Protein AF-0000000068881542 (afdb_homodimer)

Radius of gyration: 43.52 Å; Cα contacts (8 Å, |Δi|>4): 2327; chains: 2; bounding box: 132×144×136 Å

Solvent-accessible surface area (backbone atoms only — not comparable to full-atom values): 103836 Å² total; per-residue (Å²): 121,63,63,62,49,48,50,47,49,41,56,67,59,58,75,40,73,68,54,52,52,44,15,53,52,47,24,43,38,31,41,53,41,55,55,42,48,75,35,67,71,51,36,69,72,44,49,92,53,50,56,50,18,25,52,31,14,57,68,52,45,48,73,47,32,48,39,55,30,52,53,52,48,54,53,34,52,51,30,43,52,52,29,52,52,50,39,51,50,34,38,51,53,16,43,54,39,38,62,71,67,45,54,96,85,51,66,70,69,48,93,48,69,63,13,25,50,50,28,49,51,44,47,40,52,52,39,23,51,39,38,20,46,30,60,70,34,67,90,42,34,67,39,39,39,54,21,46,43,54,32,61,69,40,44,69,64,36,52,66,50,68,46,71,67,60,39,52,50,56,47,48,50,57,52,47,35,38,50,51,15,34,49,49,16,49,51,44,35,64,68,47,79,62,45,48,28,58,58,51,31,52,50,28,50,40,49,31,34,49,27,52,34,47,34,39,53,31,47,53,51,39,52,49,36,61,72,68,44,61,70,71,55,84,75,79,85,80,72,70,64,48,49,50,47,48,32,51,50,31,50,50,49,32,54,50,32,49,52,50,30,56,62,29,51,69,36,32,38,65,34,76,41,80,36,63,67,49,59,72,50,49,50,49,51,48,52,47,54,56,61,47,47,30,38,54,37,40,55,51,50,49,46,48,58,58,58,52,63,74,53,64,68,79,74,50,74,78,62,76,76,68,76,75,77,75,78,72,60,71,67,65,52,52,54,52,51,56,54,42,53,51,49,49,51,52,49,49,52,49,47,49,52,51,38,50,48,45,35,38,49,33,48,21,46,40,46,49,53,50,49,63,56,56,67,68,75,68,87,67,70,72,67,66,78,68,68,57,53,76,81,44,79,49,71,72,34,90,42,24,59,60,51,52,45,55,75,64,42,92,82,42,82,71,53,51,58,54,47,51,47,46,52,44,42,65,68,63,46,68,55,76,87,47,51,78,62,52,53,72,63,53,51,49,51,49,48,51,45,48,42,52,52,48,50,49,53,34,48,50,50,41,44,47,50,49,45,54,46,42,52,53,51,55,65,50,57,76,47,69,71,40,80,41,71,29,55,77,79,36,69,66,44,55,55,42,54,55,40,42,71,70,45,54,70,62,66,66,81,68,78,91,62,81,68,64,54,68,34,57,44,71,79,49,63,41,54,61,57,36,42,78,57,88,47,68,69,21,44,54,23,39,54,55,43,51,53,29,51,52,61,66,33,71,36,36,52,50,1,49,38,47,20,50,40,46,44,68,58,51,49,39,51,54,36,86,89,38,24,62,56,29,52,27,67,47,54,64,52,16,49,46,31,27,60,68,51,56,47,81,37,43,13,59,26,46,51,47,50,54,42,34,54,50,29,38,49,51,27,46,53,48,49,52,48,34,43,58,72,49,73,69,39,66,72,52,30,54,55,47,47,38,52,52,36,33,52,46,30,40,48,36,70,74,37,57,90,50,38,64,30,43,52,49,19,50,48,46,36,42,54,54,51,35,45,53,52,39,40,69,66,73,32,67,65,60,46,45,72,72,48,30,65,87,66,59,69,87,55,42,45,62,48,50,49,51,40,33,47,50,14,40,53,43,26,48,49,37,39,46,46,78,49,56,43,48,46,53,61,50,34,41,43,38,48,17,49,39,33,43,43,48,30,53,45,50,53,51,41,52,48,50,48,50,42,56,47,67,66,72,36,59,55,59,85,37,82,86,23,50,32,24,53,52,50,50,51,49,51,52,45,50,52,52,41,52,52,42,49,51,50,31,52,50,41,57,62,33,50,78,52,38,84,75,66,21,25,58,57,61,58,67,62,54,53,50,49,52,52,50,52,57,50,46,55,30,46,51,37,26,46,50,48,47,51,67,68,45,85,50,38,65,51,44,44,36,46,70,47,59,49,89,68,74,87,57,82,52,75,63,71,65,81,54,53,52,33,44,36,40,50,50,17,47,21,52,53,68,50,37,51,38,58,53,83,77,67,79,77,77,78,72,68,76,66,80,74,70,88,78,76,67,85,64,49,72,41,47,54,47,27,52,48,47,45,50,46,48,49,53,45,49,50,48,52,46,50,47,51,51,50,50,36,68,44,23,31,53,50,47,75,41,58,51,55,56,50,51,53,47,47,55,52,49,54,55,58,63,64,54,64,72,74,75,69,73,70,79,77,80,80,80,85,76,80,89,72,74,83,136,122,63,61,63,49,47,48,46,49,42,57,69,60,59,75,41,72,67,54,51,54,42,15,54,55,46,23,44,39,31,41,54,41,56,54,41,50,75,35,68,70,51,35,70,72,44,48,93,54,49,55,48,19,24,52,32,14,56,68,51,44,47,74,48,32,49,38,56,30,53,53,53,47,52,52,34,51,50,31,42,51,51,29,53,52,50,40,51,49,32,37,51,53,17,45,53,39,37,62,72,68,46,56,98,85,52,68,69,71,47,93,48,70,63,13,24,49,50,29,49,52,46,49,40,52,52,39,24,52,40,37,21,45,31,61,71,35,67,91,43,34,67,39,42,38,53,20,46,43,54,31,61,69,39,43,69,64,36,52,66,48,67,47,70,66,59,37,53,51,54,48,49,51,57,51,48,34,38,51,52,14,33,49,50,18,49,52,44,35,65,67,47,81,60,46,49,30,57,58,50,32,51,51,30,50,40,49,33,35,49,28,52,36,47,33,38,54,31,48,51,52,38,51,51,36,60,73,68,45,63,69,72,57,83,75,80,84,80,73,68,63,49,48,50,47,48,33,52,51,31,51,51,49,31,53,51,32,48,53,52,31,57,62,28,50,68,36,31,40,66,36,74,39,82,36,64,67,47,60,72,50,50,50,48,51,48,51,46,53,57,61,49,48,32,40,57,36,42,56,52,50,48,48,47,58,58,58,52,65,73,53,62,69,79,74,48,72,79,60,77,76,68,79,76,77,75,78,72,60,70,67,64,51,52,54,52,51,55,54,42,53,51,50,49,52,51,51,50,52,49,48,48,51,52,38,52,47,46,34,39,48,32,48,21,46,39,46,50,54,50,49,64,58,57,68,68,74,65,87,66,68,72,66,69,79,67,68,57,54,75,82,45,78,48,70,72,35,92,42,24,60,62,53,53,46,54,76,65,43,92,83,42,82,72,53,52,60,52,48,50,47,47,52,46,41,67,70,61,45,67,53,78,87,48,52,75,61,53,53,72,65,54,51,50,50,48,49,49,46,49,42,50,52,48,50,48,54,33,48,49,52,42,44,49,50,49,45,54,48,43,51,53,52,56,65,49,57,77,47,70,70,40,79,40,74,29,56,76,79,35,70,62,44,56,55,44,52,55,39,43,73,72,45,54,70,64,65,68,82,65,79,91,64,80,69,65,52,69,35,58,43,71,80,49,64,41,52,62,57,36,43,80,56,87,49,70,67,21,44,54,24,40,54,55,43,50,54,30,50,51,60,65,34,71,36,37,52,49,1,49,38,46,20,50,40,45,44,68,59,51,47,39,52,56,35,86,89,38,25,63,57,31,51,27,68,49,54,64,52,17,50,46,30,27,59,69,51,55,48,81,34,43,12,58,26,46,51,47,47,54,42,33,52,51,30,37,51,50,27,46,55,48,50,51,49,34,43,57,72,48,74,70,39,67,72,53,31,54,55,46,46,38,54,52,37,33,52,47,30,41,48,35,70,73,38,58,91,50,36,63,29,43,52,48,18,51,47,46,38,43,54,53,53,34,46,52,53,39,40,69,66,71,32,68,66,59,43,46,71,73,47,30,65,85,68,58,70,88,55,41,44,62,47,51,50,51,40,35,47,48,13,40,51,44,25,49,51,37,37,46,47,77,50,56,43,49,44,54,61,50,33,42,46,37,48,18,49,38,34,42,43,47,28,53,44,51,52,51,43,50,47,51,48,48,41,54,47,66,66,71,36,60,55,57,85,38,82,85,23,50,32,24,52,52,49,50,51,48,51,50,45,50,52,51,42,54,52,41,49,50,49,32,53,52,40,56,63,34,48,78,51,38,83,75,68,21,25,56,60,61,58,67,61,53,53,50,49,54,53,50,51,56,50,47,54,32,45,51,37,26,44,49,48,48,52,68,69,43,87,51,39,65,52,45,44,34,47,71,37,60,57,86,67,72,89,56,84,51,75,64,61,71,80,52,53,51,31,44,36,41,49,51,17,47,22,52,53,67,50,37,50,38,55,53,82,78,67,77,80,78,78,71,68,74,64,78,74,64,84,76,76,65,77,67,53,71,40,48,55,46,27,51,47,46,45,50,45,48,49,54,44,50,49,48,52,45,50,47,51,51,51,50,37,69,42,23,32,54,51,48,76,43,60,51,55,56,51,50,51,46,47,55,52,50,55,54,58,64,63,54,67,72,76,75,65,80,72,81,78,80,81,88,83,86,92,84,90,81,76,133

InterPro domains:
  IPR018823 Putative ER transporter, 6TM, N-terminal [PF10337] (111-347)
  IPR049453 Integral membrane bound transporter domain [PF13515] (574-717)

Organism: Cordyceps militaris (strain CM01) (NCBI:txid983644)

Foldseek 3Di:
DVVVVVVVVCVVLVDDPLLLLLLLLLLPLLLVLLVVLLPPVQCVQLPLLSLVLSLLLNLLNLSDADLVSVVLVVLLLVLLVVLLVLLLVLLVQLLVQLVVPAPPPGDLQDFDQRSLVSLLVSLLVLLLVLLLCCVVDVVCQSSSLSSNLLNLVQSLVSSNDNDSVVSNSSSVSSSVSSVNSNVSSSVSSCPRPHHHLVNVLLVLLLVLLVLLLQLLVLLLVLLVCLLVCVLADPPDPPDNCVSLVSNVVSLVSNVVSLVVSVVSLVSNLQDWDFALAASVRSVVLSVLSVLLNQLSLLLNVLSVLSVVLNVVPVPDPLPDQPPPCPPPDPVVVVVLVVVLSVLSVVLSVLSNVLSVLSSQLSQLLSVLSVLRVVVPDDPPPPPDCPCLVVDDCGRPHPCVLVVLCQSLPDDHPCVVSLLVLLVSCVVLVPPLVCPSNDPSVSVSSNSSSLSSLSSVLSSSLSSVSSSVSSVSSVVSSPGHTDTHHRPVVPPVVVVVVVCCVVVVVPPPPPDDDDPPDDDVCLVPNDDPVDDPDPDPVVVVVVVVVVVVVSCVDLSSVSSSLLSVLLCVQCVLCSDPVRVLVCQQLVLSLLSSLLSLQFDQALLSSLVSLVLQLVLLVVLLVQLVCLCPVVPNDDVSSSVSLSVVSSVLSSCCSSCVVSNSSSSSSNSSNSVLSSSVSSCVSSDVVVCVVVSYHDDDSVPSSVSSSVSNNNSSVSSSVSCPPPHGPHLLLVLLQLLLVLLLLLLVLLLLLLVLLVVVLVVRQDDCPDCPTNNVVSVVVNVVSLVVSVVSLVVSVVSLVSNVRDDDDDDDRPSVLSVLSSVLSVSLSSLSSNLSSLSVVQPHSVLLCCLVQLDPDPPPVSCSPPDCLSVLSNQLSVCSNVLAAGEPDPDQDDDRRGPPPDPPPSPRSSNNSSNVSNNVSVSVNSSSSRVSVVSSCVVSNYPDPPVPVVVVVVVVVVVVVPPPPPPVVPVPPPPDPDDPDDDD/DVVVVVVVVCVVLVDDPLLLLLLLLLLPLLLVLLVVLLPPVQCVQLPLLSLVLSLLLNLLNLSDADLVSVVLVVLLLVLLVVLLVLLLVLLVQLLVQLVVPAPPPGDLQDFDQRSLVSLLVSLLVLLLVLLLCCVVDVVCQSSSLSSNLLNLVQSLVSSNDNDSVVSNSSSVSSSVSSVNSNVSSSVSSCPRPHDHLVNVLLVLLLVLLVLLLQLLVLLLVLLVCLLVCVLQDPPDPPDNCVSLVSNVVSLVSSVVSLVVSVVSLVSNLQDWDFALAASVRSVVLSVLSVLLNQLSLLLNVLSVLSVCLNVVPPQDPLPDQPPPPPPPDPVVVVVLVVVLSVLSVVLSVLSNVLSVLSSQLSQLLSVLSVLRVVVPDDPPPPPPCPCLVVDDCGRNHPCVLVVLCQSLPDDHPCVVSLLVLLVSCVVLPPPLVCPSNDPSVSVSSNSSSLSSLSSVLSSSLSSVSSSVSSVSSVVSSPGHTDTHHRPVVPPVVVVVVVCCVVPVVPPPPPDDPDPPDDPVCLVPNDDPVDDPDPDPVVVVVVVVVVVVVSCVDLSSVSSSLLSVLLCVQSVLCSDPVRVLVCQQLVLSLLSSLLSLQFDQALLVSLVSLVLQLVLLVVLLVQLVCLCPVVPNDDVSSSVSLSVVSSVLSSCCSSCVVSNSNSSSSNSSNSVLSSSVSSCVSSDVVVCVVVSYHDDDSVPSSVSSSVSNNNSSVSSSVSCPPPHGPHLLLVLLQLLLVLLLLLLVLLVLLLVLLVVVLVVRQDDCPDCPTNNVVSVVVNVVSLVVSVVSLVVSVVSLVSNVRHDDDDDDRPSVLSVLSSVLSVSLSSLSSNLSSLSVVQPHSVLLCCLQQLDPDPPPVSCSPLPCLSVLSNQLSVCSNVLAAGEPDPDQSDQRRRPPPDPPVSPPSSNNSSNVSNNVSVVVNSSSSRVSVVSSCVVSNYDDPPVPPVVVVVVVVVVVVVPPPPPPPPPPPPDDDDDDDDDD

Nearest PDB structures (foldseek):
  8w6e-assembly1_A  TM=4.303E-01  e=9.654E+00  artificial sequences

pLDDT: mean 74.73, std 20.35, range [17.88, 97.19]

Secondary structure (DSSP, 8-state):
-HHHHHHHHHHHHT--HHHHHHHHHHHHHHHHHHHHTT-HHHHHHHGGGTTHHHHHHHTT-TTS-HHHHHHHHHHHHHHHHHHHHHHHHHHHHHHHHHHHHS-TTS-TTS--HHHHHHHHHHHHHHHHHHHHHHHH-GGGHHHHHHHHHHHHHHHHHHTT--SHHHHHHHHHHHHHHHHHHHHHHHHHHHHSS---HHHHHHHHHHHHHHHHHHHHHHHHHHHHHHHHTTTT-SS--SSTTHHHHHHHHHHHHHHHHHHHHHHHHHHHTTS-EEES--HHHHHHHHHHHHTTHHHHHHHHHHHHHHHHTT-HHHHS-------------HHHHHHHHHHHHHHHHHHHHHHHHHHHHHHHHHHHHHHHHHHHHHTTS------------TT--STTSTTHHHHHHHHH-TT-TTHHHHHHHHHHHHHH---GGGTTSS-HHHHHHHHHHHHHHHHHHHHHHHHHHHHHHHHHHHHHHTSPPEEE--GGGSHHHHHHHHHHHHSTT------SS----B-HHHHS---TT-PPP-SHHHHHHHHHHHHHHHHHSHHHHHHHHHHHHHHHHHGGGTSTTTHHHHHHHTTHHHHHHHHHH--SSHHHHHHHHHHHHHHHHHHHHHHHHHHHHTTT-HHHHHHHHHHHHHHHHHHHHH-GGGHHHHHHHHHHHIIIIIHHHHHHHH-HHHHHHTT-----HHHHHHHHHHHHHHHHHHHHHHHHSS----HHHHHHHHHHHHHHHHHHHHHHHHHHHHHHHTTTT--TT-TTSHHHHHHHHHHHHHHHHHHHHHHHHHHHHHGGGS---SSPP-HHHHHHHHHHHHHHHHHHHHHHHHHHH-S-HHHHHHHHS---SSS-----S-SSHHHHHHHHHHHHHHTPPBPS-----PPPP-----TT--S-HHHHHHHHHHHHHHHHHHHHHHHHHHHHHHHH-B--BTHHHHHHHHHHHHHHHHSS--------------------/-HHHHHHHHHHHHT--HHHHHHHHHHHHHHHHHHHHTT-HHHHHHHGGGTTHHHHHHHTT-TTS-HHHHHHHHHHHHHHHHHHHHHHHHHHHHHHHHHHHHS-TTS-TTS--HHHHHHHHHHHHHHHHHHHHHHHH-GGGHHHHHHHHHHHHHHHHHHTT--SHHHHHHHHHHHHHHHHHHHHHHHHHHHHSS---HHHHHHHHHHHHHHHHHHHHHHHHHHHHHHHHTGGG-SS--SSTTHHHHHHHHHHHHHHHHHHHHHHHHHHHTTS-EEES--HHHHHHHHHHHHTTHHHHHHHHHHHHHHHHTT-HHHHS-------------HHHHHHHHHHHHHHHHHHHHHHHHHHHHHHHHHHHHHHHHHHHHHTTS------------TT--STTSTTHHHHHHHHH-TT-TTHHHHHHHHHHHHHH---GGGTTSS-HHHHHHHHHHHHHHHHHHHHHHHHHHHHHHHHHHHHHHTSPPEEEPPGGGSHHHHHHHHHHHHTTT------SS----B-HHHHS---TT-PPP-SHHHHHHHHHHHHHHHHHSHHHHHHHHHHHHHHHHHGGGTSTTTHHHHHHHTTHHHHHHHHHH--SSHHHHHHHHHHHHHHHHHHHHHHHHHHHHTTT-HHHHHHHHHHHHHHHHHHHHH-GGGHHHHHHHHHHHIIIIIHHHHHHHH-HHHHHHTT-----HHHHHHHHHHHHHHHHHHHHHHHHSS----HHHHHHHHHHHHHHHHHHHHHHHHHHHHHHHHSTT--TT-TTSHHHHHHHHHHHHHHHHHHHHHHHHHHHHHGGGS---SSPP-HHHHHHHHHHHHHHHHHHHHHHHHHHH-S-HHHHHHHHS--SSSS-----S-TTHHHHHHHHHHHHHHTPPBPS-----PPPP-----TTTTS-HHHHHHHHHHHHHHHHHHHHHHHHHHHHHHHH-B--BTHHHHHHHHHHHHHHHHTS--------------------

Sequence (1960 aa):
MVKPQARALLSWLQLDWHTVKLTVKTSIPPAVLVCAIQSDTWIAYFGTNAYLAPIAAASVMAGFPQGMLLDFNAKQTLGYAVAYCWALLAGWCGLQARKHTTGPSGDLAAYNSSAEAVVAVLLTFGMWVTFTVKSAFPSWNIQASVAAILAIAMIPAIARLSTMESITKAATNAFVVFLAGQAIGLANALLIFPQTCRGLFNRATMACLDAVSAIMSAHEMCIRDVVSGTLFSSSSGTTDTKSVEELEAALQQLGNEVARANGYVDHAAREMSWGAYTQSELDTVCTLLVQLVPPVSGLSLVADMMQRETDPSSIIGHQEQVDGKLEATEDQKKQRQNDWHKTESDMQEQLRQMSDMISSGAQHAKLRLRHSQKRNRAGVRSEVTDQESQGAVNPGGSRFIEYYREMFKEGGDQSLSRLQVLRRYVQHRPQVGTIGNTSSAKHADTLRYFALLHSQTILVALGRKLLRLLIYLDDRHARPKQLIAPNFLFPRYWTSLWHSKLFSRDIRKRDGGPRVELDPVFHKPRNPDHLPAANTVEAVGDCIRKISVVLRTEHAAYGLRGACAVMTIAIVGFLHDSQDFYFAQRLLWALFAILLSMGRTSGSSTFLLIGRLLGTTASMVASYVIWYIVDQRTPGVLVFTWLWFMVISFLTVRFPALFSIWFVALIAAIVMIGIELQTAQIGEEVVEKSGQAVYPPYIIFPYRLAVVSLGVITGYIWTVFPYPVSEHSELRESTAQVLYELSRYYMCIQQTVFARLHRDIGDADDASSPSSRLQTALRRLFLKYRGLSADAKRSFQFLNWEFSLGGQFPKKAYGEILSILDRSGSYMALTSYLSKESKSPDVIAACWAESGTGIPHIDLTPHGIASRIIILHSALGGGHPLPPGLHRLGMGHLPQNSRDLTSKDYEFAIAALIHNVHWYFIHDVNRLTELVREVVGELRFSFIDELESSTTNSNIELTTPASASEATHLDTLDTATVQEMVKPQARALLSWLQLDWHTVKLTVKTSIPPAVLVCAIQSDTWIAYFGTNAYLAPIAAASVMAGFPQGMLLDFNAKQTLGYAVAYCWALLAGWCGLQARKHTTGPSGDLAAYNSSAEAVVAVLLTFGMWVTFTVKSAFPSWNIQASVAAILAIAMIPAIARLSTMESITKAATNAFVVFLAGQAIGLANALLIFPQTCRGLFNRATMACLDAVSAIMSAHEMCIRDVVSGTLFSSSSGTTDTKSVEELEAALQQLGNEVARANGYVDHAAREMSWGAYTQSELDTVCTLLVQLVPPVSGLSLVADMMQRETDPSSIIGHQEQVDGKLEATEDQKKQRQNDWHKTESDMQEQLRQMSDMISSGAQHAKLRLRHSQKRNRAGVRSEVTDQESQGAVNPGGSRFIEYYREMFKEGGDQSLSRLQVLRRYVQHRPQVGTIGNTSSAKHADTLRYFALLHSQTILVALGRKLLRLLIYLDDRHARPKQLIAPNFLFPRYWTSLWHSKLFSRDIRKRDGGPRVELDPVFHKPRNPDHLPAANTVEAVGDCIRKISVVLRTEHAAYGLRGACAVMTIAIVGFLHDSQDFYFAQRLLWALFAILLSMGRTSGSSTFLLIGRLLGTTASMVASYVIWYIVDQRTPGVLVFTWLWFMVISFLTVRFPALFSIWFVALIAAIVMIGIELQTAQIGEEVVEKSGQAVYPPYIIFPYRLAVVSLGVITGYIWTVFPYPVSEHSELRESTAQVLYELSRYYMCIQQTVFARLHRDIGDADDASSPSSRLQTALRRLFLKYRGLSADAKRSFQFLNWEFSLGGQFPKKAYGEILSILDRSGSYMALTSYLSKESKSPDVIAACWAESGTGIPHIDLTPHGIASRIIILHSALGGGHPLPPGLHRLGMGHLPQNSRDLTSKDYEFAIAALIHNVHWYFIHDVNRLTELVREVVGELRFSFIDELESSTTNSNIELTTPASASEATHLDTLDTATVQE

Structure (mmCIF, N/CA/C/O backbone):
data_AF-0000000068881542-model_v1
#
loop_
_entity.id
_entity.type
_entity.pdbx_description
1 polymer 'Uncharacterized protein'
#
loop_
_atom_site.group_PDB
_atom_site.id
_atom_site.type_symbol
_atom_site.label_atom_id
_atom_site.label_alt_id
_atom_site.label_comp_id
_atom_site.label_asym_id
_atom_site.label_entity_id
_atom_site.label_seq_id
_atom_site.pdbx_PDB_ins_code
_atom_site.Cartn_x
_atom_site.Cartn_y
_atom_site.Cartn_z
_atom_site.occupancy
_atom_site.B_iso_or_equiv
_atom_site.auth_seq_id
_atom_site.auth_comp_id
_atom_site.auth_asym_id
_atom_site.auth_atom_id
_atom_site.pdbx_PDB_model_num
ATOM 1 N N . MET A 1 1 ? -43.938 -35.375 23.719 1 35.94 1 MET A N 1
ATOM 2 C CA . MET A 1 1 ? -42.875 -34.375 23.875 1 35.94 1 MET A CA 1
ATOM 3 C C . MET A 1 1 ? -42.219 -34.062 22.516 1 35.94 1 MET A C 1
ATOM 5 O O . MET A 1 1 ? -41.406 -33.156 22.406 1 35.94 1 MET A O 1
ATOM 9 N N . VAL A 1 2 ? -42.375 -34.906 21.5 1 47 2 VAL A N 1
ATOM 10 C CA . VAL A 1 2 ? -41.75 -34.719 20.188 1 47 2 VAL A CA 1
ATOM 11 C C . VAL A 1 2 ? -42.531 -33.719 19.375 1 47 2 VAL A C 1
ATOM 13 O O . VAL A 1 2 ? -41.969 -32.969 18.594 1 47 2 VAL A O 1
ATOM 16 N N . LYS A 1 3 ? -43.812 -33.562 19.562 1 54.91 3 LYS A N 1
ATOM 17 C CA . LYS A 1 3 ? -44.656 -32.719 18.719 1 54.91 3 LYS A CA 1
ATOM 18 C C . LYS A 1 3 ? -44.344 -31.234 18.984 1 54.91 3 LYS A C 1
ATOM 20 O O . LYS A 1 3 ? -44.219 -30.438 18.047 1 54.91 3 LYS A O 1
ATOM 25 N N . PRO A 1 4 ? -44.344 -31.031 20.203 1 55.66 4 PRO A N 1
ATOM 26 C CA . PRO A 1 4 ? -44.031 -29.625 20.406 1 55.66 4 PRO A CA 1
ATOM 27 C C . PRO A 1 4 ? -42.625 -29.25 19.922 1 55.66 4 PRO A C 1
ATOM 29 O O . PRO A 1 4 ? -42.406 -28.125 19.469 1 55.66 4 PRO A O 1
ATOM 32 N N . GLN A 1 5 ? -41.75 -30.141 20.062 1 55.59 5 GLN A N 1
ATOM 33 C CA . GLN A 1 5 ? -40.406 -29.859 19.594 1 55.59 5 GLN A CA 1
ATOM 34 C C . GLN A 1 5 ? -40.375 -29.734 18.078 1 55.59 5 GLN A C 1
ATOM 36 O O . GLN A 1 5 ? -39.656 -28.891 17.531 1 55.59 5 GLN A O 1
ATOM 41 N N . ALA A 1 6 ? -41.125 -30.562 17.516 1 56.38 6 ALA A N 1
ATOM 42 C CA . ALA A 1 6 ? -41.188 -30.469 16.047 1 56.38 6 ALA A CA 1
ATOM 43 C C . ALA A 1 6 ? -41.812 -29.141 15.625 1 56.38 6 ALA A C 1
ATOM 45 O O . ALA A 1 6 ? -41.344 -28.516 14.672 1 56.38 6 ALA A O 1
ATOM 46 N N . ARG A 1 7 ? -42.812 -28.781 16.344 1 58.31 7 ARG A N 1
ATOM 47 C CA . ARG A 1 7 ? -43.438 -27.5 16.047 1 58.31 7 ARG A CA 1
ATOM 48 C C . ARG A 1 7 ? -42.469 -26.344 16.312 1 58.31 7 ARG A C 1
ATOM 50 O O . ARG A 1 7 ? -42.438 -25.375 15.547 1 58.31 7 ARG A O 1
ATOM 57 N N . ALA A 1 8 ? -41.781 -26.531 17.328 1 59.12 8 ALA A N 1
ATOM 58 C CA . ALA A 1 8 ? -40.781 -25.516 17.641 1 59.12 8 ALA A CA 1
ATOM 59 C C . ALA A 1 8 ? -39.688 -25.469 16.594 1 59.12 8 ALA A C 1
ATOM 61 O O . ALA A 1 8 ? -39.219 -24.391 16.203 1 59.12 8 ALA A O 1
ATOM 62 N N . LEU A 1 9 ? -39.219 -26.625 16.203 1 57.44 9 LEU A N 1
ATOM 63 C CA . LEU A 1 9 ? -38.219 -26.688 15.133 1 57.44 9 LEU A CA 1
ATOM 64 C C . LEU A 1 9 ? -38.781 -26.125 13.836 1 57.44 9 LEU A C 1
ATOM 66 O O . LEU A 1 9 ? -38.094 -25.422 13.102 1 57.44 9 LEU A O 1
ATOM 70 N N . LEU A 1 10 ? -40.062 -26.578 13.633 1 57.41 10 LEU A N 1
ATOM 71 C CA . LEU A 1 10 ? -40.688 -26.047 12.43 1 57.41 10 LEU A CA 1
ATOM 72 C C . LEU A 1 10 ? -40.875 -24.547 12.523 1 57.41 10 LEU A C 1
ATOM 74 O O . LEU A 1 10 ? -40.719 -23.828 11.523 1 57.41 10 LEU A O 1
ATOM 78 N N . SER A 1 11 ? -41.281 -24.156 13.633 1 59.31 11 SER A N 1
ATOM 79 C CA . SER A 1 11 ? -41.438 -22.719 13.805 1 59.31 11 SER A CA 1
ATOM 80 C C . SER A 1 11 ? -40.062 -22.016 13.711 1 59.31 11 SER A C 1
ATOM 82 O O . SER A 1 11 ? -40 -20.891 13.211 1 59.31 11 SER A O 1
ATOM 84 N N . TRP A 1 12 ? -39.219 -22.75 14.312 1 58.38 12 TRP A N 1
ATOM 85 C CA . TRP A 1 12 ? -37.875 -22.203 14.234 1 58.38 12 TRP A CA 1
ATOM 86 C C . TRP A 1 12 ? -37.406 -22.188 12.789 1 58.38 12 TRP A C 1
ATOM 88 O O . TRP A 1 12 ? -36.688 -21.25 12.383 1 58.38 12 TRP A O 1
ATOM 98 N N . LEU A 1 13 ? -37.75 -23.297 12.141 1 60.56 13 LEU A N 1
ATOM 99 C CA . LEU A 1 13 ? -37.344 -23.375 10.75 1 60.56 13 LEU A CA 1
ATOM 100 C C . LEU A 1 13 ? -38.219 -22.469 9.867 1 60.56 13 LEU A C 1
ATOM 102 O O . LEU A 1 13 ? -37.844 -22.156 8.734 1 60.56 13 LEU A O 1
ATOM 106 N N . GLN A 1 14 ? -39.125 -21.75 10.453 1 62.97 14 GLN A N 1
ATOM 107 C CA . GLN A 1 14 ? -40.031 -20.844 9.734 1 62.97 14 GLN A CA 1
ATOM 108 C C . GLN A 1 14 ? -40.281 -21.328 8.32 1 62.97 14 GLN A C 1
ATOM 110 O O . GLN A 1 14 ? -39.969 -20.641 7.348 1 62.97 14 GLN A O 1
ATOM 115 N N . LEU A 1 15 ? -40.75 -22.562 8.195 1 67.12 15 LEU A N 1
ATOM 116 C CA . LEU A 1 15 ? -41.031 -23.156 6.898 1 67.12 15 LEU A CA 1
ATOM 117 C C . LEU A 1 15 ? -42.281 -22.547 6.277 1 67.12 15 LEU A C 1
ATOM 119 O O . LEU A 1 15 ? -43.406 -22.781 6.75 1 67.12 15 LEU A O 1
ATOM 123 N N . ASP A 1 16 ? -42.156 -21.562 5.531 1 75.88 16 ASP A N 1
ATOM 124 C CA . ASP A 1 16 ? -43.219 -20.953 4.734 1 75.88 16 ASP A CA 1
ATOM 125 C C . ASP A 1 16 ? -43.375 -21.656 3.395 1 75.88 16 ASP A C 1
ATOM 127 O O . ASP A 1 16 ? -42.5 -22.391 2.965 1 75.88 16 ASP A O 1
ATOM 131 N N . TRP A 1 17 ? -44.656 -21.719 2.896 1 80.81 17 TRP A N 1
ATOM 132 C CA . TRP A 1 17 ? -44.969 -22.359 1.629 1 80.81 17 TRP A CA 1
ATOM 133 C C . TRP A 1 17 ? -44.031 -21.891 0.526 1 80.81 17 TRP A C 1
ATOM 135 O O . TRP A 1 17 ? -43.594 -22.672 -0.327 1 80.81 17 TRP A O 1
ATOM 145 N N . HIS A 1 18 ? -43.656 -20.703 0.634 1 82.38 18 HIS A N 1
ATOM 146 C CA . HIS A 1 18 ? -42.75 -20.172 -0.366 1 82.38 18 HIS A CA 1
ATOM 147 C C . HIS A 1 18 ? -41.375 -20.828 -0.245 1 82.38 18 HIS A C 1
ATOM 149 O O . HIS A 1 18 ? -40.75 -21.188 -1.255 1 82.38 18 HIS A O 1
ATOM 155 N N . THR A 1 19 ? -41 -21.109 0.998 1 86.44 19 THR A N 1
ATOM 156 C CA . THR A 1 19 ? -39.688 -21.734 1.214 1 86.44 19 THR A CA 1
ATOM 157 C C . THR A 1 19 ? -39.688 -23.188 0.785 1 86.44 19 THR A C 1
ATOM 159 O O . THR A 1 19 ? -38.719 -23.703 0.234 1 86.44 19 THR A O 1
ATOM 162 N N . VAL A 1 20 ? -40.812 -23.797 0.956 1 88.25 20 VAL A N 1
ATOM 163 C CA . VAL A 1 20 ? -40.938 -25.203 0.584 1 88.25 20 VAL A CA 1
ATOM 164 C C . VAL A 1 20 ? -40.938 -25.344 -0.937 1 88.25 20 VAL A C 1
ATOM 166 O O . VAL A 1 20 ? -40.281 -26.234 -1.487 1 88.25 20 VAL A O 1
ATOM 169 N N . LYS A 1 21 ? -41.625 -24.453 -1.598 1 89.69 21 LYS A N 1
ATOM 170 C CA . LYS A 1 21 ? -41.656 -24.5 -3.057 1 89.69 21 LYS A CA 1
ATOM 171 C C . LYS A 1 21 ? -40.25 -24.25 -3.639 1 89.69 21 LYS A C 1
ATOM 173 O O . LYS A 1 21 ? -39.844 -24.922 -4.59 1 89.69 21 LYS A O 1
ATOM 178 N N . LEU A 1 22 ? -39.625 -23.359 -3.018 1 90.62 22 LEU A N 1
ATOM 179 C CA . LEU A 1 22 ? -38.281 -23.047 -3.518 1 90.62 22 LEU A CA 1
ATOM 180 C C . LEU A 1 22 ? -37.312 -24.203 -3.236 1 90.62 22 LEU A C 1
ATOM 182 O O . LEU A 1 22 ? -36.406 -24.469 -4.035 1 90.62 22 LEU A O 1
ATOM 186 N N . THR A 1 23 ? -37.5 -24.859 -2.082 1 91.69 23 THR A N 1
ATOM 187 C CA . THR A 1 23 ? -36.656 -26 -1.729 1 91.69 23 THR A CA 1
ATOM 188 C C . THR A 1 23 ? -36.844 -27.141 -2.723 1 91.69 23 THR A C 1
ATOM 190 O O . THR A 1 23 ? -35.844 -27.734 -3.176 1 91.69 23 THR A O 1
ATOM 193 N N . VAL A 1 24 ? -38.062 -27.406 -3.1 1 91.75 24 VAL A N 1
ATOM 194 C CA . VAL A 1 24 ? -38.344 -28.484 -4.047 1 91.75 24 VAL A CA 1
ATOM 195 C C . VAL A 1 24 ? -37.812 -28.094 -5.43 1 91.75 24 VAL A C 1
ATOM 197 O O . VAL A 1 24 ? -37.219 -28.922 -6.121 1 91.75 24 VAL A O 1
ATOM 200 N N . LYS A 1 25 ? -38 -26.922 -5.77 1 93.5 25 LYS A N 1
ATOM 201 C CA . LYS A 1 25 ? -37.562 -26.438 -7.078 1 93.5 25 LYS A CA 1
ATOM 202 C C . LYS A 1 25 ? -36.062 -26.531 -7.227 1 93.5 25 LYS A C 1
ATOM 204 O O . LYS A 1 25 ? -35.562 -26.922 -8.281 1 93.5 25 LYS A O 1
ATOM 209 N N . THR A 1 26 ? -35.312 -26.234 -6.227 1 92.31 26 THR A N 1
ATOM 210 C CA . THR A 1 26 ? -33.844 -26.203 -6.32 1 92.31 26 THR A CA 1
ATOM 211 C C . THR A 1 26 ? -33.25 -27.594 -6.199 1 92.31 26 THR A C 1
ATOM 213 O O . THR A 1 26 ? -32.125 -27.844 -6.625 1 92.31 26 THR A O 1
ATOM 216 N N . SER A 1 27 ? -33.969 -28.578 -5.664 1 94.31 27 SER A N 1
ATOM 217 C CA . SER A 1 27 ? -33.438 -29.922 -5.453 1 94.31 27 SER A CA 1
ATOM 218 C C . SER A 1 27 ? -33.719 -30.812 -6.66 1 94.31 27 SER A C 1
ATOM 220 O O . SER A 1 27 ? -33.062 -31.844 -6.828 1 94.31 27 SER A O 1
ATOM 222 N N . ILE A 1 28 ? -34.5 -30.453 -7.625 1 94.94 28 ILE A N 1
ATOM 223 C CA . ILE A 1 28 ? -34.969 -31.328 -8.703 1 94.94 28 ILE A CA 1
ATOM 224 C C . ILE A 1 28 ? -33.875 -31.422 -9.773 1 94.94 28 ILE A C 1
ATOM 226 O O . ILE A 1 28 ? -33.562 -32.531 -10.219 1 94.94 28 ILE A O 1
ATOM 230 N N . PRO A 1 29 ? -33.281 -30.359 -10.18 1 94.94 29 PRO A N 1
ATOM 231 C CA . PRO A 1 29 ? -32.375 -30.469 -11.312 1 94.94 29 PRO A CA 1
ATOM 232 C C . PRO A 1 29 ? -31.203 -31.438 -11.047 1 94.94 29 PRO A C 1
ATOM 234 O O . PRO A 1 29 ? -30.953 -32.312 -11.859 1 94.94 29 PRO A O 1
ATOM 237 N N . PRO A 1 30 ? -30.5 -31.281 -9.914 1 95 30 PRO A N 1
ATOM 238 C CA . PRO A 1 30 ? -29.438 -32.25 -9.695 1 95 30 PRO A CA 1
ATOM 239 C C . PRO A 1 30 ? -29.953 -33.688 -9.523 1 95 30 PRO A C 1
ATOM 241 O O . PRO A 1 30 ? -29.281 -34.625 -9.945 1 95 30 PRO A O 1
ATOM 244 N N . ALA A 1 31 ? -31.156 -33.844 -8.992 1 95.06 31 ALA A N 1
ATOM 245 C CA . ALA A 1 31 ? -31.734 -35.156 -8.797 1 95.06 31 ALA A CA 1
ATOM 246 C C . ALA A 1 31 ? -32.094 -35.812 -10.133 1 95.06 31 ALA A C 1
ATOM 248 O O . ALA A 1 31 ? -31.844 -37 -10.344 1 95.06 31 ALA A O 1
ATOM 249 N N . VAL A 1 32 ? -32.656 -35.062 -11.055 1 95.19 32 VAL A N 1
ATOM 250 C CA . VAL A 1 32 ? -33.031 -35.562 -12.359 1 95.19 32 VAL A CA 1
ATOM 251 C C . VAL A 1 32 ? -31.781 -36 -13.133 1 95.19 32 VAL A C 1
ATOM 253 O O . VAL A 1 32 ? -31.797 -37.031 -13.82 1 95.19 32 VAL A O 1
ATOM 256 N N . LEU A 1 33 ? -30.766 -35.281 -12.969 1 95.5 33 LEU A N 1
ATOM 257 C CA . LEU A 1 33 ? -29.562 -35.594 -13.734 1 95.5 33 LEU A CA 1
ATOM 258 C C . LEU A 1 33 ? -28.781 -36.75 -13.094 1 95.5 33 LEU A C 1
ATOM 260 O O . LEU A 1 33 ? -28.078 -37.469 -13.789 1 95.5 33 LEU A O 1
ATOM 264 N N . VAL A 1 34 ? -28.906 -36.938 -11.781 1 94.94 34 VAL A N 1
ATOM 265 C CA . VAL A 1 34 ? -28.344 -38.125 -11.172 1 94.94 34 VAL A CA 1
ATOM 266 C C . VAL A 1 34 ? -29.109 -39.375 -11.633 1 94.94 34 VAL A C 1
ATOM 268 O O . VAL A 1 34 ? -28.531 -40.438 -11.836 1 94.94 34 VAL A O 1
ATOM 271 N N . CYS A 1 35 ? -30.391 -39.188 -11.906 1 94.44 35 CYS A N 1
ATOM 272 C CA . CYS A 1 35 ? -31.203 -40.281 -12.453 1 94.44 35 CYS A CA 1
ATOM 273 C C . CYS A 1 35 ? -30.844 -40.531 -13.914 1 94.44 35 CYS A C 1
ATOM 275 O O . CYS A 1 35 ? -30.859 -41.688 -14.367 1 94.44 35 CYS A O 1
ATOM 277 N N . ALA A 1 36 ? -30.453 -39.469 -14.57 1 94.38 36 ALA A N 1
ATOM 278 C CA . ALA A 1 36 ? -30.125 -39.594 -15.984 1 94.38 36 ALA A CA 1
ATOM 279 C C . ALA A 1 36 ? -28.844 -40.406 -16.172 1 94.38 36 ALA A C 1
ATOM 281 O O . ALA A 1 36 ? -28.625 -40.969 -17.25 1 94.38 36 ALA A O 1
ATOM 282 N N . ILE A 1 37 ? -28.031 -40.5 -15.172 1 93.44 37 ILE A N 1
ATOM 283 C CA . ILE A 1 37 ? -26.797 -41.281 -15.242 1 93.44 37 ILE A CA 1
ATOM 284 C C . ILE A 1 37 ? -27.125 -42.75 -15.43 1 93.44 37 ILE A C 1
ATOM 286 O O . ILE A 1 37 ? -26.328 -43.5 -15.984 1 93.44 37 ILE A O 1
ATOM 290 N N . GLN A 1 38 ? -28.453 -43.219 -15.102 1 91.94 38 GLN A N 1
ATOM 291 C CA . GLN A 1 38 ? -28.859 -44.625 -15.211 1 91.94 38 GLN A CA 1
ATOM 292 C C . GLN A 1 38 ? -29.328 -44.938 -16.625 1 91.94 38 GLN A C 1
ATOM 294 O O . GLN A 1 38 ? -29.516 -46.094 -16.969 1 91.94 38 GLN A O 1
ATOM 299 N N . SER A 1 39 ? -29.281 -43.969 -17.453 1 93.06 39 SER A N 1
ATOM 300 C CA . SER A 1 39 ? -29.656 -44.188 -18.844 1 93.06 39 SER A CA 1
ATOM 301 C C . SER A 1 39 ? -28.469 -44.594 -19.688 1 93.06 39 SER A C 1
ATOM 303 O O . SER A 1 39 ? -27.391 -43.969 -19.609 1 93.06 39 SER A O 1
ATOM 305 N N . ASP A 1 40 ? -28.562 -45.562 -20.578 1 92.19 40 ASP A N 1
ATOM 306 C CA . ASP A 1 40 ? -27.484 -46.094 -21.406 1 92.19 40 ASP A CA 1
ATOM 307 C C . ASP A 1 40 ? -27.078 -45.062 -22.484 1 92.19 40 ASP A C 1
ATOM 309 O O . ASP A 1 40 ? -25.891 -44.969 -22.797 1 92.19 40 ASP A O 1
ATOM 313 N N . THR A 1 41 ? -28.047 -44.312 -22.922 1 92.56 41 THR A N 1
ATOM 314 C CA . THR A 1 41 ? -27.734 -43.312 -23.953 1 92.56 41 THR A CA 1
ATOM 315 C C . THR A 1 41 ? -26.922 -42.188 -23.359 1 92.56 41 THR A C 1
ATOM 317 O O . THR A 1 41 ? -26 -41.656 -24.016 1 92.56 41 THR A O 1
ATOM 320 N N . TRP A 1 42 ? -27.234 -41.812 -22.156 1 94 42 TRP A N 1
ATOM 321 C CA . TRP A 1 42 ? -26.531 -40.719 -21.469 1 94 42 TRP A CA 1
ATOM 322 C C . TRP A 1 42 ? -25.094 -41.125 -21.141 1 94 42 TRP A C 1
ATOM 324 O O . TRP A 1 42 ? -24.156 -40.344 -21.391 1 94 42 TRP A O 1
ATOM 334 N N . ILE A 1 43 ? -24.828 -42.312 -20.734 1 91.69 43 ILE A N 1
ATOM 335 C CA . ILE A 1 43 ? -23.516 -42.781 -20.297 1 91.69 43 ILE A CA 1
ATOM 336 C C . ILE A 1 43 ? -22.656 -43.125 -21.516 1 91.69 43 ILE A C 1
ATOM 338 O O . ILE A 1 43 ? -21.438 -42.938 -21.5 1 91.69 43 ILE A O 1
ATOM 342 N N . ALA A 1 44 ? -23.375 -43.531 -22.578 1 90.94 44 ALA A N 1
ATOM 343 C CA . ALA A 1 44 ? -22.625 -43.844 -23.797 1 90.94 44 ALA A CA 1
ATOM 344 C C . ALA A 1 44 ? -22.016 -42.562 -24.391 1 90.94 44 ALA A C 1
ATOM 346 O O . ALA A 1 44 ? -20.906 -42.594 -24.953 1 90.94 44 ALA A O 1
ATOM 347 N N . TYR A 1 45 ? -22.688 -41.5 -24.219 1 92.19 45 TYR A N 1
ATOM 348 C CA . TYR A 1 45 ? -22.219 -40.25 -24.797 1 92.19 45 TYR A CA 1
ATOM 349 C C . TYR A 1 45 ? -21.219 -39.562 -23.875 1 92.19 45 TYR A C 1
ATOM 351 O O . TYR A 1 45 ? -20.141 -39.156 -24.312 1 92.19 45 TYR A O 1
ATOM 359 N N . PHE A 1 46 ? -21.453 -39.438 -22.625 1 93.19 46 PHE A N 1
ATOM 360 C CA . PHE A 1 46 ? -20.625 -38.625 -21.719 1 93.19 46 PHE A CA 1
ATOM 361 C C . PHE A 1 46 ? -19.594 -39.5 -21.016 1 93.19 46 PHE A C 1
ATOM 363 O O . PHE A 1 46 ? -18.578 -38.969 -20.531 1 93.19 46 PHE A O 1
ATOM 370 N N . GLY A 1 47 ? -19.734 -40.719 -20.969 1 89.12 47 GLY A N 1
ATOM 371 C CA . GLY A 1 47 ? -18.75 -41.625 -20.391 1 89.12 47 GLY A CA 1
ATOM 372 C C . GLY A 1 47 ? -18.469 -41.344 -18.922 1 89.12 47 GLY A C 1
ATOM 373 O O . GLY A 1 47 ? -19.391 -41.25 -18.109 1 89.12 47 GLY A O 1
ATOM 374 N N . THR A 1 48 ? -17.188 -41.062 -18.594 1 88.06 48 THR A N 1
ATOM 375 C CA . THR A 1 48 ? -16.766 -40.844 -17.219 1 88.06 48 THR A CA 1
ATOM 376 C C . THR A 1 48 ? -17.016 -39.406 -16.766 1 88.06 48 THR A C 1
ATOM 378 O O . THR A 1 48 ? -16.875 -39.094 -15.578 1 88.06 48 THR A O 1
ATOM 381 N N . ASN A 1 49 ? -17.516 -38.5 -17.641 1 90.62 49 ASN A N 1
ATOM 382 C CA . ASN A 1 49 ? -17.781 -37.125 -17.281 1 90.62 49 ASN A CA 1
ATOM 383 C C . ASN A 1 49 ? -19.25 -36.875 -16.969 1 90.62 49 ASN A C 1
ATOM 385 O O . ASN A 1 49 ? -19.672 -35.75 -16.703 1 90.62 49 ASN A O 1
ATOM 389 N N . ALA A 1 50 ? -20.047 -37.906 -16.844 1 92.62 50 ALA A N 1
ATOM 390 C CA . ALA A 1 50 ? -21.5 -37.75 -16.656 1 92.62 50 ALA A CA 1
ATOM 391 C C . ALA A 1 50 ? -21.812 -37.156 -15.305 1 92.62 50 ALA A C 1
ATOM 393 O O . ALA A 1 50 ? -22.828 -36.469 -15.148 1 92.62 50 ALA A O 1
ATOM 394 N N . TYR A 1 51 ? -20.938 -37.344 -14.297 1 91.69 51 TYR A N 1
ATOM 395 C CA . TYR A 1 51 ? -21.219 -36.812 -12.961 1 91.69 51 TYR A CA 1
ATOM 396 C C . TYR A 1 51 ? -21.094 -35.281 -12.938 1 91.69 51 TYR A C 1
ATOM 398 O O . TYR A 1 51 ? -21.562 -34.656 -12 1 91.69 51 TYR A O 1
ATOM 406 N N . LEU A 1 52 ? -20.5 -34.656 -13.914 1 94.06 52 LEU A N 1
ATOM 407 C CA . LEU A 1 52 ? -20.312 -33.219 -13.969 1 94.06 52 LEU A CA 1
ATOM 408 C C . LEU A 1 52 ? -21.625 -32.5 -14.336 1 94.06 52 LEU A C 1
ATOM 410 O O . LEU A 1 52 ? -21.781 -31.312 -14.078 1 94.06 52 LEU A O 1
ATOM 414 N N . ALA A 1 53 ? -22.547 -33.219 -14.898 1 95.62 53 ALA A N 1
ATOM 415 C CA . ALA A 1 53 ? -23.812 -32.625 -15.32 1 95.62 53 ALA A CA 1
ATOM 416 C C . ALA A 1 53 ? -24.641 -32.188 -14.117 1 95.62 53 ALA A C 1
ATOM 418 O O . ALA A 1 53 ? -25.141 -31.047 -14.094 1 95.62 53 ALA A O 1
ATOM 419 N N . PRO A 1 54 ? -24.797 -33.062 -13.102 1 95.19 54 PRO A N 1
ATOM 420 C CA . PRO A 1 54 ? -25.547 -32.594 -11.938 1 95.19 54 PRO A CA 1
ATOM 421 C C . PRO A 1 54 ? -24.859 -31.391 -11.25 1 95.19 54 PRO A C 1
ATOM 423 O O . PRO A 1 54 ? -25.547 -30.547 -10.656 1 95.19 54 PRO A O 1
ATOM 426 N N . ILE A 1 55 ? -23.562 -31.281 -11.258 1 92.81 55 ILE A N 1
ATOM 427 C CA . ILE A 1 55 ? -22.859 -30.156 -10.664 1 92.81 55 ILE A CA 1
ATOM 428 C C . ILE A 1 55 ? -23.188 -28.875 -11.43 1 92.81 55 ILE A C 1
ATOM 430 O O . ILE A 1 55 ? -23.469 -27.844 -10.828 1 92.81 55 ILE A O 1
ATOM 434 N N . ALA A 1 56 ? -23.219 -28.938 -12.719 1 95 56 ALA A N 1
ATOM 435 C CA . ALA A 1 56 ? -23.562 -27.797 -13.547 1 95 56 ALA A CA 1
ATOM 436 C C . ALA A 1 56 ? -25.016 -27.375 -13.328 1 95 56 ALA A C 1
ATOM 438 O O . ALA A 1 56 ? -25.344 -26.188 -13.344 1 95 56 ALA A O 1
ATOM 439 N N . ALA A 1 57 ? -25.859 -28.359 -13.117 1 95.06 57 ALA A N 1
ATOM 440 C CA . ALA A 1 57 ? -27.281 -28.062 -12.883 1 95.06 57 ALA A CA 1
ATOM 441 C C . ALA A 1 57 ? -27.469 -27.359 -11.547 1 95.06 57 ALA A C 1
ATOM 443 O O . ALA A 1 57 ? -28.328 -26.469 -11.422 1 95.06 57 ALA A O 1
ATOM 444 N N . ALA A 1 58 ? -26.703 -27.734 -10.609 1 91.31 58 ALA A N 1
ATOM 445 C CA . ALA A 1 58 ? -26.812 -27.125 -9.289 1 91.31 58 ALA A CA 1
ATOM 446 C C . ALA A 1 58 ? -26.312 -25.688 -9.32 1 91.31 58 ALA A C 1
ATOM 448 O O . ALA A 1 58 ? -26.734 -24.859 -8.508 1 91.31 58 ALA A O 1
ATOM 449 N N . SER A 1 59 ? -25.438 -25.281 -10.227 1 91.31 59 SER A N 1
ATOM 450 C CA . SER A 1 59 ? -24.828 -23.953 -10.281 1 91.31 59 SER A CA 1
ATOM 451 C C . SER A 1 59 ? -25.75 -22.938 -10.945 1 91.31 59 SER A C 1
ATOM 453 O O . SER A 1 59 ? -25.484 -21.75 -10.945 1 91.31 59 SER A O 1
ATOM 455 N N . VAL A 1 60 ? -26.875 -23.266 -11.516 1 93.06 60 VAL A N 1
ATOM 456 C CA . VAL A 1 60 ? -27.828 -22.375 -12.18 1 93.06 60 VAL A CA 1
ATOM 457 C C . VAL A 1 60 ? -28.609 -21.594 -11.141 1 93.06 60 VAL A C 1
ATOM 459 O O . VAL A 1 60 ? -29.125 -20.5 -11.43 1 93.06 60 VAL A O 1
ATOM 462 N N . MET A 1 61 ? -28.547 -21.812 -9.961 1 88.31 61 MET A N 1
ATOM 463 C CA . MET A 1 61 ? -29.297 -21.141 -8.898 1 88.31 61 MET A CA 1
ATOM 464 C C . MET A 1 61 ? -30.766 -21.031 -9.25 1 88.31 61 MET A C 1
ATOM 466 O O . MET A 1 61 ? -31.281 -19.922 -9.445 1 88.31 61 MET A O 1
ATOM 470 N N . ALA A 1 62 ? -31.422 -22.031 -9.148 1 88.88 62 ALA A N 1
ATOM 471 C CA . ALA A 1 62 ? -32.844 -22.109 -9.555 1 88.88 62 ALA A CA 1
ATOM 472 C C . ALA A 1 62 ? -33.719 -21.281 -8.641 1 88.88 62 ALA A C 1
ATOM 474 O O . ALA A 1 62 ? -34.844 -20.953 -8.992 1 88.88 62 ALA A O 1
ATOM 475 N N . GLY A 1 63 ? -33.219 -20.812 -7.547 1 85.69 63 GLY A N 1
ATOM 476 C CA . GLY A 1 63 ? -34 -20.031 -6.609 1 85.69 63 GLY A CA 1
ATOM 477 C C . GLY A 1 63 ? -34.094 -18.562 -6.996 1 85.69 63 GLY A C 1
ATOM 478 O O . GLY A 1 63 ? -34.969 -17.844 -6.477 1 85.69 63 GLY A O 1
ATOM 479 N N . PHE A 1 64 ? -33.375 -18.156 -7.988 1 88.44 64 PHE A N 1
ATOM 480 C CA . PHE A 1 64 ? -33.406 -16.766 -8.422 1 88.44 64 PHE A CA 1
ATOM 481 C C . PHE A 1 64 ? -34.656 -16.5 -9.25 1 88.44 64 PHE A C 1
ATOM 483 O O . PHE A 1 64 ? -35.188 -17.391 -9.906 1 88.44 64 PHE A O 1
ATOM 490 N N . PRO A 1 65 ? -35.125 -15.266 -9.109 1 90.06 65 PRO A N 1
ATOM 491 C CA . PRO A 1 65 ? -36.25 -14.914 -9.977 1 90.06 65 PRO A CA 1
ATOM 492 C C . PRO A 1 65 ? -35.875 -14.844 -11.453 1 90.06 65 PRO A C 1
ATOM 494 O O . PRO A 1 65 ? -34.688 -14.836 -11.781 1 90.06 65 PRO A O 1
ATOM 497 N N . GLN A 1 66 ? -36.812 -14.836 -12.352 1 89.38 66 GLN A N 1
ATOM 498 C CA . GLN A 1 66 ? -36.625 -15.055 -13.773 1 89.38 66 GLN A CA 1
ATOM 499 C C . GLN A 1 66 ? -35.688 -14.023 -14.367 1 89.38 66 GLN A C 1
ATOM 501 O O . GLN A 1 66 ? -34.75 -14.375 -15.094 1 89.38 66 GLN A O 1
ATOM 506 N N . GLY A 1 67 ? -35.875 -12.719 -14.133 1 85.12 67 GLY A N 1
ATOM 507 C CA . GLY A 1 67 ? -34.969 -11.727 -14.68 1 85.12 67 GLY A CA 1
ATOM 508 C C . GLY A 1 67 ? -33.531 -11.898 -14.203 1 85.12 67 GLY A C 1
ATOM 509 O O . GLY A 1 67 ? -32.625 -11.828 -15.008 1 85.12 67 GLY A O 1
ATOM 510 N N . MET A 1 68 ? -33.375 -12.164 -12.945 1 89.62 68 MET A N 1
ATOM 511 C CA . MET A 1 68 ? -32.031 -12.383 -12.383 1 89.62 68 MET A CA 1
ATOM 512 C C . MET A 1 68 ? -31.453 -13.719 -12.836 1 89.62 68 MET A C 1
ATOM 514 O O . MET A 1 68 ? -30.25 -13.836 -13.07 1 89.62 68 MET A O 1
ATOM 518 N N . LEU A 1 69 ? -32.312 -14.695 -12.984 1 91.62 69 LEU A N 1
ATOM 519 C CA . LEU A 1 69 ? -31.906 -16.031 -13.414 1 91.62 69 LEU A CA 1
ATOM 520 C C . LEU A 1 69 ? -31.344 -15.992 -14.828 1 91.62 69 LEU A C 1
ATOM 522 O O . LEU A 1 69 ? -30.297 -16.609 -15.102 1 91.62 69 LEU A O 1
ATOM 526 N N . LEU A 1 70 ? -31.984 -15.25 -15.688 1 90 70 LEU A N 1
ATOM 527 C CA . LEU A 1 70 ? -31.531 -15.188 -17.078 1 90 70 LEU A CA 1
ATOM 528 C C . LEU A 1 70 ? -30.219 -14.414 -17.188 1 90 70 LEU A C 1
ATOM 530 O O . LEU A 1 70 ? -29.344 -14.781 -17.969 1 90 70 LEU A O 1
ATOM 534 N N . ASP A 1 71 ? -30.109 -13.383 -16.453 1 89.06 71 ASP A N 1
ATOM 535 C CA . ASP A 1 71 ? -28.859 -12.633 -16.469 1 89.06 71 ASP A CA 1
ATOM 536 C C . ASP A 1 71 ? -27.719 -13.461 -15.891 1 89.06 71 ASP A C 1
ATOM 538 O O . ASP A 1 71 ? -26.625 -13.492 -16.453 1 89.06 71 ASP A O 1
ATOM 542 N N . PHE A 1 72 ? -27.984 -14.156 -14.805 1 92.25 72 PHE A N 1
ATOM 543 C CA . PHE A 1 72 ? -26.984 -14.984 -14.148 1 92.25 72 PHE A CA 1
ATOM 544 C C . PHE A 1 72 ? -26.516 -16.109 -15.07 1 92.25 72 PHE A C 1
ATOM 546 O O . PHE A 1 72 ? -25.312 -16.344 -15.195 1 92.25 72 PHE A O 1
ATOM 553 N N . ASN A 1 73 ? -27.406 -16.766 -15.781 1 94.56 73 ASN A N 1
ATOM 554 C CA . ASN A 1 73 ? -27.047 -17.906 -16.609 1 94.56 73 ASN A CA 1
ATOM 555 C C . ASN A 1 73 ? -26.438 -17.469 -17.938 1 94.56 73 ASN A C 1
ATOM 557 O O . ASN A 1 73 ? -25.672 -18.203 -18.547 1 94.56 73 ASN A O 1
ATOM 561 N N . ALA A 1 74 ? -26.828 -16.266 -18.391 1 92.94 74 ALA A N 1
ATOM 562 C CA . ALA A 1 74 ? -26.141 -15.742 -19.562 1 92.94 74 ALA A CA 1
ATOM 563 C C . ALA A 1 74 ? -24.672 -15.484 -19.266 1 92.94 74 ALA A C 1
ATOM 565 O O . ALA A 1 74 ? -23.797 -15.812 -20.078 1 92.94 74 ALA A O 1
ATOM 566 N N . LYS A 1 75 ? -24.406 -14.977 -18.109 1 93.44 75 LYS A N 1
ATOM 567 C CA . LYS A 1 75 ? -23.031 -14.75 -17.703 1 93.44 75 LYS A CA 1
ATOM 568 C C . LYS A 1 75 ? -22.297 -16.078 -17.469 1 93.44 75 LYS A C 1
ATOM 570 O O . LYS A 1 75 ? -21.109 -16.203 -17.781 1 93.44 75 LYS A O 1
ATOM 575 N N . GLN A 1 76 ? -23 -17.031 -16.969 1 95.81 76 GLN A N 1
ATOM 576 C CA . GLN A 1 76 ? -22.406 -18.344 -16.734 1 95.81 76 GLN A CA 1
ATOM 577 C C . GLN A 1 76 ? -22.062 -19.016 -18.062 1 95.81 76 GLN A C 1
ATOM 579 O O . GLN A 1 76 ? -21.016 -19.656 -18.172 1 95.81 76 GLN A O 1
ATOM 584 N N . THR A 1 77 ? -22.938 -18.859 -19.094 1 96.31 77 THR A N 1
ATOM 585 C CA . THR A 1 77 ? -22.672 -19.438 -20.406 1 96.31 77 THR A CA 1
ATOM 586 C C . THR A 1 77 ? -21.469 -18.766 -21.047 1 96.31 77 THR A C 1
ATOM 588 O O . THR A 1 77 ? -20.641 -19.438 -21.688 1 96.31 77 THR A O 1
ATOM 591 N N . LEU A 1 78 ? -21.359 -17.531 -20.828 1 95.31 78 LEU A N 1
ATOM 592 C CA . LEU A 1 78 ? -20.172 -16.828 -21.312 1 95.31 78 LEU A CA 1
ATOM 593 C C . LEU A 1 78 ? -18.906 -17.312 -20.609 1 95.31 78 LEU A C 1
ATOM 595 O O . LEU A 1 78 ? -17.859 -17.469 -21.234 1 95.31 78 LEU A O 1
ATOM 599 N N . GLY A 1 79 ? -19.031 -17.578 -19.328 1 95.31 79 GLY A N 1
ATOM 600 C CA . GLY A 1 79 ? -17.906 -18.141 -18.594 1 95.31 79 GLY A CA 1
ATOM 601 C C . GLY A 1 79 ? -17.469 -19.516 -19.094 1 95.31 79 GLY A C 1
ATOM 602 O O . GLY A 1 79 ? -16.281 -19.781 -19.234 1 95.31 79 GLY A O 1
ATOM 603 N N . TYR A 1 80 ? -18.453 -20.344 -19.469 1 96.94 80 TYR A N 1
ATOM 604 C CA . TYR A 1 80 ? -18.156 -21.656 -20.016 1 96.94 80 TYR A CA 1
ATOM 605 C C . TYR A 1 80 ? -17.438 -21.547 -21.359 1 96.94 80 TYR A C 1
ATOM 607 O O . TYR A 1 80 ? -16.484 -22.266 -21.625 1 96.94 80 TYR A O 1
ATOM 615 N N . ALA A 1 81 ? -17.922 -20.578 -22.156 1 97 81 ALA A N 1
ATOM 616 C CA . ALA A 1 81 ? -17.328 -20.406 -23.484 1 97 81 ALA A CA 1
ATOM 617 C C . ALA A 1 81 ? -15.883 -19.922 -23.391 1 97 81 ALA A C 1
ATOM 619 O O . ALA A 1 81 ? -15.023 -20.391 -24.125 1 97 81 ALA A O 1
ATOM 620 N N . VAL A 1 82 ? -15.609 -19.094 -22.484 1 96.38 82 VAL A N 1
ATOM 621 C CA . VAL A 1 82 ? -14.242 -18.594 -22.312 1 96.38 82 VAL A CA 1
ATOM 622 C C . VAL A 1 82 ? -13.344 -19.734 -21.812 1 96.38 82 VAL A C 1
ATOM 624 O O . VAL A 1 82 ? -12.211 -19.875 -22.266 1 96.38 82 VAL A O 1
ATOM 627 N N . ALA A 1 83 ? -13.852 -20.516 -20.859 1 97.19 83 ALA A N 1
ATOM 628 C CA . ALA A 1 83 ? -13.078 -21.625 -20.344 1 97.19 83 ALA A CA 1
ATOM 629 C C . ALA A 1 83 ? -12.789 -22.656 -21.438 1 97.19 83 ALA A C 1
ATOM 631 O O . ALA A 1 83 ? -11.688 -23.203 -21.5 1 97.19 83 ALA A O 1
ATOM 632 N N . TYR A 1 84 ? -13.789 -22.938 -22.328 1 97.06 84 TYR A N 1
ATOM 633 C CA . TYR A 1 84 ? -13.633 -23.859 -23.438 1 97.06 84 TYR A CA 1
ATOM 634 C C . TYR A 1 84 ? -12.57 -23.375 -24.422 1 97.06 84 TYR A C 1
ATOM 636 O O . TYR A 1 84 ? -11.688 -24.141 -24.812 1 97.06 84 TYR A O 1
ATOM 644 N N . CYS A 1 85 ? -12.617 -22.094 -24.797 1 97.19 85 CYS A N 1
ATOM 645 C CA . CYS A 1 85 ? -11.641 -21.516 -25.703 1 97.19 85 CYS A CA 1
ATOM 646 C C . CYS A 1 85 ? -10.242 -21.547 -25.094 1 97.19 85 CYS A C 1
ATOM 648 O O . CYS A 1 85 ? -9.258 -21.781 -25.781 1 97.19 85 CYS A O 1
ATOM 650 N N . TRP A 1 86 ? -10.133 -21.297 -23.828 1 96.81 86 TRP A N 1
ATOM 651 C CA . TRP A 1 86 ? -8.844 -21.297 -23.141 1 96.81 86 TRP A CA 1
ATOM 652 C C . TRP A 1 86 ? -8.258 -22.719 -23.094 1 96.81 86 TRP A C 1
ATOM 654 O O . TRP A 1 86 ? -7.051 -22.891 -23.25 1 96.81 86 TRP A O 1
ATOM 664 N N . ALA A 1 87 ? -9.125 -23.672 -22.859 1 96.88 87 ALA A N 1
ATOM 665 C CA . ALA A 1 87 ? -8.664 -25.062 -22.828 1 96.88 87 ALA A CA 1
ATOM 666 C C . ALA A 1 87 ? -8.18 -25.516 -24.203 1 96.88 87 ALA A C 1
ATOM 668 O O . ALA A 1 87 ? -7.184 -26.219 -24.312 1 96.88 87 ALA A O 1
ATOM 669 N N . LEU A 1 88 ? -8.859 -25.062 -25.297 1 96.81 88 LEU A N 1
ATOM 670 C CA . LEU A 1 88 ? -8.43 -25.406 -26.656 1 96.81 88 LEU A CA 1
ATOM 671 C C . LEU A 1 88 ? -7.105 -24.734 -26.984 1 96.81 88 LEU A C 1
ATOM 673 O O . LEU A 1 88 ? -6.25 -25.344 -27.641 1 96.81 88 LEU A O 1
ATOM 677 N N . LEU A 1 89 ? -6.977 -23.516 -26.516 1 96.81 89 LEU A N 1
ATOM 678 C CA . LEU A 1 89 ? -5.707 -22.828 -26.734 1 96.81 89 LEU A CA 1
ATOM 679 C C . LEU A 1 89 ? -4.574 -23.531 -25.984 1 96.81 89 LEU A C 1
ATOM 681 O O . LEU A 1 89 ? -3.484 -23.703 -26.531 1 96.81 89 LEU A O 1
ATOM 685 N N . ALA A 1 90 ? -4.805 -23.922 -24.766 1 97 90 ALA A N 1
ATOM 686 C CA . ALA A 1 90 ? -3.799 -24.656 -23.984 1 97 90 ALA A CA 1
ATOM 687 C C . ALA A 1 90 ? -3.453 -25.984 -24.656 1 97 90 ALA A C 1
ATOM 689 O O . ALA A 1 90 ? -2.283 -26.375 -24.703 1 97 90 ALA A O 1
ATOM 690 N N . GLY A 1 91 ? -4.531 -26.688 -25.203 1 95.5 91 GLY A N 1
ATOM 691 C CA . GLY A 1 91 ? -4.297 -27.938 -25.906 1 95.5 91 GLY A CA 1
ATOM 692 C C . GLY A 1 91 ? -3.514 -27.766 -27.203 1 95.5 91 GLY A C 1
ATOM 693 O O . GLY A 1 91 ? -2.611 -28.562 -27.484 1 95.5 91 GLY A O 1
ATOM 694 N N . TRP A 1 92 ? -3.814 -26.703 -27.906 1 95.75 92 TRP A N 1
ATOM 695 C CA . TRP A 1 92 ? -3.1 -26.438 -29.156 1 95.75 92 TRP A CA 1
ATOM 696 C C . TRP A 1 92 ? -1.643 -26.078 -28.875 1 95.75 92 TRP A C 1
ATOM 698 O O . TRP A 1 92 ? -0.737 -26.562 -29.562 1 95.75 92 TRP A O 1
ATOM 708 N N . CYS A 1 93 ? -1.392 -25.25 -27.859 1 95.56 93 CYS A N 1
ATOM 709 C CA . CYS A 1 93 ? -0.027 -24.875 -27.516 1 95.56 93 CYS A CA 1
ATOM 710 C C . CYS A 1 93 ? 0.765 -26.078 -27.016 1 95.56 93 CYS A C 1
ATOM 712 O O . CYS A 1 93 ? 1.952 -26.203 -27.312 1 95.56 93 CYS A O 1
ATOM 714 N N . GLY A 1 94 ? 0.136 -26.906 -26.281 1 93.75 94 GLY A N 1
ATOM 715 C CA . GLY A 1 94 ? 0.795 -28.109 -25.828 1 93.75 94 GLY A CA 1
ATOM 716 C C . GLY A 1 94 ? 1.158 -29.062 -26.953 1 93.75 94 GLY A C 1
ATOM 717 O O . GLY A 1 94 ? 2.244 -29.641 -26.953 1 93.75 94 GLY A O 1
ATOM 718 N N . LEU A 1 95 ? 0.274 -29.203 -27.984 1 93.31 95 LEU A N 1
ATOM 719 C CA . LEU A 1 95 ? 0.519 -30.078 -29.125 1 93.31 95 LEU A CA 1
ATOM 720 C C . LEU A 1 95 ? 1.653 -29.531 -29.984 1 93.31 95 LEU A C 1
ATOM 722 O O . LEU A 1 95 ? 2.492 -30.297 -30.469 1 93.31 95 LEU A O 1
ATOM 726 N N . GLN A 1 96 ? 1.697 -28.156 -30.141 1 92.62 96 GLN A N 1
ATOM 727 C CA . GLN A 1 96 ? 2.771 -27.547 -30.922 1 92.62 96 GLN A CA 1
ATOM 728 C C . GLN A 1 96 ? 4.121 -27.719 -30.219 1 92.62 96 GLN A C 1
ATOM 730 O O . GLN A 1 96 ? 5.141 -27.938 -30.891 1 92.62 96 GLN A O 1
ATOM 735 N N . ALA A 1 97 ? 4.129 -27.641 -28.906 1 90.69 97 ALA A N 1
ATOM 736 C CA . ALA A 1 97 ? 5.359 -27.875 -28.156 1 90.69 97 ALA A CA 1
ATOM 737 C C . ALA A 1 97 ? 5.816 -29.328 -28.281 1 90.69 97 ALA A C 1
ATOM 739 O O . ALA A 1 97 ? 7.016 -29.594 -28.391 1 90.69 97 ALA A O 1
ATOM 740 N N . ARG A 1 98 ? 4.875 -30.281 -28.359 1 89.44 98 ARG A N 1
ATOM 741 C CA . ARG A 1 98 ? 5.172 -31.703 -28.547 1 89.44 98 ARG A CA 1
ATOM 742 C C . ARG A 1 98 ? 5.766 -31.969 -29.922 1 89.44 98 ARG A C 1
ATOM 744 O O . ARG A 1 98 ? 6.734 -32.719 -30.047 1 89.44 98 ARG A O 1
ATOM 751 N N . LYS A 1 99 ? 5.258 -31.344 -30.906 1 88 99 LYS A N 1
ATOM 752 C CA . LYS A 1 99 ? 5.711 -31.547 -32.281 1 88 99 LYS A CA 1
ATOM 753 C C . LYS A 1 99 ? 7.102 -30.969 -32.5 1 88 99 LYS A C 1
ATOM 755 O O . LYS A 1 99 ? 7.926 -31.547 -33.188 1 88 99 LYS A O 1
ATOM 760 N N . HIS A 1 100 ? 7.352 -29.875 -31.797 1 84.31 100 HIS A N 1
ATOM 761 C CA . HIS A 1 100 ? 8.625 -29.203 -32 1 84.31 100 HIS A CA 1
ATOM 762 C C . HIS A 1 100 ? 9.742 -29.859 -31.203 1 84.31 100 HIS A C 1
ATOM 764 O O . HIS A 1 100 ? 10.914 -29.781 -31.578 1 84.31 100 HIS A O 1
ATOM 770 N N . THR A 1 101 ? 9.406 -30.484 -30.109 1 82.06 101 THR A N 1
ATOM 771 C CA . THR A 1 101 ? 10.453 -31 -29.234 1 82.06 101 THR A CA 1
ATOM 772 C C . THR A 1 101 ? 10.625 -32.5 -29.438 1 82.06 101 THR A C 1
ATOM 774 O O . THR A 1 101 ? 11.641 -33.094 -29.031 1 82.06 101 THR A O 1
ATOM 777 N N . THR A 1 102 ? 9.586 -33.25 -29.953 1 82 102 THR A N 1
ATOM 778 C CA . THR A 1 102 ? 9.719 -34.688 -30.156 1 82 102 THR A CA 1
ATOM 779 C C . THR A 1 102 ? 10.461 -34.969 -31.469 1 82 102 THR A C 1
ATOM 781 O O . THR A 1 102 ? 10.18 -34.344 -32.5 1 82 102 THR A O 1
ATOM 784 N N . GLY A 1 103 ? 11.758 -35.312 -31.438 1 70.44 103 GLY A N 1
ATOM 785 C CA . GLY A 1 103 ? 12.555 -35.688 -32.594 1 70.44 103 GLY A CA 1
ATOM 786 C C . GLY A 1 103 ? 11.805 -36.562 -33.562 1 70.44 103 GLY A C 1
ATOM 787 O O . GLY A 1 103 ? 10.711 -37.062 -33.281 1 70.44 103 GLY A O 1
ATOM 788 N N . PRO A 1 104 ? 12.125 -36.594 -34.875 1 67.06 104 PRO A N 1
ATOM 789 C CA . PRO A 1 104 ? 11.453 -37.375 -35.938 1 67.06 104 PRO A CA 1
ATOM 790 C C . PRO A 1 104 ? 11.195 -38.812 -35.562 1 67.06 104 PRO A C 1
ATOM 792 O O . PRO A 1 104 ? 10.227 -39.406 -36.031 1 67.06 104 PRO A O 1
ATOM 795 N N . SER A 1 105 ? 11.945 -39.438 -34.625 1 65.62 105 SER A N 1
ATOM 796 C CA . SER A 1 105 ? 11.797 -40.844 -34.281 1 65.62 105 SER A CA 1
ATOM 797 C C . SER A 1 105 ? 10.984 -41.031 -33 1 65.62 105 SER A C 1
ATOM 799 O O . SER A 1 105 ? 10.742 -42.156 -32.594 1 65.62 105 SER A O 1
ATOM 801 N N . GLY A 1 106 ? 10.531 -39.969 -32.406 1 66.88 106 GLY A N 1
ATOM 802 C CA . GLY A 1 106 ? 9.953 -40.156 -31.078 1 66.88 106 GLY A CA 1
ATOM 803 C C . GLY A 1 106 ? 8.445 -40.312 -31.109 1 66.88 106 GLY A C 1
ATOM 804 O O . GLY A 1 106 ? 7.789 -39.938 -32.094 1 66.88 106 GLY A O 1
ATOM 805 N N . ASP A 1 107 ? 7.918 -41.25 -30.219 1 76.06 107 ASP A N 1
ATOM 806 C CA . ASP A 1 107 ? 6.492 -41.5 -30.062 1 76.06 107 ASP A CA 1
ATOM 807 C C . ASP A 1 107 ? 5.762 -40.312 -29.5 1 76.06 107 ASP A C 1
ATOM 809 O O . ASP A 1 107 ? 6.07 -39.844 -28.391 1 76.06 107 ASP A O 1
ATOM 813 N N . LEU A 1 108 ? 4.902 -39.75 -30.328 1 78.31 108 LEU A N 1
ATOM 814 C CA . LEU A 1 108 ? 4.152 -38.531 -29.969 1 78.31 108 LEU A CA 1
ATOM 815 C C . LEU A 1 108 ? 3.205 -38.844 -28.797 1 78.31 108 LEU A C 1
ATOM 817 O O . LEU A 1 108 ? 2.803 -37.938 -28.078 1 78.31 108 LEU A O 1
ATOM 821 N N . ALA A 1 109 ? 2.924 -40.094 -28.547 1 80 109 ALA A N 1
ATOM 822 C CA . ALA A 1 109 ? 1.95 -40.438 -27.516 1 80 109 ALA A CA 1
ATOM 823 C C . ALA A 1 109 ? 2.625 -40.594 -26.156 1 80 109 ALA A C 1
ATOM 825 O O . ALA A 1 109 ? 1.955 -40.594 -25.125 1 80 109 ALA A O 1
ATOM 826 N N . ALA A 1 110 ? 3.908 -40.531 -26.188 1 83.31 110 ALA A N 1
ATOM 827 C CA . ALA A 1 110 ? 4.641 -40.719 -24.938 1 83.31 110 ALA A CA 1
ATOM 828 C C . ALA A 1 110 ? 4.734 -39.406 -24.172 1 83.31 110 ALA A C 1
ATOM 830 O O . ALA A 1 110 ? 4.43 -38.344 -24.703 1 83.31 110 ALA A O 1
ATOM 831 N N . TYR A 1 111 ? 4.957 -39.531 -22.922 1 86.5 111 TYR A N 1
ATOM 832 C CA . TYR A 1 111 ? 5.094 -38.375 -22.031 1 86.5 111 TYR A CA 1
ATOM 833 C C . TYR A 1 111 ? 6.121 -37.375 -22.578 1 86.5 111 TYR A C 1
ATOM 835 O O . TYR A 1 111 ? 7.215 -37.781 -23 1 86.5 111 TYR A O 1
ATOM 843 N N . ASN A 1 112 ? 5.668 -36.125 -22.859 1 87.19 112 ASN A N 1
ATOM 844 C CA . ASN A 1 112 ? 6.543 -35.031 -23.266 1 87.19 112 ASN A CA 1
ATOM 845 C C . ASN A 1 112 ? 6.605 -33.938 -22.203 1 87.19 112 ASN A C 1
ATOM 847 O O . ASN A 1 112 ? 5.59 -33.312 -21.891 1 87.19 112 ASN A O 1
ATOM 851 N N . SER A 1 113 ? 7.77 -33.688 -21.672 1 82.31 113 SER A N 1
ATOM 852 C CA . SER A 1 113 ? 7.945 -32.75 -20.578 1 82.31 113 SER A CA 1
ATOM 853 C C . SER A 1 113 ? 7.66 -31.312 -21.031 1 82.31 113 SER A C 1
ATOM 855 O O . SER A 1 113 ? 7.102 -30.516 -20.281 1 82.31 113 SER A O 1
ATOM 857 N N . SER A 1 114 ? 8.023 -30.891 -22.266 1 83.5 114 SER A N 1
ATOM 858 C CA . SER A 1 114 ? 7.801 -29.531 -22.734 1 83.5 114 SER A CA 1
ATOM 859 C C . SER A 1 114 ? 6.316 -29.266 -22.953 1 83.5 114 SER A C 1
ATOM 861 O O . SER A 1 114 ? 5.824 -28.172 -22.625 1 83.5 114 SER A O 1
ATOM 863 N N . ALA A 1 115 ? 5.668 -30.266 -23.453 1 90 115 ALA A N 1
ATOM 864 C CA . ALA A 1 115 ? 4.234 -30.094 -23.656 1 90 115 ALA A CA 1
ATOM 865 C C . ALA A 1 115 ? 3.496 -29.938 -22.344 1 90 115 ALA A C 1
ATOM 867 O O . ALA A 1 115 ? 2.615 -29.078 -22.203 1 90 115 ALA A O 1
ATOM 868 N N . GLU A 1 116 ? 3.867 -30.703 -21.359 1 91.69 116 GLU A N 1
ATOM 869 C CA . GLU A 1 116 ? 3.223 -30.641 -20.047 1 91.69 116 GLU A CA 1
ATOM 870 C C . GLU A 1 116 ? 3.539 -29.312 -19.344 1 91.69 116 GLU A C 1
ATOM 872 O O . GLU A 1 116 ? 2.682 -28.734 -18.672 1 91.69 116 GLU A O 1
ATOM 877 N N . ALA A 1 117 ? 4.723 -28.812 -19.531 1 87.56 117 ALA A N 1
ATOM 878 C CA . ALA A 1 117 ? 5.102 -27.547 -18.891 1 87.56 117 ALA A CA 1
ATOM 879 C C . ALA A 1 117 ? 4.324 -26.375 -19.5 1 87.56 117 ALA A C 1
ATOM 881 O O . ALA A 1 117 ? 3.887 -25.469 -18.781 1 87.56 117 ALA A O 1
ATOM 882 N N . VAL A 1 118 ? 4.141 -26.375 -20.781 1 92.12 118 VAL A N 1
ATOM 883 C CA . VAL A 1 118 ? 3.424 -25.297 -21.438 1 92.12 118 VAL A CA 1
ATOM 884 C C . VAL A 1 118 ? 1.962 -25.297 -21 1 92.12 118 VAL A C 1
ATOM 886 O O . VAL A 1 118 ? 1.393 -24.234 -20.719 1 92.12 118 VAL A O 1
ATOM 889 N N . VAL A 1 119 ? 1.369 -26.484 -20.906 1 95.75 119 VAL A N 1
ATOM 890 C CA . VAL A 1 119 ? -0.026 -26.578 -20.5 1 95.75 119 VAL A CA 1
ATOM 891 C C . VAL A 1 119 ? -0.153 -26.188 -19.031 1 95.75 119 VAL A C 1
ATOM 893 O O . VAL A 1 119 ? -1.121 -25.516 -18.641 1 95.75 119 VAL A O 1
ATOM 896 N N . ALA A 1 120 ? 0.84 -26.531 -18.266 1 95.12 120 ALA A N 1
ATOM 897 C CA . ALA A 1 120 ? 0.822 -26.156 -16.844 1 95.12 120 ALA A CA 1
ATOM 898 C C . ALA A 1 120 ? 0.925 -24.641 -16.688 1 95.12 120 ALA A C 1
ATOM 900 O O . ALA A 1 120 ? 0.269 -24.047 -15.82 1 95.12 120 ALA A O 1
ATOM 901 N N . VAL A 1 121 ? 1.728 -23.969 -17.5 1 92.75 121 VAL A N 1
ATOM 902 C CA . VAL A 1 121 ? 1.874 -22.531 -17.438 1 92.75 121 VAL A CA 1
ATOM 903 C C . VAL A 1 121 ? 0.569 -21.859 -17.859 1 92.75 121 VAL A C 1
ATOM 905 O O . VAL A 1 121 ? 0.153 -20.859 -17.266 1 92.75 121 VAL A O 1
ATOM 908 N N . LEU A 1 122 ? -0.065 -22.422 -18.812 1 96 122 LEU A N 1
ATOM 909 C CA . LEU A 1 122 ? -1.331 -21.844 -19.25 1 96 122 LEU A CA 1
ATOM 910 C C . LEU A 1 122 ? -2.428 -22.078 -18.219 1 96 122 LEU A C 1
ATOM 912 O O . LEU A 1 122 ? -3.311 -21.234 -18.047 1 96 122 LEU A O 1
ATOM 916 N N . LEU A 1 123 ? -2.361 -23.203 -17.547 1 96.81 123 LEU A N 1
ATOM 917 C CA . LEU A 1 123 ? -3.299 -23.438 -16.453 1 96.81 123 LEU A CA 1
ATOM 918 C C . LEU A 1 123 ? -3.07 -22.438 -15.32 1 96.81 123 LEU A C 1
ATOM 920 O O . LEU A 1 123 ? -4.023 -21.891 -14.773 1 96.81 123 LEU A O 1
ATOM 924 N N . THR A 1 124 ? -1.803 -22.188 -15.039 1 96.12 124 THR A N 1
ATOM 925 C CA . THR A 1 124 ? -1.471 -21.25 -13.977 1 96.12 124 THR A CA 1
ATOM 926 C C . THR A 1 124 ? -1.97 -19.844 -14.32 1 96.12 124 THR A C 1
ATOM 928 O O . THR A 1 124 ? -2.543 -19.156 -13.469 1 96.12 124 THR A O 1
ATOM 931 N N . PHE A 1 125 ? -1.819 -19.469 -15.562 1 95.31 125 PHE A N 1
ATOM 932 C CA . PHE A 1 125 ? -2.268 -18.156 -15.984 1 95.31 125 PHE A CA 1
ATOM 933 C C . PHE A 1 125 ? -3.789 -18.062 -15.984 1 95.31 125 PHE A C 1
ATOM 935 O O . PHE A 1 125 ? -4.359 -17.047 -15.586 1 95.31 125 PHE A O 1
ATOM 942 N N . GLY A 1 126 ? -4.457 -19.141 -16.422 1 95.81 126 GLY A N 1
ATOM 943 C CA . GLY A 1 126 ? -5.91 -19.172 -16.391 1 95.81 126 GLY A CA 1
ATOM 944 C C . GLY A 1 126 ? -6.473 -19.094 -14.977 1 95.81 126 GLY A C 1
ATOM 945 O O . GLY A 1 126 ? -7.453 -18.375 -14.734 1 95.81 126 GLY A O 1
ATOM 946 N N . MET A 1 127 ? -5.836 -19.781 -14.07 1 96.5 127 MET A N 1
ATOM 947 C CA . MET A 1 127 ? -6.301 -19.75 -12.688 1 96.5 127 MET A CA 1
ATOM 948 C C . MET A 1 127 ? -5.992 -18.406 -12.047 1 96.5 127 MET A C 1
ATOM 950 O O . MET A 1 127 ? -6.762 -17.906 -11.211 1 96.5 127 MET A O 1
ATOM 954 N N . TRP A 1 128 ? -4.863 -17.75 -12.367 1 95.31 128 TRP A N 1
ATOM 955 C CA . TRP A 1 128 ? -4.539 -16.422 -11.867 1 95.31 128 TRP A CA 1
ATOM 956 C C . TRP A 1 128 ? -5.605 -15.406 -12.281 1 95.31 128 TRP A C 1
ATOM 958 O O . TRP A 1 128 ? -6.047 -14.602 -11.461 1 95.31 128 TRP A O 1
ATOM 968 N N . VAL A 1 129 ? -6.062 -15.492 -13.523 1 94.38 129 VAL A N 1
ATOM 969 C CA . VAL A 1 129 ? -7.07 -14.57 -14.023 1 94.38 129 VAL A CA 1
ATOM 970 C C . VAL A 1 129 ? -8.406 -14.836 -13.328 1 94.38 129 VAL A C 1
ATOM 972 O O . VAL A 1 129 ? -9.109 -13.898 -12.938 1 94.38 129 VAL A O 1
ATOM 975 N N . THR A 1 130 ? -8.688 -16.078 -13.102 1 95.31 130 THR A N 1
ATOM 976 C CA . THR A 1 130 ? -9.969 -16.438 -12.492 1 95.31 130 THR A CA 1
ATOM 977 C C . THR A 1 130 ? -10.039 -15.93 -11.055 1 95.31 130 THR A C 1
ATOM 979 O O . THR A 1 130 ? -11.016 -15.297 -10.664 1 95.31 130 THR A O 1
ATOM 982 N N . PHE A 1 131 ? -8.977 -16.156 -10.297 1 94.69 131 PHE A N 1
ATOM 983 C CA . PHE A 1 131 ? -8.992 -15.719 -8.906 1 94.69 131 PHE A CA 1
ATOM 984 C C . PHE A 1 131 ? -8.945 -14.195 -8.812 1 94.69 131 PHE A C 1
ATOM 986 O O . PHE A 1 131 ? -9.508 -13.609 -7.891 1 94.69 131 PHE A O 1
ATOM 993 N N . THR A 1 132 ? -8.281 -13.523 -9.773 1 93.5 132 THR A N 1
ATOM 994 C CA . THR A 1 132 ? -8.242 -12.062 -9.781 1 93.5 132 THR A CA 1
ATOM 995 C C . THR A 1 132 ? -9.625 -11.484 -10.07 1 93.5 132 THR A C 1
ATOM 997 O O . THR A 1 132 ? -10.062 -10.539 -9.414 1 93.5 132 THR A O 1
ATOM 1000 N N . VAL A 1 133 ? -10.328 -12.141 -10.961 1 92 133 VAL A N 1
ATOM 1001 C CA . VAL A 1 133 ? -11.664 -11.672 -11.312 1 92 133 VAL A CA 1
ATOM 1002 C C . VAL A 1 133 ? -12.633 -11.961 -10.164 1 92 133 VAL A C 1
ATOM 1004 O O . VAL A 1 133 ? -13.508 -11.141 -9.859 1 92 133 VAL A O 1
ATOM 1007 N N . LYS A 1 134 ? -12.461 -13.047 -9.531 1 91.38 134 LYS A N 1
ATOM 1008 C CA . LYS A 1 134 ? -13.305 -13.422 -8.398 1 91.38 134 LYS A CA 1
ATOM 1009 C C . LYS A 1 134 ? -13.164 -12.422 -7.258 1 91.38 134 LYS A C 1
ATOM 1011 O O . LYS A 1 134 ? -14.156 -12.078 -6.605 1 91.38 134 LYS A O 1
ATOM 1016 N N . SER A 1 135 ? -11.953 -11.93 -7.055 1 88.38 135 SER A N 1
ATOM 1017 C CA . SER A 1 135 ? -11.711 -11 -5.957 1 88.38 135 SER A CA 1
ATOM 1018 C C . SER A 1 135 ? -12.117 -9.578 -6.34 1 88.38 135 SER A C 1
ATOM 1020 O O . SER A 1 135 ? -12.656 -8.836 -5.516 1 88.38 135 SER A O 1
ATOM 1022 N N . ALA A 1 136 ? -11.922 -9.195 -7.574 1 88.12 136 ALA A N 1
ATOM 1023 C CA . ALA A 1 136 ? -12.203 -7.828 -8.016 1 88.12 136 ALA A CA 1
ATOM 1024 C C . ALA A 1 136 ? -13.703 -7.605 -8.18 1 88.12 136 ALA A C 1
ATOM 1026 O O . ALA A 1 136 ? -14.219 -6.531 -7.859 1 88.12 136 ALA A O 1
ATOM 1027 N N . PHE A 1 137 ? -14.367 -8.664 -8.695 1 88.06 137 PHE A N 1
ATOM 1028 C CA . PHE A 1 137 ? -15.805 -8.562 -8.922 1 88.06 137 PHE A CA 1
ATOM 1029 C C . PHE A 1 137 ? -16.547 -9.641 -8.148 1 88.06 137 PHE A C 1
ATOM 1031 O O . PHE A 1 137 ? -16.812 -10.727 -8.68 1 88.06 137 PHE A O 1
ATOM 1038 N N . PRO A 1 138 ? -17.047 -9.258 -7.027 1 83.69 138 PRO A N 1
ATOM 1039 C CA . PRO A 1 138 ? -17.703 -10.266 -6.191 1 83.69 138 PRO A CA 1
ATOM 1040 C C . PRO A 1 138 ? -19.031 -10.734 -6.781 1 83.69 138 PRO A C 1
ATOM 1042 O O . PRO A 1 138 ? -19.5 -11.828 -6.445 1 83.69 138 PRO A O 1
ATOM 1045 N N . SER A 1 139 ? -19.625 -10.016 -7.766 1 84.75 139 SER A N 1
ATOM 1046 C CA . SER A 1 139 ? -20.859 -10.445 -8.391 1 84.75 139 SER A CA 1
ATOM 1047 C C . SER A 1 139 ? -20.625 -11.602 -9.359 1 84.75 139 SER A C 1
ATOM 1049 O O . SER A 1 139 ? -21.547 -12.367 -9.656 1 84.75 139 SER A O 1
ATOM 1051 N N . TRP A 1 140 ? -19.328 -11.805 -9.75 1 89 140 TRP A N 1
ATOM 1052 C CA . TRP A 1 140 ? -18.984 -12.867 -10.688 1 89 140 TRP A CA 1
ATOM 1053 C C . TRP A 1 140 ? -18.312 -14.031 -9.969 1 89 140 TRP A C 1
ATOM 1055 O O . TRP A 1 140 ? -17.688 -14.891 -10.602 1 89 140 TRP A O 1
ATOM 1065 N N . ASN A 1 141 ? -18.531 -14.141 -8.688 1 88 141 ASN A N 1
ATOM 1066 C CA . ASN A 1 141 ? -17.797 -15.141 -7.914 1 88 141 ASN A CA 1
ATOM 1067 C C . ASN A 1 141 ? -18.234 -16.562 -8.281 1 88 141 ASN A C 1
ATOM 1069 O O . ASN A 1 141 ? -17.391 -17.422 -8.57 1 88 141 ASN A O 1
ATOM 1073 N N . ILE A 1 142 ? -19.484 -16.828 -8.391 1 89.25 142 ILE A N 1
ATOM 1074 C CA . ILE A 1 142 ? -19.969 -18.172 -8.656 1 89.25 142 ILE A CA 1
ATOM 1075 C C . ILE A 1 142 ? -19.703 -18.547 -10.109 1 89.25 142 ILE A C 1
ATOM 1077 O O . ILE A 1 142 ? -19.234 -19.656 -10.406 1 89.25 142 ILE A O 1
ATOM 1081 N N . GLN A 1 143 ? -19.875 -17.625 -10.969 1 93.06 143 GLN A N 1
ATOM 1082 C CA . GLN A 1 143 ? -19.672 -17.891 -12.391 1 93.06 143 GLN A CA 1
ATOM 1083 C C . GLN A 1 143 ? -18.203 -18.141 -12.695 1 93.06 143 GLN A C 1
ATOM 1085 O O . GLN A 1 143 ? -17.875 -19.062 -13.445 1 93.06 143 GLN A O 1
ATOM 1090 N N . ALA A 1 144 ? -17.406 -17.359 -12.078 1 93.31 144 ALA A N 1
ATOM 1091 C CA . ALA A 1 144 ? -15.984 -17.547 -12.312 1 93.31 144 ALA A CA 1
ATOM 1092 C C . ALA A 1 144 ? -15.484 -18.859 -11.711 1 93.31 144 ALA A C 1
ATOM 1094 O O . ALA A 1 144 ? -14.664 -19.547 -12.312 1 93.31 144 ALA A O 1
ATOM 1095 N N . SER A 1 145 ? -16.031 -19.25 -10.586 1 92.81 145 SER A N 1
ATOM 1096 C CA . SER A 1 145 ? -15.609 -20.484 -9.93 1 92.81 145 SER A CA 1
ATOM 1097 C C . SER A 1 145 ? -16.078 -21.719 -10.719 1 92.81 145 SER A C 1
ATOM 1099 O O . SER A 1 145 ? -15.297 -22.656 -10.914 1 92.81 145 SER A O 1
ATOM 1101 N N . VAL A 1 146 ? -17.234 -21.734 -11.219 1 94 146 VAL A N 1
ATOM 1102 C CA . VAL A 1 146 ? -17.75 -22.875 -11.953 1 94 146 VAL A CA 1
ATOM 1103 C C . VAL A 1 146 ? -17.078 -22.969 -13.32 1 94 146 VAL A C 1
ATOM 1105 O O . VAL A 1 146 ? -16.781 -24.062 -13.797 1 94 146 VAL A O 1
ATOM 1108 N N . ALA A 1 147 ? -16.844 -21.844 -13.93 1 95.75 147 ALA A N 1
ATOM 1109 C CA . ALA A 1 147 ? -16.109 -21.859 -15.18 1 95.75 147 ALA A CA 1
ATOM 1110 C C . ALA A 1 147 ? -14.695 -22.406 -14.977 1 95.75 147 ALA A C 1
ATOM 1112 O O . ALA A 1 147 ? -14.172 -23.125 -15.828 1 95.75 147 ALA A O 1
ATOM 1113 N N . ALA A 1 148 ? -14.156 -22.094 -13.875 1 95.69 148 ALA A N 1
ATOM 1114 C CA . ALA A 1 148 ? -12.82 -22.609 -13.57 1 95.69 148 ALA A CA 1
ATOM 1115 C C . ALA A 1 148 ? -12.859 -24.109 -13.305 1 95.69 148 ALA A C 1
ATOM 1117 O O . ALA A 1 148 ? -11.898 -24.828 -13.609 1 95.69 148 ALA A O 1
ATOM 1118 N N . ILE A 1 149 ? -13.93 -24.562 -12.727 1 94.62 149 ILE A N 1
ATOM 1119 C CA . ILE A 1 149 ? -14.094 -26 -12.516 1 94.62 149 ILE A CA 1
ATOM 1120 C C . ILE A 1 149 ? -14.102 -26.719 -13.859 1 94.62 149 ILE A C 1
ATOM 1122 O O . ILE A 1 149 ? -13.469 -27.766 -14.016 1 94.62 149 ILE A O 1
ATOM 1126 N N . LEU A 1 150 ? -14.766 -26.172 -14.812 1 95.94 150 LEU A N 1
ATOM 1127 C CA . LEU A 1 150 ? -14.773 -26.734 -16.156 1 95.94 150 LEU A CA 1
ATOM 1128 C C . LEU A 1 150 ? -13.367 -26.75 -16.75 1 95.94 150 LEU A C 1
ATOM 1130 O O . LEU A 1 150 ? -12.945 -27.75 -17.344 1 95.94 150 LEU A O 1
ATOM 1134 N N . ALA A 1 151 ? -12.656 -25.703 -16.547 1 95.88 151 ALA A N 1
ATOM 1135 C CA . ALA A 1 151 ? -11.297 -25.625 -17.078 1 95.88 151 ALA A CA 1
ATOM 1136 C C . ALA A 1 151 ? -10.391 -26.672 -16.438 1 95.88 151 ALA A C 1
ATOM 1138 O O . ALA A 1 151 ? -9.602 -27.328 -17.141 1 95.88 151 ALA A O 1
ATOM 1139 N N . ILE A 1 152 ? -10.547 -26.859 -15.164 1 95.62 152 ILE A N 1
ATOM 1140 C CA . ILE A 1 152 ? -9.711 -27.812 -14.438 1 95.62 152 ILE A CA 1
ATOM 1141 C C . ILE A 1 152 ? -10.07 -29.234 -14.852 1 95.62 152 ILE A C 1
ATOM 1143 O O . ILE A 1 152 ? -9.203 -30.109 -14.922 1 95.62 152 ILE A O 1
ATOM 1147 N N . ALA A 1 153 ? -11.297 -29.453 -15.18 1 93.38 153 ALA A N 1
ATOM 1148 C CA . ALA A 1 153 ? -11.719 -30.781 -15.602 1 93.38 153 ALA A CA 1
ATOM 1149 C C . ALA A 1 153 ? -11.156 -31.125 -16.984 1 93.38 153 ALA A C 1
ATOM 1151 O O . ALA A 1 153 ? -10.945 -32.281 -17.297 1 93.38 153 ALA A O 1
ATOM 1152 N N . MET A 1 154 ? -10.719 -30.141 -17.75 1 94.56 154 MET A N 1
ATOM 1153 C CA . MET A 1 154 ? -10.32 -30.375 -19.141 1 94.56 154 MET A CA 1
ATOM 1154 C C . MET A 1 154 ? -8.805 -30.297 -19.297 1 94.56 154 MET A C 1
ATOM 1156 O O . MET A 1 154 ? -8.195 -31.188 -19.875 1 94.56 154 MET A O 1
ATOM 1160 N N . ILE A 1 155 ? -8.164 -29.328 -18.688 1 95.38 155 ILE A N 1
ATOM 1161 C CA . ILE A 1 155 ? -6.82 -28.906 -19.078 1 95.38 155 ILE A CA 1
ATOM 1162 C C . ILE A 1 155 ? -5.805 -29.984 -18.703 1 95.38 155 ILE A C 1
ATOM 1164 O O . ILE A 1 155 ? -4.969 -30.375 -19.516 1 95.38 155 ILE A O 1
ATOM 1168 N N . PRO A 1 156 ? -5.902 -30.531 -17.5 1 92.38 156 PRO A N 1
ATOM 1169 C CA . PRO A 1 156 ? -4.895 -31.547 -17.188 1 92.38 156 PRO A CA 1
ATOM 1170 C C . PRO A 1 156 ? -5.031 -32.812 -18.047 1 92.38 156 PRO A C 1
ATOM 1172 O O . PRO A 1 156 ? -4.031 -33.438 -18.391 1 92.38 156 PRO A O 1
ATOM 1175 N N . ALA A 1 157 ? -6.234 -33.188 -18.484 1 90.25 157 ALA A N 1
ATOM 1176 C CA . ALA A 1 157 ? -6.453 -34.375 -19.312 1 90.25 157 ALA A CA 1
ATOM 1177 C C . ALA A 1 157 ? -6.004 -34.125 -20.75 1 90.25 157 ALA A C 1
ATOM 1179 O O . ALA A 1 157 ? -5.559 -35.062 -21.438 1 90.25 157 ALA A O 1
ATOM 1180 N N . ILE A 1 158 ? -6.043 -32.969 -21.219 1 91.38 158 ILE A N 1
ATOM 1181 C CA . ILE A 1 158 ? -5.715 -32.594 -22.594 1 91.38 158 ILE A CA 1
ATOM 1182 C C . ILE A 1 158 ? -4.199 -32.594 -22.766 1 91.38 158 ILE A C 1
ATOM 1184 O O . ILE A 1 158 ? -3.695 -32.781 -23.875 1 91.38 158 ILE A O 1
ATOM 1188 N N . ALA A 1 159 ? -3.471 -32.406 -21.672 1 90 159 ALA A N 1
ATOM 1189 C CA . ALA A 1 159 ? -2.012 -32.344 -21.75 1 90 159 ALA A CA 1
ATOM 1190 C C . ALA A 1 159 ? -1.434 -33.688 -22.203 1 90 159 ALA A C 1
ATOM 1192 O O . ALA A 1 159 ? -0.341 -33.75 -22.781 1 90 159 ALA A O 1
ATOM 1193 N N . ARG A 1 160 ? -2.186 -34.812 -22.125 1 88.75 160 ARG A N 1
ATOM 1194 C CA . ARG A 1 160 ? -1.688 -36.156 -22.422 1 88.75 160 ARG A CA 1
ATOM 1195 C C . ARG A 1 160 ? -2.053 -36.594 -23.844 1 88.75 160 ARG A C 1
ATOM 1197 O O . ARG A 1 160 ? -1.556 -37.594 -24.344 1 88.75 160 ARG A O 1
ATOM 1204 N N . LEU A 1 161 ? -2.789 -35.781 -24.578 1 90.69 161 LEU A N 1
ATOM 1205 C CA . LEU A 1 161 ? -3.291 -36.188 -25.891 1 90.69 161 LEU A CA 1
ATOM 1206 C C . LEU A 1 161 ? -2.344 -35.719 -26.984 1 90.69 161 LEU A C 1
ATOM 1208 O O . LEU A 1 161 ? -1.729 -34.656 -26.875 1 90.69 161 LEU A O 1
ATOM 1212 N N . SER A 1 162 ? -2.234 -36.562 -28.047 1 89.81 162 SER A N 1
ATOM 1213 C CA . SER A 1 162 ? -1.195 -36.344 -29.047 1 89.81 162 SER A CA 1
ATOM 1214 C C . SER A 1 162 ? -1.787 -35.781 -30.359 1 89.81 162 SER A C 1
ATOM 1216 O O . SER A 1 162 ? -1.051 -35.438 -31.266 1 89.81 162 SER A O 1
ATOM 1218 N N . THR A 1 163 ? -3.17 -35.75 -30.516 1 91.19 163 THR A N 1
ATOM 1219 C CA . THR A 1 163 ? -3.76 -35.25 -31.766 1 91.19 163 THR A CA 1
ATOM 1220 C C . THR A 1 163 ? -4.773 -34.156 -31.469 1 91.19 163 THR A C 1
ATOM 1222 O O . THR A 1 163 ? -5.336 -34.094 -30.375 1 91.19 163 THR A O 1
ATOM 1225 N N . MET A 1 164 ? -4.93 -33.219 -32.438 1 93.75 164 MET A N 1
ATOM 1226 C CA . MET A 1 164 ? -5.859 -32.125 -32.281 1 93.75 164 MET A CA 1
ATOM 1227 C C . MET A 1 164 ? -7.301 -32.625 -32.25 1 93.75 164 MET A C 1
ATOM 1229 O O . MET A 1 164 ? -8.148 -32.062 -31.562 1 93.75 164 MET A O 1
ATOM 1233 N N . GLU A 1 165 ? -7.613 -33.656 -33 1 94.5 165 GLU A N 1
ATOM 1234 C CA . GLU A 1 165 ? -8.969 -34.219 -33.031 1 94.5 165 GLU A CA 1
ATOM 1235 C C . GLU A 1 165 ? -9.352 -34.812 -31.672 1 94.5 165 GLU A C 1
ATOM 1237 O O . GLU A 1 165 ? -10.477 -34.625 -31.219 1 94.5 165 GLU A O 1
ATOM 1242 N N . SER A 1 166 ? -8.391 -35.469 -31.062 1 93.62 166 SER A N 1
ATOM 1243 C CA . SER A 1 166 ? -8.672 -36.031 -29.75 1 93.62 166 SER A CA 1
ATOM 1244 C C . SER A 1 166 ? -8.844 -34.906 -28.719 1 93.62 166 SER A C 1
ATOM 1246 O O . SER A 1 166 ? -9.664 -35.031 -27.797 1 93.62 166 SER A O 1
ATOM 1248 N N . ILE A 1 167 ? -8.094 -33.844 -28.859 1 95.12 167 ILE A N 1
ATOM 1249 C CA . ILE A 1 167 ? -8.188 -32.719 -27.938 1 95.12 167 ILE A CA 1
ATOM 1250 C C . ILE A 1 167 ? -9.555 -32.031 -28.078 1 95.12 167 ILE A C 1
ATOM 1252 O O . ILE A 1 167 ? -10.227 -31.766 -27.078 1 95.12 167 ILE A O 1
ATOM 1256 N N . THR A 1 168 ? -10.008 -31.781 -29.312 1 96.06 168 THR A N 1
ATOM 1257 C CA . THR A 1 168 ? -11.297 -31.125 -29.547 1 96.06 168 THR A CA 1
ATOM 1258 C C . THR A 1 168 ? -12.445 -32.031 -29.109 1 96.06 168 THR A C 1
ATOM 1260 O O . THR A 1 168 ? -13.445 -31.531 -28.578 1 96.06 168 THR A O 1
ATOM 1263 N N . LYS A 1 169 ? -12.32 -33.312 -29.266 1 94.44 169 LYS A N 1
ATOM 1264 C CA . LYS A 1 169 ? -13.375 -34.219 -28.844 1 94.44 169 LYS A CA 1
ATOM 1265 C C . LYS A 1 169 ? -13.5 -34.281 -27.328 1 94.44 169 LYS A C 1
ATOM 1267 O O . LYS A 1 169 ? -14.609 -34.219 -26.781 1 94.44 169 LYS A O 1
ATOM 1272 N N . ALA A 1 170 ? -12.383 -34.375 -26.672 1 93.44 170 ALA A N 1
ATOM 1273 C CA . ALA A 1 170 ? -12.398 -34.406 -25.203 1 93.44 170 ALA A CA 1
ATOM 1274 C C . ALA A 1 170 ? -12.914 -33.094 -24.641 1 93.44 170 ALA A C 1
ATOM 1276 O O . ALA A 1 170 ? -13.711 -33.094 -23.688 1 93.44 170 ALA A O 1
ATOM 1277 N N . ALA A 1 171 ? -12.469 -31.984 -25.156 1 95.69 171 ALA A N 1
ATOM 1278 C CA . ALA A 1 171 ? -12.891 -30.672 -24.688 1 95.69 171 ALA A CA 1
ATOM 1279 C C . ALA A 1 171 ? -14.375 -30.438 -24.969 1 95.69 171 ALA A C 1
ATOM 1281 O O . ALA A 1 171 ? -15.094 -29.875 -24.141 1 95.69 171 ALA A O 1
ATOM 1282 N N . THR A 1 172 ? -14.875 -30.844 -26.125 1 96.12 172 THR A N 1
ATOM 1283 C CA . THR A 1 172 ? -16.281 -30.641 -26.484 1 96.12 172 THR A CA 1
ATOM 1284 C C . THR A 1 172 ? -17.188 -31.516 -25.641 1 96.12 172 THR A C 1
ATOM 1286 O O . THR A 1 172 ? -18.297 -31.109 -25.266 1 96.12 172 THR A O 1
ATOM 1289 N N . ASN A 1 173 ? -16.734 -32.688 -25.266 1 95.31 173 ASN A N 1
ATOM 1290 C CA . ASN A 1 173 ? -17.531 -33.562 -24.391 1 95.31 173 ASN A CA 1
ATOM 1291 C C . ASN A 1 173 ? -17.75 -32.906 -23.031 1 95.31 173 ASN A C 1
ATOM 1293 O O . ASN A 1 173 ? -18.875 -32.875 -22.516 1 95.31 173 ASN A O 1
ATOM 1297 N N . ALA A 1 174 ? -16.688 -32.438 -22.469 1 95.25 174 ALA A N 1
ATOM 1298 C CA . ALA A 1 174 ? -16.797 -31.781 -21.172 1 95.25 174 ALA A CA 1
ATOM 1299 C C . ALA A 1 174 ? -17.641 -30.5 -21.281 1 95.25 174 ALA A C 1
ATOM 1301 O O . ALA A 1 174 ? -18.438 -30.188 -20.391 1 95.25 174 ALA A O 1
ATOM 1302 N N . PHE A 1 175 ? -17.453 -29.75 -22.344 1 96.5 175 PHE A N 1
ATOM 1303 C CA . PHE A 1 175 ? -18.203 -28.516 -22.578 1 96.5 175 PHE A CA 1
ATOM 1304 C C . PHE A 1 175 ? -19.688 -28.797 -22.734 1 96.5 175 PHE A C 1
ATOM 1306 O O . PHE A 1 175 ? -20.531 -28.125 -22.125 1 96.5 175 PHE A O 1
ATOM 1313 N N . VAL A 1 176 ? -20.078 -29.844 -23.438 1 96.62 176 VAL A N 1
ATOM 1314 C CA . VAL A 1 176 ? -21.469 -30.172 -23.688 1 96.62 176 VAL A CA 1
ATOM 1315 C C . VAL A 1 176 ? -22.125 -30.719 -22.422 1 96.62 176 VAL A C 1
ATOM 1317 O O . VAL A 1 176 ? -23.297 -30.469 -22.172 1 96.62 176 VAL A O 1
ATOM 1320 N N . VAL A 1 177 ? -21.391 -31.422 -21.641 1 96.44 177 VAL A N 1
ATOM 1321 C CA . VAL A 1 177 ? -21.969 -31.922 -20.391 1 96.44 177 VAL A CA 1
ATOM 1322 C C . VAL A 1 177 ? -22.359 -30.766 -19.484 1 96.44 177 VAL A C 1
ATOM 1324 O O . VAL A 1 177 ? -23.406 -30.797 -18.844 1 96.44 177 VAL A O 1
ATOM 1327 N N . PHE A 1 178 ? -21.562 -29.703 -19.359 1 97.06 178 PHE A N 1
ATOM 1328 C CA . PHE A 1 178 ? -21.891 -28.547 -18.531 1 97.06 178 PHE A CA 1
ATOM 1329 C C . PHE A 1 178 ? -23.062 -27.766 -19.125 1 97.06 178 PHE A C 1
ATOM 1331 O O . PHE A 1 178 ? -23.938 -27.297 -18.391 1 97.06 178 PHE A O 1
ATOM 1338 N N . LEU A 1 179 ? -23.141 -27.719 -20.484 1 96.88 179 LEU A N 1
ATOM 1339 C CA . LEU A 1 179 ? -24.266 -27.047 -21.125 1 96.88 179 LEU A CA 1
ATOM 1340 C C . LEU A 1 179 ? -25.547 -27.828 -20.938 1 96.88 179 LEU A C 1
ATOM 1342 O O . LEU A 1 179 ? -26.625 -27.234 -20.75 1 96.88 179 LEU A O 1
ATOM 1346 N N . ALA A 1 180 ? -25.453 -29.125 -20.984 1 96.31 180 ALA A N 1
ATOM 1347 C CA . ALA A 1 180 ? -26.641 -29.969 -20.781 1 96.31 180 ALA A CA 1
ATOM 1348 C C . ALA A 1 180 ? -27.156 -29.844 -19.344 1 96.31 180 ALA A C 1
ATOM 1350 O O . ALA A 1 180 ? -28.359 -29.766 -19.109 1 96.31 180 ALA A O 1
ATOM 1351 N N . GLY A 1 181 ? -26.25 -29.859 -18.422 1 96 181 GLY A N 1
ATOM 1352 C CA . GLY A 1 181 ? -26.672 -29.641 -17.047 1 96 181 GLY A CA 1
ATOM 1353 C C . GLY A 1 181 ? -27.297 -28.281 -16.812 1 96 181 GLY A C 1
ATOM 1354 O O . GLY A 1 181 ? -28.312 -28.172 -16.125 1 96 181 GLY A O 1
ATOM 1355 N N . GLN A 1 182 ? -26.703 -27.234 -17.391 1 96.25 182 GLN A N 1
ATOM 1356 C CA . GLN A 1 182 ? -27.266 -25.891 -17.266 1 96.25 182 GLN A CA 1
ATOM 1357 C C . GLN A 1 182 ? -28.625 -25.781 -17.938 1 96.25 182 GLN A C 1
ATOM 1359 O O . GLN A 1 182 ? -29.531 -25.125 -17.422 1 96.25 182 GLN A O 1
ATOM 1364 N N . ALA A 1 183 ? -28.797 -26.438 -19.094 1 95.94 183 ALA A N 1
ATOM 1365 C CA . ALA A 1 183 ? -30.062 -26.391 -19.828 1 95.94 183 ALA A CA 1
ATOM 1366 C C . ALA A 1 183 ? -31.188 -27.031 -19.031 1 95.94 183 ALA A C 1
ATOM 1368 O O . ALA A 1 183 ? -32.281 -26.484 -18.953 1 95.94 183 ALA A O 1
ATOM 1369 N N . ILE A 1 184 ? -30.906 -28.141 -18.375 1 95.38 184 ILE A N 1
ATOM 1370 C CA . ILE A 1 184 ? -31.938 -28.812 -17.578 1 95.38 184 ILE A CA 1
ATOM 1371 C C . ILE A 1 184 ? -32.25 -28 -16.328 1 95.38 184 ILE A C 1
ATOM 1373 O O . ILE A 1 184 ? -33.406 -27.875 -15.938 1 95.38 184 ILE A O 1
ATOM 1377 N N . GLY A 1 185 ? -31.234 -27.516 -15.75 1 94.75 185 GLY A N 1
ATOM 1378 C CA . GLY A 1 185 ? -31.484 -26.641 -14.609 1 94.75 185 GLY A CA 1
ATOM 1379 C C . GLY A 1 185 ? -32.281 -25.406 -14.953 1 94.75 185 GLY A C 1
ATOM 1380 O O . GLY A 1 185 ? -33.188 -25.031 -14.203 1 94.75 185 GLY A O 1
ATOM 1381 N N . LEU A 1 186 ? -31.984 -24.75 -16.078 1 95 186 LEU A N 1
ATOM 1382 C CA . LEU A 1 186 ? -32.688 -23.562 -16.516 1 95 186 LEU A CA 1
ATOM 1383 C C . LEU A 1 186 ? -34.125 -23.891 -16.906 1 95 186 LEU A C 1
ATOM 1385 O O . LEU A 1 186 ? -35.062 -23.141 -16.594 1 95 186 LEU A O 1
ATOM 1389 N N . ALA A 1 187 ? -34.344 -25.031 -17.609 1 93.94 187 ALA A N 1
ATOM 1390 C CA . ALA A 1 187 ? -35.688 -25.453 -17.984 1 93.94 187 ALA A CA 1
ATOM 1391 C C . ALA A 1 187 ? -36.531 -25.719 -16.75 1 93.94 187 ALA A C 1
ATOM 1393 O O . ALA A 1 187 ? -37.719 -25.328 -16.703 1 93.94 187 ALA A O 1
ATOM 1394 N N . ASN A 1 188 ? -35.906 -26.297 -15.789 1 94.06 188 ASN A N 1
ATOM 1395 C CA . ASN A 1 188 ? -36.656 -26.531 -14.539 1 94.06 188 ASN A CA 1
ATOM 1396 C C . ASN A 1 188 ? -36.969 -25.219 -13.836 1 94.06 188 ASN A C 1
ATOM 1398 O O . ASN A 1 188 ? -38.094 -25.062 -13.312 1 94.06 188 ASN A O 1
ATOM 1402 N N . ALA A 1 189 ? -36.062 -24.328 -13.789 1 92.88 189 ALA A N 1
ATOM 1403 C CA . ALA A 1 189 ? -36.25 -23.062 -13.086 1 92.88 189 ALA A CA 1
ATOM 1404 C C . ALA A 1 189 ? -37.344 -22.219 -13.766 1 92.88 189 ALA A C 1
ATOM 1406 O O . ALA A 1 189 ? -38.094 -21.5 -13.102 1 92.88 189 ALA A O 1
ATOM 1407 N N . LEU A 1 190 ? -37.531 -22.359 -15.117 1 91.06 190 LEU A N 1
ATOM 1408 C CA . LEU A 1 190 ? -38.5 -21.562 -15.867 1 91.06 190 LEU A CA 1
ATOM 1409 C C . LEU A 1 190 ? -39.875 -22.219 -15.867 1 91.06 190 LEU A C 1
ATOM 1411 O O . LEU A 1 190 ? -40.875 -21.547 -15.93 1 91.06 190 LEU A O 1
ATOM 1415 N N . LEU A 1 191 ? -39.906 -23.578 -15.656 1 91.56 191 LEU A N 1
ATOM 1416 C CA . LEU A 1 191 ? -41.156 -24.297 -15.82 1 91.56 191 LEU A CA 1
ATOM 1417 C C . LEU A 1 191 ? -41.812 -24.609 -14.469 1 91.56 191 LEU A C 1
ATOM 1419 O O . LEU A 1 191 ? -43.031 -24.516 -14.312 1 91.56 191 LEU A O 1
ATOM 1423 N N . ILE A 1 192 ? -40.875 -24.922 -13.492 1 92 192 ILE A N 1
ATOM 1424 C CA . ILE A 1 192 ? -41.406 -25.328 -12.195 1 92 192 ILE A CA 1
ATOM 1425 C C . ILE A 1 192 ? -41.5 -24.125 -11.273 1 92 192 ILE A C 1
ATOM 1427 O O . ILE A 1 192 ? -40.5 -23.516 -10.922 1 92 192 ILE A O 1
ATOM 1431 N N . PHE A 1 193 ? -42.594 -23.859 -10.812 1 88.69 193 PHE A N 1
ATOM 1432 C CA . PHE A 1 193 ? -42.875 -22.766 -9.891 1 88.69 193 PHE A CA 1
ATOM 1433 C C . PHE A 1 193 ? -42.156 -21.5 -10.297 1 88.69 193 PHE A C 1
ATOM 1435 O O . PHE A 1 193 ? -41.281 -21.016 -9.57 1 88.69 193 PHE A O 1
ATOM 1442 N N . PRO A 1 194 ? -42.469 -20.922 -11.383 1 86.88 194 PRO A N 1
ATOM 1443 C CA . PRO A 1 194 ? -41.75 -19.719 -11.828 1 86.88 194 PRO A CA 1
ATOM 1444 C C . PRO A 1 194 ? -42.031 -18.516 -10.938 1 86.88 194 PRO A C 1
ATOM 1446 O O . PRO A 1 194 ? -43.156 -18.359 -10.43 1 86.88 194 PRO A O 1
ATOM 1449 N N . GLN A 1 195 ? -41 -17.938 -10.484 1 87.19 195 GLN A N 1
ATOM 1450 C CA . GLN A 1 195 ? -41.094 -16.688 -9.734 1 87.19 195 GLN A CA 1
ATOM 1451 C C . GLN A 1 195 ? -40.625 -15.508 -10.562 1 87.19 195 GLN A C 1
ATOM 1453 O O . GLN A 1 195 ? -39.562 -15.57 -11.203 1 87.19 195 GLN A O 1
ATOM 1458 N N . THR A 1 196 ? -41.469 -14.484 -10.625 1 87.06 196 THR A N 1
ATOM 1459 C CA . THR A 1 196 ? -41.094 -13.289 -11.367 1 87.06 196 THR A CA 1
ATOM 1460 C C . THR A 1 196 ? -40.531 -12.227 -10.422 1 87.06 196 THR A C 1
ATOM 1462 O O . THR A 1 196 ? -40.75 -12.281 -9.219 1 87.06 196 THR A O 1
ATOM 1465 N N . CYS A 1 197 ? -39.719 -11.406 -10.922 1 88.69 197 CYS A N 1
ATOM 1466 C CA . CYS A 1 197 ? -39.156 -10.305 -10.133 1 88.69 197 CYS A CA 1
ATOM 1467 C C . CYS A 1 197 ? -40.25 -9.32 -9.734 1 88.69 197 CYS A C 1
ATOM 1469 O O . CYS A 1 197 ? -40.188 -8.719 -8.664 1 88.69 197 CYS A O 1
ATOM 1471 N N . ARG A 1 198 ? -41.25 -9.18 -10.477 1 85.56 198 ARG A N 1
ATOM 1472 C CA . ARG A 1 198 ? -42.375 -8.289 -10.172 1 85.56 198 ARG A CA 1
ATOM 1473 C C . ARG A 1 198 ? -43.188 -8.828 -9.016 1 85.56 198 ARG A C 1
ATOM 1475 O O . ARG A 1 198 ? -43.688 -8.07 -8.18 1 85.56 198 ARG A O 1
ATOM 1482 N N . GLY A 1 199 ? -43.344 -10.164 -9.094 1 83.31 199 GLY A N 1
ATOM 1483 C CA . GLY A 1 199 ? -44.031 -10.773 -7.973 1 83.31 199 GLY A CA 1
ATOM 1484 C C . GLY A 1 199 ? -43.281 -10.633 -6.656 1 83.31 199 GLY A C 1
ATOM 1485 O O . GLY A 1 199 ? -43.906 -10.367 -5.617 1 83.31 199 GLY A O 1
ATOM 1486 N N . LEU A 1 200 ? -42.062 -10.812 -6.723 1 87.88 200 LEU A N 1
ATOM 1487 C CA . LEU A 1 200 ? -41.25 -10.68 -5.508 1 87.88 200 LEU A CA 1
ATOM 1488 C C . LEU A 1 200 ? -41.188 -9.219 -5.066 1 87.88 200 LEU A C 1
ATOM 1490 O O . LEU A 1 200 ? -41.094 -8.93 -3.871 1 87.88 200 LEU A O 1
ATOM 1494 N N . PHE A 1 201 ? -41.125 -8.281 -6.078 1 88 201 PHE A N 1
ATOM 1495 C CA . PHE A 1 201 ? -41.188 -6.859 -5.746 1 88 201 PHE A CA 1
ATOM 1496 C C . PHE A 1 201 ? -42.438 -6.539 -4.957 1 88 201 PHE A C 1
ATOM 1498 O O . PHE A 1 201 ? -42.375 -5.816 -3.957 1 88 201 PHE A O 1
ATOM 1505 N N . ASN A 1 202 ? -43.531 -7.125 -5.336 1 85.75 202 ASN A N 1
ATOM 1506 C CA . ASN A 1 202 ? -44.781 -6.891 -4.633 1 85.75 202 ASN A CA 1
ATOM 1507 C C . ASN A 1 202 ? -44.75 -7.48 -3.225 1 85.75 202 ASN A C 1
ATOM 1509 O O . ASN A 1 202 ? -45.281 -6.871 -2.281 1 85.75 202 ASN A O 1
ATOM 1513 N N . ARG A 1 203 ? -44.156 -8.594 -3.141 1 85.75 203 ARG A N 1
ATOM 1514 C CA . ARG A 1 203 ? -44.031 -9.195 -1.819 1 85.75 203 ARG A CA 1
ATOM 1515 C C . ARG A 1 203 ? -43.125 -8.367 -0.92 1 85.75 203 ARG A C 1
ATOM 1517 O O . ARG A 1 203 ? -43.406 -8.219 0.274 1 85.75 203 ARG A O 1
ATOM 1524 N N . ALA A 1 204 ? -42.094 -7.938 -1.521 1 89 204 ALA A N 1
ATOM 1525 C CA . ALA A 1 204 ? -41.188 -7.109 -0.751 1 89 204 ALA A CA 1
ATOM 1526 C C . ALA A 1 204 ? -41.844 -5.797 -0.333 1 89 204 ALA A C 1
ATOM 1528 O O . ALA A 1 204 ? -41.594 -5.305 0.773 1 89 204 ALA A O 1
ATOM 1529 N N . THR A 1 205 ? -42.625 -5.242 -1.19 1 89.69 205 THR A N 1
ATOM 1530 C CA . THR A 1 205 ? -43.344 -4.016 -0.864 1 89.69 205 THR A CA 1
ATOM 1531 C C . THR A 1 205 ? -44.344 -4.258 0.257 1 89.69 205 THR A C 1
ATOM 1533 O O . THR A 1 205 ? -44.5 -3.422 1.15 1 89.69 205 THR A O 1
ATOM 1536 N N . MET A 1 206 ? -44.938 -5.395 0.213 1 89.56 206 MET A N 1
ATOM 1537 C CA . MET A 1 206 ? -45.844 -5.734 1.288 1 89.56 206 MET A CA 1
ATOM 1538 C C . MET A 1 206 ? -45.125 -5.926 2.607 1 89.56 206 MET A C 1
ATOM 1540 O O . MET A 1 206 ? -45.594 -5.523 3.664 1 89.56 206 MET A O 1
ATOM 1544 N N . ALA A 1 207 ? -44 -6.508 2.473 1 89.25 207 ALA A N 1
ATOM 1545 C CA . ALA A 1 207 ? -43.188 -6.691 3.674 1 89.25 207 ALA A CA 1
ATOM 1546 C C . ALA A 1 207 ? -42.719 -5.348 4.219 1 89.25 207 ALA A C 1
ATOM 1548 O O . ALA A 1 207 ? -42.562 -5.176 5.43 1 89.25 207 ALA A O 1
ATOM 1549 N N . CYS A 1 208 ? -42.406 -4.418 3.324 1 90.75 208 CYS A N 1
ATOM 1550 C CA . CYS A 1 208 ? -42.031 -3.076 3.758 1 90.75 208 CYS A CA 1
ATOM 1551 C C . CYS A 1 208 ? -43.156 -2.416 4.523 1 90.75 208 CYS A C 1
ATOM 1553 O O . CYS A 1 208 ? -42.938 -1.786 5.559 1 90.75 208 CYS A O 1
ATOM 1555 N N . LEU A 1 209 ? -44.375 -2.621 4.039 1 92.25 209 LEU A N 1
ATOM 1556 C CA . LEU A 1 209 ? -45.531 -2.027 4.688 1 92.25 209 LEU A CA 1
ATOM 1557 C C . LEU A 1 209 ? -45.844 -2.713 6.02 1 92.25 209 LEU A C 1
ATOM 1559 O O . LEU A 1 209 ? -46.25 -2.061 6.98 1 92.25 209 LEU A O 1
ATOM 1563 N N . ASP A 1 210 ? -45.5 -3.977 6.09 1 90.75 210 ASP A N 1
ATOM 1564 C CA . ASP A 1 210 ? -45.625 -4.672 7.367 1 90.75 210 ASP A CA 1
ATOM 1565 C C . ASP A 1 210 ? -44.594 -4.172 8.359 1 90.75 210 ASP A C 1
ATOM 1567 O O . ASP A 1 210 ? -44.844 -4.078 9.562 1 90.75 210 ASP A O 1
ATOM 1571 N N . ALA A 1 211 ? -43.438 -3.891 7.836 1 91.81 211 ALA A N 1
ATOM 1572 C CA . ALA A 1 211 ? -42.406 -3.369 8.695 1 91.81 211 ALA A CA 1
ATOM 1573 C C . ALA A 1 211 ? -42.75 -1.993 9.25 1 91.81 211 ALA A C 1
ATOM 1575 O O . ALA A 1 211 ? -42.438 -1.667 10.391 1 91.81 211 ALA A O 1
ATOM 1576 N N . VAL A 1 212 ? -43.469 -1.189 8.453 1 92.06 212 VAL A N 1
ATOM 1577 C CA . VAL A 1 212 ? -43.906 0.117 8.922 1 92.06 212 VAL A CA 1
ATOM 1578 C C . VAL A 1 212 ? -44.906 -0.06 10.07 1 92.06 212 VAL A C 1
ATOM 1580 O O . VAL A 1 212 ? -44.844 0.655 11.07 1 92.06 212 VAL A O 1
ATOM 1583 N N . SER A 1 213 ? -45.781 -1.045 9.969 1 90.94 213 SER A N 1
ATOM 1584 C CA . SER A 1 213 ? -46.719 -1.315 11.047 1 90.94 213 SER A CA 1
ATOM 1585 C C . SER A 1 213 ? -46 -1.821 12.297 1 90.94 213 SER A C 1
ATOM 1587 O O . SER A 1 213 ? -46.375 -1.477 13.414 1 90.94 213 SER A O 1
ATOM 1589 N N . ALA A 1 214 ? -45 -2.586 12.055 1 91.12 214 ALA A N 1
ATOM 1590 C CA . ALA A 1 214 ? -44.219 -3.088 13.18 1 91.12 214 ALA A CA 1
ATOM 1591 C C . ALA A 1 214 ? -43.469 -1.956 13.875 1 91.12 214 ALA A C 1
ATOM 1593 O O . ALA A 1 214 ? -43.344 -1.962 15.102 1 91.12 214 ALA A O 1
ATOM 1594 N N . ILE A 1 215 ? -42.969 -1.021 13.172 1 91.31 215 ILE A N 1
ATOM 1595 C CA . ILE A 1 215 ? -42.25 0.127 13.734 1 91.31 215 ILE A CA 1
ATOM 1596 C C . ILE A 1 215 ? -43.219 0.963 14.57 1 91.31 215 ILE A C 1
ATOM 1598 O O . ILE A 1 215 ? -42.875 1.445 15.648 1 91.31 215 ILE A O 1
ATOM 1602 N N . MET A 1 216 ? -44.469 1.093 14.055 1 91.5 216 MET A N 1
ATOM 1603 C CA . MET A 1 216 ? -45.469 1.867 14.781 1 91.5 216 MET A CA 1
ATOM 1604 C C . MET A 1 216 ? -45.844 1.196 16.109 1 91.5 216 MET A C 1
ATOM 1606 O O . MET A 1 216 ? -45.969 1.866 17.125 1 91.5 216 MET A O 1
ATOM 1610 N N . SER A 1 217 ? -45.844 -0.087 16.062 1 89.25 217 SER A N 1
ATOM 1611 C CA . SER A 1 217 ? -46.156 -0.794 17.297 1 89.25 217 SER A CA 1
ATOM 1612 C C . SER A 1 217 ? -45 -0.718 18.281 1 89.25 217 SER A C 1
ATOM 1614 O O . SER A 1 217 ? -45.188 -0.535 19.484 1 89.25 217 SER A O 1
ATOM 1616 N N . ALA A 1 218 ? -43.781 -0.864 17.781 1 89.19 218 ALA A N 1
ATOM 1617 C CA . ALA A 1 218 ? -42.625 -0.765 18.641 1 89.19 218 ALA A CA 1
ATOM 1618 C C . ALA A 1 218 ? -42.438 0.654 19.188 1 89.19 218 ALA A C 1
ATOM 1620 O O . ALA A 1 218 ? -42.031 0.845 20.328 1 89.19 218 ALA A O 1
ATOM 1621 N N . HIS A 1 219 ? -42.719 1.64 18.375 1 87.38 219 HIS A N 1
ATOM 1622 C CA . HIS A 1 219 ? -42.625 3.035 18.797 1 87.38 219 HIS A CA 1
ATOM 1623 C C . HIS A 1 219 ? -43.656 3.352 19.891 1 87.38 219 HIS A C 1
ATOM 1625 O O . HIS A 1 219 ? -43.344 4.086 20.828 1 87.38 219 HIS A O 1
ATOM 1631 N N . GLU A 1 220 ? -44.844 2.789 19.766 1 85.31 220 GLU A N 1
ATOM 1632 C CA . GLU A 1 220 ? -45.844 2.994 20.781 1 85.31 220 GLU A CA 1
ATOM 1633 C C . GLU A 1 220 ? -45.438 2.418 22.141 1 85.31 220 GLU A C 1
ATOM 1635 O O . GLU A 1 220 ? -45.656 3.035 23.172 1 85.31 220 GLU A O 1
ATOM 1640 N N . MET A 1 221 ? -44.781 1.359 22.016 1 83.38 221 MET A N 1
ATOM 1641 C CA . MET A 1 221 ? -44.281 0.749 23.25 1 83.38 221 MET A CA 1
ATOM 1642 C C . MET A 1 221 ? -43.188 1.583 23.875 1 83.38 221 MET A C 1
ATOM 1644 O O . MET A 1 221 ? -43.094 1.717 25.094 1 83.38 221 MET A O 1
ATOM 1648 N N . CYS A 1 222 ? -42.375 2.146 23.062 1 80.88 222 CYS A N 1
ATOM 1649 C CA . CYS A 1 222 ? -41.281 2.979 23.547 1 80.88 222 CYS A CA 1
ATOM 1650 C C . CYS A 1 222 ? -41.812 4.258 24.188 1 80.88 222 CYS A C 1
ATOM 1652 O O . CYS A 1 222 ? -41.312 4.688 25.219 1 80.88 222 CYS A O 1
ATOM 1654 N N . ILE A 1 223 ? -42.812 4.883 23.562 1 80.38 223 ILE A N 1
ATOM 1655 C CA . ILE A 1 223 ? -43.375 6.117 24.078 1 80.38 223 ILE A CA 1
ATOM 1656 C C . ILE A 1 223 ? -44.094 5.836 25.406 1 80.38 223 ILE A C 1
ATOM 1658 O O . ILE A 1 223 ? -44.062 6.648 26.328 1 80.38 223 ILE A O 1
ATOM 1662 N N . ARG A 1 224 ? -44.625 4.672 25.516 1 78.19 224 ARG A N 1
ATOM 1663 C CA . ARG A 1 224 ? -45.281 4.289 26.766 1 78.19 224 ARG A CA 1
ATOM 1664 C C . ARG A 1 224 ? -44.25 4.137 27.891 1 78.19 224 ARG A C 1
ATOM 1666 O O . ARG A 1 224 ? -44.5 4.543 29.016 1 78.19 224 ARG A O 1
ATOM 1673 N N . ASP A 1 225 ? -43.156 3.656 27.453 1 77.56 225 ASP A N 1
ATOM 1674 C CA . ASP A 1 225 ? -42.094 3.494 28.422 1 77.56 225 ASP A CA 1
ATOM 1675 C C . ASP A 1 225 ? -41.5 4.848 28.812 1 77.56 225 ASP A C 1
ATOM 1677 O O . ASP A 1 225 ? -41.094 5.047 29.969 1 77.56 225 ASP A O 1
ATOM 1681 N N . VAL A 1 226 ? -41.406 5.777 27.938 1 74.94 226 VAL A N 1
ATOM 1682 C CA . VAL A 1 226 ? -40.844 7.105 28.188 1 74.94 226 VAL A CA 1
ATOM 1683 C C . VAL A 1 226 ? -41.781 7.875 29.125 1 74.94 226 VAL A C 1
ATOM 1685 O O . VAL A 1 226 ? -41.312 8.523 30.078 1 74.94 226 VAL A O 1
ATOM 1688 N N . VAL A 1 227 ? -43.062 7.758 28.891 1 72.69 227 VAL A N 1
ATOM 1689 C CA . VAL A 1 227 ? -44.031 8.516 29.656 1 72.69 227 VAL A CA 1
ATOM 1690 C C . VAL A 1 227 ? -44.188 7.898 31.047 1 72.69 227 VAL A C 1
ATOM 1692 O O . VAL A 1 227 ? -44.344 8.609 32.031 1 72.69 227 VAL A O 1
ATOM 1695 N N . SER A 1 228 ? -44.125 6.531 31.047 1 69.12 228 SER A N 1
ATOM 1696 C CA . SER A 1 228 ? -44.25 5.887 32.344 1 69.12 228 SER A CA 1
ATOM 1697 C C . SER A 1 228 ? -43 6.082 33.219 1 69.12 228 SER A C 1
ATOM 1699 O O . SER A 1 228 ? -43.031 5.855 34.406 1 69.12 228 SER A O 1
ATOM 1701 N N . GLY A 1 229 ? -41.938 6.77 32.75 1 60.47 229 GLY A N 1
ATOM 1702 C CA . GLY A 1 229 ? -40.75 7.039 33.5 1 60.47 229 GLY A CA 1
ATOM 1703 C C . GLY A 1 229 ? -39.906 5.801 33.75 1 60.47 229 GLY A C 1
ATOM 1704 O O . GLY A 1 229 ? -38.938 5.832 34.531 1 60.47 229 GLY A O 1
ATOM 1705 N N . THR A 1 230 ? -40.188 4.586 33.406 1 52.72 230 THR A N 1
ATOM 1706 C CA . THR A 1 230 ? -39.5 3.346 33.719 1 52.72 230 THR A CA 1
ATOM 1707 C C . THR A 1 230 ? -38.094 3.363 33.125 1 52.72 230 THR A C 1
ATOM 1709 O O . THR A 1 230 ? -37.188 2.707 33.656 1 52.72 230 THR A O 1
ATOM 1712 N N . LEU A 1 231 ? -37.844 3.875 32.094 1 51.66 231 LEU A N 1
ATOM 1713 C CA . LEU A 1 231 ? -36.531 3.861 31.453 1 51.66 231 LEU A CA 1
ATOM 1714 C C . LEU A 1 231 ? -35.562 4.699 32.25 1 51.66 231 LEU A C 1
ATOM 1716 O O . LEU A 1 231 ? -34.344 4.488 32.156 1 51.66 231 LEU A O 1
ATOM 1720 N N . PHE A 1 232 ? -36.062 5.707 33.094 1 48.03 232 PHE A N 1
ATOM 1721 C CA . PHE A 1 232 ? -35.156 6.637 33.781 1 48.03 232 PHE A CA 1
ATOM 1722 C C . PHE A 1 232 ? -34.781 6.09 35.125 1 48.03 232 PHE A C 1
ATOM 1724 O O . PHE A 1 232 ? -33.938 6.684 35.844 1 48.03 232 PHE A O 1
ATOM 1731 N N . SER A 1 233 ? -35.469 5.188 35.719 1 41.03 233 SER A N 1
ATOM 1732 C CA . SER A 1 233 ? -35.062 4.758 37.031 1 41.03 233 SER A CA 1
ATOM 1733 C C . SER A 1 233 ? -33.844 3.854 37 1 41.03 233 SER A C 1
ATOM 1735 O O . SER A 1 233 ? -33.781 2.926 36.188 1 41.03 233 SER A O 1
ATOM 1737 N N . SER A 1 234 ? -32.625 4.293 37.438 1 39.56 234 SER A N 1
ATOM 1738 C CA . SER A 1 234 ? -31.312 3.725 37.656 1 39.56 234 SER A CA 1
ATOM 1739 C C . SER A 1 234 ? -31.391 2.266 38.094 1 39.56 234 SER A C 1
ATOM 1741 O O . SER A 1 234 ? -30.375 1.56 38.125 1 39.56 234 SER A O 1
ATOM 1743 N N . SER A 1 235 ? -32.344 1.832 39.062 1 35.84 235 SER A N 1
ATOM 1744 C CA . SER A 1 235 ? -32.062 0.644 39.875 1 35.84 235 SER A CA 1
ATOM 1745 C C . SER A 1 235 ? -31.969 -0.599 38.969 1 35.84 235 SER A C 1
ATOM 1747 O O . SER A 1 235 ? -31.234 -1.539 39.312 1 35.84 235 SER A O 1
ATOM 1749 N N . SER A 1 236 ? -33.125 -1.155 38.531 1 35.81 236 SER A N 1
ATOM 1750 C CA . SER A 1 236 ? -33.062 -2.551 38.094 1 35.81 236 SER A CA 1
ATOM 1751 C C . SER A 1 236 ? -32.406 -2.682 36.719 1 35.81 236 SER A C 1
ATOM 1753 O O . SER A 1 236 ? -32.781 -1.967 35.781 1 35.81 236 SER A O 1
ATOM 1755 N N . GLY A 1 237 ? -31.188 -3.078 36.5 1 37.44 237 GLY A N 1
ATOM 1756 C CA . GLY A 1 237 ? -30.188 -3.402 35.5 1 37.44 237 GLY A CA 1
ATOM 1757 C C . GLY A 1 237 ? -30.781 -3.764 34.156 1 37.44 237 GLY A C 1
ATOM 1758 O O . GLY A 1 237 ? -30.25 -3.383 33.094 1 37.44 237 GLY A O 1
ATOM 1759 N N . THR A 1 238 ? -31.484 -5.043 33.906 1 41.06 238 THR A N 1
ATOM 1760 C CA . THR A 1 238 ? -31.609 -5.984 32.812 1 41.06 238 THR A CA 1
ATOM 1761 C C . THR A 1 238 ? -32.688 -5.516 31.812 1 41.06 238 THR A C 1
ATOM 1763 O O . THR A 1 238 ? -32.594 -5.797 30.625 1 41.06 238 THR A O 1
ATOM 1766 N N . THR A 1 239 ? -33.906 -5.211 32.312 1 42.5 239 THR A N 1
ATOM 1767 C CA . THR A 1 239 ? -35.125 -5.328 31.531 1 42.5 239 THR A CA 1
ATOM 1768 C C . THR A 1 239 ? -35.219 -4.238 30.469 1 42.5 239 THR A C 1
ATOM 1770 O O . THR A 1 239 ? -35.938 -4.375 29.484 1 42.5 239 THR A O 1
ATOM 1773 N N . ASP A 1 240 ? -34.875 -2.943 30.719 1 47.47 240 ASP A N 1
ATOM 1774 C CA . ASP A 1 240 ? -35.312 -1.653 30.188 1 47.47 240 ASP A CA 1
ATOM 1775 C C . ASP A 1 240 ? -34.75 -1.417 28.797 1 47.47 240 ASP A C 1
ATOM 1777 O O . ASP A 1 240 ? -35.312 -0.668 28 1 47.47 240 ASP A O 1
ATOM 1781 N N . THR A 1 241 ? -33.781 -2.152 28.25 1 58.78 241 THR A N 1
ATOM 1782 C CA . THR A 1 241 ? -33.062 -1.984 26.984 1 58.78 241 THR A CA 1
ATOM 1783 C C . THR A 1 241 ? -33.719 -2.816 25.891 1 58.78 241 THR A C 1
ATOM 1785 O O . THR A 1 241 ? -33.344 -2.711 24.719 1 58.78 241 THR A O 1
ATOM 1788 N N . LYS A 1 242 ? -34.969 -3.348 26.172 1 72.06 242 LYS A N 1
ATOM 1789 C CA . LYS A 1 242 ? -35.5 -4.258 25.172 1 72.06 242 LYS A CA 1
ATOM 1790 C C . LYS A 1 242 ? -36.344 -3.502 24.156 1 72.06 242 LYS A C 1
ATOM 1792 O O . LYS A 1 242 ? -36.312 -3.811 22.953 1 72.06 242 LYS A O 1
ATOM 1797 N N . SER A 1 243 ? -37.25 -2.457 24.625 1 75.94 243 SER A N 1
ATOM 1798 C CA . SER A 1 243 ? -38.062 -1.72 23.672 1 75.94 243 SER A CA 1
ATOM 1799 C C . SER A 1 243 ? -37.219 -0.958 22.672 1 75.94 243 SER A C 1
ATOM 1801 O O . SER A 1 243 ? -37.531 -0.884 21.484 1 75.94 243 SER A O 1
ATOM 1803 N N . VAL A 1 244 ? -36.188 -0.497 23.203 1 75.38 244 VAL A N 1
ATOM 1804 C CA . VAL A 1 244 ? -35.281 0.233 22.312 1 75.38 244 VAL A CA 1
ATOM 1805 C C . VAL A 1 244 ? -34.656 -0.731 21.312 1 75.38 244 VAL A C 1
ATOM 1807 O O . VAL A 1 244 ? -34.531 -0.408 20.125 1 75.38 244 VAL A O 1
ATOM 1810 N N . GLU A 1 245 ? -34.375 -1.866 21.828 1 77.12 245 GLU A N 1
ATOM 1811 C CA . GLU A 1 245 ? -33.781 -2.857 20.938 1 77.12 245 GLU A CA 1
ATOM 1812 C C . GLU A 1 245 ? -34.781 -3.328 19.875 1 77.12 245 GLU A C 1
ATOM 1814 O O . GLU A 1 245 ? -34.406 -3.576 18.734 1 77.12 245 GLU A O 1
ATOM 1819 N N . GLU A 1 246 ? -36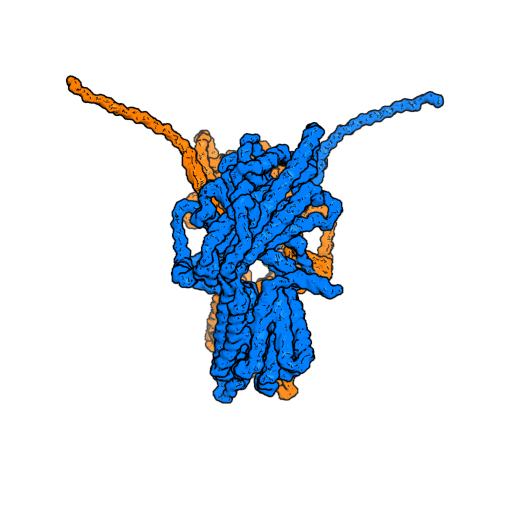.031 -3.381 20.25 1 81.88 246 GLU A N 1
ATOM 1820 C CA . GLU A 1 246 ? -37.062 -3.799 19.297 1 81.88 246 GLU A CA 1
ATOM 1821 C C . GLU A 1 246 ? -37.312 -2.725 18.25 1 81.88 246 GLU A C 1
ATOM 1823 O O . GLU A 1 246 ? -37.562 -3.037 17.078 1 81.88 246 GLU A O 1
ATOM 1828 N N . LEU A 1 247 ? -37.219 -1.51 18.672 1 82.75 247 LEU A N 1
ATOM 1829 C CA . LEU A 1 247 ? -37.406 -0.425 17.719 1 82.75 247 LEU A CA 1
ATOM 1830 C C . LEU A 1 247 ? -36.25 -0.377 16.734 1 82.75 247 LEU A C 1
ATOM 1832 O O . LEU A 1 247 ? -36.469 -0.228 15.523 1 82.75 247 LEU A O 1
ATOM 1836 N N . GLU A 1 248 ? -35.125 -0.583 17.281 1 76.5 248 GLU A N 1
ATOM 1837 C CA . GLU A 1 248 ? -33.969 -0.565 16.406 1 76.5 248 GLU A CA 1
ATOM 1838 C C . GLU A 1 248 ? -34 -1.743 15.438 1 76.5 248 GLU A C 1
ATOM 1840 O O . GLU A 1 248 ? -33.625 -1.6 14.266 1 76.5 248 GLU A O 1
ATOM 1845 N N . ALA A 1 249 ? -34.406 -2.82 15.898 1 81.06 249 ALA A N 1
ATOM 1846 C CA . ALA A 1 249 ? -34.5 -3.998 15.039 1 81.06 249 ALA A CA 1
ATOM 1847 C C . ALA A 1 249 ? -35.562 -3.801 13.945 1 81.06 249 ALA A C 1
ATOM 1849 O O . ALA A 1 249 ? -35.344 -4.195 12.797 1 81.06 249 ALA A O 1
ATOM 1850 N N . ALA A 1 250 ? -36.656 -3.197 14.305 1 85.56 250 ALA A N 1
ATOM 1851 C CA . ALA A 1 250 ? -37.719 -2.943 13.336 1 85.56 250 ALA A CA 1
ATOM 1852 C C . ALA A 1 250 ? -37.25 -1.927 12.289 1 85.56 250 ALA A C 1
ATOM 1854 O O . ALA A 1 250 ? -37.594 -2.041 11.109 1 85.56 250 ALA A O 1
ATOM 1855 N N . LEU A 1 251 ? -36.5 -1.008 12.758 1 82.75 251 LEU A N 1
ATOM 1856 C CA . LEU A 1 251 ? -36 -0.006 11.836 1 82.75 251 LEU A CA 1
ATOM 1857 C C . LEU A 1 251 ? -35.031 -0.634 10.844 1 82.75 251 LEU A C 1
ATOM 1859 O O . LEU A 1 251 ? -35.062 -0.329 9.648 1 82.75 251 LEU A O 1
ATOM 1863 N N . GLN A 1 252 ? -34.188 -1.472 11.312 1 77.25 252 GLN A N 1
ATOM 1864 C CA . GLN A 1 252 ? -33.25 -2.145 10.438 1 77.25 252 GLN A CA 1
ATOM 1865 C C . GLN A 1 252 ? -33.969 -3.061 9.453 1 77.25 252 GLN A C 1
ATOM 1867 O O . GLN A 1 252 ? -33.531 -3.203 8.305 1 77.25 252 GLN A O 1
ATOM 1872 N N . GLN A 1 253 ? -35 -3.615 9.906 1 83.62 253 GLN A N 1
ATOM 1873 C CA . GLN A 1 253 ? -35.781 -4.492 9.023 1 83.62 253 GLN A CA 1
ATOM 1874 C C . GLN A 1 253 ? -36.375 -3.713 7.859 1 83.62 253 GLN A C 1
ATOM 1876 O O . GLN A 1 253 ? -36.375 -4.195 6.727 1 83.62 253 GLN A O 1
ATOM 1881 N N . LEU A 1 254 ? -36.875 -2.557 8.109 1 86.94 254 LEU A N 1
ATOM 1882 C CA . LEU A 1 254 ? -37.406 -1.735 7.027 1 86.94 254 LEU A CA 1
ATOM 1883 C C . LEU A 1 254 ? -36.312 -1.363 6.031 1 86.94 254 LEU A C 1
ATOM 1885 O O . LEU A 1 254 ? -36.531 -1.44 4.82 1 86.94 254 LEU A O 1
ATOM 1889 N N . GLY A 1 255 ? -35.219 -1.01 6.594 1 76.31 255 GLY A N 1
ATOM 1890 C CA . GLY A 1 255 ? -34.125 -0.678 5.715 1 76.31 255 GLY A CA 1
ATOM 1891 C C . GLY A 1 255 ? -33.688 -1.832 4.82 1 76.31 255 GLY A C 1
ATOM 1892 O O . GLY A 1 255 ? -33.438 -1.64 3.631 1 76.31 255 GLY A O 1
ATOM 1893 N N . ASN A 1 256 ? -33.719 -2.963 5.324 1 77.44 256 ASN A N 1
ATOM 1894 C CA . ASN A 1 256 ? -33.312 -4.141 4.555 1 77.44 256 ASN A CA 1
ATOM 1895 C C . ASN A 1 256 ? -34.375 -4.48 3.49 1 77.44 256 ASN A C 1
ATOM 1897 O O . ASN A 1 256 ? -34 -4.855 2.371 1 77.44 256 ASN A O 1
ATOM 1901 N N . GLU A 1 257 ? -35.625 -4.328 3.859 1 86.38 257 GLU A N 1
ATOM 1902 C CA . GLU A 1 257 ? -36.688 -4.656 2.912 1 86.38 257 GLU A CA 1
ATOM 1903 C C . GLU A 1 257 ? -36.719 -3.645 1.77 1 86.38 257 GLU A C 1
ATOM 1905 O O . GLU A 1 257 ? -37 -4.004 0.625 1 86.38 257 GLU A O 1
ATOM 1910 N N . VAL A 1 258 ? -36.438 -2.471 2.113 1 85.06 258 VAL A N 1
ATOM 1911 C CA . VAL A 1 258 ? -36.438 -1.453 1.068 1 85.06 258 VAL A CA 1
ATOM 1912 C C . VAL A 1 258 ? -35.25 -1.688 0.137 1 85.06 258 VAL A C 1
ATOM 1914 O O . VAL A 1 258 ? -35.375 -1.526 -1.08 1 85.06 258 VAL A O 1
ATOM 1917 N N . ALA A 1 259 ? -34.188 -2.053 0.739 1 76.38 259 ALA A N 1
ATOM 1918 C CA . ALA A 1 259 ? -33.031 -2.361 -0.08 1 76.38 259 ALA A CA 1
ATOM 1919 C C . ALA A 1 259 ? -33.281 -3.561 -0.985 1 76.38 259 ALA A C 1
ATOM 1921 O O . ALA A 1 259 ? -32.844 -3.584 -2.139 1 76.38 259 ALA A O 1
ATOM 1922 N N . ARG A 1 260 ? -34 -4.473 -0.486 1 80.69 260 ARG A N 1
ATOM 1923 C CA . ARG A 1 260 ? -34.375 -5.641 -1.283 1 80.69 260 ARG A CA 1
ATOM 1924 C C . ARG A 1 260 ? -35.312 -5.266 -2.412 1 80.69 260 ARG A C 1
ATOM 1926 O O . ARG A 1 260 ? -35.188 -5.762 -3.533 1 80.69 260 ARG A O 1
ATOM 1933 N N . ALA A 1 261 ? -36.219 -4.445 -2.113 1 85.88 261 ALA A N 1
ATOM 1934 C CA . ALA A 1 261 ? -37.156 -3.996 -3.131 1 85.88 261 ALA A CA 1
ATOM 1935 C C . ALA A 1 261 ? -36.469 -3.219 -4.234 1 85.88 261 ALA A C 1
ATOM 1937 O O . ALA A 1 261 ? -36.781 -3.383 -5.418 1 85.88 261 ALA A O 1
ATOM 1938 N N . ASN A 1 262 ? -35.562 -2.502 -3.857 1 79.62 262 ASN A N 1
ATOM 1939 C CA . ASN A 1 262 ? -34.812 -1.734 -4.844 1 79.62 262 ASN A CA 1
ATOM 1940 C C . ASN A 1 262 ? -33.969 -2.639 -5.727 1 79.62 262 ASN A C 1
ATOM 1942 O O . ASN A 1 262 ? -33.719 -2.33 -6.895 1 79.62 262 ASN A O 1
ATOM 1946 N N . GLY A 1 263 ? -33.531 -3.709 -5.184 1 78.94 263 GLY A N 1
ATOM 1947 C CA . GLY A 1 263 ? -32.719 -4.641 -5.961 1 78.94 263 GLY A CA 1
ATOM 1948 C C . GLY A 1 263 ? -33.5 -5.363 -7.031 1 78.94 263 GLY A C 1
ATOM 1949 O O . GLY A 1 263 ? -32.969 -5.695 -8.094 1 78.94 263 GLY A O 1
ATOM 1950 N N . TYR A 1 264 ? -34.812 -5.473 -6.836 1 86.44 264 TYR A N 1
ATOM 1951 C CA . TYR A 1 264 ? -35.625 -6.219 -7.773 1 86.44 264 TYR A CA 1
ATOM 1952 C C . TYR A 1 264 ? -36.156 -5.316 -8.898 1 86.44 264 TYR A C 1
ATOM 1954 O O . TYR A 1 264 ? -36.531 -5.801 -9.969 1 86.44 264 TYR A O 1
ATOM 1962 N N . VAL A 1 265 ? -36.094 -4.047 -8.695 1 85.06 265 VAL A N 1
ATOM 1963 C CA . VAL A 1 265 ? -36.719 -3.135 -9.648 1 85.06 265 VAL A CA 1
ATOM 1964 C C . VAL A 1 265 ? -35.938 -3.123 -10.953 1 85.06 265 VAL A C 1
ATOM 1966 O O . VAL A 1 265 ? -36.5 -3.131 -12.039 1 85.06 265 VAL A O 1
ATOM 1969 N N . ASP A 1 266 ? -34.656 -3.184 -10.922 1 80.81 266 ASP A N 1
ATOM 1970 C CA . ASP A 1 266 ? -33.875 -3.125 -12.133 1 80.81 266 ASP A CA 1
ATOM 1971 C C . ASP A 1 266 ? -34.031 -4.391 -12.969 1 80.81 266 ASP A C 1
ATOM 1973 O O . ASP A 1 266 ? -34.094 -4.328 -14.203 1 80.81 266 ASP A O 1
ATOM 1977 N N . HIS A 1 267 ? -34.281 -5.465 -12.281 1 84.94 267 HIS A N 1
ATOM 1978 C CA . HIS A 1 267 ? -34.406 -6.715 -13.016 1 84.94 267 HIS A CA 1
ATOM 1979 C C . HIS A 1 267 ? -35.875 -6.914 -13.477 1 84.94 267 HIS A C 1
ATOM 1981 O O . HIS A 1 267 ? -36.125 -7.629 -14.445 1 84.94 267 HIS A O 1
ATOM 1987 N N . ALA A 1 268 ? -36.75 -6.293 -12.758 1 85.25 268 ALA A N 1
ATOM 1988 C CA . ALA A 1 268 ? -38.156 -6.391 -13.156 1 85.25 268 ALA A CA 1
ATOM 1989 C C . ALA A 1 268 ? -38.406 -5.664 -14.469 1 85.25 268 ALA A C 1
ATOM 1991 O O . ALA A 1 268 ? -39.344 -5.996 -15.195 1 85.25 268 ALA A O 1
ATOM 1992 N N . ALA A 1 269 ? -37.562 -4.703 -14.781 1 78.69 269 ALA A N 1
ATOM 1993 C CA . ALA A 1 269 ? -37.688 -3.943 -16.016 1 78.69 269 ALA A CA 1
ATOM 1994 C C . ALA A 1 269 ? -37.344 -4.797 -17.234 1 78.69 269 ALA A C 1
ATOM 1996 O O . ALA A 1 269 ? -37.781 -4.516 -18.344 1 78.69 269 ALA A O 1
ATOM 1997 N N . ARG A 1 270 ? -36.719 -5.875 -16.953 1 78.88 270 ARG A N 1
ATOM 1998 C CA . ARG A 1 270 ? -36.25 -6.703 -18.062 1 78.88 270 ARG A CA 1
ATOM 1999 C C . ARG A 1 270 ? -37.188 -7.895 -18.281 1 78.88 270 ARG A C 1
ATOM 2001 O O . ARG A 1 270 ? -37 -8.688 -19.203 1 78.88 270 ARG A O 1
ATOM 2008 N N . GLU A 1 271 ? -38.25 -7.984 -17.484 1 83.12 271 GLU A N 1
ATOM 2009 C CA . GLU A 1 271 ? -39.188 -9.109 -17.594 1 83.12 271 GLU A CA 1
ATOM 2010 C C . GLU A 1 271 ? -40.469 -8.711 -18.312 1 83.12 271 GLU A C 1
ATOM 2012 O O . GLU A 1 271 ? -40.875 -7.547 -18.266 1 83.12 271 GLU A O 1
ATOM 2017 N N . MET A 1 272 ? -40.938 -9.656 -19.141 1 78.56 272 MET A N 1
ATOM 2018 C CA . MET A 1 272 ? -42.281 -9.5 -19.719 1 78.56 272 MET A CA 1
ATOM 2019 C C . MET A 1 272 ? -43.375 -9.906 -18.719 1 78.56 272 MET A C 1
ATOM 2021 O O . MET A 1 272 ? -43.25 -10.938 -18.047 1 78.56 272 MET A O 1
ATOM 2025 N N . SER A 1 273 ? -44.25 -8.953 -18.391 1 78.25 273 SER A N 1
ATOM 2026 C CA . SER A 1 273 ? -45.219 -9.312 -17.375 1 78.25 273 SER A CA 1
ATOM 2027 C C . SER A 1 273 ? -46.625 -8.781 -17.75 1 78.25 273 SER A C 1
ATOM 2029 O O . SER A 1 273 ? -46.719 -7.852 -18.547 1 78.25 273 SER A O 1
ATOM 2031 N N . TRP A 1 274 ? -47.469 -9.539 -17.203 1 75.31 274 TRP A N 1
ATOM 2032 C CA . TRP A 1 274 ? -48.875 -9.141 -17.266 1 75.31 274 TRP A CA 1
ATOM 2033 C C . TRP A 1 274 ? -49.281 -8.406 -15.992 1 75.31 274 TRP A C 1
ATOM 2035 O O . TRP A 1 274 ? -49.469 -9.016 -14.938 1 75.31 274 TRP A O 1
ATOM 2045 N N . GLY A 1 275 ? -49.031 -7.164 -15.992 1 74 275 GLY A N 1
ATOM 2046 C CA . GLY A 1 275 ? -49.344 -6.422 -14.781 1 74 275 GLY A CA 1
ATOM 2047 C C . GLY A 1 275 ? -49.844 -5.02 -15.055 1 74 275 GLY A C 1
ATOM 2048 O O . GLY A 1 275 ? -49.969 -4.613 -16.219 1 74 275 GLY A O 1
ATOM 2049 N N . ALA A 1 276 ? -50.281 -4.422 -13.93 1 74.25 276 ALA A N 1
ATOM 2050 C CA . ALA A 1 276 ? -50.844 -3.078 -14.031 1 74.25 276 ALA A CA 1
ATOM 2051 C C . ALA A 1 276 ? -49.75 -2.016 -13.977 1 74.25 276 ALA A C 1
ATOM 2053 O O . ALA A 1 276 ? -49.969 -0.883 -14.414 1 74.25 276 ALA A O 1
ATOM 2054 N N . TYR A 1 277 ? -48.625 -2.465 -13.492 1 82.31 277 TYR A N 1
ATOM 2055 C CA . TYR A 1 277 ? -47.594 -1.441 -13.281 1 82.31 277 TYR A CA 1
ATOM 2056 C C . TYR A 1 277 ? -46.531 -1.506 -14.367 1 82.31 277 TYR A C 1
ATOM 2058 O O . TYR A 1 277 ? -46 -2.582 -14.68 1 82.31 277 TYR A O 1
ATOM 2066 N N . THR A 1 278 ? -46.375 -0.405 -14.992 1 81.06 278 THR A N 1
ATOM 2067 C CA . THR A 1 278 ? -45.281 -0.292 -15.945 1 81.06 278 THR A CA 1
ATOM 2068 C C . THR A 1 278 ? -43.938 -0.156 -15.219 1 81.06 278 THR A C 1
ATOM 2070 O O . THR A 1 278 ? -43.906 -0.067 -13.984 1 81.06 278 THR A O 1
ATOM 2073 N N . GLN A 1 279 ? -42.875 -0.211 -15.914 1 81.19 279 GLN A N 1
ATOM 2074 C CA . GLN A 1 279 ? -41.531 -0.123 -15.312 1 81.19 279 GLN A CA 1
ATOM 2075 C C . GLN A 1 279 ? -41.344 1.219 -14.609 1 81.19 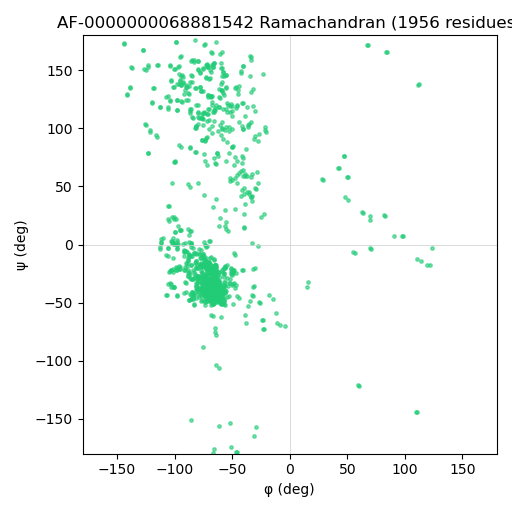279 GLN A C 1
ATOM 2077 O O . GLN A 1 279 ? -40.781 1.275 -13.516 1 81.19 279 GLN A O 1
ATOM 2082 N N . SER A 1 280 ? -41.75 2.301 -15.297 1 79.38 280 SER A N 1
ATOM 2083 C CA . SER A 1 280 ? -41.562 3.623 -14.703 1 79.38 280 SER A CA 1
ATOM 2084 C C . SER A 1 280 ? -42.438 3.773 -13.445 1 79.38 280 SER A C 1
ATOM 2086 O O . SER A 1 280 ? -42.031 4.453 -12.492 1 79.38 280 SER A O 1
ATOM 2088 N N . GLU A 1 281 ? -43.469 3.012 -13.43 1 85.44 281 GLU A N 1
ATOM 2089 C CA . GLU A 1 281 ? -44.344 3.078 -12.258 1 85.44 281 GLU A CA 1
ATOM 2090 C C . GLU A 1 281 ? -43.781 2.277 -11.094 1 85.44 281 GLU A C 1
ATOM 2092 O O . GLU A 1 281 ? -43.938 2.656 -9.938 1 85.44 281 GLU A O 1
ATOM 2097 N N . LEU A 1 282 ? -43.188 1.19 -11.453 1 86.69 282 LEU A N 1
ATOM 2098 C CA . LEU A 1 282 ? -42.531 0.426 -10.391 1 86.69 282 LEU A CA 1
ATOM 2099 C C . LEU A 1 282 ? -41.406 1.229 -9.766 1 86.69 282 LEU A C 1
ATOM 2101 O O . LEU A 1 282 ? -41.188 1.168 -8.555 1 86.69 282 LEU A O 1
ATOM 2105 N N . ASP A 1 283 ? -40.781 1.988 -10.656 1 83.88 283 ASP A N 1
ATOM 2106 C CA . ASP A 1 283 ? -39.688 2.848 -10.156 1 83.88 283 ASP A CA 1
ATOM 2107 C C . ASP A 1 283 ? -40.25 3.945 -9.25 1 83.88 283 ASP A C 1
ATOM 2109 O O . ASP A 1 283 ? -39.625 4.316 -8.258 1 83.88 283 ASP A O 1
ATOM 2113 N N . THR A 1 284 ? -41.375 4.426 -9.57 1 86.25 284 THR A N 1
ATOM 2114 C CA . THR A 1 284 ? -42 5.461 -8.75 1 86.25 284 THR A CA 1
ATOM 2115 C C . THR A 1 284 ? -42.438 4.891 -7.402 1 86.25 284 THR A C 1
ATOM 2117 O O . THR A 1 284 ? -42.312 5.551 -6.371 1 86.25 284 THR A O 1
ATOM 2120 N N . VAL A 1 285 ? -42.969 3.664 -7.453 1 87.75 285 VAL A N 1
ATOM 2121 C CA . VAL A 1 285 ? -43.344 3.037 -6.195 1 87.75 285 VAL A CA 1
ATOM 2122 C C . VAL A 1 285 ? -42.125 2.82 -5.316 1 87.75 285 VAL A C 1
ATOM 2124 O O . VAL A 1 285 ? -42.188 3.053 -4.105 1 87.75 285 VAL A O 1
ATOM 2127 N N . CYS A 1 286 ? -41.125 2.408 -5.906 1 86 286 CYS A N 1
ATOM 2128 C CA . CYS A 1 286 ? -39.906 2.174 -5.152 1 86 286 CYS A CA 1
ATOM 2129 C C . CYS A 1 286 ? -39.344 3.48 -4.59 1 86 286 CYS A C 1
ATOM 2131 O O . CYS A 1 286 ? -38.875 3.525 -3.443 1 86 286 CYS A O 1
ATOM 2133 N N . THR A 1 287 ? -39.406 4.523 -5.43 1 81.06 287 THR A N 1
ATOM 2134 C CA . THR A 1 287 ? -38.938 5.816 -4.957 1 81.06 287 THR A CA 1
ATOM 2135 C C . THR A 1 287 ? -39.781 6.312 -3.783 1 81.06 287 THR A C 1
ATOM 2137 O O . THR A 1 287 ? -39.25 6.902 -2.838 1 81.06 287 THR A O 1
ATOM 2140 N N . LEU A 1 288 ? -41 6.023 -3.863 1 87.31 288 LEU A N 1
ATOM 2141 C CA . LEU A 1 288 ? -41.906 6.438 -2.779 1 87.31 288 LEU A CA 1
ATOM 2142 C C . LEU A 1 288 ? -41.625 5.613 -1.522 1 87.31 288 LEU A C 1
ATOM 2144 O O . LEU A 1 288 ? -41.75 6.125 -0.406 1 87.31 288 LEU A O 1
ATOM 2148 N N . LEU A 1 289 ? -41.281 4.402 -1.663 1 87.75 289 LEU A N 1
ATOM 2149 C CA . LEU A 1 289 ? -40.938 3.562 -0.522 1 87.75 289 LEU A CA 1
ATOM 2150 C C . LEU A 1 289 ? -39.625 4.027 0.115 1 87.75 289 LEU A C 1
ATOM 2152 O O . LEU A 1 289 ? -39.5 4.039 1.342 1 87.75 289 LEU A O 1
ATOM 2156 N N . VAL A 1 290 ? -38.688 4.387 -0.748 1 80.5 290 VAL A N 1
ATOM 2157 C CA . VAL A 1 290 ? -37.406 4.848 -0.249 1 80.5 290 VAL A CA 1
ATOM 2158 C C . VAL A 1 290 ? -37.594 6.148 0.525 1 80.5 290 VAL A C 1
ATOM 2160 O O . VAL A 1 290 ? -36.875 6.41 1.492 1 80.5 290 VAL A O 1
ATOM 2163 N N . GLN A 1 291 ? -38.531 6.918 0.189 1 78.88 291 GLN A N 1
ATOM 2164 C CA . GLN A 1 291 ? -38.781 8.195 0.855 1 78.88 291 GLN A CA 1
ATOM 2165 C C . GLN A 1 291 ? -39.375 7.98 2.244 1 78.88 291 GLN A C 1
ATOM 2167 O O . GLN A 1 291 ? -39.406 8.898 3.064 1 78.88 291 GLN A O 1
ATOM 2172 N N . LEU A 1 292 ? -39.781 6.781 2.529 1 85.75 292 LEU A N 1
ATOM 2173 C CA . LEU A 1 292 ? -40.312 6.484 3.854 1 85.75 292 LEU A CA 1
ATOM 2174 C C . LEU A 1 292 ? -39.156 6.242 4.852 1 85.75 292 LEU A C 1
ATOM 2176 O O . LEU A 1 292 ? -39.375 6.332 6.062 1 85.75 292 LEU A O 1
ATOM 2180 N N . VAL A 1 293 ? -38 6.02 4.379 1 80.62 293 VAL A N 1
ATOM 2181 C CA . VAL A 1 293 ? -36.906 5.574 5.246 1 80.62 293 VAL A CA 1
ATOM 2182 C C . VAL A 1 293 ? -36.375 6.754 6.059 1 80.62 293 VAL A C 1
ATOM 2184 O O . VAL A 1 293 ? -36.156 6.629 7.262 1 80.62 293 VAL A O 1
ATOM 2187 N N . PRO A 1 294 ? -36.281 7.957 5.484 1 73.75 294 PRO A N 1
ATOM 2188 C CA . PRO A 1 294 ? -35.688 9.047 6.262 1 73.75 294 PRO A CA 1
ATOM 2189 C C . PRO A 1 294 ? -36.531 9.43 7.477 1 73.75 294 PRO A C 1
ATOM 2191 O O . PRO A 1 294 ? -36 9.562 8.586 1 73.75 294 PRO A O 1
ATOM 2194 N N . PRO A 1 295 ? -37.812 9.523 7.355 1 77.5 295 PRO A N 1
ATOM 2195 C CA . PRO A 1 295 ? -38.562 9.859 8.562 1 77.5 295 PRO A CA 1
ATOM 2196 C C . PRO A 1 295 ? -38.562 8.734 9.594 1 77.5 295 PRO A C 1
ATOM 2198 O O . PRO A 1 295 ? -38.531 9.008 10.797 1 77.5 295 PRO A O 1
ATOM 2201 N N . VAL A 1 296 ? -38.531 7.555 9.141 1 82.44 296 VAL A N 1
ATOM 2202 C CA . VAL A 1 296 ? -38.531 6.426 10.062 1 82.44 296 VAL A CA 1
ATOM 2203 C C . VAL A 1 296 ? -37.219 6.367 10.805 1 82.44 296 VAL A C 1
ATOM 2205 O O . VAL A 1 296 ? -37.156 6.008 11.984 1 82.44 296 VAL A O 1
ATOM 2208 N N . SER A 1 297 ? -36.219 6.746 10.164 1 76.69 297 SER A N 1
ATOM 2209 C CA . SER A 1 297 ? -34.906 6.766 10.812 1 76.69 297 SER A CA 1
ATOM 2210 C C . SER A 1 297 ? -34.844 7.828 11.906 1 76.69 297 SER A C 1
ATOM 2212 O O . SER A 1 297 ? -34.031 7.738 12.828 1 76.69 297 SER A O 1
ATOM 2214 N N . GLY A 1 298 ? -35.688 8.805 11.805 1 74 298 GLY A N 1
ATOM 2215 C CA . GLY A 1 298 ? -35.781 9.805 12.859 1 74 298 GLY A CA 1
ATOM 2216 C C . GLY A 1 298 ? -36.312 9.25 14.164 1 74 298 GLY A C 1
ATOM 2217 O O . GLY A 1 298 ? -36.031 9.797 15.234 1 74 298 GLY A O 1
ATOM 2218 N N . LEU A 1 299 ? -37 8.188 14.016 1 77.94 299 LEU A N 1
ATOM 2219 C CA . LEU A 1 299 ? -37.562 7.598 15.227 1 77.94 299 LEU A CA 1
ATOM 2220 C C . LEU A 1 299 ? -36.469 6.918 16.047 1 77.94 299 LEU A C 1
ATOM 2222 O O . LEU A 1 299 ? -36.625 6.68 17.25 1 77.94 299 LEU A O 1
ATOM 2226 N N . SER A 1 300 ? -35.312 6.664 15.336 1 73.75 300 SER A N 1
ATOM 2227 C CA . SER A 1 300 ? -34.188 6.102 16.094 1 73.75 300 SER A CA 1
ATOM 2228 C C . SER A 1 300 ? -33.625 7.113 17.078 1 73.75 300 SER A C 1
ATOM 2230 O O . SER A 1 300 ? -33.031 6.734 18.078 1 73.75 300 SER A O 1
ATOM 2232 N N . LEU A 1 301 ? -33.844 8.359 16.766 1 69.88 301 LEU A N 1
ATOM 2233 C CA . LEU A 1 301 ? -33.375 9.422 17.656 1 69.88 301 LEU A CA 1
ATOM 2234 C C . LEU A 1 301 ? -34.094 9.359 18.984 1 69.88 301 LEU A C 1
ATOM 2236 O O . LEU A 1 301 ? -33.531 9.719 20.031 1 69.88 301 LEU A O 1
ATOM 2240 N N . VAL A 1 302 ? -35.312 8.93 18.875 1 69.62 302 VAL A N 1
ATOM 2241 C CA . VAL A 1 302 ? -36.062 8.828 20.125 1 69.62 302 VAL A CA 1
ATOM 2242 C C . VAL A 1 302 ? -35.438 7.773 21.016 1 69.62 302 VAL A C 1
ATOM 2244 O O . VAL A 1 302 ? -35.312 7.973 22.234 1 69.62 302 VAL A O 1
ATOM 2247 N N . ALA A 1 303 ? -34.938 6.727 20.344 1 68.62 303 ALA A N 1
ATOM 2248 C CA . ALA A 1 303 ? -34.281 5.668 21.078 1 68.62 303 ALA A CA 1
ATOM 2249 C C . ALA A 1 303 ? -32.938 6.156 21.656 1 68.62 303 ALA A C 1
ATOM 2251 O O . ALA A 1 303 ? -32.594 5.84 22.797 1 68.62 303 ALA A O 1
ATOM 2252 N N . ASP A 1 304 ? -32.281 6.988 20.953 1 68.88 304 ASP A N 1
ATOM 2253 C CA . ASP A 1 304 ? -30.984 7.48 21.406 1 68.88 304 ASP A CA 1
ATOM 2254 C C . ASP A 1 304 ? -31.141 8.508 22.531 1 68.88 304 ASP A C 1
ATOM 2256 O O . ASP A 1 304 ? -30.328 8.555 23.453 1 68.88 304 ASP A O 1
ATOM 2260 N N . MET A 1 305 ? -32.156 9.352 22.422 1 64.56 305 MET A N 1
ATOM 2261 C CA . MET A 1 305 ? -32.406 10.344 23.453 1 64.56 305 MET A CA 1
ATOM 2262 C C . MET A 1 305 ? -32.719 9.664 24.797 1 64.56 305 MET A C 1
ATOM 2264 O O . MET A 1 305 ? -32.312 10.156 25.844 1 64.56 305 MET A O 1
ATOM 2268 N N . MET A 1 306 ? -33.188 8.508 24.547 1 61.75 306 MET A N 1
ATOM 2269 C CA . MET A 1 306 ? -33.562 7.773 25.766 1 61.75 306 MET A CA 1
ATOM 2270 C C . MET A 1 306 ? -32.344 7.137 26.406 1 61.75 306 MET A C 1
ATOM 2272 O O . MET A 1 306 ? -32.25 7.078 27.625 1 61.75 306 MET A O 1
ATOM 2276 N N . GLN A 1 307 ? -31.406 6.727 25.547 1 60.88 307 GLN A N 1
ATOM 2277 C CA . GLN A 1 307 ? -30.203 6.086 26.062 1 60.88 307 GLN A CA 1
ATOM 2278 C C . GLN A 1 307 ? -29.25 7.113 26.672 1 60.88 307 GLN A C 1
ATOM 2280 O O . GLN A 1 307 ? -28.516 6.805 27.609 1 60.88 307 GLN A O 1
ATOM 2285 N N . ARG A 1 308 ? -29 8.273 26.172 1 57.66 308 ARG A N 1
ATOM 2286 C CA . ARG A 1 308 ? -28.047 9.281 26.641 1 57.66 308 ARG A CA 1
ATOM 2287 C C . ARG A 1 308 ? -28.531 9.906 27.953 1 57.66 308 ARG A C 1
ATOM 2289 O O . ARG A 1 308 ? -27.719 10.398 28.734 1 57.66 308 ARG A O 1
ATOM 2296 N N . GLU A 1 309 ? -29.797 9.992 28.203 1 53.12 309 GLU A N 1
ATOM 2297 C CA . GLU A 1 309 ? -30.297 10.492 29.484 1 53.12 309 GLU A CA 1
ATOM 2298 C C . GLU A 1 309 ? -29.734 9.688 30.641 1 53.12 309 GLU A C 1
ATOM 2300 O O . GLU A 1 309 ? -29.594 10.203 31.75 1 53.12 309 GLU A O 1
ATOM 2305 N N . THR A 1 310 ? -29.266 8.539 30.375 1 46.91 310 THR A N 1
ATOM 2306 C CA . THR A 1 310 ? -28.75 7.801 31.516 1 46.91 310 THR A CA 1
ATOM 2307 C C . THR A 1 310 ? -27.359 8.297 31.906 1 46.91 310 THR A C 1
ATOM 2309 O O . THR A 1 310 ? -26.891 8.062 33.031 1 46.91 310 THR A O 1
ATOM 2312 N N . ASP A 1 311 ? -26.438 8.859 31.016 1 41.75 311 ASP A N 1
ATOM 2313 C CA . ASP A 1 311 ? -25.156 9.406 31.422 1 41.75 311 ASP A CA 1
ATOM 2314 C C . ASP A 1 311 ? -25.203 10.922 31.516 1 41.75 311 ASP A C 1
ATOM 2316 O O . ASP A 1 311 ? -24.875 11.625 30.562 1 41.75 311 ASP A O 1
ATOM 2320 N N . PRO A 1 312 ? -25.875 11.539 32.5 1 38.41 312 PRO A N 1
ATOM 2321 C CA . PRO A 1 312 ? -26.047 12.984 32.594 1 38.41 312 PRO A CA 1
ATOM 2322 C C . PRO A 1 312 ? -24.719 13.75 32.5 1 38.41 312 PRO A C 1
ATOM 2324 O O . PRO A 1 312 ? -24.719 14.938 32.188 1 38.41 312 PRO A O 1
ATOM 2327 N N . SER A 1 313 ? -23.594 13.141 33.031 1 37.25 313 SER A N 1
ATOM 2328 C CA . SER A 1 313 ? -22.344 13.859 33.219 1 37.25 313 SER A CA 1
ATOM 2329 C C . SER A 1 313 ? -21.719 14.281 31.891 1 37.25 313 SER A C 1
ATOM 2331 O O . SER A 1 313 ? -20.859 15.156 31.844 1 37.25 313 SER A O 1
ATOM 2333 N N . SER A 1 314 ? -21.719 13.484 30.953 1 38.72 314 SER A N 1
ATOM 2334 C CA . SER A 1 314 ? -20.906 13.695 29.766 1 38.72 314 SER A CA 1
ATOM 2335 C C . SER A 1 314 ? -21.453 14.836 28.906 1 38.72 314 SER A C 1
ATOM 2337 O O . SER A 1 314 ? -20.797 15.281 27.969 1 38.72 314 SER A O 1
ATOM 2339 N N . ILE A 1 315 ? -22.688 14.969 28.859 1 36.09 315 ILE A N 1
ATOM 2340 C CA . ILE A 1 315 ? -23.203 16.047 28.031 1 36.09 315 ILE A CA 1
ATOM 2341 C C . ILE A 1 315 ? -22.844 17.391 28.641 1 36.09 315 ILE A C 1
ATOM 2343 O O . ILE A 1 315 ? -22.469 18.328 27.922 1 36.09 315 ILE A O 1
ATOM 2347 N N . ILE A 1 316 ? -23.344 17.734 30.016 1 33.75 316 ILE A N 1
ATOM 2348 C CA . ILE A 1 316 ? -23.312 19.062 30.609 1 33.75 316 ILE A CA 1
ATOM 2349 C C . ILE A 1 316 ? -21.922 19.328 31.188 1 33.75 316 ILE A C 1
ATOM 2351 O O . ILE A 1 316 ? -21.453 18.594 32.062 1 33.75 316 ILE A O 1
ATOM 2355 N N . GLY A 1 317 ? -20.922 19.672 30.484 1 31.28 317 GLY A N 1
ATOM 2356 C CA . GLY A 1 317 ? -19.875 20.312 31.281 1 31.28 317 GLY A CA 1
ATOM 2357 C C . GLY A 1 317 ? -20.375 20.859 32.594 1 31.28 317 GLY A C 1
ATOM 2358 O O . GLY A 1 317 ? -21.406 21.516 32.656 1 31.28 317 GLY A O 1
ATOM 2359 N N . HIS A 1 318 ? -20.219 20.109 33.656 1 30.59 318 HIS A N 1
ATOM 2360 C CA . HIS A 1 318 ? -20.5 20.5 35.031 1 30.59 318 HIS A CA 1
ATOM 2361 C C . HIS A 1 318 ? -20.219 21.984 35.25 1 30.59 318 HIS A C 1
ATOM 2363 O O . HIS A 1 318 ? -19.062 22.375 35.469 1 30.59 318 HIS A O 1
ATOM 2369 N N . GLN A 1 319 ? -20.547 22.906 34.375 1 30.28 319 GLN A N 1
ATOM 2370 C CA . GLN A 1 319 ? -20.266 24.156 35.062 1 30.28 319 GLN A CA 1
ATOM 2371 C C . GLN A 1 319 ? -21.047 24.234 36.375 1 30.28 319 GLN A C 1
ATOM 2373 O O . GLN A 1 319 ? -22.156 23.719 36.469 1 30.28 319 GLN A O 1
ATOM 2378 N N . GLU A 1 320 ? -20.344 24.531 37.469 1 30.14 320 GLU A N 1
ATOM 2379 C CA . GLU A 1 320 ? -20.672 24.812 38.875 1 30.14 320 GLU A CA 1
ATOM 2380 C C . GLU A 1 320 ? -22.031 25.5 38.969 1 30.14 320 GLU A C 1
ATOM 2382 O O . GLU A 1 320 ? -22.422 26.266 38.094 1 30.14 320 GLU A O 1
ATOM 2387 N N . GLN A 1 321 ? -22.828 25.016 39.875 1 33.03 321 GLN A N 1
ATOM 2388 C CA . GLN A 1 321 ? -24.078 25.359 40.5 1 33.03 321 GLN A CA 1
ATOM 2389 C C . GLN A 1 321 ? -24.188 26.875 40.719 1 33.03 321 GLN A C 1
ATOM 2391 O O . GLN A 1 321 ? -23.484 27.438 41.562 1 33.03 321 GLN A O 1
ATOM 2396 N N . VAL A 1 322 ? -24.109 27.641 39.688 1 32.22 322 VAL A N 1
ATOM 2397 C CA . VAL A 1 322 ? -24.484 28.938 40.281 1 32.22 322 VAL A CA 1
ATOM 2398 C C . VAL A 1 322 ? -25.875 28.859 40.906 1 32.22 322 VAL A C 1
ATOM 2400 O O . VAL A 1 322 ? -26.828 28.438 40.219 1 32.22 322 VAL A O 1
ATOM 2403 N N . ASP A 1 323 ? -26.047 28.703 42.281 1 31.41 323 ASP A N 1
ATOM 2404 C CA . ASP A 1 323 ? -27.094 28.719 43.281 1 31.41 323 ASP A CA 1
ATOM 2405 C C . ASP A 1 323 ? -28.109 29.828 43 1 31.41 323 ASP A C 1
ATOM 2407 O O . ASP A 1 323 ? -28.422 30.625 43.875 1 31.41 323 ASP A O 1
ATOM 2411 N N . GLY A 1 324 ? -28.141 30.422 41.844 1 33.16 324 GLY A N 1
ATOM 2412 C CA . GLY A 1 324 ? -29.125 31.469 41.969 1 33.16 324 GLY A CA 1
ATOM 2413 C C . GLY A 1 324 ? -30.547 30.938 42.125 1 33.16 324 GLY A C 1
ATOM 2414 O O . GLY A 1 324 ? -31 30.141 41.312 1 33.16 324 GLY A O 1
ATOM 2415 N N . LYS A 1 325 ? -31.141 30.781 43.375 1 35.62 325 LYS A N 1
ATOM 2416 C CA . LYS A 1 325 ? -32.469 30.562 43.969 1 35.62 325 LYS A CA 1
ATOM 2417 C C . LYS A 1 325 ? -33.531 31.406 43.219 1 35.62 325 LYS A C 1
ATOM 2419 O O . LYS A 1 325 ? -33.688 32.594 43.531 1 35.62 325 LYS A O 1
ATOM 2424 N N . LEU A 1 326 ? -33.594 31.406 42 1 35.38 326 LEU A N 1
ATOM 2425 C CA . LEU A 1 326 ? -34.844 32.062 41.625 1 35.38 326 LEU A CA 1
ATOM 2426 C C . LEU A 1 326 ? -36.031 31.297 42.219 1 35.38 326 LEU A C 1
ATOM 2428 O O . LEU A 1 326 ? -36.219 30.109 41.969 1 35.38 326 LEU A O 1
ATOM 2432 N N . GLU A 1 327 ? -36.562 31.656 43.406 1 33.84 327 GLU A N 1
ATOM 2433 C CA . GLU A 1 327 ? -37.719 31.297 44.219 1 33.84 327 GLU A CA 1
ATOM 2434 C C . GLU A 1 327 ? -39 31.234 43.375 1 33.84 327 GLU A C 1
ATOM 2436 O O . GLU A 1 327 ? -39.625 32.281 43.094 1 33.84 327 GLU A O 1
ATOM 2441 N N . ALA A 1 328 ? -39.125 30.5 42.25 1 42.03 328 ALA A N 1
ATOM 2442 C CA . ALA A 1 328 ? -40.469 30.391 41.719 1 42.03 328 ALA A CA 1
ATOM 2443 C C . ALA A 1 328 ? -41.438 29.844 42.75 1 42.03 328 ALA A C 1
ATOM 2445 O O . ALA A 1 328 ? -41.062 29 43.562 1 42.03 328 ALA A O 1
ATOM 2446 N N . THR A 1 329 ? -42.469 30.594 43.188 1 41.34 329 THR A N 1
ATOM 2447 C CA . THR A 1 329 ? -43.469 30.328 44.219 1 41.34 329 THR A CA 1
ATOM 2448 C C . THR A 1 329 ? -44.031 28.922 44.031 1 41.34 329 THR A C 1
ATOM 2450 O O . THR A 1 329 ? -44.031 28.375 42.938 1 41.34 329 THR A O 1
ATOM 2453 N N . GLU A 1 330 ? -44.188 28.141 45.062 1 46.06 330 GLU A N 1
ATOM 2454 C CA . GLU A 1 330 ? -44.594 26.766 45.25 1 46.06 330 GLU A CA 1
ATOM 2455 C C . GLU A 1 330 ? -45.812 26.438 44.375 1 46.06 330 GLU A C 1
ATOM 2457 O O . GLU A 1 330 ? -45.906 25.344 43.812 1 46.06 330 GLU A O 1
ATOM 2462 N N . ASP A 1 331 ? -46.812 27.344 44.375 1 47.09 331 ASP A N 1
ATOM 2463 C CA . ASP A 1 331 ? -48.094 27.062 43.719 1 47.09 331 ASP A CA 1
ATOM 2464 C C . ASP A 1 331 ? -47.938 26.953 42.219 1 47.09 331 ASP A C 1
ATOM 2466 O O . ASP A 1 331 ? -48.562 26.125 41.562 1 47.09 331 ASP A O 1
ATOM 2470 N N . GLN A 1 332 ? -47.219 27.781 41.562 1 44.97 332 GLN A N 1
ATOM 2471 C CA . GLN A 1 332 ? -46.969 27.781 40.125 1 44.97 332 GLN A CA 1
ATOM 2472 C C . GLN A 1 332 ? -46.188 26.547 39.688 1 44.97 332 GLN A C 1
ATOM 2474 O O . GLN A 1 332 ? -46.375 26.047 38.562 1 44.97 332 GLN A O 1
ATOM 2479 N N . LYS A 1 333 ? -45.469 26.016 40.625 1 50.97 333 LYS A N 1
ATOM 2480 C CA . LYS A 1 333 ? -44.719 24.781 40.344 1 50.97 333 LYS A CA 1
ATOM 2481 C C . LYS A 1 333 ? -45.688 23.594 40.219 1 50.97 333 LYS A C 1
ATOM 2483 O O . LYS A 1 333 ? -45.531 22.75 39.344 1 50.97 333 LYS A O 1
ATOM 2488 N N . LYS A 1 334 ? -46.625 23.5 41.188 1 51.56 334 LYS A N 1
ATOM 2489 C CA . LYS A 1 334 ? -47.531 22.359 41.188 1 51.56 334 LYS A CA 1
ATOM 2490 C C . LYS A 1 334 ? -48.469 22.406 39.969 1 51.56 334 LYS A C 1
ATOM 2492 O O . LYS A 1 334 ? -48.75 21.359 39.375 1 51.56 334 LYS A O 1
ATOM 2497 N N . GLN A 1 335 ? -49.031 23.484 39.688 1 48.16 335 GLN A N 1
ATOM 2498 C CA . GLN A 1 335 ? -49.906 23.578 38.531 1 48.16 335 GLN A CA 1
ATOM 2499 C C . GLN A 1 335 ? -49.156 23.281 37.219 1 48.16 335 GLN A C 1
ATOM 2501 O O . GLN A 1 335 ? -49.719 22.656 36.312 1 48.16 335 GLN A O 1
ATOM 2506 N N . ARG A 1 336 ? -47.969 23.703 37.25 1 51.06 336 ARG A N 1
ATOM 2507 C CA . ARG A 1 336 ? -47.125 23.469 36.094 1 51.06 336 ARG A CA 1
ATOM 2508 C C . ARG A 1 336 ? -46.812 21.969 35.938 1 51.06 336 ARG A C 1
ATOM 2510 O O . ARG A 1 336 ? -46.781 21.469 34.812 1 51.06 336 ARG A O 1
ATOM 2517 N N . GLN A 1 337 ? -46.719 21.297 37.062 1 54.38 337 GLN A N 1
ATOM 2518 C CA . GLN A 1 337 ? -46.469 19.859 37 1 54.38 337 GLN A CA 1
ATOM 2519 C C . GLN A 1 337 ? -47.688 19.094 36.562 1 54.38 337 GLN A C 1
ATOM 2521 O O . GLN A 1 337 ? -47.594 18.141 35.781 1 54.38 337 GLN A O 1
ATOM 2526 N N . ASN A 1 338 ? -48.938 19.438 37.156 1 54.12 338 ASN A N 1
ATOM 2527 C CA . ASN A 1 338 ? -50.156 18.75 36.781 1 54.12 338 ASN A CA 1
ATOM 2528 C C . ASN A 1 338 ? -50.531 19 35.312 1 54.12 338 ASN A C 1
ATOM 2530 O O . ASN A 1 338 ? -51 18.078 34.625 1 54.12 338 ASN A O 1
ATOM 2534 N N . ASP A 1 339 ? -50.281 20.219 34.875 1 58.22 339 ASP A N 1
ATOM 2535 C CA . ASP A 1 339 ? -50.562 20.547 33.5 1 58.22 339 ASP A CA 1
ATOM 2536 C C . ASP A 1 339 ? -49.656 19.812 32.531 1 58.22 339 ASP A C 1
ATOM 2538 O O . ASP A 1 339 ? -50.062 19.391 31.453 1 58.22 339 ASP A O 1
ATOM 2542 N N . TRP A 1 340 ? -48.594 19.406 33.094 1 63.81 340 TRP A N 1
ATOM 2543 C CA . TRP A 1 340 ? -47.656 18.688 32.25 1 63.81 340 TRP A CA 1
ATOM 2544 C C . TRP A 1 340 ? -48.062 17.234 32.094 1 63.81 340 TRP A C 1
ATOM 2546 O O . TRP A 1 340 ? -48 16.688 30.969 1 63.81 340 TRP A O 1
ATOM 2556 N N . HIS A 1 341 ? -48.562 16.656 33.156 1 65.56 341 HIS A N 1
ATOM 2557 C CA . HIS A 1 341 ? -48.969 15.266 33.031 1 65.56 341 HIS A CA 1
ATOM 2558 C C . HIS A 1 341 ? -50.156 15.094 32.125 1 65.56 341 HIS A C 1
ATOM 2560 O O . HIS A 1 341 ? -50.25 14.125 31.375 1 65.56 341 HIS A O 1
ATOM 2566 N N . LYS A 1 342 ? -51.062 16.062 32.188 1 68 342 LYS A N 1
ATOM 2567 C CA . LYS A 1 342 ? -52.219 15.977 31.312 1 68 342 LYS A CA 1
ATOM 2568 C C . LYS A 1 342 ? -51.812 16.188 29.859 1 68 342 LYS A C 1
ATOM 2570 O O . LYS A 1 342 ? -52.281 15.484 28.969 1 68 342 LYS A O 1
ATOM 2575 N N . THR A 1 343 ? -50.969 17.125 29.688 1 68.69 343 THR A N 1
ATOM 2576 C CA . THR A 1 343 ? -50.5 17.375 28.328 1 68.69 343 THR A CA 1
ATOM 2577 C C . THR A 1 343 ? -49.719 16.172 27.797 1 68.69 343 THR A C 1
ATOM 2579 O O . THR A 1 343 ? -49.844 15.82 26.625 1 68.69 343 THR A O 1
ATOM 2582 N N . GLU A 1 344 ? -49 15.625 28.625 1 72.69 344 GLU A N 1
ATOM 2583 C CA . GLU A 1 344 ? -48.25 14.438 28.234 1 72.69 344 GLU A CA 1
ATOM 2584 C C . GLU A 1 344 ? -49.188 13.297 27.844 1 72.69 344 GLU A C 1
ATOM 2586 O O . GLU A 1 344 ? -48.938 12.586 26.875 1 72.69 344 GLU A O 1
ATOM 2591 N N . SER A 1 345 ? -50.219 13.133 28.609 1 73.88 345 SER A N 1
ATOM 2592 C CA . SER A 1 345 ? -51.156 12.062 28.312 1 73.88 345 SER A CA 1
ATOM 2593 C C . SER A 1 345 ? -51.938 12.359 27.031 1 73.88 345 SER A C 1
ATOM 2595 O O . SER A 1 345 ? -52.281 11.438 26.266 1 73.88 345 SER A O 1
ATOM 2597 N N . ASP A 1 346 ? -52.25 13.594 26.797 1 71.81 346 ASP A N 1
ATOM 2598 C CA . ASP A 1 346 ? -52.938 13.961 25.562 1 71.81 346 ASP A CA 1
ATOM 2599 C C . ASP A 1 346 ? -52.031 13.75 24.344 1 71.81 346 ASP A C 1
ATOM 2601 O O . ASP A 1 346 ? -52.5 13.305 23.297 1 71.81 346 ASP A O 1
ATOM 2605 N N . MET A 1 347 ? -50.844 14.094 24.547 1 75.75 347 MET A N 1
ATOM 2606 C CA . MET A 1 347 ? -49.906 13.906 23.438 1 75.75 347 MET A CA 1
ATOM 2607 C C . MET A 1 347 ? -49.688 12.422 23.141 1 75.75 347 MET A C 1
ATOM 2609 O O . MET A 1 347 ? -49.562 12.023 21.984 1 75.75 347 MET A O 1
ATOM 2613 N N . GLN A 1 348 ? -49.688 11.664 24.203 1 79.81 348 GLN A N 1
ATOM 2614 C CA . GLN A 1 348 ? -49.531 10.227 24.016 1 79.81 348 GLN A CA 1
ATOM 2615 C C . GLN A 1 348 ? -50.75 9.648 23.266 1 79.81 348 GLN A C 1
ATOM 2617 O O . GLN A 1 348 ? -50.594 8.766 22.422 1 79.81 348 GLN A O 1
ATOM 2622 N N . GLU A 1 349 ? -51.875 10.109 23.656 1 78.88 349 GLU A N 1
ATOM 2623 C CA . GLU A 1 349 ? -53.094 9.609 22.984 1 78.88 349 GLU A CA 1
ATOM 2624 C C . GLU A 1 349 ? -53.125 10.039 21.531 1 78.88 349 GLU A C 1
ATOM 2626 O O . GLU A 1 349 ? -53.531 9.273 20.656 1 78.88 349 GLU A O 1
ATOM 2631 N N . GLN A 1 350 ? -52.688 11.219 21.281 1 79.38 350 GLN A N 1
ATOM 2632 C CA . GLN A 1 350 ? -52.625 11.672 19.891 1 79.38 350 GLN A CA 1
ATOM 2633 C C . GLN A 1 350 ? -51.625 10.859 19.094 1 79.38 350 GLN A C 1
ATOM 2635 O O . GLN A 1 350 ? -51.875 10.508 17.938 1 79.38 350 GLN A O 1
ATOM 2640 N N . LEU A 1 351 ? -50.531 10.633 19.734 1 85.06 351 LEU A N 1
ATOM 2641 C CA . LEU A 1 351 ? -49.5 9.82 19.062 1 85.06 351 LEU A CA 1
ATOM 2642 C C . LEU A 1 351 ? -50.031 8.414 18.781 1 85.06 351 LEU A C 1
ATOM 2644 O O . LEU A 1 351 ? -49.719 7.836 17.734 1 85.06 351 LEU A O 1
ATOM 2648 N N . ARG A 1 352 ? -50.75 7.965 19.672 1 86.25 352 ARG A N 1
ATOM 2649 C CA . ARG A 1 352 ? -51.312 6.637 19.484 1 86.25 352 ARG A CA 1
ATOM 2650 C C . ARG A 1 352 ? -52.312 6.641 18.328 1 86.25 352 ARG A C 1
ATOM 2652 O O . ARG A 1 352 ? -52.312 5.723 17.5 1 86.25 352 ARG A O 1
ATOM 2659 N N . GLN A 1 353 ? -53.094 7.629 18.203 1 84.06 353 GLN A N 1
ATOM 2660 C CA . GLN A 1 353 ? -54.031 7.723 17.109 1 84.06 353 GLN A CA 1
ATOM 2661 C C . GLN A 1 353 ? -53.344 7.855 15.773 1 84.06 353 GLN A C 1
ATOM 2663 O O . GLN A 1 353 ? -53.75 7.25 14.781 1 84.06 353 GLN A O 1
ATOM 2668 N N . MET A 1 354 ? -52.375 8.656 15.766 1 86.81 354 MET A N 1
ATOM 2669 C CA . MET A 1 354 ? -51.594 8.82 14.531 1 86.81 354 MET A CA 1
ATOM 2670 C C . MET A 1 354 ? -50.938 7.508 14.133 1 86.81 354 MET A C 1
ATOM 2672 O O . MET A 1 354 ? -50.906 7.145 12.953 1 86.81 354 MET A O 1
ATOM 2676 N N . SER A 1 355 ? -50.312 6.797 15.148 1 90.38 355 SER A N 1
ATOM 2677 C CA . SER A 1 355 ? -49.656 5.52 14.875 1 90.38 355 SER A CA 1
ATOM 2678 C C . SER A 1 355 ? -50.656 4.492 14.352 1 90.38 355 SER A C 1
ATOM 2680 O O . SER A 1 355 ? -50.344 3.727 13.438 1 90.38 355 SER A O 1
ATOM 2682 N N . ASP A 1 356 ? -51.812 4.496 14.875 1 88.81 356 ASP A N 1
ATOM 2683 C CA . ASP A 1 356 ? -52.844 3.566 14.422 1 88.81 356 ASP A CA 1
ATOM 2684 C C . ASP A 1 356 ? -53.312 3.908 13.008 1 88.81 356 ASP A C 1
ATOM 2686 O O . ASP A 1 356 ? -53.562 3.012 12.195 1 88.81 356 ASP A O 1
ATOM 2690 N N . MET A 1 357 ? -53.375 5.164 12.75 1 88.81 357 MET A N 1
ATOM 2691 C CA . MET A 1 357 ? -53.781 5.578 11.406 1 88.81 357 MET A CA 1
ATOM 2692 C C . MET A 1 357 ? -52.719 5.203 10.383 1 88.81 357 MET A C 1
ATOM 2694 O O . MET A 1 357 ? -53.031 4.773 9.273 1 88.81 357 MET A O 1
ATOM 2698 N N . ILE A 1 358 ? -51.531 5.395 10.734 1 92.19 358 ILE A N 1
ATOM 2699 C CA . ILE A 1 358 ? -50.469 5.027 9.828 1 92.19 358 ILE A CA 1
ATOM 2700 C C . ILE A 1 358 ? -50.469 3.518 9.609 1 92.19 358 ILE A C 1
ATOM 2702 O O . ILE A 1 358 ? -50.25 3.047 8.484 1 92.19 358 ILE A O 1
ATOM 2706 N N . SER A 1 359 ? -50.625 2.762 10.695 1 91.88 359 SER A N 1
ATOM 2707 C CA . SER A 1 359 ? -50.719 1.312 10.555 1 91.88 359 SER A CA 1
ATOM 2708 C C . SER A 1 359 ? -51.906 0.906 9.68 1 91.88 359 SER A C 1
ATOM 2710 O O . SER A 1 359 ? -51.781 -0.018 8.867 1 91.88 359 SER A O 1
ATOM 2712 N N . SER A 1 360 ? -52.969 1.612 9.805 1 89.94 360 SER A N 1
ATOM 2713 C CA . SER A 1 360 ? -54.094 1.347 8.953 1 89.94 360 SER A CA 1
ATOM 2714 C C . SER A 1 360 ? -53.844 1.759 7.508 1 89.94 360 SER A C 1
ATOM 2716 O O . SER A 1 360 ? -54.344 1.137 6.574 1 89.94 360 SER A O 1
ATOM 2718 N N . GLY A 1 361 ? -53.219 2.836 7.383 1 90.94 361 GLY A N 1
ATOM 2719 C CA . GLY A 1 361 ? -52.812 3.221 6.039 1 90.94 361 GLY A CA 1
ATOM 2720 C C . GLY A 1 361 ? -51.906 2.197 5.371 1 90.94 361 GLY A C 1
ATOM 2721 O O . GLY A 1 361 ? -52.062 1.906 4.184 1 90.94 361 GLY A O 1
ATOM 2722 N N . ALA A 1 362 ? -50.969 1.674 6.113 1 92.94 362 ALA A N 1
ATOM 2723 C CA . ALA A 1 362 ? -50.094 0.632 5.582 1 92.94 362 ALA A CA 1
ATOM 2724 C C . ALA A 1 362 ? -50.875 -0.62 5.223 1 92.94 362 ALA A C 1
ATOM 2726 O O . ALA A 1 362 ? -50.594 -1.269 4.211 1 92.94 362 ALA A O 1
ATOM 2727 N N . GLN A 1 363 ? -51.875 -0.906 5.996 1 89.5 363 GLN A N 1
ATOM 2728 C CA . GLN A 1 363 ? -52.719 -2.057 5.695 1 89.5 363 GLN A CA 1
ATOM 2729 C C . GLN A 1 363 ? -53.562 -1.806 4.453 1 89.5 363 GLN A C 1
ATOM 2731 O O . GLN A 1 363 ? -53.781 -2.717 3.652 1 89.5 363 GLN A O 1
ATOM 2736 N N . HIS A 1 364 ? -54.031 -0.59 4.305 1 89.44 364 HIS A N 1
ATOM 2737 C CA . HIS A 1 364 ? -54.75 -0.235 3.098 1 89.44 364 HIS A CA 1
ATOM 2738 C C . HIS A 1 364 ? -53.875 -0.399 1.855 1 89.44 364 HIS A C 1
ATOM 2740 O O . HIS A 1 364 ? -54.344 -0.932 0.84 1 89.44 364 HIS A O 1
ATOM 2746 N N . ALA A 1 365 ? -52.719 0.085 1.96 1 89.88 365 ALA A N 1
ATOM 2747 C CA . ALA A 1 365 ? -51.812 -0.05 0.834 1 89.88 365 ALA A CA 1
ATOM 2748 C C . ALA A 1 365 ? -51.531 -1.519 0.527 1 89.88 365 ALA A C 1
ATOM 2750 O O . ALA A 1 365 ? -51.438 -1.909 -0.64 1 89.88 365 ALA A O 1
ATOM 2751 N N . LYS A 1 366 ? -51.344 -2.293 1.567 1 88.38 366 LYS A N 1
ATOM 2752 C CA . LYS A 1 366 ? -51.094 -3.723 1.396 1 88.38 366 LYS A CA 1
ATOM 2753 C C . LYS A 1 366 ? -52.281 -4.398 0.703 1 88.38 366 LYS A C 1
ATOM 2755 O O . LYS A 1 366 ? -52.094 -5.195 -0.218 1 88.38 366 LYS A O 1
ATOM 2760 N N . LEU A 1 367 ? -53.438 -4.043 1.046 1 84.88 367 LEU A N 1
ATOM 2761 C CA . LEU A 1 367 ? -54.625 -4.629 0.456 1 84.88 367 LEU A CA 1
ATOM 2762 C C . LEU A 1 367 ? -54.781 -4.188 -0.995 1 84.88 367 LEU A C 1
ATOM 2764 O O . LEU A 1 367 ? -55.188 -4.984 -1.85 1 84.88 367 LEU A O 1
ATOM 2768 N N . ARG A 1 368 ? -54.438 -2.988 -1.226 1 84.12 368 ARG A N 1
ATOM 2769 C CA . ARG A 1 368 ? -54.531 -2.502 -2.6 1 84.12 368 ARG A CA 1
ATOM 2770 C C . ARG A 1 368 ? -53.5 -3.213 -3.49 1 84.12 368 ARG A C 1
ATOM 2772 O O . ARG A 1 368 ? -53.812 -3.514 -4.652 1 84.12 368 ARG A O 1
ATOM 2779 N N . LEU A 1 369 ? -52.406 -3.434 -2.938 1 83.69 369 LEU A N 1
ATOM 2780 C CA . LEU A 1 369 ? -51.375 -4.141 -3.697 1 83.69 369 LEU A CA 1
ATOM 2781 C C . LEU A 1 369 ? -51.75 -5.602 -3.896 1 83.69 369 LEU A C 1
ATOM 2783 O O . LEU A 1 369 ? -51.531 -6.168 -4.969 1 83.69 369 LEU A O 1
ATOM 2787 N N . ARG A 1 370 ? -52.312 -6.211 -2.852 1 76.88 370 ARG A N 1
ATOM 2788 C CA . ARG A 1 370 ? -52.75 -7.605 -2.947 1 76.88 370 ARG A CA 1
ATOM 2789 C C . ARG A 1 370 ? -53.875 -7.77 -3.945 1 76.88 370 ARG A C 1
ATOM 2791 O O . ARG A 1 370 ? -53.906 -8.75 -4.695 1 76.88 370 ARG A O 1
ATOM 2798 N N . HIS A 1 371 ? -54.719 -6.793 -3.947 1 70.25 371 HIS A N 1
ATOM 2799 C CA . HIS A 1 371 ? -55.844 -6.848 -4.859 1 70.25 371 HIS A CA 1
ATOM 2800 C C . HIS A 1 371 ? -55.406 -6.656 -6.305 1 70.25 371 HIS A C 1
ATOM 2802 O O . HIS A 1 371 ? -55.969 -7.273 -7.219 1 70.25 371 HIS A O 1
ATOM 2808 N N . SER A 1 372 ? -54.5 -5.828 -6.391 1 63.72 372 SER A N 1
ATOM 2809 C CA . SER A 1 372 ? -54 -5.629 -7.742 1 63.72 372 SER A CA 1
ATOM 2810 C C . SER A 1 372 ? -53.344 -6.898 -8.281 1 63.72 372 SER A C 1
ATOM 2812 O O . SER A 1 372 ? -53.375 -7.145 -9.492 1 63.72 372 SER A O 1
ATOM 2814 N N . GLN A 1 373 ? -52.906 -7.816 -7.375 1 61.28 373 GLN A N 1
ATOM 2815 C CA . GLN A 1 373 ? -52.25 -9.062 -7.801 1 61.28 373 GLN A CA 1
ATOM 2816 C C . GLN A 1 373 ? -53.281 -10.148 -8.055 1 61.28 373 GLN A C 1
ATOM 2818 O O . GLN A 1 373 ? -53.156 -10.953 -8.977 1 61.28 373 GLN A O 1
ATOM 2823 N N . LYS A 1 374 ? -54.312 -10.438 -7.172 1 56.03 374 LYS A N 1
ATOM 2824 C CA . LYS A 1 374 ? -55.281 -11.5 -7.27 1 56.03 374 LYS A CA 1
ATOM 2825 C C . LYS A 1 374 ? -56.25 -11.266 -8.445 1 56.03 374 LYS A C 1
ATOM 2827 O O . LYS A 1 374 ? -56.812 -12.211 -8.992 1 56.03 374 LYS A O 1
ATOM 2832 N N . ARG A 1 375 ? -56.406 -10.25 -8.844 1 51.91 375 ARG A N 1
ATOM 2833 C CA . ARG A 1 375 ? -57.312 -10.117 -9.984 1 51.91 375 ARG A CA 1
ATOM 2834 C C . ARG A 1 375 ? -56.875 -10.984 -11.148 1 51.91 375 ARG A C 1
ATOM 2836 O O . ARG A 1 375 ? -57.656 -11.297 -12.039 1 51.91 375 ARG A O 1
ATOM 2843 N N . ASN A 1 376 ? -55.562 -11.461 -11.195 1 43.56 376 ASN A N 1
ATOM 2844 C CA . ASN A 1 376 ? -55.125 -12.25 -12.344 1 43.56 376 ASN A CA 1
ATOM 2845 C C . ASN A 1 376 ? -55.719 -13.664 -12.297 1 43.56 376 ASN A C 1
ATOM 2847 O O . ASN A 1 376 ? -55.688 -14.383 -13.289 1 43.56 376 ASN A O 1
ATOM 2851 N N . ARG A 1 377 ? -55.75 -14.625 -11.219 1 39.31 377 ARG A N 1
ATOM 2852 C CA . ARG A 1 377 ? -56.125 -16.016 -11.438 1 39.31 377 ARG A CA 1
ATOM 2853 C C . ARG A 1 377 ? -57.594 -16.109 -11.898 1 39.31 377 ARG A C 1
ATOM 2855 O O . ARG A 1 377 ? -57.875 -16.766 -12.891 1 39.31 377 ARG A O 1
ATOM 2862 N N . ALA A 1 378 ? -58.75 -16.562 -10.914 1 33.97 378 ALA A N 1
ATOM 2863 C CA . ALA A 1 378 ? -60.156 -16.938 -11.227 1 33.97 378 ALA A CA 1
ATOM 2864 C C . ALA A 1 378 ? -60.938 -15.727 -11.719 1 33.97 378 ALA A C 1
ATOM 2866 O O . ALA A 1 378 ? -60.625 -14.586 -11.352 1 33.97 378 ALA A O 1
ATOM 2867 N N . GLY A 1 379 ? -61.562 -15.75 -12.984 1 34.22 379 GLY A N 1
ATOM 2868 C CA . GLY A 1 379 ? -62.812 -15.117 -13.375 1 34.22 379 GLY A CA 1
ATOM 2869 C C . GLY A 1 379 ? -63.688 -14.734 -12.195 1 34.22 379 GLY A C 1
ATOM 2870 O O . GLY A 1 379 ? -64.812 -14.312 -12.367 1 34.22 379 GLY A O 1
ATOM 2871 N N . VAL A 1 380 ? -63.75 -15.734 -11.211 1 31.33 380 VAL A N 1
ATOM 2872 C CA . VAL A 1 380 ? -64.812 -15.594 -10.195 1 31.33 380 VAL A CA 1
ATOM 2873 C C . VAL A 1 380 ? -64.625 -14.266 -9.461 1 31.33 380 VAL A C 1
ATOM 2875 O O . VAL A 1 380 ? -63.5 -13.961 -8.969 1 31.33 380 VAL A O 1
ATOM 2878 N N . ARG A 1 381 ? -65.438 -13.289 -9.93 1 34.62 381 ARG A N 1
ATOM 2879 C CA . ARG A 1 381 ? -65.812 -12.133 -9.125 1 34.62 381 ARG A CA 1
ATOM 2880 C C . ARG A 1 381 ? -65.938 -12.508 -7.652 1 34.62 381 ARG A C 1
ATOM 2882 O O . ARG A 1 381 ? -66.875 -13.234 -7.258 1 34.62 381 ARG A O 1
ATOM 2889 N N . SER A 1 382 ? -65.062 -13.328 -7.102 1 29.95 382 SER A N 1
ATOM 2890 C CA . SER A 1 382 ? -65.438 -13.391 -5.695 1 29.95 382 SER A CA 1
ATOM 2891 C C . SER A 1 382 ? -66.125 -12.109 -5.254 1 29.95 382 SER A C 1
ATOM 2893 O O . SER A 1 382 ? -65.562 -11.016 -5.398 1 29.95 382 SER A O 1
ATOM 2895 N N . GLU A 1 383 ? -67.375 -12.07 -5.402 1 31.12 383 GLU A N 1
ATOM 2896 C CA . GLU A 1 383 ? -68.438 -11.312 -4.766 1 31.12 383 GLU A CA 1
ATOM 2897 C C . GLU A 1 383 ? -68.125 -11.008 -3.307 1 31.12 383 GLU A C 1
ATOM 2899 O O . GLU A 1 383 ? -69 -10.57 -2.543 1 31.12 383 GLU A O 1
ATOM 2904 N N . VAL A 1 384 ? -67.25 -11.781 -2.742 1 32.81 384 VAL A N 1
ATOM 2905 C CA . VAL A 1 384 ? -67.25 -11.273 -1.376 1 32.81 384 VAL A CA 1
ATOM 2906 C C . VAL A 1 384 ? -67.5 -9.758 -1.395 1 32.81 384 VAL A C 1
ATOM 2908 O O . VAL A 1 384 ? -67.25 -9.102 -2.41 1 32.81 384 VAL A O 1
ATOM 2911 N N . THR A 1 385 ? -68 -9.289 -0.114 1 31.14 385 THR A N 1
ATOM 2912 C CA . THR A 1 385 ? -68.5 -8.023 0.377 1 31.14 385 THR A CA 1
ATOM 2913 C C . THR A 1 385 ? -67.625 -6.863 -0.04 1 31.14 385 THR A C 1
ATOM 2915 O O . THR A 1 385 ? -66.5 -6.758 0.427 1 31.14 385 THR A O 1
ATOM 2918 N N . ASP A 1 386 ? -67.438 -6.613 -1.195 1 32.16 386 ASP A N 1
ATOM 2919 C CA . ASP A 1 386 ? -67.375 -5.215 -1.609 1 32.16 386 ASP A CA 1
ATOM 2920 C C . ASP A 1 386 ? -68.312 -4.355 -0.747 1 32.16 386 ASP A C 1
ATOM 2922 O O . ASP A 1 386 ? -69.25 -3.797 -1.243 1 32.16 386 ASP A O 1
ATOM 2926 N N . GLN A 1 387 ? -69 -4.996 0.243 1 31.08 387 GLN A N 1
ATOM 2927 C CA . GLN A 1 387 ? -69.562 -3.924 1.044 1 31.08 387 GLN A CA 1
ATOM 2928 C C . GLN A 1 387 ? -68.625 -2.752 1.175 1 31.08 387 GLN A C 1
ATOM 2930 O O . GLN A 1 387 ? -67.688 -2.795 1.979 1 31.08 387 GLN A O 1
ATOM 2935 N N . GLU A 1 388 ? -68.062 -2.361 0.158 1 34.84 388 GLU A N 1
ATOM 2936 C CA . GLU A 1 388 ? -67.75 -0.938 0.01 1 34.84 388 GLU A CA 1
ATOM 2937 C C . GLU A 1 388 ? -68.688 -0.087 0.84 1 34.84 388 GLU A C 1
ATOM 2939 O O . GLU A 1 388 ? -69.812 0.248 0.385 1 34.84 388 GLU A O 1
ATOM 2944 N N . SER A 1 389 ? -69.25 -0.641 1.861 1 34.06 389 SER A N 1
ATOM 2945 C CA . SER A 1 389 ? -70 0.336 2.629 1 34.06 389 SER A CA 1
ATOM 2946 C C . SER A 1 389 ? -69.438 1.738 2.473 1 34.06 389 SER A C 1
ATOM 2948 O O . SER A 1 389 ? -68.188 1.919 2.506 1 34.06 389 SER A O 1
ATOM 2950 N N . GLN A 1 390 ? -70.062 2.525 1.493 1 37.75 390 GLN A N 1
ATOM 2951 C CA . GLN A 1 390 ? -69.812 3.951 1.252 1 37.75 390 GLN A CA 1
ATOM 2952 C C . GLN A 1 390 ? -68.938 4.57 2.314 1 37.75 390 GLN A C 1
ATOM 2954 O O . GLN A 1 390 ? -68.062 5.383 1.999 1 37.75 390 GLN A O 1
ATOM 2959 N N . GLY A 1 391 ? -69.438 4.707 3.488 1 39.53 391 GLY A N 1
ATOM 2960 C CA . GLY A 1 391 ? -69.125 5.562 4.625 1 39.53 391 GLY A CA 1
ATOM 2961 C C . GLY A 1 391 ? -67.938 5.098 5.418 1 39.53 391 GLY A C 1
ATOM 2962 O O . GLY A 1 391 ? -67.562 5.699 6.438 1 39.53 391 GLY A O 1
ATOM 2963 N N . ALA A 1 392 ? -67.438 3.789 5.312 1 45.84 392 ALA A N 1
ATOM 2964 C CA . ALA A 1 392 ? -66.688 3.314 6.465 1 45.84 392 ALA A CA 1
ATOM 2965 C C . ALA A 1 392 ? -65.25 3.676 6.332 1 45.84 392 ALA A C 1
ATOM 2967 O O . ALA A 1 392 ? -64.625 3.594 5.242 1 45.84 392 ALA A O 1
ATOM 2968 N N . VAL A 1 393 ? -64.625 4.305 7.141 1 63.75 393 VAL A N 1
ATOM 2969 C CA . VAL A 1 393 ? -63.344 4.789 7.594 1 63.75 393 VAL A CA 1
ATOM 2970 C C . VAL A 1 393 ? -62.406 3.607 7.801 1 63.75 393 VAL A C 1
ATOM 2972 O O . VAL A 1 393 ? -61.281 3.773 8.328 1 63.75 393 VAL A O 1
ATOM 2975 N N . ASN A 1 394 ? -62.719 2.193 7.199 1 69.88 394 ASN A N 1
ATOM 2976 C CA . ASN A 1 394 ? -61.812 1.095 7.449 1 69.88 394 ASN A CA 1
ATOM 2977 C C . ASN A 1 394 ? -60.812 0.925 6.305 1 69.88 394 ASN A C 1
ATOM 2979 O O . ASN A 1 394 ? -61.062 1.361 5.184 1 69.88 394 ASN A O 1
ATOM 2983 N N . PRO A 1 395 ? -59.594 0.172 6.527 1 80.38 395 PRO A N 1
ATOM 2984 C CA . PRO A 1 395 ? -58.562 -0.052 5.523 1 80.38 395 PRO A CA 1
ATOM 2985 C C . PRO A 1 395 ? -59.031 -0.884 4.34 1 80.38 395 PRO A C 1
ATOM 2987 O O . PRO A 1 395 ? -59.719 -1.899 4.531 1 80.38 395 PRO A O 1
ATOM 2990 N N . GLY A 1 396 ? -59.094 -0.45 2.98 1 74.69 396 GLY A N 1
ATOM 2991 C CA . GLY A 1 396 ? -59.531 -1.091 1.754 1 74.69 396 GLY A CA 1
ATOM 2992 C C . GLY A 1 396 ? -60.656 -0.335 1.062 1 74.69 396 GLY A C 1
ATOM 2993 O O . GLY A 1 396 ? -60.906 -0.559 -0.121 1 74.69 396 GLY A O 1
ATOM 2994 N N . GLY A 1 397 ? -61.344 0.585 1.806 1 73.38 397 GLY A N 1
ATOM 2995 C CA . GLY A 1 397 ? -62.469 1.312 1.275 1 73.38 397 GLY A CA 1
ATOM 2996 C C . GLY A 1 397 ? -62.094 2.537 0.471 1 73.38 397 GLY A C 1
ATOM 2997 O O . GLY A 1 397 ? -60.938 2.977 0.523 1 73.38 397 GLY A O 1
ATOM 2998 N N . SER A 1 398 ? -63 2.977 -0.436 1 75.62 398 SER A N 1
ATOM 2999 C CA . SER A 1 398 ? -62.75 4.094 -1.343 1 75.62 398 SER A CA 1
ATOM 3000 C C . SER A 1 398 ? -62.719 5.418 -0.589 1 75.62 398 SER A C 1
ATOM 3002 O O . SER A 1 398 ? -62.062 6.371 -1.038 1 75.62 398 SER A O 1
ATOM 3004 N N . ARG A 1 399 ? -63.219 5.441 0.68 1 78.62 399 ARG A N 1
ATOM 3005 C CA . ARG A 1 399 ? -63.25 6.711 1.399 1 78.62 399 ARG A CA 1
ATOM 3006 C C . ARG A 1 399 ? -62.125 6.785 2.43 1 78.62 399 ARG A C 1
ATOM 3008 O O . ARG A 1 399 ? -62.031 7.75 3.191 1 78.62 399 ARG A O 1
ATOM 3015 N N . PHE A 1 400 ? -61.344 5.797 2.445 1 86.25 400 PHE A N 1
ATOM 3016 C CA . PHE A 1 400 ? -60.281 5.75 3.453 1 86.25 400 PHE A CA 1
ATOM 3017 C C . PHE A 1 400 ? -59.25 6.852 3.211 1 86.25 400 PHE A C 1
ATOM 3019 O O . PHE A 1 400 ? -58.75 7.469 4.16 1 86.25 400 PHE A O 1
ATOM 3026 N N . ILE A 1 401 ? -58.969 7.168 2.004 1 87.5 401 ILE A N 1
ATOM 3027 C CA . ILE A 1 401 ? -57.938 8.133 1.665 1 87.5 401 ILE A CA 1
ATOM 3028 C C . ILE A 1 401 ? -58.344 9.523 2.139 1 87.5 401 ILE A C 1
ATOM 3030 O O . ILE A 1 401 ? -57.5 10.297 2.631 1 87.5 401 ILE A O 1
ATOM 3034 N N . GLU A 1 402 ? -59.625 9.781 1.982 1 82.5 402 GLU A N 1
ATOM 3035 C CA . GLU A 1 402 ? -60.094 11.086 2.426 1 82.5 402 GLU A CA 1
ATOM 3036 C C . GLU A 1 402 ? -60.031 11.219 3.945 1 82.5 402 GLU A C 1
ATOM 3038 O O . GLU A 1 402 ? -59.656 12.273 4.465 1 82.5 402 GLU A O 1
ATOM 3043 N N . TYR A 1 403 ? -60.312 10.062 4.547 1 81.12 403 TYR A N 1
ATOM 3044 C CA . TYR A 1 403 ? -60.188 10.062 6.004 1 81.12 403 TYR A CA 1
ATOM 3045 C C . TYR A 1 403 ? -58.719 10.203 6.434 1 81.12 403 TYR A C 1
ATOM 3047 O O . TYR A 1 403 ? -58.406 10.945 7.367 1 81.12 403 TYR A O 1
ATOM 3055 N N . TYR A 1 404 ? -57.906 9.516 5.77 1 87.62 404 TYR A N 1
ATOM 3056 C CA . TYR A 1 404 ? -56.469 9.578 6.051 1 87.62 404 TYR A CA 1
ATOM 3057 C C . TYR A 1 404 ? -55.938 10.977 5.797 1 87.62 404 TYR A C 1
ATOM 3059 O O . TYR A 1 404 ? -55.125 11.492 6.582 1 87.62 404 TYR A O 1
ATOM 3067 N N . ARG A 1 405 ? -56.344 11.586 4.699 1 83.25 405 ARG A N 1
ATOM 3068 C CA . ARG A 1 405 ? -55.906 12.93 4.324 1 83.25 405 ARG A CA 1
ATOM 3069 C C . ARG A 1 405 ? -56.312 13.961 5.359 1 83.25 405 ARG A C 1
ATOM 3071 O O . ARG A 1 405 ? -55.594 14.898 5.652 1 83.25 405 ARG A O 1
ATOM 3078 N N . GLU A 1 406 ? -57.438 13.734 5.965 1 76.69 406 GLU A N 1
ATOM 3079 C CA . GLU A 1 406 ? -57.938 14.68 6.949 1 76.69 406 GLU A CA 1
ATOM 3080 C C . GLU A 1 406 ? -57.125 14.656 8.227 1 76.69 406 GLU A C 1
ATOM 3082 O O . GLU A 1 406 ? -56.938 15.695 8.867 1 76.69 406 GLU A O 1
ATOM 3087 N N . MET A 1 407 ? -56.656 13.484 8.516 1 77.31 407 MET A N 1
ATOM 3088 C CA . MET A 1 407 ? -55.844 13.367 9.734 1 77.31 407 MET A CA 1
ATOM 3089 C C . MET A 1 407 ? -54.5 14.047 9.578 1 77.31 407 MET A C 1
ATOM 3091 O O . MET A 1 407 ? -53.969 14.602 10.539 1 77.31 407 MET A O 1
ATOM 3095 N N . PHE A 1 408 ? -53.969 14.023 8.375 1 76.56 408 PHE A N 1
ATOM 3096 C CA . PHE A 1 408 ? -52.594 14.523 8.203 1 76.56 408 PHE A CA 1
ATOM 3097 C C . PHE A 1 408 ? -52.594 15.805 7.391 1 76.56 408 PHE A C 1
ATOM 3099 O O . PHE A 1 408 ? -51.531 16.266 6.941 1 76.56 408 PHE A O 1
ATOM 3106 N N . LYS A 1 409 ? -53.844 16.406 6.914 1 61.84 409 LYS A N 1
ATOM 3107 C CA . LYS A 1 409 ? -53.938 17.656 6.164 1 61.84 409 LYS A CA 1
ATOM 3108 C C . LYS A 1 409 ? -53.312 18.812 6.941 1 61.84 409 LYS A C 1
ATOM 3110 O O . LYS A 1 409 ? -53.344 18.828 8.172 1 61.84 409 LYS A O 1
ATOM 3115 N N . GLU A 1 410 ? -52.688 19.734 6.141 1 52.81 410 GLU A N 1
ATOM 3116 C CA . GLU A 1 410 ? -52.062 20.984 6.566 1 52.81 410 GLU A CA 1
ATOM 3117 C C . GLU A 1 410 ? -53.125 21.969 7.078 1 52.81 410 GLU A C 1
ATOM 3119 O O . GLU A 1 410 ? -54.125 22.234 6.402 1 52.81 410 GLU A O 1
ATOM 3124 N N . GLY A 1 411 ? -53.438 22.281 8.461 1 46.09 411 GLY A N 1
ATOM 3125 C CA . GLY A 1 411 ? -54.344 23.25 9.023 1 46.09 411 GLY A CA 1
ATOM 3126 C C . GLY A 1 411 ? -55.5 22.594 9.766 1 46.09 411 GLY A C 1
ATOM 3127 O O . GLY A 1 411 ? -56.469 23.281 10.164 1 46.09 411 GLY A O 1
ATOM 3128 N N . GLY A 1 412 ? -55.844 21.359 9.695 1 41.81 412 GLY A N 1
ATOM 3129 C CA . GLY A 1 412 ? -57 20.797 10.383 1 41.81 412 GLY A CA 1
ATOM 3130 C C . GLY A 1 412 ? -56.938 20.984 11.883 1 41.81 412 GLY A C 1
ATOM 3131 O O . GLY A 1 412 ? -55.938 21.422 12.43 1 41.81 412 GLY A O 1
ATOM 3132 N N . ASP A 1 413 ? -58.125 20.766 12.672 1 41.59 413 ASP A N 1
ATOM 3133 C CA . ASP A 1 413 ? -58.406 20.969 14.094 1 41.59 413 ASP A CA 1
ATOM 3134 C C . ASP A 1 413 ? -57.281 20.359 14.945 1 41.59 413 ASP A C 1
ATOM 3136 O O . ASP A 1 413 ? -57.062 20.781 16.078 1 41.59 413 ASP A O 1
ATOM 3140 N N . GLN A 1 414 ? -56.688 19.328 14.695 1 43.84 414 GLN A N 1
ATOM 3141 C CA . GLN A 1 414 ? -55.719 18.562 15.477 1 43.84 414 GLN A CA 1
ATOM 3142 C C . GLN A 1 414 ? -54.375 19.219 15.477 1 43.84 414 GLN A C 1
ATOM 3144 O O . GLN A 1 414 ? -53.438 18.781 16.156 1 43.84 414 GLN A O 1
ATOM 3149 N N . SER A 1 415 ? -54.031 20.203 14.695 1 41.59 415 SER A N 1
ATOM 3150 C CA . SER A 1 415 ? -53.031 21.25 14.758 1 41.59 415 SER A CA 1
ATOM 3151 C C . SER A 1 415 ? -53.094 22.016 16.078 1 41.59 415 SER A C 1
ATOM 3153 O O . SER A 1 415 ? -52.125 22.672 16.469 1 41.59 415 SER A O 1
ATOM 3155 N N . LEU A 1 416 ? -54.188 22.078 16.609 1 41.38 416 LEU A N 1
ATOM 3156 C CA . LEU A 1 416 ? -54.406 22.734 17.891 1 41.38 416 LEU A CA 1
ATOM 3157 C C . LEU A 1 416 ? -53.562 22.109 18.984 1 41.38 416 LEU A C 1
ATOM 3159 O O . LEU A 1 416 ? -53 22.812 19.828 1 41.38 416 LEU A O 1
ATOM 3163 N N . SER A 1 417 ? -53.594 20.703 18.984 1 46.56 417 SER A N 1
ATOM 3164 C CA . SER A 1 417 ? -52.844 20.047 20.062 1 46.56 417 SER A CA 1
ATOM 3165 C C . SER A 1 417 ? -51.344 20.25 19.891 1 46.56 417 SER A C 1
ATOM 3167 O O . SER A 1 417 ? -50.594 20.406 20.875 1 46.56 417 SER A O 1
ATOM 3169 N N . ARG A 1 418 ? -50.938 20.328 18.703 1 49.16 418 ARG A N 1
ATOM 3170 C CA . ARG A 1 418 ? -49.5 20.594 18.469 1 49.16 418 ARG A CA 1
ATOM 3171 C C . ARG A 1 418 ? -49.125 22 18.922 1 49.16 418 ARG A C 1
ATOM 3173 O O . ARG A 1 418 ? -48.062 22.203 19.516 1 49.16 418 ARG A O 1
ATOM 3180 N N . LEU A 1 419 ? -50.094 22.984 18.625 1 46.72 419 LEU A N 1
ATOM 3181 C CA . LEU A 1 419 ? -49.875 24.359 19.047 1 46.72 419 LEU A CA 1
ATOM 3182 C C . LEU A 1 419 ? -49.844 24.453 20.578 1 46.72 419 LEU A C 1
ATOM 3184 O O . LEU A 1 419 ? -49.062 25.219 21.141 1 46.72 419 LEU A O 1
ATOM 3188 N N . GLN A 1 420 ? -50.75 23.75 21.094 1 46.94 420 GLN A N 1
ATOM 3189 C CA . GLN A 1 420 ? -50.781 23.812 22.547 1 46.94 420 GLN A CA 1
ATOM 3190 C C . GLN A 1 420 ? -49.5 23.203 23.125 1 46.94 420 GLN A C 1
ATOM 3192 O O . GLN A 1 420 ? -48.938 23.719 24.109 1 46.94 420 GLN A O 1
ATOM 3197 N N . VAL A 1 421 ? -49.094 22.203 22.484 1 50.16 421 VAL A N 1
ATOM 3198 C CA . VAL A 1 421 ? -47.844 21.594 22.969 1 50.16 421 VAL A CA 1
ATOM 3199 C C . VAL A 1 421 ? -46.688 22.531 22.734 1 50.16 421 VAL A C 1
ATOM 3201 O O . VAL A 1 421 ? -45.812 22.688 23.609 1 50.16 421 VAL A O 1
ATOM 3204 N N . LEU A 1 422 ? -46.688 23.156 21.609 1 48.81 422 LEU A N 1
ATOM 3205 C CA . LEU A 1 422 ? -45.625 24.094 21.328 1 48.81 422 LEU A CA 1
ATOM 3206 C C . LEU A 1 422 ? -45.656 25.266 22.297 1 48.81 422 LEU A C 1
ATOM 3208 O O . LEU A 1 422 ? -44.594 25.734 22.75 1 48.81 422 LEU A O 1
ATOM 3212 N N . ARG A 1 423 ? -46.844 25.766 22.516 1 47.06 423 ARG A N 1
ATOM 3213 C CA . ARG A 1 423 ? -46.969 26.859 23.484 1 47.06 423 ARG A CA 1
ATOM 3214 C C . ARG A 1 423 ? -46.469 26.422 24.859 1 47.06 423 ARG A C 1
ATOM 3216 O O . ARG A 1 423 ? -45.812 27.219 25.562 1 47.06 423 ARG A O 1
ATOM 3223 N N . ARG A 1 424 ? -46.781 25.297 25.031 1 45.12 424 ARG A N 1
ATOM 3224 C CA . ARG A 1 424 ? -46.344 24.828 26.344 1 45.12 424 ARG A CA 1
ATOM 3225 C C . ARG A 1 424 ? -44.844 24.594 26.359 1 45.12 424 ARG A C 1
ATOM 3227 O O . ARG A 1 424 ? -44.188 24.812 27.375 1 45.12 424 ARG A O 1
ATOM 3234 N N . TYR A 1 425 ? -44.344 24.109 25.25 1 48.34 425 TYR A N 1
ATOM 3235 C CA . TYR A 1 425 ? -42.906 23.984 25.125 1 48.34 425 TYR A CA 1
ATOM 3236 C C . TYR A 1 425 ? -42.219 25.344 25.328 1 48.34 425 TYR A C 1
ATOM 3238 O O . TYR A 1 425 ? -41.219 25.438 26.031 1 48.34 425 TYR A O 1
ATOM 3246 N N . VAL A 1 426 ? -42.812 26.281 24.578 1 46.56 426 VAL A N 1
ATOM 3247 C CA . VAL A 1 426 ? -42.219 27.625 24.703 1 46.56 426 VAL A CA 1
ATOM 3248 C C . VAL A 1 426 ? -42.281 28.078 26.156 1 46.56 426 VAL A C 1
ATOM 3250 O O . VAL A 1 426 ? -41.375 28.766 26.656 1 46.56 426 VAL A O 1
ATOM 3253 N N . GLN A 1 427 ? -43.344 27.656 26.734 1 43.53 427 GLN A N 1
ATOM 3254 C CA . GLN A 1 427 ? -43.5 28.078 28.125 1 43.53 427 GLN A CA 1
ATOM 3255 C C . GLN A 1 427 ? -42.5 27.344 29.047 1 43.53 427 GLN A C 1
ATOM 3257 O O . GLN A 1 427 ? -42.062 27.906 30.047 1 43.53 427 GLN A O 1
ATOM 3262 N N . HIS A 1 428 ? -42.312 26.078 28.703 1 40.09 428 HIS A N 1
ATOM 3263 C CA . HIS A 1 428 ? -41.469 25.312 29.594 1 40.09 428 HIS A CA 1
ATOM 3264 C C . HIS A 1 428 ? -40.062 25.172 29.016 1 40.09 428 HIS A C 1
ATOM 3266 O O . HIS A 1 428 ? -39.281 24.344 29.469 1 40.09 428 HIS A O 1
ATOM 3272 N N . ARG A 1 429 ? -39.812 25.797 27.969 1 41.78 429 ARG A N 1
ATOM 3273 C CA . ARG A 1 429 ? -38.5 25.797 27.328 1 41.78 429 ARG A CA 1
ATOM 3274 C C . ARG A 1 429 ? -37.375 26.125 28.328 1 41.78 429 ARG A C 1
ATOM 3276 O O . ARG A 1 429 ? -37.5 27.094 29.094 1 41.78 429 ARG A O 1
ATOM 3283 N N . PRO A 1 430 ? -36.562 25.203 28.656 1 36.78 430 PRO A N 1
ATOM 3284 C CA . PRO A 1 430 ? -35.438 25.656 29.5 1 36.78 430 PRO A CA 1
ATOM 3285 C C . PRO A 1 430 ? -34.688 26.828 28.906 1 36.78 430 PRO A C 1
ATOM 3287 O O . PRO A 1 430 ? -34.5 26.906 27.688 1 36.78 430 PRO A O 1
ATOM 3290 N N . GLN A 1 431 ? -34.906 28.016 29.344 1 33 431 GLN A N 1
ATOM 3291 C CA . GLN A 1 431 ? -34.094 29.156 28.953 1 33 431 GLN A CA 1
ATOM 3292 C C . GLN A 1 431 ? -32.625 28.734 28.781 1 33 431 GLN A C 1
ATOM 3294 O O . GLN A 1 431 ? -32.062 28.031 29.641 1 33 431 GLN A O 1
ATOM 3299 N N . VAL A 1 432 ? -32.188 28.594 27.562 1 36.06 432 VAL A N 1
ATOM 3300 C CA . VAL A 1 432 ? -30.891 28.188 27.078 1 36.06 432 VAL A CA 1
ATOM 3301 C C . VAL A 1 432 ? -29.812 28.531 28.109 1 36.06 432 VAL A C 1
ATOM 3303 O O . VAL A 1 432 ? -28.844 27.781 28.297 1 36.06 432 VAL A O 1
ATOM 3306 N N . GLY A 1 433 ? -29.734 29.781 28.672 1 32.56 433 GLY A N 1
ATOM 3307 C CA . GLY A 1 433 ? -28.75 30.188 29.672 1 32.56 433 GLY A CA 1
ATOM 3308 C C . GLY A 1 433 ? -28.781 29.328 30.922 1 32.56 433 GLY A C 1
ATOM 3309 O O . GLY A 1 433 ? -27.828 29.328 31.719 1 32.56 433 GLY A O 1
ATOM 3310 N N . THR A 1 434 ? -30 29.031 31.359 1 32.69 434 THR A N 1
ATOM 3311 C CA . THR A 1 434 ? -30.188 28.391 32.656 1 32.69 434 THR A CA 1
ATOM 3312 C C . THR A 1 434 ? -30.234 26.875 32.531 1 32.69 434 THR A C 1
ATOM 3314 O O . THR A 1 434 ? -30.734 26.172 33.406 1 32.69 434 THR A O 1
ATOM 3317 N N . ILE A 1 435 ? -30.094 26.359 31.359 1 36.59 435 ILE A N 1
ATOM 3318 C CA . ILE A 1 435 ? -30.125 24.906 31.188 1 36.59 435 ILE A CA 1
ATOM 3319 C C . ILE A 1 435 ? -29.094 24.266 32.125 1 36.59 435 ILE A C 1
ATOM 3321 O O . ILE A 1 435 ? -29.188 23.094 32.438 1 36.59 435 ILE A O 1
ATOM 3325 N N . GLY A 1 436 ? -28.031 24.891 32.312 1 35.41 436 GLY A N 1
ATOM 3326 C CA . GLY A 1 436 ? -27.062 24.422 33.312 1 35.41 436 GLY A CA 1
ATOM 3327 C C . GLY A 1 436 ? -27.672 24.203 34.688 1 35.41 436 GLY A C 1
ATOM 3328 O O . GLY A 1 436 ? -27.125 23.453 35.5 1 35.41 436 GLY A O 1
ATOM 3329 N N . ASN A 1 437 ? -28.531 25.188 35.125 1 36.75 437 ASN A N 1
ATOM 3330 C CA . ASN A 1 437 ? -29.016 25.219 36.5 1 36.75 437 ASN A CA 1
ATOM 3331 C C . ASN A 1 437 ? -30.297 24.391 36.688 1 36.75 437 ASN A C 1
ATOM 3333 O O . ASN A 1 437 ? -31 24.516 37.688 1 36.75 437 ASN A O 1
ATOM 3337 N N . THR A 1 438 ? -30.922 23.969 35.656 1 39.22 438 THR A N 1
ATOM 3338 C CA . THR A 1 438 ? -32.25 23.375 35.875 1 39.22 438 THR A CA 1
ATOM 3339 C C . THR A 1 438 ? -32.094 21.969 36.469 1 39.22 438 THR A C 1
ATOM 3341 O O . THR A 1 438 ? -31.141 21.25 36.156 1 39.22 438 THR A O 1
ATOM 3344 N N . SER A 1 439 ? -32.781 21.594 37.5 1 44.06 439 SER A N 1
ATOM 3345 C CA . SER A 1 439 ? -32.844 20.328 38.25 1 44.06 439 SER A CA 1
ATOM 3346 C C . SER A 1 439 ? -32.969 19.141 37.312 1 44.06 439 SER A C 1
ATOM 3348 O O . SER A 1 439 ? -33.438 19.297 36.156 1 44.06 439 SER A O 1
ATOM 3350 N N . SER A 1 440 ? -32.219 18.062 37.5 1 47.56 440 SER A N 1
ATOM 3351 C CA . SER A 1 440 ? -32.188 16.781 36.812 1 47.56 440 SER A CA 1
ATOM 3352 C C . SER A 1 440 ? -33.594 16.406 36.312 1 47.56 440 SER A C 1
ATOM 3354 O O . SER A 1 440 ? -33.781 15.883 35.219 1 47.56 440 SER A O 1
ATOM 3356 N N . ALA A 1 441 ? -34.562 16.766 37.156 1 50.34 441 ALA A N 1
ATOM 3357 C CA . ALA A 1 441 ? -35.938 16.359 36.844 1 50.34 441 ALA A CA 1
ATOM 3358 C C . ALA A 1 441 ? -36.5 17.172 35.688 1 50.34 441 ALA A C 1
ATOM 3360 O O . ALA A 1 441 ? -37.188 16.641 34.844 1 50.34 441 ALA A O 1
ATOM 3361 N N . LYS A 1 442 ? -36.094 18.375 35.75 1 53.06 442 LYS A N 1
ATOM 3362 C CA . LYS A 1 442 ? -36.594 19.25 34.688 1 53.06 442 LYS A CA 1
ATOM 3363 C C . LYS A 1 442 ? -35.969 18.906 33.344 1 53.06 442 LYS A C 1
ATOM 3365 O O . LYS A 1 442 ? -36.594 19 32.281 1 53.06 442 LYS A O 1
ATOM 3370 N N . HIS A 1 443 ? -34.719 18.469 33.562 1 53.25 443 HIS A N 1
ATOM 3371 C CA . HIS A 1 443 ? -34.062 18.047 32.312 1 53.25 443 HIS A CA 1
ATOM 3372 C C . HIS A 1 443 ? -34.75 16.828 31.719 1 53.25 443 HIS A C 1
ATOM 3374 O O . HIS A 1 443 ? -34.906 16.75 30.5 1 53.25 443 HIS A O 1
ATOM 3380 N N . ALA A 1 444 ? -35.125 15.992 32.594 1 59.53 444 ALA A N 1
ATOM 3381 C CA . ALA A 1 444 ? -35.812 14.789 32.125 1 59.53 444 ALA A CA 1
ATOM 3382 C C . ALA A 1 444 ? -37.125 15.133 31.469 1 59.53 444 ALA A C 1
ATOM 3384 O O . ALA A 1 444 ? -37.5 14.547 30.453 1 59.53 444 ALA A O 1
ATOM 3385 N N . ASP A 1 445 ? -37.812 16.094 32.094 1 59.78 445 ASP A N 1
ATOM 3386 C CA . ASP A 1 445 ? -39.094 16.5 31.516 1 59.78 445 ASP A CA 1
ATOM 3387 C C . ASP A 1 445 ? -38.906 17.172 30.156 1 59.78 445 ASP A C 1
ATOM 3389 O O . ASP A 1 445 ? -39.688 16.953 29.234 1 59.78 445 ASP A O 1
ATOM 3393 N N . THR A 1 446 ? -37.844 17.859 30.125 1 58.72 446 THR A N 1
ATOM 3394 C CA . THR A 1 446 ? -37.594 18.531 28.859 1 58.72 446 THR A CA 1
ATOM 3395 C C . THR A 1 446 ? -37.219 17.516 27.781 1 58.72 446 THR A C 1
ATOM 3397 O O . THR A 1 446 ? -37.625 17.641 26.625 1 58.72 446 THR A O 1
ATOM 3400 N N . LEU A 1 447 ? -36.531 16.609 28.219 1 62.47 447 LEU A N 1
ATOM 3401 C CA . LEU A 1 447 ? -36.156 15.586 27.266 1 62.47 447 LEU A CA 1
ATOM 3402 C C . LEU A 1 447 ? -37.375 14.789 26.812 1 62.47 447 LEU A C 1
ATOM 3404 O O . LEU A 1 447 ? -37.469 14.422 25.641 1 62.47 447 LEU A O 1
ATOM 3408 N N . ARG A 1 448 ? -38.25 14.516 27.766 1 68.38 448 ARG A N 1
ATOM 3409 C CA . ARG A 1 448 ? -39.438 13.789 27.406 1 68.38 448 ARG A CA 1
ATOM 3410 C C . ARG A 1 448 ? -40.312 14.609 26.469 1 68.38 448 ARG A C 1
ATOM 3412 O O . ARG A 1 448 ? -40.906 14.07 25.516 1 68.38 448 ARG A O 1
ATOM 3419 N N . TYR A 1 449 ? -40.219 15.758 26.75 1 65.19 449 TYR A N 1
ATOM 3420 C CA . TYR A 1 449 ? -41 16.641 25.875 1 65.19 449 TYR A CA 1
ATOM 3421 C C . TYR A 1 449 ? -40.438 16.641 24.453 1 65.19 449 TYR A C 1
ATOM 3423 O O . TYR A 1 449 ? -41.188 16.547 23.484 1 65.19 449 TYR A O 1
ATOM 3431 N N . PHE A 1 450 ? -39.219 16.75 24.422 1 66.38 450 PHE A N 1
ATOM 3432 C CA . PHE A 1 450 ? -38.594 16.766 23.094 1 66.38 450 PHE A CA 1
ATOM 3433 C C . PHE A 1 450 ? -38.812 15.43 22.391 1 66.38 450 PHE A C 1
ATOM 3435 O O . PHE A 1 450 ? -38.969 15.398 21.172 1 66.38 450 PHE A O 1
ATOM 3442 N N . ALA A 1 451 ? -38.812 14.477 23.094 1 73.12 451 ALA A N 1
ATOM 3443 C CA . ALA A 1 451 ? -39.031 13.164 22.484 1 73.12 451 ALA A CA 1
ATOM 3444 C C . ALA A 1 451 ? -40.438 13.062 21.922 1 73.12 451 ALA A C 1
ATOM 3446 O O . ALA A 1 451 ? -40.625 12.5 20.828 1 73.12 451 ALA A O 1
ATOM 3447 N N . LEU A 1 452 ? -41.375 13.633 22.656 1 75.19 452 LEU A N 1
ATOM 3448 C CA . LEU A 1 452 ? -42.75 13.562 22.203 1 75.19 452 LEU A CA 1
ATOM 3449 C C . LEU A 1 452 ? -43 14.484 21 1 75.19 452 LEU A C 1
ATOM 3451 O O . LEU A 1 452 ? -43.688 14.109 20.047 1 75.19 452 LEU A O 1
ATOM 3455 N N . LEU A 1 453 ? -42.375 15.578 21.078 1 70.88 453 LEU A N 1
ATOM 3456 C CA . LEU A 1 453 ? -42.5 16.5 19.953 1 70.88 453 LEU A CA 1
ATOM 3457 C C . LEU A 1 453 ? -41.812 15.93 18.703 1 70.88 453 LEU A C 1
ATOM 3459 O O . LEU A 1 453 ? -42.344 16.031 17.609 1 70.88 453 LEU A O 1
ATOM 3463 N N . HIS A 1 454 ? -40.719 15.391 18.969 1 73.25 454 HIS A N 1
ATOM 3464 C CA . HIS A 1 454 ? -40 14.758 17.875 1 73.25 454 HIS A CA 1
ATOM 3465 C C . HIS A 1 454 ? -40.812 13.625 17.266 1 73.25 454 HIS A C 1
ATOM 3467 O O . HIS A 1 454 ? -40.938 13.516 16.031 1 73.25 454 HIS A O 1
ATOM 3473 N N . SER A 1 455 ? -41.344 12.836 18.062 1 79.75 455 SER A N 1
ATOM 3474 C CA . SER A 1 455 ? -42.125 11.711 17.578 1 79.75 455 SER A CA 1
ATOM 3475 C C . SER A 1 455 ? -43.344 12.195 16.797 1 79.75 455 SER A C 1
ATOM 3477 O O . SER A 1 455 ? -43.719 11.617 15.766 1 79.75 455 SER A O 1
ATOM 3479 N N . GLN A 1 456 ? -43.969 13.234 17.234 1 77.5 456 GLN A N 1
ATOM 3480 C CA . GLN A 1 456 ? -45.156 13.766 16.547 1 77.5 456 GLN A CA 1
ATOM 3481 C C . GLN A 1 456 ? -44.781 14.312 15.172 1 77.5 456 GLN A C 1
ATOM 3483 O O . GLN A 1 456 ? -45.469 14.07 14.188 1 77.5 456 GLN A O 1
ATOM 3488 N N . THR A 1 457 ? -43.719 15.039 15.172 1 74.12 457 THR A N 1
ATOM 3489 C CA . THR A 1 457 ? -43.281 15.625 13.906 1 74.12 457 THR A CA 1
ATOM 3490 C C . THR A 1 457 ? -42.906 14.539 12.906 1 74.12 457 THR A C 1
ATOM 3492 O O . THR A 1 457 ? -43.25 14.641 11.727 1 74.12 457 THR A O 1
ATOM 3495 N N . ILE A 1 458 ? -42.25 13.562 13.398 1 79.88 458 ILE A N 1
ATOM 3496 C CA . ILE A 1 458 ? -41.812 12.484 12.508 1 79.88 458 ILE A CA 1
ATOM 3497 C C . ILE A 1 458 ? -43.031 11.688 12.039 1 79.88 458 ILE A C 1
ATOM 3499 O O . ILE A 1 458 ? -43.094 11.25 10.891 1 79.88 458 ILE A O 1
ATOM 3503 N N . LEU A 1 459 ? -43.969 11.477 12.883 1 84.69 459 LEU A N 1
ATOM 3504 C CA . LEU A 1 459 ? -45.156 10.719 12.5 1 84.69 459 LEU A CA 1
ATOM 3505 C C . LEU A 1 459 ? -45.969 11.484 11.461 1 84.69 459 LEU A C 1
ATOM 3507 O O . LEU A 1 459 ? -46.562 10.883 10.555 1 84.69 459 LEU A O 1
ATOM 3511 N N . VAL A 1 460 ? -46.031 12.766 11.578 1 78.19 460 VAL A N 1
ATOM 3512 C CA . VAL A 1 460 ? -46.719 13.57 10.578 1 78.19 460 VAL A CA 1
ATOM 3513 C C . VAL A 1 460 ? -46 13.477 9.242 1 78.19 460 VAL A C 1
ATOM 3515 O O . VAL A 1 460 ? -46.594 13.32 8.188 1 78.19 460 VAL A O 1
ATOM 3518 N N . ALA A 1 461 ? -44.75 13.57 9.359 1 77.94 461 ALA A N 1
ATOM 3519 C CA . ALA A 1 461 ? -43.969 13.453 8.133 1 77.94 461 ALA A CA 1
ATOM 3520 C C . ALA A 1 461 ? -44.156 12.086 7.496 1 77.94 461 ALA A C 1
ATOM 3522 O O . ALA A 1 461 ? -44.312 11.977 6.277 1 77.94 461 ALA A O 1
ATOM 3523 N N . LEU A 1 462 ? -44.062 11.07 8.297 1 87.06 462 LEU A N 1
ATOM 3524 C CA . LEU A 1 462 ? -44.281 9.711 7.797 1 87.06 462 LEU A CA 1
ATOM 3525 C C . LEU A 1 462 ? -45.688 9.547 7.227 1 87.06 462 LEU A C 1
ATOM 3527 O O . LEU A 1 462 ? -45.875 8.914 6.184 1 87.06 462 LEU A O 1
ATOM 3531 N N . GLY A 1 463 ? -46.656 10.094 7.902 1 87.25 463 GLY A N 1
ATOM 3532 C CA . GLY A 1 463 ? -48.031 10.023 7.418 1 87.25 463 GLY A CA 1
ATOM 3533 C C . GLY A 1 463 ? -48.25 10.703 6.074 1 87.25 463 GLY A C 1
ATOM 3534 O O . GLY A 1 463 ? -48.938 10.18 5.207 1 87.25 463 GLY A O 1
ATOM 3535 N N . ARG A 1 464 ? -47.562 11.734 5.863 1 83.5 464 ARG A N 1
ATOM 3536 C CA . ARG A 1 464 ? -47.688 12.461 4.605 1 83.5 464 ARG A CA 1
ATOM 3537 C C . ARG A 1 464 ? -47 11.703 3.469 1 83.5 464 ARG A C 1
ATOM 3539 O O . ARG A 1 464 ? -47.5 11.656 2.35 1 83.5 464 ARG A O 1
ATOM 3546 N N . LYS A 1 465 ? -45.906 11.242 3.783 1 86.81 465 LYS A N 1
ATOM 3547 C CA . LYS A 1 465 ? -45.219 10.484 2.746 1 86.81 465 LYS A CA 1
ATOM 3548 C C . LYS A 1 465 ? -45.969 9.211 2.402 1 86.81 465 LYS A C 1
ATOM 3550 O O . LYS A 1 465 ? -46.031 8.797 1.241 1 86.81 465 LYS A O 1
ATOM 3555 N N . LEU A 1 466 ? -46.469 8.594 3.41 1 91 466 LEU A N 1
ATOM 3556 C CA . LEU A 1 466 ? -47.281 7.406 3.152 1 91 466 LEU A CA 1
ATOM 3557 C C . LEU A 1 466 ? -48.531 7.766 2.357 1 91 466 LEU A C 1
ATOM 3559 O O . LEU A 1 466 ? -49 6.973 1.538 1 91 466 LEU A O 1
ATOM 3563 N N . LEU A 1 467 ? -49.062 8.977 2.562 1 89.19 467 LEU A N 1
ATOM 3564 C CA . LEU A 1 467 ? -50.25 9.43 1.821 1 89.19 467 LEU A CA 1
ATOM 3565 C C . LEU A 1 467 ? -49.938 9.492 0.326 1 89.19 467 LEU A C 1
ATOM 3567 O O . LEU A 1 467 ? -50.781 9.102 -0.492 1 89.19 467 LEU A O 1
ATOM 3571 N N . ARG A 1 468 ? -48.781 9.938 0.005 1 87.5 468 ARG A N 1
ATOM 3572 C CA . AR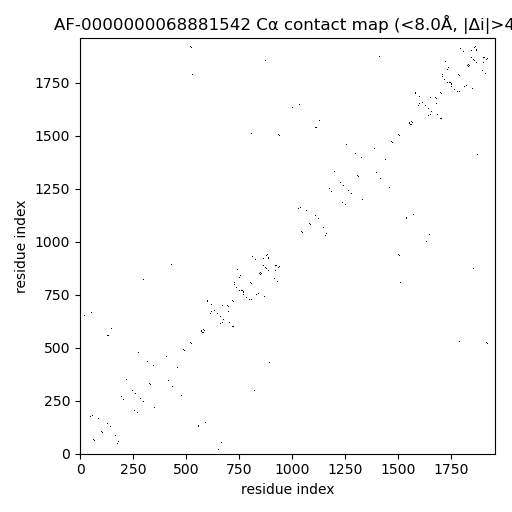G A 1 468 ? -48.406 9.984 -1.407 1 87.5 468 ARG A CA 1
ATOM 3573 C C . ARG A 1 468 ? -48.406 8.586 -2.012 1 87.5 468 ARG A C 1
ATOM 3575 O O . ARG A 1 468 ? -48.812 8.391 -3.162 1 87.5 468 ARG A O 1
ATOM 3582 N N . LEU A 1 469 ? -47.906 7.711 -1.256 1 90.81 469 LEU A N 1
ATOM 3583 C CA . LEU A 1 469 ? -47.875 6.328 -1.722 1 90.81 469 LEU A CA 1
ATOM 3584 C C . LEU A 1 469 ? -49.281 5.781 -1.856 1 90.81 469 LEU A C 1
ATOM 3586 O O . LEU A 1 469 ? -49.594 5.09 -2.826 1 90.81 469 LEU A O 1
ATOM 3590 N N . LEU A 1 470 ? -50.188 6.129 -0.962 1 89.75 470 LEU A N 1
ATOM 3591 C CA . LEU A 1 470 ? -51.562 5.648 -0.984 1 89.75 470 LEU A CA 1
ATOM 3592 C C . LEU A 1 470 ? -52.344 6.211 -2.182 1 89.75 470 LEU A C 1
ATOM 3594 O O . LEU A 1 470 ? -53.062 5.484 -2.861 1 89.75 470 LEU A O 1
ATOM 3598 N N . ILE A 1 471 ? -52.062 7.469 -2.418 1 88.31 471 ILE A N 1
ATOM 3599 C CA . ILE A 1 471 ? -52.75 8.102 -3.547 1 88.31 471 ILE A CA 1
ATOM 3600 C C . ILE A 1 471 ? -52.25 7.473 -4.852 1 88.31 471 ILE A C 1
ATOM 3602 O O . ILE A 1 471 ? -53.062 7.195 -5.746 1 88.31 471 ILE A O 1
ATOM 3606 N N . TYR A 1 472 ? -51.094 7.254 -4.875 1 88.56 472 TYR A N 1
ATOM 3607 C CA . TYR A 1 472 ? -50.531 6.676 -6.098 1 88.56 472 TYR A CA 1
ATOM 3608 C C . TYR A 1 472 ? -51.062 5.262 -6.32 1 88.56 472 TYR A C 1
ATOM 3610 O O . TYR A 1 472 ? -51.406 4.898 -7.441 1 88.56 472 TYR A O 1
ATOM 3618 N N . LEU A 1 473 ? -51.094 4.449 -5.32 1 88.06 473 LEU A N 1
ATOM 3619 C CA . LEU A 1 473 ? -51.562 3.068 -5.441 1 88.06 473 LEU A CA 1
ATOM 3620 C C . LEU A 1 473 ? -53.062 3.012 -5.734 1 88.06 473 LEU A C 1
ATOM 3622 O O . LEU A 1 473 ? -53.5 2.148 -6.488 1 88.06 473 LEU A O 1
ATOM 3626 N N . ASP A 1 474 ? -53.75 3.93 -5.211 1 83 474 ASP A N 1
ATOM 3627 C CA . ASP A 1 474 ? -55.188 3.945 -5.43 1 83 474 ASP A CA 1
ATOM 3628 C C . ASP A 1 474 ? -55.531 4.402 -6.848 1 83 474 ASP A C 1
ATOM 3630 O O . ASP A 1 474 ? -56.469 3.904 -7.461 1 83 474 ASP A O 1
ATOM 3634 N N . ASP A 1 475 ? -54.75 5.34 -7.289 1 78.94 475 ASP A N 1
ATOM 3635 C CA . ASP A 1 475 ? -54.969 5.801 -8.656 1 78.94 475 ASP A CA 1
ATOM 3636 C C . ASP A 1 475 ? -54.688 4.684 -9.664 1 78.94 475 ASP A C 1
ATOM 3638 O O . ASP A 1 475 ? -55.406 4.57 -10.672 1 78.94 475 ASP A O 1
ATOM 3642 N N . ARG A 1 476 ? -53.812 3.859 -9.359 1 78.81 476 ARG A N 1
ATOM 3643 C CA . ARG A 1 476 ? -53.406 2.826 -10.305 1 78.81 476 ARG A CA 1
ATOM 3644 C C . ARG A 1 476 ? -54.219 1.56 -10.125 1 78.81 476 ARG A C 1
ATOM 3646 O O . ARG A 1 476 ? -54.25 0.7 -11.008 1 78.81 476 ARG A O 1
ATOM 3653 N N . HIS A 1 477 ? -54.781 1.417 -8.953 1 75.62 477 HIS A N 1
ATOM 3654 C CA . HIS A 1 477 ? -55.594 0.24 -8.688 1 75.62 477 HIS A CA 1
ATOM 3655 C C . HIS A 1 477 ? -56.75 0.128 -9.695 1 75.62 477 HIS A C 1
ATOM 3657 O O . HIS A 1 477 ? -57.156 -0.978 -10.055 1 75.62 477 HIS A O 1
ATOM 3663 N N . ALA A 1 478 ? -57.188 1.288 -10.297 1 69.31 478 ALA A N 1
ATOM 3664 C CA . ALA A 1 478 ? -58.312 1.277 -11.195 1 69.31 478 ALA A CA 1
ATOM 3665 C C . ALA A 1 478 ? -57.906 0.93 -12.625 1 69.31 478 ALA A C 1
ATOM 3667 O O . ALA A 1 478 ? -58.75 0.684 -13.484 1 69.31 478 ALA A O 1
ATOM 3668 N N . ARG A 1 479 ? -56.625 0.693 -12.742 1 74.88 479 ARG A N 1
ATOM 3669 C CA . ARG A 1 479 ? -56.156 0.458 -14.109 1 74.88 479 ARG A CA 1
ATOM 3670 C C . ARG A 1 479 ? -56.156 -1.03 -14.438 1 74.88 479 ARG A C 1
ATOM 3672 O O . ARG A 1 479 ? -55.844 -1.859 -13.594 1 74.88 479 ARG A O 1
ATOM 3679 N N . PRO A 1 480 ? -56.594 -1.325 -15.656 1 73.56 480 PRO A N 1
ATOM 3680 C CA . PRO A 1 480 ? -56.594 -2.732 -16.062 1 73.56 480 PRO A CA 1
ATOM 3681 C C . PRO A 1 480 ? -55.188 -3.268 -16.328 1 73.56 480 PRO A C 1
ATOM 3683 O O . PRO A 1 480 ? -54.25 -2.49 -16.609 1 73.56 480 PRO A O 1
ATOM 3686 N N . LYS A 1 481 ? -55.031 -4.543 -16.188 1 79.12 481 LYS A N 1
ATOM 3687 C CA . LYS A 1 481 ? -53.75 -5.203 -16.438 1 79.12 481 LYS A CA 1
ATOM 3688 C C . LYS A 1 481 ? -53.406 -5.191 -17.922 1 79.12 481 LYS A C 1
ATOM 3690 O O . LYS A 1 481 ? -54.281 -5.316 -18.766 1 79.12 481 LYS A O 1
ATOM 3695 N N . GLN A 1 482 ? -52.25 -4.746 -18.234 1 79.06 482 GLN A N 1
ATOM 3696 C CA . GLN A 1 482 ? -51.75 -4.738 -19.609 1 79.06 482 GLN A CA 1
ATOM 3697 C C . GLN A 1 482 ? -50.438 -5.508 -19.719 1 79.06 482 GLN A C 1
ATOM 3699 O O . GLN A 1 482 ? -49.781 -5.77 -18.719 1 79.06 482 GLN A O 1
ATOM 3704 N N . LEU A 1 483 ? -50.219 -6.023 -20.906 1 81.06 483 LEU A N 1
ATOM 3705 C CA . LEU A 1 483 ? -48.969 -6.68 -21.203 1 81.06 483 LEU A CA 1
ATOM 3706 C C . LEU A 1 483 ? -47.812 -5.664 -21.297 1 81.06 483 LEU A C 1
ATOM 3708 O O . LEU A 1 483 ? -47.906 -4.727 -22.094 1 81.06 483 LEU A O 1
ATOM 3712 N N . ILE A 1 484 ? -46.969 -5.781 -20.359 1 81.62 484 ILE A N 1
ATOM 3713 C CA . ILE A 1 484 ? -45.844 -4.855 -20.328 1 81.62 484 ILE A CA 1
ATOM 3714 C C . ILE A 1 484 ? -44.625 -5.516 -20.953 1 81.62 484 ILE A C 1
ATOM 3716 O O . ILE A 1 484 ? -44.188 -6.582 -20.516 1 81.62 484 ILE A O 1
ATOM 3720 N N . ALA A 1 485 ? -44.156 -5 -22.047 1 76.88 485 ALA A N 1
ATOM 3721 C CA . ALA A 1 485 ? -42.938 -5.496 -22.703 1 76.88 485 ALA A CA 1
ATOM 3722 C C . ALA A 1 485 ? -41.719 -4.711 -22.266 1 76.88 485 ALA A C 1
ATOM 3724 O O . ALA A 1 485 ? -41.812 -3.521 -21.953 1 76.88 485 ALA A O 1
ATOM 3725 N N . PRO A 1 486 ? -40.594 -5.469 -22 1 77.56 486 PRO A N 1
ATOM 3726 C CA . PRO A 1 486 ? -39.344 -4.773 -21.594 1 77.56 486 PRO A CA 1
ATOM 3727 C C . PRO A 1 486 ? -38.875 -3.762 -22.641 1 77.56 486 PRO A C 1
ATOM 3729 O O . PRO A 1 486 ? -39.188 -3.918 -23.828 1 77.56 486 PRO A O 1
ATOM 3732 N N . ASN A 1 487 ? -38.25 -2.738 -22.141 1 70.31 487 ASN A N 1
ATOM 3733 C CA . ASN A 1 487 ? -37.844 -1.628 -23 1 70.31 487 ASN A CA 1
ATOM 3734 C C . ASN A 1 487 ? -36.812 -2.068 -24.031 1 70.31 487 ASN A C 1
ATOM 3736 O O . ASN A 1 487 ? -36.656 -1.445 -25.078 1 70.31 487 ASN A O 1
ATOM 3740 N N . PHE A 1 488 ? -36.125 -3.186 -23.719 1 69.25 488 PHE A N 1
ATOM 3741 C CA . PHE A 1 488 ? -35.062 -3.559 -24.625 1 69.25 488 PHE A CA 1
ATOM 3742 C C . PHE A 1 488 ? -35.625 -4.113 -25.922 1 69.25 488 PHE A C 1
ATOM 3744 O O . PHE A 1 488 ? -34.906 -4.176 -26.938 1 69.25 488 PHE A O 1
ATOM 3751 N N . LEU A 1 489 ? -36.938 -4.516 -25.844 1 65.88 489 LEU A N 1
ATOM 3752 C CA . LEU A 1 489 ? -37.531 -5.078 -27.062 1 65.88 489 LEU A CA 1
ATOM 3753 C C . LEU A 1 489 ? -37.906 -3.975 -28.047 1 65.88 489 LEU A C 1
ATOM 3755 O O . LEU A 1 489 ? -38.094 -4.238 -29.234 1 65.88 489 LEU A O 1
ATOM 3759 N N . PHE A 1 490 ? -37.75 -2.77 -27.438 1 67.06 490 PHE A N 1
ATOM 3760 C CA . PHE A 1 490 ? -38.094 -1.677 -28.328 1 67.06 490 PHE A CA 1
ATOM 3761 C C . PHE A 1 490 ? -36.844 -1.087 -28.969 1 67.06 490 PHE A C 1
ATOM 3763 O O . PHE A 1 490 ? -35.812 -0.931 -28.297 1 67.06 490 PHE A O 1
ATOM 3770 N N . PRO A 1 491 ? -36.781 -1.031 -30.266 1 66.12 491 PRO A N 1
ATOM 3771 C CA . PRO A 1 491 ? -35.625 -0.514 -30.969 1 66.12 491 PRO A CA 1
ATOM 3772 C C . PRO A 1 491 ? -35.156 0.84 -30.438 1 66.12 491 PRO A C 1
ATOM 3774 O O . PRO A 1 491 ? -33.969 1.181 -30.547 1 66.12 491 PRO A O 1
ATOM 3777 N N . ARG A 1 492 ? -36 1.474 -29.844 1 63.31 492 ARG A N 1
ATOM 3778 C CA . ARG A 1 492 ? -35.625 2.803 -29.344 1 63.31 492 ARG A CA 1
ATOM 3779 C C . ARG A 1 492 ? -34.625 2.713 -28.203 1 63.31 492 ARG A C 1
ATOM 3781 O O . ARG A 1 492 ? -33.781 3.59 -28.031 1 63.31 492 ARG A O 1
ATOM 3788 N N . TYR A 1 493 ? -34.719 1.695 -27.422 1 63.78 493 TYR A N 1
ATOM 3789 C CA . TYR A 1 493 ? -33.812 1.493 -26.297 1 63.78 493 TYR A CA 1
ATOM 3790 C C . TYR A 1 493 ? -32.375 1.316 -26.781 1 63.78 493 TYR A C 1
ATOM 3792 O O . TYR A 1 493 ? -31.453 1.895 -26.203 1 63.78 493 TYR A O 1
ATOM 3800 N N . TRP A 1 494 ? -32.25 0.579 -27.828 1 63.66 494 TRP A N 1
ATOM 3801 C CA . TRP A 1 494 ? -30.922 0.302 -28.328 1 63.66 494 TRP A CA 1
ATOM 3802 C C . TRP A 1 494 ? -30.328 1.53 -29.031 1 63.66 494 TRP A C 1
ATOM 3804 O O . TRP A 1 494 ? -29.125 1.795 -28.922 1 63.66 494 TRP A O 1
ATOM 3814 N N . THR A 1 495 ? -31.141 2.242 -29.578 1 61.91 495 THR A N 1
ATOM 3815 C CA . THR A 1 495 ? -30.656 3.465 -30.219 1 61.91 495 THR A CA 1
ATOM 3816 C C . THR A 1 495 ? -30.266 4.504 -29.172 1 61.91 495 THR A C 1
ATOM 3818 O O . THR A 1 495 ? -29.297 5.238 -29.344 1 61.91 495 THR A O 1
ATOM 3821 N N . SER A 1 496 ? -30.844 4.395 -28.031 1 61.41 496 SER A N 1
ATOM 3822 C CA . SER A 1 496 ? -30.516 5.363 -26.984 1 61.41 496 SER A CA 1
ATOM 3823 C C . SER A 1 496 ? -29.25 4.969 -26.234 1 61.41 496 SER A C 1
ATOM 3825 O O . SER A 1 496 ? -28.469 5.832 -25.844 1 61.41 496 SER A O 1
ATOM 3827 N N . LEU A 1 497 ? -29.141 3.766 -25.922 1 60.12 497 LEU A N 1
ATOM 3828 C CA . LEU A 1 497 ? -27.938 3.273 -25.25 1 60.12 497 LEU A CA 1
ATOM 3829 C C . LEU A 1 497 ? -26.688 3.584 -26.078 1 60.12 497 LEU A C 1
ATOM 3831 O O . LEU A 1 497 ? -25.656 3.953 -25.531 1 60.12 497 LEU A O 1
ATOM 3835 N N . TRP A 1 498 ? -26.828 3.275 -27.375 1 55.81 498 TRP A N 1
ATOM 3836 C CA . TRP A 1 498 ? -25.703 3.592 -28.266 1 55.81 498 TRP A CA 1
ATOM 3837 C C . TRP A 1 498 ? -25.484 5.098 -28.328 1 55.81 498 TRP A C 1
ATOM 3839 O O . TRP A 1 498 ? -24.328 5.555 -28.344 1 55.81 498 TRP A O 1
ATOM 3849 N N . HIS A 1 499 ? -26.469 5.738 -28.281 1 53.56 499 HIS A N 1
ATOM 3850 C CA . HIS A 1 499 ? -26.359 7.191 -28.344 1 53.56 499 HIS A CA 1
ATOM 3851 C C . HIS A 1 499 ? -25.812 7.762 -27.031 1 53.56 499 HIS A C 1
ATOM 3853 O O . HIS A 1 499 ? -25.031 8.703 -27.031 1 53.56 499 HIS A O 1
ATOM 3859 N N . SER A 1 500 ? -26.297 7.25 -25.938 1 53.84 500 SER A N 1
ATOM 3860 C CA . SER A 1 500 ? -25.844 7.777 -24.656 1 53.84 500 SER A CA 1
ATOM 3861 C C . SER A 1 500 ? -24.375 7.426 -24.391 1 53.84 500 SER A C 1
ATOM 3863 O O . SER A 1 500 ? -23.625 8.234 -23.844 1 53.84 500 SER A O 1
ATOM 3865 N N . LYS A 1 501 ? -24 6.215 -24.547 1 50.81 501 LYS A N 1
ATOM 3866 C CA . LYS A 1 501 ? -22.609 5.84 -24.375 1 50.81 501 LYS A CA 1
ATOM 3867 C C . LYS A 1 501 ? -21.703 6.602 -25.344 1 50.81 501 LYS A C 1
ATOM 3869 O O . LYS A 1 501 ? -20.594 7.008 -24.984 1 50.81 501 LYS A O 1
ATOM 3874 N N . LEU A 1 502 ? -22.031 6.598 -26.656 1 43.84 502 LEU A N 1
ATOM 3875 C CA . LEU A 1 502 ? -21.266 7.332 -27.656 1 43.84 502 LEU A CA 1
ATOM 3876 C C . LEU A 1 502 ? -21.391 8.836 -27.438 1 43.84 502 LEU A C 1
ATOM 3878 O O . LEU A 1 502 ? -20.438 9.578 -27.672 1 43.84 502 LEU A O 1
ATOM 3882 N N . PHE A 1 503 ? -22.625 9.312 -27.328 1 39.91 503 PHE A N 1
ATOM 3883 C CA . PHE A 1 503 ? -22.828 10.758 -27.266 1 39.91 503 PHE A CA 1
ATOM 3884 C C . PHE A 1 503 ? -22.922 11.219 -25.812 1 39.91 503 PHE A C 1
ATOM 3886 O O . PHE A 1 503 ? -23.812 12 -25.469 1 39.91 503 PHE A O 1
ATOM 3893 N N . SER A 1 504 ? -22.562 10.344 -25 1 42.12 504 SER A N 1
ATOM 3894 C CA . SER A 1 504 ? -22.609 10.852 -23.625 1 42.12 504 SER A CA 1
ATOM 3895 C C . SER A 1 504 ? -21.922 12.203 -23.516 1 42.12 504 SER A C 1
ATOM 3897 O O . SER A 1 504 ? -21.844 12.781 -22.438 1 42.12 504 SER A O 1
ATOM 3899 N N . ARG A 1 505 ? -21.281 12.57 -24.656 1 38.62 505 ARG A N 1
ATOM 3900 C CA . ARG A 1 505 ? -20.641 13.883 -24.656 1 38.62 505 ARG A CA 1
ATOM 3901 C C . ARG A 1 505 ? -21.688 14.984 -24.469 1 38.62 505 ARG A C 1
ATOM 3903 O O . ARG A 1 505 ? -21.328 16.156 -24.344 1 38.62 505 ARG A O 1
ATOM 3910 N N . ASP A 1 506 ? -22.797 14.742 -25.094 1 33.91 506 ASP A N 1
ATOM 3911 C CA . ASP A 1 506 ? -23.688 15.906 -25.125 1 33.91 506 ASP A CA 1
ATOM 3912 C C . ASP A 1 506 ? -24.188 16.25 -23.734 1 33.91 506 ASP A C 1
ATOM 3914 O O . ASP A 1 506 ? -25.234 15.773 -23.312 1 33.91 506 ASP A O 1
ATOM 3918 N N . ILE A 1 507 ? -23.469 16.047 -22.797 1 33.75 507 ILE A N 1
ATOM 3919 C CA . ILE A 1 507 ? -23.859 16.938 -21.719 1 33.75 507 ILE A CA 1
ATOM 3920 C C . ILE A 1 507 ? -24.234 18.312 -22.281 1 33.75 507 ILE A C 1
ATOM 3922 O O . ILE A 1 507 ? -23.375 19.047 -22.766 1 33.75 507 ILE A O 1
ATOM 3926 N N . ARG A 1 508 ? -25.25 18.406 -23.156 1 31.91 508 ARG A N 1
ATOM 3927 C CA . ARG A 1 508 ? -25.844 19.703 -23.484 1 31.91 508 ARG A CA 1
ATOM 3928 C C . ARG A 1 508 ? -25.781 20.641 -22.281 1 31.91 508 ARG A C 1
ATOM 3930 O O . ARG A 1 508 ? -26.078 20.234 -21.156 1 31.91 508 ARG A O 1
ATOM 3937 N N . LYS A 1 509 ? -25.094 21.75 -22.453 1 34.28 509 LYS A N 1
ATOM 3938 C CA . LYS A 1 509 ? -25.219 23.031 -21.766 1 34.28 509 LYS A CA 1
ATOM 3939 C C . LYS A 1 509 ? -26.688 23.391 -21.531 1 34.28 509 LYS A C 1
ATOM 3941 O O . LYS A 1 509 ? -27.344 23.906 -22.438 1 34.28 509 LYS A O 1
ATOM 3946 N N . ARG A 1 510 ? -27.594 22.562 -21.109 1 32.12 510 ARG A N 1
ATOM 3947 C CA . ARG A 1 510 ? -28.906 23.156 -20.812 1 32.12 510 ARG A CA 1
ATOM 3948 C C . ARG A 1 510 ? -28.75 24.578 -20.25 1 32.12 510 ARG A C 1
ATOM 3950 O O . ARG A 1 510 ? -27.688 24.922 -19.703 1 32.12 510 ARG A O 1
ATOM 3957 N N . ASP A 1 511 ? -29.891 25.422 -20.266 1 29.69 511 ASP A N 1
ATOM 3958 C CA . ASP A 1 511 ? -30.141 26.828 -19.969 1 29.69 511 ASP A CA 1
ATOM 3959 C C . ASP A 1 511 ? -29.484 27.234 -18.641 1 29.69 511 ASP A C 1
ATOM 3961 O O . ASP A 1 511 ? -29.094 26.359 -17.859 1 29.69 511 ASP A O 1
ATOM 3965 N N . GLY A 1 512 ? -29.719 28.656 -18.219 1 31.27 512 GLY A N 1
ATOM 3966 C CA . GLY A 1 512 ? -29.312 29.641 -17.219 1 31.27 512 GLY A CA 1
ATOM 3967 C C . GLY A 1 512 ? -29.422 29.109 -15.797 1 31.27 512 GLY A C 1
ATOM 3968 O O . GLY A 1 512 ? -29.375 29.891 -14.844 1 31.27 512 GLY A O 1
ATOM 3969 N N . GLY A 1 513 ? -30.234 28.047 -15.508 1 33.22 513 GLY A N 1
ATOM 3970 C CA . GLY A 1 513 ? -30.359 27.828 -14.07 1 33.22 513 GLY A CA 1
ATOM 3971 C C . GLY A 1 513 ? -29.094 27.328 -13.422 1 33.22 513 GLY A C 1
ATOM 3972 O O . GLY A 1 513 ? -28.156 26.922 -14.109 1 33.22 513 GLY A O 1
ATOM 3973 N N . PRO A 1 514 ? -28.859 27.672 -12.086 1 35.34 514 PRO A N 1
ATOM 3974 C CA . PRO A 1 514 ? -27.672 27.344 -11.297 1 35.34 514 PRO A CA 1
ATOM 3975 C C . PRO A 1 514 ? -27.297 25.875 -11.383 1 35.34 514 PRO A C 1
ATOM 3977 O O . PRO A 1 514 ? -28.125 25 -11.133 1 35.34 514 PRO A O 1
ATOM 3980 N N . ARG A 1 515 ? -26.594 25.453 -12.336 1 40.25 515 ARG A N 1
ATOM 3981 C CA . ARG A 1 515 ? -26.078 24.094 -12.555 1 40.25 515 ARG A CA 1
ATOM 3982 C C . ARG A 1 515 ? -25.328 23.594 -11.32 1 40.25 515 ARG A C 1
ATOM 3984 O O . ARG A 1 515 ? -24.438 24.281 -10.797 1 40.25 515 ARG A O 1
ATOM 3991 N N . VAL A 1 516 ? -25.922 22.781 -10.398 1 45.91 516 VAL A N 1
ATOM 3992 C CA . VAL A 1 516 ? -25.266 22.094 -9.289 1 45.91 516 VAL A CA 1
ATOM 3993 C C . VAL A 1 516 ? -24.266 21.062 -9.828 1 45.91 516 VAL A C 1
ATOM 3995 O O . VAL A 1 516 ? -24.672 20.094 -10.484 1 45.91 516 VAL A O 1
ATOM 3998 N N . GLU A 1 517 ? -23.141 21.469 -10.445 1 45.56 517 GLU A N 1
ATOM 3999 C CA . GLU A 1 517 ? -22.188 20.453 -10.891 1 45.56 517 GLU A CA 1
ATOM 4000 C C . GLU A 1 517 ? -21.328 19.969 -9.734 1 45.56 517 GLU A C 1
ATOM 4002 O O . GLU A 1 517 ? -20.828 20.766 -8.938 1 45.56 517 GLU A O 1
ATOM 4007 N N . LEU A 1 518 ? -21.562 18.75 -9.32 1 50.66 518 LEU A N 1
ATOM 4008 C CA . LEU A 1 518 ? -20.641 18.125 -8.383 1 50.66 518 LEU A CA 1
ATOM 4009 C C . LEU A 1 518 ? -19.203 18.219 -8.883 1 50.66 518 LEU A C 1
ATOM 4011 O O . LEU A 1 518 ? -18.938 18.062 -10.078 1 50.66 518 LEU A O 1
ATOM 4015 N N . ASP A 1 519 ? -18.406 18.969 -8.156 1 53.5 519 ASP A N 1
ATOM 4016 C CA . ASP A 1 519 ? -17 19.031 -8.539 1 53.5 519 ASP A CA 1
ATOM 4017 C C . ASP A 1 519 ? -16.469 17.656 -8.953 1 53.5 519 ASP A C 1
ATOM 4019 O O . ASP A 1 519 ? -16.844 16.641 -8.359 1 53.5 519 ASP A O 1
ATOM 4023 N N . PRO A 1 520 ? -16.016 17.578 -10.094 1 51.44 520 PRO A N 1
ATOM 4024 C CA . PRO A 1 520 ? -15.477 16.312 -10.609 1 51.44 520 PRO A CA 1
ATOM 4025 C C . PRO A 1 520 ? -14.648 15.555 -9.578 1 51.44 520 PRO A C 1
ATOM 4027 O O . PRO A 1 520 ? -14.547 14.328 -9.641 1 51.44 520 PRO A O 1
ATOM 4030 N N . VAL A 1 521 ? -14.211 16.406 -8.625 1 57.19 521 VAL A N 1
ATOM 4031 C CA . VAL A 1 521 ? -13.359 15.758 -7.641 1 57.19 521 VAL A CA 1
ATOM 4032 C C . VAL A 1 521 ? -14.203 14.867 -6.734 1 57.19 521 VAL A C 1
ATOM 4034 O O . VAL A 1 521 ? -13.703 13.891 -6.168 1 57.19 521 VAL A O 1
ATOM 4037 N N . PHE A 1 522 ? -15.461 15.273 -6.805 1 59.38 522 PHE A N 1
ATOM 4038 C CA . PHE A 1 522 ? -16.359 14.516 -5.945 1 59.38 522 PHE A CA 1
ATOM 4039 C C . PHE A 1 522 ? -16.562 13.102 -6.48 1 59.38 522 PHE A C 1
ATOM 4041 O O . PHE A 1 522 ? -16.75 12.164 -5.703 1 59.38 522 PHE A O 1
ATOM 4048 N N . HIS A 1 523 ? -16.453 13.062 -7.855 1 59.5 523 HIS A N 1
ATOM 4049 C CA . HIS A 1 523 ? -16.672 11.75 -8.438 1 59.5 523 HIS A CA 1
ATOM 4050 C C . HIS A 1 523 ? -15.352 11.039 -8.719 1 59.5 523 HIS A C 1
ATOM 4052 O O . HIS A 1 523 ? -15.234 9.828 -8.508 1 59.5 523 HIS A O 1
ATOM 4058 N N . LYS A 1 524 ? -14.453 11.977 -9.328 1 64.31 524 LYS A N 1
ATOM 4059 C CA . LYS A 1 524 ? -13.156 11.391 -9.633 1 64.31 524 LYS A CA 1
ATOM 4060 C C . LYS A 1 524 ? -12.023 12.203 -9.008 1 64.31 524 LYS A C 1
ATOM 4062 O O . LYS A 1 524 ? -11.75 13.328 -9.445 1 64.31 524 LYS A O 1
ATOM 4067 N N . PRO A 1 525 ? -11.516 11.641 -7.922 1 70 525 PRO A N 1
ATOM 4068 C CA . PRO A 1 525 ? -10.398 12.391 -7.336 1 70 525 PRO A CA 1
ATOM 4069 C C . PRO A 1 525 ? -9.234 12.57 -8.305 1 70 525 PRO A C 1
ATOM 4071 O O . PRO A 1 525 ? -9 11.719 -9.164 1 70 525 PRO A O 1
ATOM 4074 N N . ARG A 1 526 ? -8.734 13.812 -8.383 1 77.31 526 ARG A N 1
ATOM 4075 C CA . ARG A 1 526 ? -7.555 14.109 -9.188 1 77.31 526 ARG A CA 1
ATOM 4076 C C . ARG A 1 526 ? -6.379 13.227 -8.781 1 77.31 526 ARG A C 1
ATOM 4078 O O . ARG A 1 526 ? -6.195 12.93 -7.602 1 77.31 526 ARG A O 1
ATOM 4085 N N . ASN A 1 527 ? -5.711 12.703 -9.766 1 77.06 527 ASN A N 1
ATOM 4086 C CA . ASN A 1 527 ? -4.496 11.938 -9.508 1 77.06 527 ASN A CA 1
ATOM 4087 C C . ASN A 1 527 ? -3.301 12.859 -9.266 1 77.06 527 ASN A C 1
ATOM 4089 O O . ASN A 1 527 ? -2.912 13.625 -10.148 1 77.06 527 ASN A O 1
ATOM 4093 N N . PRO A 1 528 ? -2.756 12.875 -8.078 1 84 528 PRO A N 1
ATOM 4094 C CA . PRO A 1 528 ? -1.639 13.773 -7.77 1 84 528 PRO A CA 1
ATOM 4095 C C . PRO A 1 528 ? -0.371 13.43 -8.547 1 84 528 PRO A C 1
ATOM 4097 O O . PRO A 1 528 ? 0.547 14.25 -8.633 1 84 528 PRO A O 1
ATOM 4100 N N . ASP A 1 529 ? -0.293 12.25 -9.195 1 82.81 529 ASP A N 1
ATOM 4101 C CA . ASP A 1 529 ? 0.939 11.812 -9.852 1 82.81 529 ASP A CA 1
ATOM 4102 C C . ASP A 1 529 ? 0.903 12.117 -11.344 1 82.81 529 ASP A C 1
ATOM 4104 O O . ASP A 1 529 ? 1.942 12.117 -12.008 1 82.81 529 ASP A O 1
ATOM 4108 N N . HIS A 1 530 ? -0.347 12.281 -11.914 1 83.31 530 HIS A N 1
ATOM 4109 C CA . HIS A 1 530 ? -0.436 12.5 -13.352 1 83.31 530 HIS A CA 1
ATOM 4110 C C . HIS A 1 530 ? -1.485 13.562 -13.68 1 83.31 530 HIS A C 1
ATOM 4112 O O . HIS A 1 530 ? -2.57 13.562 -13.094 1 83.31 530 HIS A O 1
ATOM 4118 N N . LEU A 1 531 ? -1.136 14.445 -14.547 1 83.19 531 LEU A N 1
ATOM 4119 C CA . LEU A 1 531 ? -2.092 15.375 -15.133 1 83.19 531 LEU A CA 1
ATOM 4120 C C . LEU A 1 531 ? -2.955 14.688 -16.172 1 83.19 531 LEU A C 1
ATOM 4122 O O . LEU A 1 531 ? -2.615 13.602 -16.656 1 83.19 531 LEU A O 1
ATOM 4126 N N . PRO A 1 532 ? -4.133 15.117 -16.391 1 81.94 532 PRO A N 1
ATOM 4127 C CA . PRO A 1 532 ? -4.961 14.5 -17.422 1 81.94 532 PRO A CA 1
ATOM 4128 C C . PRO A 1 532 ? -4.277 14.484 -18.797 1 81.94 532 PRO A C 1
ATOM 4130 O O . PRO A 1 532 ? -3.463 15.359 -19.094 1 81.94 532 PRO A O 1
ATOM 4133 N N . ALA A 1 533 ? -4.523 13.414 -19.609 1 82.94 533 ALA A N 1
ATOM 4134 C CA . ALA A 1 533 ? -3.867 13.188 -20.891 1 82.94 533 ALA A CA 1
ATOM 4135 C C . ALA A 1 533 ? -4.168 14.312 -21.875 1 82.94 533 ALA A C 1
ATOM 4137 O O . ALA A 1 533 ? -5.328 14.68 -22.078 1 82.94 533 ALA A O 1
ATOM 4138 N N . ALA A 1 534 ? -3.16 15.039 -22.328 1 79.69 534 ALA A N 1
ATOM 4139 C CA . ALA A 1 534 ? -3.301 16.125 -23.281 1 79.69 534 ALA A CA 1
ATOM 4140 C C . ALA A 1 534 ? -3.215 15.617 -24.719 1 79.69 534 ALA A C 1
ATOM 4142 O O . ALA A 1 534 ? -3.836 16.188 -25.625 1 79.69 534 ALA A O 1
ATOM 4143 N N . ASN A 1 535 ? -2.457 14.422 -24.938 1 85.25 535 ASN A N 1
ATOM 4144 C CA . ASN A 1 535 ? -2.207 13.883 -26.281 1 85.25 535 ASN A CA 1
ATOM 4145 C C . ASN A 1 535 ? -2.598 12.414 -26.375 1 85.25 535 ASN A C 1
ATOM 4147 O O . ASN A 1 535 ? -2.902 11.781 -25.359 1 85.25 535 ASN A O 1
ATOM 4151 N N . THR A 1 536 ? -2.674 11.867 -27.594 1 84.5 536 THR A N 1
ATOM 4152 C CA . THR A 1 536 ? -3.066 10.484 -27.859 1 84.5 536 THR A CA 1
ATOM 4153 C C . THR A 1 536 ? -2.016 9.516 -27.312 1 84.5 536 THR A C 1
ATOM 4155 O O . THR A 1 536 ? -2.35 8.422 -26.844 1 84.5 536 THR A O 1
ATOM 4158 N N . VAL A 1 537 ? -0.783 9.961 -27.438 1 83.5 537 VAL A N 1
ATOM 4159 C CA . VAL A 1 537 ? 0.272 9.094 -26.938 1 83.5 537 VAL A CA 1
ATOM 4160 C C . VAL A 1 537 ? 0.149 8.961 -25.422 1 83.5 537 VAL A C 1
ATOM 4162 O O . VAL A 1 537 ? 0.335 7.879 -24.859 1 83.5 537 VAL A O 1
ATOM 4165 N N . GLU A 1 538 ? -0.248 10.047 -24.906 1 86.31 538 GLU A N 1
ATOM 4166 C CA . GLU A 1 538 ? -0.437 10.008 -23.469 1 86.31 538 GLU A CA 1
ATOM 4167 C C . GLU A 1 538 ? -1.681 9.203 -23.094 1 86.31 538 GLU A C 1
ATOM 4169 O O . GLU A 1 538 ? -1.725 8.578 -22.031 1 86.31 538 GLU A O 1
ATOM 4174 N N . ALA A 1 539 ? -2.576 9.172 -23.953 1 86.56 539 ALA A N 1
ATOM 4175 C CA . ALA A 1 539 ? -3.791 8.414 -23.672 1 86.56 539 ALA A CA 1
ATOM 4176 C C . ALA A 1 539 ? -3.531 6.914 -23.75 1 86.56 539 ALA A C 1
ATOM 4178 O O . ALA A 1 539 ? -4.066 6.141 -22.953 1 86.56 539 ALA A O 1
ATOM 4179 N N . VAL A 1 540 ? -2.746 6.539 -24.781 1 85.06 540 VAL A N 1
ATOM 4180 C CA . VAL A 1 540 ? -2.369 5.133 -24.891 1 85.06 540 VAL A CA 1
ATOM 4181 C C . VAL A 1 540 ? -1.502 4.734 -23.703 1 85.06 540 VAL A C 1
ATOM 4183 O O . VAL A 1 540 ? -1.634 3.631 -23.172 1 85.06 540 VAL A O 1
ATOM 4186 N N . GLY A 1 541 ? -0.696 5.664 -23.359 1 83.88 541 GLY A N 1
ATOM 4187 C CA . GLY A 1 541 ? 0.116 5.414 -22.188 1 83.88 541 GLY A CA 1
ATOM 4188 C C . GLY A 1 541 ? -0.707 5.234 -20.922 1 83.88 541 GLY A C 1
ATOM 4189 O O . GLY A 1 541 ? -0.37 4.41 -20.062 1 83.88 541 GLY A O 1
ATOM 4190 N N . ASP A 1 542 ? -1.779 5.883 -20.875 1 85 542 ASP A N 1
ATOM 4191 C CA . ASP A 1 542 ? -2.66 5.742 -19.719 1 85 542 ASP A CA 1
ATOM 4192 C C . ASP A 1 542 ? -3.336 4.375 -19.719 1 85 542 ASP A C 1
ATOM 4194 O O . ASP A 1 542 ? -3.598 3.814 -18.641 1 85 542 ASP A O 1
ATOM 4198 N N . CYS A 1 543 ? -3.533 3.863 -20.859 1 81.62 543 CYS A N 1
ATOM 4199 C CA . CYS A 1 543 ? -4.121 2.531 -20.938 1 81.62 543 CYS A CA 1
ATOM 4200 C C . CYS A 1 543 ? -3.137 1.47 -20.469 1 81.62 543 CYS A C 1
ATOM 4202 O O . CYS A 1 543 ? -3.514 0.54 -19.75 1 81.62 543 CYS A O 1
ATOM 4204 N N . ILE A 1 544 ? -1.913 1.638 -20.828 1 82 544 ILE A N 1
ATOM 4205 C CA . ILE A 1 544 ? -0.882 0.696 -20.406 1 82 544 ILE A CA 1
ATOM 4206 C C . ILE A 1 544 ? -0.658 0.814 -18.891 1 82 544 ILE A C 1
ATOM 4208 O O . ILE A 1 544 ? -0.425 -0.187 -18.219 1 82 544 ILE A O 1
ATOM 4212 N N . ARG A 1 545 ? -0.839 2 -18.484 1 83.31 545 ARG A N 1
ATOM 4213 C CA . ARG A 1 545 ? -0.675 2.225 -17.062 1 83.31 545 ARG A CA 1
ATOM 4214 C C . ARG A 1 545 ? -1.786 1.543 -16.266 1 83.31 545 ARG A C 1
ATOM 4216 O O . ARG A 1 545 ? -1.562 1.076 -15.148 1 83.31 545 ARG A O 1
ATOM 4223 N N . LYS A 1 546 ? -2.908 1.466 -16.828 1 83.69 546 LYS A N 1
ATOM 4224 C CA . LYS A 1 546 ? -4.012 0.807 -16.141 1 83.69 546 LYS A CA 1
ATOM 4225 C C . LYS A 1 546 ? -3.738 -0.684 -15.961 1 83.69 546 LYS A C 1
ATOM 4227 O O . LYS A 1 546 ? -4.137 -1.278 -14.961 1 83.69 546 LYS A O 1
ATOM 4232 N N . ILE A 1 547 ? -3.004 -1.313 -16.828 1 81.94 547 ILE A N 1
ATOM 4233 C CA . ILE A 1 547 ? -2.645 -2.723 -16.719 1 81.94 547 ILE A CA 1
ATOM 4234 C C . ILE A 1 547 ? -1.657 -2.914 -15.562 1 81.94 547 ILE A C 1
ATOM 4236 O O . ILE A 1 547 ? -1.776 -3.863 -14.789 1 81.94 547 ILE A O 1
ATOM 4240 N N . SER A 1 548 ? -0.773 -1.911 -15.539 1 81.75 548 SER A N 1
ATOM 4241 C CA . SER A 1 548 ? 0.215 -1.997 -14.469 1 81.75 548 SER A CA 1
ATOM 4242 C C . SER A 1 548 ? -0.426 -1.765 -13.102 1 81.75 548 SER A C 1
ATOM 4244 O O . SER A 1 548 ? -0.016 -2.365 -12.109 1 81.75 548 SER A O 1
ATOM 4246 N N . VAL A 1 549 ? -1.489 -0.971 -13.125 1 82.81 549 VAL A N 1
ATOM 4247 C CA . VAL A 1 549 ? -2.164 -0.69 -11.859 1 82.81 549 VAL A CA 1
ATOM 4248 C C . VAL A 1 549 ? -2.955 -1.917 -11.414 1 82.81 549 VAL A C 1
ATOM 4250 O O . VAL A 1 549 ? -3.01 -2.227 -10.219 1 82.81 549 VAL A O 1
ATOM 4253 N N . VAL A 1 550 ? -3.473 -2.713 -12.383 1 84.75 550 VAL A N 1
ATOM 4254 C CA . VAL A 1 550 ? -4.227 -3.922 -12.062 1 84.75 550 VAL A CA 1
ATOM 4255 C C . VAL A 1 550 ? -3.289 -4.98 -11.484 1 84.75 550 VAL A C 1
ATOM 4257 O O . VAL A 1 550 ? -3.648 -5.688 -10.539 1 84.75 550 VAL A O 1
ATOM 4260 N N . LEU A 1 551 ? -2.057 -4.992 -11.922 1 84.94 551 LEU A N 1
ATOM 4261 C CA . LEU A 1 551 ? -1.093 -5.984 -11.453 1 84.94 551 LEU A CA 1
ATOM 4262 C C . LEU A 1 551 ? -0.58 -5.633 -10.062 1 84.94 551 LEU A C 1
ATOM 4264 O O . LEU A 1 551 ? -0.129 -6.512 -9.32 1 84.94 551 LEU A O 1
ATOM 4268 N N . ARG A 1 552 ? -0.77 -4.324 -9.734 1 81.69 552 ARG A N 1
ATOM 4269 C CA . ARG A 1 552 ? -0.272 -3.869 -8.445 1 81.69 552 ARG A CA 1
ATOM 4270 C C . ARG A 1 552 ? -1.352 -3.979 -7.371 1 81.69 552 ARG A C 1
ATOM 4272 O O . ARG A 1 552 ? -1.05 -3.986 -6.176 1 81.69 552 ARG A O 1
ATOM 4279 N N . THR A 1 553 ? -2.475 -4.316 -7.695 1 83.5 553 THR A N 1
ATOM 4280 C CA . THR A 1 553 ? -3.58 -4.348 -6.746 1 83.5 553 THR A CA 1
ATOM 4281 C C . THR A 1 553 ? -3.521 -5.609 -5.887 1 83.5 553 THR A C 1
ATOM 4283 O O . THR A 1 553 ? -2.779 -6.543 -6.195 1 83.5 553 THR A O 1
ATOM 4286 N N . GLU A 1 554 ? -4.16 -5.543 -4.734 1 83.31 554 GLU A N 1
ATOM 4287 C CA . GLU A 1 554 ? -4.246 -6.676 -3.816 1 83.31 554 GLU A CA 1
ATOM 4288 C C . GLU A 1 554 ? -5.062 -7.816 -4.422 1 83.31 554 GLU A C 1
ATOM 4290 O O . GLU A 1 554 ? -4.887 -8.977 -4.055 1 83.31 554 GLU A O 1
ATOM 4295 N N . HIS A 1 555 ? -5.832 -7.508 -5.414 1 88.19 555 HIS A N 1
ATOM 4296 C CA . HIS A 1 555 ? -6.625 -8.547 -6.066 1 88.19 555 HIS A CA 1
ATOM 4297 C C . HIS A 1 555 ? -5.746 -9.438 -6.938 1 88.19 555 HIS A C 1
ATOM 4299 O O . HIS A 1 555 ? -5.961 -10.648 -6.996 1 88.19 555 HIS A O 1
ATOM 4305 N N . ALA A 1 556 ? -4.75 -8.805 -7.52 1 89.31 556 ALA A N 1
ATOM 4306 C CA . ALA A 1 556 ? -3.824 -9.594 -8.328 1 89.31 556 ALA A CA 1
ATOM 4307 C C . ALA A 1 556 ? -2.943 -10.477 -7.445 1 89.31 556 ALA A C 1
ATOM 4309 O O . ALA A 1 556 ? -2.588 -11.586 -7.832 1 89.31 556 ALA A O 1
ATOM 4310 N N . ALA A 1 557 ? -2.621 -9.945 -6.281 1 86.75 557 ALA A N 1
ATOM 4311 C CA . ALA A 1 557 ? -1.841 -10.75 -5.348 1 86.75 557 ALA A CA 1
ATOM 4312 C C . ALA A 1 557 ? -2.654 -11.938 -4.832 1 86.75 557 ALA A C 1
AT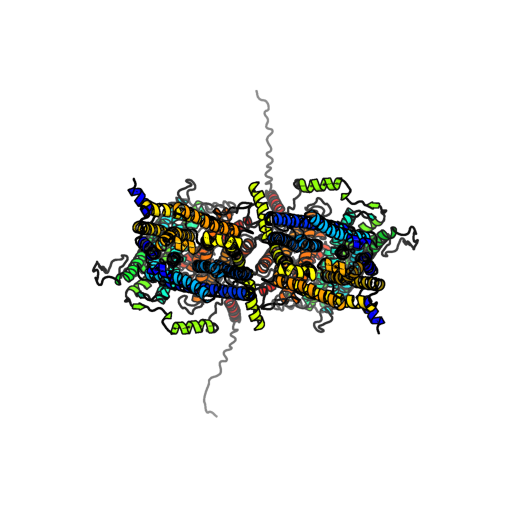OM 4314 O O . ALA A 1 557 ? -2.121 -13.031 -4.652 1 86.75 557 ALA A O 1
ATOM 4315 N N . TYR A 1 558 ? -3.926 -11.711 -4.602 1 89.25 558 TYR A N 1
ATOM 4316 C CA . TYR A 1 558 ? -4.812 -12.812 -4.238 1 89.25 558 TYR A CA 1
ATOM 4317 C C . TYR A 1 558 ? -4.902 -13.836 -5.359 1 89.25 558 TYR A C 1
ATOM 4319 O O . TYR A 1 558 ? -4.949 -15.039 -5.105 1 89.25 558 TYR A O 1
ATOM 4327 N N . GLY A 1 559 ? -4.941 -13.344 -6.562 1 91.56 559 GLY A N 1
ATOM 4328 C CA . GLY A 1 559 ? -4.969 -14.266 -7.691 1 91.56 559 GLY A CA 1
ATOM 4329 C C . GLY A 1 559 ? -3.719 -15.117 -7.797 1 91.56 559 GLY A C 1
ATOM 4330 O O . GLY A 1 559 ? -3.801 -16.312 -8.102 1 91.56 559 GLY A O 1
ATOM 4331 N N . LEU A 1 560 ? -2.578 -14.531 -7.48 1 89.81 560 LEU A N 1
ATOM 4332 C CA . LEU A 1 560 ? -1.334 -15.297 -7.523 1 89.81 560 LEU A CA 1
ATOM 4333 C C . LEU A 1 560 ? -1.312 -16.359 -6.43 1 89.81 560 LEU A C 1
ATOM 4335 O O . LEU A 1 560 ? -0.834 -17.469 -6.656 1 89.81 560 LEU A O 1
ATOM 4339 N N . ARG A 1 561 ? -1.85 -16.031 -5.301 1 91.25 561 ARG A N 1
ATOM 4340 C CA . ARG A 1 561 ? -1.941 -17.016 -4.23 1 91.25 561 ARG A CA 1
ATOM 4341 C C . ARG A 1 561 ? -2.873 -18.156 -4.617 1 91.25 561 ARG A C 1
ATOM 4343 O O . ARG A 1 561 ? -2.602 -19.328 -4.305 1 91.25 561 ARG A O 1
ATOM 4350 N N . GLY A 1 562 ? -3.967 -17.781 -5.227 1 92.81 562 GLY A N 1
ATOM 4351 C CA . GLY A 1 562 ? -4.883 -18.812 -5.691 1 92.81 562 GLY A CA 1
ATOM 4352 C C . GLY A 1 562 ? -4.273 -19.719 -6.738 1 92.81 562 GLY A C 1
ATOM 4353 O O . GLY A 1 562 ? -4.465 -20.938 -6.699 1 92.81 562 GLY A O 1
ATOM 4354 N N . ALA A 1 563 ? -3.502 -19.141 -7.625 1 94.81 563 ALA A N 1
ATOM 4355 C CA . ALA A 1 563 ? -2.838 -19.938 -8.656 1 94.81 563 ALA A CA 1
ATOM 4356 C C . ALA A 1 563 ? -1.791 -20.859 -8.039 1 94.81 563 ALA A C 1
ATOM 4358 O O . ALA A 1 563 ? -1.645 -22 -8.461 1 94.81 563 ALA A O 1
ATOM 4359 N N . CYS A 1 564 ? -1.091 -20.375 -7.008 1 92.69 564 CYS A N 1
ATOM 4360 C CA . CYS A 1 564 ? -0.1 -21.203 -6.332 1 92.69 564 CYS A CA 1
ATOM 4361 C C . CYS A 1 564 ? -0.772 -22.328 -5.559 1 92.69 564 CYS A C 1
ATOM 4363 O O . CYS A 1 564 ? -0.241 -23.438 -5.484 1 92.69 564 CYS A O 1
ATOM 4365 N N . ALA A 1 565 ? -1.904 -22.062 -4.992 1 94.69 565 ALA A N 1
ATOM 4366 C CA . ALA A 1 565 ? -2.643 -23.094 -4.281 1 94.69 565 ALA A CA 1
ATOM 4367 C C . ALA A 1 565 ? -3.059 -24.219 -5.234 1 94.69 565 ALA A C 1
ATOM 4369 O O . ALA A 1 565 ? -2.875 -25.406 -4.934 1 94.69 565 ALA A O 1
ATOM 4370 N N . VAL A 1 566 ? -3.529 -23.891 -6.371 1 96.12 566 VAL A N 1
ATOM 4371 C CA . VAL A 1 566 ? -3.971 -24.875 -7.348 1 96.12 566 VAL A CA 1
ATOM 4372 C C . VAL A 1 566 ? -2.766 -25.641 -7.891 1 96.12 566 VAL A C 1
ATOM 4374 O O . VAL A 1 566 ? -2.807 -26.859 -8.008 1 96.12 566 VAL A O 1
ATOM 4377 N N . MET A 1 567 ? -1.665 -24.922 -8.102 1 94.44 567 MET A N 1
ATOM 4378 C CA . MET A 1 567 ? -0.506 -25.547 -8.727 1 94.44 567 MET A CA 1
ATOM 4379 C C . MET A 1 567 ? 0.242 -26.422 -7.723 1 94.44 567 MET A C 1
ATOM 4381 O O . MET A 1 567 ? 1.012 -27.312 -8.109 1 94.44 567 MET A O 1
ATOM 4385 N N . THR A 1 568 ? 0.014 -26.234 -6.418 1 93.06 568 THR A N 1
ATOM 4386 C CA . THR A 1 568 ? 0.619 -27.109 -5.414 1 93.06 568 THR A CA 1
ATOM 4387 C C . THR A 1 568 ? 0.134 -28.547 -5.582 1 93.06 568 THR A C 1
ATOM 4389 O O . THR A 1 568 ? 0.903 -29.484 -5.395 1 93.06 568 THR A O 1
ATOM 4392 N N . ILE A 1 569 ? -1.1 -28.672 -5.98 1 94.81 569 ILE A N 1
ATOM 4393 C CA . ILE A 1 569 ? -1.648 -30.016 -6.164 1 94.81 569 ILE A CA 1
ATOM 4394 C C . ILE A 1 569 ? -1.63 -30.375 -7.648 1 94.81 569 ILE A C 1
ATOM 4396 O O . ILE A 1 569 ? -1.29 -31.516 -8.008 1 94.81 569 ILE A O 1
ATOM 4400 N N . ALA A 1 570 ? -1.877 -29.422 -8.508 1 95.44 570 ALA A N 1
ATOM 4401 C CA . ALA A 1 570 ? -1.983 -29.688 -9.938 1 95.44 570 ALA A CA 1
ATOM 4402 C C . ALA A 1 570 ? -0.638 -30.109 -10.516 1 95.44 570 ALA A C 1
ATOM 4404 O O . ALA A 1 570 ? -0.585 -30.844 -11.516 1 95.44 570 ALA A O 1
ATOM 4405 N N . ILE A 1 571 ? 0.474 -29.719 -9.922 1 91.31 571 ILE A N 1
ATOM 4406 C CA . ILE A 1 571 ? 1.802 -30.031 -10.445 1 91.31 571 ILE A CA 1
ATOM 4407 C C . ILE A 1 571 ? 2.025 -31.531 -10.43 1 91.31 571 ILE A C 1
ATOM 4409 O O . ILE A 1 571 ? 2.77 -32.062 -11.266 1 91.31 571 ILE A O 1
ATOM 4413 N N . VAL A 1 572 ? 1.316 -32.281 -9.562 1 90.69 572 VAL A N 1
ATOM 4414 C CA . VAL A 1 572 ? 1.425 -33.75 -9.461 1 90.69 572 VAL A CA 1
ATOM 4415 C C . VAL A 1 572 ? 0.901 -34.406 -10.742 1 90.69 572 VAL A C 1
ATOM 4417 O O . VAL A 1 572 ? 1.347 -35.469 -11.125 1 90.69 572 VAL A O 1
ATOM 4420 N N . GLY A 1 573 ? 0.019 -33.688 -11.453 1 91.81 573 GLY A N 1
ATOM 4421 C CA . GLY A 1 573 ? -0.566 -34.219 -12.672 1 91.81 573 GLY A CA 1
ATOM 4422 C C . GLY A 1 573 ? 0.27 -33.938 -13.906 1 91.81 573 GLY A C 1
ATOM 4423 O O . GLY A 1 573 ? 0.025 -34.531 -14.969 1 91.81 573 GLY A O 1
ATOM 4424 N N . PHE A 1 574 ? 1.358 -33.094 -13.773 1 91.5 574 PHE A N 1
ATOM 4425 C CA . PHE A 1 574 ? 2.121 -32.719 -14.953 1 91.5 574 PHE A CA 1
ATOM 4426 C C . PHE A 1 574 ? 3.527 -33.312 -14.914 1 91.5 574 PHE A C 1
ATOM 4428 O O . PHE A 1 574 ? 4.258 -33.25 -15.906 1 91.5 574 PHE A O 1
ATOM 4435 N N . LEU A 1 575 ? 3.852 -33.969 -13.828 1 85.44 575 LEU A N 1
ATOM 4436 C CA . LEU A 1 575 ? 5.172 -34.594 -13.703 1 85.44 575 LEU A CA 1
ATOM 4437 C C . LEU A 1 575 ? 5.148 -36.031 -14.141 1 85.44 575 LEU A C 1
ATOM 4439 O O . LEU A 1 575 ? 4.141 -36.719 -13.961 1 85.44 575 LEU A O 1
ATOM 4443 N N . HIS A 1 576 ? 6.219 -36.594 -14.75 1 82.94 576 HIS A N 1
ATOM 4444 C CA . HIS A 1 576 ? 6.293 -37.906 -15.367 1 82.94 576 HIS A CA 1
ATOM 4445 C C . HIS A 1 576 ? 6.031 -39 -14.344 1 82.94 576 HIS A C 1
ATOM 4447 O O . HIS A 1 576 ? 5.195 -39.906 -14.578 1 82.94 576 HIS A O 1
ATOM 4453 N N . ASP A 1 577 ? 6.621 -38.906 -13.141 1 78.88 577 ASP A N 1
ATOM 4454 C CA . ASP A 1 577 ? 6.551 -40 -12.172 1 78.88 577 ASP A CA 1
ATOM 4455 C C . ASP A 1 577 ? 5.254 -39.938 -11.375 1 78.88 577 ASP A C 1
ATOM 4457 O O . ASP A 1 577 ? 4.793 -40.969 -10.852 1 78.88 577 ASP A O 1
ATOM 4461 N N . SER A 1 578 ? 4.59 -38.781 -11.273 1 86.94 578 SER A N 1
ATOM 4462 C CA . SER A 1 578 ? 3.424 -38.656 -10.406 1 86.94 578 SER A CA 1
ATOM 4463 C C . SER A 1 578 ? 2.15 -38.469 -11.219 1 86.94 578 SER A C 1
ATOM 4465 O O . SER A 1 578 ? 1.056 -38.375 -10.664 1 86.94 578 SER A O 1
ATOM 4467 N N . GLN A 1 579 ? 2.207 -38.531 -12.461 1 89.81 579 GLN A N 1
ATOM 4468 C CA . GLN A 1 579 ? 1.056 -38.281 -13.32 1 89.81 579 GLN A CA 1
ATOM 4469 C C . GLN A 1 579 ? 0.003 -39.375 -13.172 1 89.81 579 GLN A C 1
ATOM 4471 O O . GLN A 1 579 ? -1.192 -39.094 -13.078 1 89.81 579 GLN A O 1
ATOM 4476 N N . ASP A 1 580 ? 0.425 -40.656 -13.07 1 89.19 580 ASP A N 1
ATOM 4477 C CA . ASP A 1 580 ? -0.515 -41.75 -12.953 1 89.19 580 ASP A CA 1
ATOM 4478 C C . ASP A 1 580 ? -1.244 -41.719 -11.617 1 89.19 580 ASP A C 1
ATOM 4480 O O . ASP A 1 580 ? -2.424 -42.062 -11.531 1 89.19 580 ASP A O 1
ATOM 4484 N N . PHE A 1 581 ? -0.547 -41.219 -10.625 1 90.69 581 PHE A N 1
ATOM 4485 C CA . PHE A 1 581 ? -1.163 -41.094 -9.312 1 90.69 581 PHE A CA 1
ATOM 4486 C C . PHE A 1 581 ? -2.254 -40.031 -9.32 1 90.69 581 PHE A C 1
ATOM 4488 O O . PHE A 1 581 ? -3.309 -40.219 -8.711 1 90.69 581 PHE A O 1
ATOM 4495 N N . TYR A 1 582 ? -2.037 -38.969 -10.031 1 92.44 582 TYR A N 1
ATOM 4496 C CA . TYR A 1 582 ? -3.002 -37.875 -10.125 1 92.44 582 TYR A CA 1
ATOM 4497 C C . TYR A 1 582 ? -4.301 -38.344 -10.766 1 92.44 582 TYR A C 1
ATOM 4499 O O . TYR A 1 582 ? -5.391 -38.062 -10.258 1 92.44 582 TYR A O 1
ATOM 4507 N N . PHE A 1 583 ? -4.281 -39.125 -11.82 1 90.62 583 PHE A N 1
ATOM 4508 C CA . PHE A 1 583 ? -5.465 -39.562 -12.555 1 90.62 583 PHE A CA 1
ATOM 4509 C C . PHE A 1 583 ? -6.098 -40.781 -11.898 1 90.62 583 PHE A C 1
ATOM 4511 O O . PHE A 1 583 ? -7.32 -40.938 -11.906 1 90.62 583 PHE A O 1
ATOM 4518 N N . ALA A 1 584 ? -5.258 -41.594 -11.242 1 89.94 584 ALA A N 1
ATOM 4519 C CA . ALA A 1 584 ? -5.797 -42.781 -10.562 1 89.94 584 ALA A CA 1
ATOM 4520 C C . ALA A 1 584 ? -6.605 -42.375 -9.336 1 89.94 584 ALA A C 1
ATOM 4522 O O . ALA A 1 584 ? -7.691 -42.906 -9.094 1 89.94 584 ALA A O 1
ATOM 4523 N N . GLN A 1 585 ? -6.105 -41.344 -8.617 1 88.94 585 GLN A N 1
ATOM 4524 C CA . GLN A 1 585 ? -6.762 -40.938 -7.379 1 88.94 585 GLN A CA 1
ATOM 4525 C C . GLN A 1 585 ? -7.672 -39.75 -7.617 1 88.94 585 GLN A C 1
ATOM 4527 O O . GLN A 1 585 ? -8.344 -39.281 -6.691 1 88.94 585 GLN A O 1
ATOM 4532 N N . ARG A 1 586 ? -7.84 -39.25 -8.781 1 89.44 586 ARG A N 1
ATOM 4533 C CA . ARG A 1 586 ? -8.703 -38.156 -9.164 1 89.44 586 ARG A CA 1
ATOM 4534 C C . ARG A 1 586 ? -8.484 -36.938 -8.266 1 89.44 586 ARG A C 1
ATOM 4536 O O . ARG A 1 586 ? -9.438 -36.438 -7.672 1 89.44 586 ARG A O 1
ATOM 4543 N N . LEU A 1 587 ? -7.289 -36.438 -8.203 1 92.69 587 LEU A N 1
ATOM 4544 C CA . LEU A 1 587 ? -6.941 -35.281 -7.383 1 92.69 587 LEU A CA 1
ATOM 4545 C C . LEU A 1 587 ? -7.578 -34 -7.941 1 92.69 587 LEU A C 1
ATOM 4547 O O . LEU A 1 587 ? -7.449 -32.938 -7.352 1 92.69 587 LEU A O 1
ATOM 4551 N N . LEU A 1 588 ? -8.375 -34.219 -9.023 1 91.88 588 LEU A N 1
ATOM 4552 C CA . LEU A 1 588 ? -9.078 -33.094 -9.609 1 91.88 588 LEU A CA 1
ATOM 4553 C C . LEU A 1 588 ? -10.109 -32.531 -8.633 1 91.88 588 LEU A C 1
ATOM 4555 O O . LEU A 1 588 ? -10.398 -31.328 -8.648 1 91.88 588 LEU A O 1
ATOM 4559 N N . TRP A 1 589 ? -10.586 -33.344 -7.746 1 91.88 589 TRP A N 1
ATOM 4560 C CA . TRP A 1 589 ? -11.602 -32.906 -6.785 1 91.88 589 TRP A CA 1
ATOM 4561 C C . TRP A 1 589 ? -10.992 -31.969 -5.738 1 91.88 589 TRP A C 1
ATOM 4563 O O . TRP A 1 589 ? -11.688 -31.125 -5.18 1 91.88 589 TRP A O 1
ATOM 4573 N N . ALA A 1 590 ? -9.773 -32.188 -5.457 1 93.25 590 ALA A N 1
ATOM 4574 C CA . ALA A 1 590 ? -9.102 -31.281 -4.547 1 93.25 590 ALA A CA 1
ATOM 4575 C C . ALA A 1 590 ? -8.984 -29.891 -5.16 1 93.25 590 ALA A C 1
ATOM 4577 O O . ALA A 1 590 ? -9.102 -28.875 -4.457 1 93.25 590 ALA A O 1
ATOM 4578 N N . LEU A 1 591 ? -8.82 -29.859 -6.469 1 94.94 591 LEU A N 1
ATOM 4579 C CA . LEU A 1 591 ? -8.703 -28.578 -7.152 1 94.94 591 LEU A CA 1
ATOM 4580 C C . LEU A 1 591 ? -10.047 -27.859 -7.18 1 94.94 591 LEU A C 1
ATOM 4582 O O . LEU A 1 591 ? -10.102 -26.625 -7.047 1 94.94 591 LEU A O 1
ATOM 4586 N N . PHE A 1 592 ? -11.156 -28.656 -7.254 1 91.88 592 PHE A N 1
ATOM 4587 C CA . PHE A 1 592 ? -12.492 -28.078 -7.168 1 91.88 592 PHE A CA 1
ATOM 4588 C C . PHE A 1 592 ? -12.703 -27.391 -5.82 1 91.88 592 PHE A C 1
ATOM 4590 O O . PHE A 1 592 ? -13.234 -26.281 -5.754 1 91.88 592 PHE A O 1
ATOM 4597 N N . ALA A 1 593 ? -12.211 -28.062 -4.863 1 90.56 593 ALA A N 1
ATOM 4598 C CA . ALA A 1 593 ? -12.414 -27.578 -3.502 1 90.56 593 ALA A CA 1
ATOM 4599 C C . ALA A 1 593 ? -11.641 -26.297 -3.258 1 90.56 593 ALA A C 1
ATOM 4601 O O . ALA A 1 593 ? -12.109 -25.391 -2.549 1 90.56 593 ALA A O 1
ATOM 4602 N N . ILE A 1 594 ? -10.469 -26.125 -3.807 1 91.81 594 ILE A N 1
ATOM 4603 C CA . ILE A 1 594 ? -9.672 -24.922 -3.643 1 91.81 594 ILE A CA 1
ATOM 4604 C C . ILE A 1 594 ? -10.398 -23.734 -4.27 1 91.81 594 ILE A C 1
ATOM 4606 O O . ILE A 1 594 ? -10.484 -22.656 -3.666 1 91.81 594 ILE A O 1
ATOM 4610 N N . LEU A 1 595 ? -11.039 -23.953 -5.414 1 91.75 595 LEU A N 1
ATOM 4611 C CA . LEU A 1 595 ? -11.703 -22.891 -6.16 1 91.75 595 LEU A CA 1
ATOM 4612 C C . LEU A 1 595 ? -12.922 -22.375 -5.402 1 91.75 595 LEU A C 1
ATOM 4614 O O . LEU A 1 595 ? -13.211 -21.172 -5.426 1 91.75 595 LEU A O 1
ATOM 4618 N N . LEU A 1 596 ? -13.469 -23.219 -4.648 1 86.62 596 LEU A N 1
ATOM 4619 C CA . LEU A 1 596 ? -14.719 -22.844 -3.992 1 86.62 596 LEU A CA 1
ATOM 4620 C C . LEU A 1 596 ? -14.453 -22.328 -2.58 1 86.62 596 LEU A C 1
ATOM 4622 O O . LEU A 1 596 ? -15.266 -21.578 -2.029 1 86.62 596 LEU A O 1
ATOM 4626 N N . SER A 1 597 ? -13.32 -22.672 -1.999 1 82.81 597 SER A N 1
ATOM 4627 C CA . SER A 1 597 ? -13.148 -22.422 -0.57 1 82.81 597 SER A CA 1
ATOM 4628 C C . SER A 1 597 ? -12.25 -21.219 -0.319 1 82.81 597 SER A C 1
ATOM 4630 O O . SER A 1 597 ? -12.297 -20.609 0.754 1 82.81 597 SER A O 1
ATOM 4632 N N . MET A 1 598 ? -11.438 -20.828 -1.167 1 83.5 598 MET A N 1
ATOM 4633 C CA . MET A 1 598 ? -10.438 -19.812 -0.86 1 83.5 598 MET A CA 1
ATOM 4634 C C . MET A 1 598 ? -11.07 -18.438 -0.782 1 83.5 598 MET A C 1
ATOM 4636 O O . MET A 1 598 ? -11.742 -18 -1.72 1 83.5 598 MET A O 1
ATOM 4640 N N . GLY A 1 599 ? -11.031 -17.875 0.474 1 79.06 599 GLY A N 1
ATOM 4641 C CA . GLY A 1 599 ? -11.5 -16.516 0.696 1 79.06 599 GLY A CA 1
ATOM 4642 C C . GLY A 1 599 ? -10.367 -15.508 0.747 1 79.06 599 GLY A C 1
ATOM 4643 O O . GLY A 1 599 ? -9.195 -15.875 0.72 1 79.06 599 GLY A O 1
ATOM 4644 N N . ARG A 1 600 ? -10.703 -14.219 0.826 1 79.19 600 ARG A N 1
ATOM 4645 C CA . ARG A 1 600 ? -9.703 -13.156 0.761 1 79.19 600 ARG A CA 1
ATOM 4646 C C . ARG A 1 600 ? -9.102 -12.891 2.135 1 79.19 600 ARG A C 1
ATOM 4648 O O . ARG A 1 600 ? -7.887 -12.711 2.26 1 79.19 600 ARG A O 1
ATOM 4655 N N . THR A 1 601 ? -9.961 -12.906 3.164 1 82.25 601 THR A N 1
ATOM 4656 C CA . THR A 1 601 ? -9.477 -12.555 4.496 1 82.25 601 THR A CA 1
ATOM 4657 C C . THR A 1 601 ? -9.305 -13.812 5.352 1 82.25 601 THR A C 1
ATOM 4659 O O . THR A 1 601 ? -9.93 -14.836 5.086 1 82.25 601 THR A O 1
ATOM 4662 N N . SER A 1 602 ? -8.445 -13.773 6.328 1 81.88 602 SER A N 1
ATOM 4663 C CA . SER A 1 602 ? -8.117 -14.938 7.152 1 81.88 602 SER A CA 1
ATOM 4664 C C . SER A 1 602 ? -9.297 -15.336 8.031 1 81.88 602 SER A C 1
ATOM 4666 O O . SER A 1 602 ? -9.562 -16.516 8.227 1 81.88 602 SER A O 1
ATOM 4668 N N . GLY A 1 603 ? -10.023 -14.406 8.594 1 81.19 603 GLY A N 1
ATOM 4669 C CA . GLY A 1 603 ? -11.164 -14.734 9.438 1 81.19 603 GLY A CA 1
ATOM 4670 C C . GLY A 1 603 ? -12.305 -15.391 8.672 1 81.19 603 GLY A C 1
ATOM 4671 O O . GLY A 1 603 ? -12.836 -16.422 9.102 1 81.19 603 GLY A O 1
ATOM 4672 N N . SER A 1 604 ? -12.617 -14.844 7.609 1 81.31 604 SER A N 1
ATOM 4673 C CA . SER A 1 604 ? -13.672 -15.414 6.781 1 81.31 604 SER A CA 1
ATOM 4674 C C . SER A 1 604 ? -13.258 -16.766 6.207 1 81.31 604 SER A C 1
ATOM 4676 O O . SER A 1 604 ? -14.078 -17.672 6.098 1 81.31 604 SER A O 1
ATOM 4678 N N . SER A 1 605 ? -12 -16.938 5.922 1 82.88 605 SER A N 1
ATOM 4679 C CA . SER A 1 605 ? -11.523 -18.203 5.367 1 82.88 605 SER A CA 1
ATOM 4680 C C . SER A 1 605 ? -11.531 -19.312 6.418 1 82.88 605 SER A C 1
ATOM 4682 O O . SER A 1 605 ? -11.812 -20.469 6.105 1 82.88 605 SER A O 1
ATOM 4684 N N . THR A 1 606 ? -11.219 -18.938 7.656 1 85 606 THR A N 1
AT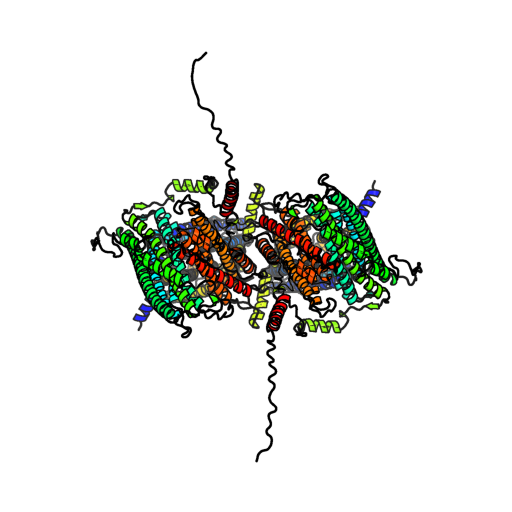OM 4685 C CA . THR A 1 606 ? -11.258 -19.938 8.719 1 85 606 THR A CA 1
ATOM 4686 C C . THR A 1 606 ? -12.688 -20.422 8.969 1 85 606 THR A C 1
ATOM 4688 O O . THR A 1 606 ? -12.93 -21.609 9.133 1 85 606 THR A O 1
ATOM 4691 N N . PHE A 1 607 ? -13.578 -19.531 8.992 1 84.25 607 PHE A N 1
ATOM 4692 C CA . PHE A 1 607 ? -14.984 -19.875 9.172 1 84.25 607 PHE A CA 1
ATOM 4693 C C . PHE A 1 607 ? -15.477 -20.75 8.023 1 84.25 607 PHE A C 1
ATOM 4695 O O . PHE A 1 607 ? -16.156 -21.766 8.25 1 84.25 607 PHE A O 1
ATOM 4702 N N . LEU A 1 608 ? -15.125 -20.406 6.848 1 81.88 608 LEU A N 1
ATOM 4703 C CA . LEU A 1 608 ? -15.562 -21.156 5.68 1 81.88 608 LEU A CA 1
ATOM 4704 C C . LEU A 1 608 ? -14.891 -22.531 5.633 1 81.88 608 LEU A C 1
ATOM 4706 O O . LEU A 1 608 ? -15.5 -23.516 5.207 1 81.88 608 LEU A O 1
ATOM 4710 N N . LEU A 1 609 ? -13.617 -22.594 6.113 1 87.38 609 LEU A N 1
ATOM 4711 C CA . LEU A 1 609 ? -12.906 -23.859 6.168 1 87.38 609 LEU A CA 1
ATOM 4712 C C . LEU A 1 609 ? -13.625 -24.844 7.09 1 87.38 609 LEU A C 1
ATOM 4714 O O . LEU A 1 609 ? -13.891 -25.984 6.703 1 87.38 609 LEU A O 1
ATOM 4718 N N . ILE A 1 610 ? -13.961 -24.375 8.242 1 87.5 610 ILE A N 1
ATOM 4719 C CA . ILE A 1 610 ? -14.609 -25.25 9.211 1 87.5 610 ILE A CA 1
ATOM 4720 C C . ILE A 1 610 ? -16 -25.625 8.719 1 87.5 610 ILE A C 1
ATOM 4722 O O . ILE A 1 610 ? -16.422 -26.781 8.844 1 87.5 610 ILE A O 1
ATOM 4726 N N . GLY A 1 611 ? -16.641 -24.641 8.188 1 89.44 611 GLY A N 1
ATOM 4727 C CA . GLY A 1 611 ? -17.969 -24.906 7.648 1 89.44 611 GLY A CA 1
ATOM 4728 C C . GLY A 1 611 ? -17.953 -25.891 6.496 1 89.44 611 GLY A C 1
ATOM 4729 O O . GLY A 1 611 ? -18.797 -26.797 6.441 1 89.44 611 GLY A O 1
ATOM 4730 N N . ARG A 1 612 ? -17.031 -25.875 5.648 1 90.12 612 ARG A N 1
ATOM 4731 C CA . ARG A 1 612 ? -16.953 -26.75 4.488 1 90.12 612 ARG A CA 1
ATOM 4732 C C . ARG A 1 612 ? -16.516 -28.156 4.895 1 90.12 612 ARG A C 1
ATOM 4734 O O . ARG A 1 612 ? -17 -29.141 4.328 1 90.12 612 ARG A O 1
ATOM 4741 N N . LEU A 1 613 ? -15.602 -28.156 5.859 1 92.06 613 LEU A N 1
ATOM 4742 C CA . LEU A 1 613 ? -15.188 -29.469 6.352 1 92.06 613 LEU A CA 1
ATOM 4743 C C . LEU A 1 613 ? -16.344 -30.172 7.039 1 92.06 613 LEU A C 1
ATOM 4745 O O . LEU A 1 613 ? -16.547 -31.375 6.848 1 92.06 613 LEU A O 1
ATOM 4749 N N . LEU A 1 614 ? -17.141 -29.422 7.738 1 91.81 614 LEU A N 1
ATOM 4750 C CA . LEU A 1 614 ? -18.297 -30 8.406 1 91.81 614 LEU A CA 1
ATOM 4751 C C . LEU A 1 614 ? -19.375 -30.375 7.402 1 91.81 614 LEU A C 1
ATOM 4753 O O . LEU A 1 614 ? -20.031 -31.406 7.551 1 91.81 614 LEU A O 1
ATOM 4757 N N . GLY A 1 615 ? -19.547 -29.516 6.43 1 91.62 615 GLY A N 1
ATOM 4758 C CA . GLY A 1 615 ? -20.516 -29.828 5.387 1 91.62 615 GLY A CA 1
ATOM 4759 C C . GLY A 1 615 ? -20.141 -31.062 4.582 1 91.62 615 GLY A C 1
ATOM 4760 O O . GLY A 1 615 ? -21 -31.906 4.309 1 91.62 615 GLY A O 1
ATOM 4761 N N . THR A 1 616 ? -18.891 -31.219 4.227 1 93 616 THR A N 1
ATOM 4762 C CA . THR A 1 616 ? -18.422 -32.375 3.463 1 93 616 THR A CA 1
ATOM 4763 C C . THR A 1 616 ? -18.484 -33.656 4.309 1 93 616 THR A C 1
ATOM 4765 O O . THR A 1 616 ? -18.844 -34.719 3.803 1 93 616 THR A O 1
ATOM 4768 N N . THR A 1 617 ? -18.188 -33.5 5.598 1 94.75 617 THR A N 1
ATOM 4769 C CA . THR A 1 617 ? -18.266 -34.656 6.492 1 94.75 617 THR A CA 1
ATOM 4770 C C . THR A 1 617 ? -19.719 -35.094 6.656 1 94.75 617 THR A C 1
ATOM 4772 O O . THR A 1 617 ? -20.016 -36.312 6.68 1 94.75 617 THR A O 1
ATOM 4775 N N . ALA A 1 618 ? -20.578 -34.125 6.742 1 94.5 618 ALA A N 1
ATOM 4776 C CA . ALA A 1 618 ? -22 -34.438 6.832 1 94.5 618 ALA A CA 1
ATOM 4777 C C . ALA A 1 618 ? -22.484 -35.156 5.57 1 94.5 618 ALA A C 1
ATOM 4779 O O . ALA A 1 618 ? -23.281 -36.125 5.648 1 94.5 618 ALA A O 1
ATOM 4780 N N . SER A 1 619 ? -22.047 -34.781 4.426 1 94.25 619 SER A N 1
ATOM 4781 C CA . SER A 1 619 ? -22.438 -35.406 3.17 1 94.25 619 SER A CA 1
ATOM 4782 C C . SER A 1 619 ? -21.844 -36.812 3.043 1 94.25 619 SER A C 1
ATOM 4784 O O . SER A 1 619 ? -22.438 -37.688 2.443 1 94.25 619 SER A O 1
ATOM 4786 N N . MET A 1 620 ? -20.641 -37 3.545 1 94.62 620 MET A N 1
ATOM 4787 C CA . MET A 1 620 ? -20.062 -38.344 3.535 1 94.62 620 MET A CA 1
ATOM 4788 C C . MET A 1 620 ? -20.891 -39.312 4.387 1 94.62 620 MET A C 1
ATOM 4790 O O . MET A 1 620 ? -21.203 -40.406 3.947 1 94.62 620 MET A O 1
ATOM 4794 N N . VAL A 1 621 ? -21.281 -38.844 5.602 1 94.62 621 VAL A N 1
ATOM 4795 C CA . VAL A 1 621 ? -22.094 -39.656 6.492 1 94.62 621 VAL A CA 1
ATOM 4796 C C . VAL A 1 621 ? -23.438 -39.938 5.852 1 94.62 621 VAL A C 1
ATOM 4798 O O . VAL A 1 621 ? -23.938 -41.062 5.895 1 94.62 621 VAL A O 1
ATOM 4801 N N . ALA A 1 622 ? -24 -38.906 5.223 1 95.25 622 ALA A N 1
ATOM 4802 C CA . ALA A 1 622 ? -25.266 -39.094 4.539 1 95.25 622 ALA A CA 1
ATOM 4803 C C . ALA A 1 622 ? -25.141 -40.094 3.379 1 95.25 622 ALA A C 1
ATOM 4805 O O . ALA A 1 622 ? -26.031 -40.906 3.141 1 95.25 622 ALA A O 1
ATOM 4806 N N . SER A 1 623 ? -24.062 -40 2.648 1 94.31 623 SER A N 1
ATOM 4807 C CA . SER A 1 623 ? -23.859 -40.906 1.524 1 94.31 623 SER A CA 1
ATOM 4808 C C . SER A 1 623 ? -23.719 -42.344 1.998 1 94.31 623 SER A C 1
ATOM 4810 O O . SER A 1 623 ? -24.188 -43.281 1.328 1 94.31 623 SER A O 1
ATOM 4812 N N . TYR A 1 624 ? -23.109 -42.562 3.193 1 93.56 624 TYR A N 1
ATOM 4813 C CA . TYR A 1 624 ? -23.016 -43.906 3.781 1 93.56 624 TYR A CA 1
ATOM 4814 C C . TYR A 1 624 ? -24.406 -44.438 4.117 1 93.56 624 TYR A C 1
ATOM 4816 O O . TYR A 1 624 ? -24.734 -45.594 3.801 1 93.56 624 TYR A O 1
ATOM 4824 N N . VAL A 1 625 ? -25.141 -43.562 4.688 1 94 625 VAL A N 1
ATOM 4825 C CA . VAL A 1 625 ? -26.484 -43.969 5.094 1 94 625 VAL A CA 1
ATOM 4826 C C . VAL A 1 625 ? -27.344 -44.25 3.861 1 94 625 VAL A C 1
ATOM 4828 O O . VAL A 1 625 ? -28.062 -45.25 3.822 1 94 625 VAL A O 1
ATOM 4831 N N . ILE A 1 626 ? -27.234 -43.5 2.814 1 94.81 626 ILE A N 1
ATOM 4832 C CA . ILE A 1 626 ? -28.031 -43.625 1.604 1 94.81 626 ILE A CA 1
ATOM 4833 C C . ILE A 1 626 ? -27.656 -44.938 0.882 1 94.81 626 ILE A C 1
ATOM 4835 O O . ILE A 1 626 ? -28.531 -45.656 0.414 1 94.81 626 ILE A O 1
ATOM 4839 N N . TRP A 1 627 ? -26.375 -45.219 0.817 1 92.5 627 TRP A N 1
ATOM 4840 C CA . TRP A 1 627 ? -25.891 -46.375 0.055 1 92.5 627 TRP A CA 1
ATOM 4841 C C . TRP A 1 627 ? -26.203 -47.656 0.786 1 92.5 627 TRP A C 1
ATOM 4843 O O . TRP A 1 627 ? -26.594 -48.656 0.164 1 92.5 627 TRP A O 1
ATOM 4853 N N . TYR A 1 628 ? -26.141 -47.75 2.133 1 91.75 628 TYR A N 1
ATOM 4854 C CA . TYR A 1 628 ? -26.219 -49 2.84 1 91.75 628 TYR A CA 1
ATOM 4855 C C . TYR A 1 628 ? -27.594 -49.219 3.436 1 91.75 628 TYR A C 1
ATOM 4857 O O . TYR A 1 628 ? -28 -50.344 3.717 1 91.75 628 TYR A O 1
ATOM 4865 N N . ILE A 1 629 ? -28.344 -48.125 3.623 1 91.25 629 ILE A N 1
ATOM 4866 C CA . ILE A 1 629 ? -29.688 -48.281 4.18 1 91.25 629 ILE A CA 1
ATOM 4867 C C . ILE A 1 629 ? -30.547 -49.125 3.225 1 91.25 629 ILE A C 1
ATOM 4869 O O . ILE A 1 629 ? -31.391 -49.906 3.662 1 91.25 629 ILE A O 1
ATOM 4873 N N . VAL A 1 630 ? -30.422 -48.938 1.922 1 90.75 630 VAL A N 1
ATOM 4874 C CA . VAL A 1 630 ? -31.25 -49.625 0.931 1 90.75 630 VAL A CA 1
ATOM 4875 C C . VAL A 1 630 ? -30.484 -50.812 0.361 1 90.75 630 VAL A C 1
ATOM 4877 O O . VAL A 1 630 ? -30.906 -51.406 -0.642 1 90.75 630 VAL A O 1
ATOM 4880 N N . ASP A 1 631 ? -29.531 -51.375 0.933 1 88.38 631 ASP A N 1
ATOM 4881 C CA . ASP A 1 631 ? -28.75 -52.531 0.54 1 88.38 631 ASP A CA 1
ATOM 4882 C C . ASP A 1 631 ? -28.234 -52.406 -0.892 1 88.38 631 ASP A C 1
ATOM 4884 O O . ASP A 1 631 ? -28.359 -53.312 -1.696 1 88.38 631 ASP A O 1
ATOM 4888 N N . GLN A 1 632 ? -27.797 -51.156 -1.36 1 85.31 632 GLN A N 1
ATOM 4889 C CA . GLN A 1 632 ? -27.094 -50.844 -2.6 1 85.31 632 GLN A CA 1
ATOM 4890 C C . GLN A 1 632 ? -28.016 -51.031 -3.809 1 85.31 632 GLN A C 1
ATOM 4892 O O . GLN A 1 632 ? -27.547 -51.281 -4.918 1 85.31 632 GLN A O 1
ATOM 4897 N N . ARG A 1 633 ? -29.406 -50.938 -3.596 1 91.31 633 ARG A N 1
ATOM 4898 C CA . ARG A 1 633 ? -30.344 -50.969 -4.715 1 91.31 633 ARG A CA 1
ATOM 4899 C C . ARG A 1 633 ? -30.484 -49.594 -5.359 1 91.31 633 ARG A C 1
ATOM 4901 O O . ARG A 1 633 ? -30.688 -48.594 -4.66 1 91.31 633 ARG A O 1
ATOM 4908 N N . THR A 1 634 ? -30.469 -49.469 -6.574 1 91.69 634 THR A N 1
ATOM 4909 C CA . THR A 1 634 ? -30.359 -48.219 -7.32 1 91.69 634 THR A CA 1
ATOM 4910 C C . THR A 1 634 ? -31.578 -47.344 -7.102 1 91.69 634 THR A C 1
ATOM 4912 O O . THR A 1 634 ? -31.453 -46.156 -6.836 1 91.69 634 THR A O 1
ATOM 4915 N N . PRO A 1 635 ? -32.875 -47.906 -7.168 1 92.38 635 PRO A N 1
ATOM 4916 C CA . PRO A 1 635 ? -34 -47.031 -6.988 1 92.38 635 PRO A CA 1
ATOM 4917 C C . PRO A 1 635 ? -34.094 -46.438 -5.582 1 92.38 635 PRO A C 1
ATOM 4919 O O . PRO A 1 635 ? -34.438 -45.25 -5.414 1 92.38 635 PRO A O 1
ATOM 4922 N N . GLY A 1 636 ? -33.75 -47.156 -4.633 1 92.94 636 GLY A N 1
ATOM 4923 C CA . GLY A 1 636 ? -33.719 -46.625 -3.273 1 92.94 636 GLY A CA 1
ATOM 4924 C C . GLY A 1 636 ? -32.688 -45.562 -3.061 1 92.94 636 GLY A C 1
ATOM 4925 O O . GLY A 1 636 ? -32.906 -44.562 -2.375 1 92.94 636 GLY A O 1
ATOM 4926 N N . VAL A 1 637 ? -31.5 -45.781 -3.656 1 94.31 637 VAL A N 1
ATOM 4927 C CA . VAL A 1 637 ? -30.406 -44.844 -3.533 1 94.31 637 VAL A CA 1
ATOM 4928 C C . VAL A 1 637 ? -30.828 -43.5 -4.148 1 94.31 637 VAL A C 1
ATOM 4930 O O . VAL A 1 637 ? -30.547 -42.438 -3.596 1 94.31 637 VAL A O 1
ATOM 4933 N N . LEU A 1 638 ? -31.578 -43.5 -5.258 1 94.81 638 LEU A N 1
ATOM 4934 C CA . LEU A 1 638 ? -32 -42.281 -5.949 1 94.81 638 LEU A CA 1
ATOM 4935 C C . LEU A 1 638 ? -33 -41.5 -5.121 1 94.81 638 LEU A C 1
ATOM 4937 O O . LEU A 1 638 ? -32.938 -40.281 -5.031 1 94.81 638 LEU A O 1
ATOM 4941 N N . VAL A 1 639 ? -33.906 -42.188 -4.449 1 94.56 639 VAL A N 1
ATOM 4942 C CA . VAL A 1 639 ? -34.938 -41.531 -3.662 1 94.56 639 VAL A CA 1
ATOM 4943 C C . VAL A 1 639 ? -34.312 -40.875 -2.43 1 94.56 639 VAL A C 1
ATOM 4945 O O . VAL A 1 639 ? -34.625 -39.719 -2.109 1 94.56 639 VAL A O 1
ATOM 4948 N N . PHE A 1 640 ? -33.438 -41.562 -1.801 1 94.75 640 PHE A N 1
ATOM 4949 C CA . PHE A 1 640 ? -32.812 -41.031 -0.593 1 94.75 640 PHE A CA 1
ATOM 4950 C C . PHE A 1 640 ? -31.812 -39.938 -0.938 1 94.75 640 PHE A C 1
ATOM 4952 O O . PHE A 1 640 ? -31.594 -39 -0.141 1 94.75 640 PHE A O 1
ATOM 4959 N N . THR A 1 641 ? -31.203 -40.062 -2.121 1 95.06 641 THR A N 1
ATOM 4960 C CA . THR A 1 641 ? -30.328 -38.969 -2.568 1 95.06 641 THR A CA 1
ATOM 4961 C C . THR A 1 641 ? -31.125 -37.688 -2.783 1 95.06 641 THR A C 1
ATOM 4963 O O . THR A 1 641 ? -30.672 -36.594 -2.414 1 95.06 641 THR A O 1
ATOM 4966 N N . TRP A 1 642 ? -32.25 -37.781 -3.326 1 95.88 642 TRP A N 1
ATOM 4967 C CA . TRP A 1 642 ? -33.125 -36.625 -3.537 1 95.88 642 TRP A CA 1
ATOM 4968 C C . TRP A 1 642 ? -33.531 -36.031 -2.205 1 95.88 642 TRP A C 1
ATOM 4970 O O . TRP A 1 642 ? -33.625 -34.781 -2.074 1 95.88 642 TRP A O 1
ATOM 4980 N N . LEU A 1 643 ? -33.812 -36.844 -1.24 1 94.44 643 LEU A N 1
ATOM 4981 C CA . LEU A 1 643 ? -34.156 -36.344 0.084 1 94.44 643 LEU A CA 1
ATOM 4982 C C . LEU A 1 643 ? -33 -35.562 0.693 1 94.44 643 LEU A C 1
ATOM 4984 O O . LEU A 1 643 ? -33.25 -34.531 1.346 1 94.44 643 LEU A O 1
ATOM 4988 N N . TRP A 1 644 ? -31.812 -36.062 0.489 1 95.19 644 TRP A N 1
ATOM 4989 C CA . TRP A 1 644 ? -30.656 -35.344 0.991 1 95.19 644 TRP A CA 1
ATOM 4990 C C . TRP A 1 644 ? -30.484 -34.031 0.256 1 95.19 644 TRP A C 1
ATOM 4992 O O . TRP A 1 644 ? -30.141 -33 0.866 1 95.19 644 TRP A O 1
ATOM 5002 N N . PHE A 1 645 ? -30.734 -34 -1.061 1 95.75 645 PHE A N 1
ATOM 5003 C CA . PHE A 1 645 ? -30.672 -32.75 -1.82 1 95.75 645 PHE A CA 1
ATOM 5004 C C . PHE A 1 645 ? -31.719 -31.766 -1.325 1 95.75 645 PHE A C 1
ATOM 5006 O O . PHE A 1 645 ? -31.469 -30.562 -1.312 1 95.75 645 PHE A O 1
ATOM 5013 N N . MET A 1 646 ? -32.812 -32.219 -0.851 1 94.31 646 MET A N 1
ATOM 5014 C CA . MET A 1 646 ? -33.875 -31.359 -0.318 1 94.31 646 MET A CA 1
ATOM 5015 C C . MET A 1 646 ? -33.438 -30.719 0.992 1 94.31 646 MET A C 1
ATOM 5017 O O . MET A 1 646 ? -33.75 -29.547 1.23 1 94.31 646 MET A O 1
ATOM 5021 N N . VAL A 1 647 ? -32.75 -31.484 1.751 1 92.81 647 VAL A N 1
ATOM 5022 C CA . VAL A 1 647 ? -32.25 -30.938 3.014 1 92.81 647 VAL A CA 1
ATOM 5023 C C . VAL A 1 647 ? -31.234 -29.828 2.744 1 92.81 647 VAL A C 1
ATOM 5025 O O . VAL A 1 647 ? -31.297 -28.75 3.35 1 92.81 647 VAL A O 1
ATOM 5028 N N . ILE A 1 648 ? -30.312 -30.094 1.843 1 93.62 648 ILE A N 1
ATOM 5029 C CA . ILE A 1 648 ? -29.281 -29.094 1.533 1 93.62 648 ILE A CA 1
ATOM 5030 C C . ILE A 1 648 ? -29.922 -27.875 0.899 1 93.62 648 ILE A C 1
ATOM 5032 O O . ILE A 1 648 ? -29.547 -26.734 1.202 1 93.62 648 ILE A O 1
ATOM 5036 N N . SER A 1 649 ? -30.859 -28.109 0.005 1 92.5 649 SER A N 1
ATOM 5037 C CA . SER A 1 649 ? -31.547 -26.984 -0.635 1 92.5 649 SER A CA 1
ATOM 5038 C C . SER A 1 649 ? -32.312 -26.156 0.383 1 92.5 649 SER A C 1
ATOM 5040 O O . SER A 1 649 ? -32.406 -24.938 0.259 1 92.5 649 SER A O 1
ATOM 5042 N N . PHE A 1 650 ? -32.938 -26.797 1.345 1 90.62 650 PHE A N 1
ATOM 5043 C CA . PHE A 1 650 ? -33.656 -26.078 2.398 1 90.62 650 PHE A CA 1
ATOM 5044 C C . PHE A 1 650 ? -32.688 -25.156 3.164 1 90.62 650 PHE A C 1
ATOM 5046 O O . PHE A 1 650 ? -33.031 -24 3.434 1 90.62 650 PHE A O 1
ATOM 5053 N N . LEU A 1 651 ? -31.516 -25.656 3.453 1 88.94 651 LEU A N 1
ATOM 5054 C CA . LEU A 1 651 ? -30.531 -24.875 4.18 1 88.94 651 LEU A CA 1
ATOM 5055 C C . LEU A 1 651 ? -30.031 -23.719 3.322 1 88.94 651 LEU A C 1
ATOM 5057 O O . LEU A 1 651 ? -29.719 -22.641 3.842 1 88.94 651 LEU A O 1
ATOM 5061 N N . THR A 1 652 ? -29.922 -23.891 2.061 1 88.5 652 THR A N 1
ATOM 5062 C CA . THR A 1 652 ? -29.453 -22.844 1.147 1 88.5 652 THR A CA 1
ATOM 5063 C C . THR A 1 652 ? -30.453 -21.703 1.071 1 88.5 652 THR A C 1
ATOM 5065 O O . THR A 1 652 ? -30.062 -20.531 1.006 1 88.5 652 THR A O 1
ATOM 5068 N N . VAL A 1 653 ? -31.688 -22.031 1.078 1 85.94 653 VAL A N 1
ATOM 5069 C CA . VAL A 1 653 ? -32.75 -21.016 0.958 1 85.94 653 VAL A CA 1
ATOM 5070 C C . VAL A 1 653 ? -32.906 -20.281 2.283 1 85.94 653 VAL A C 1
ATOM 5072 O O . VAL A 1 653 ? -33.094 -19.062 2.299 1 85.94 653 VAL A O 1
ATOM 5075 N N . ARG A 1 654 ? -32.688 -21 3.273 1 83.06 654 ARG A N 1
ATOM 5076 C CA . ARG A 1 654 ? -32.875 -20.406 4.59 1 83.06 654 ARG A CA 1
ATOM 5077 C C . ARG A 1 654 ? -31.672 -19.562 4.996 1 83.06 654 ARG A C 1
ATOM 5079 O O . ARG A 1 654 ? -31.828 -18.516 5.633 1 83.06 654 ARG A O 1
ATOM 5086 N N . PHE A 1 655 ? -30.516 -20.109 4.629 1 83.44 655 PHE A N 1
ATOM 5087 C CA . PHE A 1 655 ? -29.297 -19.391 4.988 1 83.44 655 PHE A CA 1
ATOM 5088 C C . PHE A 1 655 ? -28.469 -19.078 3.75 1 83.44 655 PHE A C 1
ATOM 5090 O O . PHE A 1 655 ? -27.375 -19.641 3.572 1 83.44 655 PHE A O 1
ATOM 5097 N N . PRO A 1 656 ? -28.906 -18.062 3.07 1 80.19 656 PRO A N 1
ATOM 5098 C CA . PRO A 1 656 ? -28.203 -17.781 1.82 1 80.19 656 PRO A CA 1
ATOM 5099 C C . PRO A 1 656 ? -26.812 -17.188 2.051 1 80.19 656 PRO A C 1
ATOM 5101 O O . PRO A 1 656 ? -25.969 -17.25 1.165 1 80.19 656 PRO A O 1
ATOM 5104 N N . ALA A 1 657 ? -26.531 -16.703 3.301 1 75.62 657 ALA A N 1
ATOM 5105 C CA . ALA A 1 657 ? -25.219 -16.125 3.592 1 75.62 657 ALA A CA 1
ATOM 5106 C C . ALA A 1 657 ? -24.141 -17.188 3.639 1 75.62 657 ALA A C 1
ATOM 5108 O O . ALA A 1 657 ? -22.969 -16.906 3.414 1 75.62 657 ALA A O 1
ATOM 5109 N N . LEU A 1 658 ? -24.547 -18.438 3.85 1 82.44 658 LEU A N 1
ATOM 5110 C CA . LEU A 1 658 ? -23.625 -19.562 3.934 1 82.44 658 LEU A CA 1
ATOM 5111 C C . LEU A 1 658 ? -23.688 -20.422 2.676 1 82.44 658 LEU A C 1
ATOM 5113 O O . LEU A 1 658 ? -23.531 -21.641 2.746 1 82.44 658 LEU A O 1
ATOM 5117 N N . PHE A 1 659 ? -23.938 -19.781 1.585 1 83.44 659 PHE A N 1
ATOM 5118 C CA . PHE A 1 659 ? -24.125 -20.484 0.317 1 83.44 659 PHE A CA 1
ATOM 5119 C C . PHE A 1 659 ? -22.906 -21.312 -0.036 1 83.44 659 PHE A C 1
ATOM 5121 O O . PHE A 1 659 ? -23.031 -22.438 -0.518 1 83.44 659 PHE A O 1
ATOM 5128 N N . SER A 1 660 ? -21.75 -20.859 0.252 1 82.5 660 SER A N 1
ATOM 5129 C CA . SER A 1 660 ? -20.547 -21.547 -0.156 1 82.5 660 SER A CA 1
ATOM 5130 C C . SER A 1 660 ? -20.391 -22.891 0.566 1 82.5 660 SER A C 1
ATOM 5132 O O . SER A 1 660 ? -19.969 -23.875 -0.031 1 82.5 660 SER A O 1
ATOM 5134 N N . ILE A 1 661 ? -20.859 -22.938 1.789 1 87.31 661 ILE A N 1
ATOM 5135 C CA . ILE A 1 661 ? -20.781 -24.156 2.584 1 87.31 661 ILE A CA 1
ATOM 5136 C C . ILE A 1 661 ? -21.766 -25.203 2.047 1 87.31 661 ILE A C 1
ATOM 5138 O O . ILE A 1 661 ? -21.391 -26.344 1.817 1 87.31 661 ILE A O 1
ATOM 5142 N N . TRP A 1 662 ? -22.906 -24.781 1.774 1 90 662 TRP A N 1
ATOM 5143 C CA . TRP A 1 662 ? -23.953 -25.703 1.305 1 90 662 TRP A CA 1
ATOM 5144 C C . TRP A 1 662 ? -23.656 -26.172 -0.114 1 90 662 TRP A C 1
ATOM 5146 O O . TRP A 1 662 ? -23.906 -27.328 -0.454 1 90 662 TRP A O 1
ATOM 5156 N N . PHE A 1 663 ? -23.094 -25.297 -0.876 1 88.5 663 PHE A N 1
ATOM 5157 C CA . PHE A 1 663 ? -22.781 -25.641 -2.256 1 88.5 663 PHE A CA 1
ATOM 5158 C C . PHE A 1 663 ? -21.688 -26.703 -2.309 1 88.5 663 PHE A C 1
ATOM 5160 O O . PHE A 1 663 ? -21.75 -27.641 -3.117 1 88.5 663 PHE A O 1
ATOM 5167 N N . VAL A 1 664 ? -20.75 -26.609 -1.481 1 87.38 664 VAL A N 1
ATOM 5168 C CA . VAL A 1 664 ? -19.688 -27.609 -1.436 1 87.38 664 VAL A CA 1
ATOM 5169 C C . VAL A 1 664 ? -20.234 -28.938 -0.915 1 87.38 664 VAL A C 1
ATOM 5171 O O . VAL A 1 664 ? -19.844 -30 -1.389 1 87.38 664 VAL A O 1
ATOM 5174 N N . ALA A 1 665 ? -21.109 -28.844 0.032 1 90.62 665 ALA A N 1
ATOM 5175 C CA . ALA A 1 665 ? -21.734 -30.062 0.551 1 90.62 665 ALA A CA 1
ATOM 5176 C C . ALA A 1 665 ? -22.531 -30.766 -0.532 1 90.62 665 ALA A C 1
ATOM 5178 O O . ALA A 1 665 ? -22.531 -32 -0.62 1 90.62 665 ALA A O 1
ATOM 5179 N N . LEU A 1 666 ? -23.172 -30.016 -1.327 1 91.81 666 LEU A N 1
ATOM 5180 C CA . LEU A 1 666 ? -23.953 -30.578 -2.424 1 91.81 666 LEU A CA 1
ATOM 5181 C C . LEU A 1 666 ? -23.047 -31.234 -3.455 1 91.81 666 LEU A C 1
ATOM 5183 O O . LEU A 1 666 ? -23.328 -32.344 -3.912 1 91.81 666 LEU A O 1
ATOM 5187 N N . ILE A 1 667 ? -22 -30.594 -3.809 1 88.94 667 ILE A N 1
ATOM 5188 C CA . ILE A 1 667 ? -21.062 -31.125 -4.789 1 88.94 667 ILE A CA 1
ATOM 5189 C C . ILE A 1 667 ? -20.422 -32.406 -4.246 1 88.94 667 ILE A C 1
ATOM 5191 O O . ILE A 1 667 ? -20.234 -33.375 -4.984 1 88.94 667 ILE A O 1
ATOM 5195 N N . ALA A 1 668 ? -20.141 -32.375 -2.963 1 90.75 668 ALA A N 1
ATOM 5196 C CA . ALA A 1 668 ? -19.547 -33.562 -2.348 1 90.75 668 ALA A CA 1
ATOM 5197 C C . ALA A 1 668 ? -20.5 -34.75 -2.408 1 90.75 668 ALA A C 1
ATOM 5199 O O . ALA A 1 668 ? -20.078 -35.875 -2.719 1 90.75 668 ALA A O 1
ATOM 5200 N N . ALA A 1 669 ? -21.719 -34.531 -2.191 1 92.44 669 ALA A N 1
ATOM 5201 C CA . ALA A 1 669 ? -22.719 -35.594 -2.258 1 92.44 669 ALA A CA 1
ATOM 5202 C C . ALA A 1 669 ? -22.859 -36.125 -3.682 1 92.44 669 ALA A C 1
ATOM 5204 O O . ALA A 1 669 ? -22.969 -37.344 -3.893 1 92.44 669 ALA A O 1
ATOM 5205 N N . ILE A 1 670 ? -22.828 -35.281 -4.641 1 91.69 670 ILE A N 1
ATOM 5206 C CA . ILE A 1 670 ? -22.953 -35.656 -6.043 1 91.69 670 ILE A CA 1
ATOM 5207 C C . ILE A 1 670 ? -21.75 -36.469 -6.465 1 91.69 670 ILE A C 1
ATOM 5209 O O . ILE A 1 670 ? -21.891 -37.469 -7.164 1 91.69 670 ILE A O 1
ATOM 5213 N N . VAL A 1 671 ? -20.594 -36.062 -6.02 1 88.56 671 VAL A N 1
ATOM 5214 C CA . VAL A 1 671 ? -19.359 -36.75 -6.402 1 88.56 671 VAL A CA 1
ATOM 5215 C C . VAL A 1 671 ? -19.312 -38.125 -5.746 1 88.56 671 VAL A C 1
ATOM 5217 O O . VAL A 1 671 ? -18.922 -39.094 -6.379 1 88.56 671 VAL A O 1
ATOM 5220 N N . MET A 1 672 ? -19.797 -38.25 -4.586 1 91.69 672 MET A N 1
ATOM 5221 C CA . MET A 1 672 ? -19.734 -39.531 -3.877 1 91.69 672 MET A CA 1
ATOM 5222 C C . MET A 1 672 ? -20.766 -40.5 -4.426 1 91.69 672 MET A C 1
ATOM 5224 O O . MET A 1 672 ? -20.422 -41.625 -4.828 1 91.69 672 MET A O 1
ATOM 5228 N N . ILE A 1 673 ? -21.922 -40.062 -4.578 1 91.62 673 ILE A N 1
ATOM 5229 C CA . ILE A 1 673 ? -22.984 -40.969 -5 1 91.62 673 ILE A CA 1
ATOM 5230 C C . ILE A 1 673 ? -23.016 -41.062 -6.523 1 91.62 673 ILE A C 1
ATOM 5232 O O . ILE A 1 673 ? -23.188 -42.125 -7.086 1 91.62 673 ILE A O 1
ATOM 5236 N N . GLY A 1 674 ? -22.875 -39.906 -7.195 1 89.12 674 GLY A N 1
ATOM 5237 C CA . GLY A 1 674 ? -22.953 -39.875 -8.648 1 89.12 674 GLY A CA 1
ATOM 5238 C C . GLY A 1 674 ? -21.875 -40.688 -9.328 1 89.12 674 GLY A C 1
ATOM 5239 O O . GLY A 1 674 ? -22.141 -41.406 -10.289 1 89.12 674 GLY A O 1
ATOM 5240 N N . ILE A 1 675 ? -20.672 -40.625 -8.836 1 88.56 675 ILE A N 1
ATOM 5241 C CA . ILE A 1 675 ? -19.578 -41.375 -9.453 1 88.56 675 ILE A CA 1
ATOM 5242 C C . ILE A 1 675 ? -19.75 -42.875 -9.211 1 88.56 675 ILE A C 1
ATOM 5244 O O . ILE A 1 675 ? -19.438 -43.688 -10.078 1 88.56 675 ILE A O 1
ATOM 5248 N N . GLU A 1 676 ? -20.25 -43.25 -8.031 1 90.75 676 GLU A N 1
ATOM 5249 C CA . GLU A 1 676 ? -20.5 -44.656 -7.75 1 90.75 676 GLU A CA 1
ATOM 5250 C C . GLU A 1 676 ? -21.594 -45.219 -8.648 1 90.75 676 GLU A C 1
ATOM 5252 O O . GLU A 1 676 ? -21.469 -46.344 -9.148 1 90.75 676 GLU A O 1
ATOM 5257 N N . LEU A 1 677 ? -22.609 -44.469 -8.852 1 91.62 677 LEU A N 1
ATOM 5258 C CA . LEU A 1 677 ? -23.672 -44.906 -9.75 1 91.62 677 LEU A CA 1
ATOM 5259 C C . LEU A 1 677 ? -23.172 -44.969 -11.188 1 91.62 677 LEU A C 1
ATOM 5261 O O . LEU A 1 677 ? -23.562 -45.875 -11.945 1 91.62 677 LEU A O 1
ATOM 5265 N N . GLN A 1 678 ? -22.344 -44.062 -11.547 1 91.62 678 GLN A N 1
ATOM 5266 C CA . GLN A 1 678 ? -21.75 -44.031 -12.883 1 91.62 678 GLN A CA 1
ATOM 5267 C C . GLN A 1 678 ? -20.859 -45.25 -13.109 1 91.62 678 GLN A C 1
ATOM 5269 O O . GLN A 1 678 ? -20.891 -45.875 -14.18 1 91.62 678 GLN A O 1
ATOM 5274 N N . THR A 1 679 ? -20.016 -45.594 -12.164 1 89.5 679 THR A N 1
ATOM 5275 C CA . THR A 1 679 ? -19.109 -46.719 -12.281 1 89.5 679 THR A CA 1
ATOM 5276 C C . THR A 1 679 ? -19.891 -48.031 -12.367 1 89.5 679 THR A C 1
ATOM 5278 O O . THR A 1 679 ? -19.516 -48.938 -13.102 1 89.5 679 THR A O 1
ATOM 5281 N N . ALA A 1 680 ? -21 -48.094 -11.586 1 88.5 680 ALA A N 1
ATOM 5282 C CA . ALA A 1 680 ? -21.844 -49.281 -11.625 1 88.5 680 ALA A CA 1
ATOM 5283 C C . ALA A 1 680 ? -22.516 -49.438 -12.984 1 88.5 680 ALA A C 1
ATOM 5285 O O . ALA A 1 680 ? -22.703 -50.562 -13.461 1 88.5 680 ALA A O 1
ATOM 5286 N N . GLN A 1 681 ? -22.812 -48.344 -13.633 1 91.06 681 GLN A N 1
ATOM 5287 C CA . GLN A 1 681 ? -23.516 -48.406 -14.914 1 91.06 681 GLN A CA 1
ATOM 5288 C C . GLN A 1 681 ? -22.547 -48.656 -16.062 1 91.06 681 GLN A C 1
ATOM 5290 O O . GLN A 1 681 ? -22.859 -49.375 -17 1 91.06 681 GLN A O 1
ATOM 5295 N N . ILE A 1 682 ? -21.359 -48.031 -16.109 1 90.31 682 ILE A N 1
ATOM 5296 C CA . ILE A 1 682 ? -20.359 -48.188 -17.172 1 90.31 682 ILE A CA 1
ATOM 5297 C C . ILE A 1 682 ? -19.656 -49.531 -17.016 1 90.31 682 ILE A C 1
ATOM 5299 O O . ILE A 1 682 ? -19.328 -50.188 -18 1 90.31 682 ILE A O 1
ATOM 5303 N N . GLY A 1 683 ? -19.344 -50 -15.969 1 88.19 683 GLY A N 1
ATOM 5304 C CA . GLY A 1 683 ? -18.578 -51.188 -15.68 1 88.19 683 GLY A CA 1
ATOM 5305 C C . GLY A 1 683 ? -17.234 -50.906 -15.055 1 88.19 683 GLY A C 1
ATOM 5306 O O . GLY A 1 683 ? -16.547 -49.969 -15.438 1 88.19 683 GLY A O 1
ATOM 5307 N N . GLU A 1 684 ? -16.844 -51.625 -14.109 1 88.75 684 GLU A N 1
ATOM 5308 C CA . GLU A 1 684 ? -15.602 -51.438 -13.367 1 88.75 684 GLU A CA 1
ATOM 5309 C C . GLU A 1 684 ? -14.383 -51.625 -14.266 1 88.75 684 GLU A C 1
ATOM 5311 O O . GLU A 1 684 ? -13.375 -50.938 -14.125 1 88.75 684 GLU A O 1
ATOM 5316 N N . GLU A 1 685 ? -14.477 -52.375 -15.242 1 89.06 685 GLU A N 1
ATOM 5317 C CA . GLU A 1 685 ? -13.352 -52.688 -16.125 1 89.06 685 GLU A CA 1
ATOM 5318 C C . GLU A 1 685 ? -13.055 -51.5 -17.062 1 89.06 685 GLU A C 1
ATOM 5320 O O . GLU A 1 685 ? -11.891 -51.188 -17.344 1 89.06 685 GLU A O 1
ATOM 5325 N N . VAL A 1 686 ? -14.109 -50.938 -17.469 1 86.94 686 VAL A N 1
ATOM 5326 C CA . VAL A 1 686 ? -13.945 -49.812 -18.406 1 86.94 686 VAL A CA 1
ATOM 5327 C C . VAL A 1 686 ? -13.336 -48.625 -17.672 1 86.94 686 VAL A C 1
ATOM 5329 O O . VAL A 1 686 ? -12.516 -47.906 -18.234 1 86.94 686 VAL A O 1
ATOM 5332 N N . VAL A 1 687 ? -13.688 -48.438 -16.469 1 87.69 687 VAL A N 1
ATOM 5333 C CA . VAL A 1 687 ? -13.164 -47.312 -15.68 1 87.69 687 VAL A CA 1
ATOM 5334 C C . VAL A 1 687 ? -11.695 -47.562 -15.352 1 87.69 687 VAL A C 1
ATOM 5336 O O . VAL A 1 687 ? -10.883 -46.625 -15.383 1 87.69 687 VAL A O 1
ATOM 5339 N N . GLU A 1 688 ? -11.273 -48.781 -15.125 1 88.5 688 GLU A N 1
ATOM 5340 C CA . GLU A 1 688 ? -9.883 -49.125 -14.844 1 88.5 688 GLU A CA 1
ATOM 5341 C C . GLU A 1 688 ? -9.008 -48.906 -16.078 1 88.5 688 GLU A C 1
ATOM 5343 O O . GLU A 1 688 ? -7.844 -48.531 -15.961 1 88.5 688 GLU A O 1
ATOM 5348 N N . LYS A 1 689 ? -9.602 -49.125 -17.203 1 82.19 689 LYS A N 1
ATOM 5349 C CA . LYS A 1 689 ? -8.852 -48.969 -18.438 1 82.19 689 LYS A CA 1
ATOM 5350 C C . LYS A 1 689 ? -8.602 -47.469 -18.719 1 82.19 689 LYS A C 1
ATOM 5352 O O . LYS A 1 689 ? -7.637 -47.125 -19.406 1 82.19 689 LYS A O 1
ATOM 5357 N N . SER A 1 690 ? -9.469 -46.656 -18.234 1 80 690 SER A N 1
ATOM 5358 C CA . SER A 1 690 ? -9.312 -45.219 -18.438 1 80 690 SER A CA 1
ATOM 5359 C C . SER A 1 690 ? -8.258 -44.656 -17.5 1 80 690 SER A C 1
ATOM 5361 O O . SER A 1 690 ? -7.887 -43.5 -17.625 1 80 690 SER A O 1
ATOM 5363 N N . GLY A 1 691 ? -7.672 -45.375 -16.594 1 81.62 691 GLY A N 1
ATOM 5364 C CA . GLY A 1 691 ? -6.594 -44.969 -15.711 1 81.62 691 GLY A CA 1
ATOM 5365 C C . GLY A 1 691 ? -7.07 -44.562 -14.328 1 81.62 691 GLY A C 1
ATOM 5366 O O . GLY A 1 691 ? -6.289 -44.094 -13.508 1 81.62 691 GLY A O 1
ATOM 5367 N N . GLN A 1 692 ? -8.398 -44.781 -14.07 1 87.25 692 GLN A N 1
ATOM 5368 C CA . GLN A 1 692 ? -8.945 -44.406 -12.766 1 87.25 692 GLN A CA 1
ATOM 5369 C C . GLN A 1 692 ? -9.07 -45.656 -11.867 1 87.25 692 GLN A C 1
ATOM 5371 O O . GLN A 1 692 ? -9.398 -46.75 -12.328 1 87.25 692 GLN A O 1
ATOM 5376 N N . ALA A 1 693 ? -8.664 -45.5 -10.625 1 88.19 693 ALA A N 1
ATOM 5377 C CA . ALA A 1 693 ? -8.742 -46.594 -9.672 1 88.19 693 ALA A CA 1
ATOM 5378 C C . ALA A 1 693 ? -10.172 -46.781 -9.156 1 88.19 693 ALA A C 1
ATOM 5380 O O . ALA A 1 693 ? -10.883 -45.781 -8.945 1 88.19 693 ALA A O 1
ATOM 5381 N N . VAL A 1 694 ? -10.609 -48.062 -9.094 1 90.06 694 VAL A N 1
ATOM 5382 C CA . VAL A 1 694 ? -11.945 -48.375 -8.609 1 90.06 694 VAL A CA 1
ATOM 5383 C C . VAL A 1 694 ? -11.859 -48.969 -7.215 1 90.06 694 VAL A C 1
ATOM 5385 O O . VAL A 1 694 ? -11.148 -49.969 -7.012 1 90.06 694 VAL A O 1
ATOM 5388 N N . TYR A 1 695 ? -12.43 -48.281 -6.238 1 89.25 695 TYR A N 1
ATOM 5389 C CA . TYR A 1 695 ? -12.5 -48.781 -4.867 1 89.25 695 TYR A CA 1
ATOM 5390 C C . TYR A 1 695 ? -13.945 -49.031 -4.457 1 89.25 695 TYR A C 1
ATOM 5392 O O . TYR A 1 695 ? -14.875 -48.438 -5.004 1 89.25 695 TYR A O 1
ATOM 5400 N N . PRO A 1 696 ? -14.117 -49.969 -3.471 1 88.88 696 PRO A N 1
ATOM 5401 C CA . PRO A 1 696 ? -15.477 -50.156 -2.963 1 88.88 696 PRO A CA 1
ATOM 5402 C C . PRO A 1 696 ? -15.984 -48.938 -2.203 1 88.88 696 PRO A C 1
ATOM 5404 O O . PRO A 1 696 ? -15.188 -48.125 -1.735 1 88.88 696 PRO A O 1
ATOM 5407 N N . PRO A 1 697 ? -17.328 -48.75 -2.143 1 88.56 697 PRO A N 1
ATOM 5408 C CA . PRO A 1 697 ? -17.922 -47.562 -1.551 1 88.56 697 PRO A CA 1
ATOM 5409 C C . PRO A 1 697 ? -17.484 -47.312 -0.106 1 88.56 697 PRO A C 1
ATOM 5411 O O . PRO A 1 697 ? -17.375 -46.188 0.337 1 88.56 697 PRO A O 1
ATOM 5414 N N . TYR A 1 698 ? -17.219 -48.344 0.688 1 88.75 698 TYR A N 1
ATOM 5415 C CA . TYR A 1 698 ? -16.828 -48.156 2.08 1 88.75 698 TYR A CA 1
ATOM 5416 C C . TYR A 1 698 ? -15.445 -47.531 2.174 1 88.75 698 TYR A C 1
ATOM 5418 O O . TYR A 1 698 ? -15.109 -46.906 3.176 1 88.75 698 TYR A O 1
ATOM 5426 N N . ILE A 1 699 ? -14.656 -47.594 1.134 1 90.56 699 ILE A N 1
ATOM 5427 C CA . ILE A 1 699 ? -13.312 -47.031 1.135 1 90.56 699 ILE A CA 1
ATOM 5428 C C . ILE A 1 699 ? -13.305 -45.719 0.359 1 90.56 699 ILE A C 1
ATOM 5430 O O . ILE A 1 699 ? -12.625 -44.75 0.75 1 90.56 699 ILE A O 1
ATOM 5434 N N . ILE A 1 700 ? -14.094 -45.625 -0.655 1 89.69 700 ILE A N 1
ATOM 5435 C CA . ILE A 1 700 ? -13.984 -44.5 -1.578 1 89.69 700 ILE A CA 1
ATOM 5436 C C . ILE A 1 700 ? -14.602 -43.25 -0.947 1 89.69 700 ILE A C 1
ATOM 5438 O O . ILE A 1 700 ? -14.148 -42.125 -1.198 1 89.69 700 ILE A O 1
ATOM 5442 N N . PHE A 1 701 ? -15.633 -43.375 -0.12 1 92.38 701 PHE A N 1
ATOM 5443 C CA . PHE A 1 701 ? -16.281 -42.219 0.453 1 92.38 701 PHE A CA 1
ATOM 5444 C C . PHE A 1 701 ? -15.344 -41.469 1.4 1 92.38 701 PHE A C 1
ATOM 5446 O O . PHE A 1 701 ? -15.133 -40.281 1.256 1 92.38 701 PHE A O 1
ATOM 5453 N N . PRO A 1 702 ? -14.688 -42.188 2.369 1 91.19 702 PRO A N 1
ATOM 5454 C CA . PRO A 1 702 ? -13.719 -41.469 3.203 1 91.19 702 PRO A CA 1
ATOM 5455 C C . PRO A 1 702 ? -12.516 -40.969 2.412 1 91.19 702 PRO A C 1
ATOM 5457 O O . PRO A 1 702 ? -11.922 -39.938 2.758 1 91.19 702 PRO A O 1
ATOM 5460 N N . TYR A 1 703 ? -12.219 -41.625 1.424 1 90.75 703 TYR A N 1
ATOM 5461 C CA . TYR A 1 703 ? -11.117 -41.219 0.573 1 90.75 703 TYR A CA 1
ATOM 5462 C C . TYR A 1 703 ? -11.445 -39.906 -0.13 1 90.75 703 TYR A C 1
ATOM 5464 O O . TYR A 1 703 ? -10.594 -39 -0.256 1 90.75 703 TYR A O 1
ATOM 5472 N N . ARG A 1 704 ? -12.648 -39.781 -0.573 1 90.06 704 ARG A N 1
ATOM 5473 C CA . ARG A 1 704 ? -13.078 -38.531 -1.218 1 90.06 704 ARG A CA 1
ATOM 5474 C C . ARG A 1 704 ? -13.094 -37.375 -0.224 1 90.06 704 ARG A C 1
ATOM 5476 O O . ARG A 1 704 ? -12.789 -36.25 -0.581 1 90.06 704 ARG A O 1
ATOM 5483 N N . LEU A 1 705 ? -13.445 -37.719 0.981 1 92.62 705 LEU A N 1
ATOM 5484 C CA . LEU A 1 705 ? -13.383 -36.688 2.025 1 92.62 705 LEU A CA 1
ATOM 5485 C C . LEU A 1 705 ? -11.945 -36.25 2.254 1 92.62 705 LEU A C 1
ATOM 5487 O O . LEU A 1 705 ? -11.688 -35.062 2.412 1 92.62 705 LEU A O 1
ATOM 5491 N N . ALA A 1 706 ? -11.055 -37.156 2.252 1 93.25 706 ALA A N 1
ATOM 5492 C CA . ALA A 1 706 ? -9.648 -36.812 2.471 1 93.25 706 ALA A CA 1
ATOM 5493 C C . ALA A 1 706 ? -9.109 -35.938 1.341 1 93.25 706 ALA A C 1
ATOM 5495 O O . ALA A 1 706 ? -8.352 -35 1.585 1 93.25 706 ALA A O 1
ATOM 5496 N N . VAL A 1 707 ? -9.523 -36.188 0.111 1 92.38 707 VAL A N 1
ATOM 5497 C CA . VAL A 1 707 ? -9.047 -35.406 -1.038 1 92.38 707 VAL A CA 1
ATOM 5498 C C . VAL A 1 707 ? -9.633 -34 -1.005 1 92.38 707 VAL A C 1
ATOM 5500 O O . VAL A 1 707 ? -8.938 -33.031 -1.278 1 92.38 707 VAL A O 1
ATOM 5503 N N . VAL A 1 708 ? -10.867 -34 -0.692 1 90.75 708 VAL A N 1
ATOM 5504 C CA . VAL A 1 708 ? -11.508 -32.688 -0.608 1 90.75 708 VAL A CA 1
ATOM 5505 C C . VAL A 1 708 ? -10.914 -31.906 0.555 1 90.75 708 VAL A C 1
ATOM 5507 O O . VAL A 1 708 ? -10.68 -30.703 0.436 1 90.75 708 VAL A O 1
ATOM 5510 N N . SER A 1 709 ? -10.648 -32.625 1.641 1 91.69 709 SER A N 1
ATOM 5511 C CA . SER A 1 709 ? -10.031 -31.953 2.785 1 91.69 709 SER A CA 1
ATOM 5512 C C . SER A 1 709 ? -8.633 -31.453 2.449 1 91.69 709 SER A C 1
ATOM 5514 O O . SER A 1 709 ? -8.211 -30.391 2.924 1 91.69 709 SER A O 1
ATOM 5516 N N . LEU A 1 710 ? -7.98 -32.188 1.654 1 93.06 710 LEU A N 1
ATOM 5517 C CA . LEU A 1 710 ? -6.66 -31.75 1.213 1 93.06 710 LEU A CA 1
ATOM 5518 C C . LEU A 1 710 ? -6.742 -30.453 0.423 1 93.06 710 LEU A C 1
ATOM 5520 O O . LEU A 1 710 ? -5.91 -29.562 0.593 1 93.06 710 LEU A O 1
ATOM 5524 N N . GLY A 1 711 ? -7.742 -30.391 -0.38 1 92.56 711 GLY A N 1
ATOM 5525 C CA . GLY A 1 711 ? -7.922 -29.172 -1.15 1 92.56 711 GLY A CA 1
ATOM 5526 C C . GLY A 1 711 ? -8.273 -27.969 -0.292 1 92.56 711 GLY A C 1
ATOM 5527 O O . GLY A 1 711 ? -7.668 -26.906 -0.433 1 92.56 711 GLY A O 1
ATOM 5528 N N . VAL A 1 712 ? -9.102 -28.156 0.648 1 90.81 712 VAL A N 1
ATOM 5529 C CA . VAL A 1 712 ? -9.555 -27.062 1.493 1 90.81 712 VAL A CA 1
ATOM 5530 C C . VAL A 1 712 ? -8.422 -26.609 2.41 1 90.81 712 VAL A C 1
ATOM 5532 O O . VAL A 1 712 ? -8.203 -25.406 2.6 1 90.81 712 VAL A O 1
ATOM 5535 N N . ILE A 1 713 ? -7.684 -27.547 2.922 1 91.19 713 ILE A N 1
ATOM 5536 C CA . ILE A 1 713 ? -6.59 -27.234 3.832 1 91.19 713 ILE A CA 1
ATOM 5537 C C . ILE A 1 713 ? -5.473 -26.516 3.07 1 91.19 713 ILE A C 1
ATOM 5539 O O . ILE A 1 713 ? -4.879 -25.562 3.574 1 91.19 713 ILE A O 1
ATOM 5543 N N . THR A 1 714 ? -5.242 -26.953 1.819 1 92.81 714 THR A N 1
ATOM 5544 C CA . THR A 1 714 ? -4.23 -26.297 1.003 1 92.81 714 THR A CA 1
ATOM 5545 C C . THR A 1 714 ? -4.648 -24.859 0.69 1 92.81 714 THR A C 1
ATOM 5547 O O . THR A 1 714 ? -3.824 -23.938 0.743 1 92.81 714 THR A O 1
ATOM 5550 N N . GLY A 1 715 ? -5.918 -24.766 0.294 1 90.88 715 GLY A N 1
ATOM 5551 C CA . GLY A 1 715 ? -6.406 -23.422 0.066 1 90.88 715 GLY A CA 1
ATOM 5552 C C . GLY A 1 715 ? -6.27 -22.516 1.282 1 90.88 715 GLY A C 1
ATOM 5553 O O . GLY A 1 715 ? -5.898 -21.359 1.158 1 90.88 715 GLY A O 1
ATOM 5554 N N . TYR A 1 716 ? -6.426 -23.047 2.459 1 89 716 TYR A N 1
ATOM 5555 C CA . TYR A 1 716 ? -6.316 -22.297 3.697 1 89 716 TYR A CA 1
ATOM 5556 C C . TYR A 1 716 ? -4.863 -21.922 3.982 1 89 716 TYR A C 1
ATOM 5558 O O . TYR A 1 716 ? -4.578 -20.812 4.426 1 89 716 TYR A O 1
ATOM 5566 N N . ILE A 1 717 ? -3.934 -22.781 3.756 1 89.12 717 ILE A N 1
ATOM 5567 C CA . ILE A 1 717 ? -2.518 -22.547 4.012 1 89.12 717 ILE A CA 1
ATOM 5568 C C . ILE A 1 717 ? -2.029 -21.391 3.148 1 89.12 717 ILE A C 1
ATOM 5570 O O . ILE A 1 717 ? -1.279 -20.531 3.619 1 89.12 717 ILE A O 1
ATOM 5574 N N . TRP A 1 718 ? -2.539 -21.328 1.929 1 90.12 718 TRP A N 1
ATOM 5575 C CA . TRP A 1 718 ? -2.074 -20.281 1.025 1 90.12 718 TRP A CA 1
ATOM 5576 C C . TRP A 1 718 ? -2.787 -18.953 1.308 1 90.12 718 TRP A C 1
ATOM 5578 O O . TRP A 1 718 ? -2.363 -17.906 0.831 1 90.12 718 TRP A O 1
ATOM 5588 N N . THR A 1 719 ? -3.871 -18.984 2.078 1 85.81 719 THR A N 1
ATOM 5589 C CA . THR A 1 719 ? -4.52 -17.75 2.486 1 85.81 719 THR A CA 1
ATOM 5590 C C . THR A 1 719 ? -3.773 -17.109 3.65 1 85.81 719 THR A C 1
ATOM 5592 O O . THR A 1 719 ? -3.707 -15.883 3.75 1 85.81 719 THR A O 1
ATOM 5595 N N . VAL A 1 720 ? -3.174 -17.984 4.469 1 80.12 720 VAL A N 1
ATOM 5596 C CA . VAL A 1 720 ? -2.463 -17.469 5.641 1 80.12 720 VAL A CA 1
ATOM 5597 C C . VAL A 1 720 ? -1.001 -17.219 5.285 1 80.12 720 VAL A C 1
ATOM 5599 O O . VAL A 1 720 ? -0.403 -16.25 5.766 1 80.12 720 VAL A O 1
ATOM 5602 N N . PHE A 1 721 ? -0.424 -18.031 4.371 1 78.69 721 PHE A N 1
ATOM 5603 C CA . PHE A 1 721 ? 0.96 -17.891 3.928 1 78.69 721 PHE A CA 1
ATOM 5604 C C . PHE A 1 721 ? 1.041 -17.125 2.619 1 78.69 721 PHE A C 1
ATOM 5606 O O . PHE A 1 721 ? 0.22 -17.312 1.722 1 78.69 721 PHE A O 1
ATOM 5613 N N . PRO A 1 722 ? 1.943 -16.281 2.52 1 73.19 722 PRO A N 1
ATOM 5614 C CA . PRO A 1 722 ? 3.084 -15.789 3.301 1 73.19 722 PRO A CA 1
ATOM 5615 C C . PRO A 1 722 ? 2.699 -14.703 4.297 1 73.19 722 PRO A C 1
ATOM 5617 O O . PRO A 1 722 ? 3.385 -14.508 5.305 1 73.19 722 PRO A O 1
ATOM 5620 N N . TYR A 1 723 ? 1.624 -13.914 3.922 1 75.94 723 TYR A N 1
ATOM 5621 C CA . TYR A 1 723 ? 1.141 -12.93 4.883 1 75.94 723 TYR A CA 1
ATOM 5622 C C . TYR A 1 723 ? -0.381 -12.844 4.859 1 75.94 723 TYR A C 1
ATOM 5624 O O . TYR A 1 723 ? -0.99 -12.812 3.787 1 75.94 723 TYR A O 1
ATOM 5632 N N . PRO A 1 724 ? -0.908 -12.938 6.012 1 75.62 724 PRO A N 1
ATOM 5633 C CA . PRO A 1 724 ? -2.369 -12.906 6.094 1 75.62 724 PRO A CA 1
ATOM 5634 C C . PRO A 1 724 ? -2.945 -11.5 5.953 1 75.62 724 PRO A C 1
ATOM 5636 O O . PRO A 1 724 ? -2.322 -10.531 6.387 1 75.62 724 PRO A O 1
ATOM 5639 N N . VAL A 1 725 ? -3.959 -11.453 5.086 1 76.94 725 VAL A N 1
ATOM 5640 C CA . VAL A 1 725 ? -4.777 -10.242 5.117 1 76.94 725 VAL A CA 1
ATOM 5641 C C . VAL A 1 725 ? -5.805 -10.344 6.238 1 76.94 725 VAL A C 1
ATOM 5643 O O . VAL A 1 725 ? -6.746 -11.141 6.156 1 76.94 725 VAL A O 1
ATOM 5646 N N . SER A 1 726 ? -5.484 -9.695 7.336 1 77 726 SER A N 1
ATOM 5647 C CA . SER A 1 726 ? -6.281 -9.852 8.547 1 77 726 SER A CA 1
ATOM 5648 C C . SER A 1 726 ? -7.547 -9.008 8.492 1 77 726 SER A C 1
ATOM 5650 O O . SER A 1 726 ? -7.602 -8.016 7.762 1 77 726 SER A O 1
ATOM 5652 N N . GLU A 1 727 ? -8.547 -9.477 9.156 1 77.94 727 GLU A N 1
ATOM 5653 C CA . GLU A 1 727 ? -9.805 -8.742 9.297 1 77.94 727 GLU A CA 1
ATOM 5654 C C . GLU A 1 727 ? -9.602 -7.453 10.086 1 77.94 727 GLU A C 1
ATOM 5656 O O . GLU A 1 727 ? -10.375 -6.504 9.938 1 77.94 727 GLU A O 1
ATOM 5661 N N . HIS A 1 728 ? -8.492 -7.418 10.773 1 83.94 728 HIS A N 1
ATOM 5662 C CA . HIS A 1 728 ? -8.219 -6.223 11.562 1 83.94 728 HIS A CA 1
ATOM 5663 C C . HIS A 1 728 ? -7.926 -5.027 10.672 1 83.94 728 HIS A C 1
ATOM 5665 O O . HIS A 1 728 ? -8.5 -3.951 10.852 1 83.94 728 HIS A O 1
ATOM 5671 N N . SER A 1 729 ? -7.098 -5.332 9.758 1 80.81 729 SER A N 1
ATOM 5672 C CA . SER A 1 729 ? -6.711 -4.25 8.859 1 80.81 729 SER A CA 1
ATOM 5673 C C . SER A 1 729 ? -7.855 -3.873 7.926 1 80.81 729 SER A C 1
ATOM 5675 O O . SER A 1 729 ? -8.031 -2.699 7.594 1 80.81 729 SER A O 1
ATOM 5677 N N . GLU A 1 730 ? -8.641 -4.871 7.551 1 84.31 730 GLU A N 1
ATOM 5678 C CA . GLU A 1 730 ? -9.781 -4.594 6.676 1 84.31 730 GLU A CA 1
ATOM 5679 C C . GLU A 1 730 ? -10.859 -3.797 7.402 1 84.31 730 GLU A C 1
ATOM 5681 O O . GLU A 1 730 ? -11.477 -2.906 6.816 1 84.31 730 GLU A O 1
ATOM 5686 N N . LEU A 1 731 ? -11.102 -4.094 8.641 1 89.69 731 LEU A N 1
ATOM 5687 C CA . LEU A 1 731 ? -12.094 -3.365 9.422 1 89.69 731 LEU A CA 1
ATOM 5688 C C . LEU A 1 731 ? -11.688 -1.907 9.602 1 89.69 731 LEU A C 1
ATOM 5690 O O . LEU A 1 731 ? -12.523 -1.006 9.5 1 89.69 731 LEU A O 1
ATOM 5694 N N . ARG A 1 732 ? -10.453 -1.695 9.859 1 90 732 ARG A N 1
ATOM 5695 C CA . ARG A 1 732 ? -9.961 -0.328 10.008 1 90 732 ARG A CA 1
ATOM 5696 C C . ARG A 1 732 ? -10.141 0.46 8.719 1 90 732 ARG A C 1
ATOM 5698 O O . ARG A 1 732 ? -10.617 1.597 8.734 1 90 732 ARG A O 1
ATOM 5705 N N . GLU A 1 733 ? -9.781 -0.148 7.633 1 86.62 733 GLU A N 1
ATOM 5706 C CA . GLU A 1 733 ? -9.898 0.526 6.344 1 86.62 733 GLU A CA 1
ATOM 5707 C C . GLU A 1 733 ? -11.359 0.754 5.973 1 86.62 733 GLU A C 1
ATOM 5709 O O . GLU A 1 733 ? -11.711 1.801 5.426 1 86.62 733 GLU A O 1
ATOM 5714 N N . SER A 1 734 ? -12.18 -0.252 6.242 1 89.38 734 SER A N 1
ATOM 5715 C CA . SER A 1 734 ? -13.602 -0.103 5.949 1 89.38 734 SER A CA 1
ATOM 5716 C C . SER A 1 734 ? -14.234 0.98 6.816 1 89.38 734 SER A C 1
ATOM 5718 O O . SER A 1 734 ? -15.07 1.749 6.344 1 89.38 734 SER A O 1
ATOM 5720 N N . THR A 1 735 ? -13.844 1.041 8.055 1 93.12 735 THR A N 1
ATOM 5721 C CA . THR A 1 735 ? -14.352 2.078 8.945 1 93.12 735 THR A CA 1
ATOM 5722 C C . THR A 1 735 ? -13.914 3.461 8.477 1 93.12 735 THR A C 1
ATOM 5724 O O . THR A 1 735 ? -14.688 4.418 8.523 1 93.12 735 THR A O 1
ATOM 5727 N N . ALA A 1 736 ? -12.703 3.557 8.016 1 91.19 736 ALA A N 1
ATOM 5728 C CA . ALA A 1 736 ? -12.203 4.828 7.488 1 91.19 736 ALA A CA 1
ATOM 5729 C C . ALA A 1 736 ? -12.977 5.242 6.238 1 91.19 736 ALA A C 1
ATOM 5731 O O . ALA A 1 736 ? -13.281 6.422 6.051 1 91.19 736 ALA A O 1
ATOM 5732 N N . GLN A 1 737 ? -13.344 4.309 5.438 1 88.75 737 GLN A N 1
ATOM 5733 C CA . GLN A 1 737 ? -14.109 4.621 4.234 1 88.75 737 GLN A CA 1
ATOM 5734 C C . GLN A 1 737 ? -15.523 5.062 4.582 1 88.75 737 GLN A C 1
ATOM 5736 O O . GLN A 1 737 ? -16.094 5.918 3.904 1 88.75 737 GLN A O 1
ATOM 5741 N N . VAL A 1 738 ? -16.078 4.496 5.621 1 92.38 738 VAL A N 1
ATOM 5742 C CA . VAL A 1 738 ? -17.406 4.914 6.074 1 92.38 738 VAL A CA 1
ATOM 5743 C C . VAL A 1 738 ? -17.359 6.359 6.57 1 92.38 738 VAL A C 1
ATOM 5745 O O . VAL A 1 738 ? -18.266 7.145 6.316 1 92.38 738 VAL A O 1
ATOM 5748 N N . LEU A 1 739 ? -16.234 6.68 7.188 1 92.62 739 LEU A N 1
ATOM 5749 C CA . LEU A 1 739 ? -16.062 8.047 7.664 1 92.62 739 LEU A CA 1
ATOM 5750 C C . LEU A 1 739 ? -15.961 9.023 6.492 1 92.62 739 LEU A C 1
ATOM 5752 O O . LEU A 1 739 ? -16.562 10.102 6.52 1 92.62 739 LEU A O 1
ATOM 5756 N N . TYR A 1 740 ? -15.312 8.648 5.547 1 86.75 740 TYR A N 1
ATOM 5757 C CA . TYR A 1 740 ? -15.172 9.5 4.367 1 86.75 740 TYR A CA 1
ATOM 5758 C C . TYR A 1 740 ? -16.516 9.703 3.676 1 86.75 740 TYR A C 1
ATOM 5760 O O . TYR A 1 740 ? -16.844 10.828 3.283 1 86.75 740 TYR A O 1
ATOM 5768 N N . GLU A 1 741 ? -17.234 8.633 3.508 1 87 741 GLU A N 1
ATOM 5769 C CA . GLU A 1 741 ? -18.531 8.75 2.865 1 87 741 GLU A CA 1
ATOM 5770 C C . GLU A 1 741 ? -19.516 9.547 3.73 1 87 741 GLU A C 1
ATOM 5772 O O . GLU A 1 741 ? -20.391 10.227 3.211 1 87 741 GLU A O 1
ATOM 5777 N N . LEU A 1 742 ? -19.375 9.438 5.043 1 89.25 742 LEU A N 1
ATOM 5778 C CA . LEU A 1 742 ? -20.203 10.242 5.941 1 89.25 742 LEU A CA 1
ATOM 5779 C C . LEU A 1 742 ? -19.938 11.734 5.73 1 89.25 742 LEU A C 1
ATOM 5781 O O . LEU A 1 742 ? -20.875 12.539 5.727 1 89.25 742 LEU A O 1
ATOM 5785 N N . SER A 1 743 ? -18.688 12.094 5.543 1 86.06 743 SER A N 1
ATOM 5786 C CA . SER A 1 743 ? -18.359 13.5 5.312 1 86.06 743 SER A CA 1
ATOM 5787 C C . SER A 1 743 ? -18.938 14 3.994 1 86.06 743 SER A C 1
ATOM 5789 O O . SER A 1 743 ? -19.438 15.125 3.91 1 86.06 743 SER A O 1
ATOM 5791 N N . ARG A 1 744 ? -18.906 13.172 3.01 1 81.44 744 ARG A N 1
ATOM 5792 C CA . ARG A 1 744 ? -19.5 13.547 1.725 1 81.44 744 ARG A CA 1
ATOM 5793 C C . ARG A 1 744 ? -21.016 13.672 1.827 1 81.44 744 ARG A C 1
ATOM 5795 O O . ARG A 1 744 ? -21.594 14.594 1.256 1 81.44 744 ARG A O 1
ATOM 5802 N N . TYR A 1 745 ? -21.609 12.727 2.523 1 83.56 745 TYR A N 1
ATOM 5803 C CA . TYR A 1 745 ? -23.062 12.766 2.74 1 83.56 745 TYR A CA 1
ATOM 5804 C C . TYR A 1 745 ? -23.453 14.008 3.529 1 83.56 745 TYR A C 1
ATOM 5806 O O . TYR A 1 745 ? -24.453 14.664 3.207 1 83.56 745 TYR A O 1
ATOM 5814 N N . TYR A 1 746 ? -22.641 14.328 4.535 1 84.06 746 TYR A N 1
ATOM 5815 C CA . TYR A 1 746 ? -22.906 15.516 5.344 1 84.06 746 TYR A CA 1
ATOM 5816 C C . TYR A 1 746 ? -22.781 16.781 4.508 1 84.06 746 TYR A C 1
ATOM 5818 O O . TYR A 1 746 ? -23.625 17.688 4.621 1 84.06 746 TYR A O 1
ATOM 5826 N N . MET A 1 747 ? -21.828 16.859 3.662 1 80.12 747 MET A N 1
ATOM 5827 C CA . MET A 1 747 ? -21.641 18.047 2.828 1 80.12 747 MET A CA 1
ATOM 5828 C C . MET A 1 747 ? -22.766 18.188 1.817 1 80.12 747 MET A C 1
ATOM 5830 O O . MET A 1 747 ? -23.203 19.297 1.523 1 80.12 747 MET A O 1
ATOM 5834 N N . CYS A 1 748 ? -23.234 17.125 1.337 1 79.25 748 CYS A N 1
ATOM 5835 C CA . CYS A 1 748 ? -24.344 17.156 0.406 1 79.25 748 CYS A CA 1
ATOM 5836 C C . CYS A 1 748 ? -25.625 17.594 1.109 1 79.25 748 CYS A C 1
ATOM 5838 O O . CYS A 1 748 ? -26.438 18.328 0.54 1 79.25 748 CYS A O 1
ATOM 5840 N N . ILE A 1 749 ? -25.859 17.188 2.293 1 79.69 749 ILE A N 1
ATOM 5841 C CA . ILE A 1 749 ? -27.047 17.578 3.057 1 79.69 749 ILE A CA 1
ATOM 5842 C C . ILE A 1 749 ? -26.984 19.078 3.379 1 79.69 749 ILE A C 1
ATOM 5844 O O . ILE A 1 749 ? -27.984 19.781 3.303 1 79.69 749 ILE A O 1
ATOM 5848 N N . GLN A 1 750 ? -25.812 19.484 3.738 1 76.44 750 GLN A N 1
ATOM 5849 C CA . GLN A 1 750 ? -25.641 20.906 4.035 1 76.44 750 GLN A CA 1
ATOM 5850 C C . GLN A 1 750 ? -25.953 21.75 2.811 1 76.44 750 GLN A C 1
ATOM 5852 O O . GLN A 1 750 ? -26.594 22.797 2.922 1 76.44 750 GLN A O 1
ATOM 5857 N N . GLN A 1 751 ? -25.562 21.266 1.745 1 75.12 751 GLN A N 1
ATOM 5858 C CA . GLN A 1 751 ? -25.828 22.016 0.521 1 75.12 751 GLN A CA 1
ATOM 5859 C C . GLN A 1 751 ? -27.312 21.969 0.151 1 75.12 751 GLN A C 1
ATOM 5861 O O . GLN A 1 751 ? -27.859 22.938 -0.369 1 75.12 751 GLN A O 1
ATOM 5866 N N . THR A 1 752 ? -27.906 20.906 0.368 1 74.5 752 THR A N 1
ATOM 5867 C CA . THR A 1 752 ? -29.344 20.781 0.086 1 74.5 752 THR A CA 1
ATOM 5868 C C . THR A 1 752 ? -30.156 21.672 1.01 1 74.5 752 THR A C 1
ATOM 5870 O O . THR A 1 752 ? -31.125 22.312 0.572 1 74.5 752 THR A O 1
ATOM 5873 N N . VAL A 1 753 ? -29.75 21.688 2.248 1 72.5 753 VAL A N 1
ATOM 5874 C CA . VAL A 1 753 ? -30.453 22.531 3.205 1 72.5 753 VAL A CA 1
ATOM 5875 C C . VAL A 1 753 ? -30.266 24 2.838 1 72.5 753 VAL A C 1
ATOM 5877 O O . VAL A 1 753 ? -31.203 24.797 2.9 1 72.5 753 VAL A O 1
ATOM 5880 N N . PHE A 1 754 ? -29.094 24.297 2.35 1 68.06 754 PHE A N 1
ATOM 5881 C CA . PHE A 1 754 ? -28.797 25.672 1.965 1 68.06 754 PHE A CA 1
ATOM 5882 C C . PHE A 1 754 ? -29.547 26.047 0.694 1 68.06 754 PHE A C 1
ATOM 5884 O O . PHE A 1 754 ? -30.047 27.172 0.565 1 68.06 754 PHE A O 1
ATOM 5891 N N . ALA A 1 755 ? -29.578 25.141 -0.198 1 69.25 755 ALA A N 1
ATOM 5892 C CA . ALA A 1 755 ? -30.297 25.391 -1.442 1 69.25 755 ALA A CA 1
ATOM 5893 C C . ALA A 1 755 ? -31.797 25.578 -1.185 1 69.25 755 ALA A C 1
ATOM 5895 O O . ALA A 1 755 ? -32.438 26.391 -1.835 1 69.25 755 ALA A O 1
ATOM 5896 N N . ARG A 1 756 ? -32.312 24.953 -0.288 1 68.81 756 ARG A N 1
ATOM 5897 C CA . ARG A 1 756 ? -33.75 25.047 0.037 1 68.81 756 ARG A CA 1
ATOM 5898 C C . ARG A 1 756 ? -34.062 26.359 0.765 1 68.81 756 ARG A C 1
ATOM 5900 O O . ARG A 1 756 ? -35.156 26.891 0.642 1 68.81 756 ARG A O 1
ATOM 5907 N N . LEU A 1 757 ? -33.062 26.719 1.489 1 63.44 757 LEU A N 1
ATOM 5908 C CA . LEU A 1 757 ? -33.25 27.969 2.215 1 63.44 757 LEU A CA 1
ATOM 5909 C C . LEU A 1 757 ? -33.25 29.156 1.258 1 63.44 757 LEU A C 1
ATOM 5911 O O . LEU A 1 757 ? -33.938 30.141 1.482 1 63.44 757 LEU A O 1
ATOM 5915 N N . HIS A 1 758 ? -32.438 28.969 0.202 1 57.94 758 HIS A N 1
ATOM 5916 C CA . HIS A 1 758 ? -32.344 30.094 -0.723 1 57.94 758 HIS A CA 1
ATOM 5917 C C . HIS A 1 758 ? -33.469 30.031 -1.76 1 57.94 758 HIS A C 1
ATOM 5919 O O . HIS A 1 758 ? -33.688 31 -2.492 1 57.94 758 HIS A O 1
ATOM 5925 N N . ARG A 1 759 ? -34.594 29.141 -1.655 1 53.94 759 ARG A N 1
ATOM 5926 C CA . ARG A 1 759 ? -35.875 29.016 -2.383 1 53.94 759 ARG A CA 1
ATOM 5927 C C . ARG A 1 759 ? -35.625 28.844 -3.879 1 53.94 759 ARG A C 1
ATOM 5929 O O . ARG A 1 759 ? -36.562 28.781 -4.668 1 53.94 759 ARG A O 1
ATOM 5936 N N . ASP A 1 760 ? -34.344 28.969 -4.398 1 52.22 760 ASP A N 1
ATOM 5937 C CA . ASP A 1 760 ? -34.219 29.062 -5.852 1 52.22 760 ASP A CA 1
ATOM 5938 C C . ASP A 1 760 ? -34.125 27.688 -6.488 1 52.22 760 ASP A C 1
ATOM 5940 O O . ASP A 1 760 ? -33.719 27.562 -7.645 1 52.22 760 ASP A O 1
ATOM 5944 N N . ILE A 1 761 ? -34.312 26.656 -5.805 1 57.41 761 ILE A N 1
ATOM 5945 C CA . ILE A 1 761 ? -33.781 25.5 -6.5 1 57.41 761 ILE A CA 1
ATOM 5946 C C . ILE A 1 761 ? -34.906 24.734 -7.18 1 57.41 761 ILE A C 1
ATOM 5948 O O . ILE A 1 761 ? -34.688 23.688 -7.789 1 57.41 761 ILE A O 1
ATOM 5952 N N . GLY A 1 762 ? -36 25.344 -7.484 1 56.94 762 GLY A N 1
ATOM 5953 C CA . GLY A 1 762 ? -37.031 24.719 -8.289 1 56.94 762 GLY A CA 1
ATOM 5954 C C . GLY A 1 762 ? -37.719 23.562 -7.578 1 56.94 762 GLY A C 1
ATOM 5955 O O . GLY A 1 762 ? -37.406 23.25 -6.434 1 56.94 762 GLY A O 1
ATOM 5956 N N . ASP A 1 763 ? -38.781 23.062 -8.188 1 54.19 763 ASP A N 1
ATOM 5957 C CA . ASP A 1 763 ? -39.656 22 -7.656 1 54.19 763 ASP A CA 1
ATOM 5958 C C . ASP A 1 763 ? -38.906 20.656 -7.66 1 54.19 763 ASP A C 1
ATOM 5960 O O . ASP A 1 763 ? -38.312 20.281 -8.656 1 54.19 763 ASP A O 1
ATOM 5964 N N . ALA A 1 764 ? -38.688 20.109 -6.539 1 58.16 764 ALA A N 1
ATOM 5965 C CA . ALA A 1 764 ? -38.031 18.828 -6.344 1 58.16 764 ALA A CA 1
ATOM 5966 C C . ALA A 1 764 ? -38.625 17.75 -7.238 1 58.16 764 ALA A C 1
ATOM 5968 O O . ALA A 1 764 ? -37.969 16.781 -7.602 1 58.16 764 ALA A O 1
ATOM 5969 N N . ASP A 1 765 ? -39.938 17.922 -7.684 1 53.03 765 ASP A N 1
ATOM 5970 C CA . ASP A 1 765 ? -40.625 16.875 -8.445 1 53.03 765 ASP A CA 1
ATOM 5971 C C . ASP A 1 765 ? -40.344 17.016 -9.938 1 53.03 765 ASP A C 1
ATOM 5973 O O . ASP A 1 765 ? -40.719 16.141 -10.734 1 53.03 765 ASP A O 1
ATOM 5977 N N . ASP A 1 766 ? -39.719 18.188 -10.281 1 56.03 766 ASP A N 1
ATOM 5978 C CA . ASP A 1 766 ? -39.375 18.359 -11.688 1 56.03 766 ASP A CA 1
ATOM 5979 C C . ASP A 1 766 ? -38.031 17.75 -12 1 56.03 766 ASP A C 1
ATOM 5981 O O . ASP A 1 766 ? -37.031 18.078 -11.359 1 56.03 766 ASP A O 1
ATOM 5985 N N . ALA A 1 767 ? -38.062 16.688 -12.82 1 57.69 767 ALA A N 1
ATOM 5986 C CA . ALA A 1 767 ? -36.906 15.914 -13.195 1 57.69 767 ALA A CA 1
ATOM 5987 C C . ALA A 1 767 ? -35.781 16.828 -13.68 1 57.69 767 ALA A C 1
ATOM 5989 O O . ALA A 1 767 ? -34.594 16.5 -13.547 1 57.69 767 ALA A O 1
ATOM 5990 N N . SER A 1 768 ? -36.094 18.016 -14.195 1 55.75 768 SER A N 1
ATOM 5991 C CA . SER A 1 768 ? -35.062 18.859 -14.781 1 55.75 768 SER A CA 1
ATOM 5992 C C . SER A 1 768 ? -34.562 19.906 -13.781 1 55.75 768 SER A C 1
ATOM 5994 O O . SER A 1 768 ? -33.594 20.594 -14.031 1 55.75 768 SER A O 1
ATOM 5996 N N . SER A 1 769 ? -35.094 19.906 -12.594 1 61.44 769 SER A N 1
ATOM 5997 C CA . SER A 1 769 ? -34.75 20.953 -11.625 1 61.44 769 SER A CA 1
ATOM 5998 C C . SER A 1 769 ? -33.5 20.578 -10.836 1 61.44 769 SER A C 1
ATOM 6000 O O . SER A 1 769 ? -33.188 19.391 -10.68 1 61.44 769 SER A O 1
ATOM 6002 N N . PRO A 1 770 ? -32.625 21.516 -10.57 1 65.12 770 PRO A N 1
ATOM 6003 C CA . PRO A 1 770 ? -31.438 21.281 -9.75 1 65.12 770 PRO A CA 1
ATOM 6004 C C . PRO A 1 770 ? -31.766 20.609 -8.422 1 65.12 770 PRO A C 1
ATOM 6006 O O . PRO A 1 770 ? -30.938 19.859 -7.883 1 65.12 770 PRO A O 1
ATOM 6009 N N . SER A 1 771 ? -32.969 20.797 -8.047 1 68 771 SER A N 1
ATOM 6010 C CA . SER A 1 771 ? -33.344 20.156 -6.793 1 68 771 SER A CA 1
ATOM 6011 C C . SER A 1 771 ? -33.5 18.641 -6.969 1 68 771 SER A C 1
ATOM 6013 O O . SER A 1 771 ? -33.188 17.875 -6.055 1 68 771 SER A O 1
ATOM 6015 N N . SER A 1 772 ? -33.906 18.328 -8.102 1 67.62 772 SER A N 1
ATOM 6016 C CA . SER A 1 772 ? -34.031 16.891 -8.344 1 67.62 772 SER A CA 1
ATOM 6017 C C . SER A 1 772 ? -32.688 16.234 -8.469 1 67.62 772 SER A C 1
ATOM 6019 O O . SER A 1 772 ? -32.469 15.094 -8.023 1 67.62 772 SER A O 1
ATOM 6021 N N . ARG A 1 773 ? -31.766 16.953 -8.992 1 69.75 773 ARG A N 1
ATOM 6022 C CA . ARG A 1 773 ? -30.406 16.422 -9.102 1 69.75 773 ARG A CA 1
ATOM 6023 C C . ARG A 1 773 ? -29.766 16.281 -7.727 1 69.75 773 ARG A C 1
ATOM 6025 O O . ARG A 1 773 ? -29.031 15.32 -7.469 1 69.75 773 ARG A O 1
ATOM 6032 N N . LEU A 1 774 ? -30 17.219 -6.887 1 72.19 774 LEU A N 1
ATOM 6033 C CA . LEU A 1 774 ? -29.469 17.141 -5.531 1 72.19 774 LEU A CA 1
ATOM 6034 C C . LEU A 1 774 ? -30.094 15.992 -4.758 1 72.19 774 LEU A C 1
ATOM 6036 O O . LEU A 1 774 ? -29.406 15.32 -3.98 1 72.19 774 LEU A O 1
ATOM 6040 N N . GLN A 1 775 ? -31.312 15.758 -5.086 1 70.69 775 GLN A N 1
ATOM 6041 C CA . GLN A 1 775 ? -31.984 14.672 -4.383 1 70.69 775 GLN A CA 1
ATOM 6042 C C . GLN A 1 775 ? -31.5 13.312 -4.883 1 70.69 775 GLN A C 1
ATOM 6044 O O . GLN A 1 775 ? -31.375 12.367 -4.105 1 70.69 775 GLN A O 1
ATOM 6049 N N . THR A 1 776 ? -31.25 13.305 -6.164 1 69.44 776 THR A N 1
ATOM 6050 C CA . THR A 1 776 ? -30.719 12.055 -6.695 1 69.44 776 THR A CA 1
ATOM 6051 C C . THR A 1 776 ? -29.312 11.789 -6.164 1 69.44 776 THR A C 1
ATOM 6053 O O . THR A 1 776 ? -28.969 10.641 -5.871 1 69.44 776 THR A O 1
ATOM 6056 N N . ALA A 1 777 ? -28.516 12.797 -6.039 1 74.5 777 ALA A N 1
ATOM 6057 C CA . ALA A 1 777 ? -27.188 12.656 -5.469 1 74.5 777 ALA A CA 1
ATOM 6058 C C . ALA A 1 777 ? -27.25 12.242 -4 1 74.5 777 ALA A C 1
ATOM 6060 O O . ALA A 1 777 ? -26.453 11.422 -3.541 1 74.5 777 ALA A O 1
ATOM 6061 N N . LEU A 1 778 ? -28.203 12.773 -3.365 1 75.62 778 LEU A N 1
ATOM 6062 C CA . LEU A 1 778 ? -28.375 12.445 -1.955 1 75.62 778 LEU A CA 1
ATOM 6063 C C . LEU A 1 778 ? -28.766 10.984 -1.784 1 75.62 778 LEU A C 1
ATOM 6065 O O . LEU A 1 778 ? -28.266 10.297 -0.895 1 75.62 778 LEU A O 1
ATOM 6069 N N . ARG A 1 779 ? -29.609 10.562 -2.652 1 70.5 779 ARG A N 1
ATOM 6070 C CA . ARG A 1 779 ? -30.047 9.172 -2.578 1 70.5 779 ARG A CA 1
ATOM 6071 C C . ARG A 1 779 ? -28.906 8.219 -2.91 1 70.5 779 ARG A C 1
ATOM 6073 O O . ARG A 1 779 ? -28.734 7.191 -2.244 1 70.5 779 ARG A O 1
ATOM 6080 N N . ARG A 1 780 ? -28.141 8.57 -3.826 1 72.94 780 ARG A N 1
ATOM 6081 C CA . ARG A 1 780 ? -27.016 7.73 -4.219 1 72.94 780 ARG A CA 1
ATOM 6082 C C . ARG A 1 780 ? -25.969 7.656 -3.104 1 72.94 780 ARG A C 1
ATOM 6084 O O . ARG A 1 780 ? -25.438 6.582 -2.812 1 72.94 780 ARG A O 1
ATOM 6091 N N . LEU A 1 781 ? -25.672 8.766 -2.521 1 78 781 LEU A N 1
ATOM 6092 C CA . LEU A 1 781 ? -24.688 8.805 -1.451 1 78 781 LEU A CA 1
ATOM 6093 C C . LEU A 1 781 ? -25.188 8.07 -0.215 1 78 781 LEU A C 1
ATOM 6095 O O . LEU A 1 781 ? -24.406 7.449 0.508 1 78 781 LEU A O 1
ATOM 6099 N N . PHE A 1 782 ? -26.547 8.148 -0.016 1 75.62 782 PHE A N 1
ATOM 6100 C CA . PHE A 1 782 ? -27.125 7.453 1.135 1 75.62 782 PHE A CA 1
ATOM 6101 C C . PHE A 1 782 ? -27.016 5.941 0.958 1 75.62 782 PHE A C 1
ATOM 6103 O O . PHE A 1 782 ? -26.672 5.223 1.895 1 75.62 782 PHE A O 1
ATOM 6110 N N . LEU A 1 783 ? -27.219 5.488 -0.246 1 70.56 783 LEU A N 1
ATOM 6111 C CA . LEU A 1 783 ? -27.156 4.055 -0.511 1 70.56 783 LEU A CA 1
ATOM 6112 C C . LEU A 1 783 ? -25.719 3.547 -0.437 1 70.56 783 LEU A C 1
ATOM 6114 O O . LEU A 1 783 ? -25.469 2.461 0.087 1 70.56 783 LEU A O 1
ATOM 6118 N N . LYS A 1 784 ? -24.844 4.336 -0.897 1 78.31 784 LYS A N 1
ATOM 6119 C CA . LYS A 1 784 ? -23.438 3.957 -0.807 1 78.31 784 LYS A CA 1
ATOM 6120 C C . LYS A 1 784 ? -22.969 3.932 0.645 1 78.31 784 LYS A C 1
ATOM 6122 O O . LYS A 1 784 ? -22.234 3.031 1.048 1 78.31 784 LYS A O 1
ATOM 6127 N N . TYR A 1 785 ? -23.422 4.879 1.434 1 84.06 785 TYR A N 1
ATOM 6128 C CA . TYR A 1 785 ? -23.078 4.938 2.848 1 84.06 785 TYR A CA 1
ATOM 6129 C C . TYR A 1 785 ? -23.609 3.727 3.598 1 84.06 785 TYR A C 1
ATOM 6131 O O . TYR A 1 785 ? -22.906 3.113 4.395 1 84.06 785 TYR A O 1
ATOM 6139 N N . ARG A 1 786 ? -24.797 3.348 3.32 1 74.31 786 ARG A N 1
ATOM 6140 C CA . ARG A 1 786 ? -25.422 2.213 4 1 74.31 786 ARG A CA 1
ATOM 6141 C C . ARG A 1 786 ? -24.75 0.902 3.592 1 74.31 786 ARG A C 1
ATOM 6143 O O . ARG A 1 786 ? -24.609 -0.007 4.41 1 74.31 786 ARG A O 1
ATOM 6150 N N . GLY A 1 787 ? -24.375 0.836 2.326 1 76.12 787 GLY A N 1
ATOM 6151 C CA . GLY A 1 787 ? -23.672 -0.346 1.854 1 76.12 787 GLY A CA 1
ATOM 6152 C C . GLY A 1 787 ? -22.312 -0.536 2.512 1 76.12 787 GLY A C 1
ATOM 6153 O O . GLY A 1 787 ? -21.984 -1.641 2.941 1 76.12 787 GLY A O 1
ATOM 6154 N N . LEU A 1 788 ? -21.594 0.52 2.695 1 85.5 788 LEU A N 1
ATOM 6155 C CA . LEU A 1 788 ? -20.281 0.452 3.316 1 85.5 788 LEU A CA 1
ATOM 6156 C C . LEU A 1 788 ? -20.391 0.17 4.812 1 85.5 788 LEU A C 1
ATOM 6158 O O . LEU A 1 788 ? -19.578 -0.55 5.379 1 85.5 788 LEU A O 1
ATOM 6162 N N . SER A 1 789 ? -21.453 0.75 5.398 1 85.81 789 SER A N 1
ATOM 6163 C CA . SER A 1 789 ? -21.656 0.508 6.82 1 85.81 789 SER A CA 1
ATOM 6164 C C . SER A 1 789 ? -22.031 -0.947 7.086 1 85.81 789 SER A C 1
ATOM 6166 O O . SER A 1 789 ? -21.594 -1.533 8.078 1 85.81 789 SER A O 1
ATOM 6168 N N . ALA A 1 790 ? -22.719 -1.544 6.184 1 76.81 790 ALA A N 1
ATOM 6169 C CA . ALA A 1 790 ? -23.078 -2.951 6.32 1 76.81 790 ALA A CA 1
ATOM 6170 C C . ALA A 1 790 ? -21.859 -3.852 6.129 1 76.81 790 ALA A C 1
ATOM 6172 O O . ALA A 1 790 ? -21.719 -4.859 6.824 1 76.81 790 ALA A O 1
ATOM 6173 N N . ASP A 1 791 ? -21.047 -3.449 5.266 1 82.25 791 ASP A N 1
ATOM 6174 C CA . ASP A 1 791 ? -19.812 -4.211 5.035 1 82.25 791 ASP A CA 1
ATOM 6175 C C . ASP A 1 791 ? -18.906 -4.152 6.254 1 82.25 791 ASP A C 1
ATOM 6177 O O . ASP A 1 791 ? -18.266 -5.145 6.605 1 82.25 791 ASP A O 1
ATOM 6181 N N . ALA A 1 792 ? -18.812 -2.984 6.852 1 88.62 792 ALA A N 1
ATOM 6182 C CA . ALA A 1 792 ? -17.984 -2.836 8.047 1 88.62 792 ALA A CA 1
ATOM 6183 C C . ALA A 1 792 ? -18.531 -3.664 9.203 1 88.62 792 ALA A C 1
ATOM 6185 O O . ALA A 1 792 ? -17.781 -4.285 9.953 1 88.62 792 ALA A O 1
ATOM 6186 N N . LYS A 1 793 ? -19.844 -3.812 9.328 1 84.81 793 LYS A N 1
ATOM 6187 C CA . LYS A 1 793 ? -20.453 -4.605 10.391 1 84.81 793 LYS A CA 1
ATOM 6188 C C . LYS A 1 793 ? -20.25 -6.098 10.156 1 84.81 793 LYS A C 1
ATOM 6190 O O . LYS A 1 793 ? -20.062 -6.863 11.102 1 84.81 793 LYS A O 1
ATOM 6195 N N . ARG A 1 794 ? -20.234 -6.426 8.906 1 80.12 794 ARG A N 1
ATOM 6196 C CA . ARG A 1 794 ? -19.953 -7.816 8.57 1 80.12 794 ARG A CA 1
ATOM 6197 C C . ARG A 1 794 ? -18.516 -8.195 8.922 1 80.12 794 ARG A C 1
ATOM 6199 O O . ARG A 1 794 ? -18.281 -9.258 9.5 1 80.12 794 ARG A O 1
ATOM 6206 N N . SER A 1 795 ? -17.641 -7.293 8.594 1 85.44 795 SER A N 1
ATOM 6207 C CA . SER A 1 795 ? -16.234 -7.555 8.93 1 85.44 795 SER A CA 1
ATOM 6208 C C . SER A 1 795 ? -16.031 -7.617 10.438 1 85.44 795 SER A C 1
ATOM 6210 O O . SER A 1 795 ? -15.18 -8.367 10.922 1 85.44 795 SER A O 1
ATOM 6212 N N . PHE A 1 796 ? -16.859 -6.836 11.141 1 89.19 796 PHE A N 1
ATOM 6213 C CA . PHE A 1 796 ? -16.781 -6.836 12.594 1 89.19 796 PHE A CA 1
ATOM 6214 C C . PHE A 1 796 ? -17.234 -8.172 13.156 1 89.19 796 PHE A C 1
ATOM 6216 O O . PHE A 1 796 ? -16.672 -8.672 14.133 1 89.19 796 PHE A O 1
ATOM 6223 N N . GLN A 1 797 ? -18.141 -8.883 12.539 1 83.12 797 GLN A N 1
ATOM 6224 C CA . GLN A 1 797 ? -18.641 -10.164 13 1 83.12 797 GLN A CA 1
ATOM 6225 C C . GLN A 1 797 ? -17.641 -11.281 12.734 1 83.12 797 GLN A C 1
ATOM 6227 O O . GLN A 1 797 ? -17.531 -12.234 13.516 1 83.12 797 GLN A O 1
ATOM 6232 N N . PHE A 1 798 ? -16.812 -11.102 11.75 1 83 798 PHE A N 1
ATOM 6233 C CA . PHE A 1 798 ? -15.844 -12.141 11.398 1 83 798 PHE A CA 1
ATOM 6234 C C . PHE A 1 798 ? -14.586 -12.016 12.25 1 83 798 PHE A C 1
ATOM 6236 O O . PHE A 1 798 ? -13.727 -12.906 12.227 1 83 798 PHE A O 1
ATOM 6243 N N . LEU A 1 799 ? -14.492 -10.898 13 1 85.19 799 LEU A N 1
ATOM 6244 C CA . LEU A 1 799 ? -13.328 -10.695 13.852 1 85.19 799 LEU A CA 1
ATOM 6245 C C . LEU A 1 799 ? -13.219 -11.797 14.898 1 85.19 799 LEU A C 1
ATOM 6247 O O . LEU A 1 799 ? -12.117 -12.141 15.336 1 85.19 799 LEU A O 1
ATOM 6251 N N . ASN A 1 800 ? -14.328 -12.422 15.203 1 80.81 800 ASN A N 1
ATOM 6252 C CA . ASN A 1 800 ? -14.328 -13.438 16.25 1 80.81 800 ASN A CA 1
ATOM 6253 C C . ASN A 1 800 ? -13.742 -14.758 15.742 1 80.81 800 ASN A C 1
ATOM 6255 O O . ASN A 1 800 ? -13.344 -15.609 16.547 1 80.81 800 ASN A O 1
ATOM 6259 N N . TRP A 1 801 ? -13.555 -14.875 14.5 1 78.31 801 TRP A N 1
ATOM 6260 C CA . TRP A 1 801 ? -13.078 -16.125 13.93 1 78.31 801 TRP A CA 1
ATOM 6261 C C . TRP A 1 801 ? -11.609 -16.016 13.523 1 78.31 801 TRP A C 1
ATOM 6263 O O . TRP A 1 801 ? -11.023 -16.969 13.023 1 78.31 801 TRP A O 1
ATOM 6273 N N . GLU A 1 802 ? -11.039 -14.805 13.695 1 79.56 802 GLU A N 1
ATOM 6274 C CA . GLU A 1 802 ? -9.633 -14.641 13.328 1 79.56 802 GLU A CA 1
ATOM 6275 C C . GLU A 1 802 ? -8.711 -14.984 14.484 1 79.56 802 GLU A C 1
ATOM 6277 O O . GLU A 1 802 ? -9.008 -14.672 15.641 1 79.56 802 GLU A O 1
ATOM 6282 N N . PHE A 1 803 ? -7.723 -15.836 14.141 1 73.5 803 PHE A N 1
ATOM 6283 C CA . PHE A 1 803 ? -6.688 -16.125 15.125 1 73.5 803 PHE A CA 1
ATOM 6284 C C . PHE A 1 803 ? -5.77 -14.93 15.32 1 73.5 803 PHE A C 1
ATOM 6286 O O . PHE A 1 803 ? -5.211 -14.406 14.359 1 73.5 803 PHE A O 1
ATOM 6293 N N . SER A 1 804 ? -5.859 -14.188 16.438 1 73.19 804 SER A N 1
ATOM 6294 C CA . SER A 1 804 ? -5.07 -12.977 16.641 1 73.19 804 SER A CA 1
ATOM 6295 C C . SER A 1 804 ? -3.627 -13.312 17 1 73.19 804 SER A C 1
ATOM 6297 O O . SER A 1 804 ? -3.375 -14.102 17.922 1 73.19 804 SER A O 1
ATOM 6299 N N . LEU A 1 805 ? -2.727 -13.031 16.016 1 76.38 805 LEU A N 1
ATOM 6300 C CA . LEU A 1 805 ? -1.3 -13.109 16.312 1 76.38 805 LEU A CA 1
ATOM 6301 C C . LEU A 1 805 ? -0.804 -11.805 16.938 1 76.38 805 LEU A C 1
ATOM 6303 O O . LEU A 1 805 ? -0.905 -10.742 16.312 1 76.38 805 LEU A O 1
ATOM 6307 N N . GLY A 1 806 ? -0.479 -11.805 18.25 1 79.38 806 GLY A N 1
ATOM 6308 C CA . GLY A 1 806 ? 0.024 -10.625 18.922 1 79.38 806 GLY A CA 1
ATOM 6309 C C . GLY A 1 806 ? -0.964 -10.039 19.922 1 79.38 806 GLY A C 1
ATOM 6310 O O . GLY A 1 806 ? -1.738 -10.773 20.531 1 79.38 806 GLY A O 1
ATOM 6311 N N . GLY A 1 807 ? -0.981 -8.727 20.016 1 80.75 807 GLY A N 1
ATOM 6312 C CA . GLY A 1 807 ? -1.891 -8.055 20.938 1 80.75 807 GLY A CA 1
ATOM 6313 C C . GLY A 1 807 ? -3.34 -8.109 20.484 1 80.75 807 GLY A C 1
ATOM 6314 O O . GLY A 1 807 ? -3.619 -8.258 19.297 1 80.75 807 GLY A O 1
ATOM 6315 N N . GLN A 1 808 ? -4.199 -8.023 21.359 1 83.25 808 GLN A N 1
ATOM 6316 C CA . GLN A 1 808 ? -5.625 -8.109 21.062 1 83.25 808 GLN A CA 1
ATOM 6317 C C . GLN A 1 808 ? -6.102 -6.887 20.281 1 83.25 808 GLN A C 1
ATOM 6319 O O . GLN A 1 808 ? -5.527 -5.805 20.406 1 83.25 808 GLN A O 1
ATOM 6324 N N . PHE A 1 809 ? -7.02 -7.117 19.344 1 87.31 809 PHE A N 1
ATOM 6325 C CA . PHE A 1 809 ? -7.664 -6.043 18.594 1 87.31 809 PHE A CA 1
ATOM 6326 C C . PHE A 1 809 ? -8.617 -5.254 19.484 1 87.31 809 PHE A C 1
ATOM 6328 O O . PHE A 1 809 ? -9.344 -5.836 20.297 1 87.31 809 PHE A O 1
ATOM 6335 N N . PRO A 1 810 ? -8.508 -3.953 19.516 1 88.75 810 PRO A N 1
ATOM 6336 C CA . PRO A 1 810 ? -9.445 -3.146 20.297 1 88.75 810 PRO A CA 1
ATOM 6337 C C . PRO A 1 810 ? -10.883 -3.258 19.797 1 88.75 810 PRO A C 1
ATOM 6339 O O . PRO A 1 810 ? -11.422 -2.297 19.234 1 88.75 810 PRO A O 1
ATOM 6342 N N . LYS A 1 811 ? -11.586 -4.297 20.109 1 88.94 811 LYS A N 1
ATOM 6343 C CA . LYS A 1 811 ? -12.93 -4.602 19.625 1 88.94 811 LYS A CA 1
ATOM 6344 C C . LYS A 1 811 ? -13.961 -3.664 20.234 1 88.94 811 LYS A C 1
ATOM 6346 O O . LYS A 1 811 ? -14.914 -3.256 19.562 1 88.94 811 LYS A O 1
ATOM 6351 N N . LYS A 1 812 ? -13.758 -3.201 21.391 1 87.62 812 LYS A N 1
ATOM 6352 C CA . LYS A 1 812 ? -14.734 -2.342 22.047 1 87.62 812 LYS A CA 1
ATOM 6353 C C . LYS A 1 812 ? -14.75 -0.949 21.438 1 87.62 812 LYS A C 1
ATOM 6355 O O . LYS A 1 812 ? -15.82 -0.386 21.188 1 87.62 812 LYS A O 1
ATOM 6360 N N . ALA A 1 813 ? -13.594 -0.456 21.156 1 90.5 813 ALA A N 1
ATOM 6361 C CA . ALA A 1 813 ? -13.531 0.877 20.562 1 90.5 813 ALA A CA 1
ATOM 6362 C C . ALA A 1 813 ? -14.133 0.883 19.156 1 90.5 813 ALA A C 1
ATOM 6364 O O . ALA A 1 813 ? -14.906 1.774 18.812 1 90.5 813 ALA A O 1
ATOM 6365 N N . TYR A 1 814 ? -13.844 -0.175 18.375 1 92.31 814 TYR A N 1
ATOM 6366 C CA . TYR A 1 814 ? -14.359 -0.218 17.016 1 92.31 814 TYR A CA 1
ATOM 6367 C C . TYR A 1 814 ? -15.852 -0.528 17 1 92.31 814 TYR A C 1
ATOM 6369 O O . TYR A 1 814 ? -16.578 -0.072 16.125 1 92.31 814 TYR A O 1
ATOM 6377 N N . GLY A 1 815 ? -16.328 -1.304 18 1 88.62 815 GLY A N 1
ATOM 6378 C CA . GLY A 1 815 ? -17.75 -1.539 18.109 1 88.62 815 GLY A CA 1
ATOM 6379 C C . GLY A 1 815 ? -18.547 -0.277 18.391 1 88.62 815 GLY A C 1
ATOM 6380 O O . GLY A 1 815 ? -19.594 -0.045 17.797 1 88.62 815 GLY A O 1
ATOM 6381 N N . GLU A 1 816 ? -17.984 0.558 19.172 1 89.94 816 GLU A N 1
ATOM 6382 C CA . GLU A 1 816 ? -18.641 1.827 19.484 1 89.94 816 GLU A CA 1
ATOM 6383 C C . GLU A 1 816 ? -18.547 2.799 18.312 1 89.94 816 GLU A C 1
ATOM 6385 O O . GLU A 1 816 ? -19.5 3.537 18.047 1 89.94 816 GLU A O 1
ATOM 6390 N N . ILE A 1 817 ? -17.438 2.832 17.625 1 93.31 817 ILE A N 1
ATOM 6391 C CA . ILE A 1 817 ? -17.281 3.705 16.469 1 93.31 817 ILE A CA 1
ATOM 6392 C C . ILE A 1 817 ? -18.328 3.35 15.414 1 93.31 817 ILE A C 1
ATOM 6394 O O . ILE A 1 817 ? -18.984 4.234 14.859 1 93.31 817 ILE A O 1
ATOM 6398 N N . LEU A 1 818 ? -18.562 2.041 15.195 1 90.62 818 LEU A N 1
ATOM 6399 C CA . LEU A 1 818 ? -19.5 1.607 14.18 1 90.62 818 LEU A CA 1
ATOM 6400 C C . LEU A 1 818 ? -20.938 1.935 14.594 1 90.62 818 LEU A C 1
ATOM 6402 O O . LEU A 1 818 ? -21.766 2.287 13.75 1 90.62 818 LEU A O 1
ATOM 6406 N N . SER A 1 819 ? -21.203 1.881 15.891 1 83.75 819 SER A N 1
ATOM 6407 C CA . SER A 1 819 ? -22.531 2.236 16.359 1 83.75 819 SER A CA 1
ATOM 6408 C C . SER A 1 819 ? -22.797 3.729 16.203 1 83.75 819 SER A C 1
ATOM 6410 O O . SER A 1 819 ? -23.891 4.129 15.812 1 83.75 819 SER A O 1
ATOM 6412 N N . ILE A 1 820 ? -21.797 4.547 16.406 1 87.31 820 ILE A N 1
ATOM 6413 C CA . ILE A 1 820 ? -21.938 5.992 16.25 1 87.31 820 ILE A CA 1
ATOM 6414 C C . ILE A 1 820 ? -22.109 6.34 14.781 1 87.31 820 ILE A C 1
ATOM 6416 O O . ILE A 1 820 ? -22.906 7.215 14.43 1 87.31 820 ILE A O 1
ATOM 6420 N N . LEU A 1 821 ? -21.406 5.652 13.953 1 89.44 821 LEU A N 1
ATOM 6421 C CA . LEU A 1 821 ? -21.5 5.922 12.523 1 89.44 821 LEU A CA 1
ATOM 6422 C C . LEU A 1 821 ? -22.875 5.531 11.992 1 89.44 821 LEU A C 1
ATOM 6424 O O . LEU A 1 821 ? -23.422 6.211 11.117 1 89.44 821 LEU A O 1
ATOM 6428 N N . ASP A 1 822 ? -23.422 4.488 12.531 1 79.44 822 ASP A N 1
ATOM 6429 C CA . ASP A 1 822 ? -24.75 4.078 12.109 1 79.44 822 ASP A CA 1
ATOM 6430 C C . ASP A 1 822 ? -25.797 5.098 12.555 1 79.44 822 ASP A C 1
ATOM 6432 O O . ASP A 1 822 ? -26.688 5.461 11.773 1 79.44 822 ASP A O 1
ATOM 6436 N N . ARG A 1 823 ? -25.594 5.688 13.711 1 77 823 ARG A N 1
ATOM 6437 C CA . ARG A 1 823 ? -26.516 6.695 14.227 1 77 823 ARG A CA 1
ATOM 6438 C C . ARG A 1 823 ? -26.375 8.008 13.461 1 77 823 ARG A C 1
ATOM 6440 O O . ARG A 1 823 ? -27.359 8.703 13.211 1 77 823 ARG A O 1
ATOM 6447 N N . SER A 1 824 ? -25.125 8.281 13.125 1 84.5 824 SER A N 1
ATOM 6448 C CA . SER A 1 824 ? -24.875 9.539 12.422 1 84.5 824 SER A CA 1
ATOM 6449 C C . SER A 1 824 ? -25.516 9.547 11.047 1 84.5 824 SER A C 1
ATOM 6451 O O . SER A 1 824 ? -26 10.578 10.586 1 84.5 824 SER A O 1
ATOM 6453 N N . GLY A 1 825 ? -25.547 8.453 10.406 1 77.12 825 GLY A N 1
ATOM 6454 C CA . GLY A 1 825 ? -26.219 8.367 9.125 1 77.12 825 GLY A CA 1
ATOM 6455 C C . GLY A 1 825 ? -27.719 8.602 9.227 1 77.12 825 GLY A C 1
ATOM 6456 O O . GLY A 1 825 ? -28.312 9.273 8.383 1 77.12 825 GLY A O 1
ATOM 6457 N N . SER A 1 826 ? -28.312 8.18 10.297 1 73.56 826 SER A N 1
ATOM 6458 C CA . SER A 1 826 ? -29.75 8.352 10.508 1 73.56 826 SER A CA 1
ATOM 6459 C C . SER A 1 826 ? -30.078 9.797 10.867 1 73.56 826 SER A C 1
ATOM 6461 O O . SER A 1 826 ? -31.109 10.328 10.438 1 73.56 826 SER A O 1
ATOM 6463 N N . TYR A 1 827 ? -29.141 10.445 11.617 1 75.75 827 TYR A N 1
ATOM 6464 C CA . TYR A 1 827 ? -29.344 11.844 11.953 1 75.75 827 TYR A CA 1
ATOM 6465 C C . TYR A 1 827 ? -29.328 12.719 10.703 1 75.75 827 TYR A C 1
ATOM 6467 O O . TYR A 1 827 ? -30.156 13.617 10.547 1 75.75 827 TYR A O 1
ATOM 6475 N N . MET A 1 828 ? -28.469 12.398 9.852 1 81.19 828 MET A N 1
ATOM 6476 C CA . MET A 1 828 ? -28.328 13.219 8.648 1 81.19 828 MET A CA 1
ATOM 6477 C C . MET A 1 828 ? -29.5 12.992 7.699 1 81.19 828 MET A C 1
ATOM 6479 O O . MET A 1 828 ? -29.969 13.93 7.055 1 81.19 828 MET A O 1
ATOM 6483 N N . ALA A 1 829 ? -29.953 11.82 7.668 1 72.88 829 ALA A N 1
ATOM 6484 C CA . ALA A 1 829 ? -31.125 11.555 6.84 1 72.88 829 ALA A CA 1
ATOM 6485 C C . ALA A 1 829 ? -32.344 12.266 7.383 1 72.88 829 ALA A C 1
ATOM 6487 O O . ALA A 1 829 ? -33.188 12.781 6.617 1 72.88 829 ALA A O 1
ATOM 6488 N N . LEU A 1 830 ? -32.438 12.383 8.664 1 72.75 830 LEU A N 1
ATOM 6489 C CA . LEU A 1 830 ? -33.531 13.094 9.297 1 72.75 830 LEU A CA 1
ATOM 6490 C C . LEU A 1 830 ? -33.438 14.586 9.023 1 72.75 830 LEU A C 1
ATOM 6492 O O . LEU A 1 830 ? -34.469 15.234 8.789 1 72.75 830 LEU A O 1
ATOM 6496 N N . THR A 1 831 ? -32.25 15.055 9.07 1 74.38 831 THR A N 1
ATOM 6497 C CA . THR A 1 831 ? -32.062 16.484 8.82 1 74.38 831 THR A CA 1
ATOM 6498 C C . THR A 1 831 ? -32.469 16.828 7.383 1 74.38 831 THR A C 1
ATOM 6500 O O . THR A 1 831 ? -33.094 17.859 7.137 1 74.38 831 THR A O 1
ATOM 6503 N N . SER A 1 832 ? -32.125 15.984 6.445 1 75.44 832 SER A N 1
ATOM 6504 C CA . SER A 1 832 ? -32.5 16.219 5.055 1 75.44 832 SER A CA 1
ATOM 6505 C C . SER A 1 832 ? -34 16.172 4.871 1 75.44 832 SER A C 1
ATOM 6507 O O . SER A 1 832 ? -34.562 16.953 4.117 1 75.44 832 SER A O 1
ATOM 6509 N N . TYR A 1 833 ? -34.625 15.375 5.586 1 70.38 833 TYR A N 1
ATOM 6510 C CA . TYR A 1 833 ? -36.094 15.234 5.48 1 70.38 833 TYR A CA 1
ATOM 6511 C C . TYR A 1 833 ? -36.781 16.422 6.113 1 70.38 833 TYR A C 1
ATOM 6513 O O . TYR A 1 833 ? -37.75 16.969 5.539 1 70.38 833 TYR A O 1
ATOM 6521 N N . LEU A 1 834 ? -36.312 16.828 7.242 1 69.81 834 LEU A N 1
ATOM 6522 C CA . LEU A 1 834 ? -36.969 17.938 7.949 1 69.81 834 LEU A CA 1
ATOM 6523 C C . LEU A 1 834 ? -36.781 19.234 7.184 1 69.81 834 LEU A C 1
ATOM 6525 O O . LEU A 1 834 ? -37.688 20.094 7.195 1 69.81 834 LEU A O 1
ATOM 6529 N N . SER A 1 835 ? -35.688 19.344 6.504 1 71.38 835 SER A N 1
ATOM 6530 C CA . SER A 1 835 ? -35.438 20.562 5.738 1 71.38 835 SER A CA 1
ATOM 6531 C C . SER A 1 835 ? -36.375 20.641 4.527 1 71.38 835 SER A C 1
ATOM 6533 O O . SER A 1 835 ? -36.719 21.734 4.082 1 71.38 835 SER A O 1
ATOM 6535 N N . LYS A 1 836 ? -36.719 19.562 4.027 1 69.56 836 LYS A N 1
ATOM 6536 C CA . LYS A 1 836 ? -37.656 19.547 2.895 1 69.56 836 LYS A CA 1
ATOM 6537 C C . LYS A 1 836 ? -39.062 19.891 3.332 1 69.56 836 LYS A C 1
ATOM 6539 O O . LYS A 1 836 ? -39.781 20.562 2.609 1 69.56 836 LYS A O 1
ATOM 6544 N N . GLU A 1 837 ? -39.375 19.516 4.52 1 62.81 837 GLU A N 1
ATOM 6545 C CA . GLU A 1 837 ? -40.75 19.719 5.02 1 62.81 837 GLU A CA 1
ATOM 6546 C C . GLU A 1 837 ? -40.969 21.156 5.484 1 62.81 837 GLU A C 1
ATOM 6548 O O . GLU A 1 837 ? -42.094 21.641 5.512 1 62.81 837 GLU A O 1
ATOM 6553 N N . SER A 1 838 ? -39.812 21.844 5.766 1 61.5 838 SER A N 1
ATOM 6554 C CA . SER A 1 838 ? -39.938 23.203 6.285 1 61.5 838 SER A CA 1
ATOM 6555 C C . SER A 1 838 ? -40.312 24.172 5.18 1 61.5 838 SER A C 1
ATOM 6557 O O . SER A 1 838 ? -39.75 24.141 4.09 1 61.5 838 SER A O 1
ATOM 6559 N N . LYS A 1 839 ? -41.531 24.781 5.203 1 55.53 839 LYS A N 1
ATOM 6560 C CA . LYS A 1 839 ? -42.031 25.766 4.25 1 55.53 839 LYS A CA 1
ATOM 6561 C C . LYS A 1 839 ? -41.406 27.141 4.512 1 55.53 839 LYS A C 1
ATOM 6563 O O . LYS A 1 839 ? -41.531 28.047 3.691 1 55.53 839 LYS A O 1
ATOM 6568 N N . SER A 1 840 ? -40.781 27.297 5.77 1 51.03 840 SER A N 1
ATOM 6569 C CA . SER A 1 840 ? -40.25 28.625 6.082 1 51.03 840 SER A CA 1
ATOM 6570 C C . SER A 1 840 ? -38.75 28.594 6.234 1 51.03 840 SER A C 1
ATOM 6572 O O . SER A 1 840 ? -38.219 28.234 7.289 1 51.03 840 SER A O 1
ATOM 6574 N N . PRO A 1 841 ? -38.031 28.891 5.168 1 54.19 841 PRO A N 1
ATOM 6575 C CA . PRO A 1 841 ? -36.562 28.828 5.117 1 54.19 841 PRO A CA 1
ATOM 6576 C C . PRO A 1 841 ? -35.906 29.734 6.16 1 54.19 841 PRO A C 1
ATOM 6578 O O . PRO A 1 841 ? -34.781 29.438 6.613 1 54.19 841 PRO A O 1
ATOM 6581 N N . ASP A 1 842 ? -36.625 30.766 6.652 1 51.25 842 ASP A N 1
ATOM 6582 C CA . ASP A 1 842 ? -36 31.75 7.527 1 51.25 842 ASP A CA 1
ATOM 6583 C C . ASP A 1 842 ? -35.719 31.172 8.906 1 51.25 842 ASP A C 1
ATOM 6585 O O . ASP A 1 842 ? -34.719 31.484 9.523 1 51.25 842 ASP A O 1
ATOM 6589 N N . VAL A 1 843 ? -36.625 30.344 9.352 1 52.22 843 VAL A N 1
ATOM 6590 C CA . VAL A 1 843 ? -36.438 29.797 10.695 1 52.22 843 VAL A CA 1
ATOM 6591 C C . VAL A 1 843 ? -35.312 28.797 10.711 1 52.22 843 VAL A C 1
ATOM 6593 O O . VAL A 1 843 ? -34.5 28.766 11.664 1 52.22 843 VAL A O 1
ATOM 6596 N N . ILE A 1 844 ? -35.125 28.062 9.648 1 57.19 844 ILE A N 1
ATOM 6597 C CA . ILE A 1 844 ? -34.062 27.062 9.578 1 57.19 844 ILE A CA 1
ATOM 6598 C C . ILE A 1 844 ? -32.719 27.766 9.484 1 57.19 844 ILE A C 1
ATOM 6600 O O . ILE A 1 844 ? -31.719 27.312 10.086 1 57.19 844 ILE A O 1
ATOM 6604 N N . ALA A 1 845 ? -32.781 28.828 8.75 1 55.69 845 ALA A N 1
ATOM 6605 C CA . ALA A 1 845 ? -31.547 29.594 8.625 1 55.69 845 ALA A CA 1
ATOM 6606 C C . ALA A 1 845 ? -31.094 30.109 9.984 1 55.69 845 ALA A C 1
ATOM 6608 O O . ALA A 1 845 ? -29.891 30.109 10.289 1 55.69 845 ALA A O 1
ATOM 6609 N N . ALA A 1 846 ? -32.062 30.609 10.75 1 49.84 846 ALA A N 1
ATOM 6610 C CA . ALA A 1 846 ? -31.719 31.172 12.062 1 49.84 846 ALA A CA 1
ATOM 6611 C C . ALA A 1 846 ? -31.141 30.094 12.977 1 49.84 846 ALA A C 1
ATOM 6613 O O . ALA A 1 846 ? -30.25 30.375 13.781 1 49.84 846 ALA A O 1
ATOM 6614 N N . CYS A 1 847 ? -31.688 28.984 12.852 1 48 847 CYS A N 1
ATOM 6615 C CA . CYS A 1 847 ? -31.281 27.922 13.766 1 48 847 CYS A CA 1
ATOM 6616 C C . CYS A 1 847 ? -29.938 27.328 13.352 1 48 847 CYS A C 1
ATOM 6618 O O . CYS A 1 847 ? -29.141 26.938 14.211 1 48 847 CYS A O 1
ATOM 6620 N N . TRP A 1 848 ? -29.891 27.234 12.117 1 50.25 848 TRP A N 1
ATOM 6621 C CA . TRP A 1 848 ? -28.656 26.625 11.633 1 50.25 848 TRP A CA 1
ATOM 6622 C C . TRP A 1 848 ? -27.5 27.625 11.672 1 50.25 848 TRP A C 1
ATOM 6624 O O . TRP A 1 848 ? -26.359 27.25 11.977 1 50.25 848 TRP A O 1
ATOM 6634 N N . ALA A 1 849 ? -27.766 29.016 11.164 1 47.12 849 ALA A N 1
ATOM 6635 C CA . ALA A 1 849 ? -26.703 30 11.047 1 47.12 849 ALA A CA 1
ATOM 6636 C C . ALA A 1 849 ? -26.5 30.766 12.352 1 47.12 849 ALA A C 1
ATOM 6638 O O . ALA A 1 849 ? -25.781 31.766 12.398 1 47.12 849 ALA A O 1
ATOM 6639 N N . GLU A 1 850 ? -26.375 30.25 13.461 1 44.91 850 GLU A N 1
ATOM 6640 C CA . GLU A 1 850 ? -26.141 30.906 14.75 1 44.91 850 GLU A CA 1
ATOM 6641 C C . GLU A 1 850 ? -26.438 32.406 14.672 1 44.91 850 GLU A C 1
ATOM 6643 O O . GLU A 1 850 ? -26.281 33.125 15.648 1 44.91 850 GLU A O 1
ATOM 6648 N N . SER A 1 851 ? -26.266 33.312 13.492 1 37.53 851 SER A N 1
ATOM 6649 C CA . SER A 1 851 ? -26.344 34.75 13.586 1 37.53 851 SER A CA 1
ATOM 6650 C C . SER A 1 851 ? -27.781 35.25 13.453 1 37.53 851 SER A C 1
ATOM 6652 O O . SER A 1 851 ? -28.578 34.656 12.727 1 37.53 851 SER A O 1
ATOM 6654 N N . GLY A 1 852 ? -28.422 35.875 14.414 1 34.66 852 GLY A N 1
ATOM 6655 C CA . GLY A 1 852 ? -29.703 36.594 14.453 1 34.66 852 GLY A CA 1
ATOM 6656 C C . GLY A 1 852 ? -30.125 37.125 13.102 1 34.66 852 GLY A C 1
ATOM 6657 O O . GLY A 1 852 ? -31.266 37.562 12.93 1 34.66 852 GLY A O 1
ATOM 6658 N N . THR A 1 853 ? -29.297 38.188 12.414 1 34.94 853 THR A N 1
ATOM 6659 C CA . THR A 1 853 ? -29.812 39 11.312 1 34.94 853 THR A CA 1
ATOM 6660 C C . THR A 1 853 ? -30.062 38.125 10.078 1 34.94 853 THR A C 1
ATOM 6662 O O . THR A 1 853 ? -29.562 37 9.984 1 34.94 853 THR A O 1
ATOM 6665 N N . GLY A 1 854 ? -30.609 38.844 8.773 1 31.56 854 GLY A N 1
ATOM 6666 C CA . GLY A 1 854 ? -30.938 38.5 7.395 1 31.56 854 GLY A CA 1
ATOM 6667 C C . GLY A 1 854 ? -30.109 37.344 6.863 1 31.56 854 GLY A C 1
ATOM 6668 O O . GLY A 1 854 ? -29.359 36.719 7.613 1 31.56 854 GLY A O 1
ATOM 6669 N N . ILE A 1 855 ? -30.031 37.344 5.43 1 35.56 855 ILE A N 1
ATOM 6670 C CA . ILE A 1 855 ? -29.391 36.281 4.641 1 35.56 855 ILE A CA 1
ATOM 6671 C C . ILE A 1 855 ? -28.016 35.969 5.203 1 35.56 855 ILE A C 1
ATOM 6673 O O . ILE A 1 855 ? -27.109 36.812 5.156 1 35.56 855 ILE A O 1
ATOM 6677 N N . PRO A 1 856 ? -27.922 35.438 6.281 1 34.41 856 PRO A N 1
ATOM 6678 C CA . PRO A 1 856 ? -26.641 35.188 6.957 1 34.41 856 PRO A CA 1
ATOM 6679 C C . PRO A 1 856 ? -25.531 34.812 5.992 1 34.41 856 PRO A C 1
ATOM 6681 O O . PRO A 1 856 ? -25.781 34.188 4.953 1 34.41 856 PRO A O 1
ATOM 6684 N N . HIS A 1 857 ? -24.641 35.75 5.637 1 34.75 857 HIS A N 1
ATOM 6685 C CA . HIS A 1 857 ? -23.359 35.219 5.152 1 34.75 857 HIS A CA 1
ATOM 6686 C C . HIS A 1 857 ? -23.062 33.875 5.742 1 34.75 857 HIS A C 1
ATOM 6688 O O . HIS A 1 857 ? -22.688 33.75 6.91 1 34.75 857 HIS A O 1
ATOM 6694 N N . ILE A 1 858 ? -24.016 32.969 5.613 1 35.56 858 ILE A N 1
ATOM 6695 C CA . ILE A 1 858 ? -23.891 31.578 6.039 1 35.56 858 ILE A CA 1
ATOM 6696 C C . ILE A 1 858 ? -22.453 31.109 5.871 1 35.56 858 ILE A C 1
ATOM 6698 O O . ILE A 1 858 ? -21.938 31.047 4.754 1 35.56 858 ILE A O 1
ATOM 6702 N N . ASP A 1 859 ? -21.594 31.719 6.508 1 35.84 859 ASP A N 1
ATOM 6703 C CA . ASP A 1 859 ? -20.391 30.875 6.555 1 35.84 859 ASP A CA 1
ATOM 6704 C C . ASP A 1 859 ? -20.766 29.391 6.504 1 35.84 859 ASP A C 1
ATOM 6706 O O . ASP A 1 859 ? -21.172 28.812 7.516 1 35.84 859 ASP A O 1
ATOM 6710 N N . LEU A 1 860 ? -21.703 28.938 5.508 1 35.91 860 LEU A N 1
ATOM 6711 C CA . LEU A 1 860 ? -22.281 27.672 5.078 1 35.91 860 LEU A CA 1
ATOM 6712 C C . LEU A 1 860 ? -21.547 26.484 5.711 1 35.91 860 LEU A C 1
ATOM 6714 O O . LEU A 1 860 ? -22.094 25.391 5.797 1 35.91 860 LEU A O 1
ATOM 6718 N N . THR A 1 861 ? -20.375 26.25 5.395 1 39.59 861 THR A N 1
ATOM 6719 C CA . THR A 1 861 ? -19.734 25.031 5.855 1 39.59 861 THR A CA 1
ATOM 6720 C C . THR A 1 861 ? -19.641 25 7.379 1 39.59 861 THR A C 1
ATOM 6722 O O . THR A 1 861 ? -18.906 25.812 7.973 1 39.59 861 THR A O 1
ATOM 6725 N N . PRO A 1 862 ? -20.891 24.688 8.008 1 42.69 862 PRO A N 1
ATOM 6726 C CA . PRO A 1 862 ? -20.578 24.531 9.438 1 42.69 862 PRO A CA 1
ATOM 6727 C C . PRO A 1 862 ? -19.109 24.188 9.688 1 42.69 862 PRO A C 1
ATOM 6729 O O . PRO A 1 862 ? -18.453 23.594 8.828 1 42.69 862 PRO A O 1
ATOM 6732 N N . HIS A 1 863 ? -18.562 24.703 10.867 1 53.47 863 HIS A N 1
ATOM 6733 C CA . HIS A 1 863 ? -17.297 24.906 11.555 1 53.47 863 HIS A CA 1
ATOM 6734 C C . HIS A 1 863 ? -16.516 23.609 11.711 1 53.47 863 HIS A C 1
ATOM 6736 O O . HIS A 1 863 ? -16.641 22.922 12.727 1 53.47 863 HIS A O 1
ATOM 6742 N N . GLY A 1 864 ? -16.031 23.125 10.82 1 70.81 864 GLY A N 1
ATOM 6743 C CA . GLY A 1 864 ? -14.883 22.25 11.008 1 70.81 864 GLY A CA 1
ATOM 6744 C C . GLY A 1 864 ? -15.266 20.797 11.203 1 70.81 864 GLY A C 1
ATOM 6745 O O . GLY A 1 864 ? -14.43 19.969 11.57 1 70.81 864 GLY A O 1
ATOM 6746 N N . ILE A 1 865 ? -16.953 20.594 10.945 1 80.25 865 ILE A N 1
ATOM 6747 C CA . ILE A 1 865 ? -17.328 19.203 11.219 1 80.25 865 ILE A CA 1
ATOM 6748 C C . ILE A 1 865 ? -16.844 18.297 10.094 1 80.25 865 ILE A C 1
ATOM 6750 O O . ILE A 1 865 ? -16.266 17.25 10.344 1 80.25 865 ILE A O 1
ATOM 6754 N N . ALA A 1 866 ? -17.25 18.75 8.82 1 81.5 866 ALA A N 1
ATOM 6755 C CA . ALA A 1 866 ? -16.797 17.953 7.691 1 81.5 866 ALA A CA 1
ATOM 6756 C C . ALA A 1 866 ? -15.273 17.812 7.695 1 81.5 866 ALA A C 1
ATOM 6758 O O . ALA A 1 866 ? -14.75 16.734 7.406 1 81.5 866 ALA A O 1
ATOM 6759 N N . SER A 1 867 ? -14.633 18.875 8.031 1 82 867 SER A N 1
ATOM 6760 C CA . SER A 1 867 ? -13.172 18.828 8.086 1 82 867 SER A CA 1
ATOM 6761 C C . SER A 1 867 ? -12.703 17.891 9.195 1 82 867 SER A C 1
ATOM 6763 O O . SER A 1 867 ? -11.727 17.156 9.023 1 82 867 SER A O 1
ATOM 6765 N N . ARG A 1 868 ? -13.414 17.906 10.281 1 86.38 868 ARG A N 1
ATOM 6766 C CA . ARG A 1 868 ? -13.055 17.016 11.383 1 86.38 868 ARG A CA 1
ATOM 6767 C C . ARG A 1 868 ? -13.242 15.562 10.992 1 86.38 868 ARG A C 1
ATOM 6769 O O . ARG A 1 868 ? -12.391 14.719 11.289 1 86.38 868 ARG A O 1
ATOM 6776 N N . ILE A 1 869 ? -14.32 15.305 10.344 1 89 869 ILE A N 1
ATOM 6777 C CA . ILE A 1 869 ? -14.586 13.922 9.961 1 89 869 ILE A CA 1
ATOM 6778 C C . ILE A 1 869 ? -13.547 13.461 8.938 1 89 869 ILE A C 1
ATOM 6780 O O . ILE A 1 869 ? -13.117 12.305 8.961 1 89 869 ILE A O 1
ATOM 6784 N N . ILE A 1 870 ? -13.133 14.352 8.086 1 84.62 870 ILE A N 1
ATOM 6785 C CA . ILE A 1 870 ? -12.125 14 7.098 1 84.62 870 ILE A CA 1
ATOM 6786 C C . ILE A 1 870 ? -10.773 13.797 7.789 1 84.62 870 ILE A C 1
ATOM 6788 O O . ILE A 1 870 ? -9.992 12.93 7.391 1 84.62 870 ILE A O 1
ATOM 6792 N N . ILE A 1 871 ? -10.516 14.57 8.797 1 85.94 871 ILE A N 1
ATOM 6793 C CA . ILE A 1 871 ? -9.281 14.398 9.562 1 85.94 871 ILE A CA 1
ATOM 6794 C C . ILE A 1 871 ? -9.305 13.039 10.266 1 85.94 871 ILE A C 1
ATOM 6796 O O . ILE A 1 871 ? -8.289 12.344 10.312 1 85.94 871 ILE A O 1
ATOM 6800 N N . LEU A 1 872 ? -10.438 12.688 10.773 1 90.62 872 LEU A N 1
ATOM 6801 C CA . LEU A 1 872 ? -10.562 11.398 11.438 1 90.62 872 LEU A CA 1
ATOM 6802 C C . LEU A 1 872 ? -10.406 10.258 10.438 1 90.62 872 LEU A C 1
ATOM 6804 O O . LEU A 1 872 ? -9.82 9.219 10.758 1 90.62 872 LEU A O 1
ATOM 6808 N N . HIS A 1 873 ? -10.93 10.477 9.227 1 89.69 873 HIS A N 1
ATOM 6809 C CA . HIS A 1 873 ? -10.781 9.469 8.18 1 89.69 873 HIS A CA 1
ATOM 6810 C C . HIS A 1 873 ? -9.312 9.266 7.816 1 89.69 873 HIS A C 1
ATOM 6812 O O . HIS A 1 873 ? -8.852 8.125 7.695 1 89.69 873 HIS A O 1
ATOM 6818 N N . SER A 1 874 ? -8.641 10.352 7.703 1 84.44 874 SER A N 1
ATOM 6819 C CA . SER A 1 874 ? -7.234 10.273 7.324 1 84.44 874 SER A CA 1
ATOM 6820 C C . SER A 1 874 ? -6.395 9.656 8.438 1 84.44 874 SER A C 1
ATOM 6822 O O . SER A 1 874 ? -5.465 8.891 8.172 1 84.44 874 SER A O 1
ATOM 6824 N N . ALA A 1 875 ? -6.727 9.938 9.664 1 86.88 875 ALA A N 1
ATOM 6825 C CA . ALA A 1 875 ? -5.98 9.406 10.805 1 86.88 875 ALA A CA 1
ATOM 6826 C C . ALA A 1 875 ? -6.219 7.906 10.961 1 86.88 875 ALA A C 1
ATOM 6828 O O . ALA A 1 875 ? -5.273 7.145 11.172 1 86.88 875 ALA A O 1
ATOM 6829 N N . LEU A 1 876 ? -7.406 7.492 10.812 1 89.44 876 LEU A N 1
ATOM 6830 C CA . LEU A 1 876 ? -7.738 6.082 10.969 1 89.44 876 LEU A CA 1
ATOM 6831 C C . LEU A 1 876 ? -7.258 5.273 9.773 1 89.44 876 LEU A C 1
ATOM 6833 O O . LEU A 1 876 ? -6.754 4.156 9.93 1 89.44 876 LEU A O 1
ATOM 6837 N N . GLY A 1 877 ? -7.414 5.84 8.594 1 85.94 877 GLY A N 1
ATOM 6838 C CA . GLY A 1 877 ? -7.008 5.141 7.387 1 85.94 877 GLY A CA 1
ATOM 6839 C C . GLY A 1 877 ? -5.504 4.977 7.27 1 85.94 877 GLY A C 1
ATOM 6840 O O . GLY A 1 877 ? -5.016 3.9 6.91 1 85.94 877 GLY A O 1
ATOM 6841 N N . GLY A 1 878 ? -4.727 6.016 7.617 1 79.06 878 GLY A N 1
ATOM 6842 C CA . GLY A 1 878 ? -3.275 5.965 7.516 1 79.06 878 GLY A CA 1
ATOM 6843 C C . GLY A 1 878 ? -2.605 5.484 8.789 1 79.06 878 GLY A C 1
ATOM 6844 O O . GLY A 1 878 ? -1.411 5.184 8.797 1 79.06 878 GLY A O 1
ATOM 6845 N N . GLY A 1 879 ? -3.361 5.289 9.836 1 80.44 879 GLY A N 1
ATOM 6846 C CA . GLY A 1 879 ? -2.785 4.883 11.109 1 80.44 879 GLY A CA 1
ATOM 6847 C C . GLY A 1 879 ? -1.834 5.914 11.688 1 80.44 879 GLY A C 1
ATOM 6848 O O . GLY A 1 879 ? -0.825 5.559 12.297 1 80.44 879 GLY A O 1
ATOM 6849 N N . HIS A 1 880 ? -2.053 7.176 11.359 1 79.69 880 HIS A N 1
ATOM 6850 C CA . HIS A 1 880 ? -1.227 8.234 11.922 1 79.69 880 HIS A CA 1
ATOM 6851 C C . HIS A 1 880 ? -1.939 8.938 13.078 1 79.69 880 HIS A C 1
ATOM 6853 O O . HIS A 1 880 ? -3.17 8.953 13.133 1 79.69 880 HIS A O 1
ATOM 6859 N N . PRO A 1 881 ? -1.17 9.406 13.93 1 84.75 881 PRO A N 1
ATOM 6860 C CA . PRO A 1 881 ? -1.79 10.086 15.062 1 84.75 881 PRO A CA 1
ATOM 6861 C C . PRO A 1 881 ? -2.523 11.367 14.656 1 84.75 881 PRO A C 1
ATOM 6863 O O . PRO A 1 881 ? -2.232 11.938 13.609 1 84.75 881 PRO A O 1
ATOM 6866 N N . LEU A 1 882 ? -3.48 11.758 15.469 1 86.5 882 LEU A N 1
ATOM 6867 C CA . LEU A 1 882 ? -4.277 12.953 15.234 1 86.5 882 LEU A CA 1
ATOM 6868 C C . LEU A 1 882 ? -3.449 14.211 15.492 1 86.5 882 LEU A C 1
ATOM 6870 O O . LEU A 1 882 ? -2.525 14.195 16.312 1 86.5 882 LEU A O 1
ATOM 6874 N N . PRO A 1 883 ? -3.711 15.273 14.648 1 78.88 883 PRO A N 1
ATOM 6875 C CA . PRO A 1 883 ? -3.035 16.547 14.914 1 78.88 883 PRO A CA 1
ATOM 6876 C C . PRO A 1 883 ? -3.359 17.109 16.297 1 78.88 883 PRO A C 1
ATOM 6878 O O . PRO A 1 883 ? -4.395 16.766 16.875 1 78.88 883 PRO A O 1
ATOM 6881 N N . PRO A 1 884 ? -2.51 17.812 16.797 1 76.06 884 PRO A N 1
ATOM 6882 C CA . PRO A 1 884 ? -2.768 18.391 18.109 1 76.06 884 PRO A CA 1
ATOM 6883 C C . PRO A 1 884 ? -3.826 19.484 18.078 1 76.06 884 PRO A C 1
ATOM 6885 O O . PRO A 1 884 ? -4.02 20.125 17.031 1 76.06 884 PRO A O 1
ATOM 6888 N N . GLY A 1 885 ? -4.527 19.734 19.141 1 67.94 885 GLY A N 1
ATOM 6889 C CA . GLY A 1 885 ? -5.383 20.891 19.328 1 67.94 885 GLY A CA 1
ATOM 6890 C C . GLY A 1 885 ? -6.75 20.734 18.688 1 67.94 885 GLY A C 1
ATOM 6891 O O . GLY A 1 885 ? -7.293 21.688 18.125 1 67.94 885 GLY A O 1
ATOM 6892 N N . LEU A 1 886 ? -7.16 19.5 18.531 1 74.62 886 LEU A N 1
ATOM 6893 C CA . LEU A 1 886 ? -8.531 19.375 18.047 1 74.62 886 LEU A CA 1
ATOM 6894 C C . LEU A 1 886 ? -9.531 19.656 19.156 1 74.62 886 LEU A C 1
ATOM 6896 O O . LEU A 1 886 ? -9.742 18.812 20.031 1 74.62 886 LEU A O 1
ATOM 6900 N N . HIS A 1 887 ? -9.844 20.969 19.188 1 71.06 887 HIS A N 1
ATOM 6901 C CA . HIS A 1 887 ? -10.789 21.391 20.219 1 71.06 887 HIS A CA 1
ATOM 6902 C C . HIS A 1 887 ? -12.172 20.812 19.969 1 71.06 887 HIS A C 1
ATOM 6904 O O . HIS A 1 887 ? -12.508 20.438 18.844 1 71.06 887 HIS A O 1
ATOM 6910 N N . ARG A 1 888 ? -12.875 20.656 21.078 1 75.81 888 ARG A N 1
ATOM 6911 C CA . ARG A 1 888 ? -14.25 20.172 21 1 75.81 888 ARG A CA 1
ATOM 6912 C C . ARG A 1 888 ? -15.125 21.125 20.188 1 75.81 888 ARG A C 1
ATOM 6914 O O . ARG A 1 888 ? -15.008 22.344 20.312 1 75.81 888 ARG A O 1
ATOM 6921 N N . LEU A 1 889 ? -15.773 20.531 19.203 1 74.5 889 LEU A N 1
ATOM 6922 C CA . LEU A 1 889 ? -16.672 21.328 18.375 1 74.5 889 LEU A CA 1
ATOM 6923 C C . LEU A 1 889 ? -17.859 21.844 19.188 1 74.5 889 LEU A C 1
ATOM 6925 O O . LEU A 1 889 ? -18.422 21.109 20 1 74.5 889 LEU A O 1
ATOM 6929 N N . GLY A 1 890 ? -17.938 23.203 19.328 1 60.09 890 GLY A N 1
ATOM 6930 C CA . GLY A 1 890 ? -19.016 23.812 20.109 1 60.09 890 GLY A CA 1
ATOM 6931 C C . GLY A 1 890 ? -20.234 24.125 19.281 1 60.09 890 GLY A C 1
ATOM 6932 O O . GLY A 1 890 ? -20.172 24.141 18.047 1 60.09 890 GLY A O 1
ATOM 6933 N N . MET A 1 891 ? -21.484 23.828 19.734 1 59.66 891 MET A N 1
ATOM 6934 C CA . MET A 1 891 ? -22.703 24.219 19.031 1 59.66 891 MET A CA 1
ATOM 6935 C C . MET A 1 891 ? -23.188 25.578 19.531 1 59.66 891 MET A C 1
ATOM 6937 O O . MET A 1 891 ? -23.016 25.922 20.703 1 59.66 891 MET A O 1
ATOM 6941 N N . GLY A 1 892 ? -23.5 26.422 18.469 1 50.5 892 GLY A N 1
ATOM 6942 C CA . GLY A 1 892 ? -24.125 27.703 18.766 1 50.5 892 GLY A CA 1
ATOM 6943 C C . GLY A 1 892 ? -25.438 27.562 19.516 1 50.5 892 GLY A C 1
ATOM 6944 O O . GLY A 1 892 ? -26.062 26.5 19.5 1 50.5 892 GLY A O 1
ATOM 6945 N N . HIS A 1 893 ? -25.812 28.344 20.5 1 47.56 893 HIS A N 1
ATOM 6946 C CA . HIS A 1 893 ? -27.047 28.406 21.266 1 47.56 893 HIS A CA 1
ATOM 6947 C C . HIS A 1 893 ? -28.234 28.688 20.344 1 47.56 893 HIS A C 1
ATOM 6949 O O . HIS A 1 893 ? -28.078 29.297 19.297 1 47.56 893 HIS A O 1
ATOM 6955 N N . LEU A 1 894 ? -29.406 27.938 20.453 1 49.41 894 LEU A N 1
ATOM 6956 C CA . LEU A 1 894 ? -30.656 28.25 19.75 1 49.41 894 LEU A CA 1
ATOM 6957 C C . LEU A 1 894 ? -30.969 29.734 19.859 1 49.41 894 LEU A C 1
ATOM 6959 O O . LEU A 1 894 ? -30.875 30.312 20.938 1 49.41 894 LEU A O 1
ATOM 6963 N N . PRO A 1 895 ? -31.078 30.516 18.656 1 42.47 895 PRO A N 1
ATOM 6964 C CA . PRO A 1 895 ? -31.438 31.938 18.812 1 42.47 895 PRO A CA 1
ATOM 6965 C C . PRO A 1 895 ? -32.719 32.125 19.641 1 42.47 895 PRO A C 1
ATOM 6967 O O . PRO A 1 895 ? -33.594 31.281 19.609 1 42.47 895 PRO A O 1
ATOM 6970 N N . GLN A 1 896 ? -32.656 32.812 20.734 1 40.09 896 GLN A N 1
ATOM 6971 C CA . GLN A 1 896 ? -33.812 33.25 21.516 1 40.09 896 GLN A CA 1
ATOM 6972 C C . GLN A 1 896 ? -34.875 33.875 20.625 1 40.09 896 GLN A C 1
ATOM 6974 O O . GLN A 1 896 ? -34.656 34.875 19.969 1 40.09 896 GLN A O 1
ATOM 6979 N N . ASN A 1 897 ? -35.656 33.188 19.859 1 41 897 ASN A N 1
ATOM 6980 C CA . ASN A 1 897 ? -36.781 33.75 19.125 1 41 897 ASN A CA 1
ATOM 6981 C C . ASN A 1 897 ? -37.531 34.812 19.938 1 41 897 ASN A C 1
ATOM 6983 O O . ASN A 1 897 ? -37.875 34.562 21.094 1 41 897 ASN A O 1
ATOM 6987 N N . SER A 1 898 ? -37.469 36.062 19.578 1 38.34 898 SER A N 1
ATOM 6988 C CA . SER A 1 898 ? -38.375 37.094 20.094 1 38.34 898 SER A CA 1
ATOM 6989 C C . SER A 1 898 ? -39.812 36.594 20.156 1 38.34 898 SER A C 1
ATOM 6991 O O . SER A 1 898 ? -40.188 35.719 19.422 1 38.34 898 SER A O 1
ATOM 6993 N N . ARG A 1 899 ? -40.688 37.094 21.141 1 39.88 899 ARG A N 1
ATOM 6994 C CA . ARG A 1 899 ? -42.094 36.969 21.516 1 39.88 899 ARG A CA 1
ATOM 6995 C C . ARG A 1 899 ? -42.969 36.844 20.281 1 39.88 899 ARG A C 1
ATOM 6997 O O . ARG A 1 899 ? -44 36.188 20.328 1 39.88 899 ARG A O 1
ATOM 7004 N N . ASP A 1 900 ? -42.875 37.75 19.297 1 37.06 900 ASP A N 1
ATOM 7005 C CA . ASP A 1 900 ? -43.938 37.969 18.328 1 37.06 900 ASP A CA 1
ATOM 7006 C C . ASP A 1 900 ? -44.031 36.844 17.312 1 37.06 900 ASP A C 1
ATOM 7008 O O . ASP A 1 900 ? -44.812 36.906 16.375 1 37.06 900 ASP A O 1
ATOM 7012 N N . LEU A 1 901 ? -43.188 36.094 17.078 1 38.62 901 LEU A N 1
ATOM 7013 C CA . LEU A 1 901 ? -43.375 35.219 15.938 1 38.62 901 LEU A CA 1
ATOM 7014 C C . LEU A 1 901 ? -44.281 34.062 16.297 1 38.62 901 LEU A C 1
ATOM 7016 O O . LEU A 1 901 ? -43.812 33 16.703 1 38.62 901 LEU A O 1
ATOM 7020 N N . THR A 1 902 ? -45.438 34.188 16.828 1 38.97 902 THR A N 1
ATOM 7021 C CA . THR A 1 902 ? -46.594 33.375 17.141 1 38.97 902 THR A CA 1
ATOM 7022 C C . THR A 1 902 ? -46.844 32.344 16.031 1 38.97 902 THR A C 1
ATOM 7024 O O . THR A 1 902 ? -47.25 31.203 16.328 1 38.97 902 THR A O 1
ATOM 7027 N N . SER A 1 903 ? -47.25 32.812 14.766 1 42.28 903 SER A N 1
ATOM 7028 C CA . SER A 1 903 ? -47.906 32.062 13.703 1 42.28 903 SER A CA 1
ATOM 7029 C C . SER A 1 903 ? -47.062 30.859 13.281 1 42.28 903 SER A C 1
ATOM 7031 O O . SER A 1 903 ? -47.594 29.906 12.695 1 42.28 903 SER A O 1
ATOM 7033 N N . LYS A 1 904 ? -45.688 30.734 13.016 1 49.94 904 LYS A N 1
ATOM 7034 C CA . LYS A 1 904 ? -45.062 29.719 12.172 1 49.94 904 LYS A CA 1
ATOM 7035 C C . LYS A 1 904 ? -44.406 28.625 13.023 1 49.94 904 LYS A C 1
ATOM 7037 O O . LYS A 1 904 ? -43.188 28.578 13.172 1 49.94 904 LYS A O 1
ATOM 7042 N N . ASP A 1 905 ? -45.25 28.078 13.945 1 48.06 905 ASP A N 1
ATOM 7043 C CA . ASP A 1 905 ? -44.969 27.109 14.992 1 48.06 905 ASP A CA 1
ATOM 7044 C C . ASP A 1 905 ? -44.344 25.844 14.414 1 48.06 905 ASP A C 1
ATOM 7046 O O . ASP A 1 905 ? -43.375 25.312 14.945 1 48.06 905 ASP A O 1
ATOM 7050 N N . TYR A 1 906 ? -45.094 25.312 13.367 1 54.25 906 TYR A N 1
ATOM 7051 C CA . TYR A 1 906 ? -44.594 24.094 12.742 1 54.25 906 TYR A CA 1
ATOM 7052 C C . TYR A 1 906 ? -43.156 24.281 12.281 1 54.25 906 TYR A C 1
ATOM 7054 O O . TYR A 1 906 ? -42.312 23.391 12.445 1 54.25 906 TYR A O 1
ATOM 7062 N N . GLU A 1 907 ? -42.969 25.453 12.008 1 58.5 907 GLU A N 1
ATOM 7063 C CA . GLU A 1 907 ? -41.625 25.719 11.516 1 58.5 907 GLU A CA 1
ATOM 7064 C C . GLU A 1 907 ? -40.625 25.797 12.664 1 58.5 907 GLU A C 1
ATOM 7066 O O . GLU A 1 907 ? -39.438 25.406 12.516 1 58.5 907 GLU A O 1
ATOM 7071 N N . PHE A 1 908 ? -41.188 26.219 13.781 1 57.75 908 PHE A N 1
ATOM 7072 C CA . PHE A 1 908 ? -40.312 26.266 14.938 1 57.75 908 PHE A CA 1
ATOM 7073 C C . PHE A 1 908 ? -39.969 24.859 15.422 1 57.75 908 PHE A C 1
ATOM 7075 O O . PHE A 1 908 ? -38.844 24.578 15.852 1 57.75 908 PHE A O 1
ATOM 7082 N N . ALA A 1 909 ? -41.031 24.016 15.391 1 60.31 909 ALA A N 1
ATOM 7083 C CA . ALA A 1 909 ? -40.781 22.641 15.812 1 60.31 909 ALA A CA 1
ATOM 7084 C C . ALA A 1 909 ? -39.719 21.969 14.914 1 60.31 909 ALA A C 1
ATOM 7086 O O . ALA A 1 909 ? -38.844 21.25 15.398 1 60.31 909 ALA A O 1
ATOM 7087 N N . ILE A 1 910 ? -39.781 22.203 13.664 1 65.75 910 ILE A N 1
ATOM 7088 C CA . ILE A 1 910 ? -38.812 21.609 12.727 1 65.75 910 ILE A CA 1
ATOM 7089 C C . ILE A 1 910 ? -37.438 22.188 12.977 1 65.75 910 ILE A C 1
ATOM 7091 O O . ILE A 1 910 ? -36.438 21.469 12.938 1 65.75 910 ILE A O 1
ATOM 7095 N N . ALA A 1 911 ? -37.406 23.438 13.273 1 65.88 911 ALA A N 1
ATOM 7096 C CA . ALA A 1 911 ? -36.094 24.047 13.531 1 65.88 911 ALA A CA 1
ATOM 7097 C C . ALA A 1 911 ? -35.5 23.531 14.828 1 65.88 911 ALA A C 1
ATOM 7099 O O . ALA A 1 911 ? -34.281 23.312 14.906 1 65.88 911 ALA A O 1
ATOM 7100 N N . ALA A 1 912 ? -36.375 23.406 15.812 1 63.53 912 ALA A N 1
ATOM 7101 C CA . ALA A 1 912 ? -35.875 22.859 17.078 1 63.53 912 ALA A CA 1
ATOM 7102 C C . ALA A 1 912 ? -35.375 21.438 16.906 1 63.53 912 ALA A C 1
ATOM 7104 O O . ALA A 1 912 ? -34.375 21.047 17.5 1 63.53 912 ALA A O 1
ATOM 7105 N N . LEU A 1 913 ? -36.062 20.734 16.094 1 66.12 913 LEU A N 1
ATOM 7106 C CA . LEU A 1 913 ? -35.656 19.359 15.867 1 66.12 913 LEU A CA 1
ATOM 7107 C C . LEU A 1 913 ? -34.344 19.297 15.109 1 66.12 913 LEU A C 1
ATOM 7109 O O . LEU A 1 913 ? -33.469 18.469 15.414 1 66.12 913 LEU A O 1
ATOM 7113 N N . ILE A 1 914 ? -34.219 20.125 14.148 1 70.31 914 ILE A N 1
ATOM 7114 C CA . ILE A 1 914 ? -32.969 20.141 13.391 1 70.31 914 ILE A CA 1
ATOM 7115 C C . ILE A 1 914 ? -31.812 20.547 14.305 1 70.31 914 ILE A C 1
ATOM 7117 O O . ILE A 1 914 ? -30.703 20.016 14.203 1 70.31 914 ILE A O 1
ATOM 7121 N N . HIS A 1 915 ? -32.094 21.453 15.203 1 68.5 915 HIS A N 1
ATOM 7122 C CA . HIS A 1 915 ? -31.062 21.891 16.125 1 68.5 915 HIS A CA 1
ATOM 7123 C C . HIS A 1 915 ? -30.672 20.766 17.078 1 68.5 915 HIS A C 1
ATOM 7125 O O . HIS A 1 915 ? -29.5 20.562 17.359 1 68.5 915 HIS A O 1
ATOM 7131 N N . ASN A 1 916 ? -31.688 20.062 17.562 1 66.88 916 ASN A N 1
ATOM 7132 C CA . ASN A 1 916 ? -31.391 18.969 18.469 1 66.88 916 ASN A CA 1
ATOM 7133 C C . ASN A 1 916 ? -30.625 17.844 17.766 1 66.88 916 ASN A C 1
ATOM 7135 O O . ASN A 1 916 ? -29.719 17.25 18.328 1 66.88 916 ASN A O 1
ATOM 7139 N N . VAL A 1 917 ? -31.047 17.594 16.594 1 72 917 VAL A N 1
ATOM 7140 C CA . VAL A 1 917 ? -30.375 16.547 15.836 1 72 917 VAL A CA 1
ATOM 7141 C C . VAL A 1 917 ? -28.938 16.953 15.555 1 72 917 VAL A C 1
ATOM 7143 O O . VAL A 1 917 ? -28.016 16.141 15.625 1 72 917 VAL A O 1
ATOM 7146 N N . HIS A 1 918 ? -28.766 18.172 15.305 1 74.19 918 HIS A N 1
ATOM 7147 C CA . HIS A 1 918 ? -27.406 18.656 15.062 1 74.19 918 HIS A CA 1
ATOM 7148 C C . HIS A 1 918 ? -26.578 18.625 16.344 1 74.19 918 HIS A C 1
ATOM 7150 O O . HIS A 1 918 ? -25.375 18.375 16.281 1 74.19 918 HIS A O 1
ATOM 7156 N N . TRP A 1 919 ? -27.266 18.875 17.375 1 72.44 919 TRP A N 1
ATOM 7157 C CA . TRP A 1 919 ? -26.562 18.797 18.656 1 72.44 919 TRP A CA 1
ATOM 7158 C C . TRP A 1 919 ? -26.094 17.375 18.922 1 72.44 919 TRP A C 1
ATOM 7160 O O . TRP A 1 919 ? -24.953 17.156 19.344 1 72.44 919 TRP A O 1
ATOM 7170 N N . TYR A 1 920 ? -26.969 16.438 18.719 1 73.81 920 TYR A N 1
ATOM 7171 C CA . TYR A 1 920 ? -26.594 15.047 18.922 1 73.81 920 TYR A CA 1
ATOM 7172 C C . TYR A 1 920 ? -25.5 14.625 17.953 1 73.81 920 TYR A C 1
ATOM 7174 O O . TYR A 1 920 ? -24.625 13.828 18.297 1 73.81 920 TYR A O 1
ATOM 7182 N N . PHE A 1 921 ? -25.609 15.156 16.844 1 83.06 921 PHE A N 1
ATOM 7183 C CA . PHE A 1 921 ? -24.594 14.805 15.836 1 83.06 921 PHE A CA 1
ATOM 7184 C C . PHE A 1 921 ? -23.234 15.352 16.234 1 83.06 921 PHE A C 1
ATOM 7186 O O . PHE A 1 921 ? -22.219 14.648 16.141 1 83.06 921 PHE A O 1
ATOM 7193 N N . ILE A 1 922 ? -23.125 16.547 16.703 1 79.75 922 ILE A N 1
ATOM 7194 C CA . ILE A 1 922 ? -21.859 17.156 17.109 1 79.75 922 ILE A CA 1
ATOM 7195 C C . ILE A 1 922 ? -21.312 16.406 18.328 1 79.75 922 ILE A C 1
ATOM 7197 O O . ILE A 1 922 ? -20.094 16.203 18.453 1 79.75 922 ILE A O 1
ATOM 7201 N N . HIS A 1 923 ? -22.219 16.031 19.156 1 79.31 923 HIS A N 1
ATOM 7202 C CA . HIS A 1 923 ? -21.781 15.258 20.312 1 79.31 923 HIS A CA 1
ATOM 7203 C C . HIS A 1 923 ? -21.172 13.922 19.891 1 79.31 923 HIS A C 1
ATOM 7205 O O . HIS A 1 923 ? -20.172 13.484 20.453 1 79.31 923 HIS A O 1
ATOM 7211 N N . ASP A 1 924 ? -21.812 13.359 18.969 1 85.69 924 ASP A N 1
ATOM 7212 C CA . ASP A 1 924 ? -21.297 12.078 18.484 1 85.69 924 ASP A CA 1
ATOM 7213 C C . ASP A 1 924 ? -19.969 12.266 17.75 1 85.69 924 ASP A C 1
ATOM 7215 O O . ASP A 1 924 ? -19.078 11.414 17.828 1 85.69 924 ASP A O 1
ATOM 7219 N N . VAL A 1 925 ? -19.828 13.328 17.047 1 89.56 925 VAL A N 1
ATOM 7220 C CA . VAL A 1 925 ? -18.578 13.586 16.359 1 89.56 925 VAL A CA 1
ATOM 7221 C C . VAL A 1 925 ? -17.469 13.828 17.375 1 89.56 925 VAL A C 1
ATOM 7223 O O . VAL A 1 925 ? -16.328 13.406 17.172 1 89.56 925 VAL A O 1
ATOM 7226 N N . ASN A 1 926 ? -17.766 14.453 18.484 1 87.31 926 ASN A N 1
ATOM 7227 C CA . ASN A 1 926 ? -16.766 14.641 19.547 1 87.31 926 ASN A CA 1
ATOM 7228 C C . ASN A 1 926 ? -16.391 13.32 20.203 1 87.31 926 ASN A C 1
ATOM 7230 O O . ASN A 1 926 ? -15.227 13.094 20.531 1 87.31 926 ASN A O 1
ATOM 7234 N N . ARG A 1 927 ? -17.406 12.539 20.406 1 88.56 927 ARG A N 1
ATOM 7235 C CA . ARG A 1 927 ? -17.109 11.227 20.953 1 88.56 927 ARG A CA 1
ATOM 7236 C C . ARG A 1 927 ? -16.281 10.391 19.984 1 88.56 927 ARG A C 1
ATOM 7238 O O . ARG A 1 927 ? -15.391 9.648 20.375 1 88.56 927 ARG A O 1
ATOM 7245 N N . LEU A 1 928 ? -16.656 10.516 18.766 1 92.56 928 LEU A N 1
ATOM 7246 C CA . LEU A 1 928 ? -15.891 9.844 17.734 1 92.56 928 LEU A CA 1
ATOM 7247 C C . LEU A 1 928 ? -14.438 10.305 17.75 1 92.56 928 LEU A C 1
ATOM 7249 O O . LEU A 1 928 ? -13.523 9.5 17.578 1 92.56 928 LEU A O 1
ATOM 7253 N N . THR A 1 929 ? -14.188 11.555 17.953 1 91 929 THR A N 1
ATOM 7254 C CA . THR A 1 929 ? -12.836 12.102 18.016 1 91 929 THR A CA 1
ATOM 7255 C C . THR A 1 929 ? -12.078 11.539 19.219 1 91 929 THR A C 1
ATOM 7257 O O . THR A 1 929 ? -10.891 11.227 19.109 1 91 929 THR A O 1
ATOM 7260 N N . GLU A 1 930 ? -12.734 11.336 20.281 1 89.81 930 GLU A N 1
ATOM 7261 C CA . GLU A 1 930 ? -12.086 10.773 21.469 1 89.81 930 GLU A CA 1
ATOM 7262 C C . GLU A 1 930 ? -11.742 9.305 21.266 1 89.81 930 GLU A C 1
ATOM 7264 O O . GLU A 1 930 ? -10.68 8.852 21.688 1 89.81 930 GLU A O 1
ATOM 7269 N N . LEU A 1 931 ? -12.656 8.648 20.641 1 92.5 931 LEU A N 1
ATOM 7270 C CA . LEU A 1 931 ? -12.406 7.227 20.406 1 92.5 931 LEU A CA 1
ATOM 7271 C C . LEU A 1 931 ? -11.25 7.031 19.438 1 92.5 931 LEU A C 1
ATOM 7273 O O . LEU A 1 931 ? -10.406 6.156 19.641 1 92.5 931 LEU A O 1
ATOM 7277 N N . VAL A 1 932 ? -11.25 7.812 18.406 1 91.31 932 VAL A N 1
ATOM 7278 C CA . VAL A 1 932 ? -10.156 7.711 17.438 1 91.31 932 VAL A CA 1
ATOM 7279 C C . VAL A 1 932 ? -8.852 8.141 18.109 1 91.31 932 VAL A C 1
ATOM 7281 O O . VAL A 1 932 ? -7.789 7.582 17.812 1 91.31 932 VAL A O 1
ATOM 7284 N N . ARG A 1 933 ? -8.922 9.086 19 1 88.62 933 ARG A N 1
ATOM 7285 C CA . ARG A 1 933 ? -7.75 9.516 19.75 1 88.62 933 ARG A CA 1
ATOM 7286 C C . ARG A 1 933 ? -7.207 8.375 20.609 1 88.62 933 ARG A C 1
ATOM 7288 O O . ARG A 1 933 ? -5.992 8.219 20.75 1 88.62 933 ARG A O 1
ATOM 7295 N N . GLU A 1 934 ? -8.07 7.609 21.094 1 87.06 934 GLU A N 1
ATOM 7296 C CA . GLU A 1 934 ? -7.668 6.48 21.922 1 87.06 934 GLU A CA 1
ATOM 7297 C C . GLU A 1 934 ? -7.012 5.387 21.094 1 87.06 934 GLU A C 1
ATOM 7299 O O . GLU A 1 934 ? -6.082 4.723 21.547 1 87.06 934 GLU A O 1
ATOM 7304 N N . VAL A 1 935 ? -7.48 5.238 19.906 1 89.5 935 VAL A N 1
ATOM 7305 C CA . VAL A 1 935 ? -7 4.141 19.078 1 89.5 935 VAL A CA 1
ATOM 7306 C C . VAL A 1 935 ? -5.699 4.547 18.375 1 89.5 935 VAL A C 1
ATOM 7308 O O . VAL A 1 935 ? -4.738 3.775 18.344 1 89.5 935 VAL A O 1
ATOM 7311 N N . VAL A 1 936 ? -5.57 5.723 17.766 1 88.31 936 VAL A N 1
ATOM 7312 C CA . VAL A 1 936 ? -4.414 6.121 16.969 1 88.31 936 VAL A CA 1
ATOM 7313 C C . VAL A 1 936 ? -3.48 6.988 17.797 1 88.31 936 VAL A C 1
ATOM 7315 O O . VAL A 1 936 ? -2.285 7.082 17.516 1 88.31 936 VAL A O 1
ATOM 7318 N N . GLY A 1 937 ? -3.85 7.562 18.812 1 82.5 937 GLY A N 1
ATOM 7319 C CA . GLY A 1 937 ? -3.039 8.469 19.609 1 82.5 937 GLY A CA 1
ATOM 7320 C C . GLY A 1 937 ? -3.031 9.891 19.078 1 82.5 937 GLY A C 1
ATOM 7321 O O . GLY A 1 937 ? -3.664 10.18 18.062 1 82.5 937 GLY A O 1
ATOM 7322 N N . GLU A 1 938 ? -2.602 10.859 19.812 1 81.19 938 GLU A N 1
ATOM 7323 C CA . GLU A 1 938 ? -2.473 12.266 19.438 1 81.19 938 GLU A CA 1
ATOM 7324 C C . GLU A 1 938 ? -1.019 12.719 19.516 1 81.19 938 GLU A C 1
ATOM 7326 O O . GLU A 1 938 ? -0.274 12.297 20.406 1 81.19 938 GLU A O 1
ATOM 7331 N N . LEU A 1 939 ? -0.643 13.438 18.438 1 75.75 939 LEU A N 1
ATOM 7332 C CA . LEU A 1 939 ? 0.708 13.984 18.469 1 75.75 939 LEU A CA 1
ATOM 7333 C C . LEU A 1 939 ? 0.804 15.156 19.438 1 75.75 939 LEU A C 1
ATOM 7335 O O . LEU A 1 939 ? 0.267 16.234 19.172 1 75.75 939 LEU A O 1
ATOM 7339 N N . ARG A 1 940 ? 1.133 14.867 20.734 1 66 940 ARG A N 1
ATOM 7340 C CA . ARG A 1 940 ? 1.254 15.922 21.734 1 66 940 ARG A CA 1
ATOM 7341 C C . ARG A 1 940 ? 2.662 15.961 22.312 1 66 940 ARG A C 1
ATOM 7343 O O . ARG A 1 940 ? 3.281 14.922 22.531 1 66 940 ARG A O 1
ATOM 7350 N N . PHE A 1 941 ? 3.238 17.062 22.172 1 59.22 941 PHE A N 1
ATOM 7351 C CA . PHE A 1 941 ? 4.504 17.234 22.875 1 59.22 941 PHE A CA 1
ATOM 7352 C C . PHE A 1 941 ? 4.27 17.719 24.297 1 59.22 941 PHE A C 1
ATOM 7354 O O . PHE A 1 941 ? 3.537 18.688 24.516 1 59.22 941 PHE A O 1
ATOM 7361 N N . SER A 1 942 ? 3.963 16.891 25.422 1 56.44 942 SER A N 1
ATOM 7362 C CA . SER A 1 942 ? 3.535 17.141 26.797 1 56.44 942 SER A CA 1
ATOM 7363 C C . SER A 1 942 ? 4.477 18.109 27.5 1 56.44 942 SER A C 1
ATOM 7365 O O . SER A 1 942 ? 4.488 18.188 28.734 1 56.44 942 SER A O 1
ATOM 7367 N N . PHE A 1 943 ? 5.27 18.75 27.125 1 49.75 943 PHE A N 1
ATOM 7368 C CA . PHE A 1 943 ? 5.738 19.688 28.125 1 49.75 943 PHE A CA 1
ATOM 7369 C C . PHE A 1 943 ? 4.578 20.516 28.688 1 49.75 943 PHE A C 1
ATOM 7371 O O . PHE A 1 943 ? 4.668 21.062 29.781 1 49.75 943 PHE A O 1
ATOM 7378 N N . ILE A 1 944 ? 3.51 20.516 27.969 1 45.62 944 ILE A N 1
ATOM 7379 C CA . ILE A 1 944 ? 2.414 21.438 28.219 1 45.62 944 ILE A CA 1
ATOM 7380 C C . ILE A 1 944 ? 1.559 20.922 29.375 1 45.62 944 ILE A C 1
ATOM 7382 O O . ILE A 1 944 ? 1.068 21.703 30.188 1 45.62 944 ILE A O 1
ATOM 7386 N N . ASP A 1 945 ? 1.306 19.719 29.406 1 44.06 945 ASP A N 1
ATOM 7387 C CA . ASP A 1 945 ? 0.333 19.297 30.406 1 44.06 945 ASP A CA 1
ATOM 7388 C C . ASP A 1 945 ? 0.833 19.625 31.812 1 44.06 945 ASP A C 1
ATOM 7390 O O . ASP A 1 945 ? 0.045 19.984 32.688 1 44.06 945 ASP A O 1
ATOM 7394 N N . GLU A 1 946 ? 2.059 19.484 32.062 1 42.97 946 GLU A N 1
ATOM 7395 C CA . GLU A 1 946 ? 2.463 19.781 33.406 1 42.97 946 GLU A CA 1
ATOM 7396 C C . GLU A 1 946 ? 2.352 21.266 33.719 1 42.97 946 GLU A C 1
ATOM 7398 O O . GLU A 1 946 ? 2.057 21.672 34.844 1 42.97 946 GLU A O 1
ATOM 7403 N N . LEU A 1 947 ? 2.58 21.984 32.781 1 39.12 947 LEU A N 1
ATOM 7404 C CA . LEU A 1 947 ? 2.412 23.406 33.094 1 39.12 947 LEU A CA 1
ATOM 7405 C C . LEU A 1 947 ? 0.939 23.75 33.281 1 39.12 947 LEU A C 1
ATOM 7407 O O . LEU A 1 947 ? 0.601 24.578 34.125 1 39.12 947 LEU A O 1
ATOM 7411 N N . GLU A 1 948 ? 0.117 23.078 32.469 1 40.75 948 GLU A N 1
ATOM 7412 C CA . GLU A 1 948 ? -1.301 23.328 32.688 1 40.75 948 GLU A CA 1
ATOM 7413 C C . GLU A 1 948 ? -1.751 22.781 34.031 1 40.75 948 GLU A C 1
ATOM 7415 O O . GLU A 1 948 ? -2.584 23.391 34.719 1 40.75 948 GLU A O 1
ATOM 7420 N N . SER A 1 949 ? -1.291 21.641 34.375 1 41.69 949 SER A N 1
ATOM 7421 C CA . SER A 1 949 ? -1.661 21.172 35.719 1 41.69 949 SER A CA 1
ATOM 7422 C C . SER A 1 949 ? -1.039 22.047 36.812 1 41.69 949 SER A C 1
ATOM 7424 O O . SER A 1 949 ? -1.648 22.281 37.844 1 41.69 949 SER A O 1
ATOM 7426 N N . SER A 1 950 ? 0.112 22.531 36.594 1 39.31 950 SER A N 1
ATOM 7427 C CA . SER A 1 950 ? 0.686 23.391 37.625 1 39.31 950 SER A CA 1
ATOM 7428 C C . SER A 1 950 ? 0.007 24.75 37.656 1 39.31 950 SER A C 1
ATOM 7430 O O . SER A 1 950 ? -0.155 25.359 38.719 1 39.31 950 SER A O 1
ATOM 7432 N N . THR A 1 951 ? -0.337 25.234 36.5 1 37.69 951 THR A N 1
ATOM 7433 C CA . THR A 1 951 ? -1.063 26.5 36.562 1 37.69 951 THR A CA 1
ATOM 7434 C C . THR A 1 951 ? -2.475 26.297 37.094 1 37.69 951 THR A C 1
ATOM 7436 O O . THR A 1 951 ? -3.039 27.203 37.719 1 37.69 951 THR A O 1
ATOM 7439 N N . THR A 1 952 ? -3.08 25.156 36.781 1 37.88 952 THR A N 1
ATOM 7440 C CA . THR A 1 952 ? -4.367 24.938 37.438 1 37.88 952 THR A CA 1
ATOM 7441 C C . THR A 1 952 ? -4.188 24.75 38.938 1 37.88 952 THR A C 1
ATOM 7443 O O . THR A 1 952 ? -5.055 25.125 39.719 1 37.88 952 THR A O 1
ATOM 7446 N N . ASN A 1 953 ? -3.137 24.156 39.406 1 36.94 953 ASN A N 1
ATOM 7447 C CA . ASN A 1 953 ? -2.93 24.109 40.844 1 36.94 953 ASN A CA 1
ATOM 7448 C C . ASN A 1 953 ? -2.531 25.469 41.406 1 36.94 953 ASN A C 1
ATOM 7450 O O . ASN A 1 953 ? -2.873 25.797 42.531 1 36.94 953 ASN A O 1
ATOM 7454 N N . SER A 1 954 ? -1.713 26.203 40.688 1 35.78 954 SER A N 1
ATOM 7455 C CA . SER A 1 954 ? -1.356 27.484 41.281 1 35.78 954 SER A CA 1
ATOM 7456 C C . SER A 1 954 ? -2.527 28.469 41.219 1 35.78 954 SER A C 1
ATOM 7458 O O . SER A 1 954 ? -2.629 29.375 42.062 1 35.78 954 SER A O 1
ATOM 7460 N N . ASN A 1 955 ? -3.316 28.375 40.188 1 33.56 955 ASN A N 1
ATOM 7461 C CA . ASN A 1 955 ? -4.465 29.281 40.219 1 33.56 955 ASN A CA 1
ATOM 7462 C C . ASN A 1 955 ? -5.465 28.875 41.281 1 33.56 955 ASN A C 1
ATOM 7464 O O . ASN A 1 955 ? -6.398 29.609 41.594 1 33.56 955 ASN A O 1
ATOM 7468 N N . ILE A 1 956 ? -5.449 27.625 41.688 1 34.66 956 ILE A N 1
ATOM 7469 C CA . ILE A 1 956 ? -6.309 27.328 42.812 1 34.66 956 ILE A CA 1
ATOM 7470 C C . ILE A 1 956 ? -5.773 28.031 44.062 1 34.66 956 ILE A C 1
ATOM 7472 O O . ILE A 1 956 ? -6.543 28.469 44.906 1 34.66 956 ILE A O 1
ATOM 7476 N N . GLU A 1 957 ? -4.426 28.141 44.094 1 33.75 957 GLU A N 1
ATOM 7477 C CA . GLU A 1 957 ? -3.984 28.719 45.375 1 33.75 957 GLU A CA 1
ATOM 7478 C C . GLU A 1 957 ? -4.262 30.219 45.438 1 33.75 957 GLU A C 1
ATOM 7480 O O . GLU A 1 957 ? -4.398 30.781 46.531 1 33.75 957 GLU A O 1
ATOM 7485 N N . LEU A 1 958 ? -4.195 30.875 44.219 1 32 958 LEU A N 1
ATOM 7486 C CA . LEU A 1 958 ? -4.289 32.312 44.406 1 32 958 LEU A CA 1
ATOM 7487 C C . LEU A 1 958 ? -5.723 32.75 44.688 1 32 958 LEU A C 1
ATOM 7489 O O . LEU A 1 958 ? -5.977 33.906 45.031 1 32 958 LEU A O 1
ATOM 7493 N N . THR A 1 959 ? -6.672 31.984 44.156 1 30.34 959 THR A N 1
ATOM 7494 C CA . THR A 1 959 ? -7.953 32.656 44.344 1 30.34 959 THR A CA 1
ATOM 7495 C C . THR A 1 959 ? -8.43 32.531 45.781 1 30.34 959 THR A C 1
ATOM 7497 O O . THR A 1 959 ? -9.547 32.938 46.125 1 30.34 959 THR A O 1
ATOM 7500 N N . THR A 1 960 ? -7.816 31.578 46.469 1 28.81 960 THR A N 1
ATOM 7501 C CA . THR A 1 960 ? -8.5 31.641 47.75 1 28.81 960 THR A CA 1
ATOM 7502 C C . THR A 1 960 ? -8.078 32.875 48.531 1 28.81 960 THR A C 1
ATOM 7504 O O . THR A 1 960 ? -6.922 33.031 48.938 1 28.81 960 THR A O 1
ATOM 7507 N N . PRO A 1 961 ? -8.586 34.031 48 1 26.53 961 PRO A N 1
ATOM 7508 C CA . PRO A 1 961 ? -8.305 35.156 48.938 1 26.53 961 PRO A CA 1
ATOM 7509 C C . PRO A 1 961 ? -8.508 34.75 50.406 1 26.53 961 PRO A C 1
ATOM 7511 O O . PRO A 1 961 ? -9.492 34.094 50.719 1 26.53 961 PRO A O 1
ATOM 7514 N N . ALA A 1 962 ? -7.355 34.469 51 1 27.12 962 ALA A N 1
ATOM 7515 C CA . ALA A 1 962 ? -7.348 34.281 52.469 1 27.12 962 ALA A CA 1
ATOM 7516 C C . ALA A 1 962 ? -8.234 35.312 53.156 1 27.12 962 ALA A C 1
ATOM 7518 O O . ALA A 1 962 ? -8 36.5 53.031 1 27.12 962 ALA A O 1
ATOM 7519 N N . SER A 1 963 ? -9.594 35.156 52.969 1 23.64 963 SER A N 1
ATOM 7520 C CA . SER A 1 963 ? -10.352 35.969 53.906 1 23.64 963 SER A CA 1
ATOM 7521 C C . SER A 1 963 ? -9.688 36 55.281 1 23.64 963 SER A C 1
ATOM 7523 O O . SER A 1 963 ? -9.453 34.938 55.875 1 23.64 963 SER A O 1
ATOM 7525 N N . ALA A 1 964 ? -8.695 36.875 55.438 1 24.38 964 ALA A N 1
ATOM 7526 C CA . ALA A 1 964 ? -8.047 37.25 56.688 1 24.38 964 ALA A CA 1
ATOM 7527 C C . ALA A 1 964 ? -9.07 37.375 57.844 1 24.38 964 ALA A C 1
ATOM 7529 O O . ALA A 1 964 ? -9.57 38.469 58.125 1 24.38 964 ALA A O 1
ATOM 7530 N N . SER A 1 965 ? -10.227 36.625 57.75 1 21.06 965 SER A N 1
ATOM 7531 C CA . SER A 1 965 ? -11.039 36.875 58.938 1 21.06 965 SER A CA 1
ATOM 7532 C C . SER A 1 965 ? -10.312 36.469 60.219 1 21.06 965 SER A C 1
ATOM 7534 O O . SER A 1 965 ? -10.562 35.375 60.75 1 21.06 965 SER A O 1
ATOM 7536 N N . GLU A 1 966 ? -8.938 36.406 60.188 1 20.34 966 GLU A N 1
ATOM 7537 C CA . GLU A 1 966 ? -8.414 36.156 61.531 1 20.34 966 GLU A CA 1
ATOM 7538 C C . GLU A 1 966 ? -8.969 37.125 62.531 1 20.34 966 GLU A C 1
ATOM 7540 O O . GLU A 1 966 ? -8.547 38.312 62.562 1 20.34 966 GLU A O 1
ATOM 7545 N N . ALA A 1 967 ? -10.312 37.219 62.625 1 21.3 967 ALA A N 1
ATOM 7546 C CA . ALA A 1 967 ? -10.836 37.875 63.844 1 21.3 967 ALA A CA 1
ATOM 7547 C C . ALA A 1 967 ? -10.094 37.375 65.062 1 21.3 967 ALA A C 1
ATOM 7549 O O . ALA A 1 967 ? -9.891 36.188 65.25 1 21.3 967 ALA A O 1
ATOM 7550 N N . THR A 1 968 ? -9.18 38.25 65.625 1 20.86 968 THR A N 1
ATOM 7551 C CA . THR A 1 968 ? -8.516 38.344 66.938 1 20.86 968 THR A CA 1
ATOM 7552 C C . THR A 1 968 ? -9.477 37.969 68.062 1 20.86 968 THR A C 1
ATOM 7554 O O . THR A 1 968 ? -10.43 38.719 68.375 1 20.86 968 THR A O 1
ATOM 7557 N N . HIS A 1 969 ? -10.047 36.75 68.062 1 19.33 969 HIS A N 1
ATOM 7558 C CA . HIS A 1 969 ? -10.773 36.406 69.312 1 19.33 969 HIS A CA 1
ATOM 7559 C C . HIS A 1 969 ? -9.883 36.562 70.5 1 19.33 969 HIS A C 1
ATOM 7561 O O . HIS A 1 969 ? -8.828 35.938 70.625 1 19.33 969 HIS A O 1
ATOM 7567 N N . LEU A 1 970 ? -9.805 37.812 71.125 1 18.89 970 LEU A N 1
ATOM 7568 C CA . LEU A 1 970 ? -9.43 38.281 72.5 1 18.89 970 LEU A CA 1
ATOM 7569 C C . LEU A 1 970 ? -10.062 37.406 73.562 1 18.89 970 LEU A C 1
ATOM 7571 O O . LEU A 1 970 ? -11.281 37.406 73.75 1 18.89 970 LEU A O 1
ATOM 7575 N N . ASP A 1 971 ? -9.742 36.062 73.625 1 18.55 971 ASP A N 1
ATOM 7576 C CA . ASP A 1 971 ? -10.086 35.281 74.812 1 18.55 971 ASP A CA 1
ATOM 7577 C C . ASP A 1 971 ? -9.711 36 76.125 1 18.55 971 ASP A C 1
ATOM 7579 O O . ASP A 1 971 ? -8.602 36.531 76.188 1 18.55 971 ASP A O 1
ATOM 7583 N N . THR A 1 972 ? -10.742 36.344 77 1 19.59 972 THR A N 1
ATOM 7584 C CA . THR A 1 972 ? -10.977 36.938 78.312 1 19.59 972 THR A CA 1
ATOM 7585 C C . THR A 1 972 ? -10.258 36.125 79.375 1 19.59 972 THR A C 1
ATOM 7587 O O . THR A 1 972 ? -10.352 34.906 79.438 1 19.59 972 THR A O 1
ATOM 7590 N N . LEU A 1 973 ? -9.117 36.5 80 1 19.14 973 LEU A N 1
ATOM 7591 C CA . LEU A 1 973 ? -8.523 36.219 81.312 1 19.14 973 LEU A CA 1
ATOM 7592 C C . LEU A 1 973 ? -9.555 36.406 82.438 1 19.14 973 LEU A C 1
ATOM 7594 O O . LEU A 1 973 ? -9.516 37.406 83.188 1 19.14 973 LEU A O 1
ATOM 7598 N N . ASP A 1 974 ? -10.883 36.219 82.375 1 18.83 974 ASP A N 1
ATOM 7599 C CA . ASP A 1 974 ? -11.594 36.531 83.625 1 18.83 974 ASP A CA 1
ATOM 7600 C C . ASP A 1 974 ? -11.078 35.656 84.75 1 18.83 974 ASP A C 1
ATOM 7602 O O . ASP A 1 974 ? -10.578 34.562 84.562 1 18.83 974 ASP A O 1
ATOM 7606 N N . THR A 1 975 ? -11.281 36.188 86.062 1 20.38 975 THR A N 1
ATOM 7607 C CA . THR A 1 975 ? -10.93 36.156 87.5 1 20.38 975 THR A CA 1
ATOM 7608 C C . THR A 1 975 ? -11.492 34.906 88.188 1 20.38 975 THR A C 1
ATOM 7610 O O . THR A 1 975 ? -12.711 34.719 88.25 1 20.38 975 THR A O 1
ATOM 7613 N N . ALA A 1 976 ? -11.188 33.625 88.062 1 21.88 976 ALA A N 1
ATOM 7614 C CA . ALA A 1 976 ? -11.539 32.688 89.125 1 21.88 976 ALA A CA 1
ATOM 7615 C C . ALA A 1 976 ? -10.93 33.125 90.5 1 21.88 976 ALA A C 1
ATOM 7617 O O . ALA A 1 976 ? -10.094 32.406 91.062 1 21.88 976 ALA A O 1
ATOM 7618 N N . THR A 1 977 ? -10.688 34.375 90.875 1 18.77 977 THR A N 1
ATOM 7619 C CA . THR A 1 977 ? -10.414 34.75 92.25 1 18.77 977 THR A CA 1
ATOM 7620 C C . THR A 1 977 ? -11.5 34.188 93.188 1 18.77 977 THR A C 1
ATOM 7622 O O . THR A 1 977 ? -12.656 34.031 92.75 1 18.77 977 THR A O 1
ATOM 7625 N N . VAL A 1 978 ? -11.648 34.438 94.625 1 22.81 978 VAL A N 1
ATOM 7626 C CA . VAL A 1 978 ? -11.352 33.781 95.875 1 22.81 978 VAL A CA 1
ATOM 7627 C C . VAL A 1 978 ? -12.625 33.156 96.438 1 22.81 978 VAL A C 1
ATOM 7629 O O . VAL A 1 978 ? -12.57 32.344 97.375 1 22.81 978 VAL A O 1
ATOM 7632 N N . GLN A 1 979 ? -13.859 33.281 96.125 1 21.02 979 GLN A N 1
ATOM 7633 C CA . GLN A 1 979 ? -14.562 32.938 97.375 1 21.02 979 GLN A CA 1
ATOM 7634 C C . GLN A 1 979 ? -14.109 31.609 97.938 1 21.02 979 GLN A C 1
ATOM 7636 O O . GLN A 1 979 ? -13.5 30.797 97.25 1 21.02 979 GLN A O 1
ATOM 7641 N N . GLU A 1 980 ? -15.055 30.812 98.812 1 21.69 980 GLU A N 1
ATOM 7642 C CA . GLU A 1 980 ? -15.039 29.812 99.875 1 21.69 980 GLU A CA 1
ATOM 7643 C C . GLU A 1 980 ? -14.57 28.453 99.375 1 21.69 980 GLU A C 1
ATOM 7645 O O . GLU A 1 980 ? -14.945 28.047 98.312 1 21.69 980 GLU A O 1
ATOM 7650 N N . MET B 1 1 ? 46.906 26.062 -28.062 1 35.94 1 MET B N 1
ATOM 7651 C CA . MET B 1 1 ? 45.5 26 -27.719 1 35.94 1 MET B CA 1
ATOM 7652 C C . MET B 1 1 ? 45.219 24.844 -26.766 1 35.94 1 MET B C 1
ATOM 7654 O O . MET B 1 1 ? 44.094 24.688 -26.281 1 35.94 1 MET B O 1
ATOM 7658 N N . VAL B 1 2 ? 46.094 23.859 -26.656 1 47.56 2 VAL B N 1
ATOM 7659 C CA . VAL B 1 2 ? 45.906 22.672 -25.828 1 47.56 2 VAL B CA 1
ATOM 7660 C C . VAL B 1 2 ? 46.219 23 -24.375 1 47.56 2 VAL B C 1
ATOM 7662 O O . VAL B 1 2 ? 45.594 22.453 -23.453 1 47.56 2 VAL B O 1
ATOM 7665 N N . LYS B 1 3 ? 47.062 23.969 -24.109 1 55.09 3 LYS B N 1
ATOM 7666 C CA . LYS B 1 3 ? 47.469 24.25 -22.734 1 55.09 3 LYS B CA 1
ATOM 7667 C C . LYS B 1 3 ? 46.344 24.891 -21.922 1 55.09 3 LYS B C 1
ATOM 7669 O O . LYS B 1 3 ? 46.094 24.5 -20.781 1 55.09 3 LYS B O 1
ATOM 7674 N N . PRO B 1 4 ? 45.875 25.797 -22.562 1 56.25 4 PRO B N 1
ATOM 7675 C CA . PRO B 1 4 ? 44.781 26.375 -21.734 1 56.25 4 PRO B CA 1
ATOM 7676 C C . PRO B 1 4 ? 43.625 25.391 -21.516 1 56.25 4 PRO B C 1
ATOM 7678 O O . PRO B 1 4 ? 43 25.438 -20.469 1 56.25 4 PRO B O 1
ATOM 7681 N N . GLN B 1 5 ? 43.375 24.609 -22.438 1 55.84 5 GLN B N 1
ATOM 7682 C CA . GLN B 1 5 ? 42.312 23.625 -22.25 1 55.84 5 GLN B CA 1
ATOM 7683 C C . GLN B 1 5 ? 42.688 22.609 -21.188 1 55.84 5 GLN B C 1
ATOM 7685 O O . GLN B 1 5 ? 41.844 22.188 -20.391 1 55.84 5 GLN B O 1
ATOM 7690 N N . ALA B 1 6 ? 43.906 22.297 -21.203 1 56.03 6 ALA B N 1
ATOM 7691 C CA . ALA B 1 6 ? 44.344 21.375 -20.172 1 56.03 6 ALA B CA 1
ATOM 7692 C C . ALA B 1 6 ? 44.25 22.016 -18.781 1 56.03 6 ALA B C 1
ATOM 7694 O O . ALA B 1 6 ? 43.844 21.359 -17.828 1 56.03 6 ALA B O 1
ATOM 7695 N N . ARG B 1 7 ? 44.594 23.281 -18.75 1 58.28 7 ARG B N 1
ATOM 7696 C CA . ARG B 1 7 ? 44.469 23.969 -17.469 1 58.28 7 ARG B CA 1
ATOM 7697 C C . ARG B 1 7 ? 43 24.094 -17.062 1 58.28 7 ARG B C 1
ATOM 7699 O O . ARG B 1 7 ? 42.688 23.984 -15.875 1 58.28 7 ARG B O 1
ATOM 7706 N N . ALA B 1 8 ? 42.25 24.328 -18.047 1 58.81 8 ALA B N 1
ATOM 7707 C CA . ALA B 1 8 ? 40.812 24.406 -17.75 1 58.81 8 ALA B CA 1
ATOM 7708 C C . ALA B 1 8 ? 40.281 23.062 -17.312 1 58.81 8 ALA B C 1
ATOM 7710 O O . ALA B 1 8 ? 39.469 22.984 -16.391 1 58.81 8 ALA B O 1
ATOM 7711 N N . LEU B 1 9 ? 40.656 22.031 -18 1 57.06 9 LEU B N 1
ATOM 7712 C CA . LEU B 1 9 ? 40.25 20.688 -17.594 1 57.06 9 LEU B CA 1
ATOM 7713 C C . LEU B 1 9 ? 40.812 20.359 -16.203 1 57.06 9 LEU B C 1
ATOM 7715 O O . LEU B 1 9 ? 40.094 19.75 -15.391 1 57.06 9 LEU B O 1
ATOM 7719 N N . LEU B 1 10 ? 42.094 20.766 -16.062 1 57.19 10 LEU B N 1
ATOM 7720 C CA . LEU B 1 10 ? 42.688 20.531 -14.75 1 57.19 10 LEU B CA 1
ATOM 7721 C C . LEU B 1 10 ? 41.938 21.344 -13.688 1 57.19 10 LEU B C 1
ATOM 7723 O O . LEU B 1 10 ? 41.75 20.875 -12.562 1 57.19 10 LEU B O 1
ATOM 7727 N N . SER B 1 11 ? 41.719 22.516 -14.031 1 58.78 11 SER B N 1
ATOM 7728 C CA . SER B 1 11 ? 41 23.344 -13.07 1 58.78 11 SER B CA 1
ATOM 7729 C C . SER B 1 11 ? 39.594 22.797 -12.844 1 58.78 11 SER B C 1
ATOM 7731 O O . SER B 1 11 ? 39.062 22.891 -11.734 1 58.78 11 SER B O 1
ATOM 7733 N N . TRP B 1 12 ? 39.125 22.406 -13.984 1 57.88 12 TRP B N 1
ATOM 7734 C CA . TRP B 1 12 ? 37.812 21.797 -13.867 1 57.88 12 TRP B CA 1
ATOM 7735 C C . TRP B 1 12 ? 37.875 20.531 -13.031 1 57.88 12 TRP B C 1
ATOM 7737 O O . TRP B 1 12 ? 36.938 20.234 -12.266 1 57.88 12 TRP B O 1
ATOM 7747 N N . LEU B 1 13 ? 38.969 19.797 -13.312 1 60 13 LEU B N 1
ATOM 7748 C CA . LEU B 1 13 ? 39.125 18.562 -12.57 1 60 13 LEU B CA 1
ATOM 7749 C C . LEU B 1 13 ? 39.531 18.828 -11.125 1 60 13 LEU B C 1
ATOM 7751 O O . LEU B 1 13 ? 39.406 17.969 -10.258 1 60 13 LEU B O 1
ATOM 7755 N N . GLN B 1 14 ? 39.688 20.078 -10.75 1 62.62 14 GLN B N 1
ATOM 7756 C CA . GLN B 1 14 ? 40.094 20.484 -9.406 1 62.62 14 GLN B CA 1
ATOM 7757 C C . GLN B 1 14 ? 40.938 19.406 -8.734 1 62.62 14 GLN B C 1
ATOM 7759 O O . GLN B 1 14 ? 40.562 18.859 -7.703 1 62.62 14 GLN B O 1
ATOM 7764 N N . LEU B 1 15 ? 42.031 19.031 -9.391 1 66.25 15 LEU B N 1
ATOM 7765 C CA . LEU B 1 15 ? 42.906 18 -8.875 1 66.25 15 LEU B CA 1
ATOM 7766 C C . LEU B 1 15 ? 43.688 18.5 -7.664 1 66.25 15 LEU B C 1
ATOM 7768 O O . LEU B 1 15 ? 44.562 19.344 -7.793 1 66.25 15 LEU B O 1
ATOM 7772 N N . ASP B 1 16 ? 43.219 18.312 -6.539 1 75.44 16 ASP B N 1
ATOM 7773 C CA . ASP B 1 16 ? 43.906 18.594 -5.277 1 75.44 16 ASP B CA 1
ATOM 7774 C C . ASP B 1 16 ? 44.781 17.422 -4.879 1 75.44 16 ASP B C 1
ATOM 7776 O O . ASP B 1 16 ? 44.625 16.297 -5.375 1 75.44 16 ASP B O 1
ATOM 7780 N N . TRP B 1 17 ? 45.938 17.75 -4.254 1 80.38 17 TRP B N 1
ATOM 7781 C CA . TRP B 1 17 ? 46.906 16.75 -3.814 1 80.38 17 TRP B CA 1
ATOM 7782 C C . TRP B 1 17 ? 46.219 15.641 -3.029 1 80.38 17 TRP B C 1
ATOM 7784 O O . TRP B 1 17 ? 46.562 14.461 -3.156 1 80.38 17 TRP B O 1
ATOM 7794 N N . HIS B 1 18 ? 45.25 16.016 -2.35 1 82 18 HIS B N 1
ATOM 7795 C CA . HIS B 1 18 ? 44.5 15.008 -1.594 1 82 18 HIS B CA 1
ATOM 7796 C C . HIS B 1 18 ? 43.781 14.047 -2.523 1 82 18 HIS B C 1
ATOM 7798 O O . HIS B 1 18 ? 43.781 12.836 -2.297 1 82 18 HIS B O 1
ATOM 7804 N N . THR B 1 19 ? 43.312 14.594 -3.637 1 86.31 19 THR B N 1
ATOM 7805 C CA . THR B 1 19 ? 42.562 13.75 -4.582 1 86.31 19 THR B CA 1
ATOM 7806 C C . THR B 1 19 ? 43.531 12.836 -5.34 1 86.31 19 THR B C 1
ATOM 7808 O O . THR B 1 19 ? 43.188 11.68 -5.617 1 86.31 19 THR B O 1
ATOM 7811 N N . VAL B 1 20 ? 44.688 13.328 -5.559 1 88.06 20 VAL B N 1
ATOM 7812 C CA . VAL B 1 20 ? 45.656 12.531 -6.289 1 88.06 20 VAL B CA 1
ATOM 7813 C C . VAL B 1 20 ? 46.156 11.391 -5.406 1 88.06 20 VAL B C 1
ATOM 7815 O O . VAL B 1 20 ? 46.312 10.258 -5.871 1 88.06 20 VAL B O 1
ATOM 7818 N N . LYS B 1 21 ? 46.406 11.695 -4.156 1 89.56 21 LYS B N 1
ATOM 7819 C CA . LYS B 1 21 ? 46.844 10.656 -3.236 1 89.56 21 LYS B CA 1
ATOM 7820 C C . LYS B 1 21 ? 45.781 9.57 -3.076 1 89.56 21 LYS B C 1
ATOM 7822 O O . LYS B 1 21 ? 46.125 8.375 -3.057 1 89.56 21 LYS B O 1
ATOM 7827 N N . LEU B 1 22 ? 44.625 10.008 -3.033 1 90.56 22 LEU B N 1
ATOM 7828 C CA . LEU B 1 22 ? 43.531 9.039 -2.865 1 90.56 22 LEU B CA 1
ATOM 7829 C C . LEU B 1 22 ? 43.344 8.211 -4.133 1 90.56 22 LEU B C 1
ATOM 7831 O O . LEU B 1 22 ? 43.031 7.023 -4.062 1 90.56 22 LEU B O 1
ATOM 7835 N N . THR B 1 23 ? 43.531 8.859 -5.293 1 91.62 23 THR B N 1
ATOM 7836 C CA . THR B 1 23 ? 43.406 8.156 -6.562 1 91.62 23 THR B CA 1
ATOM 7837 C C . THR B 1 23 ? 44.469 7.066 -6.684 1 91.62 23 THR B C 1
ATOM 7839 O O . THR B 1 23 ? 44.188 5.941 -7.086 1 91.62 23 THR B O 1
ATOM 7842 N N . VAL B 1 24 ? 45.688 7.375 -6.293 1 91.69 24 VAL B N 1
ATOM 7843 C CA . VAL B 1 24 ? 46.781 6.402 -6.371 1 91.69 24 VAL B CA 1
ATOM 7844 C C . VAL B 1 24 ? 46.562 5.289 -5.352 1 91.69 24 VAL B C 1
ATOM 7846 O O . VAL B 1 24 ? 46.75 4.109 -5.664 1 91.69 24 VAL B O 1
ATOM 7849 N N . LYS B 1 25 ? 46.125 5.645 -4.242 1 93.38 25 LYS B N 1
ATOM 7850 C CA . LYS B 1 25 ? 45.875 4.676 -3.178 1 93.38 25 LYS B CA 1
ATOM 7851 C C . LYS B 1 25 ? 44.812 3.676 -3.58 1 93.38 25 LYS B C 1
ATOM 7853 O O . LYS B 1 25 ? 44.938 2.479 -3.318 1 93.38 25 LYS B O 1
ATOM 7858 N N . THR B 1 26 ? 43.781 4.09 -4.219 1 92.31 26 THR B N 1
ATOM 7859 C CA . THR B 1 26 ? 42.656 3.223 -4.547 1 92.31 26 THR B CA 1
ATOM 7860 C C . THR B 1 26 ? 42.938 2.387 -5.785 1 92.31 26 THR B C 1
ATOM 7862 O O . THR B 1 26 ? 42.344 1.343 -6.004 1 92.31 26 THR B O 1
ATOM 7865 N N . SER B 1 27 ? 43.875 2.752 -6.633 1 94.31 27 SER B N 1
ATOM 7866 C CA . SER B 1 27 ? 44.188 2.041 -7.875 1 94.31 27 SER B CA 1
ATOM 7867 C C . SER B 1 27 ? 45.219 0.955 -7.656 1 94.31 27 SER B C 1
ATOM 7869 O O . SER B 1 27 ? 45.344 0.033 -8.469 1 94.31 27 SER B O 1
ATOM 7871 N N . ILE B 1 28 ? 45.938 0.885 -6.559 1 94.94 28 ILE B N 1
ATOM 7872 C CA . ILE B 1 28 ? 47.062 0.011 -6.355 1 94.94 28 ILE B CA 1
ATOM 7873 C C . ILE B 1 28 ? 46.594 -1.405 -6.043 1 94.94 28 ILE B C 1
ATOM 7875 O O . ILE B 1 28 ? 47.094 -2.375 -6.637 1 94.94 28 ILE B O 1
ATOM 7879 N N . PRO B 1 29 ? 45.625 -1.583 -5.184 1 94.94 29 PRO B N 1
ATOM 7880 C CA . PRO B 1 29 ? 45.312 -2.957 -4.789 1 94.94 29 PRO B CA 1
ATOM 7881 C C . PRO B 1 29 ? 44.875 -3.822 -5.973 1 94.94 29 PRO B C 1
ATOM 7883 O O . PRO B 1 29 ? 45.406 -4.918 -6.164 1 94.94 29 PRO B O 1
ATOM 7886 N N . PRO B 1 30 ? 43.906 -3.35 -6.785 1 95.06 30 PRO B N 1
ATOM 7887 C CA . PRO B 1 30 ? 43.562 -4.207 -7.918 1 95.06 30 PRO B CA 1
ATOM 7888 C C . PRO B 1 30 ? 44.719 -4.398 -8.898 1 95.06 30 PRO B C 1
ATOM 7890 O O . PRO B 1 30 ? 44.844 -5.469 -9.492 1 95.06 30 PRO B O 1
ATOM 7893 N N . ALA B 1 31 ? 45.594 -3.406 -9.016 1 95.06 31 ALA B N 1
ATOM 7894 C CA . ALA B 1 31 ? 46.75 -3.506 -9.922 1 95.06 31 ALA B CA 1
ATOM 7895 C C . ALA B 1 31 ? 47.75 -4.523 -9.422 1 95.06 31 ALA B C 1
ATOM 7897 O O . ALA B 1 31 ? 48.281 -5.316 -10.203 1 95.06 31 ALA B O 1
ATOM 7898 N N . VAL B 1 32 ? 48.031 -4.547 -8.141 1 95.25 32 VAL B N 1
ATOM 7899 C CA . VAL B 1 32 ? 48.969 -5.48 -7.551 1 95.25 32 VAL B CA 1
ATOM 7900 C C . VAL B 1 32 ? 48.469 -6.914 -7.719 1 95.25 32 VAL B C 1
ATOM 7902 O O . VAL B 1 32 ? 49.25 -7.828 -7.992 1 95.25 32 VAL B O 1
ATOM 7905 N N . LEU B 1 33 ? 47.219 -7.062 -7.586 1 95.5 33 LEU B N 1
ATOM 7906 C CA . LEU B 1 33 ? 46.688 -8.414 -7.652 1 95.5 33 LEU B CA 1
ATOM 7907 C C . LEU B 1 33 ? 46.562 -8.883 -9.102 1 95.5 33 LEU B C 1
ATOM 7909 O O . LEU B 1 33 ? 46.625 -10.078 -9.383 1 95.5 33 LEU B O 1
ATOM 7913 N N . VAL B 1 34 ? 46.375 -7.961 -10.039 1 95 34 VAL B N 1
ATOM 7914 C CA . VAL B 1 34 ? 46.438 -8.344 -11.445 1 95 34 VAL B CA 1
ATOM 7915 C C . VAL B 1 34 ? 47.875 -8.758 -11.805 1 95 34 VAL B C 1
ATOM 7917 O O . VAL B 1 34 ? 48.062 -9.68 -12.594 1 95 34 VAL B O 1
ATOM 7920 N N . CYS B 1 35 ? 48.844 -8.148 -11.172 1 94.5 35 CYS B N 1
ATOM 7921 C CA . CYS B 1 35 ? 50.25 -8.539 -11.352 1 94.5 35 CYS B CA 1
ATOM 7922 C C . CYS B 1 35 ? 50.531 -9.891 -10.695 1 94.5 35 CYS B C 1
ATOM 7924 O O . CYS B 1 35 ? 51.312 -10.688 -11.211 1 94.5 35 CYS B O 1
ATOM 7926 N N . ALA B 1 36 ? 49.812 -10.133 -9.617 1 94.5 36 ALA B N 1
ATOM 7927 C CA . ALA B 1 36 ? 50 -11.383 -8.891 1 94.5 36 ALA B CA 1
ATOM 7928 C C . ALA B 1 36 ? 49.531 -12.578 -9.711 1 94.5 36 ALA B C 1
ATOM 7930 O O . ALA B 1 36 ? 50 -13.703 -9.492 1 94.5 36 ALA B O 1
ATOM 7931 N N . ILE B 1 37 ? 48.656 -12.359 -10.656 1 93.5 37 ILE B N 1
ATOM 7932 C CA . ILE B 1 37 ? 48.156 -13.43 -11.508 1 93.5 37 ILE B CA 1
ATOM 7933 C C . ILE B 1 37 ? 49.312 -14 -12.352 1 93.5 37 ILE B C 1
ATOM 7935 O O . ILE B 1 37 ? 49.281 -15.164 -12.758 1 93.5 37 ILE B O 1
ATOM 7939 N N . GLN B 1 38 ? 50.5 -13.203 -12.531 1 91.94 38 GLN B N 1
ATOM 7940 C CA . GLN B 1 38 ? 51.625 -13.641 -13.336 1 91.94 38 GLN B CA 1
ATOM 7941 C C . GLN B 1 38 ? 52.594 -14.516 -12.516 1 91.94 38 GLN B C 1
ATOM 7943 O O . GLN B 1 38 ? 53.5 -15.141 -13.07 1 91.94 38 GLN B O 1
ATOM 7948 N N . SER B 1 39 ? 52.25 -14.727 -11.305 1 93 39 SER B N 1
ATOM 7949 C CA . SER B 1 39 ? 53.031 -15.594 -10.453 1 93 39 SER B CA 1
ATOM 7950 C C . SER B 1 39 ? 52.594 -17.047 -10.539 1 93 39 SER B C 1
ATOM 7952 O O . SER B 1 39 ? 51.375 -17.328 -10.445 1 93 39 SER B O 1
ATOM 7954 N N . ASP B 1 40 ? 53.438 -18.031 -10.633 1 92.25 40 ASP B N 1
ATOM 7955 C CA . ASP B 1 40 ? 53.156 -19.453 -10.773 1 92.25 40 ASP B CA 1
ATOM 7956 C C . ASP B 1 40 ? 52.562 -20.016 -9.484 1 92.25 40 ASP B C 1
ATOM 7958 O O . ASP B 1 40 ? 51.656 -20.859 -9.523 1 92.25 40 ASP B O 1
ATOM 7962 N N . THR B 1 41 ? 53 -19.469 -8.375 1 92.56 41 THR B N 1
ATOM 7963 C CA . THR B 1 41 ? 52.5 -19.953 -7.098 1 92.56 41 THR B CA 1
ATOM 7964 C C . THR B 1 41 ? 51.062 -19.516 -6.891 1 92.56 41 THR B C 1
ATOM 7966 O O . THR B 1 41 ? 50.25 -20.281 -6.375 1 92.56 41 THR B O 1
ATOM 7969 N N . TRP B 1 42 ? 50.75 -18.312 -7.309 1 94.12 42 TRP B N 1
ATOM 7970 C CA . TRP B 1 42 ? 49.406 -17.766 -7.172 1 94.12 42 TRP B CA 1
ATOM 7971 C C . TRP B 1 42 ? 48.406 -18.516 -8.07 1 94.12 42 TRP B C 1
ATOM 7973 O O . TRP B 1 42 ? 47.312 -18.891 -7.633 1 94.12 42 TRP B O 1
ATOM 7983 N N . ILE B 1 43 ? 48.781 -18.859 -9.281 1 91.75 43 ILE B N 1
ATOM 7984 C CA . ILE B 1 43 ? 47.875 -19.484 -10.258 1 91.75 43 ILE B CA 1
ATOM 7985 C C . ILE B 1 43 ? 47.75 -20.984 -9.945 1 91.75 43 ILE B C 1
ATOM 7987 O O . ILE B 1 43 ? 46.688 -21.562 -10.18 1 91.75 43 ILE B O 1
ATOM 7991 N N . ALA B 1 44 ? 48.844 -21.516 -9.359 1 90.94 44 ALA B N 1
ATOM 7992 C CA . ALA B 1 44 ? 48.75 -22.938 -9.016 1 90.94 44 ALA B CA 1
ATOM 7993 C C . ALA B 1 44 ? 47.75 -23.172 -7.895 1 90.94 44 ALA B C 1
ATOM 7995 O O . ALA B 1 44 ? 47.062 -24.188 -7.867 1 90.94 44 ALA B O 1
ATOM 7996 N N . TYR B 1 45 ? 47.625 -22.203 -7.055 1 92.19 45 TYR B N 1
ATOM 7997 C CA . TYR B 1 45 ? 46.719 -22.359 -5.926 1 92.19 45 TYR B CA 1
ATOM 7998 C C . TYR B 1 45 ? 45.281 -21.984 -6.312 1 92.19 45 TYR B C 1
ATOM 8000 O O . TYR B 1 45 ? 44.344 -22.734 -6.035 1 92.19 45 TYR B O 1
ATOM 8008 N N . PHE B 1 46 ? 45.031 -20.906 -6.961 1 93.19 46 PHE B N 1
ATOM 8009 C CA . PHE B 1 46 ? 43.688 -20.391 -7.199 1 93.19 46 PHE B CA 1
ATOM 8010 C C . PHE B 1 46 ? 43.188 -20.844 -8.562 1 93.19 46 PHE B C 1
ATOM 8012 O O . PHE B 1 46 ? 41.969 -20.844 -8.805 1 93.19 46 PHE B O 1
ATOM 8019 N N . GLY B 1 47 ? 43.969 -21.234 -9.438 1 89.06 47 GLY B N 1
ATOM 8020 C CA . GLY B 1 47 ? 43.562 -21.75 -10.727 1 89.06 47 GLY B CA 1
ATOM 8021 C C . GLY B 1 47 ? 42.75 -20.75 -11.547 1 89.06 47 GLY B C 1
ATOM 8022 O O . GLY B 1 47 ? 43.188 -19.609 -11.734 1 89.06 47 GLY B O 1
ATOM 8023 N N . THR B 1 48 ? 41.5 -21.109 -11.914 1 88.06 48 THR B N 1
ATOM 8024 C CA . THR B 1 48 ? 40.688 -20.297 -12.789 1 88.06 48 THR B CA 1
ATOM 8025 C C . THR B 1 48 ? 39.938 -19.234 -11.984 1 88.06 48 THR B C 1
ATOM 8027 O O . THR B 1 48 ? 39.312 -18.328 -12.555 1 88.06 48 THR B O 1
ATOM 8030 N N . ASN B 1 49 ? 40.062 -19.188 -10.617 1 90.69 49 ASN B N 1
ATOM 8031 C CA . ASN B 1 49 ? 39.375 -18.203 -9.781 1 90.69 49 ASN B CA 1
ATOM 8032 C C . ASN B 1 49 ? 40.312 -17.047 -9.398 1 90.69 49 ASN B C 1
ATOM 8034 O O . ASN B 1 49 ? 39.938 -16.156 -8.648 1 90.69 49 ASN B O 1
ATOM 8038 N N . ALA B 1 50 ? 41.469 -16.938 -9.977 1 92.62 50 ALA B N 1
ATOM 8039 C CA . ALA B 1 50 ? 42.469 -15.938 -9.594 1 92.62 50 ALA B CA 1
ATOM 8040 C C . ALA B 1 50 ? 41.969 -14.531 -9.938 1 92.62 50 ALA B C 1
ATOM 8042 O O . ALA B 1 50 ? 42.344 -13.562 -9.258 1 92.62 50 ALA B O 1
ATOM 8043 N N . TYR B 1 51 ? 41.125 -14.391 -10.977 1 91.69 51 TYR B N 1
ATOM 8044 C CA . TYR B 1 51 ? 40.656 -13.07 -11.391 1 91.69 51 TYR B CA 1
ATOM 8045 C C . TYR B 1 51 ? 39.719 -12.477 -10.359 1 91.69 51 TYR B C 1
ATOM 8047 O O . TYR B 1 51 ? 39.438 -11.273 -10.375 1 91.69 51 TYR B O 1
ATOM 8055 N N . LEU B 1 52 ? 39.156 -13.242 -9.438 1 94.12 52 LEU B N 1
ATOM 8056 C CA . LEU B 1 52 ? 38.219 -12.773 -8.43 1 94.12 52 LEU B CA 1
ATOM 8057 C C . LEU B 1 52 ? 38.938 -12.008 -7.32 1 94.12 52 LEU B C 1
ATOM 8059 O O . LEU B 1 52 ? 38.312 -11.227 -6.598 1 94.12 52 LEU B O 1
ATOM 8063 N N . ALA B 1 53 ? 40.219 -12.172 -7.215 1 95.62 53 ALA B N 1
ATOM 8064 C CA . ALA B 1 53 ? 41 -11.516 -6.156 1 95.62 53 ALA B CA 1
ATOM 8065 C C . ALA B 1 53 ? 41.031 -10.008 -6.371 1 95.62 53 ALA B C 1
ATOM 8067 O O . ALA B 1 53 ? 40.781 -9.234 -5.449 1 95.62 53 ALA B O 1
ATOM 8068 N N . PRO B 1 54 ? 41.375 -9.562 -7.613 1 95.19 54 PRO B N 1
ATOM 8069 C CA . PRO B 1 54 ? 41.344 -8.117 -7.812 1 95.19 54 PRO B CA 1
ATOM 8070 C C . PRO B 1 54 ? 39.969 -7.504 -7.609 1 95.19 54 PRO B C 1
ATOM 8072 O O . PRO B 1 54 ? 39.844 -6.348 -7.203 1 95.19 54 PRO B O 1
ATOM 8075 N N . ILE B 1 55 ? 38.875 -8.203 -7.891 1 92.88 55 ILE B N 1
ATOM 8076 C CA . ILE B 1 55 ? 37.531 -7.703 -7.668 1 92.88 55 ILE B CA 1
ATOM 8077 C C . ILE B 1 55 ? 37.281 -7.52 -6.172 1 92.88 55 ILE B C 1
ATOM 8079 O O . ILE B 1 55 ? 36.75 -6.504 -5.746 1 92.88 55 ILE B O 1
ATOM 8083 N N . ALA B 1 56 ? 37.719 -8.453 -5.375 1 95 56 ALA B N 1
ATOM 8084 C CA . ALA B 1 56 ? 37.562 -8.359 -3.926 1 95 56 ALA B CA 1
ATOM 8085 C C . ALA B 1 56 ? 38.406 -7.211 -3.363 1 95 56 ALA B C 1
ATOM 8087 O O . ALA B 1 56 ? 37.969 -6.535 -2.42 1 95 56 ALA B O 1
ATOM 8088 N N . ALA B 1 57 ? 39.562 -6.984 -3.951 1 95.06 57 ALA B N 1
ATOM 8089 C CA . ALA B 1 57 ? 40.406 -5.895 -3.494 1 95.06 57 ALA B CA 1
ATOM 8090 C C . ALA B 1 57 ? 39.781 -4.535 -3.807 1 95.06 57 ALA B C 1
ATOM 8092 O O . ALA B 1 57 ? 39.906 -3.594 -3.021 1 95.06 57 ALA B O 1
ATOM 8093 N N . ALA B 1 58 ? 39.156 -4.484 -4.914 1 91.31 58 ALA B N 1
ATOM 8094 C CA . ALA B 1 58 ? 38.531 -3.232 -5.305 1 91.31 58 ALA B CA 1
ATOM 8095 C C . ALA B 1 58 ? 37.312 -2.924 -4.406 1 91.31 58 ALA B C 1
ATOM 8097 O O . ALA B 1 58 ? 36.969 -1.759 -4.219 1 91.31 58 ALA B O 1
ATOM 8098 N N . SER B 1 59 ? 36.688 -3.9 -3.764 1 91.31 59 SER B N 1
ATOM 8099 C CA . SER B 1 59 ? 35.469 -3.717 -2.961 1 91.31 59 SER B CA 1
ATOM 8100 C C . SER B 1 59 ? 35.812 -3.244 -1.552 1 91.31 59 SER B C 1
ATOM 8102 O O . SER B 1 59 ? 34.938 -2.887 -0.777 1 91.31 59 SER B O 1
ATOM 8104 N N . VAL B 1 60 ? 37.031 -3.158 -1.09 1 93.12 60 VAL B N 1
ATOM 8105 C CA . VAL B 1 60 ? 37.438 -2.721 0.239 1 93.12 60 VAL B CA 1
ATOM 8106 C C . VAL B 1 60 ? 37.312 -1.204 0.347 1 93.12 60 VAL B C 1
ATOM 8108 O O . VAL B 1 60 ? 37.188 -0.663 1.448 1 93.12 60 VAL B O 1
ATOM 8111 N N . MET B 1 61 ? 37.062 -0.484 -0.589 1 88.19 61 MET B N 1
ATOM 8112 C CA . MET B 1 61 ? 36.969 0.973 -0.591 1 88.19 61 MET B CA 1
ATOM 8113 C C . MET B 1 61 ? 38.156 1.599 0.136 1 88.19 61 MET B C 1
ATOM 8115 O O . MET B 1 61 ? 37.969 2.215 1.19 1 88.19 61 MET B O 1
ATOM 8119 N N . ALA B 1 62 ? 39.188 1.616 -0.451 1 88.88 62 ALA B N 1
ATOM 8120 C CA . ALA B 1 62 ? 40.438 2.078 0.146 1 88.88 62 ALA B CA 1
ATOM 8121 C C . ALA B 1 62 ? 40.406 3.584 0.391 1 88.88 62 ALA B C 1
ATOM 8123 O O . ALA B 1 62 ? 41.219 4.109 1.165 1 88.88 62 ALA B O 1
ATOM 8124 N N . GLY B 1 63 ? 39.469 4.262 -0.133 1 85.69 63 GLY B N 1
ATOM 8125 C CA . GLY B 1 63 ? 39.375 5.703 0.04 1 85.69 63 GLY B CA 1
ATOM 8126 C C . GLY B 1 63 ? 38.75 6.109 1.355 1 85.69 63 GLY B C 1
ATOM 8127 O O . GLY B 1 63 ? 38.844 7.266 1.773 1 85.69 63 GLY B O 1
ATOM 8128 N N . PHE B 1 64 ? 38.219 5.152 2.088 1 88.44 64 PHE B N 1
ATOM 8129 C CA . PHE B 1 64 ? 37.562 5.465 3.365 1 88.44 64 PHE B CA 1
ATOM 8130 C C . PHE B 1 64 ? 38.625 5.691 4.445 1 88.44 64 PHE B C 1
ATOM 8132 O O . PHE B 1 64 ? 39.719 5.129 4.383 1 88.44 64 PHE B O 1
ATOM 8139 N N . PRO B 1 65 ? 38.25 6.566 5.359 1 90.12 65 PRO B N 1
ATOM 8140 C CA . PRO B 1 65 ? 39.188 6.742 6.488 1 90.12 65 PRO B CA 1
ATOM 8141 C C . PRO B 1 65 ? 39.25 5.504 7.383 1 90.12 65 PRO B C 1
ATOM 8143 O O . PRO B 1 65 ? 38.438 4.602 7.262 1 90.12 65 PRO B O 1
ATOM 8146 N N . GLN B 1 66 ? 40.25 5.414 8.242 1 89.5 66 GLN B N 1
ATOM 8147 C CA . GLN B 1 66 ? 40.594 4.195 8.953 1 89.5 66 GLN B CA 1
ATOM 8148 C C . GLN B 1 66 ? 39.438 3.674 9.789 1 89.5 66 GLN B C 1
ATOM 8150 O O . GLN B 1 66 ? 39.125 2.486 9.742 1 89.5 66 GLN B O 1
ATOM 8155 N N . GLY B 1 67 ? 38.812 4.5 10.617 1 85.25 67 GLY B N 1
ATOM 8156 C CA . GLY B 1 67 ? 37.719 4.02 11.422 1 85.25 67 GLY B CA 1
ATOM 8157 C C . GLY B 1 67 ? 36.562 3.48 10.594 1 85.25 67 GLY B C 1
ATOM 8158 O O . GLY B 1 67 ? 36 2.416 10.891 1 85.25 67 GLY B O 1
ATOM 8159 N N . MET B 1 68 ? 36.219 4.16 9.547 1 89.69 68 MET B N 1
ATOM 8160 C CA . MET B 1 68 ? 35.125 3.725 8.656 1 89.69 68 MET B CA 1
ATOM 8161 C C . MET B 1 68 ? 35.562 2.518 7.828 1 89.69 68 MET B C 1
ATOM 8163 O O . MET B 1 68 ? 34.75 1.627 7.555 1 89.69 68 MET B O 1
ATOM 8167 N N . LEU B 1 69 ? 36.812 2.48 7.465 1 91.62 69 LEU B N 1
ATOM 8168 C CA . LEU B 1 69 ? 37.375 1.385 6.68 1 91.62 69 LEU B CA 1
ATOM 8169 C C . LEU B 1 69 ? 37.312 0.072 7.453 1 91.62 69 LEU B C 1
ATOM 8171 O O . LEU B 1 69 ? 36.906 -0.959 6.902 1 91.62 69 LEU B O 1
ATOM 8175 N N . LEU B 1 70 ? 37.656 0.141 8.727 1 90.06 70 LEU B N 1
ATOM 8176 C CA . LEU B 1 70 ? 37.656 -1.078 9.523 1 90.06 70 LEU B CA 1
ATOM 8177 C C . LEU B 1 70 ? 36.219 -1.561 9.773 1 90.06 70 LEU B C 1
ATOM 8179 O O . LEU B 1 70 ? 35.969 -2.766 9.773 1 90.06 70 LEU B O 1
ATOM 8183 N N . ASP B 1 71 ? 35.375 -0.672 10.016 1 89.19 71 ASP B N 1
ATOM 8184 C CA . ASP B 1 71 ? 33.969 -1.056 10.203 1 89.19 71 ASP B CA 1
ATOM 8185 C C . ASP B 1 71 ? 33.375 -1.643 8.922 1 89.19 71 ASP B C 1
ATOM 8187 O O . ASP B 1 71 ? 32.688 -2.668 8.953 1 89.19 71 ASP B O 1
ATOM 8191 N N . PHE B 1 72 ? 33.656 -1.023 7.801 1 92.25 72 PHE B N 1
ATOM 8192 C CA . PHE B 1 72 ? 33.156 -1.468 6.5 1 92.25 72 PHE B CA 1
ATOM 8193 C C . PHE B 1 72 ? 33.688 -2.861 6.172 1 92.25 72 PHE B C 1
ATOM 8195 O O . PHE B 1 72 ? 32.938 -3.729 5.742 1 92.25 72 PHE B O 1
ATOM 8202 N N . ASN B 1 73 ? 34.938 -3.135 6.414 1 94.56 73 ASN B N 1
ATOM 8203 C CA . ASN B 1 73 ? 35.562 -4.406 6.043 1 94.56 73 ASN B CA 1
ATOM 8204 C C . ASN B 1 73 ? 35.219 -5.508 7.039 1 94.56 73 ASN B C 1
ATOM 8206 O O . ASN B 1 73 ? 35.188 -6.691 6.684 1 94.56 73 ASN B O 1
ATOM 8210 N N . ALA B 1 74 ? 34.969 -5.098 8.305 1 93.06 74 ALA B N 1
ATOM 8211 C CA . ALA B 1 74 ? 34.469 -6.105 9.234 1 93.06 74 ALA B CA 1
ATOM 8212 C C . ALA B 1 74 ? 33.094 -6.617 8.805 1 93.06 74 ALA B C 1
ATOM 8214 O O . ALA B 1 74 ? 32.844 -7.82 8.852 1 93.06 74 ALA B O 1
ATOM 8215 N N . LYS B 1 75 ? 32.281 -5.73 8.352 1 93.5 75 LYS B N 1
ATOM 8216 C CA . LYS B 1 75 ? 30.969 -6.121 7.852 1 93.5 75 LYS B CA 1
ATOM 8217 C C . LYS B 1 75 ? 31.078 -6.926 6.559 1 93.5 75 LYS B C 1
ATOM 8219 O O . LYS B 1 75 ? 30.312 -7.863 6.332 1 93.5 75 LYS B O 1
ATOM 8224 N N . GLN B 1 76 ? 32.031 -6.574 5.762 1 95.81 76 GLN B N 1
ATOM 8225 C CA . GLN B 1 76 ? 32.25 -7.301 4.516 1 95.81 76 GLN B CA 1
ATOM 8226 C C . GLN B 1 76 ? 32.719 -8.727 4.781 1 95.81 76 GLN B C 1
ATOM 8228 O O . GLN B 1 76 ? 32.281 -9.664 4.109 1 95.81 76 GLN B O 1
ATOM 8233 N N . THR B 1 77 ? 33.594 -8.891 5.809 1 96.38 77 THR B N 1
ATOM 8234 C CA . THR B 1 77 ? 34.094 -10.219 6.168 1 96.38 77 THR B CA 1
ATOM 8235 C C . THR B 1 77 ? 32.938 -11.078 6.715 1 96.38 77 THR B C 1
ATOM 8237 O O . THR B 1 77 ? 32.875 -12.273 6.426 1 96.38 77 THR B O 1
ATOM 8240 N N . LEU B 1 78 ? 32.094 -10.461 7.418 1 95.31 78 LEU B N 1
ATOM 8241 C CA . LEU B 1 78 ? 30.922 -11.18 7.895 1 95.31 78 LEU B CA 1
ATOM 8242 C C . LEU B 1 78 ? 30.031 -11.586 6.73 1 95.31 78 LEU B C 1
ATOM 8244 O O . LEU B 1 78 ? 29.469 -12.688 6.727 1 95.31 78 LEU B O 1
ATOM 8248 N N . GLY B 1 79 ? 29.891 -10.734 5.754 1 95.25 79 GLY B N 1
ATOM 8249 C CA . GLY B 1 79 ? 29.125 -11.07 4.562 1 95.25 79 GLY B CA 1
ATOM 8250 C C . GLY B 1 79 ? 29.719 -12.25 3.803 1 95.25 79 GLY B C 1
ATOM 8251 O O . GLY B 1 79 ? 28.969 -13.133 3.355 1 95.25 79 GLY B O 1
ATOM 8252 N N . TYR B 1 80 ? 31.062 -12.312 3.721 1 97 80 TYR B N 1
ATOM 8253 C CA . TYR B 1 80 ? 31.719 -13.43 3.057 1 97 80 TYR B CA 1
ATOM 8254 C C . TYR B 1 80 ? 31.484 -14.734 3.807 1 97 80 TYR B C 1
ATOM 8256 O O . TYR B 1 80 ? 31.219 -15.773 3.191 1 97 80 TYR B O 1
ATOM 8264 N N . ALA B 1 81 ? 31.531 -14.617 5.152 1 97 81 ALA B N 1
ATOM 8265 C CA . ALA B 1 81 ? 31.344 -15.82 5.965 1 97 81 ALA B CA 1
ATOM 8266 C C . ALA B 1 81 ? 29.922 -16.359 5.828 1 97 81 ALA B C 1
ATOM 8268 O O . ALA B 1 81 ? 29.734 -17.578 5.727 1 97 81 ALA B O 1
ATOM 8269 N N . VAL B 1 82 ? 28.984 -15.547 5.762 1 96.38 82 VAL B N 1
ATOM 8270 C CA . VAL B 1 82 ? 27.609 -15.977 5.613 1 96.38 82 VAL B CA 1
ATOM 8271 C C . VAL B 1 82 ? 27.406 -16.594 4.23 1 96.38 82 VAL B C 1
ATOM 8273 O O . VAL B 1 82 ? 26.734 -17.625 4.098 1 96.38 82 VAL B O 1
ATOM 8276 N N . ALA B 1 83 ? 27.969 -15.969 3.205 1 97.19 83 ALA B N 1
ATOM 8277 C CA . ALA B 1 83 ? 27.844 -16.5 1.854 1 97.19 83 ALA B CA 1
ATOM 8278 C C . ALA B 1 83 ? 28.516 -17.875 1.75 1 97.19 83 ALA B C 1
ATOM 8280 O O . ALA B 1 83 ? 27.984 -18.781 1.096 1 97.19 83 ALA B O 1
ATOM 8281 N N . TYR B 1 84 ? 29.703 -18.062 2.404 1 97 84 TYR B N 1
ATOM 8282 C CA . TYR B 1 84 ? 30.422 -19.328 2.416 1 97 84 TYR B CA 1
ATOM 8283 C C . TYR B 1 84 ? 29.594 -20.422 3.096 1 97 84 TYR B C 1
ATOM 8285 O O . TYR B 1 84 ? 29.438 -21.516 2.557 1 97 84 TYR B O 1
ATOM 8293 N N . CYS B 1 85 ? 29 -20.109 4.27 1 97.12 85 CYS B N 1
ATOM 8294 C CA . CYS B 1 85 ? 28.188 -21.078 4.988 1 97.12 85 CYS B CA 1
ATOM 8295 C C . CYS B 1 85 ? 26.938 -21.438 4.188 1 97.12 85 CYS B C 1
ATOM 8297 O O . CYS B 1 85 ? 26.5 -22.578 4.18 1 97.12 85 CYS B O 1
ATOM 8299 N N . TRP B 1 86 ? 26.344 -20.484 3.51 1 96.75 86 TRP B N 1
ATOM 8300 C CA . TRP B 1 86 ? 25.156 -20.734 2.699 1 96.75 86 TRP B CA 1
ATOM 8301 C C . TRP B 1 86 ? 25.5 -21.625 1.504 1 96.75 86 TRP B C 1
ATOM 8303 O O . TRP B 1 86 ? 24.719 -22.5 1.139 1 96.75 86 TRP B O 1
ATOM 8313 N N . ALA B 1 87 ? 26.641 -21.375 0.91 1 96.81 87 ALA B N 1
ATOM 8314 C CA . ALA B 1 87 ? 27.062 -22.203 -0.222 1 96.81 87 ALA B CA 1
ATOM 8315 C C . ALA B 1 87 ? 27.328 -23.641 0.212 1 96.81 87 ALA B C 1
ATOM 8317 O O . ALA B 1 87 ? 26.984 -24.578 -0.504 1 96.81 87 ALA B O 1
ATOM 8318 N N . LEU B 1 88 ? 27.906 -23.844 1.426 1 96.75 88 LEU B N 1
ATOM 8319 C CA . LEU B 1 88 ? 28.141 -25.188 1.935 1 96.75 88 LEU B CA 1
ATOM 8320 C C . LEU B 1 88 ? 26.828 -25.891 2.25 1 96.75 88 LEU B C 1
ATOM 8322 O O . LEU B 1 88 ? 26.688 -27.094 1.997 1 96.75 88 LEU B O 1
ATOM 8326 N N . LEU B 1 89 ? 25.906 -25.125 2.783 1 96.75 89 LEU B N 1
ATOM 8327 C CA . LEU B 1 89 ? 24.609 -25.703 3.051 1 96.75 89 LEU B CA 1
ATOM 8328 C C . LEU B 1 89 ? 23.906 -26.109 1.754 1 96.75 89 LEU B C 1
ATOM 8330 O O . LEU B 1 89 ? 23.312 -27.188 1.672 1 96.75 89 LEU B O 1
ATOM 8334 N N . ALA B 1 90 ? 23.969 -25.266 0.747 1 96.94 90 ALA B N 1
ATOM 8335 C CA . ALA B 1 90 ? 23.375 -25.594 -0.55 1 96.94 90 ALA B CA 1
ATOM 8336 C C . ALA B 1 90 ? 24.031 -26.828 -1.167 1 96.94 90 ALA B C 1
ATOM 8338 O O . ALA B 1 90 ? 23.359 -27.688 -1.738 1 96.94 90 ALA B O 1
ATOM 8339 N N . GLY B 1 91 ? 25.438 -26.906 -1.016 1 95.5 91 GLY B N 1
ATOM 8340 C CA . GLY B 1 91 ? 26.156 -28.062 -1.523 1 95.5 91 GLY B CA 1
ATOM 8341 C C . GLY B 1 91 ? 25.812 -29.344 -0.794 1 95.5 91 GLY B C 1
ATOM 8342 O O . GLY B 1 91 ? 25.641 -30.391 -1.421 1 95.5 91 GLY B O 1
ATOM 8343 N N . TRP B 1 92 ? 25.656 -29.234 0.508 1 95.69 92 TRP B N 1
ATOM 8344 C CA . TRP B 1 92 ? 25.297 -30.406 1.3 1 95.69 92 TRP B CA 1
ATOM 8345 C C . TRP B 1 92 ? 23.891 -30.891 0.968 1 95.69 92 TRP B C 1
ATOM 8347 O O . TRP B 1 92 ? 23.656 -32.094 0.805 1 95.69 92 TRP B O 1
ATOM 8357 N N . CYS B 1 93 ? 22.938 -29.953 0.832 1 95.56 93 CYS B N 1
ATOM 8358 C CA . CYS B 1 93 ? 21.562 -30.312 0.494 1 95.56 93 CYS B CA 1
ATOM 8359 C C . CYS B 1 93 ? 21.484 -30.906 -0.907 1 95.56 93 CYS B C 1
ATOM 8361 O O . CYS B 1 93 ? 20.734 -31.859 -1.145 1 95.56 93 CYS B O 1
ATOM 8363 N N . GLY B 1 94 ? 22.234 -30.375 -1.795 1 93.75 94 GLY B N 1
ATOM 8364 C CA . GLY B 1 94 ? 22.281 -30.938 -3.139 1 93.75 94 GLY B CA 1
ATOM 8365 C C . GLY B 1 94 ? 22.844 -32.344 -3.184 1 93.75 94 GLY B C 1
ATOM 8366 O O . GLY B 1 94 ? 22.328 -33.188 -3.902 1 93.75 94 GLY B O 1
ATOM 8367 N N . LEU B 1 95 ? 23.906 -32.625 -2.373 1 93.31 95 LEU B N 1
ATOM 8368 C CA . LEU B 1 95 ? 24.531 -33.938 -2.322 1 93.31 95 LEU B CA 1
ATOM 8369 C C . LEU B 1 95 ? 23.578 -34.969 -1.7 1 93.31 95 LEU B C 1
ATOM 8371 O O . LEU B 1 95 ? 23.5 -36.094 -2.168 1 93.31 95 LEU B O 1
ATOM 8375 N N . GLN B 1 96 ? 22.828 -34.531 -0.628 1 92.56 96 GLN B N 1
ATOM 8376 C CA . GLN B 1 96 ? 21.875 -35.438 0.003 1 92.56 96 GLN B CA 1
ATOM 8377 C C . GLN B 1 96 ? 20.734 -35.781 -0.951 1 92.56 96 GLN B C 1
ATOM 8379 O O . GLN B 1 96 ? 20.25 -36.906 -0.968 1 92.56 96 GLN B O 1
ATOM 8384 N N . ALA B 1 97 ? 20.312 -34.812 -1.75 1 90.75 97 ALA B N 1
ATOM 8385 C CA . ALA B 1 97 ? 19.266 -35.062 -2.744 1 90.75 97 ALA B CA 1
ATOM 8386 C C . ALA B 1 97 ? 19.766 -36.031 -3.82 1 90.75 97 ALA B C 1
ATOM 8388 O O . ALA B 1 97 ? 19.016 -36.875 -4.289 1 90.75 97 ALA B O 1
ATOM 8389 N N . ARG B 1 98 ? 21.062 -35.938 -4.195 1 89.5 98 ARG B N 1
ATOM 8390 C CA . ARG B 1 98 ? 21.672 -36.844 -5.172 1 89.5 98 ARG B CA 1
ATOM 8391 C C . ARG B 1 98 ? 21.75 -38.281 -4.645 1 89.5 98 ARG B C 1
ATOM 8393 O O . ARG B 1 98 ? 21.453 -39.219 -5.367 1 89.5 98 ARG B O 1
ATOM 8400 N N . LYS B 1 99 ? 22.062 -38.406 -3.418 1 87.88 99 LYS B N 1
ATOM 8401 C CA . LYS B 1 99 ? 22.219 -39.75 -2.814 1 87.88 99 LYS B CA 1
ATOM 8402 C C . LYS B 1 99 ? 20.859 -40.438 -2.65 1 87.88 99 LYS B C 1
ATOM 8404 O O . LYS B 1 99 ? 20.75 -41.625 -2.852 1 87.88 99 LYS B O 1
ATOM 8409 N N . HIS B 1 100 ? 19.875 -39.625 -2.375 1 84.12 100 HIS B N 1
ATOM 8410 C CA . HIS B 1 100 ? 18.562 -40.219 -2.117 1 84.12 100 HIS B CA 1
ATOM 8411 C C . HIS B 1 100 ? 17.828 -40.531 -3.42 1 84.12 100 HIS B C 1
ATOM 8413 O O . HIS B 1 100 ? 16.969 -41.406 -3.455 1 84.12 100 HIS B O 1
ATOM 8419 N N . THR B 1 101 ? 18.125 -39.844 -4.496 1 82 101 THR B N 1
ATOM 8420 C CA . THR B 1 101 ? 17.359 -40.031 -5.727 1 82 101 THR B CA 1
ATOM 8421 C C . THR B 1 101 ? 18.141 -40.875 -6.715 1 82 101 THR B C 1
ATOM 8423 O O . THR B 1 101 ? 17.562 -41.406 -7.676 1 82 101 THR B O 1
ATOM 8426 N N . THR B 1 102 ? 19.5 -40.969 -6.609 1 81.81 102 THR B N 1
ATOM 8427 C CA . THR B 1 102 ? 20.266 -41.812 -7.535 1 81.81 102 THR B CA 1
ATOM 8428 C C . THR B 1 102 ? 20.219 -43.281 -7.105 1 81.81 102 THR B C 1
ATOM 8430 O O . THR B 1 102 ? 20.406 -43.594 -5.926 1 81.81 102 THR B O 1
ATOM 8433 N N . GLY B 1 103 ? 19.406 -44.125 -7.742 1 71.12 103 GLY B N 1
ATOM 8434 C CA . GLY B 1 103 ? 19.328 -45.562 -7.488 1 71.12 103 GLY B CA 1
ATOM 8435 C C . GLY B 1 103 ? 20.688 -46.188 -7.262 1 71.12 103 GLY B C 1
ATOM 8436 O O . GLY B 1 103 ? 21.719 -45.562 -7.496 1 71.12 103 GLY B O 1
ATOM 8437 N N . PRO B 1 104 ? 20.828 -47.312 -6.52 1 66.81 104 PRO B N 1
ATOM 8438 C CA . PRO B 1 104 ? 22.078 -48 -6.176 1 66.81 104 PRO B CA 1
ATOM 8439 C C . PRO B 1 104 ? 22.984 -48.219 -7.383 1 66.81 104 PRO B C 1
ATOM 8441 O O . PRO B 1 104 ? 24.219 -48.219 -7.238 1 66.81 104 PRO B O 1
ATOM 8444 N N . SER B 1 105 ? 22.469 -48.219 -8.641 1 65.62 105 SER B N 1
ATOM 8445 C CA . SER B 1 105 ? 23.297 -48.5 -9.805 1 65.62 105 SER B CA 1
ATOM 8446 C C . SER B 1 105 ? 23.672 -47.219 -10.547 1 65.62 105 SER B C 1
ATOM 8448 O O . SER B 1 105 ? 24.391 -47.281 -11.547 1 65.62 105 SER B O 1
ATOM 8450 N N . GLY B 1 106 ? 23.25 -46.094 -10.047 1 66.88 106 GLY B N 1
ATOM 8451 C CA . GLY B 1 106 ? 23.422 -44.906 -10.867 1 66.88 106 GLY B CA 1
ATOM 8452 C C . GLY B 1 106 ? 24.703 -44.125 -10.547 1 66.88 106 GLY B C 1
ATOM 8453 O O . GLY B 1 106 ? 25.281 -44.281 -9.469 1 66.88 106 GLY B O 1
ATOM 8454 N N . ASP B 1 107 ? 25.375 -43.594 -11.633 1 75.94 107 ASP B N 1
ATOM 8455 C CA . ASP B 1 107 ? 26.594 -42.812 -11.523 1 75.94 107 ASP B CA 1
ATOM 8456 C C . ASP B 1 107 ? 26.312 -41.469 -10.82 1 75.94 107 ASP B C 1
ATOM 8458 O O . ASP B 1 107 ? 25.516 -40.656 -11.297 1 75.94 107 ASP B O 1
ATOM 8462 N N . LEU B 1 108 ? 26.906 -41.344 -9.641 1 78 108 LEU B N 1
ATOM 8463 C CA . LEU B 1 108 ? 26.719 -40.156 -8.82 1 78 108 LEU B CA 1
ATOM 8464 C C . LEU B 1 108 ? 27.297 -38.938 -9.516 1 78 108 LEU B C 1
ATOM 8466 O O . LEU B 1 108 ? 26.891 -37.812 -9.219 1 78 108 LEU B O 1
ATOM 8470 N N . ALA B 1 109 ? 28.156 -39.125 -10.492 1 79.81 109 ALA B N 1
ATOM 8471 C CA . ALA B 1 109 ? 28.812 -37.969 -11.133 1 79.81 109 ALA B CA 1
ATOM 8472 C C . ALA B 1 109 ? 28 -37.469 -12.312 1 79.81 109 ALA B C 1
ATOM 8474 O O . ALA B 1 109 ? 28.234 -36.344 -12.797 1 79.81 109 ALA B O 1
ATOM 8475 N N . ALA B 1 110 ? 26.969 -38.188 -12.602 1 83.38 110 ALA B N 1
ATOM 8476 C CA . ALA B 1 110 ? 26.141 -37.781 -13.742 1 83.38 110 ALA B CA 1
ATOM 8477 C C . ALA B 1 110 ? 25.109 -36.75 -13.328 1 83.38 110 ALA B C 1
ATOM 8479 O O . ALA B 1 110 ? 24.906 -36.5 -12.141 1 83.38 110 ALA B O 1
ATOM 8480 N N . TYR B 1 111 ? 24.672 -36.031 -14.289 1 86.75 111 TYR B N 1
ATOM 8481 C CA . TYR B 1 111 ? 23.656 -35 -14.07 1 86.75 111 TYR B CA 1
ATOM 8482 C C . TYR B 1 111 ? 22.469 -35.531 -13.312 1 86.75 111 TYR B C 1
ATOM 8484 O O . TYR B 1 111 ? 21.953 -36.625 -13.641 1 86.75 111 TYR B O 1
ATOM 8492 N N . ASN B 1 112 ? 22.188 -34.969 -12.125 1 87.38 112 ASN B N 1
ATOM 8493 C CA . ASN B 1 112 ? 21.016 -35.281 -11.336 1 87.38 112 ASN B CA 1
ATOM 8494 C C . ASN B 1 112 ? 20.047 -34.094 -11.25 1 87.38 112 ASN B C 1
ATOM 8496 O O . ASN B 1 112 ? 20.391 -33.062 -10.711 1 87.38 112 ASN B O 1
ATOM 8500 N N . SER B 1 113 ? 18.844 -34.281 -11.758 1 82.5 113 SER B N 1
ATOM 8501 C CA . SER B 1 113 ? 17.875 -33.188 -11.836 1 82.5 113 SER B CA 1
ATOM 8502 C C . SER B 1 113 ? 17.406 -32.75 -10.453 1 82.5 113 SER B C 1
ATOM 8504 O O . SER B 1 113 ? 17.188 -31.562 -10.211 1 82.5 113 SER B O 1
ATOM 8506 N N . SER B 1 114 ? 17.25 -33.656 -9.469 1 83.5 114 SER B N 1
ATOM 8507 C CA . SER B 1 114 ? 16.781 -33.312 -8.133 1 83.5 114 SER B CA 1
ATOM 8508 C C . SER B 1 114 ? 17.844 -32.5 -7.371 1 83.5 114 SER B C 1
ATOM 8510 O O . SER B 1 114 ? 17.516 -31.531 -6.68 1 83.5 114 SER B O 1
ATOM 8512 N N . ALA B 1 115 ? 19.047 -32.906 -7.578 1 90.06 115 ALA B N 1
ATOM 8513 C CA . ALA B 1 115 ? 20.125 -32.188 -6.902 1 90.06 115 ALA B CA 1
ATOM 8514 C C . ALA B 1 115 ? 20.234 -30.75 -7.434 1 90.06 115 ALA B C 1
ATOM 8516 O O . ALA B 1 115 ? 20.406 -29.797 -6.66 1 90.06 115 ALA B O 1
ATOM 8517 N N . GLU B 1 116 ? 20.109 -30.594 -8.734 1 91.88 116 GLU B N 1
ATOM 8518 C CA . GLU B 1 116 ? 20.203 -29.266 -9.336 1 91.88 116 GLU B CA 1
ATOM 8519 C C . GLU B 1 116 ? 19.016 -28.391 -8.938 1 91.88 116 GLU B C 1
ATOM 8521 O O . GLU B 1 116 ? 19.172 -27.188 -8.719 1 91.88 116 GLU B O 1
ATOM 8526 N N . ALA B 1 117 ? 17.859 -28.984 -8.797 1 87.62 117 ALA B N 1
ATOM 8527 C CA . ALA B 1 117 ? 16.688 -28.203 -8.414 1 87.62 117 ALA B CA 1
ATOM 8528 C C . ALA B 1 117 ? 16.797 -27.703 -6.977 1 87.62 117 ALA B C 1
ATOM 8530 O O . ALA B 1 117 ? 16.422 -26.578 -6.68 1 87.62 117 ALA B O 1
ATOM 8531 N N . VAL B 1 118 ? 17.297 -28.516 -6.105 1 92.12 118 VAL B N 1
ATOM 8532 C CA . VAL B 1 118 ? 17.438 -28.125 -4.703 1 92.12 118 VAL B CA 1
ATOM 8533 C C . VAL B 1 118 ? 18.438 -26.984 -4.578 1 92.12 118 VAL B C 1
ATOM 8535 O O . VAL B 1 118 ? 18.203 -26.016 -3.852 1 92.12 118 VAL B O 1
ATOM 8538 N N . VAL B 1 119 ? 19.547 -27.094 -5.309 1 95.81 119 VAL B N 1
ATOM 8539 C CA . VAL B 1 119 ? 20.562 -26.047 -5.246 1 95.81 119 VAL B CA 1
ATOM 8540 C C . VAL B 1 119 ? 20.031 -24.766 -5.875 1 95.81 119 VAL B C 1
ATOM 8542 O O . VAL B 1 119 ? 20.297 -23.656 -5.383 1 95.81 119 VAL B O 1
ATOM 8545 N N . ALA B 1 120 ? 19.234 -24.922 -6.898 1 95.12 120 ALA B N 1
ATOM 8546 C CA . ALA B 1 120 ? 18.641 -23.75 -7.531 1 95.12 120 ALA B CA 1
ATOM 8547 C C . ALA B 1 120 ? 17.656 -23.062 -6.594 1 95.12 120 ALA B C 1
ATOM 8549 O O . ALA B 1 120 ? 17.594 -21.828 -6.551 1 95.12 120 ALA B O 1
ATOM 8550 N N . VAL B 1 121 ? 16.906 -23.828 -5.824 1 92.81 121 VAL B N 1
ATOM 8551 C CA . VAL B 1 121 ? 15.953 -23.25 -4.879 1 92.81 121 VAL B CA 1
ATOM 8552 C C . VAL B 1 121 ? 16.703 -22.531 -3.762 1 92.81 121 VAL B C 1
ATOM 8554 O O . VAL B 1 121 ? 16.297 -21.453 -3.324 1 92.81 121 VAL B O 1
ATOM 8557 N N . LEU B 1 122 ? 17.781 -23.078 -3.363 1 96 122 LEU B N 1
ATOM 8558 C CA . LEU B 1 122 ? 18.562 -22.438 -2.312 1 96 122 LEU B CA 1
ATOM 8559 C C . LEU B 1 122 ? 19.25 -21.188 -2.836 1 96 122 LEU B C 1
ATOM 8561 O O . LEU B 1 122 ? 19.422 -20.219 -2.104 1 96 122 LEU B O 1
ATOM 8565 N N . LEU B 1 123 ? 19.641 -21.219 -4.094 1 96.81 123 LEU B N 1
ATOM 8566 C CA . LEU B 1 123 ? 20.203 -20.016 -4.695 1 96.81 123 LEU B CA 1
ATOM 8567 C C . LEU B 1 123 ? 19.141 -18.922 -4.781 1 96.81 123 LEU B C 1
ATOM 8569 O O . LEU B 1 123 ? 19.422 -17.766 -4.473 1 96.81 123 LEU B O 1
ATOM 8573 N N . THR B 1 124 ? 17.938 -19.328 -5.148 1 96.12 124 THR B N 1
ATOM 8574 C CA . THR B 1 124 ? 16.844 -18.359 -5.262 1 96.12 124 THR B CA 1
ATOM 8575 C C . THR B 1 124 ? 16.547 -17.734 -3.908 1 96.12 124 THR B C 1
ATOM 8577 O O . THR B 1 124 ? 16.359 -16.516 -3.809 1 96.12 124 THR B O 1
ATOM 8580 N N . PHE B 1 125 ? 16.562 -18.547 -2.881 1 95.25 125 PHE B N 1
ATOM 8581 C CA . PHE B 1 125 ? 16.281 -18.031 -1.541 1 95.25 125 PHE B CA 1
ATOM 8582 C C . PHE B 1 125 ? 17.422 -17.141 -1.058 1 95.25 125 PHE B C 1
ATOM 8584 O O . PHE B 1 125 ? 17.172 -16.109 -0.429 1 95.25 125 PHE B O 1
ATOM 8591 N N . GLY B 1 126 ? 18.672 -17.531 -1.354 1 95.75 126 GLY B N 1
ATOM 8592 C CA . GLY B 1 126 ? 19.797 -16.703 -0.984 1 95.75 126 GLY B CA 1
ATOM 8593 C C . GLY B 1 126 ? 19.797 -15.344 -1.671 1 95.75 126 GLY B C 1
ATOM 8594 O O . GLY B 1 126 ? 20.094 -14.32 -1.046 1 95.75 126 GLY B O 1
ATOM 8595 N N . MET B 1 127 ? 19.438 -15.359 -2.926 1 96.5 127 MET B N 1
ATOM 8596 C CA . MET B 1 127 ? 19.391 -14.102 -3.662 1 96.5 127 MET B CA 1
ATOM 8597 C C . MET B 1 127 ? 18.203 -13.25 -3.207 1 96.5 127 MET B C 1
ATOM 8599 O O . MET B 1 127 ? 18.297 -12.023 -3.18 1 96.5 127 MET B O 1
ATOM 8603 N N . TRP B 1 128 ? 17.062 -13.844 -2.852 1 95.25 128 TRP B N 1
ATOM 8604 C CA . TRP B 1 128 ? 15.914 -13.109 -2.32 1 95.25 128 TRP B CA 1
ATOM 8605 C C . TRP B 1 128 ? 16.281 -12.375 -1.037 1 95.25 128 TRP B C 1
ATOM 8607 O O . TRP B 1 128 ? 15.945 -11.203 -0.864 1 95.25 128 TRP B O 1
ATOM 8617 N N . VAL B 1 129 ? 17.047 -13.031 -0.169 1 94.38 129 VAL B N 1
ATOM 8618 C CA . VAL B 1 129 ? 17.453 -12.43 1.097 1 94.38 129 VAL B CA 1
ATOM 8619 C C . VAL B 1 129 ? 18.438 -11.297 0.835 1 94.38 129 VAL B C 1
ATOM 8621 O O . VAL B 1 129 ? 18.344 -10.227 1.452 1 94.38 129 VAL B O 1
ATOM 8624 N N . THR B 1 130 ? 19.297 -11.5 -0.122 1 95.25 130 THR B N 1
ATOM 8625 C CA . THR B 1 130 ? 20.328 -10.5 -0.407 1 95.25 130 THR B CA 1
ATOM 8626 C C . THR B 1 130 ? 19.688 -9.219 -0.954 1 95.25 130 THR B C 1
ATOM 8628 O O . THR B 1 130 ? 19.984 -8.125 -0.475 1 95.25 130 THR B O 1
ATOM 8631 N N . PHE B 1 131 ? 18.781 -9.375 -1.89 1 94.69 131 PHE B N 1
ATOM 8632 C CA . PHE B 1 131 ? 18.156 -8.195 -2.475 1 94.69 131 PHE B CA 1
ATOM 8633 C C . PHE B 1 131 ? 17.234 -7.512 -1.468 1 94.69 131 PHE B C 1
ATOM 8635 O O . PHE B 1 131 ? 17.078 -6.289 -1.486 1 94.69 131 PHE B O 1
ATOM 8642 N N . THR B 1 132 ? 16.609 -8.281 -0.563 1 93.56 132 THR B N 1
ATOM 8643 C CA . THR B 1 132 ? 15.758 -7.695 0.466 1 93.56 132 THR B CA 1
ATOM 8644 C C . THR B 1 132 ? 16.578 -6.883 1.456 1 93.56 132 THR B C 1
ATOM 8646 O O . THR B 1 132 ? 16.203 -5.77 1.825 1 93.56 132 THR B O 1
ATOM 8649 N N . VAL B 1 133 ? 17.75 -7.391 1.764 1 92 133 VAL B N 1
ATOM 8650 C CA . VAL B 1 133 ? 18.609 -6.691 2.703 1 92 133 VAL B CA 1
ATOM 8651 C C . VAL B 1 133 ? 19.203 -5.453 2.033 1 92 133 VAL B C 1
ATOM 8653 O O . VAL B 1 133 ? 19.344 -4.402 2.664 1 92 133 VAL B O 1
ATOM 8656 N N . LYS B 1 134 ? 19.5 -5.551 0.809 1 91.38 134 LYS B N 1
ATOM 8657 C CA . LYS B 1 134 ? 20.047 -4.43 0.049 1 91.38 134 LYS B CA 1
ATOM 8658 C C . LYS B 1 134 ? 19.062 -3.275 -0.015 1 91.38 134 LYS B C 1
ATOM 8660 O O . LYS B 1 134 ? 19.453 -2.109 0.085 1 91.38 134 LYS B O 1
ATOM 8665 N N . SER B 1 135 ? 17.781 -3.615 -0.138 1 88.31 135 SER B N 1
ATOM 8666 C CA . SER B 1 135 ? 16.766 -2.58 -0.25 1 88.31 135 SER B CA 1
ATOM 8667 C C . SER B 1 135 ? 16.391 -2.025 1.119 1 88.31 135 SER B C 1
ATOM 8669 O O . SER B 1 135 ? 16.156 -0.823 1.267 1 88.31 135 SER B O 1
ATOM 8671 N N . ALA B 1 136 ? 16.375 -2.848 2.127 1 88.25 136 ALA B N 1
ATOM 8672 C CA . ALA B 1 136 ? 15.938 -2.428 3.459 1 88.25 136 ALA B CA 1
ATOM 8673 C C . ALA B 1 136 ? 17.031 -1.608 4.152 1 88.25 136 ALA B C 1
ATOM 8675 O O . ALA B 1 136 ? 16.719 -0.641 4.855 1 88.25 136 ALA B O 1
ATOM 8676 N N . PHE B 1 137 ? 18.281 -2.039 3.926 1 88.06 137 PHE B N 1
ATOM 8677 C CA . PHE B 1 137 ? 19.406 -1.347 4.555 1 88.06 137 PHE B CA 1
ATOM 8678 C C . PHE B 1 137 ? 20.375 -0.828 3.504 1 88.06 137 PHE B C 1
ATOM 8680 O O . PHE B 1 137 ? 21.344 -1.515 3.145 1 88.06 137 PHE B O 1
ATOM 8687 N N . PRO B 1 138 ? 20.219 0.404 3.188 1 83.62 138 PRO B N 1
ATOM 8688 C CA . PRO B 1 138 ? 21.062 0.949 2.123 1 83.62 138 PRO B CA 1
ATOM 8689 C C . PRO B 1 138 ? 22.531 1.08 2.541 1 83.62 138 PRO B C 1
ATOM 8691 O O . PRO B 1 138 ? 23.422 1.132 1.685 1 83.62 138 PRO B O 1
ATOM 8694 N N . SER B 1 139 ? 22.859 1.024 3.854 1 84.62 139 SER B N 1
ATOM 8695 C CA . SER B 1 139 ? 24.25 1.099 4.301 1 84.62 139 SER B CA 1
ATOM 8696 C C . SER B 1 139 ? 24.984 -0.209 4.035 1 84.62 139 SER B C 1
ATOM 8698 O O . SER B 1 139 ? 26.219 -0.227 3.945 1 84.62 139 SER B O 1
ATOM 8700 N N . TRP B 1 140 ? 24.219 -1.308 3.783 1 89 140 TRP B N 1
ATOM 8701 C CA . TRP B 1 140 ? 24.797 -2.619 3.537 1 89 140 TRP B CA 1
ATOM 8702 C C . TRP B 1 140 ? 24.734 -2.98 2.059 1 89 140 TRP B C 1
ATOM 8704 O O . TRP B 1 140 ? 24.906 -4.141 1.686 1 89 140 TRP B O 1
ATOM 8714 N N . ASN B 1 141 ? 24.594 -2.002 1.212 1 88 141 ASN B N 1
ATOM 8715 C CA . ASN B 1 141 ? 24.375 -2.283 -0.203 1 88 141 ASN B CA 1
ATOM 8716 C C .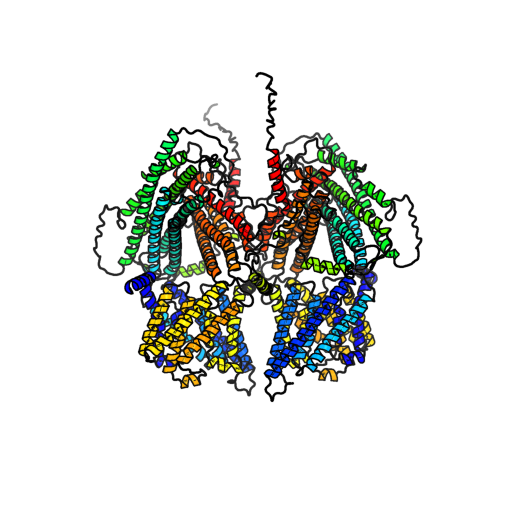 ASN B 1 141 ? 25.609 -2.9 -0.852 1 88 141 ASN B C 1
ATOM 8718 O O . ASN B 1 141 ? 25.516 -3.938 -1.513 1 88 141 ASN B O 1
ATOM 8722 N N . ILE B 1 142 ? 26.781 -2.381 -0.627 1 89.25 142 ILE B N 1
ATOM 8723 C CA . ILE B 1 142 ? 28 -2.865 -1.28 1 89.25 142 ILE B CA 1
ATOM 8724 C C . ILE B 1 142 ? 28.406 -4.207 -0.677 1 89.25 142 ILE B C 1
ATOM 8726 O O . ILE B 1 142 ? 28.734 -5.145 -1.404 1 89.25 142 ILE B O 1
ATOM 8730 N N . GLN B 1 143 ? 28.25 -4.316 0.589 1 93 143 GLN B N 1
ATOM 8731 C CA . GLN B 1 143 ? 28.656 -5.551 1.262 1 93 143 GLN B CA 1
ATOM 8732 C C . GLN B 1 143 ? 27.734 -6.711 0.86 1 93 143 GLN B C 1
ATOM 8734 O O . GLN B 1 143 ? 28.219 -7.816 0.597 1 93 143 GLN B O 1
ATOM 8739 N N . ALA B 1 144 ? 26.5 -6.402 0.791 1 93.25 144 ALA B N 1
ATOM 8740 C CA . ALA B 1 144 ? 25.562 -7.453 0.414 1 93.25 144 ALA B CA 1
ATOM 8741 C C . ALA B 1 144 ? 25.75 -7.855 -1.046 1 93.25 144 ALA B C 1
ATOM 8743 O O . ALA B 1 144 ? 25.672 -9.039 -1.386 1 93.25 144 ALA B O 1
ATOM 8744 N N . SER B 1 145 ? 26.078 -6.906 -1.909 1 92.88 145 SER B N 1
ATOM 8745 C CA . SER B 1 145 ? 26.25 -7.199 -3.326 1 92.88 145 SER B CA 1
ATOM 8746 C C . SER B 1 145 ? 27.516 -8.016 -3.562 1 92.88 145 SER B C 1
ATOM 8748 O O . SER B 1 145 ? 27.516 -8.984 -4.32 1 92.88 145 SER B O 1
ATOM 8750 N N . VAL B 1 146 ? 28.578 -7.723 -2.922 1 94.06 146 VAL B N 1
ATOM 8751 C CA . VAL B 1 146 ? 29.828 -8.438 -3.127 1 94.06 146 VAL B CA 1
ATOM 8752 C C . VAL B 1 146 ? 29.75 -9.828 -2.5 1 94.06 146 VAL B C 1
ATOM 8754 O O . VAL B 1 146 ? 30.266 -10.805 -3.049 1 94.06 146 VAL B O 1
ATOM 8757 N N . ALA B 1 147 ? 29.109 -9.906 -1.359 1 95.69 147 ALA B N 1
ATOM 8758 C CA . ALA B 1 147 ? 28.891 -11.227 -0.771 1 95.69 147 ALA B CA 1
ATOM 8759 C C . ALA B 1 147 ? 28.047 -12.102 -1.695 1 95.69 147 ALA B C 1
ATOM 8761 O O . ALA B 1 147 ? 28.297 -13.305 -1.802 1 95.69 147 ALA B O 1
ATOM 8762 N N . ALA B 1 148 ? 27.141 -11.5 -2.33 1 95.69 148 ALA B N 1
ATOM 8763 C CA . ALA B 1 148 ? 26.312 -12.258 -3.268 1 95.69 148 ALA B CA 1
ATOM 8764 C C . ALA B 1 148 ? 27.109 -12.672 -4.496 1 95.69 148 ALA B C 1
ATOM 8766 O O . ALA B 1 148 ? 26.859 -13.734 -5.078 1 95.69 148 ALA B O 1
ATOM 8767 N N . ILE B 1 149 ? 28.031 -11.844 -4.898 1 94.62 149 ILE B N 1
ATOM 8768 C CA . ILE B 1 149 ? 28.906 -12.203 -6.004 1 94.62 149 ILE B CA 1
ATOM 8769 C C . ILE B 1 149 ? 29.703 -13.461 -5.648 1 94.62 149 ILE B C 1
ATOM 8771 O O . ILE B 1 149 ? 29.844 -14.367 -6.473 1 94.62 149 ILE B O 1
ATOM 8775 N N . LEU B 1 150 ? 30.172 -13.531 -4.449 1 95.94 150 LEU B N 1
ATOM 8776 C CA . LEU B 1 150 ? 30.875 -14.719 -3.992 1 95.94 150 LEU B CA 1
ATOM 8777 C C . LEU B 1 150 ? 29.969 -15.938 -4.008 1 95.94 150 LEU B C 1
ATOM 8779 O O . LEU B 1 150 ? 30.359 -17.016 -4.457 1 95.94 150 LEU B O 1
ATOM 8783 N N . ALA B 1 151 ? 28.766 -15.758 -3.604 1 95.81 151 ALA B N 1
ATOM 8784 C CA . ALA B 1 151 ? 27.812 -16.875 -3.584 1 95.81 151 ALA B CA 1
ATOM 8785 C C . ALA B 1 151 ? 27.516 -17.375 -4.996 1 95.81 151 ALA B C 1
ATOM 8787 O O . ALA B 1 151 ? 27.469 -18.578 -5.238 1 95.81 151 ALA B O 1
ATOM 8788 N N . ILE B 1 152 ? 27.391 -16.453 -5.91 1 95.56 152 ILE B N 1
ATOM 8789 C CA . ILE B 1 152 ? 27.062 -16.812 -7.289 1 95.56 152 ILE B CA 1
ATOM 8790 C C . ILE B 1 152 ? 28.266 -17.5 -7.93 1 95.56 152 ILE B C 1
ATOM 8792 O O . ILE B 1 152 ? 28.109 -18.406 -8.75 1 95.56 152 ILE B O 1
ATOM 8796 N N . ALA B 1 153 ? 29.422 -17.125 -7.531 1 93.44 153 ALA B N 1
ATOM 8797 C CA . ALA B 1 153 ? 30.625 -17.75 -8.078 1 93.44 153 ALA B CA 1
ATOM 8798 C C . ALA B 1 153 ? 30.766 -19.188 -7.598 1 93.44 153 ALA B C 1
ATOM 8800 O O . ALA B 1 153 ? 31.359 -20.016 -8.289 1 93.44 153 ALA B O 1
ATOM 8801 N N . MET B 1 154 ? 30.094 -19.562 -6.523 1 94.5 154 MET B N 1
ATOM 8802 C CA . MET B 1 154 ? 30.312 -20.875 -5.914 1 94.5 154 MET B CA 1
ATOM 8803 C C . MET B 1 154 ? 29.125 -21.812 -6.195 1 94.5 154 MET B C 1
ATOM 8805 O O . MET B 1 154 ? 29.328 -22.938 -6.629 1 94.5 154 MET B O 1
ATOM 8809 N N . ILE B 1 155 ? 27.922 -21.344 -6.078 1 95.44 155 ILE B N 1
ATOM 8810 C CA . ILE B 1 155 ? 26.75 -22.203 -5.895 1 95.44 155 ILE B CA 1
ATOM 8811 C C . ILE B 1 155 ? 26.469 -22.953 -7.195 1 95.44 155 ILE B C 1
ATOM 8813 O O . ILE B 1 155 ? 26.266 -24.172 -7.184 1 95.44 155 ILE B O 1
ATOM 8817 N N . PRO B 1 156 ? 26.516 -22.281 -8.344 1 92.31 156 PRO B N 1
ATOM 8818 C CA . PRO B 1 156 ? 26.219 -23.047 -9.547 1 92.31 156 PRO B CA 1
ATOM 8819 C C . PRO B 1 156 ? 27.281 -24.125 -9.836 1 92.31 156 PRO B C 1
ATOM 8821 O O . PRO B 1 156 ? 26.953 -25.188 -10.352 1 92.31 156 PRO B O 1
ATOM 8824 N N . ALA B 1 157 ? 28.547 -23.906 -9.492 1 90.31 157 ALA B N 1
ATOM 8825 C CA . ALA B 1 157 ? 29.609 -24.859 -9.734 1 90.31 157 ALA B CA 1
ATOM 8826 C C . ALA B 1 157 ? 29.531 -26.031 -8.758 1 90.31 157 ALA B C 1
ATOM 8828 O O . ALA B 1 157 ? 29.906 -27.156 -9.094 1 90.31 157 ALA B O 1
ATOM 8829 N N . ILE B 1 158 ? 29.031 -25.844 -7.609 1 91.25 158 ILE B N 1
ATOM 8830 C CA . ILE B 1 158 ? 28.969 -26.859 -6.566 1 91.25 158 ILE B CA 1
ATOM 8831 C C . ILE B 1 158 ? 27.828 -27.844 -6.867 1 91.25 158 ILE B C 1
ATOM 8833 O O . ILE B 1 158 ? 27.859 -28.984 -6.418 1 91.25 158 ILE B O 1
ATOM 8837 N N . ALA B 1 159 ? 26.859 -27.406 -7.648 1 90.06 159 ALA B N 1
ATOM 8838 C CA . ALA B 1 159 ? 25.719 -28.25 -7.969 1 90.06 159 ALA B CA 1
ATOM 8839 C C . ALA B 1 159 ? 26.156 -29.469 -8.789 1 90.06 159 ALA B C 1
ATOM 8841 O O . ALA B 1 159 ? 25.5 -30.516 -8.766 1 90.06 159 ALA B O 1
ATOM 8842 N N . ARG B 1 160 ? 27.344 -29.453 -9.43 1 88.69 160 ARG B N 1
ATOM 8843 C CA . ARG B 1 160 ? 27.797 -30.516 -10.336 1 88.69 160 ARG B CA 1
ATOM 8844 C C . ARG B 1 160 ? 28.719 -31.484 -9.609 1 88.69 160 ARG B C 1
ATOM 8846 O O . ARG B 1 160 ? 29.047 -32.562 -10.148 1 88.69 160 ARG B O 1
ATOM 8853 N N . LEU B 1 161 ? 29.047 -31.25 -8.383 1 90.62 161 LEU B N 1
ATOM 8854 C CA . LEU B 1 161 ? 30.016 -32.062 -7.672 1 90.62 161 LEU B CA 1
ATOM 8855 C C . LEU B 1 161 ? 29.344 -33.188 -6.902 1 90.62 161 LEU B C 1
ATOM 8857 O O . LEU B 1 161 ? 28.219 -33.031 -6.398 1 90.62 161 LEU B O 1
ATOM 8861 N N . SER B 1 162 ? 30.016 -34.375 -6.84 1 89.81 162 SER B N 1
ATOM 8862 C CA . SER B 1 162 ? 29.359 -35.562 -6.332 1 89.81 162 SER B CA 1
ATOM 8863 C C . SER B 1 162 ? 29.875 -35.938 -4.945 1 89.81 162 SER B C 1
ATOM 8865 O O . SER B 1 162 ? 29.359 -36.844 -4.305 1 89.81 162 SER B O 1
ATOM 8867 N N . THR B 1 163 ? 30.984 -35.281 -4.41 1 91.12 163 THR B N 1
ATOM 8868 C CA . THR B 1 163 ? 31.5 -35.594 -3.088 1 91.12 163 THR B CA 1
ATOM 8869 C C . THR B 1 163 ? 31.594 -34.375 -2.207 1 91.12 163 THR B C 1
ATOM 8871 O O . THR B 1 163 ? 31.688 -33.25 -2.715 1 91.12 163 THR B O 1
ATOM 8874 N N . MET B 1 164 ? 31.453 -34.594 -0.882 1 93.69 164 MET B N 1
ATOM 8875 C CA . MET B 1 164 ? 31.5 -33.469 0.06 1 93.69 164 MET B CA 1
ATOM 8876 C C . MET B 1 164 ? 32.906 -32.844 0.108 1 93.69 164 MET B C 1
ATOM 8878 O O . MET B 1 164 ? 33.031 -31.641 0.292 1 93.69 164 MET B O 1
ATOM 8882 N N . GLU B 1 165 ? 33.938 -33.625 -0.076 1 94.44 165 GLU B N 1
ATOM 8883 C CA . GLU B 1 165 ? 35.312 -33.125 -0.063 1 94.44 165 GLU B CA 1
ATOM 8884 C C . GLU B 1 165 ? 35.562 -32.188 -1.246 1 94.44 165 GLU B C 1
ATOM 8886 O O . GLU B 1 165 ? 36.188 -31.156 -1.096 1 94.44 165 GLU B O 1
ATOM 8891 N N . SER B 1 166 ? 35.031 -32.594 -2.395 1 93.56 166 SER B N 1
ATOM 8892 C CA . SER B 1 166 ? 35.188 -31.734 -3.561 1 93.56 166 SER B CA 1
ATOM 8893 C C . SER B 1 166 ? 34.406 -30.438 -3.395 1 93.56 166 SER B C 1
ATOM 8895 O O . SER B 1 166 ? 34.844 -29.375 -3.834 1 93.56 166 SER B O 1
ATOM 8897 N N . ILE B 1 167 ? 33.25 -30.5 -2.738 1 95.06 167 ILE B N 1
ATOM 8898 C CA . ILE B 1 167 ? 32.438 -29.312 -2.506 1 95.06 167 ILE B CA 1
ATOM 8899 C C . ILE B 1 167 ? 33.156 -28.375 -1.55 1 95.06 167 ILE B C 1
ATOM 8901 O O . ILE B 1 167 ? 33.25 -27.172 -1.806 1 95.06 167 ILE B O 1
ATOM 8905 N N . THR B 1 168 ? 33.719 -28.875 -0.44 1 96.06 168 THR B N 1
ATOM 8906 C CA . THR B 1 168 ? 34.406 -28.062 0.543 1 96.06 168 THR B CA 1
ATOM 8907 C C . THR B 1 168 ? 35.688 -27.469 -0.053 1 96.06 168 THR B C 1
ATOM 8909 O O . THR B 1 168 ? 36.031 -26.312 0.233 1 96.06 168 THR B O 1
ATOM 8912 N N . LYS B 1 169 ? 36.344 -28.188 -0.902 1 94.31 169 LYS B N 1
ATOM 8913 C CA . LYS B 1 169 ? 37.594 -27.688 -1.525 1 94.31 169 LYS B CA 1
ATOM 8914 C C . LYS B 1 169 ? 37.281 -26.547 -2.498 1 94.31 169 LYS B C 1
ATOM 8916 O O . LYS B 1 169 ? 37.969 -25.531 -2.494 1 94.31 169 LYS B O 1
ATOM 8921 N N . ALA B 1 170 ? 36.281 -26.75 -3.312 1 93.44 170 ALA B N 1
ATOM 8922 C CA . ALA B 1 170 ? 35.906 -25.719 -4.27 1 93.44 170 ALA B CA 1
ATOM 8923 C C . ALA B 1 170 ? 35.406 -24.469 -3.559 1 93.44 170 ALA B C 1
ATOM 8925 O O . ALA B 1 170 ? 35.75 -23.344 -3.932 1 93.44 170 ALA B O 1
ATOM 8926 N N . ALA B 1 171 ? 34.562 -24.641 -2.562 1 95.62 171 ALA B N 1
ATOM 8927 C CA . ALA B 1 171 ? 34.031 -23.5 -1.818 1 95.62 171 ALA B CA 1
ATOM 8928 C C . ALA B 1 171 ? 35.125 -22.781 -1.043 1 95.62 171 ALA B C 1
ATOM 8930 O O . ALA B 1 171 ? 35.125 -21.547 -0.978 1 95.62 171 ALA B O 1
ATOM 8931 N N . THR B 1 172 ? 36.062 -23.469 -0.44 1 96.12 172 THR B N 1
ATOM 8932 C CA . THR B 1 172 ? 37.156 -22.859 0.329 1 96.12 172 THR B CA 1
ATOM 8933 C C . THR B 1 172 ? 38.094 -22.109 -0.588 1 96.12 172 THR B C 1
ATOM 8935 O O . THR B 1 172 ? 38.625 -21.062 -0.22 1 96.12 172 THR B O 1
ATOM 8938 N N . ASN B 1 173 ? 38.312 -22.609 -1.787 1 95.31 173 ASN B N 1
ATOM 8939 C CA . ASN B 1 173 ? 39.188 -21.906 -2.738 1 95.31 173 ASN B CA 1
ATOM 8940 C C . ASN B 1 173 ? 38.594 -20.531 -3.098 1 95.31 173 ASN B C 1
ATOM 8942 O O . ASN B 1 173 ? 39.344 -19.531 -3.09 1 95.31 173 ASN B O 1
ATOM 8946 N N . ALA B 1 174 ? 37.344 -20.547 -3.426 1 95.25 174 ALA B N 1
ATOM 8947 C CA . ALA B 1 174 ? 36.719 -19.281 -3.76 1 95.25 174 ALA B CA 1
ATOM 8948 C C . ALA B 1 174 ? 36.656 -18.344 -2.549 1 95.25 174 ALA B C 1
ATOM 8950 O O . ALA B 1 174 ? 36.875 -17.141 -2.68 1 95.25 174 ALA B O 1
ATOM 8951 N N . PHE B 1 175 ? 36.406 -18.891 -1.385 1 96.38 175 PHE B N 1
ATOM 8952 C CA . PHE B 1 175 ? 36.344 -18.109 -0.153 1 96.38 175 PHE B CA 1
ATOM 8953 C C . PHE B 1 175 ? 37.719 -17.5 0.167 1 96.38 175 PHE B C 1
ATOM 8955 O O . PHE B 1 175 ? 37.812 -16.312 0.494 1 96.38 175 PHE B O 1
ATOM 8962 N N . VAL B 1 176 ? 38.781 -18.219 -0.001 1 96.62 176 VAL B N 1
ATOM 8963 C CA . VAL B 1 176 ? 40.156 -17.766 0.328 1 96.62 176 VAL B CA 1
ATOM 8964 C C . VAL B 1 176 ? 40.594 -16.719 -0.691 1 96.62 176 VAL B C 1
ATOM 8966 O O . VAL B 1 176 ? 41.312 -15.773 -0.345 1 96.62 176 VAL B O 1
ATOM 8969 N N . VAL B 1 177 ? 40.188 -16.859 -1.908 1 96.38 177 VAL B N 1
ATOM 8970 C CA . VAL B 1 177 ? 40.594 -15.875 -2.912 1 96.38 177 VAL B CA 1
ATOM 8971 C C . VAL B 1 177 ? 40 -14.516 -2.557 1 96.38 177 VAL B C 1
ATOM 8973 O O . VAL B 1 177 ? 40.656 -13.484 -2.699 1 96.38 177 VAL B O 1
ATOM 8976 N N . PHE B 1 178 ? 38.719 -14.43 -2.111 1 97.06 178 PHE B N 1
ATOM 8977 C CA . PHE B 1 178 ? 38.094 -13.172 -1.724 1 97.06 178 PHE B CA 1
ATOM 8978 C C . PHE B 1 178 ? 38.75 -12.609 -0.462 1 97.06 178 PHE B C 1
ATOM 8980 O O . PHE B 1 178 ? 38.938 -11.398 -0.347 1 97.06 178 PHE B O 1
ATOM 8987 N N . LEU B 1 179 ? 39.156 -13.508 0.476 1 96.88 179 LEU B N 1
ATOM 8988 C CA . LEU B 1 179 ? 39.812 -13.047 1.69 1 96.88 179 LEU B CA 1
ATOM 8989 C C . LEU B 1 179 ? 41.188 -12.523 1.38 1 96.88 179 LEU B C 1
ATOM 8991 O O . LEU B 1 179 ? 41.656 -11.531 1.972 1 96.88 179 LEU B O 1
ATOM 8995 N N . ALA B 1 180 ? 41.875 -13.156 0.452 1 96.38 180 ALA B N 1
ATOM 8996 C CA . ALA B 1 180 ? 43.219 -12.695 0.053 1 96.38 180 ALA B CA 1
ATOM 8997 C C . ALA B 1 180 ? 43.125 -11.328 -0.629 1 96.38 180 ALA B C 1
ATOM 8999 O O . ALA B 1 180 ? 43.969 -10.461 -0.381 1 96.38 180 ALA B O 1
ATOM 9000 N N . GLY B 1 181 ? 42.188 -11.195 -1.5 1 96 181 GLY B N 1
ATOM 9001 C CA . GLY B 1 181 ? 42 -9.891 -2.115 1 96 181 GLY B CA 1
ATOM 9002 C C . GLY B 1 181 ? 41.656 -8.797 -1.114 1 96 181 GLY B C 1
ATOM 9003 O O . GLY B 1 181 ? 42.219 -7.691 -1.191 1 96 181 GLY B O 1
ATOM 9004 N N . GLN B 1 182 ? 40.781 -9.102 -0.166 1 96.25 182 GLN B N 1
ATOM 9005 C CA . GLN B 1 182 ? 40.406 -8.133 0.864 1 96.25 182 GLN B CA 1
ATOM 9006 C C . GLN B 1 182 ? 41.594 -7.801 1.756 1 96.25 182 GLN B C 1
ATOM 9008 O O . GLN B 1 182 ? 41.781 -6.645 2.145 1 96.25 182 GLN B O 1
ATOM 9013 N N . ALA B 1 183 ? 42.438 -8.805 2.096 1 96 183 ALA B N 1
ATOM 9014 C CA . ALA B 1 183 ? 43.594 -8.594 2.963 1 96 183 ALA B CA 1
ATOM 9015 C C . ALA B 1 183 ? 44.594 -7.664 2.309 1 96 183 ALA B C 1
ATOM 9017 O O . ALA B 1 183 ? 45.125 -6.758 2.959 1 96 183 ALA B O 1
ATOM 9018 N N . ILE B 1 184 ? 44.844 -7.82 1.017 1 95.44 184 ILE B N 1
ATOM 9019 C CA . ILE B 1 184 ? 45.781 -6.965 0.316 1 95.44 184 ILE B CA 1
ATOM 9020 C C . ILE B 1 184 ? 45.219 -5.555 0.183 1 95.44 184 ILE B C 1
ATOM 9022 O O . ILE B 1 184 ? 45.938 -4.57 0.344 1 95.44 184 ILE B O 1
ATOM 9026 N N . GLY B 1 185 ? 44 -5.496 -0.132 1 94.81 185 GLY B N 1
ATOM 9027 C CA . GLY B 1 185 ? 43.375 -4.188 -0.188 1 94.81 185 GLY B CA 1
ATOM 9028 C C . GLY B 1 185 ? 43.406 -3.453 1.14 1 94.81 185 GLY B C 1
ATOM 9029 O O . GLY B 1 185 ? 43.688 -2.254 1.188 1 94.81 185 GLY B O 1
ATOM 9030 N N . LEU B 1 186 ? 43.094 -4.164 2.242 1 95 186 LEU B N 1
ATOM 9031 C CA . LEU B 1 186 ? 43.094 -3.568 3.572 1 95 186 LEU B CA 1
ATOM 9032 C C . LEU B 1 186 ? 44.531 -3.176 3.994 1 95 186 LEU B C 1
ATOM 9034 O O . LEU B 1 186 ? 44.719 -2.115 4.59 1 95 186 LEU B O 1
ATOM 9038 N N . ALA B 1 187 ? 45.531 -4.035 3.695 1 93.94 187 ALA B N 1
ATOM 9039 C CA . ALA B 1 187 ? 46.906 -3.725 4.027 1 93.94 187 ALA B CA 1
ATOM 9040 C C . ALA B 1 187 ? 47.375 -2.477 3.289 1 93.94 187 ALA B C 1
ATOM 9042 O O . ALA B 1 187 ? 48.062 -1.622 3.869 1 93.94 187 ALA B O 1
ATOM 9043 N N . ASN B 1 188 ? 46.938 -2.387 2.08 1 94.06 188 ASN B N 1
ATOM 9044 C CA . ASN B 1 188 ? 47.312 -1.194 1.316 1 94.06 188 ASN B CA 1
ATOM 9045 C C . ASN B 1 188 ? 46.625 0.052 1.884 1 94.06 188 ASN B C 1
ATOM 9047 O O . ASN B 1 188 ? 47.25 1.112 1.974 1 94.06 188 ASN B O 1
ATOM 9051 N N . ALA B 1 189 ? 45.375 -0.054 2.225 1 92.81 189 ALA B N 1
ATOM 9052 C CA . ALA B 1 189 ? 44.625 1.096 2.729 1 92.81 189 ALA B CA 1
ATOM 9053 C C . ALA B 1 189 ? 45.188 1.57 4.066 1 92.81 189 ALA B C 1
ATOM 9055 O O . ALA B 1 189 ? 45.188 2.768 4.363 1 92.81 189 ALA B O 1
ATOM 9056 N N . LEU B 1 190 ? 45.781 0.647 4.895 1 91.06 190 LEU B N 1
ATOM 9057 C CA . LEU B 1 190 ? 46.281 1 6.215 1 91.06 190 LEU B CA 1
ATOM 9058 C C . LEU B 1 190 ? 47.75 1.486 6.137 1 91.06 190 LEU B C 1
ATOM 9060 O O . LEU B 1 190 ? 48.156 2.309 6.949 1 91.06 190 LEU B O 1
ATOM 9064 N N . LEU B 1 191 ? 48.469 1.088 5.055 1 91.56 191 LEU B N 1
ATOM 9065 C CA . LEU B 1 191 ? 49.906 1.38 5.02 1 91.56 191 LEU B CA 1
ATOM 9066 C C . LEU B 1 191 ? 50.188 2.562 4.098 1 91.56 191 LEU B C 1
ATOM 9068 O O . LEU B 1 191 ? 51.031 3.4 4.41 1 91.56 191 LEU B O 1
ATOM 9072 N N . ILE B 1 192 ? 49.375 2.604 2.98 1 91.88 192 ILE B N 1
ATOM 9073 C CA . ILE B 1 192 ? 49.688 3.652 2.01 1 91.88 192 ILE B CA 1
ATOM 9074 C C . ILE B 1 192 ? 48.812 4.879 2.301 1 91.88 192 ILE B C 1
ATOM 9076 O O . ILE B 1 192 ? 47.594 4.816 2.221 1 91.88 192 ILE B O 1
ATOM 9080 N N . PHE B 1 193 ? 49.375 5.922 2.492 1 88.69 193 PHE B N 1
ATOM 9081 C CA . PHE B 1 193 ? 48.75 7.207 2.758 1 88.69 193 PHE B CA 1
ATOM 9082 C C . PHE B 1 193 ? 47.594 7.047 3.713 1 88.69 193 PHE B C 1
ATOM 9084 O O . PHE B 1 193 ? 46.438 7.273 3.334 1 88.69 193 PHE B O 1
ATOM 9091 N N . PRO B 1 194 ? 47.812 6.684 4.91 1 86.94 194 PRO B N 1
ATOM 9092 C CA . PRO B 1 194 ? 46.688 6.488 5.859 1 86.94 194 PRO B CA 1
ATOM 9093 C C . PRO B 1 194 ? 46 7.793 6.215 1 86.94 194 PRO B C 1
ATOM 9095 O O . PRO B 1 194 ? 46.625 8.844 6.312 1 86.94 194 PRO B O 1
ATOM 9098 N N . GLN B 1 195 ? 44.719 7.762 6.039 1 87.12 195 GLN B N 1
ATOM 9099 C CA . GLN B 1 195 ? 43.875 8.875 6.461 1 87.12 195 GLN B CA 1
ATOM 9100 C C . GLN B 1 195 ? 43.062 8.516 7.703 1 87.12 195 GLN B C 1
ATOM 9102 O O . GLN B 1 195 ? 42.469 7.438 7.77 1 87.12 195 GLN B O 1
ATOM 9107 N N . THR B 1 196 ? 43.188 9.383 8.711 1 87.12 196 THR B N 1
ATOM 9108 C CA . THR B 1 196 ? 42.406 9.141 9.922 1 87.12 196 THR B CA 1
ATOM 9109 C C . THR B 1 196 ? 41.125 9.945 9.914 1 87.12 196 THR B C 1
ATOM 9111 O O . THR B 1 196 ? 40.969 10.914 9.164 1 87.12 196 THR B O 1
ATOM 9114 N N . CYS B 1 197 ? 40.156 9.477 10.594 1 88.75 197 CYS B N 1
ATOM 9115 C CA . CYS B 1 197 ? 38.875 10.195 10.711 1 88.75 197 CYS B CA 1
ATOM 9116 C C . CYS B 1 197 ? 39.062 11.508 11.469 1 88.75 197 CYS B C 1
ATOM 9118 O O . CYS B 1 197 ? 38.375 12.492 11.18 1 88.75 197 CYS B O 1
ATOM 9120 N N . ARG B 1 198 ? 39.969 11.594 12.328 1 85.69 198 ARG B N 1
ATOM 9121 C CA . ARG B 1 198 ? 40.25 12.812 13.086 1 85.69 198 ARG B CA 1
ATOM 9122 C C . ARG B 1 198 ? 40.875 13.875 12.195 1 85.69 198 ARG B C 1
ATOM 9124 O O . ARG B 1 198 ? 40.594 15.07 12.336 1 85.69 198 ARG B O 1
ATOM 9131 N N . GLY B 1 199 ? 41.75 13.328 11.328 1 83.44 199 GLY B N 1
ATOM 9132 C CA . GLY B 1 199 ? 42.344 14.266 10.375 1 83.44 199 GLY B CA 1
ATOM 9133 C C . GLY B 1 199 ? 41.312 14.852 9.422 1 83.44 199 GLY B C 1
ATOM 9134 O O . GLY B 1 199 ? 41.344 16.047 9.117 1 83.44 199 GLY B O 1
ATOM 9135 N N . LEU B 1 200 ? 40.469 14.039 8.977 1 87.88 200 LEU B N 1
ATOM 9136 C CA . LEU B 1 200 ? 39.438 14.516 8.062 1 87.88 200 LEU B CA 1
ATOM 9137 C C . LEU B 1 200 ? 38.438 15.398 8.797 1 87.88 200 LEU B C 1
ATOM 9139 O O . LEU B 1 200 ? 37.875 16.328 8.211 1 87.88 200 LEU B O 1
ATOM 9143 N N . PHE B 1 201 ? 38.125 15.039 10.086 1 88 201 PHE B N 1
ATOM 9144 C CA . PHE B 1 201 ? 37.281 15.906 10.891 1 88 201 PHE B CA 1
ATOM 9145 C C . PHE B 1 201 ? 37.875 17.312 10.977 1 88 201 PHE B C 1
ATOM 9147 O O . PHE B 1 201 ? 37.156 18.297 10.836 1 88 201 PHE B O 1
ATOM 9154 N N . ASN B 1 202 ? 39.156 17.422 11.141 1 85.81 202 ASN B N 1
ATOM 9155 C CA . ASN B 1 202 ? 39.812 18.719 11.211 1 85.81 202 ASN B CA 1
ATOM 9156 C C . ASN B 1 202 ? 39.719 19.469 9.875 1 85.81 202 ASN B C 1
ATOM 9158 O O . ASN B 1 202 ? 39.5 20.672 9.844 1 85.81 202 ASN B O 1
ATOM 9162 N N . ARG B 1 203 ? 39.844 18.719 8.859 1 85.75 203 ARG B N 1
ATOM 9163 C CA . ARG B 1 203 ? 39.719 19.344 7.547 1 85.75 203 ARG B CA 1
ATOM 9164 C C . ARG B 1 203 ? 38.312 19.828 7.297 1 85.75 203 ARG B C 1
ATOM 9166 O O . ARG B 1 203 ? 38.094 20.875 6.703 1 85.75 203 ARG B O 1
ATOM 9173 N N . ALA B 1 204 ? 37.438 19 7.703 1 89 204 ALA B N 1
ATOM 9174 C CA . ALA B 1 204 ? 36.031 19.375 7.531 1 89 204 ALA B CA 1
ATOM 9175 C C . ALA B 1 204 ? 35.688 20.594 8.383 1 89 204 ALA B C 1
ATOM 9177 O O . ALA B 1 204 ? 34.938 21.469 7.953 1 89 204 ALA B O 1
ATOM 9178 N N . THR B 1 205 ? 36.219 20.656 9.547 1 89.75 205 THR B N 1
ATOM 9179 C CA . THR B 1 205 ? 36 21.812 10.414 1 89.75 205 THR B CA 1
ATOM 9180 C C . THR B 1 205 ? 36.625 23.078 9.805 1 89.75 205 THR B C 1
ATOM 9182 O O . THR B 1 205 ? 36 24.156 9.867 1 89.75 205 THR B O 1
ATOM 9185 N N . MET B 1 206 ? 37.719 22.891 9.203 1 89.56 206 MET B N 1
ATOM 9186 C CA . MET B 1 206 ? 38.344 24.031 8.531 1 89.56 206 MET B CA 1
ATOM 9187 C C . MET B 1 206 ? 37.5 24.484 7.34 1 89.56 206 MET B C 1
ATOM 9189 O O . MET B 1 206 ? 37.375 25.688 7.082 1 89.56 206 MET B O 1
ATOM 9193 N N . ALA B 1 207 ? 37 23.516 6.688 1 89.25 207 ALA B N 1
ATOM 9194 C CA . ALA B 1 207 ? 36.125 23.844 5.555 1 89.25 207 ALA B CA 1
ATOM 9195 C C . ALA B 1 207 ? 34.844 24.531 6.023 1 89.25 207 ALA B C 1
ATOM 9197 O O . ALA B 1 207 ? 34.312 25.375 5.32 1 89.25 207 ALA B O 1
ATOM 9198 N N . CYS B 1 208 ? 34.312 24.109 7.164 1 90.94 208 CYS B N 1
ATOM 9199 C CA . CYS B 1 208 ? 33.156 24.781 7.73 1 90.94 208 CYS B CA 1
ATOM 9200 C C . CYS B 1 208 ? 33.469 26.234 8.031 1 90.94 208 CYS B C 1
ATOM 9202 O O . CYS B 1 208 ? 32.656 27.109 7.746 1 90.94 208 CYS B O 1
ATOM 9204 N N . LEU B 1 209 ? 34.656 26.5 8.539 1 92.38 209 LEU B N 1
ATOM 9205 C CA . LEU B 1 209 ? 35.062 27.859 8.875 1 92.38 209 LEU B CA 1
ATOM 9206 C C . LEU B 1 209 ? 35.281 28.688 7.613 1 92.38 209 LEU B C 1
ATOM 9208 O O . LEU B 1 209 ? 34.969 29.875 7.574 1 92.38 209 LEU B O 1
ATOM 9212 N N . ASP B 1 210 ? 35.719 28.016 6.582 1 90.69 210 ASP B N 1
ATOM 9213 C CA . ASP B 1 210 ? 35.844 28.688 5.297 1 90.69 210 ASP B CA 1
ATOM 9214 C C . ASP B 1 210 ? 34.469 29.016 4.715 1 90.69 210 ASP B C 1
ATOM 9216 O O . ASP B 1 210 ? 34.312 30.062 4.074 1 90.69 210 ASP B O 1
ATOM 9220 N N . ALA B 1 211 ? 33.594 28.141 4.934 1 91.88 211 ALA B N 1
ATOM 9221 C CA . ALA B 1 211 ? 32.25 28.375 4.445 1 91.88 211 ALA B CA 1
ATOM 9222 C C . ALA B 1 211 ? 31.594 29.562 5.172 1 91.88 211 ALA B C 1
ATOM 9224 O O . ALA B 1 211 ? 30.844 30.328 4.574 1 91.88 211 ALA B O 1
ATOM 9225 N N . VAL B 1 212 ? 31.891 29.719 6.453 1 92.12 212 VAL B N 1
ATOM 9226 C CA . VAL B 1 212 ? 31.375 30.859 7.207 1 92.12 212 VAL B CA 1
ATOM 9227 C C . VAL B 1 212 ? 31.922 32.156 6.621 1 92.12 212 VAL B C 1
ATOM 9229 O O . VAL B 1 212 ? 31.188 33.125 6.465 1 92.12 212 VAL B O 1
ATOM 9232 N N . SER B 1 213 ? 33.188 32.188 6.234 1 90.94 213 SER B N 1
ATOM 9233 C CA . SER B 1 213 ? 33.781 33.375 5.621 1 90.94 213 SER B CA 1
ATOM 9234 C C . SER B 1 213 ? 33.156 33.625 4.254 1 90.94 213 SER B C 1
ATOM 9236 O O . SER B 1 213 ? 32.969 34.812 3.885 1 90.94 213 SER B O 1
ATOM 9238 N N . ALA B 1 214 ? 32.875 32.594 3.588 1 91.19 214 ALA B N 1
ATOM 9239 C CA . ALA B 1 214 ? 32.25 32.75 2.283 1 91.19 214 ALA B CA 1
ATOM 9240 C C . ALA B 1 214 ? 30.828 33.281 2.426 1 91.19 214 ALA B C 1
ATOM 9242 O O . ALA B 1 214 ? 30.375 34.062 1.588 1 91.19 214 ALA B O 1
ATOM 9243 N N . ILE B 1 215 ? 30.094 32.875 3.391 1 91.5 215 ILE B N 1
ATOM 9244 C CA . ILE B 1 215 ? 28.75 33.375 3.643 1 91.5 215 ILE B CA 1
ATOM 9245 C C . ILE B 1 215 ? 28.797 34.875 3.975 1 91.5 215 ILE B C 1
ATOM 9247 O O . ILE B 1 215 ? 27.953 35.656 3.523 1 91.5 215 ILE B O 1
ATOM 9251 N N . MET B 1 216 ? 29.828 35.25 4.758 1 91.62 216 MET B N 1
ATOM 9252 C CA . MET B 1 216 ? 29.969 36.656 5.121 1 91.62 216 MET B CA 1
ATOM 9253 C C . MET B 1 216 ? 30.25 37.531 3.895 1 91.62 216 MET B C 1
ATOM 9255 O O . MET B 1 216 ? 29.703 38.625 3.75 1 91.62 216 MET B O 1
ATOM 9259 N N . SER B 1 217 ? 31.016 36.969 3.018 1 89.31 217 SER B N 1
ATOM 9260 C CA . SER B 1 217 ? 31.297 37.719 1.804 1 89.31 217 SER B CA 1
ATOM 9261 C C . SER B 1 217 ? 30.078 37.812 0.897 1 89.31 217 SER B C 1
ATOM 9263 O O . SER B 1 217 ? 29.797 38.844 0.307 1 89.31 217 SER B O 1
ATOM 9265 N N . ALA B 1 218 ? 29.359 36.719 0.776 1 89.31 218 ALA B N 1
ATOM 9266 C CA . ALA B 1 218 ? 28.156 36.688 -0.039 1 89.31 218 ALA B CA 1
ATOM 9267 C C . ALA B 1 218 ? 27.062 37.594 0.575 1 89.31 218 ALA B C 1
ATOM 9269 O O . ALA B 1 218 ? 26.312 38.25 -0.146 1 89.31 218 ALA B O 1
ATOM 9270 N N . HIS B 1 219 ? 26.953 37.562 1.86 1 87.5 219 HIS B N 1
ATOM 9271 C CA . HIS B 1 219 ? 25.984 38.406 2.555 1 87.5 219 HIS B CA 1
ATOM 9272 C C . HIS B 1 219 ? 26.281 39.906 2.363 1 87.5 219 HIS B C 1
ATOM 9274 O O . HIS B 1 219 ? 25.375 40.688 2.195 1 87.5 219 HIS B O 1
ATOM 9280 N N . GLU B 1 220 ? 27.562 40.25 2.385 1 85.44 220 GLU B N 1
ATOM 9281 C CA . GLU B 1 220 ? 27.953 41.625 2.168 1 85.44 220 GLU B CA 1
ATOM 9282 C C . GLU B 1 220 ? 27.578 42.094 0.769 1 85.44 220 GLU B C 1
ATOM 9284 O O . GLU B 1 220 ? 27.109 43.219 0.595 1 85.44 220 GLU B O 1
ATOM 9289 N N . MET B 1 221 ? 27.688 41.219 -0.093 1 83.38 221 MET B N 1
ATOM 9290 C CA . MET B 1 221 ? 27.312 41.562 -1.46 1 83.38 221 MET B CA 1
ATOM 9291 C C . MET B 1 221 ? 25.797 41.719 -1.577 1 83.38 221 MET B C 1
ATOM 9293 O O . MET B 1 221 ? 25.312 42.594 -2.295 1 83.38 221 MET B O 1
ATOM 9297 N N . CYS B 1 222 ? 25.109 40.938 -0.887 1 81.12 222 CYS B N 1
ATOM 9298 C CA . CYS B 1 222 ? 23.656 41 -0.915 1 81.12 222 CYS B CA 1
ATOM 9299 C C . CYS B 1 222 ? 23.156 42.312 -0.273 1 81.12 222 CYS B C 1
ATOM 9301 O O . CYS B 1 222 ? 22.234 42.938 -0.777 1 81.12 222 CYS B O 1
ATOM 9303 N N . ILE B 1 223 ? 23.75 42.688 0.855 1 80.5 223 ILE B N 1
ATOM 9304 C CA . ILE B 1 223 ? 23.359 43.906 1.556 1 80.5 223 ILE B CA 1
ATOM 9305 C C . ILE B 1 223 ? 23.703 45.125 0.704 1 80.5 223 ILE B C 1
ATOM 9307 O O . ILE B 1 223 ? 22.953 46.094 0.675 1 80.5 223 ILE B O 1
ATOM 9311 N N . ARG B 1 224 ? 24.734 45.031 -0.033 1 78 224 ARG B N 1
ATOM 9312 C CA . ARG B 1 224 ? 25.094 46.125 -0.932 1 78 224 ARG B CA 1
ATOM 9313 C C . ARG B 1 224 ? 24.078 46.25 -2.049 1 78 224 ARG B C 1
ATOM 9315 O O . ARG B 1 224 ? 23.734 47.375 -2.432 1 78 224 ARG B O 1
ATOM 9322 N N . ASP B 1 225 ? 23.625 45.156 -2.414 1 77.69 225 ASP B N 1
ATOM 9323 C CA . ASP B 1 225 ? 22.609 45.188 -3.459 1 77.69 225 ASP B CA 1
ATOM 9324 C C . ASP B 1 225 ? 21.266 45.688 -2.918 1 77.69 225 ASP B C 1
ATOM 9326 O O . ASP B 1 225 ? 20.531 46.375 -3.627 1 77.69 225 ASP B O 1
ATOM 9330 N N . VAL B 1 226 ? 20.922 45.406 -1.73 1 75 226 VAL B N 1
ATOM 9331 C CA . VAL B 1 226 ? 19.672 45.844 -1.107 1 75 226 VAL B CA 1
ATOM 9332 C C . VAL B 1 226 ? 19.703 47.344 -0.904 1 75 226 VAL B C 1
ATOM 9334 O O . VAL B 1 226 ? 18.719 48.031 -1.177 1 75 226 VAL B O 1
ATOM 9337 N N . VAL B 1 227 ? 20.828 47.844 -0.45 1 72.69 227 VAL B N 1
ATOM 9338 C CA . VAL B 1 227 ? 20.938 49.281 -0.134 1 72.69 227 VAL B CA 1
ATOM 9339 C C . VAL B 1 227 ? 21.016 50.094 -1.424 1 72.69 227 VAL B C 1
ATOM 9341 O O . VAL B 1 227 ? 20.469 51.188 -1.507 1 72.69 227 VAL B O 1
ATOM 9344 N N . SER B 1 228 ? 21.734 49.469 -2.432 1 68.88 228 SER B N 1
ATOM 9345 C CA . SER B 1 228 ? 21.859 50.188 -3.684 1 68.88 228 SER B CA 1
ATOM 9346 C C . SER B 1 228 ? 20.531 50.188 -4.449 1 68.88 228 SER B C 1
ATOM 9348 O O . SER B 1 228 ? 20.344 50.969 -5.379 1 68.88 228 SER B O 1
ATOM 9350 N N . GLY B 1 229 ? 19.453 49.531 -3.959 1 60.47 229 GLY B N 1
ATOM 9351 C CA . GLY B 1 229 ? 18.156 49.531 -4.605 1 60.47 229 GLY B CA 1
ATOM 9352 C C . GLY B 1 229 ? 18.141 48.719 -5.891 1 60.47 229 GLY B C 1
ATOM 9353 O O . GLY B 1 229 ? 17.156 48.75 -6.645 1 60.47 229 GLY B O 1
ATOM 9354 N N . THR B 1 230 ? 19.156 48.125 -6.445 1 52.69 230 THR B N 1
ATOM 9355 C CA . THR B 1 230 ? 19.219 47.438 -7.73 1 52.69 230 THR B CA 1
ATOM 9356 C C . THR B 1 230 ? 18.266 46.25 -7.754 1 52.69 230 THR B C 1
ATOM 9358 O O . THR B 1 230 ? 17.797 45.875 -8.82 1 52.69 230 THR B O 1
ATOM 9361 N N . LEU B 1 231 ? 18.094 45.594 -6.801 1 51.56 231 LEU B N 1
ATOM 9362 C CA . LEU B 1 231 ? 17.266 44.406 -6.781 1 51.56 231 LEU B CA 1
ATOM 9363 C C . LEU B 1 231 ? 15.789 44.781 -6.984 1 51.56 231 LEU B C 1
ATOM 9365 O O . LEU B 1 231 ? 15 43.938 -7.426 1 51.56 231 LEU B O 1
ATOM 9369 N N . PHE B 1 232 ? 15.391 46.062 -6.641 1 48.12 232 PHE B N 1
ATOM 9370 C CA . PHE B 1 232 ? 13.984 46.438 -6.676 1 48.12 232 PHE B CA 1
ATOM 9371 C C . PHE B 1 232 ? 13.602 46.969 -8.055 1 48.12 232 PHE B C 1
ATOM 9373 O O . PHE B 1 232 ? 12.43 47.25 -8.312 1 48.12 232 PHE B O 1
ATOM 9380 N N . SER B 1 233 ? 14.5 47.375 -8.875 1 40.84 233 SER B N 1
ATOM 9381 C CA . SER B 1 233 ? 14.062 47.906 -10.156 1 40.84 233 SER B CA 1
ATOM 9382 C C . SER B 1 233 ? 13.641 46.812 -11.109 1 40.84 233 SER B C 1
ATOM 9384 O O . SER B 1 233 ? 14.344 45.812 -11.258 1 40.84 233 SER B O 1
ATOM 9386 N N . SER B 1 234 ? 12.336 46.625 -11.438 1 39.62 234 SER B N 1
ATOM 9387 C CA . SER B 1 234 ? 11.555 45.812 -12.352 1 39.62 234 SER B CA 1
ATOM 9388 C C . SER B 1 234 ? 12.328 45.531 -13.633 1 39.62 234 SER B C 1
ATOM 9390 O O . SER B 1 234 ? 11.914 44.688 -14.445 1 39.62 234 SER B O 1
ATOM 9392 N N . SER B 1 235 ? 13.055 46.562 -14.312 1 35.59 235 SER B N 1
ATOM 9393 C CA . SER B 1 235 ? 13.266 46.438 -15.75 1 35.59 235 SER B CA 1
ATOM 9394 C C . SER B 1 235 ? 14.133 45.25 -16.094 1 35.59 235 SER B C 1
ATOM 9396 O O . SER B 1 235 ? 14.016 44.656 -17.172 1 35.59 235 SER B O 1
ATOM 9398 N N . SER B 1 236 ? 15.469 45.281 -15.883 1 35.78 236 SER B N 1
ATOM 9399 C CA . SER B 1 236 ? 16.312 44.375 -16.625 1 35.78 236 SER B CA 1
ATOM 9400 C C . SER B 1 236 ? 16.281 42.969 -15.992 1 35.78 236 SER B C 1
ATOM 9402 O O . SER B 1 236 ? 16.453 42.844 -14.781 1 35.78 236 SER B O 1
ATOM 9404 N N . GLY B 1 237 ? 15.617 41.969 -16.484 1 37.41 237 GLY B N 1
ATOM 9405 C CA . GLY B 1 237 ? 15.289 40.562 -16.344 1 37.41 237 GLY B CA 1
ATOM 9406 C C . GLY B 1 237 ? 16.328 39.781 -15.555 1 37.41 237 GLY B C 1
ATOM 9407 O O . GLY B 1 237 ? 15.984 38.906 -14.758 1 37.41 237 GLY B O 1
ATOM 9408 N N . THR B 1 238 ? 17.656 39.438 -16.109 1 40.91 238 THR B N 1
ATOM 9409 C CA . THR B 1 238 ? 18.578 38.312 -16.031 1 40.91 238 THR B CA 1
ATOM 9410 C C . THR B 1 238 ? 19.438 38.406 -14.758 1 40.91 238 THR B C 1
ATOM 9412 O O . THR B 1 238 ? 19.859 37.406 -14.211 1 40.91 238 THR B O 1
ATOM 9415 N N . THR B 1 239 ? 20.078 39.562 -14.523 1 42.19 239 THR B N 1
ATOM 9416 C CA . THR B 1 239 ? 21.328 39.656 -13.758 1 42.19 239 THR B CA 1
ATOM 9417 C C . THR B 1 239 ? 21.062 39.438 -12.273 1 42.19 239 THR B C 1
ATOM 9419 O O . THR B 1 239 ? 21.984 39.094 -11.523 1 42.19 239 THR B O 1
ATOM 9422 N N . ASP B 1 240 ? 20.016 40 -11.609 1 47.81 240 ASP B N 1
ATOM 9423 C CA . ASP B 1 240 ? 19.766 40.438 -10.234 1 47.81 240 ASP B CA 1
ATOM 9424 C C . ASP B 1 240 ? 19.578 39.219 -9.305 1 47.81 240 ASP B C 1
ATOM 9426 O O . ASP B 1 240 ? 19.812 39.344 -8.102 1 47.81 240 ASP B O 1
ATOM 9430 N N . THR B 1 241 ? 19.391 37.969 -9.75 1 58.97 241 THR B N 1
ATOM 9431 C CA . THR B 1 241 ? 19.094 36.75 -9.008 1 58.97 241 THR B CA 1
ATOM 9432 C C . THR B 1 241 ? 20.375 35.969 -8.703 1 58.97 241 THR B C 1
ATOM 9434 O O . THR B 1 241 ? 20.344 34.969 -7.996 1 58.97 241 THR B O 1
ATOM 9437 N N . LYS B 1 242 ? 21.547 36.688 -8.938 1 72 242 LYS B N 1
ATOM 9438 C CA . LYS B 1 242 ? 22.766 35.906 -8.781 1 72 242 LYS B CA 1
ATOM 9439 C C . LYS B 1 242 ? 23.281 35.969 -7.348 1 72 242 LYS B C 1
ATOM 9441 O O . LYS B 1 242 ? 23.766 34.969 -6.809 1 72 242 LYS B O 1
ATOM 9446 N N . SER B 1 243 ? 23.234 37.25 -6.645 1 76.06 243 SER B N 1
ATOM 9447 C CA . SER B 1 243 ? 23.734 37.344 -5.273 1 76.06 243 SER B CA 1
ATOM 9448 C C . SER B 1 243 ? 22.922 36.469 -4.328 1 76.06 243 SER B C 1
ATOM 9450 O O . SER B 1 243 ? 23.484 35.844 -3.416 1 76.06 243 SER B O 1
ATOM 9452 N N . VAL B 1 244 ? 21.703 36.469 -4.633 1 75.69 244 VAL B N 1
ATOM 9453 C CA . VAL B 1 244 ? 20.859 35.625 -3.793 1 75.69 244 VAL B CA 1
ATOM 9454 C C . VAL B 1 244 ? 21.188 34.156 -4.016 1 75.69 244 VAL B C 1
ATOM 9456 O O . VAL B 1 244 ? 21.234 33.375 -3.064 1 75.69 244 VAL B O 1
ATOM 9459 N N . GLU B 1 245 ? 21.484 33.875 -5.215 1 77.44 245 GLU B N 1
ATOM 9460 C CA . GLU B 1 245 ? 21.828 32.5 -5.516 1 77.44 245 GLU B CA 1
ATOM 9461 C C . GLU B 1 245 ? 23.156 32.094 -4.887 1 77.44 245 GLU B C 1
ATOM 9463 O O . GLU B 1 245 ? 23.328 30.969 -4.43 1 77.44 245 GLU B O 1
ATOM 9468 N N . GLU B 1 246 ? 24.047 33.062 -4.812 1 82.06 246 GLU B N 1
ATOM 9469 C CA . GLU B 1 246 ? 25.344 32.781 -4.207 1 82.06 246 GLU B CA 1
ATOM 9470 C C . GLU B 1 246 ? 25.234 32.625 -2.693 1 82.06 246 GLU B C 1
ATOM 9472 O O . GLU B 1 246 ? 25.922 31.797 -2.092 1 82.06 246 GLU B O 1
ATOM 9477 N N . LEU B 1 247 ? 24.375 33.406 -2.137 1 83.12 247 LEU B N 1
ATOM 9478 C CA . LEU B 1 247 ? 24.172 33.281 -0.697 1 83.12 247 LEU B CA 1
ATOM 9479 C C . LEU B 1 247 ? 23.516 31.938 -0.355 1 83.12 247 LEU B C 1
ATOM 9481 O O . LEU B 1 247 ? 23.938 31.25 0.585 1 83.12 247 LEU B O 1
ATOM 9485 N N . GLU B 1 248 ? 22.625 31.609 -1.182 1 76.69 248 GLU B N 1
ATOM 9486 C CA . GLU B 1 248 ? 21.953 30.344 -0.932 1 76.69 248 GLU B CA 1
ATOM 9487 C C . GLU B 1 248 ? 22.906 29.172 -1.143 1 76.69 248 GLU B C 1
ATOM 9489 O O . GLU B 1 248 ? 22.859 28.188 -0.393 1 76.69 248 GLU B O 1
ATOM 9494 N N . ALA B 1 249 ? 23.688 29.266 -2.08 1 81.25 249 ALA B N 1
ATOM 9495 C CA . ALA B 1 249 ? 24.672 28.219 -2.338 1 81.25 249 ALA B CA 1
ATOM 9496 C C . ALA B 1 249 ? 25.688 28.109 -1.198 1 81.25 249 ALA B C 1
ATOM 9498 O O . ALA B 1 249 ? 26.062 27 -0.801 1 81.25 249 ALA B O 1
ATOM 9499 N N . ALA B 1 250 ? 26.094 29.234 -0.692 1 85.81 250 ALA B N 1
ATOM 9500 C CA . ALA B 1 250 ? 27.047 29.25 0.415 1 85.81 250 ALA B CA 1
ATOM 9501 C C . ALA B 1 250 ? 26.422 28.672 1.684 1 85.81 250 ALA B C 1
ATOM 9503 O O . ALA B 1 250 ? 27.094 27.984 2.459 1 85.81 250 ALA B O 1
ATOM 9504 N N . LEU B 1 251 ? 25.188 28.984 1.825 1 82.88 251 LEU B N 1
ATOM 9505 C CA . LEU B 1 251 ? 24.484 28.453 2.986 1 82.88 251 LEU B CA 1
ATOM 9506 C C . LEU B 1 251 ? 24.359 26.938 2.9 1 82.88 251 LEU B C 1
ATOM 9508 O O . LEU B 1 251 ? 24.547 26.234 3.896 1 82.88 251 LEU B O 1
ATOM 9512 N N . GLN B 1 252 ? 24.047 26.453 1.768 1 77.5 252 GLN B N 1
ATOM 9513 C CA . GLN B 1 252 ? 23.938 25.016 1.585 1 77.5 252 GLN B CA 1
ATOM 9514 C C . GLN B 1 252 ? 25.281 24.328 1.772 1 77.5 252 GLN B C 1
ATOM 9516 O O . GLN B 1 252 ? 25.359 23.203 2.287 1 77.5 252 GLN B O 1
ATOM 9521 N N . GLN B 1 253 ? 26.297 25 1.377 1 83.5 253 GLN B N 1
ATOM 9522 C CA . GLN B 1 253 ? 27.625 24.422 1.538 1 83.5 253 GLN B CA 1
ATOM 9523 C C . GLN B 1 253 ? 27.969 24.266 3.014 1 83.5 253 GLN B C 1
ATOM 9525 O O . GLN B 1 253 ? 28.578 23.266 3.406 1 83.5 253 GLN B O 1
ATOM 9530 N N . LEU B 1 254 ? 27.641 25.219 3.822 1 86.94 254 LEU B N 1
ATOM 9531 C CA . LEU B 1 254 ? 27.906 25.094 5.254 1 86.94 254 LEU B CA 1
ATOM 9532 C C . LEU B 1 254 ? 27.109 23.922 5.848 1 86.94 254 LEU B C 1
ATOM 9534 O O . LEU B 1 254 ? 27.656 23.141 6.633 1 86.94 254 LEU B O 1
ATOM 9538 N N . GLY B 1 255 ? 25.922 23.859 5.414 1 76.19 255 GLY B N 1
ATOM 9539 C CA . GLY B 1 255 ? 25.109 22.75 5.902 1 76.19 255 GLY B CA 1
ATOM 9540 C C . GLY B 1 255 ? 25.688 21.391 5.539 1 76.19 255 GLY B C 1
ATOM 9541 O O . GLY B 1 255 ? 25.703 20.484 6.367 1 76.19 255 GLY B O 1
ATOM 9542 N N . ASN B 1 256 ? 26.188 21.266 4.418 1 77.44 256 ASN B N 1
ATOM 9543 C CA . ASN B 1 256 ? 26.766 20.016 3.971 1 77.44 256 ASN B CA 1
ATOM 9544 C C . ASN B 1 256 ? 28.062 19.703 4.711 1 77.44 256 ASN B C 1
ATOM 9546 O O . ASN B 1 256 ? 28.312 18.547 5.07 1 77.44 256 ASN B O 1
ATOM 9550 N N . GLU B 1 257 ? 28.859 20.719 4.945 1 86.25 257 GLU B N 1
ATOM 9551 C CA . GLU B 1 257 ? 30.125 20.5 5.625 1 86.25 257 GLU B CA 1
ATOM 9552 C C . GLU B 1 257 ? 29.906 20.141 7.094 1 86.25 257 GLU B C 1
ATOM 9554 O O . GLU B 1 257 ? 30.656 19.328 7.652 1 86.25 257 GLU B O 1
ATOM 9559 N N . VAL B 1 258 ? 28.953 20.734 7.621 1 84.94 258 VAL B N 1
ATOM 9560 C CA . VAL B 1 258 ? 28.656 20.422 9.008 1 84.94 258 VAL B CA 1
ATOM 9561 C C . VAL B 1 258 ? 28.109 18.984 9.102 1 84.94 258 VAL B C 1
ATOM 9563 O O . VAL B 1 258 ? 28.453 18.25 10.039 1 84.94 258 VAL B O 1
ATOM 9566 N N . ALA B 1 259 ? 27.328 18.672 8.156 1 76.25 259 ALA B N 1
ATOM 9567 C CA . ALA B 1 259 ? 26.812 17.297 8.133 1 76.25 259 ALA B CA 1
ATOM 9568 C C . ALA B 1 259 ? 27.953 16.297 7.941 1 76.25 259 ALA B C 1
ATOM 9570 O O . ALA B 1 259 ? 27.953 15.227 8.547 1 76.25 259 ALA B O 1
ATOM 9571 N N . ARG B 1 260 ? 28.891 16.672 7.184 1 80.69 260 ARG B N 1
ATOM 9572 C CA . ARG B 1 260 ? 30.062 15.805 6.969 1 80.69 260 ARG B CA 1
ATOM 9573 C C . ARG B 1 260 ? 30.891 15.695 8.234 1 80.69 260 ARG B C 1
ATOM 9575 O O . ARG B 1 260 ? 31.391 14.609 8.57 1 80.69 260 ARG B O 1
ATOM 9582 N N . ALA B 1 261 ? 31.047 16.766 8.883 1 86.06 261 ALA B N 1
ATOM 9583 C CA . ALA B 1 261 ? 31.812 16.75 10.125 1 86.06 261 ALA B CA 1
ATOM 9584 C C . ALA B 1 261 ? 31.141 15.898 11.188 1 86.06 261 ALA B C 1
ATOM 9586 O O . ALA B 1 261 ? 31.797 15.164 11.93 1 86.06 261 ALA B O 1
ATOM 9587 N N . ASN B 1 262 ? 29.938 15.984 11.195 1 79.62 262 ASN B N 1
ATOM 9588 C CA . ASN B 1 262 ? 29.188 15.18 12.164 1 79.62 262 ASN B CA 1
ATOM 9589 C C . ASN B 1 262 ? 29.266 13.695 11.852 1 79.62 262 ASN B C 1
ATOM 9591 O O . ASN B 1 262 ? 29.234 12.859 12.758 1 79.62 262 ASN B O 1
ATOM 9595 N N . GLY B 1 263 ? 29.391 13.375 10.625 1 78.88 263 GLY B N 1
ATOM 9596 C CA . GLY B 1 263 ? 29.5 11.977 10.234 1 78.88 263 GLY B CA 1
ATOM 9597 C C . GLY B 1 263 ? 30.812 11.344 10.633 1 78.88 263 GLY B C 1
ATOM 9598 O O . GLY B 1 263 ? 30.875 10.148 10.93 1 78.88 263 GLY B O 1
ATOM 9599 N N . TYR B 1 264 ? 31.844 12.164 10.797 1 86.38 264 TYR B N 1
ATOM 9600 C CA . TYR B 1 264 ? 33.156 11.641 11.102 1 86.38 264 TYR B CA 1
ATOM 9601 C C . TYR B 1 264 ? 33.375 11.5 12.609 1 86.38 264 TYR B C 1
ATOM 9603 O O . TYR B 1 264 ? 34.219 10.742 13.062 1 86.38 264 TYR B O 1
ATOM 9611 N N . VAL B 1 265 ? 32.531 12.148 13.375 1 85.06 265 VAL B N 1
ATOM 9612 C CA . VAL B 1 265 ? 32.781 12.219 14.812 1 85.06 265 VAL B CA 1
ATOM 9613 C C . VAL B 1 265 ? 32.562 10.844 15.445 1 85.06 265 VAL B C 1
ATOM 9615 O O . VAL B 1 265 ? 33.312 10.406 16.297 1 85.06 265 VAL B O 1
ATOM 9618 N N . ASP B 1 266 ? 31.594 10.125 15.031 1 81 266 ASP B N 1
ATOM 9619 C CA . ASP B 1 266 ? 31.297 8.836 15.633 1 81 266 ASP B CA 1
ATOM 9620 C C . ASP B 1 266 ? 32.375 7.809 15.312 1 81 266 ASP B C 1
ATOM 9622 O O . ASP B 1 266 ? 32.75 6.988 16.156 1 81 266 ASP B O 1
ATOM 9626 N N . HIS B 1 267 ? 32.969 7.969 14.164 1 85.06 267 HIS B N 1
ATOM 9627 C CA . HIS B 1 267 ? 34 7.008 13.789 1 85.06 267 HIS B CA 1
ATOM 9628 C C . HIS B 1 267 ? 35.344 7.418 14.344 1 85.06 267 HIS B C 1
ATOM 9630 O O . HIS B 1 267 ? 36.219 6.57 14.539 1 85.06 267 HIS B O 1
ATOM 9636 N N . ALA B 1 268 ? 35.469 8.688 14.57 1 85.56 268 ALA B N 1
ATOM 9637 C CA . ALA B 1 268 ? 36.719 9.156 15.148 1 85.56 268 ALA B CA 1
ATOM 9638 C C . ALA B 1 268 ? 36.906 8.672 16.594 1 85.56 268 ALA B C 1
ATOM 9640 O O . ALA B 1 268 ? 38 8.539 17.094 1 85.56 268 ALA B O 1
ATOM 9641 N N . ALA B 1 269 ? 35.781 8.383 17.234 1 79.12 269 ALA B N 1
ATOM 9642 C CA . ALA B 1 269 ? 35.812 7.91 18.609 1 79.12 269 ALA B CA 1
ATOM 9643 C C . ALA B 1 269 ? 36.375 6.484 18.688 1 79.12 269 ALA B C 1
ATOM 9645 O O . ALA B 1 269 ? 36.844 6.059 19.734 1 79.12 269 ALA B O 1
ATOM 9646 N N . ARG B 1 270 ? 36.406 5.879 17.562 1 79.31 270 ARG B N 1
ATOM 9647 C CA . ARG B 1 270 ? 36.812 4.48 17.562 1 79.31 270 ARG B CA 1
ATOM 9648 C C . ARG B 1 270 ? 38.281 4.344 17.125 1 79.31 270 ARG B C 1
ATOM 9650 O O . ARG B 1 270 ? 38.812 3.238 17.078 1 79.31 270 ARG B O 1
ATOM 9657 N N . GLU B 1 271 ? 38.938 5.457 16.844 1 83.31 271 GLU B N 1
ATOM 9658 C CA . GLU B 1 271 ? 40.312 5.43 16.375 1 83.31 271 GLU B CA 1
ATOM 9659 C C . GLU B 1 271 ? 41.281 5.801 17.5 1 83.31 271 GLU B C 1
ATOM 9661 O O . GLU B 1 271 ? 40.938 6.551 18.406 1 83.31 271 GLU B O 1
ATOM 9666 N N . MET B 1 272 ? 42.438 5.086 17.5 1 78.94 272 MET B N 1
ATOM 9667 C CA . MET B 1 272 ? 43.531 5.492 18.359 1 78.94 272 MET B CA 1
ATOM 9668 C C . MET B 1 272 ? 44.344 6.637 17.734 1 78.94 272 MET B C 1
ATOM 9670 O O . MET B 1 272 ? 44.625 6.609 16.547 1 78.94 272 MET B O 1
ATOM 9674 N N . SER B 1 273 ? 44.375 7.758 18.453 1 78.44 273 SER B N 1
ATOM 9675 C CA . SER B 1 273 ? 45.062 8.883 17.844 1 78.44 273 SER B CA 1
ATOM 9676 C C . SER B 1 273 ? 45.938 9.617 18.859 1 78.44 273 SER B C 1
ATOM 9678 O O . SER B 1 273 ? 45.75 9.5 20.062 1 78.44 273 SER B O 1
ATOM 9680 N N . TRP B 1 274 ? 46.906 10.156 18.219 1 75.44 274 TRP B N 1
ATOM 9681 C CA . TRP B 1 274 ? 47.781 11.07 18.938 1 75.44 274 TRP B CA 1
ATOM 9682 C C . TRP B 1 274 ? 47.344 12.516 18.766 1 75.44 274 TRP B C 1
ATOM 9684 O O . TRP B 1 274 ? 47.531 13.109 17.688 1 75.44 274 TRP B O 1
ATOM 9694 N N . GLY B 1 275 ? 46.438 12.906 19.562 1 74.38 275 GLY B N 1
ATOM 9695 C CA . GLY B 1 275 ? 45.938 14.266 19.391 1 74.38 275 GLY B CA 1
ATOM 9696 C C . GLY B 1 275 ? 45.594 14.93 20.719 1 74.38 275 GLY B C 1
ATOM 9697 O O . GLY B 1 275 ? 45.781 14.344 21.781 1 74.38 275 GLY B O 1
ATOM 9698 N N . ALA B 1 276 ? 45.281 16.234 20.531 1 74.38 276 ALA B N 1
ATOM 9699 C CA . ALA B 1 276 ? 45 17.047 21.719 1 74.38 276 ALA B CA 1
ATOM 9700 C C . ALA B 1 276 ? 43.531 16.922 22.125 1 74.38 276 ALA B C 1
ATOM 9702 O O . ALA B 1 276 ? 43.156 17.188 23.266 1 74.38 276 ALA B O 1
ATOM 9703 N N . TYR B 1 277 ? 42.75 16.438 21.156 1 82.38 277 TYR B N 1
ATOM 9704 C CA . TYR B 1 277 ? 41.312 16.453 21.469 1 82.38 277 TYR B CA 1
ATOM 9705 C C . TYR B 1 277 ? 40.844 15.047 21.812 1 82.38 277 TYR B C 1
ATOM 9707 O O . TYR B 1 277 ? 41.125 14.086 21.094 1 82.38 277 TYR B O 1
ATOM 9715 N N . THR B 1 278 ? 40.281 14.969 22.953 1 81 278 THR B N 1
ATOM 9716 C CA . THR B 1 278 ? 39.625 13.727 23.328 1 81 278 THR B CA 1
ATOM 9717 C C . THR B 1 278 ? 38.312 13.555 22.578 1 81 278 THR B C 1
ATOM 9719 O O . THR B 1 278 ? 37.875 14.445 21.844 1 81 278 THR B O 1
ATOM 9722 N N . GLN B 1 279 ? 37.688 12.438 22.688 1 81.38 279 GLN B N 1
ATOM 9723 C CA . GLN B 1 279 ? 36.438 12.148 21.984 1 81.38 279 GLN B CA 1
ATOM 9724 C C . GLN B 1 279 ? 35.344 13.102 22.438 1 81.38 279 GLN B C 1
ATOM 9726 O O . GLN B 1 279 ? 34.562 13.594 21.609 1 81.38 279 GLN B O 1
ATOM 9731 N N . SER B 1 280 ? 35.219 13.297 23.75 1 79.62 280 SER B N 1
ATOM 9732 C CA . SER B 1 280 ? 34.188 14.18 24.25 1 79.62 280 SER B CA 1
ATOM 9733 C C . SER B 1 280 ? 34.406 15.617 23.781 1 79.62 280 SER B C 1
ATOM 9735 O O . SER B 1 280 ? 33.438 16.359 23.547 1 79.62 280 SER B O 1
ATOM 9737 N N . GLU B 1 281 ? 35.656 15.898 23.562 1 85.62 281 GLU B N 1
ATOM 9738 C CA . GLU B 1 281 ? 35.969 17.25 23.094 1 85.62 281 GLU B CA 1
ATOM 9739 C C . GLU B 1 281 ? 35.656 17.422 21.609 1 85.62 281 GLU B C 1
ATOM 9741 O O . GLU B 1 281 ? 35.219 18.5 21.188 1 85.62 281 GLU B O 1
ATOM 9746 N N . LEU B 1 282 ? 35.906 16.391 20.906 1 86.56 282 LEU B N 1
ATOM 9747 C CA . LEU B 1 282 ? 35.531 16.453 19.5 1 86.56 282 LEU B CA 1
ATOM 9748 C C . LEU B 1 282 ? 34.031 16.594 19.344 1 86.56 282 LEU B C 1
ATOM 9750 O O . LEU B 1 282 ? 33.562 17.312 18.453 1 86.56 282 LEU B O 1
ATOM 9754 N N . ASP B 1 283 ? 33.344 15.914 20.266 1 83.88 283 ASP B N 1
ATOM 9755 C CA . ASP B 1 283 ? 31.891 16.031 20.25 1 83.88 283 ASP B CA 1
ATOM 9756 C C . ASP B 1 283 ? 31.453 17.453 20.594 1 83.88 283 ASP B C 1
ATOM 9758 O O . ASP B 1 283 ? 30.484 17.969 20.047 1 83.88 283 ASP B O 1
ATOM 9762 N N . THR B 1 284 ? 32.125 18.078 21.469 1 86.31 284 THR B N 1
ATOM 9763 C CA . THR B 1 284 ? 31.812 19.438 21.844 1 86.31 284 THR B CA 1
ATOM 9764 C C . THR B 1 284 ? 32.094 20.406 20.703 1 86.31 284 THR B C 1
ATOM 9766 O O . THR B 1 284 ? 31.344 21.344 20.469 1 86.31 284 THR B O 1
ATOM 9769 N N . VAL B 1 285 ? 33.219 20.156 20.016 1 87.75 285 VAL B N 1
ATOM 9770 C CA . VAL B 1 285 ? 33.531 21 18.875 1 87.75 285 VAL B CA 1
ATOM 9771 C C . VAL B 1 285 ? 32.469 20.844 17.797 1 87.75 285 VAL B C 1
ATOM 9773 O O . VAL B 1 285 ? 32.031 21.828 17.188 1 87.75 285 VAL B O 1
ATOM 9776 N N . CYS B 1 286 ? 32.062 19.672 17.609 1 86 286 CYS B N 1
ATOM 9777 C CA . CYS B 1 286 ? 31.031 19.438 16.594 1 86 286 CYS B CA 1
ATOM 9778 C C . CYS B 1 286 ? 29.719 20.078 17 1 86 286 CYS B C 1
ATOM 9780 O O . CYS B 1 286 ? 29.016 20.656 16.172 1 86 286 CYS B O 1
ATOM 9782 N N . THR B 1 287 ? 29.422 19.969 18.297 1 81.06 287 THR B N 1
ATOM 9783 C CA . THR B 1 287 ? 28.188 20.578 18.766 1 81.06 287 THR B CA 1
ATOM 9784 C C . THR B 1 287 ? 28.234 22.094 18.609 1 81.06 287 THR B C 1
ATOM 9786 O O . THR B 1 287 ? 27.234 22.719 18.266 1 81.06 287 THR B O 1
ATOM 9789 N N . LEU B 1 288 ? 29.375 22.625 18.828 1 87.25 288 LEU B N 1
ATOM 9790 C CA . LEU B 1 288 ? 29.516 24.062 18.672 1 87.25 288 LEU B CA 1
ATOM 9791 C C . LEU B 1 288 ? 29.438 24.469 17.203 1 87.25 288 LEU B C 1
ATOM 9793 O O . LEU B 1 288 ? 28.922 25.547 16.875 1 87.25 288 LEU B O 1
ATOM 9797 N N . LEU B 1 289 ? 29.891 23.656 16.328 1 87.69 289 LEU B N 1
ATOM 9798 C CA . LEU B 1 289 ? 29.781 23.922 14.898 1 87.69 289 LEU B CA 1
ATOM 9799 C C . LEU B 1 289 ? 28.328 23.844 14.445 1 87.69 289 LEU B C 1
ATOM 9801 O O . LEU B 1 289 ? 27.875 24.641 13.625 1 87.69 289 LEU B O 1
ATOM 9805 N N . VAL B 1 290 ? 27.625 22.859 14.992 1 80.25 290 VAL B N 1
ATOM 9806 C CA . VAL B 1 290 ? 26.234 22.672 14.625 1 80.25 290 VAL B CA 1
ATOM 9807 C C . VAL B 1 290 ? 25.422 23.875 15.102 1 80.25 290 VAL B C 1
ATOM 9809 O O . VAL B 1 290 ? 24.438 24.281 14.453 1 80.25 290 VAL B O 1
ATOM 9812 N N . GLN B 1 291 ? 25.828 24.516 16.141 1 78.88 291 GLN B N 1
ATOM 9813 C CA . GLN B 1 291 ? 25.109 25.656 16.672 1 78.88 291 GLN B CA 1
ATOM 9814 C C . GLN B 1 291 ? 25.312 26.891 15.805 1 78.88 291 GLN B C 1
ATOM 9816 O O . GLN B 1 291 ? 24.578 27.875 15.93 1 78.88 291 GLN B O 1
ATOM 9821 N N . LEU B 1 292 ? 26.203 26.797 14.891 1 85.81 292 LEU B N 1
ATOM 9822 C CA . LEU B 1 292 ? 26.422 27.922 13.977 1 85.81 292 LEU B CA 1
ATOM 9823 C C . LEU B 1 292 ? 25.406 27.891 12.844 1 85.81 292 LEU B C 1
ATOM 9825 O O . LEU B 1 292 ? 25.172 28.906 12.188 1 85.81 292 LEU B O 1
ATOM 9829 N N . VAL B 1 293 ? 24.75 26.812 12.656 1 80.81 293 VAL B N 1
ATOM 9830 C CA . VAL B 1 293 ? 23.922 26.625 11.469 1 80.81 293 VAL B CA 1
ATOM 9831 C C . VAL B 1 293 ? 22.609 27.406 11.633 1 80.81 293 VAL B C 1
ATOM 9833 O O . VAL B 1 293 ? 22.172 28.078 10.703 1 80.81 293 VAL B O 1
ATOM 9836 N N . PRO B 1 294 ? 22 27.453 12.82 1 74.12 294 PRO B N 1
ATOM 9837 C CA . PRO B 1 294 ? 20.703 28.125 12.93 1 74.12 294 PRO B CA 1
ATOM 9838 C C . PRO B 1 294 ? 20.812 29.625 12.656 1 74.12 294 PRO B C 1
ATOM 9840 O O . PRO B 1 294 ? 20.016 30.172 11.891 1 74.12 294 PRO B O 1
ATOM 9843 N N . PRO B 1 295 ? 21.781 30.297 13.164 1 77.88 295 PRO B N 1
ATOM 9844 C CA . PRO B 1 295 ? 21.844 31.734 12.852 1 77.88 295 PRO B CA 1
ATOM 9845 C C . PRO B 1 295 ? 22.172 32 11.383 1 77.88 295 PRO B C 1
ATOM 9847 O O . PRO B 1 295 ? 21.656 32.938 10.789 1 77.88 295 PRO B O 1
ATOM 9850 N N . VAL B 1 296 ? 22.969 31.156 10.828 1 82.88 296 VAL B N 1
ATOM 9851 C CA . VAL B 1 296 ? 23.344 31.344 9.43 1 82.88 296 VAL B CA 1
ATOM 9852 C C . VAL B 1 296 ? 22.125 31.109 8.531 1 82.88 296 VAL B C 1
ATOM 9854 O O . VAL B 1 296 ? 21.969 31.766 7.504 1 82.88 296 VAL B O 1
ATOM 9857 N N . SER B 1 297 ? 21.312 30.25 8.938 1 77.06 297 SER B N 1
ATOM 9858 C CA . SER B 1 297 ? 20.094 30 8.164 1 77.06 297 SER B CA 1
ATOM 9859 C C . SER B 1 297 ? 19.156 31.188 8.195 1 77.06 297 SER B C 1
ATOM 9861 O O . SER B 1 297 ? 18.312 31.344 7.312 1 77.06 297 SER B O 1
ATOM 9863 N N . GLY B 1 298 ? 19.297 32 9.188 1 74.44 298 GLY B N 1
ATOM 9864 C CA . GLY B 1 298 ? 18.516 33.219 9.25 1 74.44 298 GLY B CA 1
ATOM 9865 C C . GLY B 1 298 ? 18.859 34.219 8.164 1 74.44 298 GLY B C 1
ATOM 9866 O O . GLY B 1 298 ? 18.047 35.062 7.785 1 74.44 298 GLY B O 1
ATOM 9867 N N . LEU B 1 299 ? 20.047 34.062 7.695 1 78.31 299 LEU B N 1
ATOM 9868 C CA . LEU B 1 299 ? 20.469 34.969 6.648 1 78.31 299 LEU B CA 1
ATOM 9869 C C . LEU B 1 299 ? 19.75 34.656 5.332 1 78.31 299 LEU B C 1
ATOM 9871 O O . LEU B 1 299 ? 19.688 35.5 4.438 1 78.31 299 LEU B O 1
ATOM 9875 N N . SER B 1 300 ? 19.188 33.406 5.281 1 74.12 300 SER B N 1
ATOM 9876 C CA . SER B 1 300 ? 18.422 33.062 4.086 1 74.12 300 SER B CA 1
ATOM 9877 C C . SER B 1 300 ? 17.141 33.875 4.008 1 74.12 300 SER B C 1
ATOM 9879 O O . SER B 1 300 ? 16.594 34.094 2.924 1 74.12 300 SER B O 1
ATOM 9881 N N . LEU B 1 301 ? 16.688 34.312 5.152 1 70.94 301 LEU B N 1
ATOM 9882 C CA . LEU B 1 301 ? 15.477 35.125 5.199 1 70.94 301 LEU B CA 1
ATOM 9883 C C . LEU B 1 301 ? 15.695 36.438 4.488 1 70.94 301 LEU B C 1
ATOM 9885 O O . LEU B 1 301 ? 14.758 37.031 3.922 1 70.94 301 LEU B O 1
ATOM 9889 N N . VAL B 1 302 ? 16.922 36.875 4.602 1 70.25 302 VAL B N 1
ATOM 9890 C CA . VAL B 1 302 ? 17.219 38.156 3.924 1 70.25 302 VAL B CA 1
ATOM 9891 C C . VAL B 1 302 ? 17.062 37.969 2.416 1 70.25 302 VAL B C 1
ATOM 9893 O O . VAL B 1 302 ? 16.516 38.844 1.737 1 70.25 302 VAL B O 1
ATOM 9896 N N . ALA B 1 303 ? 17.453 36.781 1.975 1 68.94 303 ALA B N 1
ATOM 9897 C CA . ALA B 1 303 ? 17.328 36.469 0.555 1 68.94 303 ALA B CA 1
ATOM 9898 C C . ALA B 1 303 ? 15.852 36.312 0.163 1 68.94 303 ALA B C 1
ATOM 9900 O O . ALA B 1 303 ? 15.445 36.781 -0.899 1 68.94 303 ALA B O 1
ATOM 9901 N N . ASP B 1 304 ? 15.07 35.812 1.013 1 69.38 304 ASP B N 1
ATOM 9902 C CA . ASP B 1 304 ? 13.656 35.594 0.712 1 69.38 304 ASP B CA 1
ATOM 9903 C C . ASP B 1 304 ? 12.891 36.906 0.754 1 69.38 304 ASP B C 1
ATOM 9905 O O . ASP B 1 304 ? 11.977 37.125 -0.045 1 69.38 304 ASP B O 1
ATOM 9909 N N . MET B 1 305 ? 13.234 37.781 1.703 1 65.06 305 MET B N 1
ATOM 9910 C CA . MET B 1 305 ? 12.594 39.094 1.804 1 65.06 305 MET B CA 1
ATOM 9911 C C . MET B 1 305 ? 12.828 39.906 0.541 1 65.06 305 MET B C 1
ATOM 9913 O O . MET B 1 305 ? 11.938 40.625 0.086 1 65.06 305 MET B O 1
ATOM 9917 N N . MET B 1 306 ? 13.93 39.531 0.002 1 62.09 306 MET B N 1
ATOM 9918 C CA . MET B 1 306 ? 14.289 40.281 -1.201 1 62.09 306 MET B CA 1
ATOM 9919 C C . MET B 1 306 ? 13.516 39.75 -2.41 1 62.09 306 MET B C 1
ATOM 9921 O O . MET B 1 306 ? 13.102 40.531 -3.27 1 62.09 306 MET B O 1
ATOM 9925 N N . GLN B 1 307 ? 13.266 38.469 -2.393 1 61.41 307 GLN B N 1
ATOM 9926 C CA . GLN B 1 307 ? 12.547 37.875 -3.518 1 61.41 307 GLN B CA 1
ATOM 9927 C C . GLN B 1 307 ? 11.055 38.188 -3.449 1 61.41 307 GLN B C 1
ATOM 9929 O O . GLN B 1 307 ? 10.391 38.312 -4.484 1 61.41 307 GLN B O 1
ATOM 9934 N N . ARG B 1 308 ? 10.352 38.188 -2.389 1 58.16 308 ARG B N 1
ATOM 9935 C CA . ARG B 1 308 ? 8.914 38.438 -2.248 1 58.16 308 ARG B CA 1
ATOM 9936 C C . ARG B 1 308 ? 8.57 39.906 -2.508 1 58.16 308 ARG B C 1
ATOM 9938 O O . ARG B 1 308 ? 7.445 40.219 -2.904 1 58.16 308 ARG B O 1
ATOM 9945 N N . GLU B 1 309 ? 9.43 40.812 -2.213 1 53.72 309 GLU B N 1
ATOM 9946 C CA . GLU B 1 309 ? 9.18 42.219 -2.539 1 53.72 309 GLU B CA 1
ATOM 9947 C C . GLU B 1 309 ? 8.898 42.406 -4.027 1 53.72 309 GLU B C 1
ATOM 9949 O O . GLU B 1 309 ? 8.195 43.344 -4.426 1 53.72 309 GLU B O 1
ATOM 9954 N N . THR B 1 310 ? 9.297 41.469 -4.801 1 47.28 310 THR B N 1
ATOM 9955 C CA . THR B 1 310 ? 9.008 41.688 -6.215 1 47.28 310 THR B CA 1
ATOM 9956 C C . THR B 1 310 ? 7.543 41.375 -6.52 1 47.28 310 THR B C 1
ATOM 9958 O O . THR B 1 310 ? 7.016 41.781 -7.551 1 47.28 310 THR B O 1
ATOM 9961 N N . ASP B 1 311 ? 6.773 40.469 -5.812 1 42 311 ASP B N 1
ATOM 9962 C CA . ASP B 1 311 ? 5.352 40.25 -6.062 1 42 311 ASP B CA 1
ATOM 9963 C C . ASP B 1 311 ? 4.492 41 -5.047 1 42 311 ASP B C 1
ATOM 9965 O O . ASP B 1 311 ? 4.109 40.438 -4.016 1 42 311 ASP B O 1
ATOM 9969 N N . PRO B 1 312 ? 4.387 42.312 -5.059 1 38.72 312 PRO B N 1
ATOM 9970 C CA . PRO B 1 312 ? 3.658 43.125 -4.07 1 38.72 312 PRO B CA 1
ATOM 9971 C C . PRO B 1 312 ? 2.236 42.625 -3.836 1 38.72 312 PRO B C 1
ATOM 9973 O O . PRO B 1 312 ? 1.648 42.875 -2.783 1 38.72 312 PRO B O 1
ATOM 9976 N N . SER B 1 313 ? 1.56 42.094 -4.918 1 37.34 313 SER B N 1
ATOM 9977 C CA . SER B 1 313 ? 0.124 41.812 -4.887 1 37.34 313 SER B CA 1
ATOM 9978 C C . SER B 1 313 ? -0.212 40.688 -3.91 1 37.34 313 SER B C 1
ATOM 9980 O O . SER B 1 313 ? -1.366 40.562 -3.504 1 37.34 313 SER B O 1
ATOM 9982 N N . SER B 1 314 ? 0.507 39.719 -3.879 1 38.88 314 SER B N 1
ATOM 9983 C CA . SER B 1 314 ? 0.089 38.469 -3.197 1 38.88 314 SER B CA 1
ATOM 9984 C C . SER B 1 314 ? 0.108 38.656 -1.683 1 38.88 314 SER B C 1
ATOM 9986 O O . SER B 1 314 ? -0.39 37.812 -0.946 1 38.88 314 SER B O 1
ATOM 9988 N N . ILE B 1 315 ? 0.997 39.375 -1.22 1 36.22 315 ILE B N 1
ATOM 9989 C CA . ILE B 1 315 ? 1.028 39.562 0.23 1 36.22 315 ILE B CA 1
ATOM 9990 C C . ILE B 1 315 ? -0.196 40.344 0.69 1 36.22 315 ILE B C 1
ATOM 9992 O O . ILE B 1 315 ? -0.803 40 1.714 1 36.22 315 ILE B O 1
ATOM 9996 N N . ILE B 1 316 ? -0.384 41.75 0.172 1 33.75 316 ILE B N 1
ATOM 9997 C CA . ILE B 1 316 ? -1.328 42.688 0.723 1 33.75 316 ILE B CA 1
ATOM 9998 C C . ILE B 1 316 ? -2.725 42.438 0.165 1 33.75 316 ILE B C 1
ATOM 10000 O O . ILE B 1 316 ? -2.932 42.469 -1.05 1 33.75 316 ILE B O 1
ATOM 10004 N N . GLY B 1 317 ? -3.479 41.531 0.59 1 31.17 317 GLY B N 1
ATOM 10005 C CA . GLY B 1 317 ? -4.871 41.75 0.237 1 31.17 317 GLY B CA 1
ATOM 10006 C C . GLY B 1 317 ? -5.188 43.188 -0.086 1 31.17 317 GLY B C 1
ATOM 10007 O O . GLY B 1 317 ? -4.75 44.094 0.625 1 31.17 317 GLY B O 1
ATOM 10008 N N . HIS B 1 318 ? -5.23 43.531 -1.332 1 30.66 318 HIS B N 1
ATOM 10009 C CA . HIS B 1 318 ? -5.621 44.812 -1.872 1 30.66 318 HIS B CA 1
ATOM 10010 C C . HIS B 1 318 ? -6.715 45.469 -1.026 1 30.66 318 HIS B C 1
ATOM 10012 O O . HIS B 1 318 ? -7.898 45.188 -1.208 1 30.66 318 HIS B O 1
ATOM 10018 N N . GLN B 1 319 ? -6.711 45.438 0.279 1 30.22 319 GLN B N 1
ATOM 10019 C CA . GLN B 1 319 ? -7.812 46.312 0.646 1 30.22 319 GLN B CA 1
ATOM 10020 C C . GLN B 1 319 ? -7.617 47.719 0.073 1 30.22 319 GLN B C 1
ATOM 10022 O O . GLN B 1 319 ? -6.484 48.188 -0.061 1 30.22 319 GLN B O 1
ATOM 10027 N N . GLU B 1 320 ? -8.641 48.25 -0.577 1 29.97 320 GLU B N 1
ATOM 10028 C CA . GLU B 1 320 ? -8.945 49.531 -1.177 1 29.97 320 GLU B CA 1
ATOM 10029 C C . GLU B 1 320 ? -8.297 50.688 -0.396 1 29.97 320 GLU B C 1
ATOM 10031 O O . GLU B 1 320 ? -8.164 50.594 0.828 1 29.97 320 GLU B O 1
ATOM 10036 N N . GLN B 1 321 ? -7.648 51.531 -1.109 1 32.41 321 GLN B N 1
ATOM 10037 C CA . GLN B 1 321 ? -7.047 52.875 -0.948 1 32.41 321 GLN B CA 1
ATOM 10038 C C . GLN B 1 321 ? -7.867 53.719 0.009 1 32.41 321 GLN B C 1
ATOM 10040 O O . GLN B 1 321 ? -8.961 54.188 -0.334 1 32.41 321 GLN B O 1
ATOM 10045 N N . VAL B 1 322 ? -8.062 53.312 1.196 1 32.12 322 VAL B N 1
ATOM 10046 C CA . VAL B 1 322 ? -8.672 54.5 1.819 1 32.12 322 VAL B CA 1
ATOM 10047 C C . VAL B 1 322 ? -7.711 55.688 1.757 1 32.12 322 VAL B C 1
ATOM 10049 O O . VAL B 1 322 ? -6.559 55.562 2.174 1 32.12 322 VAL B O 1
ATOM 10052 N N . ASP B 1 323 ? -7.871 56.688 0.843 1 31.31 323 ASP B N 1
ATOM 10053 C CA . ASP B 1 323 ? -7.355 58.031 0.495 1 31.31 323 ASP B CA 1
ATOM 10054 C C . ASP B 1 323 ? -7.117 58.875 1.745 1 31.31 323 ASP B C 1
ATOM 10056 O O . ASP B 1 323 ? -7.664 59.969 1.871 1 31.31 323 ASP B O 1
ATOM 10060 N N . GLY B 1 324 ? -7.07 58.344 2.928 1 33 324 GLY B N 1
ATOM 10061 C CA . GLY B 1 324 ? -6.953 59.438 3.855 1 33 324 GLY B CA 1
ATOM 10062 C C . GLY B 1 324 ? -5.602 60.125 3.801 1 33 324 GLY B C 1
ATOM 10063 O O . GLY B 1 324 ? -4.562 59.469 3.904 1 33 324 GLY B O 1
ATOM 10064 N N . LYS B 1 325 ? -5.398 61.344 3.094 1 36.38 325 LYS B N 1
ATOM 10065 C CA . LYS B 1 325 ? -4.434 62.438 2.934 1 36.38 325 LYS B CA 1
ATOM 10066 C C . LYS B 1 325 ? -3.859 62.844 4.281 1 36.38 325 LYS B C 1
ATOM 10068 O O . LYS B 1 325 ? -4.465 63.656 4.992 1 36.38 325 LYS B O 1
ATOM 10073 N N . LEU B 1 326 ? -3.455 62.062 5.094 1 35.56 326 LEU B N 1
ATOM 10074 C CA . LEU B 1 326 ? -2.744 62.812 6.129 1 35.56 326 LEU B CA 1
ATOM 10075 C C . LEU B 1 326 ? -1.549 63.531 5.543 1 35.56 326 LEU B C 1
ATOM 10077 O O . LEU B 1 326 ? -0.67 62.938 4.934 1 35.56 326 LEU B O 1
ATOM 10081 N N . GLU B 1 327 ? -1.604 64.812 5.199 1 33.91 327 GLU B N 1
ATOM 10082 C CA . GLU B 1 327 ? -0.729 65.875 4.727 1 33.91 327 GLU B CA 1
ATOM 10083 C C . GLU B 1 327 ? 0.528 66 5.586 1 33.91 327 GLU B C 1
ATOM 10085 O O . GLU B 1 327 ? 0.502 66.562 6.664 1 33.91 327 GLU B O 1
ATOM 10090 N N . ALA B 1 328 ? 1.358 65 5.82 1 42.38 328 ALA B N 1
ATOM 10091 C CA . ALA B 1 328 ? 2.631 65.312 6.461 1 42.38 328 ALA B CA 1
ATOM 10092 C C . ALA B 1 328 ? 3.402 66.312 5.66 1 42.38 328 ALA B C 1
ATOM 10094 O O . ALA B 1 328 ? 3.371 66.312 4.426 1 42.38 328 ALA B O 1
ATOM 10095 N N . THR B 1 329 ? 3.691 67.562 6.172 1 41.78 329 THR B N 1
ATOM 10096 C CA . THR B 1 329 ? 4.371 68.688 5.605 1 41.78 329 THR B CA 1
ATOM 10097 C C . THR B 1 329 ? 5.637 68.25 4.867 1 41.78 329 THR B C 1
ATOM 10099 O O . THR B 1 329 ? 6.254 67.25 5.211 1 41.78 329 THR B O 1
ATOM 10102 N N . GLU B 1 330 ? 5.926 68.75 3.695 1 46.59 330 GLU B N 1
ATOM 10103 C CA . GLU B 1 330 ? 6.988 68.5 2.723 1 46.59 330 GLU B CA 1
ATOM 10104 C C . GLU B 1 330 ? 8.352 68.438 3.404 1 46.59 330 GLU B C 1
ATOM 10106 O O . GLU B 1 330 ? 9.188 67.625 3.027 1 46.59 330 GLU B O 1
ATOM 10111 N N . ASP B 1 331 ? 8.609 69.375 4.32 1 47.22 331 ASP B N 1
ATOM 10112 C CA . ASP B 1 331 ? 9.945 69.5 4.91 1 47.22 331 ASP B CA 1
ATOM 10113 C C . ASP B 1 331 ? 10.273 68.312 5.781 1 47.22 331 ASP B C 1
ATOM 10115 O O . ASP B 1 331 ? 11.414 67.812 5.797 1 47.22 331 ASP B O 1
ATOM 10119 N N . GLN B 1 332 ? 9.414 67.812 6.578 1 45.06 332 GLN B N 1
ATOM 10120 C CA . GLN B 1 332 ? 9.617 66.688 7.469 1 45.06 332 GLN B CA 1
ATOM 10121 C C . GLN B 1 332 ? 9.82 65.375 6.676 1 45.06 332 GLN B C 1
ATOM 10123 O O . GLN B 1 332 ? 10.547 64.5 7.113 1 45.06 332 GLN B O 1
ATOM 10128 N N . LYS B 1 333 ? 9.297 65.375 5.473 1 51.41 333 LYS B N 1
ATOM 10129 C CA . LYS B 1 333 ? 9.5 64.25 4.598 1 51.41 333 LYS B CA 1
ATOM 10130 C C . LYS B 1 333 ? 10.945 64.188 4.113 1 51.41 333 LYS B C 1
ATOM 10132 O O . LYS B 1 333 ? 11.531 63.094 4.066 1 51.41 333 LYS B O 1
ATOM 10137 N N . LYS B 1 334 ? 11.453 65.375 3.664 1 51.91 334 LYS B N 1
ATOM 10138 C CA . LYS B 1 334 ? 12.805 65.375 3.129 1 51.91 334 LYS B CA 1
ATOM 10139 C C . LYS B 1 334 ? 13.828 65.062 4.215 1 51.91 334 LYS B C 1
ATOM 10141 O O . LYS B 1 334 ? 14.797 64.312 3.967 1 51.91 334 LYS B O 1
ATOM 10146 N N . GLN B 1 335 ? 13.742 65.625 5.336 1 48.22 335 GLN B N 1
ATOM 10147 C CA . GLN B 1 335 ? 14.68 65.312 6.418 1 48.22 335 GLN B CA 1
ATOM 10148 C C . GLN B 1 335 ? 14.609 63.875 6.848 1 48.22 335 GLN B C 1
ATOM 10150 O O . GLN B 1 335 ? 15.641 63.281 7.16 1 48.22 335 GLN B O 1
ATOM 10155 N N . ARG B 1 336 ? 13.438 63.406 6.773 1 51.19 336 ARG B N 1
ATOM 10156 C CA . ARG B 1 336 ? 13.219 62 7.133 1 51.19 336 ARG B CA 1
ATOM 10157 C C . ARG B 1 336 ? 13.875 61.062 6.121 1 51.19 336 ARG B C 1
ATOM 10159 O O . ARG B 1 336 ? 14.438 60.031 6.496 1 51.19 336 ARG B O 1
ATOM 10166 N N . GLN B 1 337 ? 13.859 61.531 4.883 1 55.06 337 GLN B N 1
ATOM 10167 C CA . GLN B 1 337 ? 14.484 60.719 3.85 1 55.06 337 GLN B CA 1
ATOM 10168 C C . GLN B 1 337 ? 16 60.75 3.955 1 55.06 337 GLN B C 1
ATOM 10170 O O . GLN B 1 337 ? 16.672 59.719 3.752 1 55.06 337 GLN B O 1
ATOM 10175 N N . ASN B 1 338 ? 16.609 62.031 4.164 1 54.69 338 ASN B N 1
ATOM 10176 C CA . ASN B 1 338 ? 18.047 62.125 4.258 1 54.69 338 ASN B CA 1
ATOM 10177 C C . ASN B 1 338 ? 18.594 61.406 5.488 1 54.69 338 ASN B C 1
ATOM 10179 O O . ASN B 1 338 ? 19.656 60.781 5.43 1 54.69 338 ASN B O 1
ATOM 10183 N N . ASP B 1 339 ? 17.828 61.5 6.582 1 58.53 339 ASP B N 1
ATOM 10184 C CA . ASP B 1 339 ? 18.25 60.812 7.801 1 58.53 339 ASP B CA 1
ATOM 10185 C C . ASP B 1 339 ? 18.203 59.281 7.633 1 58.53 339 ASP B C 1
ATOM 10187 O O . ASP B 1 339 ? 19.047 58.562 8.156 1 58.53 339 ASP B O 1
ATOM 10191 N N . TRP B 1 340 ? 17.438 58.906 6.691 1 64.19 340 TRP B N 1
ATOM 10192 C CA . TRP B 1 340 ? 17.328 57.469 6.465 1 64.19 340 TRP B CA 1
ATOM 10193 C C . TRP B 1 340 ? 18.531 56.969 5.66 1 64.19 340 TRP B C 1
ATOM 10195 O O . TRP B 1 340 ? 19.078 55.906 5.965 1 64.19 340 TRP B O 1
ATOM 10205 N N . HIS B 1 341 ? 18.953 57.781 4.719 1 65.75 341 HIS B N 1
ATOM 10206 C CA . HIS B 1 341 ? 20.078 57.312 3.906 1 65.75 341 HIS B CA 1
ATOM 10207 C C . HIS B 1 341 ? 21.359 57.25 4.719 1 65.75 341 HIS B C 1
ATOM 10209 O O . HIS B 1 341 ? 22.188 56.375 4.535 1 65.75 341 HIS B O 1
ATOM 10215 N N . LYS B 1 342 ? 21.484 58.219 5.605 1 68.25 342 LYS B N 1
ATOM 10216 C CA . LYS B 1 342 ? 22.688 58.188 6.438 1 68.25 342 LYS B CA 1
ATOM 10217 C C . LYS B 1 342 ? 22.656 57.031 7.414 1 68.25 342 LYS B C 1
ATOM 10219 O O . LYS B 1 342 ? 23.672 56.375 7.625 1 68.25 342 LYS B O 1
ATOM 10224 N N . THR B 1 343 ? 21.516 56.844 7.953 1 68.94 343 THR B N 1
ATOM 10225 C CA . THR B 1 343 ? 21.391 55.719 8.875 1 68.94 343 THR B CA 1
ATOM 10226 C C . THR B 1 343 ? 21.609 54.375 8.141 1 68.94 343 THR B C 1
ATOM 10228 O O . THR B 1 343 ? 22.219 53.469 8.68 1 68.94 343 THR B O 1
ATOM 10231 N N . GLU B 1 344 ? 21.109 54.344 7.023 1 73 344 GLU B N 1
ATOM 10232 C CA . GLU B 1 344 ? 21.312 53.125 6.223 1 73 344 GLU B CA 1
ATOM 10233 C C . GLU B 1 344 ? 22.781 52.906 5.926 1 73 344 GLU B C 1
ATOM 10235 O O . GLU B 1 344 ? 23.266 51.781 5.98 1 73 344 GLU B O 1
ATOM 10240 N N . SER B 1 345 ? 23.484 53.969 5.613 1 73.75 345 SER B N 1
ATOM 10241 C CA . SER B 1 345 ? 24.891 53.812 5.312 1 73.75 345 SER B CA 1
ATOM 10242 C C . SER B 1 345 ? 25.703 53.469 6.562 1 73.75 345 SER B C 1
ATOM 10244 O O . SER B 1 345 ? 26.672 52.719 6.488 1 73.75 345 SER B O 1
ATOM 10246 N N . ASP B 1 346 ? 25.297 54 7.676 1 71.94 346 ASP B N 1
ATOM 10247 C CA . ASP B 1 346 ? 25.984 53.656 8.922 1 71.94 346 ASP B CA 1
ATOM 10248 C C . ASP B 1 346 ? 25.734 52.188 9.297 1 71.94 346 ASP B C 1
ATOM 10250 O O . ASP B 1 346 ? 26.625 51.5 9.789 1 71.94 346 ASP B O 1
ATOM 10254 N N . MET B 1 347 ? 24.547 51.812 9.078 1 75.75 347 MET B N 1
ATOM 10255 C CA . MET B 1 347 ? 24.219 50.406 9.383 1 75.75 347 MET B CA 1
ATOM 10256 C C . MET B 1 347 ? 24.984 49.469 8.461 1 75.75 347 MET B C 1
ATOM 10258 O O . MET B 1 347 ? 25.422 48.375 8.891 1 75.75 347 MET B O 1
ATOM 10262 N N . GLN B 1 348 ? 25.109 49.875 7.238 1 79.88 348 GLN B N 1
ATOM 10263 C CA . GLN B 1 348 ? 25.859 49.062 6.297 1 79.88 348 GLN B CA 1
ATOM 10264 C C . GLN B 1 348 ? 27.328 48.969 6.699 1 79.88 348 GLN B C 1
ATOM 10266 O O . GLN B 1 348 ? 27.938 47.906 6.582 1 79.88 348 GLN B O 1
ATOM 10271 N N . GLU B 1 349 ? 27.844 50.062 7.109 1 78.81 349 GLU B N 1
ATOM 10272 C CA . GLU B 1 349 ? 29.25 50.062 7.527 1 78.81 349 GLU B CA 1
ATOM 10273 C C . GLU B 1 349 ? 29.438 49.219 8.781 1 78.81 349 GLU B C 1
ATOM 10275 O O . GLU B 1 349 ? 30.438 48.5 8.906 1 78.81 349 GLU B O 1
ATOM 10280 N N . GLN B 1 350 ? 28.531 49.312 9.656 1 79.38 350 GLN B N 1
ATOM 10281 C CA . GLN B 1 350 ? 28.609 48.469 10.852 1 79.38 350 GLN B CA 1
ATOM 10282 C C . GLN B 1 350 ? 28.5 47 10.492 1 79.38 350 GLN B C 1
ATOM 10284 O O . GLN B 1 350 ? 29.203 46.156 11.062 1 79.38 350 GLN B O 1
ATOM 10289 N N . LEU B 1 351 ? 27.609 46.719 9.617 1 85.44 351 LEU B N 1
ATOM 10290 C CA . LEU B 1 351 ? 27.453 45.344 9.18 1 85.44 351 LEU B CA 1
ATOM 10291 C C . LEU B 1 351 ? 28.719 44.844 8.508 1 85.44 351 LEU B C 1
ATOM 10293 O O . LEU B 1 351 ? 29.109 43.688 8.68 1 85.44 351 LEU B O 1
ATOM 10297 N N . ARG B 1 352 ? 29.281 45.688 7.809 1 86.06 352 ARG B N 1
ATOM 10298 C CA . ARG B 1 352 ? 30.531 45.312 7.156 1 86.06 352 ARG B CA 1
ATOM 10299 C C . ARG B 1 352 ? 31.625 45.031 8.188 1 86.06 352 ARG B C 1
ATOM 10301 O O . ARG B 1 352 ? 32.375 44.062 8.062 1 86.06 352 ARG B O 1
ATOM 10308 N N . GLN B 1 353 ? 31.703 45.812 9.188 1 83.81 353 GLN B N 1
ATOM 10309 C CA . GLN B 1 353 ? 32.719 45.625 10.227 1 83.81 353 GLN B CA 1
ATOM 10310 C C . GLN B 1 353 ? 32.469 44.312 10.984 1 83.81 353 GLN B C 1
ATOM 10312 O O . GLN B 1 353 ? 33.406 43.594 11.312 1 83.81 353 GLN B O 1
ATOM 10317 N N . MET B 1 354 ? 31.25 44.094 11.281 1 86.88 354 MET B N 1
ATOM 10318 C CA . MET B 1 354 ? 30.906 42.844 11.977 1 86.88 354 MET B CA 1
ATOM 10319 C C . MET B 1 354 ? 31.234 41.656 11.109 1 86.88 354 MET B C 1
ATOM 10321 O O . MET B 1 354 ? 31.75 40.656 11.602 1 86.88 354 MET B O 1
ATOM 10325 N N . SER B 1 355 ? 30.875 41.719 9.773 1 90.56 355 SER B N 1
ATOM 10326 C CA . SER B 1 355 ? 31.172 40.625 8.859 1 90.56 355 SER B CA 1
ATOM 10327 C C . SER B 1 355 ? 32.656 40.375 8.742 1 90.56 355 SER B C 1
ATOM 10329 O O . SER B 1 355 ? 33.125 39.219 8.695 1 90.56 355 SER B O 1
ATOM 10331 N N . ASP B 1 356 ? 33.406 41.406 8.742 1 88.75 356 ASP B N 1
ATOM 10332 C CA . ASP B 1 356 ? 34.875 41.25 8.672 1 88.75 356 ASP B CA 1
ATOM 10333 C C . ASP B 1 356 ? 35.438 40.656 9.953 1 88.75 356 ASP B C 1
ATOM 10335 O O . ASP B 1 356 ? 36.375 39.844 9.914 1 88.75 356 ASP B O 1
ATOM 10339 N N . MET B 1 357 ? 34.844 41.031 11.031 1 88.88 357 MET B N 1
ATOM 10340 C CA . MET B 1 357 ? 35.312 40.469 12.305 1 88.88 357 MET B CA 1
ATOM 10341 C C . MET B 1 357 ? 34.969 39 12.391 1 88.88 357 MET B C 1
ATOM 10343 O O . MET B 1 357 ? 35.75 38.219 12.898 1 88.88 357 MET B O 1
ATOM 10347 N N . ILE B 1 358 ? 33.844 38.656 11.969 1 92.38 358 ILE B N 1
ATOM 10348 C CA . ILE B 1 358 ? 33.469 37.25 11.984 1 92.38 358 ILE B CA 1
ATOM 10349 C C . ILE B 1 358 ? 34.375 36.469 11.047 1 92.38 358 ILE B C 1
ATOM 10351 O O . ILE B 1 358 ? 34.812 35.375 11.383 1 92.38 358 ILE B O 1
ATOM 10355 N N . SER B 1 359 ? 34.656 37.031 9.859 1 91.88 359 SER B N 1
ATOM 10356 C CA . SER B 1 359 ? 35.562 36.344 8.945 1 91.88 359 SER B CA 1
ATOM 10357 C C . SER B 1 359 ? 36.938 36.219 9.555 1 91.88 359 SER B C 1
ATOM 10359 O O . SER B 1 359 ? 37.625 35.188 9.383 1 91.88 359 SER B O 1
ATOM 10361 N N . SER B 1 360 ? 37.344 37.188 10.289 1 89.75 360 SER B N 1
ATOM 10362 C CA . SER B 1 360 ? 38.625 37.125 10.977 1 89.75 360 SER B CA 1
ATOM 10363 C C . SER B 1 360 ? 38.594 36.125 12.125 1 89.75 360 SER B C 1
ATOM 10365 O O . SER B 1 360 ? 39.594 35.469 12.438 1 89.75 360 SER B O 1
ATOM 10367 N N . GLY B 1 361 ? 37.531 36.125 12.789 1 90.94 361 GLY B N 1
ATOM 10368 C CA . GLY B 1 361 ? 37.375 35.125 13.812 1 90.94 361 GLY B CA 1
ATOM 10369 C C . GLY B 1 361 ? 37.438 33.688 13.258 1 90.94 361 GLY B C 1
ATOM 10370 O O . GLY B 1 361 ? 38.062 32.812 13.859 1 90.94 361 GLY B O 1
ATOM 10371 N N . ALA B 1 362 ? 36.781 33.469 12.133 1 93 362 ALA B N 1
ATOM 10372 C CA . ALA B 1 362 ? 36.844 32.156 11.492 1 93 362 ALA B CA 1
ATOM 10373 C C . ALA B 1 362 ? 38.25 31.828 11.055 1 93 362 ALA B C 1
ATOM 10375 O O . ALA B 1 362 ? 38.688 30.672 11.164 1 93 362 ALA B O 1
ATOM 10376 N N . GLN B 1 363 ? 38.969 32.812 10.625 1 89.5 363 GLN B N 1
ATOM 10377 C CA . GLN B 1 363 ? 40.375 32.594 10.242 1 89.5 363 GLN B CA 1
ATOM 10378 C C . GLN B 1 363 ? 41.219 32.281 11.461 1 89.5 363 GLN B C 1
ATOM 10380 O O . GLN B 1 363 ? 42.125 31.438 11.391 1 89.5 363 GLN B O 1
ATOM 10385 N N . HIS B 1 364 ? 40.938 32.938 12.555 1 89.44 364 HIS B N 1
ATOM 10386 C CA . HIS B 1 364 ? 41.656 32.625 13.789 1 89.44 364 HIS B CA 1
ATOM 10387 C C . HIS B 1 364 ? 41.406 31.203 14.227 1 89.44 364 HIS B C 1
ATOM 10389 O O . HIS B 1 364 ? 42.344 30.5 14.633 1 89.44 364 HIS B O 1
ATOM 10395 N N . ALA B 1 365 ? 40.219 30.828 14.18 1 89.94 365 ALA B N 1
ATOM 10396 C CA . ALA B 1 365 ? 39.875 29.453 14.547 1 89.94 365 ALA B CA 1
ATOM 10397 C C . ALA B 1 365 ? 40.594 28.453 13.617 1 89.94 365 ALA B C 1
ATOM 10399 O O . ALA B 1 365 ? 41.062 27.406 14.062 1 89.94 365 ALA B O 1
ATOM 10400 N N . LYS B 1 366 ? 40.594 28.75 12.344 1 88.44 366 LYS B N 1
ATOM 10401 C CA . LYS B 1 366 ? 41.25 27.891 11.367 1 88.44 366 LYS B CA 1
ATOM 10402 C C . LYS B 1 366 ? 42.75 27.766 11.672 1 88.44 366 LYS B C 1
ATOM 10404 O O . LYS B 1 366 ? 43.312 26.672 11.641 1 88.44 366 LYS B O 1
ATOM 10409 N N . LEU B 1 367 ? 43.344 28.812 12.039 1 84.69 367 LEU B N 1
ATOM 10410 C CA . LEU B 1 367 ? 44.781 28.812 12.344 1 84.69 367 LEU B CA 1
ATOM 10411 C C . LEU B 1 367 ? 45.062 28.047 13.641 1 84.69 367 LEU B C 1
ATOM 10413 O O . LEU B 1 367 ? 46.031 27.328 13.734 1 84.69 367 LEU B O 1
ATOM 10417 N N . ARG B 1 368 ? 44.188 28.203 14.539 1 84.06 368 ARG B N 1
ATOM 10418 C CA . ARG B 1 368 ? 44.344 27.469 15.789 1 84.06 368 ARG B CA 1
ATOM 10419 C C . ARG B 1 368 ? 44.219 25.969 15.57 1 84.06 368 ARG B C 1
ATOM 10421 O O . ARG B 1 368 ? 44.938 25.172 16.188 1 84.06 368 ARG B O 1
ATOM 10428 N N . LEU B 1 369 ? 43.312 25.656 14.734 1 83.62 369 LEU B N 1
ATOM 10429 C CA . LEU B 1 369 ? 43.125 24.234 14.43 1 83.62 369 LEU B CA 1
ATOM 10430 C C . LEU B 1 369 ? 44.312 23.703 13.625 1 83.62 369 LEU B C 1
ATOM 10432 O O . LEU B 1 369 ? 44.75 22.578 13.852 1 83.62 369 LEU B O 1
ATOM 10436 N N . ARG B 1 370 ? 44.781 24.484 12.68 1 76.5 370 ARG B N 1
ATOM 10437 C CA . ARG B 1 370 ? 45.938 24.062 11.867 1 76.5 370 ARG B CA 1
ATOM 10438 C C . ARG B 1 370 ? 47.188 23.922 12.719 1 76.5 370 ARG B C 1
ATOM 10440 O O . ARG B 1 370 ? 47.969 23 12.523 1 76.5 370 ARG B O 1
ATOM 10447 N N . HIS B 1 371 ? 47.281 24.812 13.656 1 69.94 371 HIS B N 1
ATOM 10448 C CA . HIS B 1 371 ? 48.469 24.766 14.531 1 69.94 371 HIS B CA 1
ATOM 10449 C C . HIS B 1 371 ? 48.406 23.578 15.469 1 69.94 371 HIS B C 1
ATOM 10451 O O . HIS B 1 371 ? 49.438 22.969 15.773 1 69.94 371 HIS B O 1
ATOM 10457 N N . SER B 1 372 ? 47.281 23.344 15.852 1 63.22 372 SER B N 1
ATOM 10458 C CA . SER B 1 372 ? 47.156 22.172 16.719 1 63.22 372 SER B CA 1
ATOM 10459 C C . SER B 1 372 ? 47.5 20.891 15.969 1 63.22 372 SER B C 1
ATOM 10461 O O . SER B 1 372 ? 48 19.938 16.578 1 63.22 372 SER B O 1
ATOM 10463 N N . GLN B 1 373 ? 47.406 20.906 14.609 1 61.12 373 GLN B N 1
ATOM 10464 C CA . GLN B 1 373 ? 47.719 19.719 13.82 1 61.12 373 GLN B CA 1
ATOM 10465 C C . GLN B 1 373 ? 49.219 19.672 13.5 1 61.12 373 GLN B C 1
ATOM 10467 O O . GLN B 1 373 ? 49.812 18.594 13.477 1 61.12 373 GLN B O 1
ATOM 10472 N N . LYS B 1 374 ? 49.938 20.719 13.023 1 56.03 374 LYS B N 1
ATOM 10473 C CA . LYS B 1 374 ? 51.344 20.766 12.617 1 56.03 374 LYS B CA 1
ATOM 10474 C C . LYS B 1 374 ? 52.25 20.562 13.812 1 56.03 374 LYS B C 1
ATOM 10476 O O . LYS B 1 374 ? 53.375 20.094 13.648 1 56.03 374 LYS B O 1
ATOM 10481 N N . ARG B 1 375 ? 51.906 20.781 14.859 1 51.62 375 ARG B N 1
ATOM 10482 C CA . ARG B 1 375 ? 52.844 20.531 15.938 1 51.62 375 ARG B CA 1
ATOM 10483 C C . ARG B 1 375 ? 53.312 19.094 15.922 1 51.62 375 ARG B C 1
ATOM 10485 O O . ARG B 1 375 ? 54.375 18.766 16.5 1 51.62 375 ARG B O 1
ATOM 10492 N N . ASN B 1 376 ? 52.594 18.125 15.273 1 43.81 376 ASN B N 1
ATOM 10493 C CA . ASN B 1 376 ? 53.031 16.734 15.32 1 43.81 376 ASN B CA 1
ATOM 10494 C C . ASN B 1 376 ? 54.25 16.5 14.43 1 43.81 376 ASN B C 1
ATOM 10496 O O . ASN B 1 376 ? 54.906 15.461 14.516 1 43.81 376 ASN B O 1
ATOM 10500 N N . ARG B 1 377 ? 54.469 16.891 13.07 1 39.31 377 ARG B N 1
ATOM 10501 C CA . ARG B 1 377 ? 55.625 16.391 12.305 1 39.31 377 ARG B CA 1
ATOM 10502 C C . ARG B 1 377 ? 56.938 16.812 12.938 1 39.31 377 ARG B C 1
ATOM 10504 O O . ARG B 1 377 ? 57.812 15.992 13.148 1 39.31 377 ARG B O 1
ATOM 10511 N N . ALA B 1 378 ? 57.844 17.922 12.312 1 34.72 378 ALA B N 1
ATOM 10512 C CA . ALA B 1 378 ? 59.219 18.297 12.625 1 34.72 378 ALA B CA 1
ATOM 10513 C C . ALA B 1 378 ? 59.344 18.906 14.016 1 34.72 378 ALA B C 1
ATOM 10515 O O . ALA B 1 378 ? 58.375 19.5 14.516 1 34.72 378 ALA B O 1
ATOM 10516 N N . GLY B 1 379 ? 60.156 18.328 15 1 34.06 379 GLY B N 1
ATOM 10517 C CA . GLY B 1 379 ? 60.906 19.016 16.047 1 34.06 379 GLY B CA 1
ATOM 10518 C C . GLY B 1 379 ? 61.031 20.5 15.805 1 34.06 379 GLY B C 1
ATOM 10519 O O . GLY B 1 379 ? 61.75 21.188 16.547 1 34.06 379 GLY B O 1
ATOM 10520 N N . VAL B 1 380 ? 61.406 20.797 14.5 1 31.73 380 VAL B N 1
ATOM 10521 C CA . VAL B 1 380 ? 61.875 22.156 14.227 1 31.73 380 VAL B CA 1
ATOM 10522 C C . VAL B 1 380 ? 60.812 23.156 14.641 1 31.73 380 VAL B C 1
ATOM 10524 O O . VAL B 1 380 ? 59.656 23.062 14.234 1 31.73 380 VAL B O 1
ATOM 10527 N N . ARG B 1 381 ? 61.062 23.688 15.875 1 34.38 381 ARG B N 1
ATOM 10528 C CA . ARG B 1 381 ? 60.562 24.984 16.312 1 34.38 381 ARG B CA 1
ATOM 10529 C C . ARG B 1 381 ? 60.469 25.953 15.141 1 34.38 381 ARG B C 1
ATOM 10531 O O . ARG B 1 381 ? 61.469 26.438 14.641 1 34.38 381 ARG B O 1
ATOM 10538 N N . SER B 1 382 ? 60.094 25.531 13.977 1 30.09 382 SER B N 1
ATOM 10539 C CA . SER B 1 382 ? 60.062 26.734 13.141 1 30.09 382 SER B CA 1
ATOM 10540 C C . SER B 1 382 ? 59.719 27.969 13.953 1 30.09 382 SER B C 1
ATOM 10542 O O . SER B 1 382 ? 58.688 28 14.641 1 30.09 382 SER B O 1
ATOM 10544 N N . GLU B 1 383 ? 60.688 28.609 14.438 1 30.66 383 GLU B N 1
ATOM 10545 C CA . GLU B 1 383 ? 60.906 29.984 14.891 1 30.66 383 GLU B CA 1
ATOM 10546 C C . GLU B 1 383 ? 60.031 30.953 14.102 1 30.66 383 GLU B C 1
ATOM 10548 O O . GLU B 1 383 ? 60.219 32.156 14.172 1 30.66 383 GLU B O 1
ATOM 10553 N N . VAL B 1 384 ? 59.594 30.531 12.977 1 32.78 384 VAL B N 1
ATOM 10554 C CA . VAL B 1 384 ? 58.906 31.719 12.484 1 32.78 384 VAL B CA 1
ATOM 10555 C C . VAL B 1 384 ? 58.281 32.469 13.648 1 32.78 384 VAL B C 1
ATOM 10557 O O . VAL B 1 384 ? 57.969 31.859 14.688 1 32.78 384 VAL B O 1
ATOM 10560 N N . THR B 1 385 ? 58.312 33.875 13.445 1 30.67 385 THR B N 1
ATOM 10561 C CA . THR B 1 385 ? 57.938 35.062 14.203 1 30.67 385 THR B CA 1
ATOM 10562 C C . THR B 1 385 ? 56.594 34.844 14.906 1 30.67 385 THR B C 1
ATOM 10564 O O . THR B 1 385 ? 55.562 34.719 14.25 1 30.67 385 THR B O 1
ATOM 10567 N N . ASP B 1 386 ? 56.469 34.031 15.719 1 32.03 386 ASP B N 1
ATOM 10568 C CA . ASP B 1 386 ? 55.656 34.219 16.922 1 32.03 386 ASP B CA 1
ATOM 10569 C C . ASP B 1 386 ? 55.594 35.719 17.297 1 32.03 386 ASP B C 1
ATOM 10571 O O . ASP B 1 386 ? 56.125 36.094 18.328 1 32.03 386 ASP B O 1
ATOM 10575 N N . GLN B 1 387 ? 56.312 36.562 16.469 1 30.75 387 GLN B N 1
ATOM 10576 C CA . GLN B 1 387 ? 55.969 37.906 16.891 1 30.75 387 GLN B CA 1
ATOM 10577 C C . GLN B 1 387 ? 54.5 38 17.344 1 30.75 387 GLN B C 1
ATOM 10579 O O . GLN B 1 387 ? 53.594 38.031 16.516 1 30.75 387 GLN B O 1
ATOM 10584 N N . GLU B 1 388 ? 54.062 37.094 18.109 1 34.88 388 GLU B N 1
ATOM 10585 C CA . GLU B 1 388 ? 53.062 37.438 19.125 1 34.88 388 GLU B CA 1
ATOM 10586 C C . GLU B 1 388 ? 53.125 38.938 19.438 1 34.88 388 GLU B C 1
ATOM 10588 O O . GLU B 1 388 ? 53.906 39.375 20.281 1 34.88 388 GLU B O 1
ATOM 10593 N N . SER B 1 389 ? 53.562 39.719 18.531 1 33.5 389 SER B N 1
ATOM 10594 C CA . SER B 1 389 ? 53.406 41.094 18.922 1 33.5 389 SER B CA 1
ATOM 10595 C C . SER B 1 389 ? 52.188 41.281 19.844 1 33.5 389 SER B C 1
ATOM 10597 O O . SER B 1 389 ? 51.125 40.719 19.578 1 33.5 389 SER B O 1
ATOM 10599 N N . GLN B 1 390 ? 52.469 41.219 21.203 1 37.5 390 GLN B N 1
ATOM 10600 C CA . GLN B 1 390 ? 51.562 41.531 22.312 1 37.5 390 GLN B CA 1
ATOM 10601 C C . GLN B 1 390 ? 50.219 42.062 21.812 1 37.5 390 GLN B C 1
ATOM 10603 O O . GLN B 1 390 ? 49.188 41.719 22.344 1 37.5 390 GLN B O 1
ATOM 10608 N N . GLY B 1 391 ? 50.25 43.25 21.281 1 39.12 391 GLY B N 1
ATOM 10609 C CA . GLY B 1 391 ? 49.219 44.25 21.094 1 39.12 391 GLY B CA 1
ATOM 10610 C C . GLY B 1 391 ? 48.312 43.969 19.922 1 39.12 391 GLY B C 1
ATOM 10611 O O . GLY B 1 391 ? 47.406 44.75 19.609 1 39.12 391 GLY B O 1
ATOM 10612 N N . ALA B 1 392 ? 48.688 43.062 18.891 1 45.75 392 ALA B N 1
ATOM 10613 C CA . ALA B 1 392 ? 48.062 43.281 17.594 1 45.75 392 ALA B CA 1
ATOM 10614 C C . ALA B 1 392 ? 46.75 42.469 17.516 1 45.75 392 ALA B C 1
ATOM 10616 O O . ALA B 1 392 ? 46.656 41.344 17.984 1 45.75 392 ALA B O 1
ATOM 10617 N N . VAL B 1 393 ? 45.688 42.969 17.266 1 63.28 393 VAL B N 1
ATOM 10618 C CA . VAL B 1 393 ? 44.281 42.781 16.953 1 63.28 393 VAL B CA 1
ATOM 10619 C C . VAL B 1 393 ? 44.156 41.875 15.711 1 63.28 393 VAL B C 1
ATOM 10621 O O . VAL B 1 393 ? 43.062 41.688 15.18 1 63.28 393 VAL B O 1
ATOM 10624 N N . ASN B 1 394 ? 45.375 41.062 15.164 1 69.69 394 ASN B N 1
ATOM 10625 C CA . ASN B 1 394 ? 45.188 40.25 13.961 1 69.69 394 ASN B CA 1
ATOM 10626 C C . ASN B 1 394 ? 44.844 38.781 14.305 1 69.69 394 ASN B C 1
ATOM 10628 O O . ASN B 1 394 ? 45.125 38.312 15.406 1 69.69 394 ASN B O 1
ATOM 10632 N N . PRO B 1 395 ? 44.25 37.969 13.258 1 80.31 395 PRO B N 1
ATOM 10633 C CA . PRO B 1 395 ? 43.844 36.562 13.453 1 80.31 395 PRO B CA 1
ATOM 10634 C C . PRO B 1 395 ? 45.031 35.656 13.766 1 80.31 395 PRO B C 1
ATOM 10636 O O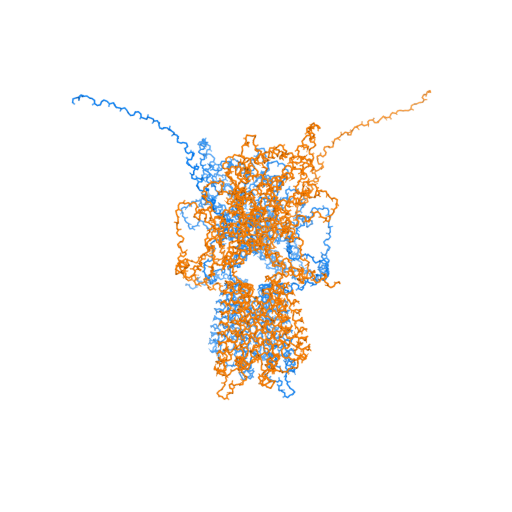 . PRO B 1 395 ? 46.062 35.719 13.109 1 80.31 395 PRO B O 1
ATOM 10639 N N . GLY B 1 396 ? 45.188 34.875 14.969 1 74.38 396 GLY B N 1
ATOM 10640 C CA . GLY B 1 396 ? 46.219 34 15.43 1 74.38 396 GLY B CA 1
ATOM 10641 C C . GLY B 1 396 ? 46.875 34.438 16.734 1 74.38 396 GLY B C 1
ATOM 10642 O O . GLY B 1 396 ? 47.531 33.656 17.406 1 74.38 396 GLY B O 1
ATOM 10643 N N . GLY B 1 397 ? 46.688 35.75 17.094 1 73.19 397 GLY B N 1
ATOM 10644 C CA . GLY B 1 397 ? 47.312 36.312 18.281 1 73.19 397 GLY B CA 1
ATOM 10645 C C . GLY B 1 397 ? 46.531 36.031 19.562 1 73.19 397 GLY B C 1
ATOM 10646 O O . GLY B 1 397 ? 45.375 35.625 19.516 1 73.19 397 GLY B O 1
ATOM 10647 N N . SER B 1 398 ? 47.281 36.125 20.734 1 75.5 398 SER B N 1
ATOM 10648 C CA . SER B 1 398 ? 46.688 35.781 22.031 1 75.5 398 SER B CA 1
ATOM 10649 C C . SER B 1 398 ? 45.719 36.875 22.469 1 75.5 398 SER B C 1
ATOM 10651 O O . SER B 1 398 ? 44.812 36.594 23.266 1 75.5 398 SER B O 1
ATOM 10653 N N . ARG B 1 399 ? 45.75 38.062 21.812 1 78.75 399 ARG B N 1
ATOM 10654 C CA . ARG B 1 399 ? 44.844 39.125 22.266 1 78.75 399 ARG B CA 1
ATOM 10655 C C . ARG B 1 399 ? 43.625 39.25 21.328 1 78.75 399 ARG B C 1
ATOM 10657 O O . ARG B 1 399 ? 42.812 40.156 21.484 1 78.75 399 ARG B O 1
ATOM 10664 N N . PHE B 1 400 ? 43.562 38.406 20.391 1 86.38 400 PHE B N 1
ATOM 10665 C CA . PHE B 1 400 ? 42.5 38.531 19.422 1 86.38 400 PHE B CA 1
ATOM 10666 C C . PHE B 1 400 ? 41.156 38.219 20.062 1 86.38 400 PHE B C 1
ATOM 10668 O O . PHE B 1 400 ? 40.156 38.906 19.734 1 86.38 400 PHE B O 1
ATOM 10675 N N . ILE B 1 401 ? 41.062 37.375 20.969 1 87.62 401 ILE B N 1
ATOM 10676 C CA . ILE B 1 401 ? 39.812 36.938 21.578 1 87.62 401 ILE B CA 1
ATOM 10677 C C . ILE B 1 401 ? 39.219 38.094 22.375 1 87.62 401 ILE B C 1
ATOM 10679 O O . ILE B 1 401 ? 38 38.312 22.375 1 87.62 401 ILE B O 1
ATOM 10683 N N . GLU B 1 402 ? 40.094 38.812 23.031 1 82.69 402 GLU B N 1
ATOM 10684 C CA . GLU B 1 402 ? 39.594 39.938 23.797 1 82.69 402 GLU B CA 1
ATOM 10685 C C . GLU B 1 402 ? 39.062 41.031 22.891 1 82.69 402 GLU B C 1
ATOM 10687 O O . GLU B 1 402 ? 38.031 41.656 23.203 1 82.69 402 GLU B O 1
ATOM 10692 N N . TYR B 1 403 ? 39.75 41.156 21.766 1 81 403 TYR B N 1
ATOM 10693 C CA . TYR B 1 403 ? 39.25 42.125 20.797 1 81 403 TYR B CA 1
ATOM 10694 C C . TYR B 1 403 ? 37.906 41.656 20.203 1 81 403 TYR B C 1
ATOM 10696 O O . TYR B 1 403 ? 37 42.469 20.031 1 81 403 TYR B O 1
ATOM 10704 N N . TYR B 1 404 ? 37.844 40.438 19.891 1 87.75 404 TYR B N 1
ATOM 10705 C CA . TYR B 1 404 ? 36.625 39.875 19.359 1 87.75 404 TYR B CA 1
ATOM 10706 C C . TYR B 1 404 ? 35.5 39.969 20.359 1 87.75 404 TYR B C 1
ATOM 10708 O O . TYR B 1 404 ? 34.344 40.312 19.984 1 87.75 404 TYR B O 1
ATOM 10716 N N . ARG B 1 405 ? 35.75 39.656 21.609 1 83.69 405 ARG B N 1
ATOM 10717 C CA . ARG B 1 405 ? 34.75 39.719 22.672 1 83.69 405 ARG B CA 1
ATOM 10718 C C . ARG B 1 405 ? 34.219 41.125 22.859 1 83.69 405 ARG B C 1
ATOM 10720 O O . ARG B 1 405 ? 33.031 41.312 23.125 1 83.69 405 ARG B O 1
ATOM 10727 N N . GLU B 1 406 ? 35.031 42.094 22.625 1 76.81 406 GLU B N 1
ATOM 10728 C CA . GLU B 1 406 ? 34.625 43.469 22.812 1 76.81 406 GLU B CA 1
ATOM 10729 C C . GLU B 1 406 ? 33.656 43.906 21.734 1 76.81 406 GLU B C 1
ATOM 10731 O O . GLU B 1 406 ? 32.75 44.688 22 1 76.81 406 GLU B O 1
ATOM 10736 N N . MET B 1 407 ? 33.875 43.375 20.578 1 77.44 407 MET B N 1
ATOM 10737 C CA . MET B 1 407 ? 33 43.781 19.469 1 77.44 407 MET B CA 1
ATOM 10738 C C . MET B 1 407 ? 31.594 43.188 19.672 1 77.44 407 MET B C 1
ATOM 10740 O O . MET B 1 407 ? 30.594 43.812 19.297 1 77.44 407 MET B O 1
ATOM 10744 N N . PHE B 1 408 ? 31.5 42.031 20.281 1 76.81 408 PHE B N 1
ATOM 10745 C CA . PHE B 1 408 ? 30.219 41.344 20.344 1 76.81 408 PHE B CA 1
ATOM 10746 C C . PHE B 1 408 ? 29.703 41.312 21.781 1 76.81 408 PHE B C 1
ATOM 10748 O O . PHE B 1 408 ? 28.734 40.625 22.078 1 76.81 408 PHE B O 1
ATOM 10755 N N . LYS B 1 409 ? 30.469 41.969 22.859 1 62.53 409 LYS B N 1
ATOM 10756 C CA . LYS B 1 409 ? 30.031 42.031 24.25 1 62.53 409 LYS B CA 1
ATOM 10757 C C . LYS B 1 409 ? 28.688 42.719 24.375 1 62.53 409 LYS B C 1
ATOM 10759 O O . LYS B 1 409 ? 28.375 43.625 23.594 1 62.53 409 LYS B O 1
ATOM 10764 N N . GLU B 1 410 ? 27.859 42.219 25.359 1 53.91 410 GLU B N 1
ATOM 10765 C CA . GLU B 1 410 ? 26.562 42.719 25.75 1 53.91 410 GLU B CA 1
ATOM 10766 C C . GLU B 1 410 ? 26.688 44.125 26.375 1 53.91 410 GLU B C 1
ATOM 10768 O O . GLU B 1 410 ? 27.484 44.312 27.297 1 53.91 410 GLU B O 1
ATOM 10773 N N . GLY B 1 411 ? 26.312 45.375 25.781 1 46.75 411 GLY B N 1
ATOM 10774 C CA . GLY B 1 411 ? 26.328 46.719 26.344 1 46.75 411 GLY B CA 1
ATOM 10775 C C . GLY B 1 411 ? 27.406 47.625 25.719 1 46.75 411 GLY B C 1
ATOM 10776 O O . GLY B 1 411 ? 27.672 48.719 26.219 1 46.75 411 GLY B O 1
ATOM 10777 N N . GLY B 1 412 ? 28.344 47.219 24.984 1 42.31 412 GLY B N 1
ATOM 10778 C CA . GLY B 1 412 ? 29.391 48.094 24.453 1 42.31 412 GLY B CA 1
ATOM 10779 C C . GLY B 1 412 ? 28.844 49.188 23.578 1 42.31 412 GLY B C 1
ATOM 10780 O O . GLY B 1 412 ? 27.656 49.219 23.25 1 42.31 412 GLY B O 1
ATOM 10781 N N . ASP B 1 413 ? 29.688 50.312 23.266 1 42.62 413 ASP B N 1
ATOM 10782 C CA . ASP B 1 413 ? 29.391 51.562 22.547 1 42.62 413 ASP B CA 1
ATOM 10783 C C . ASP B 1 413 ? 28.625 51.281 21.266 1 42.62 413 ASP B C 1
ATOM 10785 O O . ASP B 1 413 ? 27.891 52.156 20.766 1 42.62 413 ASP B O 1
ATOM 10789 N N . GLN B 1 414 ? 28.75 50.312 20.531 1 45.19 414 GLN B N 1
ATOM 10790 C CA . GLN B 1 414 ? 28.203 49.969 19.219 1 45.19 414 GLN B CA 1
ATOM 10791 C C . GLN B 1 414 ? 26.734 49.531 19.328 1 45.19 414 GLN B C 1
ATOM 10793 O O . GLN B 1 414 ? 26.078 49.312 18.328 1 45.19 414 GLN B O 1
ATOM 10798 N N . SER B 1 415 ? 26.156 49.312 20.453 1 42.5 415 SER B N 1
ATOM 10799 C CA . SER B 1 415 ? 24.766 49.25 20.891 1 42.5 415 SER B CA 1
ATOM 10800 C C . SER B 1 415 ? 24.047 50.562 20.578 1 42.5 415 SER B C 1
ATOM 10802 O O . SER B 1 415 ? 22.812 50.562 20.484 1 42.5 415 SER B O 1
ATOM 10804 N N . LEU B 1 416 ? 24.734 51.531 20.547 1 42.19 416 LEU B N 1
ATOM 10805 C CA . LEU B 1 416 ? 24.188 52.875 20.234 1 42.19 416 LEU B CA 1
ATOM 10806 C C . LEU B 1 416 ? 23.578 52.875 18.828 1 42.19 416 LEU B C 1
ATOM 10808 O O . LEU B 1 416 ? 22.516 53.438 18.625 1 42.19 416 LEU B O 1
ATOM 10812 N N . SER B 1 417 ? 24.406 52.25 17.875 1 48.69 417 SER B N 1
ATOM 10813 C CA . SER B 1 417 ? 23.906 52.281 16.5 1 48.69 417 SER B CA 1
ATOM 10814 C C . SER B 1 417 ? 22.672 51.406 16.328 1 48.69 417 SER B C 1
ATOM 10816 O O . SER B 1 417 ? 21.75 51.781 15.594 1 48.69 417 SER B O 1
ATOM 10818 N N . ARG B 1 418 ? 22.609 50.438 17.078 1 50.56 418 ARG B N 1
ATOM 10819 C CA . ARG B 1 418 ? 21.422 49.594 17.016 1 50.56 418 ARG B CA 1
ATOM 10820 C C . ARG B 1 418 ? 20.203 50.281 17.609 1 50.56 418 ARG B C 1
ATOM 10822 O O . ARG B 1 418 ? 19.109 50.219 17.062 1 50.56 418 ARG B O 1
ATOM 10829 N N . LEU B 1 419 ? 20.469 51.031 18.766 1 47.75 419 LEU B N 1
ATOM 10830 C CA . LEU B 1 419 ? 19.391 51.812 19.391 1 47.75 419 LEU B CA 1
ATOM 10831 C C . LEU B 1 419 ? 18.891 52.906 18.469 1 47.75 419 LEU B C 1
ATOM 10833 O O . LEU B 1 419 ? 17.703 53.188 18.406 1 47.75 419 LEU B O 1
ATOM 10837 N N . GLN B 1 420 ? 19.844 53.469 17.875 1 48.03 420 GLN B N 1
ATOM 10838 C CA . GLN B 1 420 ? 19.422 54.531 16.969 1 48.03 420 GLN B CA 1
ATOM 10839 C C . GLN B 1 420 ? 18.609 53.969 15.805 1 48.03 420 GLN B C 1
ATOM 10841 O O . GLN B 1 420 ? 17.625 54.594 15.383 1 48.03 420 GLN B O 1
ATOM 10846 N N . VAL B 1 421 ? 19.016 52.844 15.422 1 51.12 421 VAL B N 1
ATOM 10847 C CA . VAL B 1 421 ? 18.281 52.219 14.328 1 51.12 421 VAL B CA 1
ATOM 10848 C C . VAL B 1 421 ? 16.891 51.812 14.82 1 51.12 421 VAL B C 1
ATOM 10850 O O . VAL B 1 421 ? 15.906 52 14.117 1 51.12 421 VAL B O 1
ATOM 10853 N N . LEU B 1 422 ? 16.875 51.312 15.992 1 49.41 422 LEU B N 1
ATOM 10854 C CA . LEU B 1 422 ? 15.578 50.875 16.531 1 49.41 422 LEU B CA 1
ATOM 10855 C C . LEU B 1 422 ? 14.656 52.094 16.734 1 49.41 422 LEU B C 1
ATOM 10857 O O . LEU B 1 422 ? 13.453 52 16.469 1 49.41 422 LEU B O 1
ATOM 10861 N N . ARG B 1 423 ? 15.219 53.125 17.266 1 47.47 423 ARG B N 1
ATOM 10862 C CA . ARG B 1 423 ? 14.422 54.312 17.453 1 47.47 423 ARG B CA 1
ATOM 10863 C C . ARG B 1 423 ? 13.883 54.844 16.125 1 47.47 423 ARG B C 1
ATOM 10865 O O . ARG B 1 423 ? 12.742 55.281 16.031 1 47.47 423 ARG B O 1
ATOM 10872 N N . ARG B 1 424 ? 14.742 54.656 15.297 1 46.25 424 ARG B N 1
ATOM 10873 C CA . ARG B 1 424 ? 14.297 55.125 13.992 1 46.25 424 ARG B CA 1
ATOM 10874 C C . ARG B 1 424 ? 13.266 54.188 13.391 1 46.25 424 ARG B C 1
ATOM 10876 O O . ARG B 1 424 ? 12.344 54.594 12.695 1 46.25 424 ARG B O 1
ATOM 10883 N N . TYR B 1 425 ? 13.477 52.906 13.617 1 49 425 TYR B N 1
ATOM 10884 C CA . TYR B 1 425 ? 12.469 51.938 13.203 1 49 425 TYR B CA 1
ATOM 10885 C C . TYR B 1 425 ? 11.117 52.25 13.836 1 49 425 TYR B C 1
ATOM 10887 O O . TYR B 1 425 ? 10.086 52.219 13.156 1 49 425 TYR B O 1
ATOM 10895 N N . VAL B 1 426 ? 11.227 52.406 15.156 1 46.78 426 VAL B N 1
ATOM 10896 C CA . VAL B 1 426 ? 9.977 52.719 15.844 1 46.78 426 VAL B CA 1
ATOM 10897 C C . VAL B 1 426 ? 9.344 53.969 15.234 1 46.78 426 VAL B C 1
ATOM 10899 O O . VAL B 1 426 ? 8.117 54.094 15.141 1 46.78 426 VAL B O 1
ATOM 10902 N N . GLN B 1 427 ? 10.211 54.812 14.867 1 43.91 427 GLN B N 1
ATOM 10903 C CA . GLN B 1 427 ? 9.672 56.062 14.32 1 43.91 427 GLN B CA 1
ATOM 10904 C C . GLN B 1 427 ? 9.086 55.844 12.93 1 43.91 427 GLN B C 1
ATOM 10906 O O . GLN B 1 427 ? 8.141 56.531 12.539 1 43.91 427 GLN B O 1
ATOM 10911 N N . HIS B 1 428 ? 9.766 54.938 12.219 1 40.31 428 HIS B N 1
ATOM 10912 C CA . HIS B 1 428 ? 9.297 54.75 10.852 1 40.31 428 HIS B CA 1
ATOM 10913 C C . HIS B 1 428 ? 8.445 53.469 10.727 1 40.31 428 HIS B C 1
ATOM 10915 O O . HIS B 1 428 ? 8.133 53.062 9.617 1 40.31 428 HIS B O 1
ATOM 10921 N N . ARG B 1 429 ? 8.242 52.812 11.766 1 42.47 429 ARG B N 1
ATOM 10922 C CA . ARG B 1 429 ? 7.43 51.625 11.797 1 42.47 429 ARG B CA 1
ATOM 10923 C C . ARG B 1 429 ? 6.082 51.844 11.125 1 42.47 429 ARG B C 1
ATOM 10925 O O . ARG B 1 429 ? 5.402 52.844 11.391 1 42.47 429 ARG B O 1
ATOM 10932 N N . PRO B 1 430 ? 5.84 51.156 10.039 1 37.28 430 PRO B N 1
ATOM 10933 C CA . PRO B 1 430 ? 4.484 51.344 9.508 1 37.28 430 PRO B CA 1
ATOM 10934 C C . PRO B 1 430 ? 3.404 51.031 10.539 1 37.28 430 PRO B C 1
ATOM 10936 O O . PRO B 1 430 ? 3.562 50.094 11.328 1 37.28 430 PRO B O 1
ATOM 10939 N N . GLN B 1 431 ? 2.824 51.969 11.148 1 33.16 431 GLN B N 1
ATOM 10940 C CA . GLN B 1 431 ? 1.655 51.75 11.992 1 33.16 431 GLN B CA 1
ATOM 10941 C C . GLN B 1 431 ? 0.754 50.656 11.383 1 33.16 431 GLN B C 1
ATOM 10943 O O . GLN B 1 431 ? 0.464 50.688 10.188 1 33.16 431 GLN B O 1
ATOM 10948 N N . VAL B 1 432 ? 0.822 49.469 11.93 1 35.81 432 VAL B N 1
ATOM 10949 C CA . VAL B 1 432 ? 0.11 48.25 11.562 1 35.81 432 VAL B CA 1
ATOM 10950 C C . VAL B 1 432 ? -1.207 48.625 10.875 1 35.81 432 VAL B C 1
ATOM 10952 O O . VAL B 1 432 ? -1.64 47.938 9.945 1 35.81 432 VAL B O 1
ATOM 10955 N N . GLY B 1 433 ? -2.074 49.531 11.43 1 32.47 433 GLY B N 1
ATOM 10956 C CA . GLY B 1 433 ? -3.34 49.906 10.82 1 32.47 433 GLY B CA 1
ATOM 10957 C C . GLY B 1 433 ? -3.182 50.5 9.422 1 32.47 433 GLY B C 1
ATOM 10958 O O . GLY B 1 433 ? -4.152 50.562 8.672 1 32.47 433 GLY B O 1
ATOM 10959 N N . THR B 1 434 ? -2.191 51.344 9.297 1 32.81 434 THR B N 1
ATOM 10960 C CA . THR B 1 434 ? -2.035 52.094 8.07 1 32.81 434 THR B CA 1
ATOM 10961 C C . THR B 1 434 ? -1.139 51.375 7.078 1 32.81 434 THR B C 1
ATOM 10963 O O . THR B 1 434 ? -0.582 52 6.164 1 32.81 434 THR B O 1
ATOM 10966 N N . ILE B 1 435 ? -0.676 50.25 7.398 1 36.44 435 ILE B N 1
ATOM 10967 C CA . ILE B 1 435 ? 0.188 49.5 6.48 1 36.44 435 ILE B CA 1
ATOM 10968 C C . ILE B 1 435 ? -0.495 49.375 5.121 1 36.44 435 ILE B C 1
ATOM 10970 O O . ILE B 1 435 ? 0.162 49.094 4.113 1 36.44 435 ILE B O 1
ATOM 10974 N N . GLY B 1 436 ? -1.74 49.281 5.109 1 34.91 436 GLY B N 1
ATOM 10975 C CA . GLY B 1 436 ? -2.471 49.281 3.852 1 34.91 436 GLY B CA 1
ATOM 10976 C C . GLY B 1 436 ? -2.145 50.5 2.979 1 34.91 436 GLY B C 1
ATOM 10977 O O . GLY B 1 436 ? -2.35 50.469 1.765 1 34.91 436 GLY B O 1
ATOM 10978 N N . ASN B 1 437 ? -2.107 51.719 3.619 1 36.88 437 ASN B N 1
ATOM 10979 C CA . ASN B 1 437 ? -2.041 52.969 2.879 1 36.88 437 ASN B CA 1
ATOM 10980 C C . ASN B 1 437 ? -0.598 53.375 2.596 1 36.88 437 ASN B C 1
ATOM 10982 O O . ASN B 1 437 ? -0.326 54.531 2.285 1 36.88 437 ASN B O 1
ATOM 10986 N N . THR B 1 438 ? 0.371 52.812 3.182 1 38.84 438 THR B N 1
ATOM 10987 C CA . THR B 1 438 ? 1.706 53.375 3.02 1 38.84 438 THR B CA 1
ATOM 10988 C C . THR B 1 438 ? 2.23 53.125 1.608 1 38.84 438 THR B C 1
ATOM 10990 O O . THR B 1 438 ? 1.974 52.062 1.02 1 38.84 438 THR B O 1
ATOM 10993 N N . SER B 1 439 ? 2.67 54.094 0.869 1 44 439 SER B N 1
ATOM 10994 C CA . SER B 1 439 ? 3.25 54.125 -0.47 1 44 439 SER B CA 1
ATOM 10995 C C . SER B 1 439 ? 4.273 53.031 -0.662 1 44 439 SER B C 1
ATOM 10997 O O . SER B 1 439 ? 4.859 52.531 0.308 1 44 439 SER B O 1
ATOM 10999 N N . SER B 1 440 ? 4.219 52.281 -1.77 1 47.91 440 SER B N 1
ATOM 11000 C CA . SER B 1 440 ? 5.129 51.25 -2.23 1 47.91 440 SER B CA 1
ATOM 11001 C C . SER B 1 440 ? 6.562 51.531 -1.792 1 47.91 440 SER B C 1
ATOM 11003 O O . SER B 1 440 ? 7.289 50.625 -1.405 1 47.91 440 SER B O 1
ATOM 11005 N N . ALA B 1 441 ? 6.875 52.844 -1.796 1 51.06 441 ALA B N 1
ATOM 11006 C CA . ALA B 1 441 ? 8.25 53.219 -1.487 1 51.06 441 ALA B CA 1
ATOM 11007 C C . ALA B 1 441 ? 8.547 53.031 -0 1 51.06 441 ALA B C 1
ATOM 11009 O O . ALA B 1 441 ? 9.633 52.594 0.376 1 51.06 441 ALA B O 1
ATOM 11010 N N . LYS B 1 442 ? 7.547 53.344 0.701 1 53.41 442 LYS B N 1
ATOM 11011 C CA . LYS B 1 442 ? 7.734 53.25 2.145 1 53.41 442 LYS B CA 1
ATOM 11012 C C . LYS B 1 442 ? 7.797 51.781 2.58 1 53.41 442 LYS B C 1
ATOM 11014 O O . LYS B 1 442 ? 8.547 51.438 3.5 1 53.41 442 LYS B O 1
ATOM 11019 N N . HIS B 1 443 ? 7.043 51.062 1.773 1 53.25 443 HIS B N 1
ATOM 11020 C CA . HIS B 1 443 ? 7.102 49.625 2.078 1 53.25 443 HIS B CA 1
ATOM 11021 C C . HIS B 1 443 ? 8.484 49.062 1.79 1 53.25 443 HIS B C 1
ATOM 11023 O O . HIS B 1 443 ? 9 48.25 2.562 1 53.25 443 HIS B O 1
ATOM 11029 N N . ALA B 1 444 ? 9.023 49.562 0.75 1 60.03 444 ALA B N 1
ATOM 11030 C CA . ALA B 1 444 ? 10.359 49.094 0.402 1 60.03 444 ALA B CA 1
ATOM 11031 C C . ALA B 1 444 ? 11.383 49.531 1.448 1 60.03 444 ALA B C 1
ATOM 11033 O O . ALA B 1 444 ? 12.289 48.75 1.786 1 60.03 444 ALA B O 1
ATOM 11034 N N . ASP B 1 445 ? 11.195 50.75 1.93 1 60.16 445 ASP B N 1
ATOM 11035 C CA . ASP B 1 445 ? 12.125 51.25 2.949 1 60.16 445 ASP B CA 1
ATOM 11036 C C . ASP B 1 445 ? 11.977 50.438 4.242 1 60.16 445 ASP B C 1
ATOM 11038 O O . ASP B 1 445 ? 12.969 50.125 4.906 1 60.16 445 ASP B O 1
ATOM 11042 N N . THR B 1 446 ? 10.766 50.125 4.445 1 58.69 446 THR B N 1
ATOM 11043 C CA . THR B 1 446 ? 10.531 49.344 5.656 1 58.69 446 THR B CA 1
ATOM 11044 C C . THR B 1 446 ? 11.117 47.938 5.52 1 58.69 446 THR B C 1
ATOM 11046 O O . THR B 1 446 ? 11.695 47.406 6.473 1 58.69 446 THR B O 1
ATOM 11049 N N . LEU B 1 447 ? 10.984 47.469 4.402 1 62.75 447 LEU B N 1
ATOM 11050 C CA . LEU B 1 447 ? 11.539 46.156 4.184 1 62.75 447 LEU B CA 1
ATOM 11051 C C . LEU B 1 447 ? 13.062 46.188 4.254 1 62.75 447 LEU B C 1
ATOM 11053 O O . LEU B 1 447 ? 13.68 45.25 4.777 1 62.75 447 LEU B O 1
ATOM 11057 N N . ARG B 1 448 ? 13.617 47.25 3.699 1 68.75 448 ARG B N 1
ATOM 11058 C CA . ARG B 1 448 ? 15.07 47.375 3.76 1 68.75 448 ARG B CA 1
ATOM 11059 C C . ARG B 1 448 ? 15.547 47.531 5.199 1 68.75 448 ARG B C 1
ATOM 11061 O O . ARG B 1 448 ? 16.562 46.938 5.586 1 68.75 448 ARG B O 1
ATOM 11068 N N . TYR B 1 449 ? 14.766 48.156 5.809 1 65.94 449 TYR B N 1
ATOM 11069 C CA . TYR B 1 449 ? 15.117 48.344 7.211 1 65.94 449 TYR B CA 1
ATOM 11070 C C . TYR B 1 449 ? 15.062 47 7.957 1 65.94 449 TYR B C 1
ATOM 11072 O O . TYR B 1 449 ? 15.977 46.688 8.727 1 65.94 449 TYR B O 1
ATOM 11080 N N . PHE B 1 450 ? 14.062 46.344 7.703 1 66.38 450 PHE B N 1
ATOM 11081 C CA . PHE B 1 450 ? 13.938 45.062 8.383 1 66.38 450 PHE B CA 1
ATOM 11082 C C . PHE B 1 450 ? 15.055 44.125 7.961 1 66.38 450 PHE B C 1
ATOM 11084 O O . PHE B 1 450 ? 15.547 43.344 8.773 1 66.38 450 PHE B O 1
ATOM 11091 N N . ALA B 1 451 ? 15.383 44.188 6.82 1 73.75 451 ALA B N 1
ATOM 11092 C CA . ALA B 1 451 ? 16.469 43.344 6.344 1 73.75 451 ALA B CA 1
ATOM 11093 C C . ALA B 1 451 ? 17.781 43.688 7.043 1 73.75 451 ALA B C 1
ATOM 11095 O O . ALA B 1 451 ? 18.547 42.781 7.398 1 73.75 451 ALA B O 1
ATOM 11096 N N . LEU B 1 452 ? 17.984 45 7.25 1 75.5 452 LEU B N 1
ATOM 11097 C CA . LEU B 1 452 ? 19.219 45.406 7.887 1 75.5 452 LEU B CA 1
ATOM 11098 C C . LEU B 1 452 ? 19.219 45.062 9.375 1 75.5 452 LEU B C 1
ATOM 11100 O O . LEU B 1 452 ? 20.219 44.625 9.922 1 75.5 452 LEU B O 1
ATOM 11104 N N . LEU B 1 453 ? 18.094 45.219 9.93 1 70.94 453 LEU B N 1
ATOM 11105 C CA . LEU B 1 453 ? 17.984 44.875 11.344 1 70.94 453 LEU B CA 1
ATOM 11106 C C . LEU B 1 453 ? 18.125 43.375 11.547 1 70.94 453 LEU B C 1
ATOM 11108 O O . LEU B 1 453 ? 18.797 42.938 12.484 1 70.94 453 LEU B O 1
ATOM 11112 N N . HIS B 1 454 ? 17.5 42.719 10.688 1 73.88 454 HIS B N 1
ATOM 11113 C CA . HIS B 1 454 ? 17.609 41.281 10.742 1 73.88 454 HIS B CA 1
ATOM 11114 C C . HIS B 1 454 ? 19.047 40.812 10.562 1 73.88 454 HIS B C 1
ATOM 11116 O O . HIS B 1 454 ? 19.531 39.969 11.297 1 73.88 454 HIS B O 1
ATOM 11122 N N . SER B 1 455 ? 19.672 41.344 9.625 1 80.06 455 SER B N 1
ATOM 11123 C CA . SER B 1 455 ? 21.062 40.969 9.367 1 80.06 455 SER B CA 1
ATOM 11124 C C . SER B 1 455 ? 21.953 41.281 10.562 1 80.06 455 SER B C 1
ATOM 11126 O O . SER B 1 455 ? 22.844 40.531 10.914 1 80.06 455 SER B O 1
ATOM 11128 N N . GLN B 1 456 ? 21.734 42.406 11.188 1 78 456 GLN B N 1
ATOM 11129 C CA . GLN B 1 456 ? 22.547 42.781 12.344 1 78 456 GLN B CA 1
ATOM 11130 C C . GLN B 1 456 ? 22.328 41.812 13.516 1 78 456 GLN B C 1
ATOM 11132 O O . GLN B 1 456 ? 23.281 41.406 14.172 1 78 456 GLN B O 1
ATOM 11137 N N . THR B 1 457 ? 21.094 41.531 13.727 1 74.81 457 THR B N 1
ATOM 11138 C CA . THR B 1 457 ? 20.781 40.656 14.844 1 74.81 457 THR B CA 1
ATOM 11139 C C . THR B 1 457 ? 21.391 39.281 14.609 1 74.81 457 THR B C 1
ATOM 11141 O O . THR B 1 457 ? 21.906 38.656 15.531 1 74.81 457 THR B O 1
ATOM 11144 N N . ILE B 1 458 ? 21.266 38.812 13.406 1 80.62 458 ILE B N 1
ATOM 11145 C CA . ILE B 1 458 ? 21.781 37.5 13.094 1 80.62 458 ILE B CA 1
ATOM 11146 C C . ILE B 1 458 ? 23.312 37.5 13.164 1 80.62 458 ILE B C 1
ATOM 11148 O O . ILE B 1 458 ? 23.922 36.531 13.617 1 80.62 458 ILE B O 1
ATOM 11152 N N . LEU B 1 459 ? 23.938 38.562 12.75 1 85.06 459 LEU B N 1
ATOM 11153 C CA . LEU B 1 459 ? 25.391 38.625 12.797 1 85.06 459 LEU B CA 1
ATOM 11154 C C . LEU B 1 459 ? 25.891 38.656 14.242 1 85.06 459 LEU B C 1
ATOM 11156 O O . LEU B 1 459 ? 26.938 38.062 14.562 1 85.06 459 LEU B O 1
ATOM 11160 N N . VAL B 1 460 ? 25.172 39.312 15.094 1 78.81 460 VAL B N 1
ATOM 11161 C CA . VAL B 1 460 ? 25.547 39.312 16.5 1 78.81 460 VAL B CA 1
ATOM 11162 C C . VAL B 1 460 ? 25.391 37.938 17.094 1 78.81 460 VAL B C 1
ATOM 11164 O O . VAL B 1 460 ? 26.266 37.469 17.844 1 78.81 460 VAL B O 1
ATOM 11167 N N . ALA B 1 461 ? 24.344 37.344 16.734 1 78.5 461 ALA B N 1
ATOM 11168 C CA . ALA B 1 461 ? 24.141 36 17.219 1 78.5 461 ALA B CA 1
ATOM 11169 C C . ALA B 1 461 ? 25.234 35.062 16.703 1 78.5 461 ALA B C 1
ATOM 11171 O O . ALA B 1 461 ? 25.75 34.219 17.453 1 78.5 461 ALA B O 1
ATOM 11172 N N . LEU B 1 462 ? 25.531 35.156 15.445 1 87.38 462 LEU B N 1
ATOM 11173 C CA . LEU B 1 462 ? 26.578 34.344 14.859 1 87.38 462 LEU B CA 1
ATOM 11174 C C . LEU B 1 462 ? 27.938 34.656 15.508 1 87.38 462 LEU B C 1
ATOM 11176 O O . LEU B 1 462 ? 28.719 33.719 15.773 1 87.38 462 LEU B O 1
ATOM 11180 N N . GLY B 1 463 ? 28.203 35.906 15.742 1 87.5 463 GLY B N 1
ATOM 11181 C CA . GLY B 1 463 ? 29.438 36.312 16.391 1 87.5 463 GLY B CA 1
ATOM 11182 C C . GLY B 1 463 ? 29.594 35.75 17.797 1 87.5 463 GLY B C 1
ATOM 11183 O O . GLY B 1 463 ? 30.672 35.312 18.188 1 87.5 463 GLY B O 1
ATOM 11184 N N . ARG B 1 464 ? 28.531 35.656 18.469 1 83.88 464 ARG B N 1
ATOM 11185 C CA . ARG B 1 464 ? 28.578 35.125 19.828 1 83.88 464 ARG B CA 1
ATOM 11186 C C . ARG B 1 464 ? 28.781 33.625 19.844 1 83.88 464 ARG B C 1
ATOM 11188 O O . ARG B 1 464 ? 29.516 33.094 20.672 1 83.88 464 ARG B O 1
ATOM 11195 N N . LYS B 1 465 ? 28.109 33.031 18.984 1 86.94 465 LYS B N 1
ATOM 11196 C CA . LYS B 1 465 ? 28.297 31.594 18.922 1 86.94 465 LYS B CA 1
ATOM 11197 C C . LYS B 1 465 ? 29.703 31.234 18.453 1 86.94 465 LYS B C 1
ATOM 11199 O O . LYS B 1 465 ? 30.297 30.266 18.922 1 86.94 465 LYS B O 1
ATOM 11204 N N . LEU B 1 466 ? 30.141 31.969 17.516 1 91.12 466 LEU B N 1
ATOM 11205 C CA . LEU B 1 466 ? 31.516 31.734 17.078 1 91.12 466 LEU B CA 1
ATOM 11206 C C . LEU B 1 466 ? 32.5 32.031 18.188 1 91.12 466 LEU B C 1
ATOM 11208 O O . LEU B 1 466 ? 33.562 31.375 18.297 1 91.12 466 LEU B O 1
ATOM 11212 N N . LEU B 1 467 ? 32.188 32.969 19.062 1 89.44 467 LEU B N 1
ATOM 11213 C CA . LEU B 1 467 ? 33.062 33.312 20.203 1 89.44 467 LEU B CA 1
ATOM 11214 C C . LEU B 1 467 ? 33.219 32.094 21.125 1 89.44 467 LEU B C 1
ATOM 11216 O O . LEU B 1 467 ? 34.312 31.828 21.625 1 89.44 467 LEU B O 1
ATOM 11220 N N . ARG B 1 468 ? 32.125 31.406 21.312 1 87.69 468 ARG B N 1
ATOM 11221 C CA . ARG B 1 468 ? 32.219 30.203 22.156 1 87.69 468 ARG B CA 1
ATOM 11222 C C . ARG B 1 468 ? 33.156 29.172 21.547 1 87.69 468 ARG B C 1
ATOM 11224 O O . ARG B 1 468 ? 33.906 28.5 22.266 1 87.69 468 ARG B O 1
ATOM 11231 N N . LEU B 1 469 ? 33.062 29.062 20.297 1 90.94 469 LEU B N 1
ATOM 11232 C CA . LEU B 1 469 ? 33.938 28.125 19.609 1 90.94 469 LEU B CA 1
ATOM 11233 C C . LEU B 1 469 ? 35.406 28.594 19.719 1 90.94 469 LEU B C 1
ATOM 11235 O O . LEU B 1 469 ? 36.312 27.797 19.938 1 90.94 469 LEU B O 1
ATOM 11239 N N . LEU B 1 470 ? 35.656 29.891 19.641 1 89.88 470 LEU B N 1
ATOM 11240 C CA . LEU B 1 470 ? 37 30.438 19.703 1 89.88 470 LEU B CA 1
ATOM 11241 C C . LEU B 1 470 ? 37.594 30.25 21.094 1 89.88 470 LEU B C 1
ATOM 11243 O O . LEU B 1 470 ? 38.781 29.859 21.234 1 89.88 470 LEU B O 1
ATOM 11247 N N . ILE B 1 471 ? 36.75 30.453 22.078 1 88.44 471 ILE B N 1
ATOM 11248 C CA . ILE B 1 471 ? 37.25 30.297 23.438 1 88.44 471 ILE B CA 1
ATOM 11249 C C . ILE B 1 471 ? 37.594 28.828 23.703 1 88.44 471 ILE B C 1
ATOM 11251 O O . ILE B 1 471 ? 38.625 28.531 24.312 1 88.44 471 ILE B O 1
ATOM 11255 N N . TYR B 1 472 ? 36.781 28.047 23.219 1 88.75 472 TYR B N 1
ATOM 11256 C CA . TYR B 1 472 ? 37 26.625 23.438 1 88.75 472 TYR B CA 1
ATOM 11257 C C . TYR B 1 472 ? 38.281 26.172 22.734 1 88.75 472 TYR B C 1
ATOM 11259 O O . TYR B 1 472 ? 39.062 25.422 23.297 1 88.75 472 TYR B O 1
ATOM 11267 N N . LEU B 1 473 ? 38.5 26.562 21.516 1 88.06 473 LEU B N 1
ATOM 11268 C CA . LEU B 1 473 ? 39.688 26.156 20.75 1 88.06 473 LEU B CA 1
ATOM 11269 C C . LEU B 1 473 ? 40.969 26.766 21.328 1 88.06 473 LEU B C 1
ATOM 11271 O O . LEU B 1 473 ? 42 26.109 21.328 1 88.06 473 LEU B O 1
ATOM 11275 N N . ASP B 1 474 ? 40.844 27.922 21.844 1 83.12 474 ASP B N 1
ATOM 11276 C CA . ASP B 1 474 ? 42.031 28.578 22.406 1 83.12 474 ASP B CA 1
ATOM 11277 C C . ASP B 1 474 ? 42.406 27.953 23.734 1 83.12 474 ASP B C 1
ATOM 11279 O O . ASP B 1 474 ? 43.594 27.844 24.047 1 83.12 474 ASP B O 1
ATOM 11283 N N . ASP B 1 475 ? 41.406 27.594 24.469 1 79.12 475 ASP B N 1
ATOM 11284 C CA . ASP B 1 475 ? 41.688 26.938 25.734 1 79.12 475 ASP B CA 1
ATOM 11285 C C . ASP B 1 475 ? 42.406 25.609 25.531 1 79.12 475 ASP B C 1
ATOM 11287 O O . ASP B 1 475 ? 43.281 25.234 26.297 1 79.12 475 ASP B O 1
ATOM 11291 N N . ARG B 1 476 ? 42.094 24.969 24.5 1 78.56 476 ARG B N 1
ATOM 11292 C CA . ARG B 1 476 ? 42.625 23.641 24.266 1 78.56 476 ARG B CA 1
ATOM 11293 C C . ARG B 1 476 ? 43.938 23.688 23.469 1 78.56 476 ARG B C 1
ATOM 11295 O O . ARG B 1 476 ? 44.688 22.703 23.422 1 78.56 476 ARG B O 1
ATOM 11302 N N . HIS B 1 477 ? 44.094 24.766 22.781 1 75.31 477 HIS B N 1
ATOM 11303 C CA . HIS B 1 477 ? 45.312 24.906 21.984 1 75.31 477 HIS B CA 1
ATOM 11304 C C . HIS B 1 477 ? 46.562 24.781 22.859 1 75.31 477 HIS B C 1
ATOM 11306 O O . HIS B 1 477 ? 47.594 24.281 22.422 1 75.31 477 HIS B O 1
ATOM 11312 N N . ALA B 1 478 ? 46.438 25.078 24.219 1 68.94 478 ALA B N 1
ATOM 11313 C CA . ALA B 1 478 ? 47.594 25.078 25.094 1 68.94 478 ALA B CA 1
ATOM 11314 C C . ALA B 1 478 ? 47.844 23.688 25.656 1 68.94 478 ALA B C 1
ATOM 11316 O O . ALA B 1 478 ? 48.875 23.438 26.281 1 68.94 478 ALA B O 1
ATOM 11317 N N . ARG B 1 479 ? 47 22.781 25.203 1 75.12 479 ARG B N 1
ATOM 11318 C CA . ARG B 1 479 ? 47.156 21.453 25.797 1 75.12 479 ARG B CA 1
ATOM 11319 C C . ARG B 1 479 ? 48.094 20.594 24.953 1 75.12 479 ARG B C 1
ATOM 11321 O O . ARG B 1 479 ? 48.062 20.641 23.719 1 75.12 479 ARG B O 1
ATOM 11328 N N . PRO B 1 480 ? 48.938 19.844 25.656 1 73.38 480 PRO B N 1
ATOM 11329 C CA . PRO B 1 480 ? 49.844 18.953 24.922 1 73.38 480 PRO B CA 1
ATOM 11330 C C . PRO B 1 480 ? 49.125 17.75 24.312 1 73.38 480 PRO B C 1
ATOM 11332 O O . PRO B 1 480 ? 48.062 17.359 24.797 1 73.38 480 PRO B O 1
ATOM 11335 N N . LYS B 1 481 ? 49.656 17.234 23.266 1 79.19 481 LYS B N 1
ATOM 11336 C CA . LYS B 1 481 ? 49.125 16.062 22.594 1 79.19 481 LYS B CA 1
ATOM 11337 C C . LYS B 1 481 ? 49.25 14.812 23.453 1 79.19 481 LYS B C 1
ATOM 11339 O O . LYS B 1 481 ? 50.25 14.648 24.172 1 79.19 481 LYS B O 1
ATOM 11344 N N . GLN B 1 482 ? 48.188 14.117 23.641 1 79.12 482 GLN B N 1
ATOM 11345 C CA . GLN B 1 482 ? 48.188 12.867 24.375 1 79.12 482 GLN B CA 1
ATOM 11346 C C . GLN B 1 482 ? 47.625 11.727 23.531 1 79.12 482 GLN B C 1
ATOM 11348 O O . GLN B 1 482 ? 46.969 11.961 22.516 1 79.12 482 GLN B O 1
ATOM 11353 N N . LEU B 1 483 ? 48.062 10.523 23.875 1 81.06 483 LEU B N 1
ATOM 11354 C CA . LEU B 1 483 ? 47.531 9.328 23.234 1 81.06 483 LEU B CA 1
ATOM 11355 C C . LEU B 1 483 ? 46.125 9.055 23.688 1 81.06 483 LEU B C 1
ATOM 11357 O O . LEU B 1 483 ? 45.875 8.914 24.891 1 81.06 483 LEU B O 1
ATOM 11361 N N . ILE B 1 484 ? 45.281 9.211 22.766 1 81.81 484 ILE B N 1
ATOM 11362 C CA . ILE B 1 484 ? 43.875 9 23.078 1 81.81 484 ILE B CA 1
ATOM 11363 C C . ILE B 1 484 ? 43.469 7.59 22.656 1 81.81 484 ILE B C 1
ATOM 11365 O O . ILE B 1 484 ? 43.594 7.219 21.484 1 81.81 484 ILE B O 1
ATOM 11369 N N . ALA B 1 485 ? 43.094 6.754 23.594 1 77.25 485 ALA B N 1
ATOM 11370 C CA . ALA B 1 485 ? 42.594 5.398 23.312 1 77.25 485 ALA B CA 1
ATOM 11371 C C . ALA B 1 485 ? 41.094 5.359 23.234 1 77.25 485 ALA B C 1
ATOM 11373 O O . ALA B 1 485 ? 40.406 6.125 23.922 1 77.25 485 ALA B O 1
ATOM 11374 N N . PRO B 1 486 ? 40.531 4.602 22.203 1 78.06 486 PRO B N 1
ATOM 11375 C CA . PRO B 1 486 ? 39.094 4.492 22.094 1 78.06 486 PRO B CA 1
ATOM 11376 C C . PRO B 1 486 ? 38.438 3.904 23.344 1 78.06 486 PRO B C 1
ATOM 11378 O O . PRO B 1 486 ? 39.094 3.152 24.078 1 78.06 486 PRO B O 1
ATOM 11381 N N . ASN B 1 487 ? 37.25 4.336 23.594 1 70.5 487 ASN B N 1
ATOM 11382 C CA . ASN B 1 487 ? 36.531 3.955 24.812 1 70.5 487 ASN B CA 1
ATOM 11383 C C . ASN B 1 487 ? 36.25 2.455 24.859 1 70.5 487 ASN B C 1
ATOM 11385 O O . ASN B 1 487 ? 36.094 1.882 25.938 1 70.5 487 ASN B O 1
ATOM 11389 N N . PHE B 1 488 ? 36.25 1.838 23.656 1 69.44 488 PHE B N 1
ATOM 11390 C CA . PHE B 1 488 ? 35.875 0.43 23.672 1 69.44 488 PHE B CA 1
ATOM 11391 C C . PHE B 1 488 ? 37 -0.427 24.266 1 69.44 488 PHE B C 1
ATOM 11393 O O . PHE B 1 488 ? 36.75 -1.57 24.656 1 69.44 488 PHE B O 1
ATOM 11400 N N . LEU B 1 489 ? 38.219 0.189 24.297 1 65.81 489 LEU B N 1
ATOM 11401 C CA . LEU B 1 489 ? 39.344 -0.591 24.828 1 65.81 489 LEU B CA 1
ATOM 11402 C C . LEU B 1 489 ? 39.312 -0.62 26.359 1 65.81 489 LEU B C 1
ATOM 11404 O O . LEU B 1 489 ? 39.938 -1.46 26.984 1 65.81 489 LEU B O 1
ATOM 11408 N N . PHE B 1 490 ? 38.344 0.246 26.797 1 66.94 490 PHE B N 1
ATOM 11409 C CA . PHE B 1 490 ? 38.25 0.246 28.25 1 66.94 490 PHE B CA 1
ATOM 11410 C C . PHE B 1 490 ? 37.125 -0.662 28.719 1 66.94 490 PHE B C 1
ATOM 11412 O O . PHE B 1 490 ? 36.062 -0.681 28.125 1 66.94 490 PHE B O 1
ATOM 11419 N N . PRO B 1 491 ? 37.438 -1.601 29.562 1 66.12 491 PRO B N 1
ATOM 11420 C CA . PRO B 1 491 ? 36.438 -2.549 30.047 1 66.12 491 PRO B CA 1
ATOM 11421 C C . PRO B 1 491 ? 35.156 -1.86 30.547 1 66.12 491 PRO B C 1
ATOM 11423 O O . PRO B 1 491 ? 34.094 -2.455 30.531 1 66.12 491 PRO B O 1
ATOM 11426 N N . ARG B 1 492 ? 35.281 -0.701 30.875 1 63.44 492 ARG B N 1
ATOM 11427 C CA . ARG B 1 492 ? 34.125 0.001 31.406 1 63.44 492 ARG B CA 1
ATOM 11428 C C . ARG B 1 492 ? 33.062 0.229 30.328 1 63.44 492 ARG B C 1
ATOM 11430 O O . ARG B 1 492 ? 31.875 0.239 30.609 1 63.44 492 ARG B O 1
ATOM 11437 N N . TYR B 1 493 ? 33.5 0.41 29.125 1 63.72 493 TYR B N 1
ATOM 11438 C CA . TYR B 1 493 ? 32.594 0.627 28 1 63.72 493 TYR B CA 1
ATOM 11439 C C . TYR B 1 493 ? 31.703 -0.593 27.766 1 63.72 493 TYR B C 1
ATOM 11441 O O . TYR B 1 493 ? 30.5 -0.462 27.547 1 63.72 493 TYR B O 1
ATOM 11449 N N . TRP B 1 494 ? 32.312 -1.722 27.859 1 64.06 494 TRP B N 1
ATOM 11450 C CA . TRP B 1 494 ? 31.578 -2.951 27.609 1 64.06 494 TRP B CA 1
ATOM 11451 C C . TRP B 1 494 ? 30.641 -3.264 28.766 1 64.06 494 TRP B C 1
ATOM 11453 O O . TRP B 1 494 ? 29.531 -3.756 28.562 1 64.06 494 TRP B O 1
ATOM 11463 N N . THR B 1 495 ? 31.031 -2.902 29.875 1 62.06 495 THR B N 1
ATOM 11464 C CA . THR B 1 495 ? 30.156 -3.115 31.016 1 62.06 495 THR B CA 1
ATOM 11465 C C . THR B 1 495 ? 28.969 -2.15 30.984 1 62.06 495 THR B C 1
ATOM 11467 O O . THR B 1 495 ? 27.859 -2.518 31.359 1 62.06 495 THR B O 1
ATOM 11470 N N . SER B 1 496 ? 29.141 -1.055 30.359 1 61.31 496 SER B N 1
ATOM 11471 C CA . SER B 1 496 ? 28.062 -0.082 30.297 1 61.31 496 SER B CA 1
ATOM 11472 C C . SER B 1 496 ? 27.078 -0.421 29.172 1 61.31 496 SER B C 1
ATOM 11474 O O . SER B 1 496 ? 25.875 -0.226 29.328 1 61.31 496 SER B O 1
ATOM 11476 N N . LEU B 1 497 ? 27.562 -0.766 28.078 1 60.16 497 LEU B N 1
ATOM 11477 C CA . LEU B 1 497 ? 26.719 -1.168 26.953 1 60.16 497 LEU B CA 1
ATOM 11478 C C . LEU B 1 497 ? 25.812 -2.332 27.359 1 60.16 497 LEU B C 1
ATOM 11480 O O . LEU B 1 497 ? 24.641 -2.369 26.969 1 60.16 497 LEU B O 1
ATOM 11484 N N . TRP B 1 498 ? 26.469 -3.322 27.984 1 55.56 498 TRP B N 1
A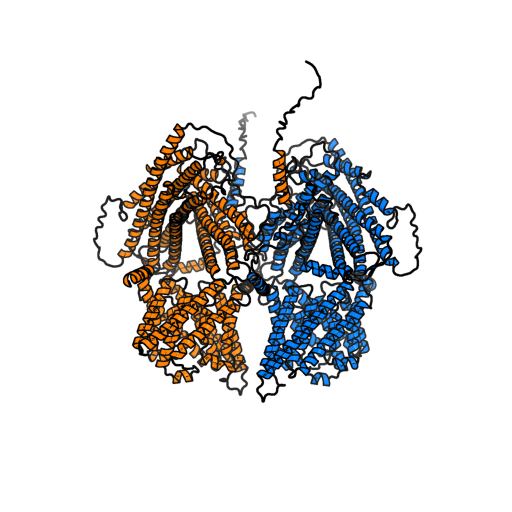TOM 11485 C CA . TRP B 1 498 ? 25.672 -4.445 28.469 1 55.56 498 TRP B CA 1
ATOM 11486 C C . TRP B 1 498 ? 24.656 -3.994 29.516 1 55.56 498 TRP B C 1
ATOM 11488 O O . TRP B 1 498 ? 23.516 -4.457 29.531 1 55.56 498 TRP B O 1
ATOM 11498 N N . HIS B 1 499 ? 25.062 -3.119 30.219 1 53.69 499 HIS B N 1
ATOM 11499 C CA . HIS B 1 499 ? 24.172 -2.625 31.266 1 53.69 499 HIS B CA 1
ATOM 11500 C C . HIS B 1 499 ? 23.062 -1.756 30.688 1 53.69 499 HIS B C 1
ATOM 11502 O O . HIS B 1 499 ? 21.922 -1.814 31.141 1 53.69 499 HIS B O 1
ATOM 11508 N N . SER B 1 500 ? 23.375 -0.914 29.766 1 53.91 500 SER B N 1
ATOM 11509 C CA . SER B 1 500 ? 22.359 -0.034 29.188 1 53.91 500 SER B CA 1
ATOM 11510 C C . SER B 1 500 ? 21.359 -0.818 28.344 1 53.91 500 SER B C 1
ATOM 11512 O O . SER B 1 500 ? 20.172 -0.515 28.359 1 53.91 500 SER B O 1
ATOM 11514 N N . LYS B 1 501 ? 21.812 -1.668 27.453 1 51.28 501 LYS B N 1
ATOM 11515 C CA . LYS B 1 501 ? 20.891 -2.49 26.688 1 51.28 501 LYS B CA 1
ATOM 11516 C C . LYS B 1 501 ? 20.031 -3.371 27.594 1 51.28 501 LYS B C 1
ATOM 11518 O O . LYS B 1 501 ? 18.844 -3.572 27.344 1 51.28 501 LYS B O 1
ATOM 11523 N N . LEU B 1 502 ? 20.641 -4.121 28.516 1 44.06 502 LEU B N 1
ATOM 11524 C CA . LEU B 1 502 ? 19.922 -4.957 29.469 1 44.06 502 LEU B CA 1
ATOM 11525 C C . LEU B 1 502 ? 19.109 -4.098 30.438 1 44.06 502 LEU B C 1
ATOM 11527 O O . LEU B 1 502 ? 18 -4.48 30.828 1 44.06 502 LEU B O 1
ATOM 11531 N N . PHE B 1 503 ? 19.734 -3.119 31.047 1 39.91 503 PHE B N 1
ATOM 11532 C CA . PHE B 1 503 ? 19.047 -2.35 32.062 1 39.91 503 PHE B CA 1
ATOM 11533 C C . PHE B 1 503 ? 18.484 -1.057 31.5 1 39.91 503 PHE B C 1
ATOM 11535 O O . PHE B 1 503 ? 18.75 0.029 32.031 1 39.91 503 PHE B O 1
ATOM 11542 N N . SER B 1 504 ? 18.453 -1.071 30.234 1 42.75 504 SER B N 1
ATOM 11543 C CA . SER B 1 504 ? 17.828 0.153 29.734 1 42.75 504 SER B CA 1
ATOM 11544 C C . SER B 1 504 ? 16.531 0.462 30.469 1 42.75 504 SER B C 1
ATOM 11546 O O . SER B 1 504 ? 15.859 1.446 30.156 1 42.75 504 SER B O 1
ATOM 11548 N N . ARG B 1 505 ? 16.109 -0.536 31.281 1 38.75 505 ARG B N 1
ATOM 11549 C CA . ARG B 1 505 ? 14.906 -0.263 32.062 1 38.75 505 ARG B CA 1
ATOM 11550 C C . ARG B 1 505 ? 15.117 0.918 33 1 38.75 505 ARG B C 1
ATOM 11552 O O . ARG B 1 505 ? 14.203 1.317 33.719 1 38.75 505 ARG B O 1
ATOM 11559 N N . ASP B 1 506 ? 16.328 0.987 33.469 1 33.72 506 ASP B N 1
ATOM 11560 C CA . ASP B 1 506 ? 16.406 1.96 34.531 1 33.72 506 ASP B CA 1
ATOM 11561 C C . ASP B 1 506 ? 16.109 3.371 34.031 1 33.72 506 ASP B C 1
ATOM 11563 O O . ASP B 1 506 ? 17.031 4.074 33.594 1 33.72 506 ASP B O 1
ATOM 11567 N N . ILE B 1 507 ? 15.242 3.488 33.219 1 34.12 507 ILE B N 1
ATOM 11568 C CA . ILE B 1 507 ? 14.711 4.84 33.312 1 34.12 507 ILE B CA 1
ATOM 11569 C C . ILE B 1 507 ? 14.602 5.242 34.781 1 34.12 507 ILE B C 1
ATOM 11571 O O . ILE B 1 507 ? 13.766 4.707 35.5 1 34.12 507 ILE B O 1
ATOM 11575 N N . ARG B 1 508 ? 15.672 5.262 35.562 1 32.31 508 ARG B N 1
ATOM 11576 C CA . ARG B 1 508 ? 15.602 5.969 36.844 1 32.31 508 ARG B CA 1
ATOM 11577 C C . ARG B 1 508 ? 14.633 7.145 36.75 1 32.31 508 ARG B C 1
ATOM 11579 O O . ARG B 1 508 ? 14.68 7.93 35.812 1 32.31 508 ARG B O 1
ATOM 11586 N N . LYS B 1 509 ? 13.586 7.043 37.5 1 34.72 509 LYS B N 1
ATOM 11587 C CA . LYS B 1 509 ? 12.758 8.117 38.031 1 34.72 509 LYS B CA 1
ATOM 11588 C C . LYS B 1 509 ? 13.617 9.281 38.531 1 34.72 509 LYS B C 1
ATOM 11590 O O . LYS B 1 509 ? 14.125 9.25 39.656 1 34.72 509 LYS B O 1
ATOM 11595 N N . ARG B 1 510 ? 14.648 9.734 37.906 1 32.31 510 ARG B N 1
ATOM 11596 C CA . ARG B 1 510 ? 15.242 10.938 38.469 1 32.31 510 ARG B CA 1
ATOM 11597 C C . ARG B 1 510 ? 14.172 11.844 39.094 1 32.31 510 ARG B C 1
ATOM 11599 O O . ARG B 1 510 ? 13.008 11.781 38.688 1 32.31 510 ARG B O 1
ATOM 11606 N N . ASP B 1 511 ? 14.586 12.852 40.031 1 29.67 511 ASP B N 1
ATOM 11607 C CA . ASP B 1 511 ? 13.891 13.805 40.875 1 29.67 511 ASP B CA 1
ATOM 11608 C C . ASP B 1 511 ? 12.789 14.539 40.125 1 29.67 511 ASP B C 1
ATOM 11610 O O . ASP B 1 511 ? 12.758 14.508 38.906 1 29.67 511 ASP B O 1
ATOM 11614 N N . GLY B 1 512 ? 12.023 15.57 40.906 1 31.39 512 GLY B N 1
ATOM 11615 C CA . GLY B 1 512 ? 10.867 16.453 40.844 1 31.39 512 GLY B CA 1
ATOM 11616 C C . GLY B 1 512 ? 10.852 17.297 39.562 1 31.39 512 GLY B C 1
ATOM 11617 O O . GLY B 1 512 ? 10.109 18.266 39.469 1 31.39 512 GLY B O 1
ATOM 11618 N N . GLY B 1 513 ? 11.992 17.5 38.844 1 32.91 513 GLY B N 1
ATOM 11619 C CA . GLY B 1 513 ? 11.828 18.5 37.781 1 32.91 513 GLY B CA 1
ATOM 11620 C C . GLY B 1 513 ? 10.922 18.031 36.656 1 32.91 513 GLY B C 1
ATOM 11621 O O . GLY B 1 513 ? 10.602 16.859 36.562 1 32.91 513 GLY B O 1
ATOM 11622 N N . PRO B 1 514 ? 10.172 19.016 36 1 35.75 514 PRO B N 1
ATOM 11623 C CA . PRO B 1 514 ? 9.188 18.781 34.938 1 35.75 514 PRO B CA 1
ATOM 11624 C C . PRO B 1 514 ? 9.727 17.891 33.812 1 35.75 514 PRO B C 1
ATOM 11626 O O . PRO B 1 514 ? 10.797 18.156 33.281 1 35.75 514 PRO B O 1
ATOM 11629 N N . ARG B 1 515 ? 9.688 16.625 33.938 1 40.91 515 ARG B N 1
ATOM 11630 C CA . ARG B 1 515 ? 10.078 15.617 32.969 1 40.91 515 ARG B CA 1
ATOM 11631 C C . ARG B 1 515 ? 9.43 15.883 31.609 1 40.91 515 ARG B C 1
ATOM 11633 O O . ARG B 1 515 ? 8.211 16.078 31.531 1 40.91 515 ARG B O 1
ATOM 11640 N N . VAL B 1 516 ? 10.094 16.484 30.609 1 46.06 516 VAL B N 1
ATOM 11641 C CA . VAL B 1 516 ? 9.641 16.609 29.219 1 46.06 516 VAL B CA 1
ATOM 11642 C C . VAL B 1 516 ? 9.562 15.234 28.578 1 46.06 516 VAL B C 1
ATOM 11644 O O . VAL B 1 516 ? 10.586 14.562 28.406 1 46.06 516 VAL B O 1
ATOM 11647 N N . GLU B 1 517 ? 8.617 14.359 28.953 1 45.81 517 GLU B N 1
ATOM 11648 C CA . GLU B 1 517 ? 8.531 13.07 28.266 1 45.81 517 GLU B CA 1
ATOM 11649 C C . GLU B 1 517 ? 7.82 13.211 26.922 1 45.81 517 GLU B C 1
ATOM 11651 O O . GLU B 1 517 ? 6.777 13.859 26.844 1 45.81 517 GLU B O 1
ATOM 11656 N N . LEU B 1 518 ? 8.562 13.086 25.875 1 50.78 518 LEU B N 1
ATOM 11657 C CA . LEU B 1 518 ? 7.938 12.992 24.562 1 50.78 518 LEU B CA 1
ATOM 11658 C C . LEU B 1 518 ? 6.906 11.867 24.531 1 50.78 518 LEU B C 1
ATOM 11660 O O . LEU B 1 518 ? 7.125 10.805 25.109 1 50.78 518 LEU B O 1
ATOM 11664 N N . ASP B 1 519 ? 5.656 12.258 24.375 1 53.16 519 ASP B N 1
ATOM 11665 C CA . ASP B 1 519 ? 4.629 11.227 24.266 1 53.16 519 ASP B CA 1
ATOM 11666 C C . ASP B 1 519 ? 5.109 10.07 23.391 1 53.16 519 ASP B C 1
ATOM 11668 O O . ASP B 1 519 ? 5.805 10.281 22.391 1 53.16 519 ASP B O 1
ATOM 11672 N N . PRO B 1 520 ? 5.125 8.953 23.938 1 51.69 520 PRO B N 1
ATOM 11673 C CA . PRO B 1 520 ? 5.559 7.758 23.219 1 51.69 520 PRO B CA 1
ATOM 11674 C C . PRO B 1 520 ? 5.039 7.715 21.781 1 51.69 520 PRO B C 1
ATOM 11676 O O . PRO B 1 520 ? 5.668 7.105 20.906 1 51.69 520 PRO B O 1
ATOM 11679 N N . VAL B 1 521 ? 3.957 8.5 21.656 1 57.28 521 VAL B N 1
ATOM 11680 C CA . VAL B 1 521 ? 3.379 8.461 20.312 1 57.28 521 VAL B CA 1
ATOM 11681 C C . VAL B 1 521 ? 4.281 9.211 19.344 1 57.28 521 VAL B C 1
ATOM 11683 O O . VAL B 1 521 ? 4.281 8.922 18.141 1 57.28 521 VAL B O 1
ATOM 11686 N N . PHE B 1 522 ? 5.055 10.047 20.016 1 59.59 522 PHE B N 1
ATOM 11687 C CA . PHE B 1 522 ? 5.938 10.852 19.188 1 59.59 522 PHE B CA 1
ATOM 11688 C C . PHE B 1 522 ? 7.035 9.992 18.578 1 59.59 522 PHE B C 1
ATOM 11690 O O . PHE B 1 522 ? 7.488 10.25 17.453 1 59.59 522 PHE B O 1
ATOM 11697 N N . HIS B 1 523 ? 7.375 8.93 19.406 1 59.38 523 HIS B N 1
ATOM 11698 C CA . HIS B 1 523 ? 8.453 8.094 18.891 1 59.38 523 HIS B CA 1
ATOM 11699 C C . HIS B 1 523 ? 7.91 6.844 18.203 1 59.38 523 HIS B C 1
ATOM 11701 O O . HIS B 1 523 ? 8.438 6.414 17.188 1 59.38 523 HIS B O 1
ATOM 11707 N N . LYS B 1 524 ? 6.855 6.312 19.016 1 64.31 524 LYS B N 1
ATOM 11708 C CA . LYS B 1 524 ? 6.266 5.109 18.438 1 64.31 524 LYS B CA 1
ATOM 11709 C C . LYS B 1 524 ? 4.754 5.254 18.281 1 64.31 524 LYS B C 1
ATOM 11711 O O . LYS B 1 524 ? 4.027 5.258 19.281 1 64.31 524 LYS B O 1
ATOM 11716 N N . PRO B 1 525 ? 4.387 5.492 17.047 1 69.88 525 PRO B N 1
ATOM 11717 C CA . PRO B 1 525 ? 2.936 5.594 16.875 1 69.88 525 PRO B CA 1
ATOM 11718 C C . PRO B 1 525 ? 2.199 4.324 17.297 1 69.88 525 PRO B C 1
ATOM 11720 O O . PRO B 1 525 ? 2.746 3.225 17.188 1 69.88 525 PRO B O 1
ATOM 11723 N N . ARG B 1 526 ? 1.138 4.516 18.094 1 77.31 526 ARG B N 1
ATOM 11724 C CA . ARG B 1 526 ? 0.284 3.402 18.5 1 77.31 526 ARG B CA 1
ATOM 11725 C C . ARG B 1 526 ? -0.252 2.656 17.281 1 77.31 526 ARG B C 1
ATOM 11727 O O . ARG B 1 526 ? -0.562 3.268 16.266 1 77.31 526 ARG B O 1
ATOM 11734 N N . ASN B 1 527 ? -0.192 1.354 17.359 1 76.94 527 ASN B N 1
ATOM 11735 C CA . ASN B 1 527 ? -0.78 0.531 16.312 1 76.94 527 ASN B CA 1
ATOM 11736 C C . ASN B 1 527 ? -2.293 0.413 16.469 1 76.94 527 ASN B C 1
ATOM 11738 O O . ASN B 1 527 ? -2.775 -0.109 17.469 1 76.94 527 ASN B O 1
ATOM 11742 N N . PRO B 1 528 ? -3.051 0.963 15.57 1 84.06 528 PRO B N 1
ATOM 11743 C CA . PRO B 1 528 ? -4.512 0.934 15.688 1 84.06 528 PRO B CA 1
ATOM 11744 C C . PRO B 1 528 ? -5.082 -0.479 15.586 1 84.06 528 PRO B C 1
ATOM 11746 O O . PRO B 1 528 ? -6.23 -0.712 15.977 1 84.06 528 PRO B O 1
ATOM 11749 N N . ASP B 1 529 ? -4.297 -1.484 15.156 1 82.94 529 ASP B N 1
ATOM 11750 C CA . ASP B 1 529 ? -4.828 -2.824 14.922 1 82.94 529 ASP B CA 1
ATOM 11751 C C . ASP B 1 529 ? -4.547 -3.738 16.109 1 82.94 529 ASP B C 1
ATOM 11753 O O . ASP B 1 529 ? -5.176 -4.789 16.25 1 82.94 529 ASP B O 1
ATOM 11757 N N . HIS B 1 530 ? -3.502 -3.371 16.938 1 83.44 530 HIS B N 1
ATOM 11758 C CA . HIS B 1 530 ? -3.152 -4.25 18.047 1 83.44 530 HIS B CA 1
ATOM 11759 C C . HIS B 1 530 ? -2.842 -3.445 19.297 1 83.44 530 HIS B C 1
ATOM 11761 O O . HIS B 1 530 ? -2.168 -2.414 19.234 1 83.44 530 HIS B O 1
ATOM 11767 N N . LEU B 1 531 ? -3.373 -3.877 20.406 1 83.31 531 LEU B N 1
ATOM 11768 C CA . LEU B 1 531 ? -2.99 -3.361 21.719 1 83.31 531 LEU B CA 1
ATOM 11769 C C . LEU B 1 531 ? -1.634 -3.91 22.141 1 83.31 531 LEU B C 1
ATOM 11771 O O . LEU B 1 531 ? -1.159 -4.902 21.578 1 83.31 531 LEU B O 1
ATOM 11775 N N . PRO B 1 532 ? -0.91 -3.203 22.906 1 81.88 532 PRO B N 1
ATOM 11776 C CA . PRO B 1 532 ? 0.372 -3.736 23.359 1 81.88 532 PRO B CA 1
ATOM 11777 C C . PRO B 1 532 ? 0.232 -5.098 24.047 1 81.88 532 PRO B C 1
ATOM 11779 O O . PRO B 1 532 ? -0.81 -5.395 24.641 1 81.88 532 PRO B O 1
ATOM 11782 N N . ALA B 1 533 ? 1.262 -5.992 23.875 1 82.81 533 ALA B N 1
ATOM 11783 C CA . ALA B 1 533 ? 1.237 -7.371 24.359 1 82.81 533 ALA B CA 1
ATOM 11784 C C . ALA B 1 533 ? 1.108 -7.422 25.875 1 82.81 533 ALA B C 1
ATOM 11786 O O . ALA B 1 533 ? 1.863 -6.758 26.594 1 82.81 533 ALA B O 1
ATOM 11787 N N . ALA B 1 534 ? 0.043 -8 26.391 1 79.06 534 ALA B N 1
ATOM 11788 C CA . ALA B 1 534 ? -0.196 -8.141 27.828 1 79.06 534 ALA B CA 1
ATOM 11789 C C . ALA B 1 534 ? 0.428 -9.43 28.359 1 79.06 534 ALA B C 1
ATOM 11791 O O . ALA B 1 534 ? 0.847 -9.484 29.516 1 79.06 534 ALA B O 1
ATOM 11792 N N . ASN B 1 535 ? 0.583 -10.523 27.453 1 85.06 535 ASN B N 1
ATOM 11793 C CA . ASN B 1 535 ? 1.063 -11.844 27.859 1 85.06 535 ASN B CA 1
ATOM 11794 C C . ASN B 1 535 ? 2.227 -12.305 26.984 1 85.06 535 ASN B C 1
ATOM 11796 O O . ASN B 1 535 ? 2.535 -11.68 25.969 1 85.06 535 ASN B O 1
ATOM 11800 N N . THR B 1 536 ? 2.932 -13.383 27.406 1 84.5 536 THR B N 1
ATOM 11801 C CA . THR B 1 536 ? 4.086 -13.922 26.703 1 84.5 536 THR B CA 1
ATOM 11802 C C . THR B 1 536 ? 3.664 -14.539 25.375 1 84.5 536 THR B C 1
ATOM 11804 O O . THR B 1 536 ? 4.406 -14.477 24.391 1 84.5 536 THR B O 1
ATOM 11807 N N . VAL B 1 537 ? 2.496 -15.125 25.406 1 83.31 537 VAL B N 1
ATOM 11808 C CA . VAL B 1 537 ? 2.025 -15.727 24.172 1 83.31 537 VAL B CA 1
ATOM 11809 C C . VAL B 1 537 ? 1.768 -14.633 23.141 1 83.31 537 VAL B C 1
ATOM 11811 O O . VAL B 1 537 ? 2.084 -14.797 21.953 1 83.31 537 VAL B O 1
ATOM 11814 N N . GLU B 1 538 ? 1.33 -13.594 23.688 1 86.31 538 GLU B N 1
ATOM 11815 C CA . GLU B 1 538 ? 1.089 -12.477 22.781 1 86.31 538 GLU B CA 1
ATOM 11816 C C . GLU B 1 538 ? 2.4 -11.844 22.328 1 86.31 538 GLU B C 1
ATOM 11818 O O . GLU B 1 538 ? 2.492 -11.336 21.219 1 86.31 538 GLU B O 1
ATOM 11823 N N . ALA B 1 539 ? 3.354 -11.961 23.109 1 86.56 539 ALA B N 1
ATOM 11824 C CA . ALA B 1 539 ? 4.641 -11.391 22.734 1 86.56 539 ALA B CA 1
ATOM 11825 C C . ALA B 1 539 ? 5.312 -12.227 21.656 1 86.56 539 ALA B C 1
ATOM 11827 O O . ALA B 1 539 ? 5.938 -11.68 20.734 1 86.56 539 ALA B O 1
ATOM 11828 N N . VAL B 1 540 ? 5.207 -13.562 21.828 1 84.88 540 VAL B N 1
ATOM 11829 C CA . VAL B 1 540 ? 5.742 -14.445 20.797 1 84.88 540 VAL B CA 1
ATOM 11830 C C . VAL B 1 540 ? 4.961 -14.25 19.5 1 84.88 540 VAL B C 1
ATOM 11832 O O . VAL B 1 540 ? 5.539 -14.266 18.406 1 84.88 540 VAL B O 1
ATOM 11835 N N . GLY B 1 541 ? 3.709 -14.07 19.703 1 83.44 541 GLY B N 1
ATOM 11836 C CA . GLY B 1 541 ? 2.887 -13.797 18.547 1 83.44 541 GLY B CA 1
ATOM 11837 C C . GLY B 1 541 ? 3.273 -12.516 17.828 1 83.44 541 GLY B C 1
ATOM 11838 O O . GLY B 1 541 ? 3.238 -12.445 16.609 1 83.44 541 GLY B O 1
ATOM 11839 N N . ASP B 1 542 ? 3.725 -11.594 18.578 1 84.88 542 ASP B N 1
ATOM 11840 C CA . ASP B 1 542 ? 4.164 -10.336 17.984 1 84.88 542 ASP B CA 1
ATOM 11841 C C . ASP B 1 542 ? 5.457 -10.523 17.188 1 84.88 542 ASP B C 1
ATOM 11843 O O . ASP B 1 542 ? 5.676 -9.852 16.172 1 84.88 542 ASP B O 1
ATOM 11847 N N . CYS B 1 543 ? 6.215 -11.445 17.641 1 81.44 543 CYS B N 1
ATOM 11848 C CA . CYS B 1 543 ? 7.449 -11.727 16.906 1 81.44 543 CYS B CA 1
ATOM 11849 C C . CYS B 1 543 ? 7.152 -12.398 15.57 1 81.44 543 CYS B C 1
ATOM 11851 O O . CYS B 1 543 ? 7.77 -12.078 14.555 1 81.44 543 CYS B O 1
ATOM 11853 N N . ILE B 1 544 ? 6.215 -13.273 15.57 1 81.81 544 ILE B N 1
ATOM 11854 C CA . ILE B 1 544 ? 5.832 -13.953 14.344 1 81.81 544 ILE B CA 1
ATOM 11855 C C . ILE B 1 544 ? 5.172 -12.969 13.383 1 81.81 544 ILE B C 1
ATOM 11857 O O . ILE B 1 544 ? 5.371 -13.039 12.172 1 81.81 544 ILE B O 1
ATOM 11861 N N . ARG B 1 545 ? 4.523 -12.078 14.016 1 83.31 545 ARG B N 1
ATOM 11862 C CA . ARG B 1 545 ? 3.869 -11.062 13.195 1 83.31 545 ARG B CA 1
ATOM 11863 C C . ARG B 1 545 ? 4.895 -10.164 12.516 1 83.31 545 ARG B C 1
ATOM 11865 O O . ARG B 1 545 ? 4.672 -9.695 11.398 1 83.31 545 ARG B O 1
ATOM 11872 N N . LYS B 1 546 ? 5.969 -9.961 13.133 1 83.81 546 LYS B N 1
ATOM 11873 C CA . LYS B 1 546 ? 7.004 -9.125 12.531 1 83.81 546 LYS B CA 1
ATOM 11874 C C . LYS B 1 546 ? 7.582 -9.781 11.281 1 83.81 546 LYS B C 1
ATOM 11876 O O . LYS B 1 546 ? 7.941 -9.094 10.328 1 83.81 546 LYS B O 1
ATOM 11881 N N . ILE B 1 547 ? 7.609 -11.078 11.188 1 81.94 547 ILE B N 1
ATOM 11882 C CA . ILE B 1 547 ? 8.094 -11.797 10.016 1 81.94 547 ILE B CA 1
ATOM 11883 C C . ILE B 1 547 ? 7.113 -11.625 8.859 1 81.94 547 ILE B C 1
ATOM 11885 O O . ILE B 1 547 ? 7.52 -11.406 7.719 1 81.94 547 ILE B O 1
ATOM 11889 N N . SER B 1 548 ? 5.848 -11.688 9.312 1 81.81 548 SER B N 1
ATOM 11890 C CA . SER B 1 548 ? 4.828 -11.523 8.281 1 81.81 548 SER B CA 1
ATOM 11891 C C . SER B 1 548 ? 4.809 -10.094 7.742 1 81.81 548 SER B C 1
ATOM 11893 O O . SER B 1 548 ? 4.551 -9.875 6.555 1 81.81 548 SER B O 1
ATOM 11895 N N . VAL B 1 549 ? 5.191 -9.172 8.609 1 82.88 549 VAL B N 1
ATOM 11896 C CA . VAL B 1 549 ? 5.199 -7.773 8.18 1 82.88 549 VAL B CA 1
ATOM 11897 C C . VAL B 1 549 ? 6.383 -7.527 7.246 1 82.88 549 VAL B C 1
ATOM 11899 O O . VAL B 1 549 ? 6.266 -6.777 6.273 1 82.88 549 VAL B O 1
ATOM 11902 N N . VAL B 1 550 ? 7.516 -8.25 7.453 1 84.81 550 VAL B N 1
ATOM 11903 C CA . VAL B 1 550 ? 8.695 -8.109 6.602 1 84.81 550 VAL B CA 1
ATOM 11904 C C . VAL B 1 550 ? 8.398 -8.672 5.215 1 84.81 550 VAL B C 1
ATOM 11906 O O . VAL B 1 550 ? 8.812 -8.102 4.203 1 84.81 550 VAL B O 1
ATOM 11909 N N . LEU B 1 551 ? 7.57 -9.688 5.141 1 84.94 551 LEU B N 1
ATOM 11910 C CA . LEU B 1 551 ? 7.254 -10.32 3.863 1 84.94 551 LEU B CA 1
ATOM 11911 C C . LEU B 1 551 ? 6.262 -9.477 3.068 1 84.94 551 LEU B C 1
ATOM 11913 O O . LEU B 1 551 ? 6.203 -9.578 1.841 1 84.94 551 LEU B O 1
ATOM 11917 N N . ARG B 1 552 ? 5.582 -8.594 3.838 1 81.75 552 ARG B N 1
ATOM 11918 C CA . ARG B 1 552 ? 4.574 -7.766 3.184 1 81.75 552 ARG B CA 1
ATOM 11919 C C . ARG B 1 552 ? 5.172 -6.445 2.715 1 81.75 552 ARG B C 1
ATOM 11921 O O . ARG B 1 552 ? 4.605 -5.773 1.851 1 81.75 552 ARG B O 1
ATOM 11928 N N . THR B 1 553 ? 6.328 -6.18 2.996 1 83.62 553 THR B N 1
ATOM 11929 C CA . THR B 1 553 ? 6.934 -4.895 2.672 1 83.62 553 THR B CA 1
ATOM 11930 C C . THR B 1 553 ? 7.359 -4.852 1.207 1 83.62 553 THR B C 1
ATOM 11932 O O . THR B 1 553 ? 7.398 -5.883 0.537 1 83.62 553 THR B O 1
ATOM 11935 N N . GLU B 1 554 ? 7.492 -3.656 0.694 1 83.25 554 GLU B N 1
ATOM 11936 C CA . GLU B 1 554 ? 7.941 -3.432 -0.676 1 83.25 554 GLU B CA 1
ATOM 11937 C C . GLU B 1 554 ? 9.383 -3.885 -0.862 1 83.25 554 GLU B C 1
ATOM 11939 O O . GLU B 1 554 ? 9.805 -4.215 -1.976 1 83.25 554 GLU B O 1
ATOM 11944 N N . HIS B 1 555 ? 10.086 -4.02 0.211 1 88.25 555 HIS B N 1
ATOM 11945 C CA . HIS B 1 555 ? 11.469 -4.477 0.122 1 88.25 555 HIS B CA 1
ATOM 11946 C C . HIS B 1 555 ? 11.539 -5.965 -0.2 1 88.25 555 HIS B C 1
ATOM 11948 O O . HIS B 1 555 ? 12.406 -6.398 -0.966 1 88.25 555 HIS B O 1
ATOM 11954 N N . ALA B 1 556 ? 10.57 -6.676 0.354 1 89.31 556 ALA B N 1
ATOM 11955 C CA . ALA B 1 556 ? 10.523 -8.102 0.051 1 89.31 556 ALA B CA 1
ATOM 11956 C C . ALA B 1 556 ? 10.086 -8.344 -1.392 1 89.31 556 ALA B C 1
ATOM 11958 O O . ALA B 1 556 ? 10.547 -9.289 -2.037 1 89.31 556 ALA B O 1
ATOM 11959 N N . ALA B 1 557 ? 9.211 -7.477 -1.858 1 86.56 557 ALA B N 1
ATOM 11960 C CA . ALA B 1 557 ? 8.797 -7.59 -3.254 1 86.56 557 ALA B CA 1
ATOM 11961 C C . ALA B 1 557 ? 9.945 -7.266 -4.199 1 86.56 557 ALA B C 1
ATOM 11963 O O . ALA B 1 557 ? 10.102 -7.902 -5.246 1 86.56 557 ALA B O 1
ATOM 11964 N N . TYR B 1 558 ? 10.742 -6.281 -3.828 1 89.19 558 TYR B N 1
ATOM 11965 C CA . TYR B 1 558 ? 11.953 -5.984 -4.594 1 89.19 558 TYR B CA 1
ATOM 11966 C C . TYR B 1 558 ? 12.914 -7.164 -4.574 1 89.19 558 TYR B C 1
ATOM 11968 O O . TYR B 1 558 ? 13.555 -7.469 -5.586 1 89.19 558 TYR B O 1
ATOM 11976 N N . GLY B 1 559 ? 13.008 -7.797 -3.439 1 91.69 559 GLY B N 1
ATOM 11977 C CA . GLY B 1 559 ? 13.859 -8.969 -3.355 1 91.69 559 GLY B CA 1
ATOM 11978 C C . GLY B 1 559 ? 13.406 -10.109 -4.25 1 91.69 559 GLY B C 1
ATOM 11979 O O . GLY B 1 559 ? 14.227 -10.781 -4.879 1 91.69 559 GLY B O 1
ATOM 11980 N N . LEU B 1 560 ? 12.102 -10.281 -4.363 1 89.81 560 LEU B N 1
ATOM 11981 C CA . LEU B 1 560 ? 11.57 -11.328 -5.227 1 89.81 560 LEU B CA 1
ATOM 11982 C C . LEU B 1 560 ? 11.852 -11.016 -6.695 1 89.81 560 LEU B C 1
ATOM 11984 O O . LEU B 1 560 ? 12.172 -11.914 -7.477 1 89.81 560 LEU B O 1
ATOM 11988 N N . ARG B 1 561 ? 11.773 -9.773 -7.039 1 91.25 561 ARG B N 1
ATOM 11989 C CA . ARG B 1 561 ? 12.102 -9.383 -8.406 1 91.25 561 ARG B CA 1
ATOM 11990 C C . ARG B 1 561 ? 13.578 -9.617 -8.703 1 91.25 561 ARG B C 1
ATOM 11992 O O . ARG B 1 561 ? 13.938 -10.039 -9.805 1 91.25 561 ARG B O 1
ATOM 11999 N N . GLY B 1 562 ? 14.375 -9.273 -7.727 1 92.88 562 GLY B N 1
ATOM 12000 C CA . GLY B 1 562 ? 15.797 -9.523 -7.902 1 92.88 562 GLY B CA 1
ATOM 12001 C C . GLY B 1 562 ? 16.125 -10.992 -8.047 1 92.88 562 GLY B C 1
ATOM 12002 O O . GLY B 1 562 ? 16.953 -11.367 -8.891 1 92.88 562 GLY B O 1
ATOM 12003 N N . ALA B 1 563 ? 15.453 -11.812 -7.273 1 94.88 563 ALA B N 1
ATOM 12004 C CA . ALA B 1 563 ? 15.68 -13.25 -7.367 1 94.88 563 ALA B CA 1
ATOM 12005 C C . ALA B 1 563 ? 15.211 -13.797 -8.711 1 94.88 563 ALA B C 1
ATOM 12007 O O . ALA B 1 563 ? 15.867 -14.664 -9.297 1 94.88 563 ALA B O 1
ATOM 12008 N N . CYS B 1 564 ? 14.109 -13.25 -9.227 1 92.69 564 CYS B N 1
ATOM 12009 C CA . CYS B 1 564 ? 13.617 -13.68 -10.531 1 92.69 564 CYS B CA 1
ATOM 12010 C C . CYS B 1 564 ? 14.555 -13.227 -11.648 1 92.69 564 CYS B C 1
ATOM 12012 O O . CYS B 1 564 ? 14.75 -13.945 -12.633 1 92.69 564 CYS B O 1
ATOM 12014 N N . ALA B 1 565 ? 15.117 -12.062 -11.492 1 94.75 565 ALA B N 1
ATOM 12015 C CA . ALA B 1 565 ? 16.078 -11.586 -12.484 1 94.75 565 ALA B CA 1
ATOM 12016 C C . ALA B 1 565 ? 17.297 -12.5 -12.547 1 94.75 565 ALA B C 1
ATOM 12018 O O . ALA B 1 565 ? 17.734 -12.883 -13.633 1 94.75 565 ALA B O 1
ATOM 12019 N N . VAL B 1 566 ? 17.797 -12.906 -11.445 1 96.12 566 VAL B N 1
ATOM 12020 C CA . VAL B 1 566 ? 18.969 -13.766 -11.391 1 96.12 566 VAL B CA 1
ATOM 12021 C C . VAL B 1 566 ? 18.625 -15.156 -11.93 1 96.12 566 VAL B C 1
ATOM 12023 O O . VAL B 1 566 ? 19.375 -15.734 -12.711 1 96.12 566 VAL B O 1
ATOM 12026 N N . MET B 1 567 ? 17.422 -15.617 -11.594 1 94.5 567 MET B N 1
ATOM 12027 C CA . MET B 1 567 ? 17.062 -16.969 -11.977 1 94.5 567 MET B CA 1
ATOM 12028 C C . MET B 1 567 ? 16.688 -17.047 -13.453 1 94.5 567 MET B C 1
ATOM 12030 O O . MET B 1 567 ? 16.688 -18.125 -14.055 1 94.5 567 MET B O 1
ATOM 12034 N N . THR B 1 568 ? 16.391 -15.906 -14.094 1 93.06 568 THR B N 1
ATOM 12035 C CA . THR B 1 568 ? 16.141 -15.891 -15.523 1 93.06 568 THR B CA 1
ATOM 12036 C C . THR B 1 568 ? 17.359 -16.359 -16.297 1 93.06 568 THR B C 1
ATOM 12038 O O . THR B 1 568 ? 17.25 -17.047 -17.312 1 93.06 568 THR B O 1
ATOM 12041 N N . ILE B 1 569 ? 18.5 -16.016 -15.797 1 94.88 569 ILE B N 1
ATOM 12042 C CA . ILE B 1 569 ? 19.734 -16.406 -16.469 1 94.88 569 ILE B CA 1
ATOM 12043 C C . ILE B 1 569 ? 20.344 -17.625 -15.781 1 94.88 569 ILE B C 1
ATOM 12045 O O . ILE B 1 569 ? 20.812 -18.547 -16.438 1 94.88 569 ILE B O 1
ATOM 12049 N N . ALA B 1 570 ? 20.234 -17.688 -14.469 1 95.5 570 ALA B N 1
ATOM 12050 C CA . ALA B 1 570 ? 20.875 -18.766 -13.703 1 95.5 570 ALA B CA 1
ATOM 12051 C C . ALA B 1 570 ? 20.234 -20.109 -14.008 1 95.5 570 ALA B C 1
ATOM 12053 O O . ALA B 1 570 ? 20.875 -21.156 -13.891 1 95.5 570 ALA B O 1
ATOM 12054 N N . ILE B 1 571 ? 18.984 -20.156 -14.438 1 91.19 571 ILE B N 1
ATOM 12055 C CA . ILE B 1 571 ? 18.266 -21.391 -14.695 1 91.19 571 ILE B CA 1
ATOM 12056 C C . ILE B 1 571 ? 18.953 -22.156 -15.836 1 91.19 571 ILE B C 1
ATOM 12058 O O . ILE B 1 571 ? 18.906 -23.375 -15.891 1 91.19 571 ILE B O 1
ATOM 12062 N N . VAL B 1 572 ? 19.688 -21.453 -16.734 1 90.75 572 VAL B N 1
ATOM 12063 C CA . VAL B 1 572 ? 20.391 -22.047 -17.859 1 90.75 572 VAL B CA 1
ATOM 12064 C C . VAL B 1 572 ? 21.531 -22.938 -17.344 1 90.75 572 VAL B C 1
ATOM 12066 O O . VAL B 1 572 ? 21.891 -23.922 -18 1 90.75 572 VAL B O 1
ATOM 12069 N N . GLY B 1 573 ? 22 -22.656 -16.141 1 91.94 573 GLY B N 1
ATOM 12070 C CA . GLY B 1 573 ? 23.109 -23.422 -15.562 1 91.94 573 GLY B CA 1
ATOM 12071 C C . GLY B 1 573 ? 22.641 -24.656 -14.805 1 91.94 573 GLY B C 1
ATOM 12072 O O . GLY B 1 573 ? 23.453 -25.516 -14.461 1 91.94 573 GLY B O 1
ATOM 12073 N N . PHE B 1 574 ? 21.281 -24.797 -14.594 1 91.5 574 PHE B N 1
ATOM 12074 C CA . PHE B 1 574 ? 20.797 -25.906 -13.766 1 91.5 574 PHE B CA 1
ATOM 12075 C C . PHE B 1 574 ? 20.016 -26.906 -14.609 1 91.5 574 PHE B C 1
ATOM 12077 O O . PHE B 1 574 ? 19.703 -28 -14.141 1 91.5 574 PHE B O 1
ATOM 12084 N N . LEU B 1 575 ? 19.859 -26.625 -15.883 1 85.69 575 LEU B N 1
ATOM 12085 C CA . LEU B 1 575 ? 19.141 -27.531 -16.766 1 85.69 575 LEU B CA 1
ATOM 12086 C C . LEU B 1 575 ? 20.109 -28.453 -17.516 1 85.69 575 LEU B C 1
ATOM 12088 O O . LEU B 1 575 ? 21.219 -28.047 -17.828 1 85.69 575 LEU B O 1
ATOM 12092 N N . HIS B 1 576 ? 19.75 -29.703 -17.828 1 83.12 576 HIS B N 1
ATOM 12093 C CA . HIS B 1 576 ? 20.609 -30.734 -18.375 1 83.12 576 HIS B CA 1
ATOM 12094 C C . HIS B 1 576 ? 21.141 -30.328 -19.75 1 83.12 576 HIS B C 1
ATOM 12096 O O . HIS B 1 576 ? 22.359 -30.391 -19.984 1 83.12 576 HIS B O 1
ATOM 12102 N N . ASP B 1 577 ? 20.297 -29.766 -20.625 1 79.38 577 ASP B N 1
ATOM 12103 C CA . ASP B 1 577 ? 20.703 -29.5 -22 1 79.38 577 ASP B CA 1
ATOM 12104 C C . ASP B 1 577 ? 21.453 -28.188 -22.109 1 79.38 577 ASP B C 1
ATOM 12106 O O . ASP B 1 577 ? 22.266 -28 -23.031 1 79.38 577 ASP B O 1
ATOM 12110 N N . SER B 1 578 ? 21.266 -27.234 -21.172 1 86.94 578 SER B N 1
ATOM 12111 C CA . SER B 1 578 ? 21.859 -25.906 -21.297 1 86.94 578 SER B CA 1
ATOM 12112 C C . SER B 1 578 ? 22.969 -25.688 -20.281 1 86.94 578 SER B C 1
ATOM 12114 O O . SER B 1 578 ? 23.609 -24.641 -20.266 1 86.94 578 SER B O 1
ATOM 12116 N N . GLN B 1 579 ? 23.328 -26.641 -19.547 1 89.81 579 GLN B N 1
ATOM 12117 C CA . GLN B 1 579 ? 24.312 -26.5 -18.484 1 89.81 579 GLN B CA 1
ATOM 12118 C C . GLN B 1 579 ? 25.703 -26.25 -19.062 1 89.81 579 GLN B C 1
ATOM 12120 O O . GLN B 1 579 ? 26.438 -25.406 -18.578 1 89.81 579 GLN B O 1
ATOM 12125 N N . ASP B 1 580 ? 26.078 -26.953 -20.141 1 89.25 580 ASP B N 1
ATOM 12126 C CA . ASP B 1 580 ? 27.391 -26.812 -20.734 1 89.25 580 ASP B CA 1
ATOM 12127 C C . ASP B 1 580 ? 27.562 -25.438 -21.375 1 89.25 580 ASP B C 1
ATOM 12129 O O . ASP B 1 580 ? 28.656 -24.859 -21.328 1 89.25 580 ASP B O 1
ATOM 12133 N N . PHE B 1 581 ? 26.469 -24.906 -21.844 1 90.69 581 PHE B N 1
ATOM 12134 C CA . PHE B 1 581 ? 26.5 -23.578 -22.438 1 90.69 581 PHE B CA 1
ATOM 12135 C C . PHE B 1 581 ? 26.75 -22.516 -21.359 1 90.69 581 PHE B C 1
ATOM 12137 O O . PHE B 1 581 ? 27.5 -21.578 -21.594 1 90.69 581 PHE B O 1
ATOM 12144 N N . TYR B 1 582 ? 26.188 -22.688 -20.203 1 92.38 582 TYR B N 1
ATOM 12145 C CA . TYR B 1 582 ? 26.344 -21.75 -19.094 1 92.38 582 TYR B CA 1
ATOM 12146 C C . TYR B 1 582 ? 27.812 -21.688 -18.656 1 92.38 582 TYR B C 1
ATOM 12148 O O . TYR B 1 582 ? 28.359 -20.594 -18.484 1 92.38 582 TYR B O 1
ATOM 12156 N N . PHE B 1 583 ? 28.531 -22.766 -18.547 1 90.44 583 PHE B N 1
ATOM 12157 C CA . PHE B 1 583 ? 29.891 -22.812 -18.031 1 90.44 583 PHE B CA 1
ATOM 12158 C C . PHE B 1 583 ? 30.891 -22.5 -19.156 1 90.44 583 PHE B C 1
ATOM 12160 O O . PHE B 1 583 ? 31.922 -21.875 -18.922 1 90.44 583 PHE B O 1
ATOM 12167 N N . ALA B 1 584 ? 30.5 -22.844 -20.391 1 89.94 584 ALA B N 1
ATOM 12168 C CA . ALA B 1 584 ? 31.391 -22.562 -21.516 1 89.94 584 ALA B CA 1
ATOM 12169 C C . ALA B 1 584 ? 31.453 -21.062 -21.797 1 89.94 584 ALA B C 1
ATOM 12171 O O . ALA B 1 584 ? 32.531 -20.516 -22.031 1 89.94 584 ALA B O 1
ATOM 12172 N N . GLN B 1 585 ? 30.281 -20.406 -21.688 1 88.94 585 GLN B N 1
ATOM 12173 C CA . GLN B 1 585 ? 30.219 -18.984 -22.016 1 88.94 585 GLN B CA 1
ATOM 12174 C C . GLN B 1 585 ? 30.312 -18.141 -20.75 1 88.94 585 GLN B C 1
ATOM 12176 O O . GLN B 1 585 ? 30.312 -16.906 -20.828 1 88.94 585 GLN B O 1
ATOM 12181 N N . ARG B 1 586 ? 30.5 -18.672 -19.609 1 89.44 586 ARG B N 1
ATOM 12182 C CA . ARG B 1 586 ? 30.656 -17.984 -18.328 1 89.44 586 ARG B CA 1
ATOM 12183 C C . ARG B 1 586 ? 29.547 -16.953 -18.109 1 89.44 586 ARG B C 1
ATOM 12185 O O . ARG B 1 586 ? 29.828 -15.781 -17.859 1 89.44 586 ARG B O 1
ATOM 12192 N N . LEU B 1 587 ? 28.312 -17.375 -18.125 1 92.62 587 LEU B N 1
ATOM 12193 C CA . LEU B 1 587 ? 27.172 -16.5 -17.938 1 92.62 587 LEU B CA 1
ATOM 12194 C C . LEU B 1 587 ? 27.094 -16 -16.484 1 92.62 587 LEU B C 1
ATOM 12196 O O . LEU B 1 587 ? 26.219 -15.203 -16.141 1 92.62 587 LEU B O 1
ATOM 12200 N N . LEU B 1 588 ? 28.141 -16.422 -15.711 1 91.88 588 LEU B N 1
ATOM 12201 C CA . LEU B 1 588 ? 28.203 -15.953 -14.328 1 91.88 588 LEU B CA 1
ATOM 12202 C C . LEU B 1 588 ? 28.406 -14.445 -14.266 1 91.88 588 LEU B C 1
ATOM 12204 O O . LEU B 1 588 ? 27.969 -13.789 -13.32 1 91.88 588 LEU B O 1
ATOM 12208 N N . TRP B 1 589 ? 28.984 -13.883 -15.281 1 91.88 589 TRP B N 1
ATOM 12209 C CA . TRP B 1 589 ? 29.266 -12.445 -15.312 1 91.88 589 TRP B CA 1
ATOM 12210 C C . TRP B 1 589 ? 27.969 -11.656 -15.5 1 91.88 589 TRP B C 1
ATOM 12212 O O . TRP B 1 589 ? 27.875 -10.508 -15.055 1 91.88 589 TRP B O 1
ATOM 12222 N N . ALA B 1 590 ? 27.078 -12.25 -16.188 1 93.31 590 ALA B N 1
ATOM 12223 C CA . ALA B 1 590 ? 25.766 -11.594 -16.312 1 93.31 590 ALA B CA 1
ATOM 12224 C C . ALA B 1 590 ? 25.062 -11.508 -14.953 1 93.31 590 ALA B C 1
ATOM 12226 O O . ALA B 1 590 ? 24.391 -10.516 -14.664 1 93.31 590 ALA B O 1
ATOM 12227 N N . LEU B 1 591 ? 25.297 -12.516 -14.141 1 95 591 LEU B N 1
ATOM 12228 C CA . LEU B 1 591 ? 24.688 -12.523 -12.82 1 95 591 LEU B CA 1
ATOM 12229 C C . LEU B 1 591 ? 25.328 -11.477 -11.906 1 95 591 LEU B C 1
ATOM 12231 O O . LEU B 1 591 ? 24.641 -10.844 -11.109 1 95 591 LEU B O 1
ATOM 12235 N N . PHE B 1 592 ? 26.656 -11.242 -12.109 1 91.88 592 PHE B N 1
ATOM 12236 C CA . PHE B 1 592 ? 27.344 -10.18 -11.375 1 91.88 592 PHE B CA 1
ATOM 12237 C C . PHE B 1 592 ? 26.75 -8.82 -11.703 1 91.88 592 PHE B C 1
ATOM 12239 O O . PHE B 1 592 ? 26.516 -8.008 -10.805 1 91.88 592 PHE B O 1
ATOM 12246 N N . ALA B 1 593 ? 26.469 -8.711 -12.945 1 90.69 593 ALA B N 1
ATOM 12247 C CA . ALA B 1 593 ? 25.969 -7.422 -13.422 1 90.69 593 ALA B CA 1
ATOM 12248 C C . ALA B 1 593 ? 24.578 -7.141 -12.875 1 90.69 593 ALA B C 1
ATOM 12250 O O . ALA B 1 593 ? 24.234 -5.996 -12.562 1 90.69 593 ALA B O 1
ATOM 12251 N N . ILE B 1 594 ? 23.734 -8.133 -12.727 1 91.94 594 ILE B N 1
ATOM 12252 C CA . ILE B 1 594 ? 22.391 -7.949 -12.195 1 91.94 594 ILE B CA 1
ATOM 12253 C C . ILE B 1 594 ? 22.469 -7.484 -10.742 1 91.94 594 ILE B C 1
ATOM 12255 O O . ILE B 1 594 ? 21.766 -6.551 -10.344 1 91.94 594 ILE B O 1
ATOM 12259 N N . LEU B 1 595 ? 23.406 -8.031 -10 1 91.88 595 LEU B N 1
ATOM 12260 C CA . LEU B 1 595 ? 23.531 -7.742 -8.57 1 91.88 595 LEU B CA 1
ATOM 12261 C C . LEU B 1 595 ? 23.984 -6.301 -8.352 1 91.88 595 LEU B C 1
ATOM 12263 O O . LEU B 1 595 ? 23.547 -5.645 -7.406 1 91.88 595 LEU B O 1
ATOM 12267 N N . LEU B 1 596 ? 24.688 -5.805 -9.281 1 86.75 596 LEU B N 1
ATOM 12268 C CA . LEU B 1 596 ? 25.266 -4.48 -9.094 1 86.75 596 LEU B CA 1
ATOM 12269 C C . LEU B 1 596 ? 24.375 -3.404 -9.703 1 86.75 596 LEU B C 1
ATOM 12271 O O . LEU B 1 596 ? 24.422 -2.24 -9.305 1 86.75 596 LEU B O 1
ATOM 12275 N N . SER B 1 597 ? 23.5 -3.773 -10.633 1 82.69 597 SER B N 1
ATOM 12276 C CA . SER B 1 597 ? 22.828 -2.752 -11.422 1 82.69 597 SER B CA 1
ATOM 12277 C C . SER B 1 597 ? 21.375 -2.57 -10.977 1 82.69 597 SER B C 1
ATOM 12279 O O . SER B 1 597 ? 20.781 -1.521 -11.211 1 82.69 597 SER B O 1
ATOM 12281 N N . MET B 1 598 ? 20.766 -3.473 -10.391 1 83.75 598 MET B N 1
ATOM 12282 C CA . MET B 1 598 ? 19.328 -3.389 -10.141 1 83.75 598 MET B CA 1
ATOM 12283 C C . MET B 1 598 ? 19.016 -2.393 -9.031 1 83.75 598 MET B C 1
ATOM 12285 O O . MET B 1 598 ? 19.562 -2.496 -7.93 1 83.75 598 MET B O 1
ATOM 12289 N N . GLY B 1 599 ? 18.328 -1.288 -9.461 1 78.94 599 GLY B N 1
ATOM 12290 C CA . GLY B 1 599 ? 17.859 -0.297 -8.508 1 78.94 599 GLY B CA 1
ATOM 12291 C C . GLY B 1 599 ? 16.391 -0.466 -8.148 1 78.94 599 GLY B C 1
ATOM 12292 O O . GLY B 1 599 ? 15.695 -1.307 -8.727 1 78.94 599 GLY B O 1
ATOM 12293 N N . ARG B 1 600 ? 15.898 0.319 -7.195 1 79.12 600 ARG B N 1
ATOM 12294 C CA . ARG B 1 600 ? 14.539 0.161 -6.684 1 79.12 600 ARG B CA 1
ATOM 12295 C C . ARG B 1 600 ? 13.539 0.911 -7.555 1 79.12 600 ARG B C 1
ATOM 12297 O O . ARG B 1 600 ? 12.453 0.396 -7.848 1 79.12 600 ARG B O 1
ATOM 12304 N N . THR B 1 601 ? 13.93 2.121 -7.984 1 82.44 601 THR B N 1
ATOM 12305 C CA . THR B 1 601 ? 12.984 2.943 -8.734 1 82.44 601 THR B CA 1
ATOM 12306 C C . THR B 1 601 ? 13.312 2.932 -10.219 1 82.44 601 THR B C 1
ATOM 12308 O O . THR B 1 601 ? 14.453 2.666 -10.602 1 82.44 601 THR B O 1
ATOM 12311 N N . SER B 1 602 ? 12.359 3.146 -11.07 1 81.94 602 SER B N 1
ATOM 12312 C CA . SER B 1 602 ? 12.523 3.062 -12.516 1 81.94 602 SER B CA 1
ATOM 12313 C C . SER B 1 602 ? 13.414 4.188 -13.039 1 81.94 602 SER B C 1
ATOM 12315 O O . SER B 1 602 ? 14.242 3.969 -13.93 1 81.94 602 SER B O 1
ATOM 12317 N N . GLY B 1 603 ? 13.305 5.387 -12.523 1 81.69 603 GLY B N 1
ATOM 12318 C CA . GLY B 1 603 ? 14.133 6.488 -12.984 1 81.69 603 GLY B CA 1
ATOM 12319 C C . GLY B 1 603 ? 15.602 6.316 -12.633 1 81.69 603 GLY B C 1
ATOM 12320 O O . GLY B 1 603 ? 16.469 6.484 -13.492 1 81.69 603 GLY B O 1
ATOM 12321 N N . SER B 1 604 ? 15.836 5.969 -11.477 1 81.38 604 SER B N 1
ATOM 12322 C CA . SER B 1 604 ? 17.203 5.742 -11.047 1 81.38 604 SER B CA 1
ATOM 12323 C C . SER B 1 604 ? 17.812 4.531 -11.758 1 81.38 604 SER B C 1
ATOM 12325 O O . SER B 1 604 ? 19 4.535 -12.109 1 81.38 604 SER B O 1
ATOM 12327 N N . SER B 1 605 ? 17 3.533 -12.055 1 83.06 605 SER B N 1
ATOM 12328 C CA . SER B 1 605 ? 17.5 2.338 -12.727 1 83.06 605 SER B CA 1
ATOM 12329 C C . SER B 1 605 ? 17.844 2.625 -14.188 1 83.06 605 SER B C 1
ATOM 12331 O O . SER B 1 605 ? 18.797 2.072 -14.734 1 83.06 605 SER B O 1
ATOM 12333 N N . THR B 1 606 ? 17.062 3.488 -14.812 1 85.25 606 THR B N 1
ATOM 12334 C CA . THR B 1 606 ? 17.344 3.842 -16.203 1 85.25 606 THR B CA 1
ATOM 12335 C C . THR B 1 606 ? 18.656 4.625 -16.297 1 85.25 606 THR B C 1
ATOM 12337 O O . THR B 1 606 ? 19.469 4.375 -17.188 1 85.25 606 THR B O 1
ATOM 12340 N N . PHE B 1 607 ? 18.844 5.52 -15.422 1 84.31 607 PHE B N 1
ATOM 12341 C CA . PHE B 1 607 ? 20.078 6.293 -15.391 1 84.31 607 PHE B CA 1
ATOM 12342 C C . PHE B 1 607 ? 21.281 5.391 -15.141 1 84.31 607 PHE B C 1
ATOM 12344 O O . PHE B 1 607 ? 22.312 5.512 -15.805 1 84.31 607 PHE B O 1
ATOM 12351 N N . LEU B 1 608 ? 21.141 4.504 -14.234 1 82.25 608 LEU B N 1
ATOM 12352 C CA . LEU B 1 608 ? 22.234 3.604 -13.891 1 82.25 608 LEU B CA 1
ATOM 12353 C C . LEU B 1 608 ? 22.5 2.613 -15.016 1 82.25 608 LEU B C 1
ATOM 12355 O O . LEU B 1 608 ? 23.656 2.24 -15.258 1 82.25 608 LEU B O 1
ATOM 12359 N N . LEU B 1 609 ? 21.406 2.207 -15.727 1 87.38 609 LEU B N 1
ATOM 12360 C CA . LEU B 1 609 ? 21.562 1.308 -16.859 1 87.38 609 LEU B CA 1
ATOM 12361 C C . LEU B 1 609 ? 22.406 1.952 -17.953 1 87.38 609 LEU B C 1
ATOM 12363 O O . LEU B 1 609 ? 23.375 1.349 -18.438 1 87.38 609 LEU B O 1
ATOM 12367 N N . ILE B 1 610 ? 22.094 3.154 -18.266 1 87.62 610 ILE B N 1
ATOM 12368 C CA . ILE B 1 610 ? 22.812 3.846 -19.328 1 87.62 610 ILE B CA 1
ATOM 12369 C C . ILE B 1 610 ? 24.25 4.121 -18.875 1 87.62 610 ILE B C 1
ATOM 12371 O O . ILE B 1 610 ? 25.188 3.957 -19.656 1 87.62 610 ILE B O 1
ATOM 12375 N N . GLY B 1 611 ? 24.328 4.504 -17.656 1 89.56 611 GLY B N 1
ATOM 12376 C CA . GLY B 1 611 ? 25.656 4.758 -17.125 1 89.56 611 GLY B CA 1
ATOM 12377 C C . GLY B 1 611 ? 26.531 3.52 -17.094 1 89.56 611 GLY B C 1
ATOM 12378 O O . GLY B 1 611 ? 27.719 3.568 -17.453 1 89.56 611 GLY B O 1
ATOM 12379 N N . ARG B 1 612 ? 26.047 2.41 -16.797 1 90.25 612 ARG B N 1
ATOM 12380 C CA . ARG B 1 612 ? 26.797 1.166 -16.688 1 90.25 612 ARG B CA 1
ATOM 12381 C C . ARG B 1 612 ? 27.141 0.624 -18.062 1 90.25 612 ARG B C 1
ATOM 12383 O O . ARG B 1 612 ? 28.234 0.081 -18.266 1 90.25 612 ARG B O 1
ATOM 12390 N N . LEU B 1 613 ? 26.156 0.787 -18.953 1 92.06 613 LEU B N 1
ATOM 12391 C CA . LEU B 1 613 ? 26.453 0.351 -20.312 1 92.06 613 LEU B CA 1
ATOM 12392 C C . LEU B 1 613 ? 27.547 1.196 -20.938 1 92.06 613 LEU B C 1
ATOM 12394 O O . LEU B 1 613 ? 28.438 0.668 -21.609 1 92.06 613 LEU B O 1
ATOM 12398 N N . LEU B 1 614 ? 27.547 2.453 -20.641 1 91.94 614 LEU B N 1
ATOM 12399 C CA . LEU B 1 614 ? 28.578 3.344 -21.156 1 91.94 614 LEU B CA 1
ATOM 12400 C C . LEU B 1 614 ? 29.922 3.08 -20.469 1 91.94 614 LEU B C 1
ATOM 12402 O O . LEU B 1 614 ? 30.969 3.125 -21.109 1 91.94 614 LEU B O 1
ATOM 12406 N N . GLY B 1 615 ? 29.828 2.844 -19.172 1 91.69 615 GLY B N 1
ATOM 12407 C CA . GLY B 1 615 ? 31.047 2.514 -18.453 1 91.69 615 GLY B CA 1
ATOM 12408 C C . GLY B 1 615 ? 31.688 1.215 -18.922 1 91.69 615 GLY B C 1
ATOM 12409 O O . GLY B 1 615 ? 32.906 1.143 -19.094 1 91.69 615 GLY B O 1
ATOM 12410 N N . THR B 1 616 ? 30.891 0.188 -19.156 1 93.12 616 THR B N 1
ATOM 12411 C CA . THR B 1 616 ? 31.391 -1.101 -19.609 1 93.12 616 THR B CA 1
ATOM 12412 C C . THR B 1 616 ? 31.922 -0.996 -21.047 1 93.12 616 THR B C 1
ATOM 12414 O O . THR B 1 616 ? 32.938 -1.607 -21.375 1 93.12 616 THR B O 1
ATOM 12417 N N . THR B 1 617 ? 31.266 -0.203 -21.859 1 94.88 617 THR B N 1
ATOM 12418 C CA . THR B 1 617 ? 31.734 0.002 -23.234 1 94.88 617 THR B CA 1
ATOM 12419 C C . THR B 1 617 ? 33.062 0.748 -23.234 1 94.88 617 THR B C 1
ATOM 12421 O O . THR B 1 617 ? 33.969 0.424 -24.016 1 94.88 617 THR B O 1
ATOM 12424 N N . ALA B 1 618 ? 33.156 1.697 -22.359 1 94.62 618 ALA B N 1
ATOM 12425 C CA . ALA B 1 618 ? 34.406 2.426 -22.234 1 94.62 618 ALA B CA 1
ATOM 12426 C C . ALA B 1 618 ? 35.531 1.498 -21.797 1 94.62 618 ALA B C 1
ATOM 12428 O O . ALA B 1 618 ? 36.656 1.602 -22.297 1 94.62 618 ALA B O 1
ATOM 12429 N N . SER B 1 619 ? 35.312 0.608 -20.906 1 94.31 619 SER B N 1
ATOM 12430 C CA . SER B 1 619 ? 36.312 -0.329 -20.438 1 94.31 619 SER B CA 1
ATOM 12431 C C . SER B 1 619 ? 36.688 -1.345 -21.516 1 94.31 619 SER B C 1
ATOM 12433 O O . SER B 1 619 ? 37.812 -1.806 -21.594 1 94.31 619 SER B O 1
ATOM 12435 N N . MET B 1 620 ? 35.719 -1.74 -22.312 1 94.62 620 MET B N 1
ATOM 12436 C CA . MET B 1 620 ? 36.031 -2.641 -23.422 1 94.62 620 MET B CA 1
ATOM 12437 C C . MET B 1 620 ? 36.969 -1.979 -24.422 1 94.62 620 MET B C 1
ATOM 12439 O O . MET B 1 620 ? 37.969 -2.582 -24.844 1 94.62 620 MET B O 1
ATOM 12443 N N . VAL B 1 621 ? 36.656 -0.695 -24.75 1 94.62 621 VAL B N 1
ATOM 12444 C CA . VAL B 1 621 ? 37.5 0.043 -25.688 1 94.62 621 VAL B CA 1
ATOM 12445 C C . VAL B 1 621 ? 38.906 0.23 -25.094 1 94.62 621 VAL B C 1
ATOM 12447 O O . VAL B 1 621 ? 39.906 0.059 -25.781 1 94.62 621 VAL B O 1
ATOM 12450 N N . ALA B 1 622 ? 38.938 0.533 -23.812 1 95.25 622 ALA B N 1
ATOM 12451 C CA . ALA B 1 622 ? 40.219 0.689 -23.125 1 95.25 622 ALA B CA 1
ATOM 12452 C C . ALA B 1 622 ? 41 -0.625 -23.125 1 95.25 622 ALA B C 1
ATOM 12454 O O . ALA B 1 622 ? 42.219 -0.632 -23.281 1 95.25 622 ALA B O 1
ATOM 12455 N N . SER B 1 623 ? 40.312 -1.719 -22.906 1 94.31 623 SER B N 1
ATOM 12456 C CA . SER B 1 623 ? 41 -3.016 -22.875 1 94.31 623 SER B CA 1
ATOM 12457 C C . SER B 1 623 ? 41.562 -3.367 -24.25 1 94.31 623 SER B C 1
ATOM 12459 O O . SER B 1 623 ? 42.625 -3.975 -24.344 1 94.31 623 SER B O 1
ATOM 12461 N N . TYR B 1 624 ? 40.844 -2.949 -25.328 1 93.56 624 TYR B N 1
ATOM 12462 C CA . TYR B 1 624 ? 41.375 -3.141 -26.672 1 93.56 624 TYR B CA 1
ATOM 12463 C C . TYR B 1 624 ? 42.656 -2.346 -26.891 1 93.56 624 TYR B C 1
ATOM 12465 O O . TYR B 1 624 ? 43.656 -2.873 -27.406 1 93.56 624 TYR B O 1
ATOM 12473 N N . VAL B 1 625 ? 42.594 -1.159 -26.422 1 94 625 VAL B N 1
ATOM 12474 C CA . VAL B 1 625 ? 43.75 -0.284 -26.594 1 94 625 VAL B CA 1
ATOM 12475 C C . VAL B 1 625 ? 44.906 -0.81 -25.781 1 94 625 VAL B C 1
ATOM 12477 O O . VAL B 1 625 ? 46.031 -0.856 -26.25 1 94 625 VAL B O 1
ATOM 12480 N N . ILE B 1 626 ? 44.688 -1.292 -24.578 1 94.81 626 ILE B N 1
ATOM 12481 C CA . ILE B 1 626 ? 45.75 -1.758 -23.672 1 94.81 626 ILE B CA 1
ATOM 12482 C C . ILE B 1 626 ? 46.375 -3.023 -24.234 1 94.81 626 ILE B C 1
ATOM 12484 O O . ILE B 1 626 ? 47.594 -3.17 -24.203 1 94.81 626 ILE B O 1
ATOM 12488 N N . TRP B 1 627 ? 45.562 -3.92 -24.766 1 92.5 627 TRP B N 1
ATOM 12489 C CA . TRP B 1 627 ? 46.062 -5.215 -25.219 1 92.5 627 TRP B CA 1
ATOM 12490 C C . TRP B 1 627 ? 46.812 -5.066 -26.531 1 92.5 627 TRP B C 1
ATOM 12492 O O . TRP B 1 627 ? 47.875 -5.707 -26.719 1 92.5 627 TRP B O 1
ATOM 12502 N N . TYR B 1 628 ? 46.438 -4.176 -27.453 1 91.75 628 TYR B N 1
ATOM 12503 C CA . TYR B 1 628 ? 47 -4.168 -28.797 1 91.75 628 TYR B CA 1
ATOM 12504 C C . TYR B 1 628 ? 48.031 -3.053 -28.938 1 91.75 628 TYR B C 1
ATOM 12506 O O . TYR B 1 628 ? 48.906 -3.109 -29.812 1 91.75 628 TYR B O 1
ATOM 12514 N N . ILE B 1 629 ? 47.938 -2.033 -28.078 1 91.44 629 ILE B N 1
ATOM 12515 C CA . ILE B 1 629 ? 48.938 -0.949 -28.172 1 91.44 629 ILE B CA 1
ATOM 12516 C C . ILE B 1 629 ? 50.312 -1.489 -27.891 1 91.44 629 ILE B C 1
ATOM 12518 O O . ILE B 1 629 ? 51.312 -1.029 -28.5 1 91.44 629 ILE B O 1
ATOM 12522 N N . VAL B 1 630 ? 50.5 -2.42 -26.984 1 90.88 630 VAL B N 1
ATOM 12523 C CA . VAL B 1 630 ? 51.781 -2.945 -26.594 1 90.88 630 VAL B CA 1
ATOM 12524 C C . VAL B 1 630 ? 52.031 -4.281 -27.281 1 90.88 630 VAL B C 1
ATOM 12526 O O . VAL B 1 630 ? 52.969 -5.004 -26.938 1 90.88 630 VAL B O 1
ATOM 12529 N N . ASP B 1 631 ? 51.469 -4.648 -28.312 1 88.44 631 ASP B N 1
ATOM 12530 C CA . ASP B 1 631 ? 51.594 -5.863 -29.109 1 88.44 631 ASP B CA 1
ATOM 12531 C C . ASP B 1 631 ? 51.531 -7.109 -28.234 1 88.44 631 ASP B C 1
ATOM 12533 O O . ASP B 1 631 ? 52.375 -7.996 -28.328 1 88.44 631 ASP B O 1
ATOM 12537 N N . GLN B 1 632 ? 50.625 -7.168 -27.188 1 85.56 632 GLN B N 1
ATOM 12538 C CA . GLN B 1 632 ? 50.281 -8.312 -26.359 1 85.56 632 GLN B CA 1
ATOM 12539 C C . GLN B 1 632 ? 51.406 -8.727 -25.438 1 85.56 632 GLN B C 1
ATOM 12541 O O . GLN B 1 632 ? 51.5 -9.883 -25.031 1 85.56 632 GLN B O 1
ATOM 12546 N N . ARG B 1 633 ? 52.406 -7.742 -25.141 1 91.44 633 ARG B N 1
ATOM 12547 C CA . ARG B 1 633 ? 53.469 -8.023 -24.172 1 91.44 633 ARG B CA 1
ATOM 12548 C C . ARG B 1 633 ? 52.969 -7.816 -22.75 1 91.44 633 ARG B C 1
ATOM 12550 O O . ARG B 1 633 ? 52.375 -6.785 -22.422 1 91.44 633 ARG B O 1
ATOM 12557 N N . THR B 1 634 ? 53.219 -8.648 -21.875 1 91.88 634 THR B N 1
ATOM 12558 C CA . THR B 1 634 ? 52.625 -8.719 -20.547 1 91.88 634 THR B CA 1
ATOM 12559 C C . THR B 1 634 ? 53.031 -7.5 -19.703 1 91.88 634 THR B C 1
ATOM 12561 O O . THR B 1 634 ? 52.188 -6.879 -19.062 1 91.88 634 THR B O 1
ATOM 12564 N N . PRO B 1 635 ? 54.375 -7.066 -19.703 1 92.38 635 PRO B N 1
ATOM 12565 C CA . PRO B 1 635 ? 54.688 -5.918 -18.859 1 92.38 635 PRO B CA 1
ATOM 12566 C C . PRO B 1 635 ? 54.031 -4.629 -19.328 1 92.38 635 PRO B C 1
ATOM 12568 O O . PRO B 1 635 ? 53.594 -3.814 -18.5 1 92.38 635 PRO B O 1
ATOM 12571 N N . GLY B 1 636 ? 53.906 -4.441 -20.547 1 93.12 636 GLY B N 1
ATOM 12572 C CA . GLY B 1 636 ? 53.219 -3.27 -21.047 1 93.12 636 GLY B CA 1
ATOM 12573 C C . GLY B 1 636 ? 51.719 -3.264 -20.734 1 93.12 636 GLY B C 1
ATOM 12574 O O . GLY B 1 636 ? 51.156 -2.219 -20.391 1 93.12 636 GLY B O 1
ATOM 12575 N N . VAL B 1 637 ? 51.125 -4.445 -20.844 1 94.44 637 VAL B N 1
ATOM 12576 C CA . VAL B 1 637 ? 49.688 -4.566 -20.547 1 94.44 637 VAL B CA 1
ATOM 12577 C C . VAL B 1 637 ? 49.438 -4.203 -19.078 1 94.44 637 VAL B C 1
ATOM 12579 O O . VAL B 1 637 ? 48.469 -3.521 -18.766 1 94.44 637 VAL B O 1
ATOM 12582 N N . LEU B 1 638 ? 50.344 -4.57 -18.156 1 94.94 638 LEU B N 1
ATOM 12583 C CA . LEU B 1 638 ? 50.156 -4.32 -16.734 1 94.94 638 LEU B CA 1
ATOM 12584 C C . LEU B 1 638 ? 50.281 -2.832 -16.422 1 94.94 638 LEU B C 1
ATOM 12586 O O . LEU B 1 638 ? 49.5 -2.295 -15.633 1 94.94 638 LEU B O 1
ATOM 12590 N N . VAL B 1 639 ? 51.156 -2.127 -17.094 1 94.62 639 VAL B N 1
ATOM 12591 C CA . VAL B 1 639 ? 51.375 -0.704 -16.844 1 94.62 639 VAL B CA 1
ATOM 12592 C C . VAL B 1 639 ? 50.188 0.093 -17.344 1 94.62 639 VAL B C 1
ATOM 12594 O O . VAL B 1 639 ? 49.688 0.974 -16.656 1 94.62 639 VAL B O 1
ATOM 12597 N N . PHE B 1 640 ? 49.688 -0.262 -18.5 1 94.88 640 PHE B N 1
ATOM 12598 C CA . PHE B 1 640 ? 48.594 0.482 -19.062 1 94.88 640 PHE B CA 1
ATOM 12599 C C . PHE B 1 640 ? 47.281 0.136 -18.344 1 94.88 640 PHE B C 1
ATOM 12601 O O . PHE B 1 640 ? 46.375 0.958 -18.266 1 94.88 640 PHE B O 1
ATOM 12608 N N . THR B 1 641 ? 47.219 -1.118 -17.859 1 95.12 641 THR B N 1
ATOM 12609 C CA . THR B 1 641 ? 46.062 -1.467 -17.047 1 95.12 641 THR B CA 1
ATOM 12610 C C . THR B 1 641 ? 46.031 -0.63 -15.766 1 95.12 641 THR B C 1
ATOM 12612 O O . THR B 1 641 ? 44.969 -0.159 -15.359 1 95.12 641 THR B O 1
ATOM 12615 N N . TRP B 1 642 ? 47.094 -0.429 -15.164 1 95.94 642 TRP B N 1
ATOM 12616 C CA . TRP B 1 642 ? 47.188 0.392 -13.961 1 95.94 642 TRP B CA 1
ATOM 12617 C C . TRP B 1 642 ? 46.781 1.836 -14.266 1 95.94 642 TRP B C 1
ATOM 12619 O O . TRP B 1 642 ? 46.125 2.49 -13.453 1 95.94 642 TRP B O 1
ATOM 12629 N N . LEU B 1 643 ? 47.188 2.334 -15.406 1 94.56 643 LEU B N 1
ATOM 12630 C CA . LEU B 1 643 ? 46.812 3.686 -15.805 1 94.56 643 LEU B CA 1
ATOM 12631 C C . LEU B 1 643 ? 45.312 3.807 -15.953 1 94.56 643 LEU B C 1
ATOM 12633 O O . LEU B 1 643 ? 44.719 4.828 -15.578 1 94.56 643 LEU B O 1
ATOM 12637 N N . TRP B 1 644 ? 44.719 2.768 -16.531 1 95.25 644 TRP B N 1
ATOM 12638 C CA . TRP B 1 644 ? 43.25 2.779 -16.656 1 95.25 644 TRP B CA 1
ATOM 12639 C C . TRP B 1 644 ? 42.594 2.717 -15.297 1 95.25 644 TRP B C 1
ATOM 12641 O O . TRP B 1 644 ? 41.594 3.387 -15.062 1 95.25 644 TRP B O 1
ATOM 12651 N N . PHE B 1 645 ? 43.156 1.927 -14.375 1 95.88 645 PHE B N 1
ATOM 12652 C CA . PHE B 1 645 ? 42.594 1.874 -13.016 1 95.88 645 PHE B CA 1
ATOM 12653 C C . PHE B 1 645 ? 42.719 3.232 -12.336 1 95.88 645 PHE B C 1
ATOM 12655 O O . PHE B 1 645 ? 41.844 3.617 -11.555 1 95.88 645 PHE B O 1
ATOM 12662 N N . MET B 1 646 ? 43.719 4.004 -12.641 1 94.44 646 MET B N 1
ATOM 12663 C CA . MET B 1 646 ? 43.906 5.336 -12.078 1 94.44 646 MET B CA 1
ATOM 12664 C C . MET B 1 646 ? 42.844 6.301 -12.578 1 94.44 646 MET B C 1
ATOM 12666 O O . MET B 1 646 ? 42.312 7.125 -11.82 1 94.44 646 MET B O 1
ATOM 12670 N N . VAL B 1 647 ? 42.5 6.113 -13.812 1 92.94 647 VAL B N 1
ATOM 12671 C CA . VAL B 1 647 ? 41.469 6.961 -14.383 1 92.94 647 VAL B CA 1
ATOM 12672 C C . VAL B 1 647 ? 40.125 6.668 -13.703 1 92.94 647 VAL B C 1
ATOM 12674 O O . VAL B 1 647 ? 39.406 7.586 -13.312 1 92.94 647 VAL B O 1
ATOM 12677 N N . ILE B 1 648 ? 39.781 5.398 -13.57 1 93.69 648 ILE B N 1
ATOM 12678 C CA . ILE B 1 648 ? 38.531 5.02 -12.961 1 93.69 648 ILE B CA 1
ATOM 12679 C C . ILE B 1 648 ? 38.5 5.449 -11.492 1 93.69 648 ILE B C 1
ATOM 12681 O O . ILE B 1 648 ? 37.5 5.93 -10.992 1 93.69 648 ILE B O 1
ATOM 12685 N N . SER B 1 649 ? 39.625 5.234 -10.828 1 92.56 649 SER B N 1
ATOM 12686 C CA . SER B 1 649 ? 39.688 5.637 -9.43 1 92.56 649 SER B CA 1
ATOM 12687 C C . SER B 1 649 ? 39.562 7.148 -9.281 1 92.56 649 SER B C 1
ATOM 12689 O O . SER B 1 649 ? 38.969 7.629 -8.305 1 92.56 649 SER B O 1
ATOM 12691 N N . PHE B 1 650 ? 40.125 7.938 -10.18 1 90.38 650 PHE B N 1
ATOM 12692 C CA . PHE B 1 650 ? 39.969 9.391 -10.148 1 90.38 650 PHE B CA 1
ATOM 12693 C C . PHE B 1 650 ? 38.5 9.789 -10.258 1 90.38 650 PHE B C 1
ATOM 12695 O O . PHE B 1 650 ? 38.031 10.656 -9.516 1 90.38 650 PHE B O 1
ATOM 12702 N N . LEU B 1 651 ? 37.812 9.102 -11.133 1 88.94 651 LEU B N 1
ATOM 12703 C CA . LEU B 1 651 ? 36.375 9.391 -11.312 1 88.94 651 LEU B CA 1
ATOM 12704 C C . LEU B 1 651 ? 35.562 8.992 -10.086 1 88.94 651 LEU B C 1
ATOM 12706 O O . LEU B 1 651 ? 34.594 9.641 -9.742 1 88.94 651 LEU B O 1
ATOM 12710 N N . THR B 1 652 ? 35.938 7.953 -9.422 1 88.5 652 THR B N 1
ATOM 12711 C CA . THR B 1 652 ? 35.25 7.48 -8.227 1 88.5 652 THR B CA 1
ATOM 12712 C C . THR B 1 652 ? 35.406 8.477 -7.082 1 88.5 652 THR B C 1
ATOM 12714 O O . THR B 1 652 ? 34.469 8.703 -6.316 1 88.5 652 THR B O 1
ATOM 12717 N N . VAL B 1 653 ? 36.562 9.039 -6.965 1 85.75 653 VAL B N 1
ATOM 12718 C CA . VAL B 1 653 ? 36.812 9.969 -5.875 1 85.75 653 VAL B CA 1
ATOM 12719 C C . VAL B 1 653 ? 36.156 11.312 -6.164 1 85.75 653 VAL B C 1
ATOM 12721 O O . VAL B 1 653 ? 35.625 11.961 -5.25 1 85.75 653 VAL B O 1
ATOM 12724 N N . ARG B 1 654 ? 36.125 11.586 -7.387 1 83 654 ARG B N 1
ATOM 12725 C CA . ARG B 1 654 ? 35.562 12.883 -7.758 1 83 654 ARG B CA 1
ATOM 12726 C C . ARG B 1 654 ? 34.062 12.859 -7.75 1 83 654 ARG B C 1
ATOM 12728 O O . ARG B 1 654 ? 33.406 13.844 -7.379 1 83 654 ARG B O 1
ATOM 12735 N N . PHE B 1 655 ? 33.562 11.719 -8.219 1 83.44 655 PHE B N 1
ATOM 12736 C CA . PHE B 1 655 ? 32.094 11.586 -8.297 1 83.44 655 PHE B CA 1
ATOM 12737 C C . PHE B 1 655 ? 31.641 10.367 -7.508 1 83.44 655 PHE B C 1
ATOM 12739 O O . PHE B 1 655 ? 31.156 9.398 -8.094 1 83.44 655 PHE B O 1
ATOM 12746 N N . PRO B 1 656 ? 31.594 10.57 -6.227 1 80.25 656 PRO B N 1
ATOM 12747 C CA . PRO B 1 656 ? 31.234 9.406 -5.414 1 80.25 656 PRO B CA 1
ATOM 12748 C C . PRO B 1 656 ? 29.766 9.039 -5.539 1 80.25 656 PRO B C 1
ATOM 12750 O O . PRO B 1 656 ? 29.375 7.898 -5.262 1 80.25 656 PRO B O 1
ATOM 12753 N N . ALA B 1 657 ? 28.906 9.953 -6.078 1 75.69 657 ALA B N 1
ATOM 12754 C CA . ALA B 1 657 ? 27.484 9.672 -6.215 1 75.69 657 ALA B CA 1
ATOM 12755 C C . ALA B 1 657 ? 27.234 8.641 -7.316 1 75.69 657 ALA B C 1
ATOM 12757 O O . ALA B 1 657 ? 26.219 7.941 -7.297 1 75.69 657 ALA B O 1
ATOM 12758 N N . LEU B 1 658 ? 28.188 8.508 -8.234 1 82.69 658 LEU B N 1
ATOM 12759 C CA . LEU B 1 658 ? 28.078 7.57 -9.352 1 82.69 658 LEU B CA 1
ATOM 12760 C C . LEU B 1 658 ? 28.969 6.352 -9.133 1 82.69 658 LEU B C 1
ATOM 12762 O O . LEU B 1 658 ? 29.516 5.801 -10.086 1 82.69 658 LEU B O 1
ATOM 12766 N N . PHE B 1 659 ? 29.109 5.973 -7.902 1 83.38 659 PHE B N 1
ATOM 12767 C CA . PHE B 1 659 ? 30 4.887 -7.523 1 83.38 659 PHE B CA 1
ATOM 12768 C C . PHE B 1 659 ? 29.625 3.596 -8.234 1 83.38 659 PHE B C 1
ATOM 12770 O O . PHE B 1 659 ? 30.484 2.85 -8.688 1 83.38 659 PHE B O 1
ATOM 12777 N N . SER B 1 660 ? 28.375 3.354 -8.414 1 82.5 660 SER B N 1
ATOM 12778 C CA . SER B 1 660 ? 27.938 2.086 -8.992 1 82.5 660 SER B CA 1
ATOM 12779 C C . SER B 1 660 ? 28.375 1.956 -10.445 1 82.5 660 SER B C 1
ATOM 12781 O O . SER B 1 660 ? 28.781 0.876 -10.883 1 82.5 660 SER B O 1
ATOM 12783 N N . ILE B 1 661 ? 28.438 3.059 -11.133 1 87.38 661 ILE B N 1
ATOM 12784 C CA . ILE B 1 661 ? 28.828 3.059 -12.539 1 87.38 661 ILE B CA 1
ATOM 12785 C C . ILE B 1 661 ? 30.328 2.793 -12.656 1 87.38 661 ILE B C 1
ATOM 12787 O O . ILE B 1 661 ? 30.75 1.936 -13.43 1 87.38 661 ILE B O 1
ATOM 12791 N N . TRP B 1 662 ? 31.078 3.424 -11.867 1 90.06 662 TRP B N 1
ATOM 12792 C CA . TRP B 1 662 ? 32.531 3.289 -11.922 1 90.06 662 TRP B CA 1
ATOM 12793 C C . TRP B 1 662 ? 32.969 1.914 -11.43 1 90.06 662 TRP B C 1
ATOM 12795 O O . TRP B 1 662 ? 33.906 1.331 -11.953 1 90.06 662 TRP B O 1
ATOM 12805 N N . PHE B 1 663 ? 32.25 1.438 -10.461 1 88.56 663 PHE B N 1
ATOM 12806 C CA . PHE B 1 663 ? 32.594 0.131 -9.914 1 88.56 663 PHE B CA 1
ATOM 12807 C C . PHE B 1 663 ? 32.344 -0.968 -10.938 1 88.56 663 PHE B C 1
ATOM 12809 O O . PHE B 1 663 ? 33.156 -1.896 -11.062 1 88.56 663 PHE B O 1
ATOM 12816 N N . VAL B 1 664 ? 31.344 -0.863 -11.664 1 87.56 664 VAL B N 1
ATOM 12817 C CA . VAL B 1 664 ? 31.047 -1.851 -12.703 1 87.56 664 VAL B CA 1
ATOM 12818 C C . VAL B 1 664 ? 32.062 -1.733 -13.828 1 87.56 664 VAL B C 1
ATOM 12820 O O . VAL B 1 664 ? 32.5 -2.742 -14.391 1 87.56 664 VAL B O 1
ATOM 12823 N N . ALA B 1 665 ? 32.438 -0.542 -14.133 1 90.88 665 ALA B N 1
ATOM 12824 C CA . ALA B 1 665 ? 33.469 -0.338 -15.156 1 90.88 665 ALA B CA 1
ATOM 12825 C C . ALA B 1 665 ? 34.812 -0.948 -14.727 1 90.88 665 ALA B C 1
ATOM 12827 O O . ALA B 1 665 ? 35.5 -1.539 -15.547 1 90.88 665 ALA B O 1
ATOM 12828 N N . LEU B 1 666 ? 35.094 -0.828 -13.492 1 91.88 666 LEU B N 1
ATOM 12829 C CA . LEU B 1 666 ? 36.344 -1.402 -12.961 1 91.88 666 LEU B CA 1
ATOM 12830 C C . LEU B 1 666 ? 36.281 -2.926 -13.023 1 91.88 666 LEU B C 1
ATOM 12832 O O . LEU B 1 666 ? 37.25 -3.561 -13.438 1 91.88 666 LEU B O 1
ATOM 12836 N N . ILE B 1 667 ? 35.188 -3.492 -12.633 1 89.06 667 ILE B N 1
ATOM 12837 C CA . ILE B 1 667 ? 35.031 -4.941 -12.648 1 89.06 667 ILE B CA 1
ATOM 12838 C C . ILE B 1 667 ? 35.125 -5.457 -14.086 1 89.06 667 ILE B C 1
ATOM 12840 O O . ILE B 1 667 ? 35.719 -6.492 -14.352 1 89.06 667 ILE B O 1
ATOM 12844 N N . ALA B 1 668 ? 34.531 -4.703 -14.984 1 90.88 668 ALA B N 1
ATOM 12845 C CA . ALA B 1 668 ? 34.562 -5.102 -16.391 1 90.88 668 ALA B CA 1
ATOM 12846 C C . ALA B 1 668 ? 36 -5.109 -16.922 1 90.88 668 ALA B C 1
ATOM 12848 O O . ALA B 1 668 ? 36.375 -6.031 -17.641 1 90.88 668 ALA B O 1
ATOM 12849 N N . ALA B 1 669 ? 36.75 -4.168 -16.562 1 92.5 669 ALA B N 1
ATOM 12850 C CA . ALA B 1 669 ? 38.156 -4.105 -17 1 92.5 669 ALA B CA 1
ATOM 12851 C C . ALA B 1 669 ? 38.969 -5.262 -16.422 1 92.5 669 ALA B C 1
ATOM 12853 O O . ALA B 1 669 ? 39.781 -5.855 -17.109 1 92.5 669 ALA B O 1
ATOM 12854 N N . ILE B 1 670 ? 38.719 -5.598 -15.195 1 91.69 670 ILE B N 1
ATOM 12855 C CA . ILE B 1 670 ? 39.438 -6.684 -14.523 1 91.69 670 ILE B CA 1
ATOM 12856 C C . ILE B 1 670 ? 39.062 -8.016 -15.18 1 91.69 670 ILE B C 1
ATOM 12858 O O . ILE B 1 670 ? 39.938 -8.859 -15.406 1 91.69 670 ILE B O 1
ATOM 12862 N N . VAL B 1 671 ? 37.812 -8.172 -15.508 1 88.56 671 VAL B N 1
ATOM 12863 C CA . VAL B 1 671 ? 37.344 -9.422 -16.094 1 88.56 671 VAL B CA 1
ATOM 12864 C C . VAL B 1 671 ? 37.906 -9.562 -17.516 1 88.56 671 VAL B C 1
ATOM 12866 O O . VAL B 1 671 ? 38.344 -10.648 -17.906 1 88.56 671 VAL B O 1
ATOM 12869 N N . MET B 1 672 ? 38.031 -8.516 -18.203 1 91.62 672 MET B N 1
ATOM 12870 C CA . MET B 1 672 ? 38.5 -8.586 -19.578 1 91.62 672 MET B CA 1
ATOM 12871 C C . MET B 1 672 ? 40 -8.805 -19.625 1 91.62 672 MET B C 1
ATOM 12873 O O . MET B 1 672 ? 40.5 -9.758 -20.25 1 91.62 672 MET B O 1
ATOM 12877 N N . ILE B 1 673 ? 40.688 -8.07 -18.906 1 91.69 673 ILE B N 1
ATOM 12878 C CA . ILE B 1 673 ? 42.156 -8.141 -18.969 1 91.69 673 ILE B CA 1
ATOM 12879 C C . ILE B 1 673 ? 42.656 -9.242 -18.047 1 91.69 673 ILE B C 1
ATOM 12881 O O . ILE B 1 673 ? 43.562 -10.008 -18.406 1 91.69 673 ILE B O 1
ATOM 12885 N N . GLY B 1 674 ? 42.094 -9.328 -16.828 1 89.19 674 GLY B N 1
ATOM 12886 C CA . GLY B 1 674 ? 42.531 -10.297 -15.844 1 89.19 674 GLY B CA 1
ATOM 12887 C C . GLY B 1 674 ? 42.344 -11.734 -16.297 1 89.19 674 GLY B C 1
ATOM 12888 O O . GLY B 1 674 ? 43.25 -12.562 -16.094 1 89.19 674 GLY B O 1
ATOM 12889 N N . ILE B 1 675 ? 41.25 -12.031 -16.906 1 88.5 675 ILE B N 1
ATOM 12890 C CA . ILE B 1 675 ? 41 -13.398 -17.344 1 88.5 675 ILE B CA 1
ATOM 12891 C C . ILE B 1 675 ? 41.906 -13.758 -18.516 1 88.5 675 ILE B C 1
ATOM 12893 O O . ILE B 1 675 ? 42.375 -14.898 -18.625 1 88.5 675 ILE B O 1
ATOM 12897 N N . GLU B 1 676 ? 42.188 -12.805 -19.406 1 90.69 676 GLU B N 1
ATOM 12898 C CA . GLU B 1 676 ? 43.094 -13.062 -20.531 1 90.69 676 GLU B CA 1
ATOM 12899 C C . GLU B 1 676 ? 44.5 -13.328 -20.031 1 90.69 676 GLU B C 1
ATOM 12901 O O . GLU B 1 676 ? 45.188 -14.227 -20.547 1 90.69 676 GLU B O 1
ATOM 12906 N N . LEU B 1 677 ? 44.938 -12.578 -19.094 1 91.62 677 LEU B N 1
ATOM 12907 C CA . LEU B 1 677 ? 46.25 -12.805 -18.516 1 91.62 677 LEU B CA 1
ATOM 12908 C C . LEU B 1 677 ? 46.312 -14.133 -17.766 1 91.62 677 LEU B C 1
ATOM 12910 O O . LEU B 1 677 ? 47.312 -14.828 -17.812 1 91.62 677 LEU B O 1
ATOM 12914 N N . GLN B 1 678 ? 45.25 -14.477 -17.125 1 91.62 678 GLN B N 1
ATOM 12915 C CA . GLN B 1 678 ? 45.125 -15.742 -16.422 1 91.62 678 GLN B CA 1
ATOM 12916 C C . GLN B 1 678 ? 45.188 -16.922 -17.375 1 91.62 678 GLN B C 1
ATOM 12918 O O . GLN B 1 678 ? 45.875 -17.922 -17.109 1 91.62 678 GLN B O 1
ATOM 12923 N N . THR B 1 679 ? 44.469 -16.875 -18.469 1 89.5 679 THR B N 1
ATOM 12924 C CA . THR B 1 679 ? 44.438 -17.938 -19.453 1 89.5 679 THR B CA 1
ATOM 12925 C C . THR B 1 679 ? 45.812 -18.109 -20.109 1 89.5 679 THR B C 1
ATOM 12927 O O . THR B 1 679 ? 46.219 -19.234 -20.375 1 89.5 679 THR B O 1
ATOM 12930 N N . ALA B 1 680 ? 46.469 -16.953 -20.344 1 88.56 680 ALA B N 1
ATOM 12931 C CA . ALA B 1 680 ? 47.812 -17.016 -20.922 1 88.56 680 ALA B CA 1
ATOM 12932 C C . ALA B 1 680 ? 48.812 -17.672 -19.969 1 88.56 680 ALA B C 1
ATOM 12934 O O . ALA B 1 680 ? 49.719 -18.375 -20.406 1 88.56 680 ALA B O 1
ATOM 12935 N N . GLN B 1 681 ? 48.594 -17.5 -18.688 1 91 681 GLN B N 1
ATOM 12936 C CA . GLN B 1 681 ? 49.531 -18.031 -17.703 1 91 681 GLN B CA 1
ATOM 12937 C C . GLN B 1 681 ? 49.25 -19.5 -17.406 1 91 681 GLN B C 1
ATOM 12939 O O . GLN B 1 681 ? 50.156 -20.297 -17.234 1 91 681 GLN B O 1
ATOM 12944 N N . ILE B 1 682 ? 47.969 -19.938 -17.266 1 90.38 682 ILE B N 1
ATOM 12945 C CA . ILE B 1 682 ? 47.594 -21.312 -16.984 1 90.38 682 ILE B CA 1
ATOM 12946 C C . ILE B 1 682 ? 47.75 -22.172 -18.234 1 90.38 682 ILE B C 1
ATOM 12948 O O . ILE B 1 682 ? 48.156 -23.328 -18.141 1 90.38 682 ILE B O 1
ATOM 12952 N N . GLY B 1 683 ? 47.5 -21.797 -19.328 1 88.12 683 GLY B N 1
ATOM 12953 C CA . GLY B 1 683 ? 47.5 -22.547 -20.578 1 88.12 683 GLY B CA 1
ATOM 12954 C C . GLY B 1 683 ? 46.125 -22.734 -21.172 1 88.12 683 GLY B C 1
ATOM 12955 O O . GLY B 1 683 ? 45.156 -22.984 -20.438 1 88.12 683 GLY B O 1
ATOM 12956 N N . GLU B 1 684 ? 45.938 -22.594 -22.391 1 88.69 684 GLU B N 1
ATOM 12957 C CA . GLU B 1 684 ? 44.656 -22.688 -23.078 1 88.69 684 GLU B CA 1
ATOM 12958 C C . GLU B 1 684 ? 44.094 -24.094 -22.984 1 88.69 684 GLU B C 1
ATOM 12960 O O . GLU B 1 684 ? 42.875 -24.266 -22.859 1 88.69 684 GLU B O 1
ATOM 12965 N N . GLU B 1 685 ? 44.844 -25.047 -22.844 1 88.94 685 GLU B N 1
ATOM 12966 C CA . GLU B 1 685 ? 44.375 -26.438 -22.812 1 88.94 685 GLU B CA 1
ATOM 12967 C C . GLU B 1 685 ? 43.75 -26.766 -21.469 1 88.94 685 GLU B C 1
ATOM 12969 O O . GLU B 1 685 ? 42.75 -27.484 -21.391 1 88.94 685 GLU B O 1
ATOM 12974 N N . VAL B 1 686 ? 44.375 -26.219 -20.484 1 87.06 686 VAL B N 1
ATOM 12975 C CA . VAL B 1 686 ? 43.875 -26.5 -19.141 1 87.06 686 VAL B CA 1
ATOM 12976 C C . VAL B 1 686 ? 42.531 -25.828 -18.938 1 87.06 686 VAL B C 1
ATOM 12978 O O . VAL B 1 686 ? 41.625 -26.375 -18.281 1 87.06 686 VAL B O 1
ATOM 12981 N N . VAL B 1 687 ? 42.344 -24.703 -19.484 1 87.94 687 VAL B N 1
ATOM 12982 C CA . VAL B 1 687 ? 41.094 -23.969 -19.359 1 87.94 687 VAL B CA 1
ATOM 12983 C C . VAL B 1 687 ? 40 -24.656 -20.156 1 87.94 687 VAL B C 1
ATOM 12985 O O . VAL B 1 687 ? 38.844 -24.75 -19.703 1 87.94 687 VAL B O 1
ATOM 12988 N N . GLU B 1 688 ? 40.312 -25.25 -21.281 1 88.44 688 GLU B N 1
ATOM 12989 C CA . GLU B 1 688 ? 39.312 -25.969 -22.094 1 88.44 688 GLU B CA 1
ATOM 12990 C C . GLU B 1 688 ? 38.875 -27.25 -21.406 1 88.44 688 GLU B C 1
ATOM 12992 O O . GLU B 1 688 ? 37.719 -27.656 -21.531 1 88.44 688 GLU B O 1
ATOM 12997 N N . LYS B 1 689 ? 39.781 -27.812 -20.672 1 82.31 689 LYS B N 1
ATOM 12998 C CA . LYS B 1 689 ? 39.438 -29.031 -19.953 1 82.31 689 LYS B CA 1
ATOM 12999 C C . LYS B 1 689 ? 38.5 -28.75 -18.781 1 82.31 689 LYS B C 1
ATOM 13001 O O . LYS B 1 689 ? 37.75 -29.625 -18.375 1 82.31 689 LYS B O 1
ATOM 13006 N N . SER B 1 690 ? 38.562 -27.578 -18.281 1 79.94 690 SER B N 1
ATOM 13007 C CA . SER B 1 690 ? 37.688 -27.203 -17.172 1 79.94 690 SER B CA 1
ATOM 13008 C C . SER B 1 690 ? 36.281 -26.875 -17.672 1 79.94 690 SER B C 1
ATOM 13010 O O . SER B 1 690 ? 35.375 -26.672 -16.875 1 79.94 690 SER B O 1
ATOM 13012 N N . GLY B 1 691 ? 36 -26.875 -18.938 1 81.69 691 GLY B N 1
ATOM 13013 C CA . GLY B 1 691 ? 34.688 -26.672 -19.516 1 81.69 691 GLY B CA 1
ATOM 13014 C C . GLY B 1 691 ? 34.438 -25.25 -19.984 1 81.69 691 GLY B C 1
ATOM 13015 O O . GLY B 1 691 ? 33.312 -24.906 -20.391 1 81.69 691 GLY B O 1
ATOM 13016 N N . GLN B 1 692 ? 35.531 -24.406 -19.938 1 87.38 692 GLN B N 1
ATOM 13017 C CA . GLN B 1 692 ? 35.375 -23.031 -20.375 1 87.38 692 GLN B CA 1
ATOM 13018 C C . GLN B 1 692 ? 35.938 -22.828 -21.781 1 87.38 692 GLN B C 1
ATOM 13020 O O . GLN B 1 692 ? 36.938 -23.438 -22.156 1 87.38 692 GLN B O 1
ATOM 13025 N N . ALA B 1 693 ? 35.188 -22.125 -22.578 1 88.25 693 ALA B N 1
ATOM 13026 C CA . ALA B 1 693 ? 35.594 -21.875 -23.953 1 88.25 693 ALA B CA 1
ATOM 13027 C C . ALA B 1 693 ? 36.656 -20.781 -24.016 1 88.25 693 ALA B C 1
ATOM 13029 O O . ALA B 1 693 ? 36.625 -19.812 -23.25 1 88.25 693 ALA B O 1
ATOM 13030 N N . VAL B 1 694 ? 37.719 -21.031 -24.844 1 90.12 694 VAL B N 1
ATOM 13031 C CA . VAL B 1 694 ? 38.781 -20.047 -25 1 90.12 694 VAL B CA 1
ATOM 13032 C C . VAL B 1 694 ? 38.656 -19.375 -26.359 1 90.12 694 VAL B C 1
ATOM 13034 O O . VAL B 1 694 ? 38.625 -20.047 -27.391 1 90.12 694 VAL B O 1
ATOM 13037 N N . TYR B 1 695 ? 38.438 -18.062 -26.328 1 89.31 695 TYR B N 1
ATOM 13038 C CA . TYR B 1 695 ? 38.406 -17.25 -27.547 1 89.31 695 TYR B CA 1
ATOM 13039 C C . TYR B 1 695 ? 39.562 -16.25 -27.578 1 89.31 695 TYR B C 1
ATOM 13041 O O . TYR B 1 695 ? 40.094 -15.867 -26.547 1 89.31 695 TYR B O 1
ATOM 13049 N N . PRO B 1 696 ? 39.938 -15.859 -28.844 1 88.94 696 PRO B N 1
ATOM 13050 C CA . PRO B 1 696 ? 40.938 -14.805 -28.906 1 88.94 696 PRO B CA 1
ATOM 13051 C C . PRO B 1 696 ? 40.438 -13.469 -28.391 1 88.94 696 PRO B C 1
ATOM 13053 O O . PRO B 1 696 ? 39.219 -13.242 -28.328 1 88.94 696 PRO B O 1
ATOM 13056 N N . PRO B 1 697 ? 41.344 -12.594 -27.922 1 88.62 697 PRO B N 1
ATOM 13057 C CA . PRO B 1 697 ? 40.969 -11.328 -27.281 1 88.62 697 PRO B CA 1
ATOM 13058 C C . PRO B 1 697 ? 40.094 -10.461 -28.188 1 88.62 697 PRO B C 1
ATOM 13060 O O . PRO B 1 697 ? 39.25 -9.727 -27.688 1 88.62 697 PRO B O 1
ATOM 13063 N N . TYR B 1 698 ? 40.25 -10.484 -29.5 1 88.75 698 TYR B N 1
ATOM 13064 C CA . TYR B 1 698 ? 39.438 -9.641 -30.375 1 88.75 698 TYR B CA 1
ATOM 13065 C C . TYR B 1 698 ? 38 -10.086 -30.391 1 88.75 698 TYR B C 1
ATOM 13067 O O . TYR B 1 698 ? 37.094 -9.297 -30.672 1 88.75 698 TYR B O 1
ATOM 13075 N N . ILE B 1 699 ? 37.719 -11.297 -29.969 1 90.56 699 ILE B N 1
ATOM 13076 C CA . ILE B 1 699 ? 36.344 -11.812 -29.953 1 90.56 699 ILE B CA 1
ATOM 13077 C C . ILE B 1 699 ? 35.812 -11.812 -28.516 1 90.56 699 ILE B C 1
ATOM 13079 O O . ILE B 1 699 ? 34.625 -11.523 -28.281 1 90.56 699 ILE B O 1
ATOM 13083 N N . ILE B 1 700 ? 36.656 -12.039 -27.578 1 89.62 700 ILE B N 1
ATOM 13084 C CA . ILE B 1 700 ? 36.188 -12.281 -26.203 1 89.62 700 ILE B CA 1
ATOM 13085 C C . ILE B 1 700 ? 35.781 -10.961 -25.562 1 89.62 700 ILE B C 1
ATOM 13087 O O . ILE B 1 700 ? 34.875 -10.922 -24.734 1 89.62 700 ILE B O 1
ATOM 13091 N N . PHE B 1 701 ? 36.438 -9.852 -25.906 1 92.38 701 PHE B N 1
ATOM 13092 C CA . PHE B 1 701 ? 36.125 -8.586 -25.266 1 92.38 701 PHE B CA 1
ATOM 13093 C C . PHE B 1 701 ? 34.719 -8.133 -25.625 1 92.38 701 PHE B C 1
ATOM 13095 O O . PHE B 1 701 ? 33.906 -7.852 -24.734 1 92.38 701 PHE B O 1
ATOM 13102 N N . PRO B 1 702 ? 34.344 -8.117 -26.938 1 91.19 702 PRO B N 1
ATOM 13103 C CA . PRO B 1 702 ? 32.938 -7.762 -27.234 1 91.19 702 PRO B CA 1
ATOM 13104 C C . PRO B 1 702 ? 31.953 -8.797 -26.719 1 91.19 702 PRO B C 1
ATOM 13106 O O . PRO B 1 702 ? 30.828 -8.445 -26.375 1 91.19 702 PRO B O 1
ATOM 13109 N N . TYR B 1 703 ? 32.375 -9.938 -26.625 1 90.75 703 TYR B N 1
ATOM 13110 C CA . TYR B 1 703 ? 31.531 -10.984 -26.078 1 90.75 703 TYR B CA 1
ATOM 13111 C C . TYR B 1 703 ? 31.234 -10.742 -24.609 1 90.75 703 TYR B C 1
ATOM 13113 O O . TYR B 1 703 ? 30.109 -10.938 -24.141 1 90.75 703 TYR B O 1
ATOM 13121 N N . ARG B 1 704 ? 32.219 -10.328 -23.891 1 90.06 704 ARG B N 1
ATOM 13122 C CA . ARG B 1 704 ? 32.031 -10.023 -22.484 1 90.06 704 ARG B CA 1
ATOM 13123 C C . ARG B 1 704 ? 31.125 -8.812 -22.297 1 90.06 704 ARG B C 1
ATOM 13125 O O . ARG B 1 704 ? 30.344 -8.758 -21.344 1 90.06 704 ARG B O 1
ATOM 13132 N N . LEU B 1 705 ? 31.25 -7.902 -23.219 1 92.56 705 LEU B N 1
ATOM 13133 C CA . LEU B 1 705 ? 30.328 -6.766 -23.188 1 92.56 705 LEU B CA 1
ATOM 13134 C C . LEU B 1 705 ? 28.891 -7.223 -23.406 1 92.56 705 LEU B C 1
ATOM 13136 O O . LEU B 1 705 ? 27.969 -6.754 -22.734 1 92.56 705 LEU B O 1
ATOM 13140 N N . ALA B 1 706 ? 28.703 -8.109 -24.297 1 93.19 706 ALA B N 1
ATOM 13141 C CA . ALA B 1 706 ? 27.359 -8.609 -24.594 1 93.19 706 ALA B CA 1
ATOM 13142 C C . ALA B 1 706 ? 26.781 -9.352 -23.406 1 93.19 706 ALA B C 1
ATOM 13144 O O . ALA B 1 706 ? 25.594 -9.203 -23.094 1 93.19 706 ALA B O 1
ATOM 13145 N N . VAL B 1 707 ? 27.578 -10.086 -22.672 1 92.44 707 VAL B N 1
ATOM 13146 C CA . VAL B 1 707 ? 27.109 -10.859 -21.516 1 92.44 707 VAL B CA 1
ATOM 13147 C C . VAL B 1 707 ? 26.75 -9.906 -20.375 1 92.44 707 VAL B C 1
ATOM 13149 O O . VAL B 1 707 ? 25.734 -10.086 -19.703 1 92.44 707 VAL B O 1
ATOM 13152 N N . VAL B 1 708 ? 27.609 -8.984 -20.219 1 90.81 708 VAL B N 1
ATOM 13153 C CA . VAL B 1 708 ? 27.344 -8.016 -19.156 1 90.81 708 VAL B CA 1
ATOM 13154 C C . VAL B 1 708 ? 26.109 -7.188 -19.516 1 90.81 708 VAL B C 1
ATOM 13156 O O . VAL B 1 708 ? 25.281 -6.898 -18.656 1 90.81 708 VAL B O 1
ATOM 13159 N N . SER B 1 709 ? 26 -6.867 -20.797 1 91.81 709 SER B N 1
ATOM 13160 C CA . SER B 1 709 ? 24.828 -6.117 -21.234 1 91.81 709 SER B CA 1
ATOM 13161 C C . SER B 1 709 ? 23.547 -6.938 -21.062 1 91.81 709 SER B C 1
ATOM 13163 O O . SER B 1 709 ? 22.5 -6.391 -20.734 1 91.81 709 SER B O 1
ATOM 13165 N N . LEU B 1 710 ? 23.672 -8.172 -21.25 1 93.12 710 LEU B N 1
ATOM 13166 C CA . LEU B 1 710 ? 22.531 -9.055 -21.031 1 93.12 710 LEU B CA 1
ATOM 13167 C C . LEU B 1 710 ? 22.094 -9.016 -19.578 1 93.12 710 LEU B C 1
ATOM 13169 O O . LEU B 1 710 ? 20.891 -8.992 -19.281 1 93.12 710 LEU B O 1
ATOM 13173 N N . GLY B 1 711 ? 23.047 -9.016 -18.734 1 92.56 711 GLY B N 1
ATOM 13174 C CA . GLY B 1 711 ? 22.719 -8.945 -17.328 1 92.56 711 GLY B CA 1
ATOM 13175 C C . GLY B 1 711 ? 22.078 -7.629 -16.922 1 92.56 711 GLY B C 1
ATOM 13176 O O . GLY B 1 711 ? 21.047 -7.617 -16.25 1 92.56 711 GLY B O 1
ATOM 13177 N N . VAL B 1 712 ? 22.562 -6.574 -17.438 1 91 712 VAL B N 1
ATOM 13178 C CA . VAL B 1 712 ? 22.062 -5.258 -17.062 1 91 712 VAL B CA 1
ATOM 13179 C C . VAL B 1 712 ? 20.672 -5.055 -17.656 1 91 712 VAL B C 1
ATOM 13181 O O . VAL B 1 712 ? 19.766 -4.535 -16.984 1 91 712 VAL B O 1
ATOM 13184 N N . ILE B 1 713 ? 20.484 -5.5 -18.875 1 91.31 713 ILE B N 1
ATOM 13185 C CA . ILE B 1 713 ? 19.188 -5.336 -19.531 1 91.31 713 ILE B CA 1
ATOM 13186 C C . ILE B 1 713 ? 18.141 -6.203 -18.859 1 91.31 713 ILE B C 1
ATOM 13188 O O . ILE B 1 713 ? 17 -5.777 -18.656 1 91.31 713 ILE B O 1
ATOM 13192 N N . THR B 1 714 ? 18.562 -7.414 -18.422 1 92.81 714 THR B N 1
ATOM 13193 C CA . THR B 1 714 ? 17.625 -8.281 -17.703 1 92.81 714 THR B CA 1
ATOM 13194 C C . THR B 1 714 ? 17.234 -7.66 -16.375 1 92.81 714 THR B C 1
ATOM 13196 O O . THR B 1 714 ? 16.062 -7.703 -15.984 1 92.81 714 THR B O 1
ATOM 13199 N N . GLY B 1 715 ? 18.281 -7.188 -15.695 1 91 715 GLY B N 1
ATOM 13200 C CA . GLY B 1 715 ? 17.953 -6.504 -14.453 1 91 715 GLY B CA 1
ATOM 13201 C C . GLY B 1 715 ? 17 -5.336 -14.641 1 91 715 GLY B C 1
ATOM 13202 O O . GLY B 1 715 ? 16.094 -5.137 -13.828 1 91 715 GLY B O 1
ATOM 13203 N N . TYR B 1 716 ? 17.109 -4.629 -15.727 1 89.12 716 TYR B N 1
ATOM 13204 C CA . TYR B 1 716 ? 16.234 -3.49 -16.016 1 89.12 716 TYR B CA 1
ATOM 13205 C C . TYR B 1 716 ? 14.82 -3.947 -16.344 1 89.12 716 TYR B C 1
ATOM 13207 O O . TYR B 1 716 ? 13.852 -3.324 -15.914 1 89.12 716 TYR B O 1
ATOM 13215 N N . ILE B 1 717 ? 14.656 -5.004 -17.078 1 89.31 717 ILE B N 1
ATOM 13216 C CA . ILE B 1 717 ? 13.344 -5.52 -17.469 1 89.31 717 ILE B CA 1
ATOM 13217 C C . ILE B 1 717 ? 12.555 -5.918 -16.234 1 89.31 717 ILE B C 1
ATOM 13219 O O . ILE B 1 717 ? 11.359 -5.637 -16.125 1 89.31 717 ILE B O 1
ATOM 13223 N N . TRP B 1 718 ? 13.25 -6.477 -15.258 1 90.25 718 TRP B N 1
ATOM 13224 C CA . TRP B 1 718 ? 12.555 -6.941 -14.07 1 90.25 718 TRP B CA 1
ATOM 13225 C C . TRP B 1 718 ? 12.281 -5.785 -13.109 1 90.25 718 TRP B C 1
ATOM 13227 O O . TRP B 1 718 ? 11.492 -5.918 -12.172 1 90.25 718 TRP B O 1
ATOM 13237 N N . THR B 1 719 ? 12.93 -4.645 -13.312 1 85.94 719 THR B N 1
ATOM 13238 C CA . THR B 1 719 ? 12.625 -3.467 -12.508 1 85.94 719 THR B CA 1
ATOM 13239 C C . THR B 1 719 ? 11.352 -2.787 -13.008 1 85.94 719 THR B C 1
ATOM 13241 O O . THR B 1 719 ? 10.578 -2.236 -12.219 1 85.94 719 THR B O 1
ATOM 13244 N N . VAL B 1 720 ? 11.156 -2.904 -14.328 1 80.25 720 VAL B N 1
ATOM 13245 C CA . VAL B 1 720 ? 9.992 -2.256 -14.93 1 80.25 720 VAL B CA 1
ATOM 13246 C C . VAL B 1 720 ? 8.805 -3.219 -14.93 1 80.25 720 VAL B C 1
ATOM 13248 O O . VAL B 1 720 ? 7.664 -2.807 -14.719 1 80.25 720 VAL B O 1
ATOM 13251 N N . PHE B 1 721 ? 9.07 -4.539 -15.078 1 78.88 721 PHE B N 1
ATOM 13252 C CA . PHE B 1 721 ? 8.047 -5.578 -15.086 1 78.88 721 PHE B CA 1
ATOM 13253 C C . PHE B 1 721 ? 7.902 -6.211 -13.711 1 78.88 721 PHE B C 1
ATOM 13255 O O . PHE B 1 721 ? 8.898 -6.469 -13.031 1 78.88 721 PHE B O 1
ATOM 13262 N N . PRO B 1 722 ? 6.746 -6.438 -13.312 1 73.44 722 PRO B N 1
ATOM 13263 C CA . PRO B 1 722 ? 5.371 -6.32 -13.805 1 73.44 722 PRO B CA 1
ATOM 13264 C C . PRO B 1 722 ? 4.777 -4.938 -13.555 1 73.44 722 PRO B C 1
ATOM 13266 O O . PRO B 1 722 ? 3.855 -4.523 -14.266 1 73.44 722 PRO B O 1
ATOM 13269 N N . TYR B 1 723 ? 5.27 -4.27 -12.453 1 76 723 TYR B N 1
ATOM 13270 C CA . TYR B 1 723 ? 4.82 -2.9 -12.234 1 76 723 TYR B CA 1
ATOM 13271 C C . TYR B 1 723 ? 5.965 -2.027 -11.727 1 76 723 TYR B C 1
ATOM 13273 O O . TYR B 1 723 ? 6.711 -2.434 -10.836 1 76 723 TYR B O 1
ATOM 13281 N N . PRO B 1 724 ? 6.121 -0.965 -12.383 1 75.56 724 PRO B N 1
ATOM 13282 C CA . PRO B 1 724 ? 7.223 -0.077 -12 1 75.56 724 PRO B CA 1
ATOM 13283 C C . PRO B 1 724 ? 6.914 0.741 -10.742 1 75.56 724 PRO B C 1
ATOM 13285 O O . PRO B 1 724 ? 5.762 1.115 -10.516 1 75.56 724 PRO B O 1
ATOM 13288 N N . VAL B 1 725 ? 7.914 0.704 -9.867 1 76.75 725 VAL B N 1
ATOM 13289 C CA . VAL B 1 725 ? 7.852 1.696 -8.797 1 76.75 725 VAL B CA 1
ATOM 13290 C C . VAL B 1 725 ? 8.391 3.033 -9.305 1 76.75 725 VAL B C 1
ATOM 13292 O O . VAL B 1 725 ? 9.594 3.172 -9.547 1 76.75 725 VAL B O 1
ATOM 13295 N N . SER B 1 726 ? 7.473 3.904 -9.633 1 77 726 SER B N 1
ATOM 13296 C CA . SER B 1 726 ? 7.832 5.152 -10.297 1 77 726 SER B CA 1
ATOM 13297 C C . SER B 1 726 ? 8.352 6.18 -9.297 1 77 726 SER B C 1
ATOM 13299 O O . SER B 1 726 ? 8.031 6.109 -8.109 1 77 726 SER B O 1
ATOM 13301 N N . GLU B 1 727 ? 9.219 7.016 -9.781 1 77.31 727 GLU B N 1
ATOM 13302 C CA . GLU B 1 727 ? 9.734 8.133 -8.992 1 77.31 727 GLU B CA 1
ATOM 13303 C C . GLU B 1 727 ? 8.625 9.125 -8.648 1 77.31 727 GLU B C 1
ATOM 13305 O O . GLU B 1 727 ? 8.727 9.859 -7.664 1 77.31 727 GLU B O 1
ATOM 13310 N N . HIS B 1 728 ? 7.547 9.008 -9.391 1 83.56 728 HIS B N 1
ATOM 13311 C CA . HIS B 1 728 ? 6.441 9.922 -9.133 1 83.56 728 HIS B CA 1
ATOM 13312 C C . HIS B 1 728 ? 5.781 9.617 -7.785 1 83.56 728 HIS B C 1
ATOM 13314 O O . HIS B 1 728 ? 5.566 10.523 -6.98 1 83.56 728 HIS B O 1
ATOM 13320 N N . SER B 1 729 ? 5.582 8.383 -7.664 1 80.88 729 SER B N 1
ATOM 13321 C CA . SER B 1 729 ? 4.918 7.984 -6.426 1 80.88 729 SER B CA 1
ATOM 13322 C C . SER B 1 729 ? 5.855 8.125 -5.23 1 80.88 729 SER B C 1
ATOM 13324 O O . SER B 1 729 ? 5.422 8.484 -4.133 1 80.88 729 SER B O 1
ATOM 13326 N N . GLU B 1 730 ? 7.117 7.871 -5.469 1 84.31 730 GLU B N 1
ATOM 13327 C CA . GLU B 1 730 ? 8.086 8 -4.383 1 84.31 730 GLU B CA 1
ATOM 13328 C C . GLU B 1 730 ? 8.273 9.461 -3.984 1 84.31 730 GLU B C 1
ATOM 13330 O O . GLU B 1 730 ? 8.414 9.773 -2.799 1 84.31 730 GLU B O 1
ATOM 13335 N N . LEU B 1 731 ? 8.305 10.367 -4.926 1 89.75 731 LEU B N 1
ATOM 13336 C CA . LEU B 1 731 ? 8.445 11.789 -4.629 1 89.75 731 LEU B CA 1
ATOM 13337 C C . LEU B 1 731 ? 7.254 12.305 -3.83 1 89.75 731 LEU B C 1
ATOM 13339 O O . LEU B 1 731 ? 7.422 13.086 -2.891 1 89.75 731 LEU B O 1
ATOM 13343 N N . ARG B 1 732 ? 6.098 11.875 -4.195 1 89.94 732 ARG B N 1
ATOM 13344 C CA . ARG B 1 732 ? 4.906 12.281 -3.459 1 89.94 732 ARG B CA 1
ATOM 13345 C C . ARG B 1 732 ? 4.961 11.797 -2.014 1 89.94 732 ARG B C 1
ATOM 13347 O O . ARG B 1 732 ? 4.684 12.555 -1.086 1 89.94 732 ARG B O 1
ATOM 13354 N N . GLU B 1 733 ? 5.324 10.57 -1.85 1 86.81 733 GLU B N 1
ATOM 13355 C CA . GLU B 1 733 ? 5.395 10 -0.505 1 86.81 733 GLU B CA 1
ATOM 13356 C C . GLU B 1 733 ? 6.508 10.656 0.312 1 86.81 733 GLU B C 1
ATOM 13358 O O . GLU B 1 733 ? 6.34 10.906 1.507 1 86.81 733 GLU B O 1
ATOM 13363 N N . SER B 1 734 ? 7.633 10.883 -0.344 1 89.38 734 SER B N 1
ATOM 13364 C CA . SER B 1 734 ? 8.734 11.531 0.357 1 89.38 734 SER B CA 1
ATOM 13365 C C . SER B 1 734 ? 8.375 12.961 0.743 1 89.38 734 SER B C 1
ATOM 13367 O O . SER B 1 734 ? 8.727 13.43 1.831 1 89.38 734 SER B O 1
ATOM 13369 N N . THR B 1 735 ? 7.691 13.664 -0.126 1 93.06 735 THR B N 1
ATOM 13370 C CA . THR B 1 735 ? 7.254 15.016 0.179 1 93.06 735 THR B CA 1
ATOM 13371 C C . THR B 1 735 ? 6.262 15.023 1.337 1 93.06 735 THR B C 1
ATOM 13373 O O . THR B 1 735 ? 6.309 15.898 2.201 1 93.06 735 THR B O 1
ATOM 13376 N N . ALA B 1 736 ? 5.402 14.031 1.36 1 91.31 736 ALA B N 1
ATOM 13377 C CA . ALA B 1 736 ? 4.445 13.922 2.459 1 91.31 736 ALA B CA 1
ATOM 13378 C C . ALA B 1 736 ? 5.16 13.641 3.779 1 91.31 736 ALA B C 1
ATOM 13380 O O . ALA B 1 736 ? 4.781 14.18 4.824 1 91.31 736 ALA B O 1
ATOM 13381 N N . GLN B 1 737 ? 6.184 12.891 3.742 1 88.81 737 GLN B N 1
ATOM 13382 C CA . GLN B 1 737 ? 6.938 12.602 4.957 1 88.81 737 GLN B CA 1
ATOM 13383 C C . GLN B 1 737 ? 7.691 13.836 5.445 1 88.81 737 GLN B C 1
ATOM 13385 O O . GLN B 1 737 ? 7.844 14.039 6.652 1 88.81 737 GLN B O 1
ATOM 13390 N N . VAL B 1 738 ? 8.164 14.648 4.531 1 92.5 738 VAL B N 1
ATOM 13391 C CA . VAL B 1 738 ? 8.828 15.891 4.902 1 92.5 738 VAL B CA 1
ATOM 13392 C C . VAL B 1 738 ? 7.836 16.828 5.594 1 92.5 738 VAL B C 1
ATOM 13394 O O . VAL B 1 738 ? 8.18 17.484 6.574 1 92.5 738 VAL B O 1
ATOM 13397 N N . LEU B 1 739 ? 6.605 16.766 5.105 1 92.69 739 LEU B N 1
ATOM 13398 C CA . LEU B 1 739 ? 5.566 17.578 5.719 1 92.69 739 LEU B CA 1
ATOM 13399 C C . LEU B 1 739 ? 5.266 17.109 7.137 1 92.69 739 LEU B C 1
ATOM 13401 O O . LEU B 1 739 ? 5.117 17.922 8.055 1 92.69 739 LEU B O 1
ATOM 13405 N N . TYR B 1 740 ? 5.242 15.922 7.305 1 87 740 TYR B N 1
ATOM 13406 C CA . TYR B 1 740 ? 4.977 15.367 8.625 1 87 740 TYR B CA 1
ATOM 13407 C C . TYR B 1 740 ? 6.098 15.711 9.602 1 87 740 TYR B C 1
ATOM 13409 O O . TYR B 1 740 ? 5.84 16.094 10.742 1 87 740 TYR B O 1
ATOM 13417 N N . GLU B 1 741 ? 7.309 15.539 9.148 1 87.12 741 GLU B N 1
ATOM 13418 C CA . GLU B 1 741 ? 8.445 15.867 10.016 1 87.12 741 GLU B CA 1
ATOM 13419 C C . GLU B 1 741 ? 8.508 17.359 10.297 1 87.12 741 GLU B C 1
ATOM 13421 O O . GLU B 1 741 ? 8.961 17.781 11.367 1 87.12 741 GLU B O 1
ATOM 13426 N N . LEU B 1 742 ? 8.094 18.172 9.328 1 89.38 742 LEU B N 1
ATOM 13427 C CA . LEU B 1 742 ? 8.023 19.609 9.555 1 89.38 742 LEU B CA 1
ATOM 13428 C C . LEU B 1 742 ? 7.043 19.938 10.672 1 89.38 742 LEU B C 1
ATOM 13430 O O . LEU B 1 742 ? 7.32 20.812 11.508 1 89.38 742 LEU B O 1
ATOM 13434 N N . SER B 1 743 ? 5.93 19.266 10.719 1 86.19 743 SER B N 1
ATOM 13435 C CA . SER B 1 743 ? 4.949 19.5 11.766 1 86.19 743 SER B CA 1
ATOM 13436 C C . SER B 1 743 ? 5.492 19.109 13.133 1 86.19 743 SER B C 1
ATOM 13438 O O . SER B 1 743 ? 5.262 19.797 14.125 1 86.19 743 SER B O 1
ATOM 13440 N N . ARG B 1 744 ? 6.211 18.047 13.18 1 81.75 744 ARG B N 1
ATOM 13441 C CA . ARG B 1 744 ? 6.812 17.609 14.43 1 81.75 744 ARG B CA 1
ATOM 13442 C C . ARG B 1 744 ? 7.891 18.594 14.883 1 81.75 744 ARG B C 1
ATOM 13444 O O . ARG B 1 744 ? 7.992 18.906 16.078 1 81.75 744 ARG B O 1
ATOM 13451 N N . TYR B 1 745 ? 8.688 19.016 13.922 1 83.88 745 TYR B N 1
ATOM 13452 C CA . TYR B 1 745 ? 9.727 20 14.219 1 83.88 745 TYR B CA 1
ATOM 13453 C C . TYR B 1 745 ? 9.117 21.312 14.703 1 83.88 745 TYR B C 1
ATOM 13455 O O . TYR B 1 745 ? 9.609 21.922 15.656 1 83.88 745 TYR B O 1
ATOM 13463 N N . TYR B 1 746 ? 8.023 21.703 14.055 1 84.25 746 TYR B N 1
ATOM 13464 C CA . TYR B 1 746 ? 7.34 22.938 14.445 1 84.25 746 TYR B CA 1
ATOM 13465 C C . TYR B 1 746 ? 6.77 22.812 15.852 1 84.25 746 TYR B C 1
ATOM 13467 O O . TYR B 1 746 ? 6.875 23.75 16.656 1 84.25 746 TYR B O 1
ATOM 13475 N N . MET B 1 747 ? 6.23 21.703 16.188 1 80.12 747 MET B N 1
ATOM 13476 C CA . MET B 1 747 ? 5.648 21.5 17.516 1 80.12 747 MET B CA 1
ATOM 13477 C C . MET B 1 747 ? 6.734 21.484 18.594 1 80.12 747 MET B C 1
ATOM 13479 O O . MET B 1 747 ? 6.531 22 19.688 1 80.12 747 MET B O 1
ATOM 13483 N N . CYS B 1 748 ? 7.809 20.953 18.281 1 79.56 748 CYS B N 1
ATOM 13484 C CA . CYS B 1 748 ? 8.922 20.922 19.219 1 79.56 748 CYS B CA 1
ATOM 13485 C C . CYS B 1 748 ? 9.477 22.328 19.438 1 79.56 748 CYS B C 1
ATOM 13487 O O . CYS B 1 748 ? 9.844 22.688 20.547 1 79.56 748 CYS B O 1
ATOM 13489 N N . ILE B 1 749 ? 9.555 23.141 18.438 1 80.06 749 ILE B N 1
ATOM 13490 C CA . ILE B 1 749 ? 10.047 24.5 18.547 1 80.06 749 ILE B CA 1
ATOM 13491 C C . ILE B 1 749 ? 9.062 25.328 19.391 1 80.06 749 ILE B C 1
ATOM 13493 O O . ILE B 1 749 ? 9.477 26.141 20.219 1 80.06 749 ILE B O 1
ATOM 13497 N N . GLN B 1 750 ? 7.824 25.094 19.125 1 76.5 750 GLN B N 1
ATOM 13498 C CA . GLN B 1 750 ? 6.812 25.812 19.891 1 76.5 750 GLN B CA 1
ATOM 13499 C C . GLN B 1 750 ? 6.91 25.484 21.375 1 76.5 750 GLN B C 1
ATOM 13501 O O . GLN B 1 750 ? 6.801 26.375 22.219 1 76.5 750 GLN B O 1
ATOM 13506 N N . GLN B 1 751 ? 7.176 24.297 21.609 1 75.38 751 GLN B N 1
ATOM 13507 C CA . GLN B 1 751 ? 7.301 23.891 23 1 75.38 751 GLN B CA 1
ATOM 13508 C C . GLN B 1 751 ? 8.586 24.438 23.625 1 75.38 751 GLN B C 1
ATOM 13510 O O . GLN B 1 751 ? 8.617 24.797 24.797 1 75.38 751 GLN B O 1
ATOM 13515 N N . THR B 1 752 ? 9.594 24.484 22.906 1 74.88 752 THR B N 1
ATOM 13516 C CA . THR B 1 752 ? 10.859 25.031 23.406 1 74.88 752 THR B CA 1
ATOM 13517 C C . THR B 1 752 ? 10.734 26.531 23.672 1 74.88 752 THR B C 1
ATOM 13519 O O . THR B 1 752 ? 11.242 27.031 24.688 1 74.88 752 THR B O 1
ATOM 13522 N N . VAL B 1 753 ? 10.055 27.188 22.781 1 73.06 753 VAL B N 1
ATOM 13523 C CA . VAL B 1 753 ? 9.859 28.625 22.953 1 73.06 753 VAL B CA 1
ATOM 13524 C C . VAL B 1 753 ? 8.977 28.875 24.188 1 73.06 753 VAL B C 1
ATOM 13526 O O . VAL B 1 753 ? 9.25 29.781 24.969 1 73.06 753 VAL B O 1
ATOM 13529 N N . PHE B 1 754 ? 8.047 27.984 24.375 1 68.25 754 PHE B N 1
ATOM 13530 C CA . PHE B 1 754 ? 7.156 28.125 25.516 1 68.25 754 PHE B CA 1
ATOM 13531 C C . PHE B 1 754 ? 7.887 27.812 26.812 1 68.25 754 PHE B C 1
ATOM 13533 O O . PHE B 1 754 ? 7.668 28.469 27.828 1 68.25 754 PHE B O 1
ATOM 13540 N N . ALA B 1 755 ? 8.656 26.828 26.75 1 69.69 755 ALA B N 1
ATOM 13541 C CA . ALA B 1 755 ? 9.422 26.453 27.938 1 69.69 755 ALA B CA 1
ATOM 13542 C C . ALA B 1 755 ? 10.406 27.547 28.328 1 69.69 755 ALA B C 1
ATOM 13544 O O . ALA B 1 755 ? 10.633 27.812 29.5 1 69.69 755 ALA B O 1
ATOM 13545 N N . ARG B 1 756 ? 10.93 28.219 27.453 1 69.19 756 ARG B N 1
ATOM 13546 C CA . ARG B 1 756 ? 11.883 29.297 27.703 1 69.19 756 ARG B CA 1
ATOM 13547 C C . ARG B 1 756 ? 11.188 30.531 28.25 1 69.19 756 ARG B C 1
ATOM 13549 O O . ARG B 1 756 ? 11.773 31.297 29.016 1 69.19 756 ARG B O 1
ATOM 13556 N N . LEU B 1 757 ? 10 30.641 27.75 1 63.88 757 LEU B N 1
ATOM 13557 C CA . LEU B 1 757 ? 9.242 31.797 28.219 1 63.88 757 LEU B CA 1
ATOM 13558 C C . LEU B 1 757 ? 8.836 31.625 29.688 1 63.88 757 LEU B C 1
ATOM 13560 O O . LEU B 1 757 ? 8.781 32.594 30.438 1 63.88 757 LEU B O 1
ATOM 13564 N N . HIS B 1 758 ? 8.625 30.328 30 1 58.38 758 HIS B N 1
ATOM 13565 C CA . HIS B 1 758 ? 8.188 30.109 31.375 1 58.38 758 HIS B CA 1
ATOM 13566 C C . HIS B 1 758 ? 9.383 29.984 32.312 1 58.38 758 HIS B C 1
ATOM 13568 O O . HIS B 1 758 ? 9.219 30.016 33.531 1 58.38 758 HIS B O 1
ATOM 13574 N N . ARG B 1 759 ? 10.734 30.312 31.922 1 54.34 759 ARG B N 1
ATOM 13575 C CA . ARG B 1 759 ? 11.992 30.453 32.625 1 54.34 759 ARG B CA 1
ATOM 13576 C C . ARG B 1 759 ? 12.32 29.188 33.438 1 54.34 759 ARG B C 1
ATOM 13578 O O . ARG B 1 759 ? 13.359 29.125 34.094 1 54.34 759 ARG B O 1
ATOM 13585 N N . ASP B 1 760 ? 11.391 28.156 33.531 1 52.69 760 ASP B N 1
ATOM 13586 C CA . ASP B 1 760 ? 11.672 27.109 34.531 1 52.69 760 ASP B CA 1
ATOM 13587 C C . ASP B 1 760 ? 12.531 26 33.906 1 52.69 760 ASP B C 1
ATOM 13589 O O . ASP B 1 760 ? 12.617 24.906 34.469 1 52.69 760 ASP B O 1
ATOM 13593 N N . ILE B 1 761 ? 13.086 26.188 32.812 1 57.56 761 ILE B N 1
ATOM 13594 C CA . ILE B 1 761 ? 13.516 24.891 32.25 1 57.56 761 ILE B CA 1
ATOM 13595 C C . ILE B 1 761 ? 15.023 24.734 32.469 1 57.56 761 ILE B C 1
ATOM 13597 O O . ILE B 1 761 ? 15.602 23.734 32.031 1 57.56 761 ILE B O 1
ATOM 13601 N N . GLY B 1 762 ? 15.594 25.375 33.406 1 57.16 762 GLY B N 1
ATOM 13602 C CA . GLY B 1 762 ? 16.984 25.109 33.781 1 57.16 762 GLY B CA 1
ATOM 13603 C C . GLY B 1 762 ? 17.953 25.516 32.688 1 57.16 762 GLY B C 1
ATOM 13604 O O . GLY B 1 762 ? 17.547 26 31.625 1 57.16 762 GLY B O 1
ATOM 13605 N N . ASP B 1 763 ? 19.234 25.469 33 1 54.38 763 ASP B N 1
ATOM 13606 C CA . ASP B 1 763 ? 20.344 25.875 32.156 1 54.38 763 ASP B CA 1
ATOM 13607 C C . ASP B 1 763 ? 20.531 24.891 31 1 54.38 763 ASP B C 1
ATOM 13609 O O . ASP B 1 763 ? 20.531 23.672 31.203 1 54.38 763 ASP B O 1
ATOM 13613 N N . ALA B 1 764 ? 20.359 25.312 29.828 1 58.34 764 ALA B N 1
ATOM 13614 C CA . ALA B 1 764 ? 20.5 24.531 28.609 1 58.34 764 ALA B CA 1
ATOM 13615 C C . ALA B 1 764 ? 21.844 23.781 28.594 1 58.34 764 ALA B C 1
ATOM 13617 O O . ALA B 1 764 ? 21.969 22.734 27.953 1 58.34 764 ALA B O 1
ATOM 13618 N N . ASP B 1 765 ? 22.891 24.281 29.359 1 53.16 765 ASP B N 1
ATOM 13619 C CA . ASP B 1 765 ? 24.219 23.672 29.297 1 53.16 765 ASP B CA 1
ATOM 13620 C C . ASP B 1 765 ? 24.344 22.531 30.297 1 53.16 765 ASP B C 1
ATOM 13622 O O . ASP B 1 765 ? 25.344 21.797 30.297 1 53.16 765 ASP B O 1
ATOM 13626 N N . ASP B 1 766 ? 23.297 22.438 31.172 1 56.31 766 ASP B N 1
ATOM 13627 C CA . ASP B 1 766 ? 23.344 21.312 32.094 1 56.31 766 ASP B CA 1
ATOM 13628 C C . ASP B 1 766 ? 22.719 20.062 31.484 1 56.31 766 ASP B C 1
ATOM 13630 O O . ASP B 1 766 ? 21.578 20.094 31.031 1 56.31 766 ASP B O 1
ATOM 13634 N N . ALA B 1 767 ? 23.562 19.062 31.281 1 57.75 767 ALA B N 1
ATOM 13635 C CA . ALA B 1 767 ? 23.203 17.812 30.641 1 57.75 767 ALA B CA 1
ATOM 13636 C C . ALA B 1 767 ? 21.953 17.219 31.281 1 57.75 767 ALA B C 1
ATOM 13638 O O . ALA B 1 767 ? 21.188 16.5 30.625 1 57.75 767 ALA B O 1
ATOM 13639 N N . SER B 1 768 ? 21.672 17.531 32.531 1 55.88 768 SER B N 1
ATOM 13640 C CA . SER B 1 768 ? 20.562 16.891 33.219 1 55.88 768 SER B CA 1
ATOM 13641 C C . SER B 1 768 ? 19.312 17.766 33.188 1 55.88 768 SER B C 1
ATOM 13643 O O . SER B 1 768 ? 18.219 17.328 33.562 1 55.88 768 SER B O 1
ATOM 13645 N N . SER B 1 769 ? 19.391 18.922 32.594 1 61.72 769 SER B N 1
ATOM 13646 C CA . SER B 1 769 ? 18.266 19.844 32.594 1 61.72 769 SER B CA 1
ATOM 13647 C C . SER B 1 769 ? 17.281 19.562 31.484 1 61.72 769 SER B C 1
ATOM 13649 O O . SER B 1 769 ? 17.656 18.984 30.453 1 61.72 769 SER B O 1
ATOM 13651 N N . PRO B 1 770 ? 15.992 19.656 31.719 1 65.62 770 PRO B N 1
ATOM 13652 C CA . PRO B 1 770 ? 14.969 19.469 30.688 1 65.62 770 PRO B CA 1
ATOM 13653 C C . PRO B 1 770 ? 15.242 20.312 29.438 1 65.62 770 PRO B C 1
ATOM 13655 O O . PRO B 1 770 ? 14.852 19.922 28.344 1 65.62 770 PRO B O 1
ATOM 13658 N N . SER B 1 771 ? 15.961 21.344 29.672 1 68.56 771 SER B N 1
ATOM 13659 C CA . SER B 1 771 ? 16.281 22.172 28.516 1 68.56 771 SER B CA 1
ATOM 13660 C C . SER B 1 771 ? 17.266 21.469 27.594 1 68.56 771 SER B C 1
ATOM 13662 O O . SER B 1 771 ? 17.203 21.625 26.359 1 68.56 771 SER B O 1
ATOM 13664 N N . SER B 1 772 ? 18.109 20.766 28.219 1 67.94 772 SER B N 1
ATOM 13665 C CA . SER B 1 772 ? 19.078 20.047 27.406 1 67.94 772 SER B CA 1
ATOM 13666 C C . SER B 1 772 ? 18.406 18.922 26.625 1 67.94 772 SER B C 1
ATOM 13668 O O . SER B 1 772 ? 18.781 18.641 25.484 1 67.94 772 SER B O 1
ATOM 13670 N N . ARG B 1 773 ? 17.438 18.344 27.219 1 70.31 773 ARG B N 1
ATOM 13671 C CA . ARG B 1 773 ? 16.719 17.281 26.531 1 70.31 773 ARG B CA 1
ATOM 13672 C C . ARG B 1 773 ? 15.906 17.828 25.359 1 70.31 773 ARG B C 1
ATOM 13674 O O . ARG B 1 773 ? 15.812 17.188 24.312 1 70.31 773 ARG B O 1
ATOM 13681 N N . LEU B 1 774 ? 15.328 18.953 25.547 1 72.56 774 LEU B N 1
ATOM 13682 C CA . LEU B 1 774 ? 14.57 19.578 24.484 1 72.56 774 LEU B CA 1
ATOM 13683 C C . LEU B 1 774 ? 15.484 20 23.328 1 72.56 774 LEU B C 1
ATOM 13685 O O . LEU B 1 774 ? 15.117 19.875 22.156 1 72.56 774 LEU B O 1
ATOM 13689 N N . GLN B 1 775 ? 16.672 20.359 23.719 1 71.06 775 GLN B N 1
ATOM 13690 C CA . GLN B 1 775 ? 17.594 20.766 22.688 1 71.06 775 GLN B CA 1
ATOM 13691 C C . GLN B 1 775 ? 18.125 19.562 21.906 1 71.06 775 GLN B C 1
ATOM 13693 O O . GLN B 1 775 ? 18.344 19.641 20.703 1 71.06 775 GLN B O 1
ATOM 13698 N N . THR B 1 776 ? 18.281 18.5 22.656 1 69.69 776 THR B N 1
ATOM 13699 C CA . THR B 1 776 ? 18.734 17.297 21.953 1 69.69 776 THR B CA 1
ATOM 13700 C C . THR B 1 776 ? 17.641 16.781 21.031 1 69.69 776 THR B C 1
ATOM 13702 O O . THR B 1 776 ? 17.922 16.297 19.938 1 69.69 776 THR B O 1
ATOM 13705 N N . ALA B 1 777 ? 16.422 16.844 21.453 1 74.69 777 ALA B N 1
ATOM 13706 C CA . ALA B 1 777 ? 15.305 16.438 20.609 1 74.69 777 ALA B CA 1
ATOM 13707 C C . ALA B 1 777 ? 15.18 17.344 19.391 1 74.69 777 ALA B C 1
ATOM 13709 O O . ALA B 1 777 ? 14.891 16.875 18.281 1 74.69 777 ALA B O 1
ATOM 13710 N N . LEU B 1 778 ? 15.438 18.562 19.609 1 75.94 778 LEU B N 1
ATOM 13711 C CA . LEU B 1 778 ? 15.367 19.516 18.516 1 75.94 778 LEU B CA 1
ATOM 13712 C C . LEU B 1 778 ? 16.453 19.234 17.484 1 75.94 778 LEU B C 1
ATOM 13714 O O . LEU B 1 778 ? 16.188 19.297 16.281 1 75.94 778 LEU B O 1
ATOM 13718 N N . ARG B 1 779 ? 17.578 18.922 17.984 1 70.62 779 ARG B N 1
ATOM 13719 C CA . ARG B 1 779 ? 18.688 18.641 17.062 1 70.62 779 ARG B CA 1
ATOM 13720 C C . ARG B 1 779 ? 18.438 17.359 16.281 1 70.62 779 ARG B C 1
ATOM 13722 O O . ARG B 1 779 ? 18.688 17.297 15.078 1 70.62 779 ARG B O 1
ATOM 13729 N N . ARG B 1 780 ? 17.891 16.422 16.906 1 73.06 780 ARG B N 1
ATOM 13730 C CA . ARG B 1 780 ? 17.594 15.156 16.25 1 73.06 780 ARG B CA 1
ATOM 13731 C C . ARG B 1 780 ? 16.516 15.328 15.188 1 73.06 780 ARG B C 1
ATOM 13733 O O . ARG B 1 780 ? 16.625 14.789 14.086 1 73.06 780 ARG B O 1
ATOM 13740 N N . LEU B 1 781 ? 15.5 16.031 15.508 1 78.25 781 LEU B N 1
ATOM 13741 C CA . LEU B 1 781 ? 14.406 16.25 14.562 1 78.25 781 LEU B CA 1
ATOM 13742 C C . LEU B 1 781 ? 14.867 17.109 13.383 1 78.25 781 LEU B C 1
ATOM 13744 O O . LEU B 1 781 ? 14.398 16.922 12.258 1 78.25 781 LEU B O 1
ATOM 13748 N N . PHE B 1 782 ? 15.805 18.047 13.703 1 75.81 782 PHE B N 1
ATOM 13749 C CA . PHE B 1 782 ? 16.312 18.891 12.633 1 75.81 782 PHE B CA 1
ATOM 13750 C C . PHE B 1 782 ? 17.141 18.078 11.648 1 75.81 782 PHE B C 1
ATOM 13752 O O . PHE B 1 782 ? 17.016 18.234 10.43 1 75.81 782 PHE B O 1
ATOM 13759 N N . LEU B 1 783 ? 17.906 17.141 12.156 1 70.56 783 LEU B N 1
ATOM 13760 C CA . LEU B 1 783 ? 18.734 16.312 11.289 1 70.56 783 LEU B CA 1
ATOM 13761 C C . LEU B 1 783 ? 17.875 15.344 10.477 1 70.56 783 LEU B C 1
ATOM 13763 O O . LEU B 1 783 ? 18.156 15.109 9.297 1 70.56 783 LEU B O 1
ATOM 13767 N N . LYS B 1 784 ? 16.891 14.867 11.086 1 78.69 784 LYS B N 1
ATOM 13768 C CA . LYS B 1 784 ? 15.984 13.977 10.359 1 78.69 784 LYS B CA 1
ATOM 13769 C C . LYS B 1 784 ? 15.227 14.734 9.273 1 78.69 784 LYS B C 1
ATOM 13771 O O . LYS B 1 784 ? 15.047 14.227 8.164 1 78.69 784 LYS B O 1
ATOM 13776 N N . TYR B 1 785 ? 14.828 15.953 9.562 1 84.19 785 TYR B N 1
ATOM 13777 C CA . TYR B 1 785 ? 14.125 16.781 8.594 1 84.19 785 TYR B CA 1
ATOM 13778 C C . TYR B 1 785 ? 15.016 17.109 7.402 1 84.19 785 TYR B C 1
ATOM 13780 O O . TYR B 1 785 ? 14.586 17.016 6.254 1 84.19 785 TYR B O 1
ATOM 13788 N N . ARG B 1 786 ? 16.234 17.406 7.645 1 74.31 786 ARG B N 1
ATOM 13789 C CA . ARG B 1 786 ? 17.172 17.766 6.574 1 74.31 786 ARG B CA 1
ATOM 13790 C C . ARG B 1 786 ? 17.5 16.547 5.723 1 74.31 786 ARG B C 1
ATOM 13792 O O . ARG B 1 786 ? 17.672 16.656 4.508 1 74.31 786 ARG B O 1
ATOM 13799 N N . GLY B 1 787 ? 17.594 15.398 6.391 1 76 787 GLY B N 1
ATOM 13800 C CA . GLY B 1 787 ? 17.844 14.172 5.656 1 76 787 GLY B CA 1
ATOM 13801 C C . GLY B 1 787 ? 16.703 13.797 4.719 1 76 787 GLY B C 1
ATOM 13802 O O . GLY B 1 787 ? 16.953 13.453 3.559 1 76 787 GLY B O 1
ATOM 13803 N N . LEU B 1 788 ? 15.508 13.977 5.145 1 85.56 788 LEU B N 1
ATOM 13804 C CA . LEU B 1 788 ? 14.344 13.648 4.324 1 85.56 788 LEU B CA 1
ATOM 13805 C C . LEU B 1 788 ? 14.18 14.656 3.189 1 85.56 788 LEU B C 1
ATOM 13807 O O . LEU B 1 788 ? 13.789 14.297 2.08 1 85.56 788 LEU B O 1
ATOM 13811 N N . SER B 1 789 ? 14.508 15.914 3.523 1 86.06 789 SER B N 1
ATOM 13812 C CA . SER B 1 789 ? 14.406 16.938 2.49 1 86.06 789 SER B CA 1
ATOM 13813 C C . SER B 1 789 ? 15.438 16.719 1.392 1 86.06 789 SER B C 1
ATOM 13815 O O . SER B 1 789 ? 15.156 16.938 0.212 1 86.06 789 SER B O 1
ATOM 13817 N N . ALA B 1 790 ? 16.578 16.219 1.748 1 76.88 790 ALA B N 1
ATOM 13818 C CA . ALA B 1 790 ? 17.609 15.93 0.761 1 76.88 790 ALA B CA 1
ATOM 13819 C C . ALA B 1 790 ? 17.234 14.727 -0.1 1 76.88 790 ALA B C 1
ATOM 13821 O O . ALA B 1 790 ? 17.484 14.711 -1.307 1 76.88 790 ALA B O 1
ATOM 13822 N N . ASP B 1 791 ? 16.609 13.82 0.512 1 82.19 791 ASP B N 1
ATOM 13823 C CA . ASP B 1 791 ? 16.141 12.648 -0.229 1 82.19 791 ASP B CA 1
ATOM 13824 C C . ASP B 1 791 ? 15.062 13.023 -1.232 1 82.19 791 ASP B C 1
ATOM 13826 O O . ASP B 1 791 ? 15.023 12.492 -2.346 1 82.19 791 ASP B O 1
ATOM 13830 N N . ALA B 1 792 ? 14.164 13.883 -0.804 1 88.75 792 ALA B N 1
ATOM 13831 C CA . ALA B 1 792 ? 13.102 14.328 -1.702 1 88.75 792 ALA B CA 1
ATOM 13832 C C . ALA B 1 792 ? 13.68 15.117 -2.881 1 88.75 792 ALA B C 1
ATOM 13834 O O . ALA B 1 792 ? 13.227 14.953 -4.02 1 88.75 792 ALA B O 1
ATOM 13835 N N . LYS B 1 793 ? 14.742 15.883 -2.699 1 85.06 793 LYS B N 1
ATOM 13836 C CA . LYS B 1 793 ? 15.367 16.641 -3.777 1 85.06 793 LYS B CA 1
ATOM 13837 C C . LYS B 1 793 ? 16.109 15.727 -4.738 1 85.06 793 LYS B C 1
ATOM 13839 O O . LYS B 1 793 ? 16.125 15.969 -5.949 1 85.06 793 LYS B O 1
ATOM 13844 N N . ARG B 1 794 ? 16.641 14.695 -4.176 1 80.38 794 ARG B N 1
ATOM 13845 C CA . ARG B 1 794 ? 17.312 13.719 -5.027 1 80.38 794 ARG B CA 1
ATOM 13846 C C . ARG B 1 794 ? 16.312 13 -5.93 1 80.38 794 ARG B C 1
ATOM 13848 O O . ARG B 1 794 ? 16.562 12.82 -7.125 1 80.38 794 ARG B O 1
ATOM 13855 N N . SER B 1 795 ? 15.188 12.648 -5.332 1 85.5 795 SER B N 1
ATOM 13856 C CA . SER B 1 795 ? 14.156 11.984 -6.129 1 85.5 795 SER B CA 1
ATOM 13857 C C . SER B 1 795 ? 13.609 12.914 -7.203 1 85.5 795 SER B C 1
ATOM 13859 O O . SER B 1 795 ? 13.242 12.469 -8.289 1 85.5 795 SER B O 1
ATOM 13861 N N . PHE B 1 796 ? 13.625 14.203 -6.855 1 89.25 796 PHE B N 1
ATOM 13862 C CA . PHE B 1 796 ? 13.148 15.195 -7.82 1 89.25 796 PHE B CA 1
ATOM 13863 C C . PHE B 1 796 ? 14.102 15.289 -9.008 1 89.25 796 PHE B C 1
ATOM 13865 O O . PHE B 1 796 ? 13.664 15.453 -10.148 1 89.25 796 PHE B O 1
ATOM 13872 N N . GLN B 1 797 ? 15.375 15.062 -8.859 1 83.06 797 GLN B N 1
ATOM 13873 C CA . GLN B 1 797 ? 16.359 15.141 -9.93 1 83.06 797 GLN B CA 1
ATOM 13874 C C . GLN B 1 797 ? 16.281 13.914 -10.836 1 83.06 797 GLN B C 1
ATOM 13876 O O . GLN B 1 797 ? 16.516 14.008 -12.039 1 83.06 797 GLN B O 1
ATOM 13881 N N . PHE B 1 798 ? 15.828 12.82 -10.297 1 83.5 798 PHE B N 1
ATOM 13882 C CA . PHE B 1 798 ? 15.766 11.594 -11.078 1 83.5 798 PHE B CA 1
ATOM 13883 C C . PHE B 1 798 ? 14.477 11.531 -11.891 1 83.5 798 PHE B C 1
ATOM 13885 O O . PHE B 1 798 ? 14.312 10.664 -12.75 1 83.5 798 PHE B O 1
ATOM 13892 N N . LEU B 1 799 ? 13.547 12.477 -11.594 1 85.25 799 LEU B N 1
ATOM 13893 C CA . LEU B 1 799 ? 12.281 12.508 -12.328 1 85.25 799 LEU B CA 1
ATOM 13894 C C . LEU B 1 799 ? 12.523 12.742 -13.812 1 85.25 799 LEU B C 1
ATOM 13896 O O . LEU B 1 799 ? 11.742 12.289 -14.648 1 85.25 799 LEU B O 1
ATOM 13900 N N . ASN B 1 800 ? 13.648 13.336 -14.133 1 80.88 800 ASN B N 1
ATOM 13901 C CA . ASN B 1 800 ? 13.922 13.648 -15.523 1 80.88 800 ASN B CA 1
ATOM 13902 C C . ASN B 1 800 ? 14.352 12.414 -16.312 1 80.88 800 ASN B C 1
ATOM 13904 O O . ASN B 1 800 ? 14.297 12.406 -17.547 1 80.88 800 ASN B O 1
ATOM 13908 N N . TRP B 1 801 ? 14.633 11.367 -15.656 1 78.44 801 TRP B N 1
ATOM 13909 C CA . TRP B 1 801 ? 15.125 10.172 -16.328 1 78.44 801 TRP B CA 1
ATOM 13910 C C . TRP B 1 801 ? 14.047 9.102 -16.406 1 78.44 801 TRP B C 1
ATOM 13912 O O . TRP B 1 801 ? 14.273 8.016 -16.953 1 78.44 801 TRP B O 1
ATOM 13922 N N . GLU B 1 802 ? 12.867 9.398 -15.797 1 79.38 802 GLU B N 1
ATOM 13923 C CA . GLU B 1 802 ? 11.797 8.406 -15.836 1 79.38 802 GLU B CA 1
ATOM 13924 C C . GLU B 1 802 ? 10.953 8.555 -17.094 1 79.38 802 GLU B C 1
ATOM 13926 O O . GLU B 1 802 ? 10.672 9.68 -17.531 1 79.38 802 GLU B O 1
ATOM 13931 N N . PHE B 1 803 ? 10.773 7.41 -17.781 1 73.69 803 PHE B N 1
ATOM 13932 C CA . PHE B 1 803 ? 9.859 7.402 -18.922 1 73.69 803 PHE B CA 1
ATOM 13933 C C . PHE B 1 803 ? 8.414 7.535 -18.453 1 73.69 803 PHE B C 1
ATOM 13935 O O . PHE B 1 803 ? 7.953 6.766 -17.609 1 73.69 803 PHE B O 1
ATOM 13942 N N . SER B 1 804 ? 7.75 8.688 -18.641 1 73.31 804 SER B N 1
ATOM 13943 C CA . SER B 1 804 ? 6.398 8.906 -18.141 1 73.31 804 SER B CA 1
ATOM 13944 C C . SER B 1 804 ? 5.363 8.211 -19.016 1 73.31 804 SER B C 1
ATOM 13946 O O . SER B 1 804 ? 5.355 8.391 -20.234 1 73.31 804 SER B O 1
ATOM 13948 N N . LEU B 1 805 ? 4.77 7.113 -18.422 1 76.31 805 LEU B N 1
ATOM 13949 C CA . LEU B 1 805 ? 3.623 6.492 -19.078 1 76.31 805 LEU B CA 1
ATOM 13950 C C . LEU B 1 805 ? 2.33 7.203 -18.688 1 76.31 805 LEU B C 1
ATOM 13952 O O . LEU B 1 805 ? 1.984 7.281 -17.516 1 76.31 805 LEU B O 1
ATOM 13956 N N . GLY B 1 806 ? 1.703 7.941 -19.625 1 79.19 806 GLY B N 1
ATOM 13957 C CA . GLY B 1 806 ? 0.454 8.633 -19.359 1 79.19 806 GLY B CA 1
ATOM 13958 C C . GLY B 1 806 ? 0.611 10.141 -19.312 1 79.19 806 GLY B C 1
ATOM 13959 O O . GLY B 1 806 ? 1.463 10.711 -20 1 79.19 806 GLY B O 1
ATOM 13960 N N . GLY B 1 807 ? -0.147 10.781 -18.438 1 80.62 807 GLY B N 1
ATOM 13961 C CA . GLY B 1 807 ? -0.082 12.227 -18.297 1 80.62 807 GLY B CA 1
ATOM 13962 C C . GLY B 1 807 ? 1.198 12.703 -17.641 1 80.62 807 GLY B C 1
ATOM 13963 O O . GLY B 1 807 ? 1.834 11.953 -16.891 1 80.62 807 GLY B O 1
ATOM 13964 N N . GLN B 1 808 ? 1.575 13.844 -17.875 1 83.25 808 GLN B N 1
ATOM 13965 C CA . GLN B 1 808 ? 2.812 14.406 -17.344 1 83.25 808 GLN B CA 1
ATOM 13966 C C . GLN B 1 808 ? 2.707 14.633 -15.844 1 83.25 808 GLN B C 1
ATOM 13968 O O . GLN B 1 808 ? 1.614 14.852 -15.32 1 83.25 808 GLN B O 1
ATOM 13973 N N . PHE B 1 809 ? 3.822 14.383 -15.133 1 87.25 809 PHE B N 1
ATOM 13974 C CA . PHE B 1 809 ? 3.924 14.656 -13.703 1 87.25 809 PHE B CA 1
ATOM 13975 C C . PHE B 1 809 ? 3.971 16.156 -13.453 1 87.25 809 PHE B C 1
ATOM 13977 O O . PHE B 1 809 ? 4.637 16.906 -14.18 1 87.25 809 PHE B O 1
ATOM 13984 N N . PRO B 1 810 ? 3.145 16.688 -12.578 1 88.75 810 PRO B N 1
ATOM 13985 C CA . PRO B 1 810 ? 3.197 18.109 -12.25 1 88.75 810 PRO B CA 1
ATOM 13986 C C . PRO B 1 810 ? 4.516 18.516 -11.602 1 88.75 810 PRO B C 1
ATOM 13988 O O . PRO B 1 810 ? 4.547 18.828 -10.406 1 88.75 810 PRO B O 1
ATOM 13991 N N . LYS B 1 811 ? 5.57 18.688 -12.336 1 89 811 LYS B N 1
ATOM 13992 C CA . LYS B 1 811 ? 6.922 18.969 -11.852 1 89 811 LYS B CA 1
ATOM 13993 C C . LYS B 1 811 ? 7.023 20.375 -11.289 1 89 811 LYS B C 1
ATOM 13995 O O . LYS B 1 811 ? 7.723 20.609 -10.305 1 89 811 LYS B O 1
ATOM 14000 N N . LYS B 1 812 ? 6.285 21.281 -11.773 1 87.81 812 LYS B N 1
ATOM 14001 C CA . LYS B 1 812 ? 6.371 22.672 -11.312 1 87.81 812 LYS B CA 1
ATOM 14002 C C . LYS B 1 812 ? 5.777 22.828 -9.922 1 87.81 812 LYS B C 1
ATOM 14004 O O . LYS B 1 812 ? 6.363 23.5 -9.062 1 87.81 812 LYS B O 1
ATOM 14009 N N . ALA B 1 813 ? 4.684 22.188 -9.711 1 90.5 813 ALA B N 1
ATOM 14010 C CA . ALA B 1 813 ? 4.047 22.297 -8.398 1 90.5 813 ALA B CA 1
ATOM 14011 C C . ALA B 1 813 ? 4.902 21.625 -7.324 1 90.5 813 ALA B C 1
ATOM 14013 O O . ALA B 1 813 ? 5.109 22.203 -6.25 1 90.5 813 ALA B O 1
ATOM 14014 N N . TYR B 1 814 ? 5.496 20.469 -7.648 1 92.25 814 TYR B N 1
ATOM 14015 C CA . TYR B 1 814 ? 6.301 19.781 -6.652 1 92.25 814 TYR B CA 1
ATOM 14016 C C . TYR B 1 814 ? 7.641 20.484 -6.449 1 92.25 814 TYR B C 1
ATOM 14018 O O . TYR B 1 814 ? 8.195 20.453 -5.348 1 92.25 814 TYR B O 1
ATOM 14026 N N . GLY B 1 815 ? 8.164 21.125 -7.504 1 88.94 815 GLY B N 1
ATOM 14027 C CA . GLY B 1 815 ? 9.375 21.906 -7.34 1 88.94 815 GLY B CA 1
ATOM 14028 C C . GLY B 1 815 ? 9.195 23.094 -6.406 1 88.94 815 GLY B C 1
ATOM 14029 O O . GLY B 1 815 ? 10.055 23.359 -5.559 1 88.94 815 GLY B O 1
ATOM 14030 N N . GLU B 1 816 ? 8.07 23.688 -6.473 1 90.19 816 GLU B N 1
ATOM 14031 C CA . GLU B 1 816 ? 7.77 24.812 -5.594 1 90.19 816 GLU B CA 1
ATOM 14032 C C . GLU B 1 816 ? 7.488 24.344 -4.172 1 90.19 816 GLU B C 1
ATOM 14034 O O . GLU B 1 816 ? 7.883 25 -3.205 1 90.19 816 GLU B O 1
ATOM 14039 N N . ILE B 1 817 ? 6.812 23.234 -4.027 1 93.44 817 ILE B N 1
ATOM 14040 C CA . ILE B 1 817 ? 6.527 22.688 -2.703 1 93.44 817 ILE B CA 1
ATOM 14041 C C . ILE B 1 817 ? 7.836 22.375 -1.978 1 93.44 817 ILE B C 1
ATOM 14043 O O . ILE B 1 817 ? 8 22.734 -0.808 1 93.44 817 ILE B O 1
ATOM 14047 N N . LEU B 1 818 ? 8.797 21.797 -2.699 1 90.88 818 LEU B N 1
ATOM 14048 C CA . LEU B 1 818 ? 10.07 21.422 -2.082 1 90.88 818 LEU B CA 1
ATOM 14049 C C . LEU B 1 818 ? 10.875 22.672 -1.712 1 90.88 818 LEU B C 1
ATOM 14051 O O . LEU B 1 818 ? 11.562 22.688 -0.684 1 90.88 818 LEU B O 1
ATOM 14055 N N . SER B 1 819 ? 10.742 23.719 -2.516 1 84.25 819 SER B N 1
ATOM 14056 C CA . SER B 1 819 ? 11.445 24.953 -2.193 1 84.25 819 SER B CA 1
ATOM 14057 C C . SER B 1 819 ? 10.859 25.609 -0.949 1 84.25 819 SER B C 1
ATOM 14059 O O . SER B 1 819 ? 11.594 26.125 -0.106 1 84.25 819 SER B O 1
ATOM 14061 N N . ILE B 1 820 ? 9.562 25.547 -0.782 1 87.75 820 ILE B N 1
ATOM 14062 C CA . ILE B 1 820 ? 8.906 26.125 0.384 1 87.75 820 ILE B CA 1
ATOM 14063 C C . ILE B 1 820 ? 9.258 25.312 1.63 1 87.75 820 ILE B C 1
ATOM 14065 O O . ILE B 1 820 ? 9.484 25.875 2.703 1 87.75 820 ILE B O 1
ATOM 14069 N N . LEU B 1 821 ? 9.328 24.047 1.471 1 89.75 821 LEU B N 1
ATOM 14070 C CA . LEU B 1 821 ? 9.656 23.203 2.613 1 89.75 821 LEU B CA 1
ATOM 14071 C C . LEU B 1 821 ? 11.094 23.422 3.066 1 89.75 821 LEU B C 1
ATOM 14073 O O . LEU B 1 821 ? 11.383 23.406 4.266 1 89.75 821 LEU B O 1
ATOM 14077 N N . ASP B 1 822 ? 11.953 23.672 2.127 1 79.94 822 ASP B N 1
ATOM 14078 C CA . ASP B 1 822 ? 13.344 23.953 2.48 1 79.94 822 ASP B CA 1
ATOM 14079 C C . ASP B 1 822 ? 13.461 25.297 3.215 1 79.94 822 ASP B C 1
ATOM 14081 O O . ASP B 1 822 ? 14.172 25.391 4.219 1 79.94 822 ASP B O 1
ATOM 14085 N N . ARG B 1 823 ? 12.641 26.25 2.83 1 77.62 823 ARG B N 1
ATOM 14086 C CA . ARG B 1 823 ? 12.641 27.562 3.477 1 77.62 823 ARG B CA 1
ATOM 14087 C C . ARG B 1 823 ? 12.008 27.484 4.859 1 77.62 823 ARG B C 1
ATOM 14089 O O . ARG B 1 823 ? 12.453 28.156 5.789 1 77.62 823 ARG B O 1
ATOM 14096 N N . SER B 1 824 ? 10.977 26.641 4.922 1 85 824 SER B N 1
ATOM 14097 C CA . SER B 1 824 ? 10.273 26.531 6.195 1 85 824 SER B CA 1
ATOM 14098 C C . SER B 1 824 ? 11.156 25.922 7.27 1 85 824 SER B C 1
ATOM 14100 O O . SER B 1 824 ? 11.086 26.312 8.438 1 85 824 SER B O 1
ATOM 14102 N N . GLY B 1 825 ? 11.984 25.016 6.906 1 77.94 825 GLY B N 1
ATOM 14103 C CA . GLY B 1 825 ? 12.922 24.453 7.867 1 77.94 825 GLY B CA 1
ATOM 14104 C C . GLY B 1 825 ? 13.922 25.469 8.383 1 77.94 825 GLY B C 1
ATOM 14105 O O . GLY B 1 825 ? 14.234 25.484 9.578 1 77.94 825 GLY B O 1
ATOM 14106 N N . SER B 1 826 ? 14.305 26.406 7.566 1 74.19 826 SER B N 1
ATOM 14107 C CA . SER B 1 826 ? 15.258 27.438 7.961 1 74.19 826 SER B CA 1
ATOM 14108 C C . SER B 1 826 ? 14.602 28.484 8.852 1 74.19 826 SER B C 1
ATOM 14110 O O . SER B 1 826 ? 15.227 28.984 9.797 1 74.19 826 SER B O 1
ATOM 14112 N N . TYR B 1 827 ? 13.312 28.75 8.57 1 76.5 827 TYR B N 1
ATOM 14113 C CA . TYR B 1 827 ? 12.594 29.703 9.406 1 76.5 827 TYR B CA 1
ATOM 14114 C C . TYR B 1 827 ? 12.43 29.156 10.82 1 76.5 827 TYR B C 1
ATOM 14116 O O . TYR B 1 827 ? 12.609 29.906 11.797 1 76.5 827 TYR B O 1
ATOM 14124 N N . MET B 1 828 ? 12.18 27.938 10.898 1 81.75 828 MET B N 1
ATOM 14125 C CA . MET B 1 828 ? 11.953 27.359 12.211 1 81.75 828 MET B CA 1
ATOM 14126 C C . MET B 1 828 ? 13.25 27.25 13 1 81.75 828 MET B C 1
ATOM 14128 O O . MET B 1 828 ? 13.266 27.453 14.211 1 81.75 828 MET B O 1
ATOM 14132 N N . ALA B 1 829 ? 14.273 26.984 12.312 1 73.81 829 ALA B N 1
ATOM 14133 C CA . ALA B 1 829 ? 15.562 26.938 12.992 1 73.81 829 ALA B CA 1
ATOM 14134 C C . ALA B 1 829 ? 15.961 28.328 13.492 1 73.81 829 ALA B C 1
ATOM 14136 O O . ALA B 1 829 ? 16.531 28.453 14.586 1 73.81 829 ALA B O 1
ATOM 14137 N N . LEU B 1 830 ? 15.586 29.328 12.773 1 74 830 LEU B N 1
ATOM 14138 C CA . LEU B 1 830 ? 15.875 30.703 13.18 1 74 830 LEU B CA 1
ATOM 14139 C C . LEU B 1 830 ? 15.039 31.094 14.391 1 74 830 LEU B C 1
ATOM 14141 O O . LEU B 1 830 ? 15.539 31.781 15.297 1 74 830 LEU B O 1
ATOM 14145 N N . THR B 1 831 ? 13.836 30.641 14.359 1 74.81 831 THR B N 1
ATOM 14146 C CA . THR B 1 831 ? 12.969 30.969 15.484 1 74.81 831 THR B CA 1
ATOM 14147 C C . THR B 1 831 ? 13.477 30.312 16.766 1 74.81 831 THR B C 1
ATOM 14149 O O . THR B 1 831 ? 13.438 30.922 17.828 1 74.81 831 THR B O 1
ATOM 14152 N N . SER B 1 832 ? 13.945 29.094 16.672 1 76.25 832 SER B N 1
ATOM 14153 C CA . SER B 1 832 ? 14.484 28.422 17.844 1 76.25 832 SER B CA 1
ATOM 14154 C C . SER B 1 832 ? 15.75 29.109 18.344 1 76.25 832 SER B C 1
ATOM 14156 O O . SER B 1 832 ? 15.961 29.219 19.547 1 76.25 832 SER B O 1
ATOM 14158 N N . TYR B 1 833 ? 16.484 29.641 17.516 1 71.19 833 TYR B N 1
ATOM 14159 C CA . TYR B 1 833 ? 17.719 30.312 17.891 1 71.19 833 TYR B CA 1
ATOM 14160 C C . TYR B 1 833 ? 17.422 31.672 18.531 1 71.19 833 TYR B C 1
ATOM 14162 O O . TYR B 1 833 ? 18.016 32.031 19.547 1 71.19 833 TYR B O 1
ATOM 14170 N N . LEU B 1 834 ? 16.516 32.375 17.969 1 70.25 834 LEU B N 1
ATOM 14171 C CA . LEU B 1 834 ? 16.203 33.719 18.469 1 70.25 834 LEU B CA 1
ATOM 14172 C C . LEU B 1 834 ? 15.539 33.625 19.844 1 70.25 834 LEU B C 1
ATOM 14174 O O . LEU B 1 834 ? 15.742 34.5 20.688 1 70.25 834 LEU B O 1
ATOM 14178 N N . SER B 1 835 ? 14.82 32.562 20.031 1 71.81 835 SER B N 1
ATOM 14179 C CA . SER B 1 835 ? 14.156 32.406 21.312 1 71.81 835 SER B CA 1
ATOM 14180 C C . SER B 1 835 ? 15.164 32.094 22.422 1 71.81 835 SER B C 1
ATOM 14182 O O . SER B 1 835 ? 14.945 32.438 23.578 1 71.81 835 SER B O 1
ATOM 14184 N N . LYS B 1 836 ? 16.188 31.469 22.062 1 70.31 836 LYS B N 1
ATOM 14185 C CA . LYS B 1 836 ? 17.219 31.172 23.047 1 70.31 836 LYS B CA 1
ATOM 14186 C C . LYS B 1 836 ? 18.016 32.406 23.406 1 70.31 836 LYS B C 1
ATOM 14188 O O . LYS B 1 836 ? 18.406 32.625 24.562 1 70.31 836 LYS B O 1
ATOM 14193 N N . GLU B 1 837 ? 18.156 33.281 22.469 1 63.38 837 GLU B N 1
ATOM 14194 C CA . GLU B 1 837 ? 18.969 34.469 22.656 1 63.38 837 GLU B CA 1
ATOM 14195 C C . GLU B 1 837 ? 18.203 35.562 23.438 1 63.38 837 GLU B C 1
ATOM 14197 O O . GLU B 1 837 ? 18.797 36.406 24.078 1 63.38 837 GLU B O 1
ATOM 14202 N N . SER B 1 838 ? 16.828 35.406 23.406 1 61.94 838 SER B N 1
ATOM 14203 C CA . SER B 1 838 ? 16.031 36.438 24.062 1 61.94 838 SER B CA 1
ATOM 14204 C C . SER B 1 838 ? 16.062 36.281 25.578 1 61.94 838 SER B C 1
ATOM 14206 O O . SER B 1 838 ? 15.906 35.156 26.094 1 61.94 838 SER B O 1
ATOM 14208 N N . LYS B 1 839 ? 16.672 37.188 26.344 1 55.78 839 LYS B N 1
ATOM 14209 C CA . LYS B 1 839 ? 16.734 37.219 27.797 1 55.78 839 LYS B CA 1
ATOM 14210 C C . LYS B 1 839 ? 15.406 37.656 28.406 1 55.78 839 LYS B C 1
ATOM 14212 O O . LYS B 1 839 ? 15.203 37.531 29.609 1 55.78 839 LYS B O 1
ATOM 14217 N N . SER B 1 840 ? 14.492 38.25 27.516 1 51.34 840 SER B N 1
ATOM 14218 C CA . SER B 1 840 ? 13.242 38.75 28.078 1 51.34 840 SER B CA 1
ATOM 14219 C C . SER B 1 840 ? 12.039 38 27.547 1 51.34 840 SER B C 1
ATOM 14221 O O . SER B 1 840 ? 11.57 38.281 26.438 1 51.34 840 SER B O 1
ATOM 14223 N N . PRO B 1 841 ? 11.602 36.969 28.234 1 54.81 841 PRO B N 1
ATOM 14224 C CA . PRO B 1 841 ? 10.5 36.094 27.812 1 54.81 841 PRO B CA 1
ATOM 14225 C C . PRO B 1 841 ? 9.203 36.844 27.578 1 54.81 841 PRO B C 1
ATOM 14227 O O . PRO B 1 841 ? 8.375 36.438 26.766 1 54.81 841 PRO B O 1
ATOM 14230 N N . ASP B 1 842 ? 9.055 38.062 28.172 1 51.5 842 ASP B N 1
ATOM 14231 C CA . ASP B 1 842 ? 7.777 38.75 28.125 1 51.5 842 ASP B CA 1
ATOM 14232 C C . ASP B 1 842 ? 7.512 39.312 26.734 1 51.5 842 ASP B C 1
ATOM 14234 O O . ASP B 1 842 ? 6.371 39.312 26.266 1 51.5 842 ASP B O 1
ATOM 14238 N N . VAL B 1 843 ? 8.555 39.781 26.109 1 52.5 843 VAL B N 1
ATOM 14239 C CA . VAL B 1 843 ? 8.367 40.406 24.797 1 52.5 843 VAL B CA 1
ATOM 14240 C C . VAL B 1 843 ? 8.023 39.344 23.766 1 52.5 843 VAL B C 1
ATOM 14242 O O . VAL B 1 843 ? 7.168 39.562 22.906 1 52.5 843 VAL B O 1
ATOM 14245 N N . ILE B 1 844 ? 8.57 38.156 23.906 1 57.53 844 ILE B N 1
ATOM 14246 C CA . ILE B 1 844 ? 8.312 37.094 22.953 1 57.53 844 ILE B CA 1
ATOM 14247 C C . ILE B 1 844 ? 6.891 36.562 23.125 1 57.53 844 ILE B C 1
ATOM 14249 O O . ILE B 1 844 ? 6.215 36.219 22.156 1 57.53 844 ILE B O 1
ATOM 14253 N N . ALA B 1 845 ? 6.559 36.531 24.375 1 56.09 845 ALA B N 1
ATOM 14254 C CA . ALA B 1 845 ? 5.199 36.094 24.672 1 56.09 845 ALA B CA 1
ATOM 14255 C C . ALA B 1 845 ? 4.172 37.031 24.031 1 56.09 845 ALA B C 1
ATOM 14257 O O . ALA B 1 845 ? 3.15 36.562 23.5 1 56.09 845 ALA B O 1
ATOM 14258 N N . ALA B 1 846 ? 4.434 38.312 24.125 1 49.94 846 ALA B N 1
ATOM 14259 C CA . ALA B 1 846 ? 3.504 39.312 23.562 1 49.94 846 ALA B CA 1
ATOM 14260 C C . ALA B 1 846 ? 3.387 39.156 22.047 1 49.94 846 ALA B C 1
ATOM 14262 O O . ALA B 1 846 ? 2.309 39.344 21.484 1 49.94 846 ALA B O 1
ATOM 14263 N N . CYS B 1 847 ? 4.461 38.906 21.484 1 48.16 847 CYS B N 1
ATOM 14264 C CA . CYS B 1 847 ? 4.484 38.844 20.031 1 48.16 847 CYS B CA 1
ATOM 14265 C C . CYS B 1 847 ? 3.863 37.531 19.516 1 48.16 847 CYS B C 1
ATOM 14267 O O . CYS B 1 847 ? 3.213 37.531 18.469 1 48.16 847 CYS B O 1
ATOM 14269 N N . TRP B 1 848 ? 4.219 36.594 20.234 1 50.59 848 TRP B N 1
ATOM 14270 C CA . TRP B 1 848 ? 3.721 35.312 19.797 1 50.59 848 TRP B CA 1
ATOM 14271 C C . TRP B 1 848 ? 2.256 35.125 20.172 1 50.59 848 TRP B C 1
ATOM 14273 O O . TRP B 1 848 ? 1.48 34.531 19.422 1 50.59 848 TRP B O 1
ATOM 14283 N N . ALA B 1 849 ? 1.84 35.562 21.547 1 47.44 849 ALA B N 1
ATOM 14284 C CA . ALA B 1 849 ? 0.487 35.312 22.047 1 47.44 849 ALA B CA 1
ATOM 14285 C C . ALA B 1 849 ? -0.447 36.469 21.672 1 47.44 849 ALA B C 1
ATOM 14287 O O . ALA B 1 849 ? -0.232 37.594 22.078 1 47.44 849 ALA B O 1
ATOM 14288 N N . GLU B 1 850 ? -0.602 36.938 20.531 1 44.91 850 GLU B N 1
ATOM 14289 C CA . GLU B 1 850 ? -1.499 38 20.094 1 44.91 850 GLU B CA 1
ATOM 14290 C C . GLU B 1 850 ? -2.031 38.781 21.297 1 44.91 850 GLU B C 1
ATOM 14292 O O . GLU B 1 850 ? -2.807 39.719 21.125 1 44.91 850 GLU B O 1
ATOM 14297 N N . SER B 1 851 ? -2.379 38.25 22.625 1 37.66 851 SER B N 1
ATOM 14298 C CA . SER B 1 851 ? -3.141 39 23.609 1 37.66 851 SER B CA 1
ATOM 14299 C C . SER B 1 851 ? -2.227 39.906 24.438 1 37.66 851 SER B C 1
ATOM 14301 O O . SER B 1 851 ? -1.072 39.562 24.703 1 37.66 851 SER B O 1
ATOM 14303 N N . GLY B 1 852 ? -2.312 41.25 24.438 1 35.19 852 GLY B N 1
ATOM 14304 C CA . GLY B 1 852 ? -1.709 42.281 25.25 1 35.19 852 GLY B CA 1
ATOM 14305 C C . GLY B 1 852 ? -1.277 41.781 26.625 1 35.19 852 GLY B C 1
ATOM 14306 O O . GLY B 1 852 ? -0.568 42.5 27.344 1 35.19 852 GLY B O 1
ATOM 14307 N N . THR B 1 853 ? -2.299 41.312 27.594 1 35 853 THR B N 1
ATOM 14308 C CA . THR B 1 853 ? -2.025 41.156 29.031 1 35 853 THR B CA 1
ATOM 14309 C C . THR B 1 853 ? -1.01 40.062 29.266 1 35 853 THR B C 1
ATOM 14311 O O . THR B 1 853 ? -0.754 39.25 28.391 1 35 853 THR B O 1
ATOM 14314 N N . GLY B 1 854 ? -0.672 39.688 30.75 1 32.06 854 GLY B N 1
ATOM 14315 C CA . GLY B 1 854 ? 0.132 38.719 31.469 1 32.06 854 GLY B CA 1
ATOM 14316 C C . GLY B 1 854 ? 0.252 37.406 30.719 1 32.06 854 GLY B C 1
ATOM 14317 O O . GLY B 1 854 ? -0.242 37.25 29.609 1 32.06 854 GLY B O 1
ATOM 14318 N N . ILE B 1 855 ? 0.744 36.344 31.562 1 36.34 855 ILE B N 1
ATOM 14319 C CA . ILE B 1 855 ? 1.05 35 31.141 1 36.34 855 ILE B CA 1
ATOM 14320 C C . ILE B 1 855 ? -0.104 34.438 30.297 1 36.34 855 ILE B C 1
ATOM 14322 O O . ILE B 1 855 ? -1.194 34.188 30.812 1 36.34 855 ILE B O 1
ATOM 14326 N N . PRO B 1 856 ? -0.446 35.062 29.281 1 34.16 856 PRO B N 1
ATOM 14327 C CA . PRO B 1 856 ? -1.631 34.688 28.516 1 34.16 856 PRO B CA 1
ATOM 14328 C C . PRO B 1 856 ? -1.823 33.156 28.453 1 34.16 856 PRO B C 1
ATOM 14330 O O . PRO B 1 856 ? -0.86 32.406 28.594 1 34.16 856 PRO B O 1
ATOM 14333 N N . HIS B 1 857 ? -2.922 32.656 28.984 1 34.59 857 HIS B N 1
ATOM 14334 C CA . HIS B 1 857 ? -3.406 31.344 28.547 1 34.59 857 HIS B CA 1
ATOM 14335 C C . HIS B 1 857 ? -3.029 31.078 27.094 1 34.59 857 HIS B C 1
ATOM 14337 O O . HIS B 1 857 ? -3.646 31.625 26.188 1 34.59 857 HIS B O 1
ATOM 14343 N N . ILE B 1 858 ? -1.775 31.297 26.766 1 35.47 858 ILE B N 1
ATOM 14344 C CA . ILE B 1 858 ? -1.208 31 25.453 1 35.47 858 ILE B CA 1
ATOM 14345 C C . ILE B 1 858 ? -1.965 29.828 24.812 1 35.47 858 ILE B C 1
ATOM 14347 O O . ILE B 1 858 ? -1.938 28.719 25.328 1 35.47 858 ILE B O 1
ATOM 14351 N N . ASP B 1 859 ? -3.119 30.031 24.609 1 35.69 859 ASP B N 1
ATOM 14352 C CA . ASP B 1 859 ? -3.547 29.031 23.625 1 35.69 859 ASP B CA 1
ATOM 14353 C C . ASP B 1 859 ? -2.432 28.734 22.625 1 35.69 859 ASP B C 1
ATOM 14355 O O . ASP B 1 859 ? -2.227 29.5 21.672 1 35.69 859 ASP B O 1
ATOM 14359 N N . LEU B 1 860 ? -1.074 28.562 23.078 1 35.75 860 LEU B N 1
ATOM 14360 C CA . LEU B 1 860 ? 0.238 28.234 22.531 1 35.75 860 LEU B CA 1
ATOM 14361 C C . LEU B 1 860 ? 0.118 27.719 21.094 1 35.75 860 LEU B C 1
ATOM 14363 O O . LEU B 1 860 ? 1.112 27.656 20.375 1 35.75 860 LEU B O 1
ATOM 14367 N N . THR B 1 861 ? -0.512 26.766 20.797 1 39.16 861 THR B N 1
ATOM 14368 C CA . THR B 1 861 ? -0.44 26.203 19.453 1 39.16 861 THR B CA 1
ATOM 14369 C C . THR B 1 861 ? -1.009 27.188 18.422 1 39.16 861 THR B C 1
ATOM 14371 O O . THR B 1 861 ? -2.203 27.484 18.453 1 39.16 861 THR B O 1
ATOM 14374 N N . PRO B 1 862 ? -0.095 28.391 18.094 1 43.72 862 PRO B N 1
ATOM 14375 C CA . PRO B 1 862 ? -0.756 29.047 16.969 1 43.72 862 PRO B CA 1
ATOM 14376 C C . PRO B 1 862 ? -1.694 28.109 16.219 1 43.72 862 PRO B C 1
ATOM 14378 O O . PRO B 1 862 ? -1.299 27 15.844 1 43.72 862 PRO B O 1
ATOM 14381 N N . HIS B 1 863 ? -2.885 28.172 16.406 1 53.12 863 HIS B N 1
ATOM 14382 C CA . HIS B 1 863 ? -4.059 27.312 16.266 1 53.12 863 HIS B CA 1
ATOM 14383 C C . HIS B 1 863 ? -4.207 26.828 14.828 1 53.12 863 HIS B C 1
ATOM 14385 O O . HIS B 1 863 ? -4.312 27.641 13.898 1 53.12 863 HIS B O 1
ATOM 14391 N N . GLY B 1 864 ? -3.746 25.875 14.484 1 71.25 864 GLY B N 1
ATOM 14392 C CA . GLY B 1 864 ? -4.215 25.094 13.359 1 71.25 864 GLY B CA 1
ATOM 14393 C C . GLY B 1 864 ? -3.143 24.844 12.312 1 71.25 864 GLY B C 1
ATOM 14394 O O . GLY B 1 864 ? -3.416 24.281 11.258 1 71.25 864 GLY B O 1
ATOM 14395 N N . ILE B 1 865 ? -1.707 25.672 12.781 1 80.31 865 ILE B N 1
ATOM 14396 C CA . ILE B 1 865 ? -0.714 25.5 11.727 1 80.31 865 ILE B CA 1
ATOM 14397 C C . ILE B 1 865 ? -0.267 24.047 11.672 1 80.31 865 ILE B C 1
ATOM 14399 O O . ILE B 1 865 ? -0.198 23.453 10.594 1 80.31 865 ILE B O 1
ATOM 14403 N N . ALA B 1 866 ? 0.142 23.562 12.93 1 81.5 866 ALA B N 1
ATOM 14404 C CA . ALA B 1 866 ? 0.56 22.172 12.961 1 81.5 866 ALA B CA 1
ATOM 14405 C C . ALA B 1 866 ? -0.542 21.266 12.43 1 81.5 866 ALA B C 1
ATOM 14407 O O . ALA B 1 866 ? -0.268 20.297 11.695 1 81.5 866 ALA B O 1
ATOM 14408 N N . SER B 1 867 ? -1.741 21.594 12.781 1 81.94 867 SER B N 1
ATOM 14409 C CA . SER B 1 867 ? -2.857 20.797 12.289 1 81.94 867 SER B CA 1
ATOM 14410 C C . SER B 1 867 ? -3.01 20.922 10.781 1 81.94 867 SER B C 1
ATOM 14412 O O . SER B 1 867 ? -3.303 19.938 10.094 1 81.94 867 SER B O 1
ATOM 14414 N N . ARG B 1 868 ? -2.785 22.109 10.297 1 86.44 868 ARG B N 1
ATOM 14415 C CA . ARG B 1 868 ? -2.871 22.312 8.852 1 86.44 868 ARG B CA 1
ATOM 14416 C C . ARG B 1 868 ? -1.794 21.516 8.125 1 86.44 868 ARG B C 1
ATOM 14418 O O . ARG B 1 868 ? -2.064 20.891 7.094 1 86.44 868 ARG B O 1
ATOM 14425 N N . ILE B 1 869 ? -0.621 21.562 8.648 1 89.19 869 ILE B N 1
ATOM 14426 C CA . ILE B 1 869 ? 0.473 20.859 7.992 1 89.19 869 ILE B CA 1
ATOM 14427 C C . ILE B 1 869 ? 0.216 19.359 8.031 1 89.19 869 ILE B C 1
ATOM 14429 O O . ILE B 1 869 ? 0.522 18.641 7.074 1 89.19 869 ILE B O 1
ATOM 14433 N N . ILE B 1 870 ? -0.377 18.891 9.102 1 84.69 870 ILE B N 1
ATOM 14434 C CA . ILE B 1 870 ? -0.686 17.469 9.203 1 84.69 870 ILE B CA 1
ATOM 14435 C C . ILE B 1 870 ? -1.811 17.109 8.234 1 84.69 870 ILE B C 1
ATOM 14437 O O . ILE B 1 870 ? -1.816 16.031 7.652 1 84.69 870 ILE B O 1
ATOM 14441 N N . ILE B 1 871 ? -2.73 18.016 8.062 1 85.94 871 ILE B N 1
ATOM 14442 C CA . ILE B 1 871 ? -3.801 17.781 7.102 1 85.94 871 ILE B CA 1
ATOM 14443 C C . ILE B 1 871 ? -3.219 17.719 5.688 1 85.94 871 ILE B C 1
ATOM 14445 O O . ILE B 1 871 ? -3.629 16.891 4.879 1 85.94 871 ILE B O 1
ATOM 14449 N N . LEU B 1 872 ? -2.287 18.578 5.43 1 90.69 872 LEU B N 1
ATOM 14450 C CA . LEU B 1 872 ? -1.649 18.578 4.117 1 90.69 872 LEU B CA 1
ATOM 14451 C C . LEU B 1 872 ? -0.847 17.297 3.906 1 90.69 872 LEU B C 1
ATOM 14453 O O . LEU B 1 872 ? -0.809 16.75 2.797 1 90.69 872 LEU B O 1
ATOM 14457 N N . HIS B 1 873 ? -0.215 16.812 4.996 1 89.81 873 HIS B N 1
ATOM 14458 C CA . HIS B 1 873 ? 0.528 15.562 4.918 1 89.81 873 HIS B CA 1
ATOM 14459 C C . HIS B 1 873 ? -0.395 14.398 4.594 1 89.81 873 HIS B C 1
ATOM 14461 O O . HIS B 1 873 ? -0.081 13.57 3.729 1 89.81 873 HIS B O 1
ATOM 14467 N N . SER B 1 874 ? -1.505 14.398 5.25 1 84.5 874 SER B N 1
ATOM 14468 C CA . SER B 1 874 ? -2.443 13.297 5.039 1 84.5 874 SER B CA 1
ATOM 14469 C C . SER B 1 874 ? -3.064 13.359 3.648 1 84.5 874 SER B C 1
ATOM 14471 O O . SER B 1 874 ? -3.283 12.328 3.014 1 84.5 874 SER B O 1
ATOM 14473 N N . ALA B 1 875 ? -3.301 14.539 3.152 1 86.94 875 ALA B N 1
ATOM 14474 C CA . ALA B 1 875 ? -3.902 14.703 1.832 1 86.94 875 ALA B CA 1
ATOM 14475 C C . ALA B 1 875 ? -2.92 14.312 0.73 1 86.94 875 ALA B C 1
ATOM 14477 O O . ALA B 1 875 ? -3.281 13.602 -0.212 1 86.94 875 ALA B O 1
ATOM 14478 N N . LEU B 1 876 ? -1.717 14.703 0.869 1 89.44 876 LEU B N 1
ATOM 14479 C CA . LEU B 1 876 ? -0.712 14.406 -0.145 1 89.44 876 LEU B CA 1
ATOM 14480 C C . LEU B 1 876 ? -0.291 12.938 -0.081 1 89.44 876 LEU B C 1
ATOM 14482 O O . LEU B 1 876 ? -0.095 12.297 -1.116 1 89.44 876 LEU B O 1
ATOM 14486 N N . GLY B 1 877 ? -0.161 12.438 1.127 1 86.19 877 GLY B N 1
ATOM 14487 C CA . GLY B 1 877 ? 0.259 11.055 1.292 1 86.19 877 GLY B CA 1
ATOM 14488 C C . GLY B 1 877 ? -0.782 10.055 0.826 1 86.19 877 GLY B C 1
ATOM 14489 O O . GLY B 1 877 ? -0.453 9.078 0.152 1 86.19 877 GLY B O 1
ATOM 14490 N N . GLY B 1 878 ? -2.07 10.305 1.109 1 79.31 878 GLY B N 1
ATOM 14491 C CA . GLY B 1 878 ? -3.139 9.398 0.727 1 79.31 878 GLY B CA 1
ATOM 14492 C C . GLY B 1 878 ? -3.744 9.727 -0.626 1 79.31 878 GLY B C 1
ATOM 14493 O O . GLY B 1 878 ? -4.496 8.922 -1.185 1 79.31 878 GLY B O 1
ATOM 14494 N N . GLY B 1 879 ? -3.338 10.812 -1.208 1 80.38 879 GLY B N 1
ATOM 14495 C CA . GLY B 1 879 ? -3.914 11.219 -2.479 1 80.38 879 GLY B CA 1
ATOM 14496 C C . GLY B 1 879 ? -5.395 11.531 -2.391 1 80.38 879 GLY B C 1
ATOM 14497 O O . GLY B 1 879 ? -6.152 11.258 -3.326 1 80.38 879 GLY B O 1
ATOM 14498 N N . HIS B 1 880 ? -5.844 11.945 -1.227 1 79.81 880 HIS B N 1
ATOM 14499 C CA . HIS B 1 880 ? -7.242 12.328 -1.062 1 79.81 880 HIS B CA 1
ATOM 14500 C C . HIS B 1 880 ? -7.41 13.844 -1.111 1 79.81 880 HIS B C 1
ATOM 14502 O O . HIS B 1 880 ? -6.48 14.586 -0.79 1 79.81 880 HIS B O 1
ATOM 14508 N N . PRO B 1 881 ? -8.508 14.203 -1.542 1 84.75 881 PRO B N 1
ATOM 14509 C CA . PRO B 1 881 ? -8.734 15.648 -1.617 1 84.75 881 PRO B CA 1
ATOM 14510 C C . PRO B 1 881 ? -8.773 16.312 -0.242 1 84.75 881 PRO B C 1
ATOM 14512 O O . PRO B 1 881 ? -9.023 15.648 0.763 1 84.75 881 PRO B O 1
ATOM 14515 N N . LEU B 1 882 ? -8.477 17.594 -0.22 1 86.44 882 LEU B N 1
ATOM 14516 C CA . LEU B 1 882 ? -8.469 18.375 1.008 1 86.44 882 LEU B CA 1
ATOM 14517 C C . LEU B 1 882 ? -9.891 18.625 1.504 1 86.44 882 LEU B C 1
ATOM 14519 O O . LEU B 1 882 ? -10.828 18.672 0.708 1 86.44 882 LEU B O 1
ATOM 14523 N N . PRO B 1 883 ? -10.047 18.609 2.875 1 78.75 883 PRO B N 1
ATOM 14524 C CA . PRO B 1 883 ? -11.359 18.953 3.418 1 78.75 883 PRO B CA 1
ATOM 14525 C C . PRO B 1 883 ? -11.82 20.359 3.018 1 78.75 883 PRO B C 1
ATOM 14527 O O . PRO B 1 883 ? -10.992 21.203 2.691 1 78.75 883 PRO B O 1
ATOM 14530 N N . PRO B 1 884 ? -13.008 20.531 2.957 1 76.06 884 PRO B N 1
ATOM 14531 C CA . PRO B 1 884 ? -13.516 21.859 2.59 1 76.06 884 PRO B CA 1
ATOM 14532 C C . PRO B 1 884 ? -13.297 22.891 3.691 1 76.06 884 PRO B C 1
ATOM 14534 O O . PRO B 1 884 ? -13.211 22.531 4.871 1 76.06 884 PRO B O 1
ATOM 14537 N N . GLY B 1 885 ? -13.188 24.141 3.375 1 67.81 885 GLY B N 1
ATOM 14538 C CA . GLY B 1 885 ? -13.227 25.25 4.316 1 67.81 885 GLY B CA 1
ATOM 14539 C C . GLY B 1 885 ? -11.891 25.5 4.992 1 67.81 885 GLY B C 1
ATOM 14540 O O . GLY B 1 885 ? -11.844 25.812 6.188 1 67.81 885 GLY B O 1
ATOM 14541 N N . LEU B 1 886 ? -10.836 25.094 4.336 1 74.25 886 LEU B N 1
ATOM 14542 C CA . LEU B 1 886 ? -9.562 25.469 4.945 1 74.25 886 LEU B CA 1
ATOM 14543 C C . LEU B 1 886 ? -9.258 26.938 4.703 1 74.25 886 LEU B C 1
ATOM 14545 O O . LEU B 1 886 ? -8.875 27.328 3.598 1 74.25 886 LEU B O 1
ATOM 14549 N N . HIS B 1 887 ? -9.766 27.703 5.695 1 70.94 887 HIS B N 1
ATOM 14550 C CA . HIS B 1 887 ? -9.562 29.141 5.598 1 70.94 887 HIS B CA 1
ATOM 14551 C C . HIS B 1 887 ? -8.094 29.5 5.738 1 70.94 887 HIS B C 1
ATOM 14553 O O . HIS B 1 887 ? -7.309 28.734 6.293 1 70.94 887 HIS B O 1
ATOM 14559 N N . ARG B 1 888 ? -7.781 30.625 5.121 1 75.5 888 ARG B N 1
ATOM 14560 C CA . ARG B 1 888 ? -6.414 31.141 5.215 1 75.5 888 ARG B CA 1
ATOM 14561 C C . ARG B 1 888 ? -6.051 31.453 6.66 1 75.5 888 ARG B C 1
ATOM 14563 O O . ARG B 1 888 ? -6.867 32 7.41 1 75.5 888 ARG B O 1
ATOM 14570 N N . LEU B 1 889 ? -4.945 30.891 7.074 1 74.38 889 LEU B N 1
ATOM 14571 C CA . LEU B 1 889 ? -4.457 31.141 8.422 1 74.38 889 LEU B CA 1
ATOM 14572 C C . LEU B 1 889 ? -4.078 32.594 8.594 1 74.38 889 LEU B C 1
ATOM 14574 O O . LEU B 1 889 ? -3.461 33.219 7.711 1 74.38 889 LEU B O 1
ATOM 14578 N N . GLY B 1 890 ? -4.832 33.312 9.508 1 60.12 890 GLY B N 1
ATOM 14579 C CA . GLY B 1 890 ? -4.586 34.719 9.734 1 60.12 890 GLY B CA 1
ATOM 14580 C C . GLY B 1 890 ? -3.523 35 10.789 1 60.12 890 GLY B C 1
ATOM 14581 O O . GLY B 1 890 ? -3.16 34.094 11.547 1 60.12 890 GLY B O 1
ATOM 14582 N N . MET B 1 891 ? -2.584 35.938 10.594 1 59.5 891 MET B N 1
ATOM 14583 C CA . MET B 1 891 ? -1.581 36.312 11.586 1 59.5 891 MET B CA 1
ATOM 14584 C C . MET B 1 891 ? -2.072 37.469 12.453 1 59.5 891 MET B C 1
ATOM 14586 O O . MET B 1 891 ? -2.805 38.344 11.977 1 59.5 891 MET B O 1
ATOM 14590 N N . GLY B 1 892 ? -1.932 37.219 13.805 1 50.62 892 GLY B N 1
ATOM 14591 C CA . GLY B 1 892 ? -2.219 38.281 14.734 1 50.62 892 GLY B CA 1
ATOM 14592 C C . GLY B 1 892 ? -1.351 39.5 14.516 1 50.62 892 GLY B C 1
ATOM 14593 O O . GLY B 1 892 ? -0.291 39.438 13.891 1 50.62 892 GLY B O 1
ATOM 14594 N N . HIS B 1 893 ? -1.811 40.75 14.57 1 47.97 893 HIS B N 1
ATOM 14595 C CA . HIS B 1 893 ? -1.106 42 14.461 1 47.97 893 HIS B CA 1
ATOM 14596 C C . HIS B 1 893 ? -0.073 42.156 15.57 1 47.97 893 HIS B C 1
ATOM 14598 O O . HIS B 1 893 ? -0.22 41.594 16.656 1 47.97 893 HIS B O 1
ATOM 14604 N N . LEU B 1 894 ? 1.231 42.594 15.281 1 49.78 894 LEU B N 1
ATOM 14605 C CA . LEU B 1 894 ? 2.229 42.938 16.297 1 49.78 894 LEU B CA 1
ATOM 14606 C C . LEU B 1 894 ? 1.62 43.812 17.375 1 49.78 894 LEU B C 1
ATOM 14608 O O . LEU B 1 894 ? 0.895 44.75 17.094 1 49.78 894 LEU B O 1
ATOM 14612 N N . PRO B 1 895 ? 1.611 43.312 18.75 1 43.12 895 PRO B N 1
ATOM 14613 C CA . PRO B 1 895 ? 1.064 44.219 19.766 1 43.12 895 PRO B CA 1
ATOM 14614 C C . PRO B 1 895 ? 1.676 45.625 19.719 1 43.12 895 PRO B C 1
ATOM 14616 O O . PRO B 1 895 ? 2.85 45.75 19.375 1 43.12 895 PRO B O 1
ATOM 14619 N N . GLN B 1 896 ? 0.877 46.656 19.516 1 40.66 896 GLN B N 1
ATOM 14620 C CA . GLN B 1 896 ? 1.28 48.031 19.656 1 40.66 896 GLN B CA 1
ATOM 14621 C C . GLN B 1 896 ? 2.07 48.281 20.938 1 40.66 896 GLN B C 1
ATOM 14623 O O . GLN B 1 896 ? 1.554 48.062 22.047 1 40.66 896 GLN B O 1
ATOM 14628 N N . ASN B 1 897 ? 3.246 47.875 21.094 1 41.09 897 ASN B N 1
ATOM 14629 C CA . ASN B 1 897 ? 4.055 48.25 22.25 1 41.09 897 ASN B CA 1
ATOM 14630 C C . ASN B 1 897 ? 3.76 49.656 22.734 1 41.09 897 ASN B C 1
ATOM 14632 O O . ASN B 1 897 ? 3.809 50.594 21.953 1 41.09 897 ASN B O 1
ATOM 14636 N N . SER B 1 898 ? 3.076 49.844 23.828 1 38.5 898 SER B N 1
ATOM 14637 C CA . SER B 1 898 ? 3.018 51.125 24.516 1 38.5 898 SER B CA 1
ATOM 14638 C C . SER B 1 898 ? 4.387 51.781 24.562 1 38.5 898 SER B C 1
ATOM 14640 O O . SER B 1 898 ? 5.414 51.125 24.484 1 38.5 898 SER B O 1
ATOM 14642 N N . ARG B 1 899 ? 4.48 53.188 24.531 1 40.31 899 ARG B N 1
ATOM 14643 C CA . ARG B 1 899 ? 5.539 54.188 24.625 1 40.31 899 ARG B CA 1
ATOM 14644 C C . ARG B 1 899 ? 6.641 53.719 25.578 1 40.31 899 ARG B C 1
ATOM 14646 O O . ARG B 1 899 ? 7.812 54.062 25.391 1 40.31 899 ARG B O 1
ATOM 14653 N N . ASP B 1 900 ? 6.266 53.25 26.781 1 37.25 900 ASP B N 1
ATOM 14654 C CA . ASP B 1 900 ? 7.227 53.188 27.875 1 37.25 900 ASP B CA 1
ATOM 14655 C C . ASP B 1 900 ? 8.18 52.031 27.703 1 37.25 900 ASP B C 1
ATOM 14657 O O . ASP B 1 900 ? 9.023 51.75 28.578 1 37.25 900 ASP B O 1
ATOM 14661 N N . LEU B 1 901 ? 7.898 51.094 27.062 1 39.03 901 LEU B N 1
ATOM 14662 C CA . LEU B 1 901 ? 8.836 50 27.109 1 39.03 901 LEU B CA 1
ATOM 14663 C C . LEU B 1 901 ? 10.094 50.312 26.297 1 39.03 901 LEU B C 1
ATOM 14665 O O . LEU B 1 901 ? 10.266 49.812 25.188 1 39.03 901 LEU B O 1
ATOM 14669 N N . THR B 1 902 ? 10.633 51.438 26.359 1 38.44 902 THR B N 1
ATOM 14670 C CA . THR B 1 902 ? 11.875 52 25.875 1 38.44 902 THR B CA 1
ATOM 14671 C C . THR B 1 902 ? 13.023 51 26.016 1 38.44 902 THR B C 1
ATOM 14673 O O . THR B 1 902 ? 13.984 51.062 25.25 1 38.44 902 THR B O 1
ATOM 14676 N N . SER B 1 903 ? 13.32 50.562 27.297 1 41.31 903 SER B N 1
ATOM 14677 C CA . SER B 1 903 ? 14.609 50.031 27.703 1 41.31 903 SER B CA 1
ATOM 14678 C C . SER B 1 903 ? 14.969 48.781 26.875 1 41.31 903 SER B C 1
ATOM 14680 O O . SER B 1 903 ? 16.156 48.5 26.688 1 41.31 903 SER B O 1
ATOM 14682 N N . LYS B 1 904 ? 14.398 47.5 26.703 1 49.75 904 LYS B N 1
ATOM 14683 C CA . LYS B 1 904 ? 15.195 46.344 26.312 1 49.75 904 LYS B CA 1
ATOM 14684 C C . LYS B 1 904 ? 15.055 46.062 24.828 1 49.75 904 LYS B C 1
ATOM 14686 O O . LYS B 1 904 ? 14.172 45.312 24.406 1 49.75 904 LYS B O 1
ATOM 14691 N N . ASP B 1 905 ? 15.695 46.969 24 1 48.38 905 ASP B N 1
ATOM 14692 C CA . ASP B 1 905 ? 15.75 47.125 22.547 1 48.38 905 ASP B CA 1
ATOM 14693 C C . ASP B 1 905 ? 16.078 45.781 21.875 1 48.38 905 ASP B C 1
ATOM 14695 O O . ASP B 1 905 ? 15.445 45.438 20.875 1 48.38 905 ASP B O 1
ATOM 14699 N N . TYR B 1 906 ? 17.156 45.188 22.406 1 54.88 906 TYR B N 1
ATOM 14700 C CA . TYR B 1 906 ? 17.578 43.938 21.812 1 54.88 906 TYR B CA 1
ATOM 14701 C C . TYR B 1 906 ? 16.453 42.906 21.844 1 54.88 906 TYR B C 1
ATOM 14703 O O . TYR B 1 906 ? 16.234 42.188 20.875 1 54.88 906 TYR B O 1
ATOM 14711 N N . GLU B 1 907 ? 15.664 43.156 22.781 1 59.44 907 GLU B N 1
ATOM 14712 C CA . GLU B 1 907 ? 14.586 42.156 22.922 1 59.44 907 GLU B CA 1
ATOM 14713 C C . GLU B 1 907 ? 13.445 42.469 21.953 1 59.44 907 GLU B C 1
ATOM 14715 O O . GLU B 1 907 ? 12.781 41.562 21.453 1 59.44 907 GLU B O 1
ATOM 14720 N N . PHE B 1 908 ? 13.344 43.781 21.688 1 58.19 908 PHE B N 1
ATOM 14721 C CA . PHE B 1 908 ? 12.305 44.125 20.719 1 58.19 908 PHE B CA 1
ATOM 14722 C C . PHE B 1 908 ? 12.703 43.656 19.328 1 58.19 908 PHE B C 1
ATOM 14724 O O . PHE B 1 908 ? 11.852 43.219 18.547 1 58.19 908 PHE B O 1
ATOM 14731 N N . ALA B 1 909 ? 13.992 43.875 19.016 1 60.78 909 ALA B N 1
ATOM 14732 C CA . ALA B 1 909 ? 14.438 43.406 17.703 1 60.78 909 ALA B CA 1
ATOM 14733 C C . ALA B 1 909 ? 14.242 41.906 17.531 1 60.78 909 ALA B C 1
ATOM 14735 O O . ALA B 1 909 ? 13.82 41.469 16.469 1 60.78 909 ALA B O 1
ATOM 14736 N N . ILE B 1 910 ? 14.469 41.156 18.516 1 66.62 910 ILE B N 1
ATOM 14737 C CA . ILE B 1 910 ? 14.305 39.719 18.453 1 66.62 910 ILE B CA 1
ATOM 14738 C C . ILE B 1 910 ? 12.828 39.375 18.312 1 66.62 910 ILE B C 1
ATOM 14740 O O . ILE B 1 910 ? 12.461 38.469 17.547 1 66.62 910 ILE B O 1
ATOM 14744 N N . ALA B 1 911 ? 12.016 40.094 18.984 1 66.06 911 ALA B N 1
ATOM 14745 C CA . ALA B 1 911 ? 10.578 39.844 18.906 1 66.06 911 ALA B CA 1
ATOM 14746 C C . ALA B 1 911 ? 10.039 40.188 17.516 1 66.06 911 ALA B C 1
ATOM 14748 O O . ALA B 1 911 ? 9.195 39.469 16.984 1 66.06 911 ALA B O 1
ATOM 14749 N N . ALA B 1 912 ? 10.523 41.312 17.031 1 63.88 912 ALA B N 1
ATOM 14750 C CA . ALA B 1 912 ? 10.086 41.688 15.695 1 63.88 912 ALA B CA 1
ATOM 14751 C C . ALA B 1 912 ? 10.547 40.688 14.656 1 63.88 912 ALA B C 1
ATOM 14753 O O . ALA B 1 912 ? 9.812 40.375 13.711 1 63.88 912 ALA B O 1
ATOM 14754 N N . LEU B 1 913 ? 11.703 40.188 14.883 1 66.69 913 LEU B N 1
ATOM 14755 C CA . LEU B 1 913 ? 12.211 39.188 13.945 1 66.69 913 LEU B CA 1
ATOM 14756 C C . LEU B 1 913 ? 11.414 37.906 14.031 1 66.69 913 LEU B C 1
ATOM 14758 O O . LEU B 1 913 ? 11.109 37.281 13.008 1 66.69 913 LEU B O 1
ATOM 14762 N N . ILE B 1 914 ? 11.117 37.5 15.195 1 70.62 914 ILE B N 1
ATOM 14763 C CA . ILE B 1 914 ? 10.336 36.281 15.367 1 70.62 914 ILE B CA 1
ATOM 14764 C C . ILE B 1 914 ? 8.953 36.469 14.742 1 70.62 914 ILE B C 1
ATOM 14766 O O . ILE B 1 914 ? 8.422 35.562 14.109 1 70.62 914 ILE B O 1
ATOM 14770 N N . HIS B 1 915 ? 8.422 37.656 14.875 1 68.62 915 HIS B N 1
ATOM 14771 C CA . HIS B 1 915 ? 7.109 37.938 14.297 1 68.62 915 HIS B CA 1
ATOM 14772 C C . HIS B 1 915 ? 7.172 37.906 12.773 1 68.62 915 HIS B C 1
ATOM 14774 O O . HIS B 1 915 ? 6.281 37.344 12.117 1 68.62 915 HIS B O 1
ATOM 14780 N N . ASN B 1 916 ? 8.211 38.5 12.234 1 67.19 916 ASN B N 1
ATOM 14781 C CA . ASN B 1 916 ? 8.328 38.5 10.781 1 67.19 916 ASN B CA 1
ATOM 14782 C C . ASN B 1 916 ? 8.578 37.094 10.234 1 67.19 916 ASN B C 1
ATOM 14784 O O . ASN B 1 916 ? 8.039 36.719 9.188 1 67.19 916 ASN B O 1
ATOM 14788 N N . VAL B 1 917 ? 9.383 36.406 10.945 1 72.44 917 VAL B N 1
ATOM 14789 C CA . VAL B 1 917 ? 9.648 35.031 10.5 1 72.44 917 VAL B CA 1
ATOM 14790 C C . VAL B 1 917 ? 8.367 34.188 10.578 1 72.44 917 VAL B C 1
ATOM 14792 O O . VAL B 1 917 ? 8.094 33.406 9.695 1 72.44 917 VAL B O 1
ATOM 14795 N N . HIS B 1 918 ? 7.613 34.438 11.547 1 74.31 918 HIS B N 1
ATOM 14796 C CA . HIS B 1 918 ? 6.355 33.719 11.664 1 74.31 918 HIS B CA 1
ATOM 14797 C C . HIS B 1 918 ? 5.367 34.156 10.586 1 74.31 918 HIS B C 1
ATOM 14799 O O . HIS B 1 918 ? 4.582 33.344 10.102 1 74.31 918 HIS B O 1
ATOM 14805 N N . TRP B 1 919 ? 5.469 35.406 10.281 1 72.94 919 TRP B N 1
ATOM 14806 C CA . TRP B 1 919 ? 4.621 35.875 9.195 1 72.94 919 TRP B CA 1
ATOM 14807 C C . TRP B 1 919 ? 4.98 35.188 7.879 1 72.94 919 TRP B C 1
ATOM 14809 O O . TRP B 1 919 ? 4.098 34.75 7.137 1 72.94 919 TRP B O 1
ATOM 14819 N N . TYR B 1 920 ? 6.234 35.125 7.602 1 74.31 920 TYR B N 1
ATOM 14820 C CA . TYR B 1 920 ? 6.668 34.5 6.371 1 74.31 920 TYR B CA 1
ATOM 14821 C C . TYR B 1 920 ? 6.332 33 6.395 1 74.31 920 TYR B C 1
ATOM 14823 O O . TYR B 1 920 ? 5.996 32.406 5.363 1 74.31 920 TYR B O 1
ATOM 14831 N N . PHE B 1 921 ? 6.414 32.5 7.527 1 83.31 921 PHE B N 1
ATOM 14832 C CA . PHE B 1 921 ? 6.105 31.062 7.645 1 83.31 921 PHE B CA 1
ATOM 14833 C C . PHE B 1 921 ? 4.625 30.812 7.387 1 83.31 921 PHE B C 1
ATOM 14835 O O . PHE B 1 921 ? 4.266 29.875 6.668 1 83.31 921 PHE B O 1
ATOM 14842 N N . ILE B 1 922 ? 3.748 31.578 7.914 1 79.62 922 ILE B N 1
ATOM 14843 C CA . ILE B 1 922 ? 2.312 31.406 7.719 1 79.62 922 ILE B CA 1
ATOM 14844 C C . ILE B 1 922 ? 1.959 31.656 6.254 1 79.62 922 ILE B C 1
ATOM 14846 O O . ILE B 1 922 ? 1.102 30.969 5.695 1 79.62 922 ILE B O 1
ATOM 14850 N N . HIS B 1 923 ? 2.641 32.594 5.695 1 79.5 923 HIS B N 1
ATOM 14851 C CA . HIS B 1 923 ? 2.416 32.844 4.277 1 79.5 923 HIS B CA 1
ATOM 14852 C C . HIS B 1 923 ? 2.814 31.641 3.434 1 79.5 923 HIS B C 1
ATOM 14854 O O . HIS B 1 923 ? 2.121 31.297 2.475 1 79.5 923 HIS B O 1
ATOM 14860 N N . ASP B 1 924 ? 3.881 31.094 3.805 1 85.75 924 ASP B N 1
ATOM 14861 C CA . ASP B 1 924 ? 4.332 29.922 3.068 1 85.75 924 ASP B CA 1
ATOM 14862 C C . ASP B 1 924 ? 3.4 28.734 3.299 1 85.75 924 ASP B C 1
ATOM 14864 O O . ASP B 1 924 ? 3.17 27.938 2.389 1 85.75 924 ASP B O 1
ATOM 14868 N N . VAL B 1 925 ? 2.896 28.609 4.473 1 89.5 925 VAL B N 1
ATOM 14869 C CA . VAL B 1 925 ? 1.968 27.516 4.746 1 89.5 925 VAL B CA 1
ATOM 14870 C C . VAL B 1 925 ? 0.682 27.719 3.949 1 89.5 925 VAL B C 1
ATOM 14872 O O . VAL B 1 925 ? 0.09 26.75 3.461 1 89.5 925 VAL B O 1
ATOM 14875 N N . ASN B 1 926 ? 0.254 28.938 3.766 1 87.06 926 ASN B N 1
ATOM 14876 C CA . ASN B 1 926 ? -0.922 29.203 2.945 1 87.06 926 ASN B CA 1
ATOM 14877 C C . ASN B 1 926 ? -0.659 28.906 1.472 1 87.06 926 ASN B C 1
ATOM 14879 O O . ASN B 1 926 ? -1.526 28.375 0.775 1 87.06 926 ASN B O 1
ATOM 14883 N N . ARG B 1 927 ? 0.507 29.297 1.077 1 88.69 927 ARG B N 1
ATOM 14884 C CA . ARG B 1 927 ? 0.858 28.969 -0.3 1 88.69 927 ARG B CA 1
ATOM 14885 C C . ARG B 1 927 ? 0.968 27.453 -0.487 1 88.69 927 ARG B C 1
ATOM 14887 O O . ARG B 1 927 ? 0.573 26.922 -1.526 1 88.69 927 ARG B O 1
ATOM 14894 N N . LEU B 1 928 ? 1.529 26.859 0.483 1 92.56 928 LEU B N 1
ATOM 14895 C CA . LEU B 1 928 ? 1.605 25.391 0.452 1 92.56 928 LEU B CA 1
ATOM 14896 C C . LEU B 1 928 ? 0.212 24.781 0.368 1 92.56 928 LEU B C 1
ATOM 14898 O O . LEU B 1 928 ? 0.002 23.812 -0.358 1 92.56 928 LEU B O 1
ATOM 14902 N N . THR B 1 929 ? -0.738 25.312 1.044 1 90.94 929 THR B N 1
ATOM 14903 C CA . THR B 1 929 ? -2.113 24.828 1.019 1 90.94 929 THR B CA 1
ATOM 14904 C C . THR B 1 929 ? -2.725 25.016 -0.368 1 90.94 929 THR B C 1
ATOM 14906 O O . THR B 1 929 ? -3.436 24.125 -0.858 1 90.94 929 THR B O 1
ATOM 14909 N N . GLU B 1 930 ? -2.408 26.047 -1.019 1 89.75 930 GLU B N 1
ATOM 14910 C CA . GLU B 1 930 ? -2.928 26.297 -2.361 1 89.75 930 GLU B CA 1
ATOM 14911 C C . GLU B 1 930 ? -2.312 25.328 -3.375 1 89.75 930 GLU B C 1
ATOM 14913 O O . GLU B 1 930 ? -3.002 24.844 -4.266 1 89.75 930 GLU B O 1
ATOM 14918 N N . LEU B 1 931 ? -1.052 25.125 -3.189 1 92.38 931 LEU B N 1
ATOM 14919 C CA . LEU B 1 931 ? -0.379 24.234 -4.117 1 92.38 931 LEU B CA 1
ATOM 14920 C C . LEU B 1 931 ? -0.896 22.797 -3.959 1 92.38 931 LEU B C 1
ATOM 14922 O O . LEU B 1 931 ? -1.117 22.109 -4.953 1 92.38 931 LEU B O 1
ATOM 14926 N N . VAL B 1 932 ? -1.045 22.391 -2.732 1 91.25 932 VAL B N 1
ATOM 14927 C CA . VAL B 1 932 ? -1.567 21.047 -2.496 1 91.25 932 VAL B CA 1
ATOM 14928 C C . VAL B 1 932 ? -3.012 20.969 -2.982 1 91.25 932 VAL B C 1
ATOM 14930 O O . VAL B 1 932 ? -3.441 19.922 -3.494 1 91.25 932 VAL B O 1
ATOM 14933 N N . ARG B 1 933 ? -3.732 22.031 -2.867 1 88.5 933 ARG B N 1
ATOM 14934 C CA . ARG B 1 933 ? -5.098 22.094 -3.381 1 88.5 933 ARG B CA 1
ATOM 14935 C C . ARG B 1 933 ? -5.121 21.922 -4.895 1 88.5 933 ARG B C 1
ATOM 14937 O O . ARG B 1 933 ? -6.008 21.25 -5.438 1 88.5 933 ARG B O 1
ATOM 14944 N N . GLU B 1 934 ? -4.16 22.422 -5.5 1 87.06 934 GLU B N 1
ATOM 14945 C CA . GLU B 1 934 ? -4.07 22.312 -6.953 1 87.06 934 GLU B CA 1
ATOM 14946 C C . GLU B 1 934 ? -3.73 20.891 -7.375 1 87.06 934 GLU B C 1
ATOM 14948 O O . GLU B 1 934 ? -4.203 20.406 -8.406 1 87.06 934 GLU B O 1
ATOM 14953 N N . VAL B 1 935 ? -2.957 20.25 -6.59 1 89.44 935 VAL B N 1
ATOM 14954 C CA . VAL B 1 935 ? -2.477 18.922 -6.973 1 89.44 935 VAL B CA 1
ATOM 14955 C C . VAL B 1 935 ? -3.516 17.859 -6.602 1 89.44 935 VAL B C 1
ATOM 14957 O O . VAL B 1 935 ? -3.818 16.969 -7.402 1 89.44 935 VAL B O 1
ATOM 14960 N N . VAL B 1 936 ? -4.105 17.844 -5.398 1 88.38 936 VAL B N 1
ATOM 14961 C CA . VAL B 1 936 ? -5 16.797 -4.926 1 88.38 936 VAL B CA 1
ATOM 14962 C C . VAL B 1 936 ? -6.453 17.234 -5.121 1 88.38 936 VAL B C 1
ATOM 14964 O O . VAL B 1 936 ? -7.352 16.391 -5.203 1 88.38 936 VAL B O 1
ATOM 14967 N N . GLY B 1 937 ? -6.773 18.391 -5.254 1 82.69 937 GLY B N 1
ATOM 14968 C CA . GLY B 1 937 ? -8.141 18.891 -5.359 1 82.69 937 GLY B CA 1
ATOM 14969 C C . GLY B 1 937 ? -8.797 19.109 -4.008 1 82.69 937 GLY B C 1
ATOM 14970 O O . GLY B 1 937 ? -8.18 18.859 -2.967 1 82.69 937 GLY B O 1
ATOM 14971 N N . GLU B 1 938 ? -9.891 19.797 -3.914 1 81.06 938 GLU B N 1
ATOM 14972 C CA . GLU B 1 938 ? -10.68 20.047 -2.715 1 81.06 938 GLU B CA 1
ATOM 14973 C C . GLU B 1 938 ? -12.086 19.469 -2.844 1 81.06 938 GLU B C 1
ATOM 14975 O O . GLU B 1 938 ? -12.68 19.5 -3.926 1 81.06 938 GLU B O 1
ATOM 14980 N N . LEU B 1 939 ? -12.477 18.797 -1.747 1 75.56 939 LEU B N 1
ATOM 14981 C CA . LEU B 1 939 ? -13.844 18.281 -1.747 1 75.56 939 LEU B CA 1
ATOM 14982 C C . LEU B 1 939 ? -14.844 19.422 -1.564 1 75.56 939 LEU B C 1
ATOM 14984 O O . LEU B 1 939 ? -14.977 19.969 -0.468 1 75.56 939 LEU B O 1
ATOM 14988 N N . ARG B 1 940 ? -15.289 20.047 -2.691 1 65.19 940 ARG B N 1
ATOM 14989 C CA . ARG B 1 940 ? -16.25 21.141 -2.611 1 65.19 940 ARG B CA 1
ATOM 14990 C C . ARG B 1 940 ? -17.531 20.812 -3.371 1 65.19 940 ARG B C 1
ATOM 14992 O O . ARG B 1 940 ? -17.484 20.172 -4.426 1 65.19 940 ARG B O 1
ATOM 14999 N N . PHE B 1 941 ? -18.562 20.859 -2.67 1 58.75 941 PHE B N 1
ATOM 15000 C CA . PHE B 1 941 ? -19.844 20.734 -3.359 1 58.75 941 PHE B CA 1
ATOM 15001 C C . PHE B 1 941 ? -20.312 22.094 -3.857 1 58.75 941 PHE B C 1
ATOM 15003 O O . PHE B 1 941 ? -20.344 23.062 -3.1 1 58.75 941 PHE B O 1
ATOM 15010 N N . SER B 1 942 ? -19.906 22.734 -5.09 1 55.66 942 SER B N 1
ATOM 15011 C CA . SER B 1 942 ? -20.109 24.062 -5.648 1 55.66 942 SER B CA 1
ATOM 15012 C C . SER B 1 942 ? -21.594 24.406 -5.723 1 55.66 942 SER B C 1
ATOM 15014 O O . SER B 1 942 ? -21.984 25.281 -6.508 1 55.66 942 SER B O 1
ATOM 15016 N N . PHE B 1 943 ? -22.453 24 -5.219 1 48.88 943 PHE B N 1
ATOM 15017 C CA . PHE B 1 943 ? -23.641 24.844 -5.363 1 48.88 943 PHE B CA 1
ATOM 15018 C C . PHE B 1 943 ? -23.359 26.25 -4.871 1 48.88 943 PHE B C 1
ATOM 15020 O O . PHE B 1 943 ? -24.031 27.203 -5.27 1 48.88 943 PHE B O 1
ATOM 15027 N N . ILE B 1 944 ? -22.328 26.359 -4.078 1 45.03 944 ILE B N 1
ATOM 15028 C CA . ILE B 1 944 ? -22.094 27.562 -3.293 1 45.03 944 ILE B CA 1
ATOM 15029 C C . ILE B 1 944 ? -21.453 28.641 -4.172 1 45.03 944 ILE B C 1
ATOM 15031 O O . ILE B 1 944 ? -21.719 29.828 -4.008 1 45.03 944 ILE B O 1
ATOM 15035 N N . ASP B 1 945 ? -20.578 28.266 -4.977 1 43.09 945 ASP B N 1
ATOM 15036 C CA . ASP B 1 945 ? -19.859 29.359 -5.637 1 43.09 945 ASP B CA 1
ATOM 15037 C C . ASP B 1 945 ? -20.812 30.219 -6.457 1 43.09 945 ASP B C 1
ATOM 15039 O O . ASP B 1 945 ? -20.656 31.438 -6.535 1 43.09 945 ASP B O 1
ATOM 15043 N N . GLU B 1 946 ? -21.75 29.641 -7.066 1 42.44 946 GLU B N 1
ATOM 15044 C CA . GLU B 1 946 ? -22.609 30.531 -7.844 1 42.44 946 GLU B CA 1
ATOM 15045 C C . GLU B 1 946 ? -23.453 31.422 -6.938 1 42.44 946 GLU B C 1
ATOM 15047 O O . GLU B 1 946 ? -23.75 32.562 -7.281 1 42.44 946 GLU B O 1
ATOM 15052 N N . LEU B 1 947 ? -23.797 30.906 -5.918 1 38.97 947 LEU B N 1
ATOM 15053 C CA . LEU B 1 947 ? -24.547 31.797 -5.047 1 38.97 947 LEU B CA 1
ATOM 15054 C C . LEU B 1 947 ? -23.656 32.906 -4.48 1 38.97 947 LEU B C 1
ATOM 15056 O O . LEU B 1 947 ? -24.094 34.031 -4.312 1 38.97 947 LEU B O 1
ATOM 15060 N N . GLU B 1 948 ? -22.422 32.469 -4.176 1 40.22 948 GLU B N 1
ATOM 15061 C CA . GLU B 1 948 ? -21.531 33.531 -3.719 1 40.22 948 GLU B CA 1
ATOM 15062 C C . GLU B 1 948 ? -21.219 34.5 -4.84 1 40.22 948 GLU B C 1
ATOM 15064 O O . GLU B 1 948 ? -21.094 35.719 -4.594 1 40.22 948 GLU B O 1
ATOM 15069 N N . SER B 1 949 ? -21.016 34.062 -6.004 1 41.12 949 SER B N 1
ATOM 15070 C CA . SER B 1 949 ? -20.828 35.031 -7.07 1 41.12 949 SER B CA 1
ATOM 15071 C C . SER B 1 949 ? -22.109 35.812 -7.324 1 41.12 949 SER B C 1
ATOM 15073 O O . SER B 1 949 ? -22.047 37 -7.648 1 41.12 949 SER B O 1
ATOM 15075 N N . SER B 1 950 ? -23.219 35.219 -7.215 1 38.88 950 SER B N 1
ATOM 15076 C CA . SER B 1 950 ? -24.422 36 -7.438 1 38.88 950 SER B CA 1
ATOM 15077 C C . SER B 1 950 ? -24.688 36.969 -6.277 1 38.88 950 SER B C 1
ATOM 15079 O O . SER B 1 950 ? -25.188 38.062 -6.484 1 38.88 950 SER B O 1
ATOM 15081 N N . THR B 1 951 ? -24.406 36.531 -5.109 1 37.34 951 THR B N 1
ATOM 15082 C CA . THR B 1 951 ? -24.562 37.5 -4.027 1 37.34 951 THR B CA 1
ATOM 15083 C C . THR B 1 951 ? -23.5 38.594 -4.109 1 37.34 951 THR B C 1
ATOM 15085 O O . THR B 1 951 ? -23.734 39.719 -3.703 1 37.34 951 THR B O 1
ATOM 15088 N N . THR B 1 952 ? -22.297 38.219 -4.551 1 38 952 THR B N 1
ATOM 15089 C CA . THR B 1 952 ? -21.344 39.312 -4.766 1 38 952 THR B CA 1
ATOM 15090 C C . THR B 1 952 ? -21.797 40.188 -5.926 1 38 952 THR B C 1
ATOM 15092 O O . THR B 1 952 ? -21.547 41.406 -5.918 1 38 952 THR B O 1
ATOM 15095 N N . ASN B 1 953 ? -22.406 39.688 -6.941 1 36.81 953 ASN B N 1
ATOM 15096 C CA . ASN B 1 953 ? -22.938 40.562 -7.977 1 36.81 953 ASN B CA 1
ATOM 15097 C C . ASN B 1 953 ? -24.172 41.312 -7.5 1 36.81 953 ASN B C 1
ATOM 15099 O O . ASN B 1 953 ? -24.406 42.438 -7.887 1 36.81 953 ASN B O 1
ATOM 15103 N N . SER B 1 954 ? -25.062 40.625 -6.793 1 35.69 954 SER B N 1
ATOM 15104 C CA . SER B 1 954 ? -26.234 41.375 -6.371 1 35.69 954 SER B CA 1
ATOM 15105 C C . SER B 1 954 ? -25.875 42.406 -5.309 1 35.69 954 SER B C 1
ATOM 15107 O O . SER B 1 954 ? -26.531 43.469 -5.191 1 35.69 954 SER B O 1
ATOM 15109 N N . ASN B 1 955 ? -24.922 42.094 -4.457 1 33.66 955 ASN B N 1
ATOM 15110 C CA . ASN B 1 955 ? -24.547 43.156 -3.531 1 33.66 955 ASN B CA 1
ATOM 15111 C C . ASN B 1 955 ? -23.844 44.281 -4.25 1 33.66 955 ASN B C 1
ATOM 15113 O O . ASN B 1 955 ? -23.672 45.375 -3.682 1 33.66 955 ASN B O 1
ATOM 15117 N N . ILE B 1 956 ? -23.297 44.062 -5.406 1 34.31 956 ILE B N 1
ATOM 15118 C CA . ILE B 1 956 ? -22.812 45.219 -6.133 1 34.31 956 ILE B CA 1
ATOM 15119 C C . ILE B 1 956 ? -23.984 46.062 -6.602 1 34.31 956 ILE B C 1
ATOM 15121 O O . ILE B 1 956 ? -23.891 47.312 -6.641 1 34.31 956 ILE B O 1
ATOM 15125 N N . GLU B 1 957 ? -25.078 45.375 -6.965 1 33.78 957 GLU B N 1
ATOM 15126 C CA . GLU B 1 957 ? -26.109 46.25 -7.516 1 33.78 957 GLU B CA 1
ATOM 15127 C C . GLU B 1 957 ? -26.781 47.062 -6.418 1 33.78 957 GLU B C 1
ATOM 15129 O O . GLU B 1 957 ? -27.328 48.125 -6.68 1 33.78 957 GLU B O 1
ATOM 15134 N N . LEU B 1 958 ? -26.891 46.438 -5.191 1 31.83 958 LEU B N 1
ATOM 15135 C CA . LEU B 1 958 ? -27.688 47.219 -4.266 1 31.83 958 LEU B CA 1
ATOM 15136 C C . LEU B 1 958 ? -26.922 48.438 -3.775 1 31.83 958 LEU B C 1
ATOM 15138 O O . LEU B 1 958 ? -27.484 49.312 -3.123 1 31.83 958 LEU B O 1
ATOM 15142 N N . THR B 1 959 ? -25.609 48.344 -3.77 1 30.09 959 THR B N 1
ATOM 15143 C CA . THR B 1 959 ? -25.062 49.531 -3.111 1 30.09 959 THR B CA 1
ATOM 15144 C C . THR B 1 959 ? -25.094 50.719 -4.047 1 30.09 959 THR B C 1
ATOM 15146 O O . THR B 1 959 ? -24.562 51.781 -3.717 1 30.09 959 THR B O 1
ATOM 15149 N N . THR B 1 960 ? -25.266 50.438 -5.332 1 28.77 960 THR B N 1
ATOM 15150 C CA . THR B 1 960 ? -25.234 51.781 -5.949 1 28.77 960 THR B CA 1
ATOM 15151 C C . THR B 1 960 ? -26.516 52.531 -5.672 1 28.77 960 THR B C 1
ATOM 15153 O O . THR B 1 960 ? -27.594 52.125 -6.113 1 28.77 960 THR B O 1
ATOM 15156 N N . PRO B 1 961 ? -26.609 53.062 -4.445 1 25.91 961 PRO B N 1
ATOM 15157 C CA . PRO B 1 961 ? -27.75 53.969 -4.344 1 25.91 961 PRO B CA 1
ATOM 15158 C C . PRO B 1 961 ? -27.922 54.844 -5.586 1 25.91 961 PRO B C 1
ATOM 15160 O O . PRO B 1 961 ? -26.953 55.375 -6.121 1 25.91 961 PRO B O 1
ATOM 15163 N N . ALA B 1 962 ? -28.875 54.406 -6.457 1 27.14 962 ALA B N 1
ATOM 15164 C CA . ALA B 1 962 ? -29.312 55.25 -7.559 1 27.14 962 ALA B CA 1
ATOM 15165 C C . ALA B 1 962 ? -29.453 56.719 -7.098 1 27.14 962 ALA B C 1
ATOM 15167 O O . ALA B 1 962 ? -30.219 57 -6.18 1 27.14 962 ALA B O 1
ATOM 15168 N N . SER B 1 963 ? -28.312 57.438 -6.906 1 23.12 963 SER B N 1
ATOM 15169 C CA . SER B 1 963 ? -28.562 58.875 -6.859 1 23.12 963 SER B CA 1
ATOM 15170 C C . SER B 1 963 ? -29.562 59.312 -7.922 1 23.12 963 SER B C 1
ATOM 15172 O O . SER B 1 963 ? -29.328 59.125 -9.117 1 23.12 963 SER B O 1
ATOM 15174 N N . ALA B 1 964 ? -30.891 59.031 -7.676 1 23.52 964 ALA B N 1
ATOM 15175 C CA . ALA B 1 964 ? -32.031 59.531 -8.398 1 23.52 964 ALA B CA 1
ATOM 15176 C C . ALA B 1 964 ? -31.859 61 -8.789 1 23.52 964 ALA B C 1
ATOM 15178 O O . ALA B 1 964 ? -32.188 61.906 -8.023 1 23.52 964 ALA B O 1
ATOM 15179 N N . SER B 1 965 ? -30.625 61.531 -9.141 1 20.7 965 SER B N 1
ATOM 15180 C CA . SER B 1 965 ? -30.719 62.906 -9.609 1 20.7 965 SER B CA 1
ATOM 15181 C C . SER B 1 965 ? -31.578 63 -10.859 1 20.7 965 SER B C 1
ATOM 15183 O O . SER B 1 965 ? -31.391 63.875 -11.688 1 20.7 965 SER B O 1
ATOM 15185 N N . GLU B 1 966 ? -32.406 62 -11.242 1 20.02 966 GLU B N 1
ATOM 15186 C CA . GLU B 1 966 ? -33.188 62.375 -12.414 1 20.02 966 GLU B CA 1
ATOM 15187 C C . GLU B 1 966 ? -33.906 63.688 -12.172 1 20.02 966 GLU B C 1
ATOM 15189 O O . GLU B 1 966 ? -34.812 63.781 -11.312 1 20.02 966 GLU B O 1
ATOM 15194 N N . ALA B 1 967 ? -33.188 64.875 -12.281 1 20.16 967 ALA B N 1
ATOM 15195 C CA . ALA B 1 967 ? -33.719 66.188 -12.562 1 20.16 967 ALA B CA 1
ATOM 15196 C C . ALA B 1 967 ? -34.781 66.125 -13.648 1 20.16 967 ALA B C 1
ATOM 15198 O O . ALA B 1 967 ? -34.562 65.562 -14.719 1 20.16 967 ALA B O 1
ATOM 15199 N N . THR B 1 968 ? -36.094 66.188 -13.305 1 19.45 968 THR B N 1
ATOM 15200 C CA . THR B 1 968 ? -37.375 66.5 -13.953 1 19.45 968 THR B CA 1
ATOM 15201 C C . THR B 1 968 ? -37.219 67.688 -14.883 1 19.45 968 THR B C 1
ATOM 15203 O O . THR B 1 968 ? -37.031 68.812 -14.414 1 19.45 968 THR B O 1
ATOM 15206 N N . HIS B 1 969 ? -36.406 67.688 -16.031 1 19.41 969 HIS B N 1
ATOM 15207 C CA . HIS B 1 969 ? -36.625 68.625 -17.078 1 19.41 969 HIS B CA 1
ATOM 15208 C C . HIS B 1 969 ? -38.062 68.688 -17.547 1 19.41 969 HIS B C 1
ATOM 15210 O O . HIS B 1 969 ? -38.562 67.688 -18.078 1 19.41 969 HIS B O 1
ATOM 15216 N N . LEU B 1 970 ? -39 69.438 -16.922 1 17.88 970 LEU B N 1
ATOM 15217 C CA . LEU B 1 970 ? -40.281 70 -17.281 1 17.88 970 LEU B CA 1
ATOM 15218 C C . LEU B 1 970 ? -40.188 70.812 -18.594 1 17.88 970 LEU B C 1
ATOM 15220 O O . LEU B 1 970 ? -39.594 71.875 -18.641 1 17.88 970 LEU B O 1
ATOM 15224 N N . ASP B 1 971 ? -39.719 70.188 -19.781 1 18.34 971 ASP B N 1
ATOM 15225 C CA . ASP B 1 971 ? -39.969 70.812 -21.078 1 18.34 971 ASP B CA 1
ATOM 15226 C C . ASP B 1 971 ? -41.406 71.312 -21.219 1 18.34 971 ASP B C 1
ATOM 15228 O O . ASP B 1 971 ? -42.344 70.562 -20.828 1 18.34 971 ASP B O 1
ATOM 15232 N N . THR B 1 972 ? -41.5 72.625 -21.641 1 19.67 972 THR B N 1
ATOM 15233 C CA . THR B 1 972 ? -42.375 73.75 -22.062 1 19.67 972 THR B CA 1
ATOM 15234 C C . THR B 1 972 ? -43.25 73.25 -23.234 1 19.67 972 THR B C 1
ATOM 15236 O O . THR B 1 972 ? -42.75 72.75 -24.234 1 19.67 972 THR B O 1
ATOM 15239 N N . LEU B 1 973 ? -44.562 73.312 -23.078 1 18.28 973 LEU B N 1
ATOM 15240 C CA . LEU B 1 973 ? -45.812 73 -23.797 1 18.28 973 LEU B CA 1
ATOM 15241 C C . LEU B 1 973 ? -45.938 73.875 -25.047 1 18.28 973 LEU B C 1
ATOM 15243 O O . LEU B 1 973 ? -46.25 73.312 -26.125 1 18.28 973 LEU B O 1
ATOM 15247 N N . ASP B 1 974 ? -46.219 75.25 -24.969 1 17.92 974 ASP B N 1
ATOM 15248 C CA . ASP B 1 974 ? -47.469 75.875 -25.359 1 17.92 974 ASP B CA 1
ATOM 15249 C C . ASP B 1 974 ? -47.469 76.188 -26.859 1 17.92 974 ASP B C 1
ATOM 15251 O O . ASP B 1 974 ? -46.438 76.188 -27.5 1 17.92 974 ASP B O 1
ATOM 15255 N N . THR B 1 975 ? -48.281 77.312 -27.125 1 20.06 975 THR B N 1
ATOM 15256 C CA . THR B 1 975 ? -49.344 77.812 -27.969 1 20.06 975 THR B CA 1
ATOM 15257 C C . THR B 1 975 ? -48.812 78.312 -29.297 1 20.06 975 THR B C 1
ATOM 15259 O O . THR B 1 975 ? -47.625 78.625 -29.406 1 20.06 975 THR B O 1
ATOM 15262 N N . ALA B 1 976 ? -49.844 78.75 -30.266 1 21.73 976 ALA B N 1
ATOM 15263 C CA . ALA B 1 976 ? -50.5 79.062 -31.531 1 21.73 976 ALA B CA 1
ATOM 15264 C C . ALA B 1 976 ? -49.969 80.375 -32.125 1 21.73 976 ALA B C 1
ATOM 15266 O O . ALA B 1 976 ? -49.625 80.438 -33.312 1 21.73 976 ALA B O 1
ATOM 15267 N N . THR B 1 977 ? -50.656 81.5 -31.672 1 21.02 977 THR B N 1
ATOM 15268 C CA . THR B 1 977 ? -51.281 82.562 -32.5 1 21.02 977 THR B CA 1
ATOM 15269 C C . THR B 1 977 ? -50.219 83.312 -33.281 1 21.02 977 THR B C 1
ATOM 15271 O O . THR B 1 977 ? -49.062 83.375 -32.875 1 21.02 977 THR B O 1
ATOM 15274 N N . VAL B 1 978 ? -50.812 84.25 -34.188 1 24.27 978 VAL B N 1
ATOM 15275 C CA . VAL B 1 978 ? -51.125 84.938 -35.438 1 24.27 978 VAL B CA 1
ATOM 15276 C C . VAL B 1 978 ? -50.406 86.312 -35.438 1 24.27 978 VAL B C 1
ATOM 15278 O O . VAL B 1 978 ? -50.312 86.938 -36.5 1 24.27 978 VAL B O 1
ATOM 15281 N N . GLN B 1 979 ? -50.312 86.875 -34.219 1 21 979 GLN B N 1
ATOM 15282 C CA . GLN B 1 979 ? -50.438 88.312 -34.344 1 21 979 GLN B CA 1
ATOM 15283 C C . GLN B 1 979 ? -49.312 88.938 -35.219 1 21 979 GLN B C 1
ATOM 15285 O O . GLN B 1 979 ? -48.25 88.312 -35.312 1 21 979 GLN B O 1
ATOM 15290 N N . GLU B 1 980 ? -49.094 90.25 -34.938 1 21.72 980 GLU B N 1
ATOM 15291 C CA . GLU B 1 980 ? -48.5 91.312 -35.75 1 21.72 980 GLU B CA 1
ATOM 15292 C C . GLU B 1 980 ? -47.062 91 -36.062 1 21.72 980 GLU B C 1
ATOM 15294 O O . GLU B 1 980 ? -46.281 90.625 -35.156 1 21.72 980 GLU B O 1
#